Protein 3GKQ (pdb70)

Nearest PDB structures (foldseek):
  3gkq-assembly2_E  TM=1.002E+00  e=9.429E-84  Novosphingobium sp. KA1
  2de6-assembly1_B  TM=9.709E-01  e=6.110E-62  Janthinobacterium
  4nb8-assembly1_C  TM=9.708E-01  e=5.088E-61  Janthinobacterium sp. J3
  4nbe-assembly1_A  TM=9.672E-01  e=2.824E-61  Janthinobacterium sp. J3
  3gcf-assembly3_G  TM=9.706E-01  e=3.397E-53  Nocardioides aromaticivorans

Organism: Novosphingobium sp. (strain KA1) (NCBI:txid164608)

Foldseek 3Di:
DVVLCVVCVLQVLVLQQLLFFAQAKDWWDFLVVADAQDKDWAFFSRFIWIWHAAPNRIWIFGQFDPPPTDGQVVDWDDDDRQWTFRPPQGQIAGRHWQARQATVNCRPDPCHRVDGTDIWDWDAALRTIMTHGHDDDHDDNQQAFDPPPRPPQKRKDWDKDKAQFGLVLVLLLQQFQQNLLLQQPFLLCVVPQEAGFNGWAFDPLVQQKDWDDDPPHWTKMKGNRQVGTDGHQFDADPPHGDDGGGGGDFYWQNIWMFTPPTKIWTAAPPGNQKIKIWGFTRRYSGMTMTMIMIIGRHDDPVVSVVVVVCVVVPCVVRDVCRRCVSSSVSRVVCRVCSSVPVNSRPPDDDSSCSRVVVRSSRNSPDRPRRRDDD/DVVLCVVCVLQVLVLQQLLFFAQAKDWWDFLVVADAQDKDWAFFSNFIWIWHAQPNRIWIFGQFDPPPTDGQVVDWADDDRQWTFRPPFGQIAGRHWQARQATVNDRPDPCHRVDGTDIWDWDAALRTIMTHGHDDDHDDNQQAFDPPPRPPQKHKDWDKDKAQFGLVLVLCLQQQQWCLLLQQPFLLCVVVFEWTWNGWAFADLVQQKDWDADDPHWTKMKGCRVVGTDGHAWDADPPHTDHGGGGGDFYWQNIWMFTPVRKIWRPAPPGVQKIWMWGFTRRDSGMTMTMIMIIGRHDDPVVSVVVVCCVVPPCVVRPVCRRCVSSSVSRVVCRVCSSVPVVSSPPDDDRSCSRVVVRSSSNSVPRPRRRDDD/DPVLCVVCVLQVLVLQQLLFFAQAKDFWDFLVVADAPDKDWAFFSRFIWIWHAFPNRIWIFGQFDPPPTDGQVVDWDDDDRQWTFRPPFGQIAGRHWQARQATVNDRPDPCHRVDGTDIWDWDAALRTIMTHGHDDDHDDNQQAFDPPPRDPQKHKDWDKDKAQFGLVLVLCLQQQQWDLLLQQPFLLCVVVQEFGFNGWAFADLVQQKDWDDDPPHWTWMKGQRVVGTDGHQWDADPPHGDGGGRGGDHYWQNIWMFTPVTKIWGAAPPGNQKIWMWGFTRRYSRMTMTMIMIIGRHDDPVVSVVVVCCVVVPCVVRPVCRRCVSSSVSRVVCRVCSSVPVVSRPPDDDRSCSRVVVRSSRNSPPRPRRRDDD/DVVLCVVCVLQVLVLQQLLFFAQAKDFWDFLVVADAQDKDWAFFSRFIWIWHAAPNRIWIFGQFDPPPTDGQVVDWADDDRQWTFRPPFGQIAGRHWQARQATVNDRPDPCHRVDGTDIWDWDAALRTIMTHGHDDDHDDNQQAFDPPPRPPQKRKDWDKDKAQFGLVLVLCLQQQQWCLLLQQPFLLCVVPFEWTFNGWAFADLVVQKDWDDDPPHWTWMKGQRVVGTDGHAWDADPPHTDHGGGGGDDYWQNIWMFTPVTKIWRAAPPHVQKIWMWGFTRRYSRMTMTMIMIIGGHDDPVVSVVVVCCVVPPCVVRPVCRRCVSSSVSRVVCRVCSSVPNVSSPPDDDRSCSRVVVRSSRNSPPRPRRRDD/DVVLCVVCVLQVLVLQQLLFFAQAKDWWDFLVVADAPDKDWAFFSRFIWIWHAQPNRIWIFGQFDPPPTDGQVVDWDDDDRQWTFRPPFGQIAGRHWQARQATVNDRPDPCHRVDGTDIWDWDAALRTIMTHGHDDDHDDNQQAFDPPPRPPQKRKDWDKDKAQFGLVLVLLLQQQQFDLLLQQPFLLCVVVQEWTFNGWAFADLVQQKDWDDDPPHWTKMKGCRVVGTDGHAWDADPPHTDGGGGGGDFYWQNIWMFTPPTKIWGAAPPGVQKIWMWGFTRRDSRMTMTMIMIIGRHDDPVVSVVVVVCVVPPVVVRDVCRRCVSSSVSRVVCRVCSSVPNVSSPPDDDRSCSRVVVRSSRNSPPRPRRRDD/DVVLCVVCVLQVLVLLQLLFFAQAKDWWDFLVVADAPDKDWAFFSRFIWIWHAQPNRIWIFGQFDPPPTDGQVVDWDDDDRQWTFRPPQGQIAGRHWQARQATVNDRPDPCHRVDGTDIWDWDAALRTIMTHGHDDDHDDNQQAFDPPPRDPQKRKDWDKDKAQFGLVLVLCLQQQQWDLLLQQVFLLCVVVFEWTFNGWAFADLVPQKDWDDDPPHWTKMKGQSLVGTDGHAWDADPPHTDHGGGHGDFYWQNIWMFTPPTKIWRAAPPGNQKIWMWGFTRRDSGMTMTMIMIIGRHDDVVVSVVVVCCVVVPCVVRPVCRRCVSSSVSRVVCRVCSSVPVVSSPPDDDRSCSRVVVRSSRNSPPRPRRRDD

Radius of gyration: 42.8 Å; Cα contacts (8 Å, |Δi|>4): 5357; chains: 6; bounding box: 119×106×125 Å

InterPro domains:
  IPR017941 Rieske [2Fe-2S] iron-sulphur domain [PF00355] (31-114)
  IPR017941 Rieske [2Fe-2S] iron-sulphur domain [PS51296] (32-138)
  IPR021028 Homotrimeric ring hydroxylase, catalytic domain [PF11723] (139-378)
  IPR036922 Rieske [2Fe-2S] iron-sulphur domain superfamily [SSF50022] (22-144)
  IPR050584 Cholesterol 7-desaturase [PTHR21266] (28-372)

Structure (mmCIF, N/CA/C/O backbone):
data_3GKQ
#
_entry.id   3GKQ
#
_cell.length_a   117.147
_cell.length_b   159.019
_cell.length_c   167.774
_cell.angle_alpha   90.00
_cell.angle_beta   94.45
_cell.angle_gamma   90.00
#
_symmetry.space_group_name_H-M   'P 1 21 1'
#
loop_
_entity.id
_entity.type
_entity.pdbx_description
1 polymer 'Terminal oxygenase component of carbazole 1,9a-dioxygenase'
2 non-polymer 'FE (II) ION'
3 non-polymer 'FE2/S2 (INORGANIC) CLUSTER'
4 water water
#
loop_
_atom_site.group_PDB
_atom_site.id
_atom_site.type_symbol
_atom_site.label_atom_id
_atom_site.label_alt_id
_atom_site.label_comp_id
_atom_site.label_asym_id
_atom_site.label_entity_id
_atom_site.label_seq_id
_atom_site.pdbx_PDB_ins_code
_atom_site.Cartn_x
_atom_site.Cartn_y
_atom_site.Cartn_z
_atom_site.occupancy
_atom_site.B_iso_or_equiv
_atom_site.auth_seq_id
_atom_site.auth_comp_id
_atom_site.auth_asym_id
_atom_site.auth_atom_id
_atom_site.pdbx_PDB_model_num
ATOM 1 N N . ALA A 1 8 ? 8.623 -17.043 47.312 1.00 55.60 8 ALA A N 1
ATOM 2 C CA . ALA A 1 8 ? 9.741 -18.025 47.216 1.00 55.29 8 ALA A CA 1
ATOM 3 C C . ALA A 1 8 ? 9.497 -18.997 46.068 1.00 55.72 8 ALA A C 1
ATOM 4 O O . ALA A 1 8 ? 8.371 -19.459 45.859 1.00 55.98 8 ALA A O 1
ATOM 6 N N . GLY A 1 9 ? 10.558 -19.295 45.321 1.00 55.86 9 GLY A N 1
ATOM 7 C CA . GLY A 1 9 ? 10.443 -20.217 44.207 1.00 54.93 9 GLY A CA 1
ATOM 8 C C . GLY A 1 9 ? 10.154 -21.611 44.722 1.00 54.39 9 GLY A C 1
ATOM 9 O O . GLY A 1 9 ? 9.550 -22.432 44.032 1.00 54.79 9 GLY A O 1
ATOM 10 N N . ILE A 1 10 ? 10.588 -21.874 45.950 1.00 53.03 10 ILE A N 1
ATOM 11 C CA . ILE A 1 10 ? 10.373 -23.172 46.574 1.00 51.87 10 ILE A CA 1
ATOM 12 C C . ILE A 1 10 ? 8.879 -23.370 46.832 1.00 49.96 10 ILE A C 1
ATOM 13 O O . ILE A 1 10 ? 8.355 -24.477 46.694 1.00 49.64 10 ILE A O 1
ATOM 18 N N . ALA A 1 11 ? 8.199 -22.285 47.198 1.00 47.21 11 ALA A N 1
ATOM 19 C CA . ALA A 1 11 ? 6.768 -22.334 47.479 1.00 44.43 11 ALA A CA 1
ATOM 20 C C . ALA A 1 11 ? 5.971 -22.487 46.187 1.00 42.78 11 ALA A C 1
ATOM 21 O O . ALA A 1 11 ? 5.010 -23.260 46.127 1.00 42.03 11 ALA A O 1
ATOM 23 N N . GLU A 1 12 ? 6.363 -21.744 45.157 1.00 39.99 12 GLU A N 1
ATOM 24 C CA . GLU A 1 12 ? 5.676 -21.825 43.874 1.00 39.02 12 GLU A CA 1
ATOM 25 C C . GLU A 1 12 ? 5.738 -23.258 43.360 1.00 36.98 12 GLU A C 1
ATOM 26 O O . GLU A 1 12 ? 4.721 -23.827 42.971 1.00 36.19 12 GLU A O 1
ATOM 32 N N . ARG A 1 13 ? 6.933 -23.841 43.367 1.00 36.29 13 ARG A N 1
ATOM 33 C CA . ARG A 1 13 ? 7.109 -25.211 42.895 1.00 37.90 13 ARG A CA 1
ATOM 34 C C . ARG A 1 13 ? 6.315 -26.206 43.720 1.00 36.28 13 ARG A C 1
ATOM 35 O O . ARG A 1 13 ? 5.769 -27.169 43.187 1.00 35.22 13 ARG A O 1
ATOM 43 N N . ARG A 1 14 ? 6.260 -25.974 45.025 1.00 36.37 14 ARG A N 1
ATOM 44 C CA . ARG A 1 14 ? 5.537 -26.870 45.913 1.00 37.01 14 ARG A CA 1
ATOM 45 C C . ARG A 1 14 ? 4.016 -26.820 45.754 1.00 35.76 14 ARG A C 1
ATOM 46 O O . ARG A 1 14 ? 3.354 -27.853 45.798 1.00 36.94 14 ARG A O 1
ATOM 54 N N . THR A 1 15 ? 3.463 -25.629 45.560 1.00 34.92 15 THR A N 1
ATOM 55 C CA . THR A 1 15 ? 2.013 -25.479 45.438 1.00 35.06 15 THR A CA 1
ATOM 56 C C . THR A 1 15 ? 1.486 -25.492 44.003 1.00 35.72 15 THR A C 1
ATOM 57 O O . THR A 1 15 ? 0.275 -25.466 43.778 1.00 34.71 15 THR A O 1
ATOM 61 N N . ARG A 1 16 ? 2.404 -25.544 43.044 1.00 35.18 16 ARG A N 1
ATOM 62 C CA . ARG A 1 16 ? 2.073 -25.537 41.623 1.00 34.33 16 ARG A CA 1
ATOM 63 C C . ARG A 1 16 ? 0.899 -26.430 41.217 1.00 33.20 16 ARG A C 1
ATOM 64 O O . ARG A 1 16 ? -0.050 -25.965 40.590 1.00 32.45 16 ARG A O 1
ATOM 72 N N . ALA A 1 17 ? 0.971 -27.709 41.570 1.00 32.08 17 ALA A N 1
ATOM 73 C CA . ALA A 1 17 ? -0.070 -28.668 41.216 1.00 32.14 17 ALA A CA 1
ATOM 74 C C . ALA A 1 17 ? -1.462 -28.375 41.779 1.00 32.61 17 ALA A C 1
ATOM 75 O O . ALA A 1 17 ? -2.442 -28.964 41.325 1.00 33.01 17 ALA A O 1
ATOM 77 N N . TRP A 1 18 ? -1.567 -27.494 42.771 1.00 32.51 18 TRP A N 1
ATOM 78 C CA . TRP A 1 18 ? -2.888 -27.168 43.300 1.00 32.24 18 TRP A CA 1
ATOM 79 C C . TRP A 1 18 ? -3.175 -25.678 43.416 1.00 30.97 18 TRP A C 1
ATOM 80 O O . TRP A 1 18 ? -3.933 -25.244 44.282 1.00 31.00 18 TRP A O 1
ATOM 91 N N . ALA A 1 19 ? -2.590 -24.898 42.513 1.00 30.72 19 ALA A N 1
ATOM 92 C CA . ALA A 1 19 ? -2.800 -23.455 42.501 1.00 29.98 19 ALA A CA 1
ATOM 93 C C . ALA A 1 19 ? -4.281 -23.095 42.325 1.00 29.75 19 ALA A C 1
ATOM 94 O O . ALA A 1 19 ? -4.776 -22.172 42.963 1.00 30.09 19 ALA A O 1
ATOM 96 N N . PRO A 1 20 ? -5.008 -23.815 41.450 1.00 29.60 20 PRO A N 1
ATOM 97 C CA . PRO A 1 20 ? -6.429 -23.496 41.262 1.00 28.91 20 PRO A CA 1
ATOM 98 C C . PRO A 1 20 ? -7.225 -23.645 42.564 1.00 28.67 20 PRO A C 1
ATOM 99 O O . PRO A 1 20 ? -8.116 -22.851 42.856 1.00 28.05 20 PRO A O 1
ATOM 103 N N . TYR A 1 21 ? -6.893 -24.676 43.333 1.00 27.67 21 TYR A N 1
ATOM 104 C CA . TYR A 1 21 ? -7.552 -24.941 44.607 1.00 26.79 21 TYR A CA 1
ATOM 105 C C . TYR A 1 21 ? -7.311 -23.755 45.532 1.00 26.33 21 TYR A C 1
ATOM 106 O O . TYR A 1 21 ? -8.207 -23.325 46.260 1.00 26.04 21 TYR A O 1
ATOM 115 N N . ILE A 1 22 ? -6.093 -23.226 45.499 1.00 26.76 22 ILE A N 1
ATOM 116 C CA . ILE A 1 22 ? -5.746 -22.073 46.320 1.00 26.74 22 ILE A CA 1
ATOM 117 C C . ILE A 1 22 ? -6.616 -20.865 45.964 1.00 27.54 22 ILE A C 1
ATOM 118 O O . ILE A 1 22 ? -6.975 -20.073 46.838 1.00 26.72 22 ILE A O 1
ATOM 123 N N . ASP A 1 23 ? -6.961 -20.729 44.686 1.00 29.44 23 ASP A N 1
ATOM 124 C CA . ASP A 1 23 ? -7.794 -19.610 44.239 1.00 31.79 23 ASP A CA 1
ATOM 125 C C . ASP A 1 23 ? -9.294 -19.832 44.434 1.00 30.36 23 ASP A C 1
ATOM 126 O O . ASP A 1 23 ? -10.070 -18.876 44.374 1.00 30.14 23 ASP A O 1
ATOM 131 N N . ALA A 1 24 ? -9.694 -21.080 44.669 1.00 27.36 24 ALA A N 1
ATOM 132 C CA . ALA A 1 24 ? -11.110 -21.428 44.821 1.00 25.58 24 ALA A CA 1
ATOM 133 C C . ALA A 1 24 ? -11.731 -21.098 46.175 1.00 26.42 24 ALA A C 1
ATOM 134 O O . ALA A 1 24 ? -12.375 -21.944 46.797 1.00 24.99 24 ALA A O 1
ATOM 136 N N . LYS A 1 25 ? -11.567 -19.859 46.617 1.00 26.85 25 LYS A N 1
ATOM 137 C CA . LYS A 1 25 ? -12.106 -19.443 47.898 1.00 29.01 25 LYS A CA 1
ATOM 138 C C . LYS A 1 25 ? -13.637 -19.499 47.942 1.00 29.98 25 LYS A C 1
ATOM 139 O O . LYS A 1 25 ? -14.232 -19.699 49.004 1.00 28.29 25 LYS A O 1
ATOM 145 N N . LEU A 1 26 ? -14.273 -19.344 46.787 1.00 29.06 26 LEU A N 1
ATOM 146 C CA . LEU A 1 26 ? -15.729 -19.365 46.728 1.00 30.63 26 LEU A CA 1
ATOM 147 C C . LEU A 1 26 ? -16.276 -20.686 46.189 1.00 30.48 26 LEU A C 1
ATOM 148 O O . LEU A 1 26 ? -17.468 -20.811 45.915 1.00 32.49 26 LEU A O 1
ATOM 153 N N . GLY A 1 27 ? -15.401 -21.675 46.038 1.00 28.31 27 GLY A N 1
ATOM 154 C CA . GLY A 1 27 ? -15.839 -22.970 45.560 1.00 26.49 27 GLY A CA 1
ATOM 155 C C . GLY A 1 27 ? -15.702 -23.189 44.067 1.00 27.08 27 GLY A C 1
ATOM 156 O O . GLY A 1 27 ? -15.144 -22.357 43.344 1.00 25.80 27 GLY A O 1
ATOM 157 N N . PHE A 1 28 ? -16.231 -24.315 43.604 1.00 26.33 28 PHE A N 1
ATOM 158 C CA . PHE A 1 28 ? -16.158 -24.666 42.196 1.00 26.78 28 PHE A CA 1
ATOM 159 C C . PHE A 1 28 ? -17.479 -24.463 41.464 1.00 27.65 28 PHE A C 1
ATOM 160 O O . PHE A 1 28 ? -18.531 -24.950 41.900 1.00 27.23 28 PHE A O 1
ATOM 168 N N . ARG A 1 29 ? -17.409 -23.738 40.351 1.00 27.47 29 ARG A N 1
ATOM 169 C CA . ARG A 1 29 ? -18.579 -23.447 39.536 1.00 28.42 29 ARG A CA 1
ATOM 170 C C . ARG A 1 29 ? -18.863 -24.626 38.605 1.00 28.73 29 ARG A C 1
ATOM 171 O O . ARG A 1 29 ? -17.963 -25.412 38.282 1.00 27.49 29 ARG A O 1
ATOM 179 N N . ASN A 1 30 ? -20.121 -24.746 38.187 1.00 29.02 30 ASN A N 1
ATOM 180 C CA . ASN A 1 30 ? -20.565 -25.818 37.296 1.00 28.85 30 ASN A CA 1
ATOM 181 C C . ASN A 1 30 ? -20.646 -27.192 37.973 1.00 29.05 30 ASN A C 1
ATOM 182 O O . ASN A 1 30 ? -20.261 -28.210 37.398 1.00 29.26 30 ASN A O 1
ATOM 187 N N . HIS A 1 31 ? -21.167 -27.206 39.198 1.00 27.67 31 HIS A N 1
ATOM 188 C CA . HIS A 1 31 ? -21.338 -28.431 39.973 1.00 26.33 31 HIS A CA 1
ATOM 189 C C . HIS A 1 31 ? -22.644 -28.332 40.761 1.00 26.75 31 HIS A C 1
ATOM 190 O O . HIS A 1 31 ? -23.164 -27.230 40.973 1.00 25.75 31 HIS A O 1
ATOM 197 N N . TRP A 1 32 ? -23.162 -29.483 41.192 1.00 26.44 32 TRP A N 1
ATOM 198 C CA . TRP A 1 32 ? -24.387 -29.536 41.985 1.00 26.85 32 TRP A CA 1
ATOM 199 C C . TRP A 1 32 ? -24.020 -29.401 43.456 1.00 26.60 32 TRP A C 1
ATOM 200 O O . TRP A 1 32 ? -23.010 -29.942 43.903 1.00 26.57 32 TRP A O 1
ATOM 211 N N . TYR A 1 33 ? -24.856 -28.692 44.202 1.00 25.69 33 TYR A N 1
ATOM 212 C CA . TYR A 1 33 ? -24.645 -28.480 45.625 1.00 25.64 33 TYR A CA 1
ATOM 213 C C . TYR A 1 33 ? -25.974 -28.566 46.364 1.00 25.71 33 TYR A C 1
ATOM 214 O O . TYR A 1 33 ? -26.972 -28.007 45.918 1.00 26.18 33 TYR A O 1
ATOM 223 N N . PRO A 1 34 ? -26.007 -29.281 47.497 1.00 26.03 34 PRO A N 1
ATOM 224 C CA . PRO A 1 34 ? -27.247 -29.392 48.270 1.00 26.81 34 PRO A CA 1
ATOM 225 C C . PRO A 1 34 ? -27.332 -28.110 49.101 1.00 27.26 34 PRO A C 1
ATOM 226 O O . PRO A 1 34 ? -26.316 -27.643 49.614 1.00 28.42 34 PRO A O 1
ATOM 230 N N . VAL A 1 35 ? -28.521 -27.533 49.239 1.00 28.00 35 VAL A N 1
ATOM 231 C CA . VAL A 1 35 ? -28.642 -26.292 49.996 1.00 29.58 35 VAL A CA 1
ATOM 232 C C . VAL A 1 35 ? -29.624 -26.325 51.156 1.00 31.40 35 VAL A C 1
ATOM 233 O O . VAL A 1 35 ? -29.517 -25.522 52.086 1.00 29.39 35 VAL A O 1
ATOM 237 N N . ARG A 1 36 ? -30.573 -27.254 51.114 1.00 30.65 36 ARG A N 1
ATOM 238 C CA . ARG A 1 36 ? -31.572 -27.328 52.170 1.00 33.06 36 ARG A CA 1
ATOM 239 C C . ARG A 1 36 ? -32.218 -28.717 52.201 1.00 33.54 36 ARG A C 1
ATOM 240 O O . ARG A 1 36 ? -32.141 -29.474 51.228 1.00 31.68 36 ARG A O 1
ATOM 248 N N . LEU A 1 37 ? -32.835 -29.057 53.328 1.00 32.73 37 LEU A N 1
ATOM 249 C CA . LEU A 1 37 ? -33.523 -30.336 53.455 1.00 34.74 37 LEU A CA 1
ATOM 250 C C . LEU A 1 37 ? -34.888 -30.150 52.796 1.00 34.39 37 LEU A C 1
ATOM 251 O O . LEU A 1 37 ? -35.475 -29.073 52.890 1.00 32.65 37 LEU A O 1
ATOM 256 N N . SER A 1 38 ? -35.388 -31.186 52.128 1.00 35.27 38 SER A N 1
ATOM 257 C CA . SER A 1 38 ? -36.684 -31.105 51.456 1.00 36.70 38 SER A CA 1
ATOM 258 C C . SER A 1 38 ? -37.782 -30.517 52.338 1.00 37.41 38 SER A C 1
ATOM 259 O O . SER A 1 38 ? -38.575 -29.690 51.887 1.00 37.46 38 SER A O 1
ATOM 262 N N . ALA A 1 39 ? -37.820 -30.945 53.595 1.00 37.78 39 ALA A N 1
ATOM 263 C CA . ALA A 1 39 ? -38.828 -30.479 54.540 1.00 38.54 39 ALA A CA 1
ATOM 264 C C . ALA A 1 39 ? -38.788 -28.972 54.786 1.00 38.98 39 ALA A C 1
ATOM 265 O O . ALA A 1 39 ? -39.791 -28.383 55.189 1.00 39.79 39 ALA A O 1
ATOM 267 N N . GLU A 1 40 ? -37.636 -28.349 54.549 1.00 37.58 40 GLU A N 1
ATOM 268 C CA . GLU A 1 40 ? -37.492 -26.913 54.769 1.00 36.45 40 GLU A CA 1
ATOM 269 C C . GLU A 1 40 ? -38.013 -26.094 53.595 1.00 35.55 40 GLU A C 1
ATOM 270 O O . GLU A 1 40 ? -38.158 -24.877 53.694 1.00 36.48 40 GLU A O 1
ATOM 276 N N . VAL A 1 41 ? -38.277 -26.765 52.481 1.00 34.84 41 VAL A N 1
ATOM 277 C CA . VAL A 1 41 ? -38.786 -26.102 51.288 1.00 34.74 41 VAL A CA 1
ATOM 278 C C . VAL A 1 41 ? -40.215 -26.597 51.071 1.00 35.23 41 VAL A C 1
ATOM 279 O O . VAL A 1 41 ? -40.452 -27.529 50.305 1.00 34.28 41 VAL A O 1
ATOM 283 N N . ALA A 1 42 ? -41.160 -25.964 51.758 1.00 36.21 42 ALA A N 1
ATOM 284 C CA . ALA A 1 42 ? -42.563 -26.355 51.681 1.00 37.53 42 ALA A CA 1
ATOM 285 C C . ALA A 1 42 ? -43.349 -25.699 50.551 1.00 37.40 42 ALA A C 1
ATOM 286 O O . ALA A 1 42 ? -42.930 -24.693 49.977 1.00 36.32 42 ALA A O 1
ATOM 288 N N . GLU A 1 43 ? -44.500 -26.288 50.245 1.00 37.97 43 GLU A N 1
ATOM 289 C CA . GLU A 1 43 ? -45.388 -25.790 49.198 1.00 37.26 43 GLU A CA 1
ATOM 290 C C . GLU A 1 43 ? -45.748 -24.330 49.457 1.00 36.23 43 GLU A C 1
ATOM 291 O O . GLU A 1 43 ? -46.087 -23.952 50.580 1.00 35.29 43 GLU A O 1
ATOM 297 N N . ALA A 1 44 ? -45.653 -23.511 48.414 1.00 36.48 44 ALA A N 1
ATOM 298 C CA . ALA A 1 44 ? -45.981 -22.091 48.505 1.00 36.15 44 ALA A CA 1
ATOM 299 C C . ALA A 1 44 ? -45.383 -21.381 49.715 1.00 36.34 44 ALA A C 1
ATOM 300 O O . ALA A 1 44 ? -46.030 -20.521 50.317 1.00 37.61 44 ALA A O 1
ATOM 302 N N . SER A 1 45 ? -44.152 -21.729 50.072 1.00 35.50 45 SER A N 1
ATOM 303 C CA . SER A 1 45 ? -43.490 -21.088 51.208 1.00 35.88 45 SER A CA 1
ATOM 304 C C . SER A 1 45 ? -42.034 -20.774 50.835 1.00 35.94 45 SER A C 1
ATOM 305 O O . SER A 1 45 ? -41.114 -21.487 51.236 1.00 36.33 45 SER A O 1
ATOM 308 N N . PRO A 1 46 ? -41.815 -19.698 50.051 1.00 35.50 46 PRO A N 1
ATOM 309 C CA . PRO A 1 46 ? -40.489 -19.256 49.594 1.00 34.90 46 PRO A CA 1
ATOM 310 C C . PRO A 1 46 ? -39.418 -19.187 50.682 1.00 33.54 46 PRO A C 1
ATOM 311 O O . PRO A 1 46 ? -39.652 -18.656 51.767 1.00 32.45 46 PRO A O 1
ATOM 315 N N . VAL A 1 47 ? -38.241 -19.726 50.371 1.00 32.60 47 VAL A N 1
ATOM 316 C CA . VAL A 1 47 ? -37.119 -19.751 51.305 1.00 32.63 47 VAL A CA 1
ATOM 317 C C . VAL A 1 47 ? -35.828 -19.244 50.652 1.00 30.74 47 VAL A C 1
ATOM 318 O O . VAL A 1 47 ? -35.380 -19.787 49.646 1.00 30.34 47 VAL A O 1
ATOM 322 N N . PRO A 1 48 ? -35.218 -18.192 51.214 1.00 30.04 48 PRO A N 1
ATOM 323 C CA . PRO A 1 48 ? -33.976 -17.687 50.618 1.00 29.90 48 PRO A CA 1
ATOM 324 C C . PRO A 1 48 ? -32.752 -18.471 51.096 1.00 28.88 48 PRO A C 1
ATOM 325 O O . PRO A 1 48 ? -32.710 -18.941 52.230 1.00 27.40 48 PRO A O 1
ATOM 329 N N . VAL A 1 49 ? -31.771 -18.627 50.216 1.00 28.35 49 VAL A N 1
ATOM 330 C CA . VAL A 1 49 ? -30.531 -19.314 50.559 1.00 27.20 49 VAL A CA 1
ATOM 331 C C . VAL A 1 49 ? -29.395 -18.614 49.823 1.00 28.45 49 VAL A C 1
ATOM 332 O O . VAL A 1 49 ? -29.628 -17.826 48.900 1.00 27.05 49 VAL A O 1
ATOM 336 N N . GLN A 1 50 ? -28.167 -18.898 50.236 1.00 27.52 50 GLN A N 1
ATOM 337 C CA . GLN A 1 50 ? -27.005 -18.320 49.578 1.00 28.27 50 GLN A CA 1
ATOM 338 C C . GLN A 1 50 ? -25.936 -19.393 49.472 1.00 27.36 50 GLN A C 1
ATOM 339 O O . GLN A 1 50 ? -25.610 -20.047 50.460 1.00 27.10 50 GLN A O 1
ATOM 345 N N . LEU A 1 51 ? -25.418 -19.599 48.267 1.00 26.18 51 LEU A N 1
ATOM 346 C CA . LEU A 1 51 ? -24.360 -20.578 48.068 1.00 26.81 51 LEU A CA 1
ATOM 347 C C . LEU A 1 51 ? -23.398 -20.017 47.034 1.00 26.58 51 LEU A C 1
ATOM 348 O O . LEU A 1 51 ? -23.817 -19.398 46.050 1.00 25.73 51 LEU A O 1
ATOM 353 N N . LEU A 1 52 ? -22.107 -20.226 47.267 1.00 26.27 52 LEU A N 1
ATOM 354 C CA . LEU A 1 52 ? -21.076 -19.726 46.365 1.00 25.78 52 LEU A CA 1
ATOM 355 C C . LEU A 1 52 ? -21.204 -18.225 46.118 1.00 25.24 52 LEU A C 1
ATOM 356 O O . LEU A 1 52 ? -20.903 -17.734 45.029 1.00 25.00 52 LEU A O 1
ATOM 361 N N . GLY A 1 53 ? -21.654 -17.504 47.143 1.00 25.43 53 GLY A N 1
ATOM 362 C CA . GLY A 1 53 ? -21.805 -16.062 47.046 1.00 26.48 53 GLY A CA 1
ATOM 363 C C . GLY A 1 53 ? -23.037 -15.570 46.301 1.00 27.66 53 GLY A C 1
ATOM 364 O O . GLY A 1 53 ? -23.251 -14.365 46.192 1.00 29.20 53 GLY A O 1
ATOM 365 N N . GLU A 1 54 ? -23.849 -16.489 45.790 1.00 27.85 54 GLU A N 1
ATOM 366 C CA . GLU A 1 54 ? -25.047 -16.115 45.046 1.00 27.37 54 GLU A CA 1
ATOM 367 C C . GLU A 1 54 ? -26.318 -16.263 45.884 1.00 28.00 54 GLU A C 1
ATOM 368 O O . GLU A 1 54 ? -26.522 -17.278 46.548 1.00 28.31 54 GLU A O 1
ATOM 374 N N . LYS A 1 55 ? -27.164 -15.238 45.858 1.00 26.94 55 LYS A N 1
ATOM 375 C CA . LYS A 1 55 ? -28.413 -15.260 46.615 1.00 26.91 55 LYS A CA 1
ATOM 376 C C . LYS A 1 55 ? -29.534 -15.845 45.764 1.00 27.18 55 LYS A C 1
ATOM 377 O O . LYS A 1 55 ? -29.855 -15.333 44.691 1.00 25.95 55 LYS A O 1
ATOM 383 N N . VAL A 1 56 ? -30.126 -16.925 46.258 1.00 27.07 56 VAL A N 1
ATOM 384 C CA . VAL A 1 56 ? -31.183 -17.628 45.542 1.00 27.84 56 VAL A CA 1
ATOM 385 C C . VAL A 1 56 ? -32.471 -17.727 46.359 1.00 28.17 56 VAL A C 1
ATOM 386 O O . VAL A 1 56 ? -32.432 -17.766 47.587 1.00 27.64 56 VAL A O 1
ATOM 390 N N . LEU A 1 57 ? -33.610 -17.751 45.672 1.00 28.96 57 LEU A N 1
ATOM 391 C CA . LEU A 1 57 ? -34.901 -17.865 46.344 1.00 29.61 57 LEU A CA 1
ATOM 392 C C . LEU A 1 57 ? -35.560 -19.164 45.888 1.00 29.11 57 LEU A C 1
ATOM 393 O O . LEU A 1 57 ? -35.747 -19.390 44.689 1.00 28.39 57 LEU A O 1
ATOM 398 N N . LEU A 1 58 ? -35.908 -20.012 46.846 1.00 29.12 58 LEU A N 1
ATOM 399 C CA . LEU A 1 58 ? -36.536 -21.293 46.540 1.00 30.22 58 LEU A CA 1
ATOM 400 C C . LEU A 1 58 ? -38.028 -21.286 46.866 1.00 31.35 58 LEU A C 1
ATOM 401 O O . LEU A 1 58 ? -38.484 -20.542 47.728 1.00 31.42 58 LEU A O 1
ATOM 406 N N . ASN A 1 59 ? -38.782 -22.125 46.167 1.00 33.67 59 ASN A N 1
ATOM 407 C CA . ASN A 1 59 ? -40.209 -22.256 46.419 1.00 34.79 59 ASN A CA 1
ATOM 408 C C . ASN A 1 59 ? -40.692 -23.564 45.824 1.00 35.54 59 ASN A C 1
ATOM 409 O O . ASN A 1 59 ? -40.131 -24.060 44.843 1.00 36.33 59 ASN A O 1
ATOM 414 N N . ARG A 1 60 ? -41.720 -24.130 46.441 1.00 35.38 60 ARG A N 1
ATOM 415 C CA . ARG A 1 60 ? -42.296 -25.378 45.974 1.00 36.30 60 ARG A CA 1
ATOM 416 C C . ARG A 1 60 ? -43.698 -25.084 45.452 1.00 36.84 60 ARG A C 1
ATOM 417 O O . ARG A 1 60 ? -44.567 -24.623 46.195 1.00 35.79 60 ARG A O 1
ATOM 425 N N . VAL A 1 61 ? -43.895 -25.324 44.160 1.00 38.75 61 VAL A N 1
ATOM 426 C CA . VAL A 1 61 ? -45.179 -25.081 43.511 1.00 38.92 61 VAL A CA 1
ATOM 427 C C . VAL A 1 61 ? -45.681 -26.392 42.922 1.00 39.85 61 VAL A C 1
ATOM 428 O O . VAL A 1 61 ? -45.037 -26.980 42.048 1.00 39.27 61 VAL A O 1
ATOM 432 N N . ASP A 1 62 ? -46.839 -26.838 43.400 1.00 41.36 62 ASP A N 1
ATOM 433 C CA . ASP A 1 62 ? -47.417 -28.097 42.953 1.00 42.10 62 ASP A CA 1
ATOM 434 C C . ASP A 1 62 ? -46.396 -29.208 43.163 1.00 40.49 62 ASP A C 1
ATOM 435 O O . ASP A 1 62 ? -46.139 -30.013 42.269 1.00 40.21 62 ASP A O 1
ATOM 440 N N . GLY A 1 63 ? -45.802 -29.222 44.353 1.00 39.87 63 GLY A N 1
ATOM 441 C CA . GLY A 1 63 ? -44.825 -30.240 44.693 1.00 39.19 63 GLY A CA 1
ATOM 442 C C . GLY A 1 63 ? -43.456 -30.130 44.043 1.00 39.36 63 GLY A C 1
ATOM 443 O O . GLY A 1 63 ? -42.548 -30.872 44.411 1.00 38.38 63 GLY A O 1
ATOM 444 N N . VAL A 1 64 ? -43.292 -29.214 43.091 1.00 38.30 64 VAL A N 1
ATOM 445 C CA . VAL A 1 64 ? -42.010 -29.061 42.404 1.00 38.22 64 VAL A CA 1
ATOM 446 C C . VAL A 1 64 ? -41.198 -27.861 42.898 1.00 37.06 64 VAL A C 1
ATOM 447 O O . VAL A 1 64 ? -41.704 -26.739 42.957 1.00 35.86 64 VAL A O 1
ATOM 451 N N . VAL A 1 65 ? -39.934 -28.107 43.242 1.00 35.54 65 VAL A N 1
ATOM 452 C CA . VAL A 1 65 ? -39.054 -27.049 43.736 1.00 33.99 65 VAL A CA 1
ATOM 453 C C . VAL A 1 65 ? -38.460 -26.223 42.604 1.00 32.00 65 VAL A C 1
ATOM 454 O O . VAL A 1 65 ? -37.930 -26.765 41.637 1.00 32.46 65 VAL A O 1
ATOM 458 N N . HIS A 1 66 ? -38.566 -24.905 42.730 1.00 31.16 66 HIS A N 1
ATOM 459 C CA . HIS A 1 66 ? -38.013 -23.994 41.736 1.00 31.59 66 HIS A CA 1
ATOM 460 C C . HIS A 1 66 ? -37.025 -23.069 42.438 1.00 31.31 66 HIS A C 1
ATOM 461 O O . HIS A 1 66 ? -37.142 -22.822 43.640 1.00 30.43 66 HIS A O 1
ATOM 468 N N . ALA A 1 67 ? -36.052 -22.568 41.683 1.00 30.86 67 ALA A N 1
ATOM 469 C CA . ALA A 1 67 ? -35.033 -21.683 42.234 1.00 29.00 67 ALA A CA 1
ATOM 470 C C . ALA A 1 67 ? -34.729 -20.536 41.271 1.00 27.04 67 ALA A C 1
ATOM 471 O O . ALA A 1 67 ? -34.435 -20.761 40.100 1.00 25.89 67 ALA A O 1
ATOM 473 N N . ILE A 1 68 ? -34.802 -19.310 41.780 1.00 26.23 68 ILE A N 1
ATOM 474 C CA . ILE A 1 68 ? -34.542 -18.118 40.986 1.00 26.73 68 ILE A CA 1
ATOM 475 C C . ILE A 1 68 ? -33.586 -17.190 41.736 1.00 26.13 68 ILE A C 1
ATOM 476 O O . ILE A 1 68 ? -33.447 -17.281 42.959 1.00 25.47 68 ILE A O 1
ATOM 481 N N . ALA A 1 69 ? -32.931 -16.299 40.997 1.00 25.84 69 ALA A N 1
ATOM 482 C CA . ALA A 1 69 ? -32.028 -15.329 41.603 1.00 26.85 69 ALA A CA 1
ATOM 483 C C . ALA A 1 69 ? -32.871 -14.476 42.550 1.00 28.07 69 ALA A C 1
ATOM 484 O O . ALA A 1 69 ? -33.950 -14.007 42.176 1.00 29.17 69 ALA A O 1
ATOM 486 N N . ASP A 1 70 ? -32.376 -14.268 43.768 1.00 27.76 70 ASP A N 1
ATOM 487 C CA . ASP A 1 70 ? -33.102 -13.495 44.773 1.00 27.14 70 ASP A CA 1
ATOM 488 C C . ASP A 1 70 ? -32.812 -11.995 44.678 1.00 27.77 70 ASP A C 1
ATOM 489 O O . ASP A 1 70 ? -32.374 -11.367 45.642 1.00 27.99 70 ASP A O 1
ATOM 494 N N . ARG A 1 71 ? -33.069 -11.423 43.506 1.00 27.86 71 ARG A N 1
ATOM 495 C CA . ARG A 1 71 ? -32.846 -10.000 43.282 1.00 28.23 71 ARG A CA 1
ATOM 496 C C . ARG A 1 71 ? -33.679 -9.502 42.109 1.00 27.24 71 ARG A C 1
ATOM 497 O O . ARG A 1 71 ? -33.633 -10.074 41.019 1.00 28.74 71 ARG A O 1
ATOM 505 N N . CYS A 1 72 ? -34.424 -8.428 42.332 1.00 26.27 72 CYS A N 1
ATOM 506 C CA . CYS A 1 72 ? -35.267 -7.854 41.291 1.00 26.66 72 CYS A CA 1
ATOM 507 C C . CYS A 1 72 ? -34.406 -7.167 40.227 1.00 26.50 72 CYS A C 1
ATOM 508 O O . CYS A 1 72 ? -33.415 -6.507 40.540 1.00 26.06 72 CYS A O 1
ATOM 511 N N . LEU A 1 73 ? -34.796 -7.330 38.971 1.00 25.94 73 LEU A N 1
ATOM 512 C CA . LEU A 1 73 ? -34.076 -6.737 37.852 1.00 27.63 73 LEU A CA 1
ATOM 513 C C . LEU A 1 73 ? -34.230 -5.226 37.772 1.00 26.88 73 LEU A C 1
ATOM 514 O O . LEU A 1 73 ? -33.415 -4.549 37.144 1.00 27.40 73 LEU A O 1
ATOM 519 N N . HIS A 1 74 ? -35.275 -4.705 38.407 1.00 26.46 74 HIS A N 1
ATOM 520 C CA . HIS A 1 74 ? -35.566 -3.275 38.377 1.00 26.42 74 HIS A CA 1
ATOM 521 C C . HIS A 1 74 ? -34.569 -2.398 39.138 1.00 26.54 74 HIS A C 1
ATOM 522 O O . HIS A 1 74 ? -33.737 -1.726 38.530 1.00 26.89 74 HIS A O 1
ATOM 529 N N . ARG A 1 75 ? -34.663 -2.389 40.464 1.00 24.49 75 ARG A N 1
ATOM 530 C CA . ARG A 1 75 ? -33.765 -1.574 41.277 1.00 24.65 75 ARG A CA 1
ATOM 531 C C . ARG A 1 75 ? -32.837 -2.426 42.139 1.00 25.02 75 ARG A C 1
ATOM 532 O O . ARG A 1 75 ? -32.212 -1.936 43.081 1.00 24.24 75 ARG A O 1
ATOM 540 N N . GLY A 1 76 ? -32.774 -3.711 41.814 1.00 25.93 76 GLY A N 1
ATOM 541 C CA . GLY A 1 76 ? -31.893 -4.624 42.518 1.00 25.11 76 GLY A CA 1
ATOM 542 C C . GLY A 1 76 ? -32.193 -4.982 43.959 1.00 25.82 76 GLY A C 1
ATOM 543 O O . GLY A 1 76 ? -31.293 -5.437 44.661 1.00 25.68 76 GLY A O 1
ATOM 544 N N . VAL A 1 77 ? -33.430 -4.796 44.417 1.00 24.98 77 VAL A N 1
ATOM 545 C CA . VAL A 1 77 ? -33.746 -5.152 45.794 1.00 22.68 77 VAL A CA 1
ATOM 546 C C . VAL A 1 77 ? -33.789 -6.667 45.935 1.00 22.98 77 VAL A C 1
ATOM 547 O O . VAL A 1 77 ? -33.881 -7.396 44.941 1.00 22.34 77 VAL A O 1
ATOM 551 N N . THR A 1 78 ? -33.711 -7.134 47.175 1.00 22.62 78 THR A N 1
ATOM 552 C CA . THR A 1 78 ? -33.768 -8.559 47.454 1.00 23.71 78 THR A CA 1
ATOM 553 C C . THR A 1 78 ? -35.250 -8.932 47.563 1.00 23.24 78 THR A C 1
ATOM 554 O O . THR A 1 78 ? -35.954 -8.441 48.441 1.00 22.92 78 THR A O 1
ATOM 558 N N . LEU A 1 79 ? -35.720 -9.791 46.665 1.00 24.38 79 LEU A N 1
ATOM 559 C CA . LEU A 1 79 ? -37.128 -10.193 46.659 1.00 26.27 79 LEU A CA 1
ATOM 560 C C . LEU A 1 79 ? -37.590 -10.762 47.994 1.00 27.12 79 LEU A C 1
ATOM 561 O O . LEU A 1 79 ? -38.650 -10.387 48.498 1.00 29.03 79 LEU A O 1
ATOM 566 N N . SER A 1 80 ? -36.783 -11.650 48.571 1.00 27.55 80 SER A N 1
ATOM 567 C CA . SER A 1 80 ? -37.117 -12.291 49.841 1.00 26.78 80 SER A CA 1
ATOM 568 C C . SER A 1 80 ? -37.204 -11.355 51.046 1.00 27.40 80 SER A C 1
ATOM 569 O O . SER A 1 80 ? -37.573 -11.795 52.135 1.00 27.50 80 SER A O 1
ATOM 572 N N . ASP A 1 81 ? -36.860 -10.079 50.875 1.00 27.05 81 ASP A N 1
ATOM 573 C CA . ASP A 1 81 ? -36.972 -9.140 51.992 1.00 27.26 81 ASP A CA 1
ATOM 574 C C . ASP A 1 81 ? -38.455 -8.970 52.366 1.00 28.12 81 ASP A C 1
ATOM 575 O O . ASP A 1 81 ? -38.781 -8.567 53.482 1.00 27.48 81 ASP A O 1
ATOM 580 N N . LYS A 1 82 ? -39.342 -9.259 51.417 1.00 28.00 82 LYS A N 1
ATOM 581 C CA . LYS A 1 82 ? -40.787 -9.181 51.650 1.00 29.03 82 LYS A CA 1
ATOM 582 C C . LYS A 1 82 ? -41.507 -9.951 50.550 1.00 28.65 82 LYS A C 1
ATOM 583 O O . LYS A 1 82 ? -41.952 -9.372 49.554 1.00 28.83 82 LYS A O 1
ATOM 589 N N . VAL A 1 83 ? -41.611 -11.261 50.739 1.00 28.13 83 VAL A N 1
ATOM 590 C CA . VAL A 1 83 ? -42.242 -12.136 49.763 1.00 30.10 83 VAL A CA 1
ATOM 591 C C . VAL A 1 83 ? -43.721 -11.824 49.555 1.00 31.20 83 VAL A C 1
ATOM 592 O O . VAL A 1 83 ? -44.496 -11.765 50.510 1.00 30.42 83 VAL A O 1
ATOM 596 N N . GLU A 1 84 ? -44.093 -11.622 48.296 1.00 31.53 84 GLU A N 1
ATOM 597 C CA . GLU A 1 84 ? -45.471 -11.330 47.913 1.00 33.20 84 GLU A CA 1
ATOM 598 C C . GLU A 1 84 ? -45.782 -12.119 46.644 1.00 33.19 84 GLU A C 1
ATOM 599 O O . GLU A 1 84 ? -45.143 -11.918 45.613 1.00 33.45 84 GLU A O 1
ATOM 605 N N . CYS A 1 85 ? -46.742 -13.035 46.734 1.00 33.55 85 CYS A N 1
ATOM 606 C CA . CYS A 1 85 ? -47.141 -13.858 45.594 1.00 34.16 85 CYS A CA 1
ATOM 607 C C . CYS A 1 85 ? -48.650 -13.668 45.373 1.00 35.94 85 CYS A C 1
ATOM 608 O O . CYS A 1 85 ? -49.450 -13.899 46.283 1.00 34.24 85 CYS A O 1
ATOM 611 N N . TYR A 1 86 ? -49.033 -13.249 44.170 1.00 35.33 86 TYR A N 1
ATOM 612 C CA . TYR A 1 86 ? -50.442 -13.007 43.870 1.00 36.43 86 TYR A CA 1
ATOM 613 C C . TYR A 1 86 ? -51.056 -13.971 42.859 1.00 36.75 86 TYR A C 1
ATOM 614 O O . TYR A 1 86 ? -52.196 -13.801 42.432 1.00 37.14 86 TYR A O 1
ATOM 623 N N . SER A 1 87 ? -50.279 -14.977 42.479 1.00 36.49 87 SER A N 1
ATOM 624 C CA . SER A 1 87 ? -50.724 -16.020 41.569 1.00 36.76 87 SER A CA 1
ATOM 625 C C . SER A 1 87 ? -49.842 -17.205 41.938 1.00 37.84 87 SER A C 1
ATOM 626 O O . SER A 1 87 ? -48.695 -17.023 42.352 1.00 36.26 87 SER A O 1
ATOM 629 N N . LYS A 1 88 ? -50.384 -18.410 41.809 1.00 36.94 88 LYS A N 1
ATOM 630 C CA . LYS A 1 88 ? -49.665 -19.629 42.152 1.00 36.89 88 LYS A CA 1
ATOM 631 C C . LYS A 1 88 ? -48.287 -19.777 41.507 1.00 35.34 88 LYS A C 1
ATOM 632 O O . LYS A 1 88 ? -47.336 -20.217 42.150 1.00 35.36 88 LYS A O 1
ATOM 638 N N . ALA A 1 89 ? -48.186 -19.413 40.236 1.00 33.12 89 ALA A N 1
ATOM 639 C CA . ALA A 1 89 ? -46.943 -19.567 39.493 1.00 33.43 89 ALA A CA 1
ATOM 640 C C . ALA A 1 89 ? -45.953 -18.410 39.543 1.00 32.98 89 ALA A C 1
ATOM 641 O O . ALA A 1 89 ? -44.887 -18.495 38.938 1.00 32.88 89 ALA A O 1
ATOM 643 N N . THR A 1 90 ? -46.277 -17.342 40.262 1.00 31.25 90 THR A N 1
ATOM 644 C CA . THR A 1 90 ? -45.378 -16.197 40.285 1.00 30.60 90 THR A CA 1
ATOM 645 C C . THR A 1 90 ? -45.116 -15.548 41.634 1.00 29.27 90 THR A C 1
ATOM 646 O O . THR A 1 90 ? -45.747 -15.862 42.642 1.00 28.78 90 THR A O 1
ATOM 650 N N . ILE A 1 91 ? -44.158 -14.629 41.618 1.00 29.04 91 ILE A N 1
ATOM 651 C CA . ILE A 1 91 ? -43.803 -13.839 42.780 1.00 26.93 91 ILE A CA 1
ATOM 652 C C . ILE A 1 91 ? -43.734 -12.415 42.248 1.00 26.21 91 ILE A C 1
ATOM 653 O O . ILE A 1 91 ? -43.251 -12.187 41.136 1.00 27.31 91 ILE A O 1
ATOM 658 N N . SER A 1 92 ? -44.239 -11.464 43.022 1.00 26.10 92 SER A N 1
ATOM 659 C CA . SER A 1 92 ? -44.221 -10.068 42.613 1.00 26.96 92 SER A CA 1
ATOM 660 C C . SER A 1 92 ? -43.321 -9.288 43.566 1.00 27.65 92 SER A C 1
ATOM 661 O O . SER A 1 92 ? -43.462 -9.395 44.788 1.00 27.91 92 SER A O 1
ATOM 664 N N . CYS A 1 93 ? -42.395 -8.512 43.008 1.00 27.33 93 CYS A N 1
ATOM 665 C CA . CYS A 1 93 ? -41.499 -7.711 43.832 1.00 26.37 93 CYS A CA 1
ATOM 666 C C . CYS A 1 93 ? -42.330 -6.767 44.678 1.00 26.57 93 CYS A C 1
ATOM 667 O O . CYS A 1 93 ? -43.276 -6.134 44.191 1.00 27.39 93 CYS A O 1
ATOM 670 N N . TRP A 1 94 ? -41.958 -6.675 45.947 1.00 24.83 94 TRP A N 1
ATOM 671 C CA . TRP A 1 94 ? -42.644 -5.832 46.908 1.00 24.54 94 TRP A CA 1
ATOM 672 C C . TRP A 1 94 ? -42.489 -4.332 46.682 1.00 26.10 94 TRP A C 1
ATOM 673 O O . TRP A 1 94 ? -43.193 -3.538 47.307 1.00 26.04 94 TRP A O 1
ATOM 684 N N . TYR A 1 95 ? -41.578 -3.933 45.798 1.00 26.90 95 TYR A N 1
ATOM 685 C CA . TYR A 1 95 ? -41.355 -2.510 45.569 1.00 26.75 95 TYR A CA 1
ATOM 686 C C . TYR A 1 95 ? -42.245 -1.913 44.470 1.00 25.91 95 TYR A C 1
ATOM 687 O O . TYR A 1 95 ? -43.045 -1.019 44.743 1.00 25.62 95 TYR A O 1
ATOM 696 N N . HIS A 1 96 ? -42.105 -2.395 43.237 1.00 26.02 96 HIS A N 1
ATOM 697 C CA . HIS A 1 96 ? -42.914 -1.881 42.129 1.00 26.60 96 HIS A CA 1
ATOM 698 C C . HIS A 1 96 ? -43.706 -2.977 41.417 1.00 26.52 96 HIS A C 1
ATOM 699 O O . HIS A 1 96 ? -44.125 -2.807 40.271 1.00 26.55 96 HIS A O 1
ATOM 706 N N . GLY A 1 97 ? -43.880 -4.108 42.093 1.00 26.24 97 GLY A N 1
ATOM 707 C CA . GLY A 1 97 ? -44.657 -5.200 41.542 1.00 27.62 97 GLY A CA 1
ATOM 708 C C . GLY A 1 97 ? -44.216 -5.912 40.277 1.00 29.45 97 GLY A C 1
ATOM 709 O O . GLY A 1 97 ? -45.061 -6.505 39.600 1.00 27.93 97 GLY A O 1
ATOM 710 N N . TRP A 1 98 ? -42.934 -5.856 39.920 1.00 27.62 98 TRP A N 1
ATOM 711 C CA . TRP A 1 98 ? -42.502 -6.595 38.734 1.00 26.94 98 TRP A CA 1
ATOM 712 C C . TRP A 1 98 ? -42.781 -8.044 39.115 1.00 27.64 98 TRP A C 1
ATOM 713 O O . TRP A 1 98 ? -42.409 -8.489 40.203 1.00 26.98 98 TRP A O 1
ATOM 724 N N . THR A 1 99 ? -43.447 -8.771 38.225 1.00 27.14 99 THR A N 1
ATOM 725 C CA . THR A 1 99 ? -43.854 -10.146 38.504 1.00 27.63 99 THR A CA 1
ATOM 726 C C . THR A 1 99 ? -43.170 -11.199 37.643 1.00 27.71 99 THR A C 1
ATOM 727 O O . THR A 1 99 ? -43.196 -11.124 36.416 1.00 28.22 99 THR A O 1
ATOM 731 N N . TYR A 1 100 ? -42.569 -12.185 38.308 1.00 28.60 100 TYR A N 1
ATOM 732 C CA . TYR A 1 100 ? -41.831 -13.251 37.636 1.00 27.24 100 TYR A CA 1
ATOM 733 C C . TYR A 1 100 ? -42.374 -14.648 37.923 1.00 27.09 100 TYR A C 1
ATOM 734 O O . TYR A 1 100 ? -42.862 -14.917 39.017 1.00 27.39 100 TYR A O 1
ATOM 743 N N . ARG A 1 101 ? -42.257 -15.541 36.944 1.00 27.37 101 ARG A N 1
ATOM 744 C CA . ARG A 1 101 ? -42.694 -16.923 37.121 1.00 28.89 101 ARG A CA 1
ATOM 745 C C . ARG A 1 101 ? -41.567 -17.715 37.778 1.00 30.93 101 ARG A C 1
ATOM 746 O O . ARG A 1 101 ? -40.390 -17.534 37.437 1.00 29.06 101 ARG A O 1
ATOM 754 N N . TRP A 1 102 ? -41.928 -18.600 38.704 1.00 30.61 102 TRP A N 1
ATOM 755 C CA . TRP A 1 102 ? -40.945 -19.424 39.392 1.00 31.33 102 TRP A CA 1
ATOM 756 C C . TRP A 1 102 ? -40.255 -20.420 38.469 1.00 33.33 102 TRP A C 1
ATOM 757 O O . TRP A 1 102 ? -39.047 -20.644 38.584 1.00 32.66 102 TRP A O 1
ATOM 768 N N . ASP A 1 103 ? -41.011 -21.019 37.550 1.00 33.28 103 ASP A N 1
ATOM 769 C CA . ASP A 1 103 ? -40.428 -22.023 36.670 1.00 34.33 103 ASP A CA 1
ATOM 770 C C . ASP A 1 103 ? -39.415 -21.537 35.640 1.00 33.95 103 ASP A C 1
ATOM 771 O O . ASP A 1 103 ? -38.488 -22.272 35.308 1.00 34.41 103 ASP A O 1
ATOM 776 N N . ASN A 1 104 ? -39.561 -20.313 35.145 1.00 32.92 104 ASN A N 1
ATOM 777 C CA . ASN A 1 104 ? -38.612 -19.813 34.155 1.00 32.50 104 ASN A CA 1
ATOM 778 C C . ASN A 1 104 ? -38.082 -18.406 34.430 1.00 30.73 104 ASN A C 1
ATOM 779 O O . ASN A 1 104 ? -37.360 -17.846 33.609 1.00 29.89 104 ASN A O 1
ATOM 784 N N . GLY A 1 105 ? -38.442 -17.843 35.580 1.00 29.68 105 GLY A N 1
ATOM 785 C CA . GLY A 1 105 ? -37.983 -16.510 35.940 1.00 30.08 105 GLY A CA 1
ATOM 786 C C . GLY A 1 105 ? -38.431 -15.360 35.048 1.00 30.21 105 GLY A C 1
ATOM 787 O O . GLY A 1 105 ? -38.045 -14.211 35.276 1.00 28.63 105 GLY A O 1
ATOM 788 N N . LYS A 1 106 ? -39.259 -15.648 34.049 1.00 30.09 106 LYS A N 1
ATOM 789 C CA . LYS A 1 106 ? -39.717 -14.611 33.122 1.00 31.25 106 LYS A CA 1
ATOM 790 C C . LYS A 1 106 ? -40.567 -13.489 33.725 1.00 29.53 106 LYS A C 1
ATOM 791 O O . LYS A 1 106 ? -41.460 -13.734 34.540 1.00 28.66 106 LYS A O 1
ATOM 797 N N . LEU A 1 107 ? -40.271 -12.256 33.317 1.00 28.33 107 LEU A N 1
ATOM 798 C CA . LEU A 1 107 ? -41.017 -11.087 33.767 1.00 30.82 107 LEU A CA 1
ATOM 799 C C . LEU A 1 107 ? -42.287 -11.108 32.918 1.00 32.32 107 LEU A C 1
ATOM 800 O O . LEU A 1 107 ? -42.288 -10.634 31.782 1.00 32.33 107 LEU A O 1
ATOM 805 N N . VAL A 1 108 ? -43.357 -11.664 33.477 1.00 34.16 108 VAL A N 1
ATOM 806 C CA . VAL A 1 108 ? -44.630 -11.805 32.770 1.00 36.36 108 VAL A CA 1
ATOM 807 C C . VAL A 1 108 ? -45.629 -10.662 32.971 1.00 36.58 108 VAL A C 1
ATOM 808 O O . VAL A 1 108 ? -46.565 -10.503 32.187 1.00 36.78 108 VAL A O 1
ATOM 812 N N . ASP A 1 109 ? -45.437 -9.871 34.019 1.00 35.20 109 ASP A N 1
ATOM 813 C CA . ASP A 1 109 ? -46.340 -8.761 34.301 1.00 34.60 109 ASP A CA 1
ATOM 814 C C . ASP A 1 109 ? -45.665 -7.726 35.191 1.00 34.24 109 ASP A C 1
ATOM 815 O O . ASP A 1 109 ? -44.658 -8.010 35.836 1.00 32.51 109 ASP A O 1
ATOM 820 N N . ILE A 1 110 ? -46.224 -6.521 35.202 1.00 33.76 110 ILE A N 1
ATOM 821 C CA . ILE A 1 110 ? -45.748 -5.445 36.060 1.00 33.86 110 ILE A CA 1
ATOM 822 C C . ILE A 1 110 ? -47.019 -4.794 36.596 1.00 34.90 110 ILE A C 1
ATOM 823 O O . ILE A 1 110 ? -47.642 -3.959 35.935 1.00 35.43 110 ILE A O 1
ATOM 828 N N . LEU A 1 111 ? -47.404 -5.218 37.793 1.00 35.47 111 LEU A N 1
ATOM 829 C CA . LEU A 1 111 ? -48.607 -4.742 38.464 1.00 35.13 111 LEU A CA 1
ATOM 830 C C . LEU A 1 111 ? -48.797 -3.229 38.500 1.00 36.18 111 LEU A C 1
ATOM 831 O O . LEU A 1 111 ? -49.928 -2.742 38.411 1.00 36.56 111 LEU A O 1
ATOM 836 N N . THR A 1 112 ? -47.700 -2.486 38.629 1.00 33.72 112 THR A N 1
ATOM 837 C CA . THR A 1 112 ? -47.770 -1.031 38.709 1.00 31.62 112 THR A CA 1
ATOM 838 C C . THR A 1 112 ? -47.805 -0.310 37.361 1.00 31.55 112 THR A C 1
ATOM 839 O O . THR A 1 112 ? -47.886 0.915 37.314 1.00 31.10 112 THR A O 1
ATOM 843 N N . ASN A 1 113 ? -47.722 -1.066 36.273 1.00 32.12 113 ASN A N 1
ATOM 844 C CA . ASN A 1 113 ? -47.773 -0.495 34.928 1.00 32.48 113 ASN A CA 1
ATOM 845 C C . ASN A 1 113 ? -47.915 -1.600 33.895 1.00 33.32 113 ASN A C 1
ATOM 846 O O . ASN A 1 113 ? -46.938 -2.006 33.256 1.00 32.41 113 ASN A O 1
ATOM 851 N N . PRO A 1 114 ? -49.147 -2.103 33.717 1.00 34.61 114 PRO A N 1
ATOM 852 C CA . PRO A 1 114 ? -49.485 -3.172 32.773 1.00 34.38 114 PRO A CA 1
ATOM 853 C C . PRO A 1 114 ? -49.141 -2.860 31.315 1.00 34.52 114 PRO A C 1
ATOM 854 O O . PRO A 1 114 ? -49.134 -3.757 30.475 1.00 34.84 114 PRO A O 1
ATOM 858 N N . THR A 1 115 ? -48.852 -1.598 31.015 1.00 35.22 115 THR A N 1
ATOM 859 C CA . THR A 1 115 ? -48.518 -1.213 29.645 1.00 36.50 115 THR A CA 1
ATOM 860 C C . THR A 1 115 ? -47.019 -1.056 29.401 1.00 36.33 115 THR A C 1
ATOM 861 O O . THR A 1 115 ? -46.604 -0.711 28.294 1.00 35.12 115 THR A O 1
ATOM 865 N N . SER A 1 116 ? -46.207 -1.300 30.427 1.00 35.04 116 SER A N 1
ATOM 866 C CA . SER A 1 116 ? -44.761 -1.161 30.281 1.00 33.95 116 SER A CA 1
ATOM 867 C C . SER A 1 116 ? -44.171 -2.028 29.177 1.00 33.45 116 SER A C 1
ATOM 868 O O . SER A 1 116 ? -44.513 -3.201 29.035 1.00 33.61 116 SER A O 1
ATOM 871 N N . VAL A 1 117 ? -43.269 -1.432 28.409 1.00 34.22 117 VAL A N 1
ATOM 872 C CA . VAL A 1 117 ? -42.589 -2.111 27.317 1.00 36.81 117 VAL A CA 1
ATOM 873 C C . VAL A 1 117 ? -41.583 -3.146 27.841 1.00 37.07 117 VAL A C 1
ATOM 874 O O . VAL A 1 117 ? -41.123 -4.009 27.090 1.00 36.75 117 VAL A O 1
ATOM 878 N N . GLN A 1 118 ? -41.244 -3.057 29.125 1.00 36.05 118 GLN A N 1
ATOM 879 C CA . GLN A 1 118 ? -40.284 -3.986 29.722 1.00 35.34 118 GLN A CA 1
ATOM 880 C C . GLN A 1 118 ? -40.878 -5.372 29.934 1.00 34.98 118 GLN A C 1
ATOM 881 O O . GLN A 1 118 ? -40.152 -6.361 30.025 1.00 35.22 118 GLN A O 1
ATOM 887 N N . ILE A 1 119 ? -42.202 -5.444 30.016 1.00 34.77 119 ILE A N 1
ATOM 888 C CA . ILE A 1 119 ? -42.878 -6.716 30.228 1.00 34.41 119 ILE A CA 1
ATOM 889 C C . ILE A 1 119 ? -42.530 -7.720 29.129 1.00 34.67 119 ILE A C 1
ATOM 890 O O . ILE A 1 119 ? -42.551 -7.394 27.941 1.00 33.13 119 ILE A O 1
ATOM 895 N N . GLY A 1 120 ? -42.190 -8.938 29.539 1.00 34.45 120 GLY A N 1
ATOM 896 C CA . GLY A 1 120 ? -41.846 -9.975 28.584 1.00 34.72 120 GLY A CA 1
ATOM 897 C C . GLY A 1 120 ? -40.470 -9.859 27.948 1.00 35.27 120 GLY A C 1
ATOM 898 O O . GLY A 1 120 ? -40.103 -10.698 27.127 1.00 36.67 120 GLY A O 1
ATOM 899 N N . ARG A 1 121 ? -39.700 -8.838 28.315 1.00 35.27 121 ARG A N 1
ATOM 900 C CA . ARG A 1 121 ? -38.371 -8.662 27.729 1.00 36.35 121 ARG A CA 1
ATOM 901 C C . ARG A 1 121 ? -37.225 -9.062 28.651 1.00 35.56 121 ARG A C 1
ATOM 902 O O . ARG A 1 121 ? -36.056 -8.900 28.300 1.00 36.02 121 ARG A O 1
ATOM 910 N N . HIS A 1 122 ? -37.549 -9.587 29.826 1.00 34.46 122 HIS A N 1
ATOM 911 C CA . HIS A 1 122 ? -36.506 -9.962 30.771 1.00 33.06 122 HIS A CA 1
ATOM 912 C C . HIS A 1 122 ? -36.865 -11.220 31.537 1.00 32.22 122 HIS A C 1
ATOM 913 O O . HIS A 1 122 ? -38.021 -11.645 31.561 1.00 31.58 122 HIS A O 1
ATOM 920 N N . ALA A 1 123 ? -35.860 -11.803 32.180 1.00 31.09 123 ALA A N 1
ATOM 921 C CA . ALA A 1 123 ? -36.059 -12.998 32.974 1.00 30.36 123 ALA A CA 1
ATOM 922 C C . ALA A 1 123 ? -34.970 -13.105 34.029 1.00 31.25 123 ALA A C 1
ATOM 923 O O . ALA A 1 123 ? -33.795 -12.838 33.763 1.00 29.33 123 ALA A O 1
ATOM 925 N N . LEU A 1 124 ? -35.385 -13.474 35.233 1.00 31.28 124 LEU A N 1
ATOM 926 C CA . LEU A 1 124 ? -34.476 -13.672 36.350 1.00 31.67 124 LEU A CA 1
ATOM 927 C C . LEU A 1 124 ? -33.706 -14.935 36.004 1.00 31.71 124 LEU A C 1
ATOM 928 O O . LEU A 1 124 ? -34.200 -15.773 35.249 1.00 30.51 124 LEU A O 1
ATOM 933 N N . LYS A 1 125 ? -32.499 -15.079 36.536 1.00 32.07 125 LYS A N 1
ATOM 934 C CA . LYS A 1 125 ? -31.749 -16.298 36.274 1.00 32.25 125 LYS A CA 1
ATOM 935 C C . LYS A 1 125 ? -32.397 -17.409 37.089 1.00 32.02 125 LYS A C 1
ATOM 936 O O . LYS A 1 125 ? -32.828 -17.183 38.224 1.00 31.30 125 LYS A O 1
ATOM 942 N N . THR A 1 126 ? -32.476 -18.602 36.510 1.00 31.14 126 THR A N 1
ATOM 943 C CA . THR A 1 126 ? -33.047 -19.743 37.210 1.00 32.44 126 THR A CA 1
ATOM 944 C C . THR A 1 126 ? -31.925 -20.754 37.433 1.00 31.42 126 THR A C 1
ATOM 945 O O . THR A 1 126 ? -30.952 -20.775 36.691 1.00 30.83 126 THR A O 1
ATOM 949 N N . TYR A 1 127 ? -32.057 -21.575 38.467 1.00 31.20 127 TYR A N 1
ATOM 950 C CA . TYR A 1 127 ? -31.052 -22.585 38.772 1.00 30.70 127 TYR A CA 1
ATOM 951 C C . TYR A 1 127 ? -31.638 -23.979 38.635 1.00 31.05 127 TYR A C 1
ATOM 952 O O . TYR A 1 127 ? -32.706 -24.266 39.181 1.00 31.46 127 TYR A O 1
ATOM 961 N N . PRO A 1 128 ? -30.958 -24.864 37.888 1.00 30.57 128 PRO A N 1
ATOM 962 C CA . PRO A 1 128 ? -31.497 -26.217 37.753 1.00 31.51 128 PRO A CA 1
ATOM 963 C C . PRO A 1 128 ? -31.625 -26.818 39.150 1.00 33.19 128 PRO A C 1
ATOM 964 O O . PRO A 1 128 ? -30.799 -26.550 40.029 1.00 31.85 128 PRO A O 1
ATOM 968 N N . VAL A 1 129 ? -32.665 -27.619 39.353 1.00 33.39 129 VAL A N 1
ATOM 969 C CA . VAL A 1 129 ? -32.904 -28.237 40.647 1.00 34.01 129 VAL A CA 1
ATOM 970 C C . VAL A 1 129 ? -33.054 -29.750 40.549 1.00 34.85 129 VAL A C 1
ATOM 971 O O . VAL A 1 129 ? -33.575 -30.270 39.564 1.00 35.26 129 VAL A O 1
ATOM 975 N N . ARG A 1 130 ? -32.576 -30.441 41.579 1.00 35.40 130 ARG A N 1
ATOM 976 C CA . ARG A 1 130 ? -32.680 -31.891 41.686 1.00 36.81 130 ARG A CA 1
ATOM 977 C C . ARG A 1 130 ? -32.994 -32.137 43.151 1.00 37.55 130 ARG A C 1
ATOM 978 O O . ARG A 1 130 ? -32.384 -31.532 44.031 1.00 38.47 130 ARG A O 1
ATOM 986 N N . GLU A 1 131 ? -33.953 -33.009 43.420 1.00 36.70 131 GLU A N 1
ATOM 987 C CA . GLU A 1 131 ? -34.317 -33.305 44.793 1.00 37.43 131 GLU A CA 1
ATOM 988 C C . GLU A 1 131 ? -34.203 -34.805 45.006 1.00 37.80 131 GLU A C 1
ATOM 989 O O . GLU A 1 131 ? -34.964 -35.585 44.436 1.00 37.76 131 GLU A O 1
ATOM 995 N N . GLU A 1 132 ? -33.228 -35.204 45.814 1.00 38.57 132 GLU A N 1
ATOM 996 C CA . GLU A 1 132 ? -32.990 -36.614 46.090 1.00 38.16 132 GLU A CA 1
ATOM 997 C C . GLU A 1 132 ? -32.559 -36.806 47.533 1.00 37.93 132 GLU A C 1
ATOM 998 O O . GLU A 1 132 ? -31.946 -35.920 48.136 1.00 37.15 132 GLU A O 1
ATOM 1004 N N . LYS A 1 133 ? -32.877 -37.976 48.077 1.00 36.69 133 LYS A N 1
ATOM 1005 C CA . LYS A 1 133 ? -32.501 -38.327 49.438 1.00 35.34 133 LYS A CA 1
ATOM 1006 C C . LYS A 1 133 ? -32.820 -37.262 50.476 1.00 34.84 133 LYS A C 1
ATOM 1007 O O . LYS A 1 133 ? -32.047 -37.052 51.409 1.00 35.34 133 LYS A O 1
ATOM 1013 N N . GLY A 1 134 ? -33.956 -36.594 50.309 1.00 34.26 134 GLY A N 1
ATOM 1014 C CA . GLY A 1 134 ? -34.362 -35.573 51.257 1.00 34.16 134 GLY A CA 1
ATOM 1015 C C . GLY A 1 134 ? -33.592 -34.268 51.163 1.00 34.50 134 GLY A C 1
ATOM 1016 O O . GLY A 1 134 ? -33.653 -33.445 52.074 1.00 35.12 134 GLY A O 1
ATOM 1017 N N . LEU A 1 135 ? -32.878 -34.069 50.062 1.00 33.79 135 LEU A N 1
ATOM 1018 C CA . LEU A 1 135 ? -32.101 -32.846 49.877 1.00 34.17 135 LEU A CA 1
ATOM 1019 C C . LEU A 1 135 ? -32.430 -32.144 48.569 1.00 33.27 135 LEU A C 1
ATOM 1020 O O . LEU A 1 135 ? -32.735 -32.786 47.565 1.00 32.53 135 LEU A O 1
ATOM 1025 N N . VAL A 1 136 ? -32.368 -30.819 48.590 1.00 33.72 136 VAL A N 1
ATOM 1026 C CA . VAL A 1 136 ? -32.611 -30.037 47.387 1.00 33.66 136 VAL A CA 1
ATOM 1027 C C . VAL A 1 136 ? -31.253 -29.574 46.867 1.00 32.32 136 VAL A C 1
ATOM 1028 O O . VAL A 1 136 ? -30.555 -28.807 47.534 1.00 33.98 136 VAL A O 1
ATOM 1032 N N . PHE A 1 137 ? -30.872 -30.062 45.690 1.00 30.64 137 PHE A N 1
ATOM 1033 C CA . PHE A 1 137 ? -29.603 -29.692 45.069 1.00 30.83 137 PHE A CA 1
ATOM 1034 C C . PHE A 1 137 ? -29.815 -28.627 43.998 1.00 31.41 137 PHE A C 1
ATOM 1035 O O . PHE A 1 137 ? -30.798 -28.670 43.252 1.00 30.22 137 PHE A O 1
ATOM 1043 N N . LEU A 1 138 ? -28.888 -27.678 43.922 1.00 29.67 138 LEU A N 1
ATOM 1044 C CA . LEU A 1 138 ? -28.952 -26.632 42.912 1.00 29.53 138 LEU A CA 1
ATOM 1045 C C . LEU A 1 138 ? -27.696 -26.725 42.057 1.00 30.18 138 LEU A C 1
ATOM 1046 O O . LEU A 1 138 ? -26.619 -27.045 42.565 1.00 30.69 138 LEU A O 1
ATOM 1051 N N . PHE A 1 139 ? -27.829 -26.465 40.762 1.00 30.51 139 PHE A N 1
ATOM 1052 C CA . PHE A 1 139 ? -26.663 -26.474 39.890 1.00 31.06 139 PHE A CA 1
ATOM 1053 C C . PHE A 1 139 ? -26.244 -25.015 39.724 1.00 31.56 139 PHE A C 1
ATOM 1054 O O . PHE A 1 139 ? -27.042 -24.179 39.300 1.00 31.72 139 PHE A O 1
ATOM 1062 N N . VAL A 1 140 ? -25.002 -24.708 40.080 1.00 31.43 140 VAL A N 1
ATOM 1063 C CA . VAL A 1 140 ? -24.494 -23.350 39.961 1.00 32.08 140 VAL A CA 1
ATOM 1064 C C . VAL A 1 140 ? -23.472 -23.334 38.838 1.00 33.93 140 VAL A C 1
ATOM 1065 O O . VAL A 1 140 ? -22.375 -23.872 38.980 1.00 33.17 140 VAL A O 1
ATOM 1069 N N . GLY A 1 141 ? -23.840 -22.724 37.717 1.00 34.42 141 GLY A N 1
ATOM 1070 C CA . GLY A 1 141 ? -22.936 -22.672 36.584 1.00 36.48 141 GLY A CA 1
ATOM 1071 C C . GLY A 1 141 ? -23.615 -22.121 35.347 1.00 38.71 141 GLY A C 1
ATOM 1072 O O . GLY A 1 141 ? -24.780 -21.722 35.398 1.00 38.07 141 GLY A O 1
ATOM 1073 N N . ASP A 1 142 ? -22.886 -22.111 34.234 1.00 40.68 142 ASP A N 1
ATOM 1074 C CA . ASP A 1 142 ? -23.399 -21.583 32.976 1.00 42.79 142 ASP A CA 1
ATOM 1075 C C . ASP A 1 142 ? -23.579 -22.653 31.908 1.00 43.82 142 ASP A C 1
ATOM 1076 O O . ASP A 1 142 ? -24.194 -22.407 30.875 1.00 45.61 142 ASP A O 1
ATOM 1081 N N . GLN A 1 143 ? -23.038 -23.838 32.148 1.00 43.89 143 GLN A N 1
ATOM 1082 C CA . GLN A 1 143 ? -23.162 -24.910 31.174 1.00 44.60 143 GLN A CA 1
ATOM 1083 C C . GLN A 1 143 ? -24.277 -25.873 31.545 1.00 44.84 143 GLN A C 1
ATOM 1084 O O . GLN A 1 143 ? -24.790 -25.846 32.667 1.00 44.27 143 GLN A O 1
ATOM 1090 N N . GLU A 1 144 ? -24.659 -26.712 30.587 1.00 44.67 144 GLU A N 1
ATOM 1091 C CA . GLU A 1 144 ? -25.703 -27.701 30.809 1.00 44.51 144 GLU A CA 1
ATOM 1092 C C . GLU A 1 144 ? -25.273 -28.627 31.931 1.00 42.31 144 GLU A C 1
ATOM 1093 O O . GLU A 1 144 ? -24.130 -29.072 31.977 1.00 41.69 144 GLU A O 1
ATOM 1099 N N . PRO A 1 145 ? -26.189 -28.920 32.862 1.00 40.98 145 PRO A N 1
ATOM 1100 C CA . PRO A 1 145 ? -25.896 -29.801 33.994 1.00 40.64 145 PRO A CA 1
ATOM 1101 C C . PRO A 1 145 ? -25.602 -31.244 33.602 1.00 41.16 145 PRO A C 1
ATOM 1102 O O . PRO A 1 145 ? -26.262 -31.808 32.730 1.00 41.85 145 PRO A O 1
ATOM 1106 N N . HIS A 1 146 ? -24.599 -31.829 34.246 1.00 40.33 146 HIS A N 1
ATOM 1107 C CA . HIS A 1 146 ? -24.254 -33.224 34.022 1.00 39.34 146 HIS A CA 1
ATOM 1108 C C . HIS A 1 146 ? -25.110 -33.956 35.051 1.00 39.26 146 HIS A C 1
ATOM 1109 O O . HIS A 1 146 ? -25.860 -33.314 35.789 1.00 39.05 146 HIS A O 1
ATOM 1116 N N . ASP A 1 147 ? -25.006 -35.280 35.108 1.00 40.17 147 ASP A N 1
ATOM 1117 C CA . ASP A 1 147 ? -25.789 -36.061 36.066 1.00 40.73 147 ASP A CA 1
ATOM 1118 C C . ASP A 1 147 ? -25.409 -35.720 37.501 1.00 38.88 147 ASP A C 1
ATOM 1119 O O . ASP A 1 147 ? -24.230 -35.537 37.808 1.00 37.39 147 ASP A O 1
ATOM 1124 N N . LEU A 1 148 ? -26.411 -35.656 38.374 1.00 35.71 148 LEU A N 1
ATOM 1125 C CA . LEU A 1 148 ? -26.185 -35.362 39.784 1.00 35.03 148 LEU A CA 1
ATOM 1126 C C . LEU A 1 148 ? -25.247 -36.400 40.391 1.00 34.00 148 LEU A C 1
ATOM 1127 O O . LEU A 1 148 ? -24.465 -36.093 41.296 1.00 32.07 148 LEU A O 1
ATOM 1132 N N . ALA A 1 149 ? -25.340 -37.628 39.887 1.00 33.19 149 ALA A N 1
ATOM 1133 C CA . ALA A 1 149 ? -24.526 -38.737 40.368 1.00 33.02 149 ALA A CA 1
ATOM 1134 C C . ALA A 1 149 ? -23.028 -38.464 40.276 1.00 32.60 149 ALA A C 1
ATOM 1135 O O . ALA A 1 149 ? -22.241 -39.046 41.024 1.00 33.60 149 ALA A O 1
ATOM 1137 N N . GLU A 1 150 ? -22.632 -37.586 39.361 1.00 32.45 150 GLU A N 1
ATOM 1138 C CA . GLU A 1 150 ? -21.222 -37.252 39.202 1.00 32.71 150 GLU A CA 1
ATOM 1139 C C . GLU A 1 150 ? -20.709 -36.330 40.308 1.00 32.54 150 GLU A C 1
ATOM 1140 O O . GLU A 1 150 ? -19.501 -36.216 40.503 1.00 30.86 150 GLU A O 1
ATOM 1146 N N . ASP A 1 151 ? -21.624 -35.678 41.025 1.00 31.77 151 ASP A N 1
ATOM 1147 C CA . ASP A 1 151 ? -21.243 -34.753 42.093 1.00 30.83 151 ASP A CA 1
ATOM 1148 C C . ASP A 1 151 ? -21.539 -35.202 43.521 1.00 31.16 151 ASP A C 1
ATOM 1149 O O . ASP A 1 151 ? -21.529 -34.382 44.439 1.00 30.83 151 ASP A O 1
ATOM 1154 N N . VAL A 1 152 ? -21.817 -36.490 43.714 1.00 31.02 152 VAL A N 1
ATOM 1155 C CA . VAL A 1 152 ? -22.076 -37.017 45.052 1.00 30.28 152 VAL A CA 1
ATOM 1156 C C . VAL A 1 152 ? -21.260 -38.301 45.212 1.00 30.89 152 VAL A C 1
ATOM 1157 O O . VAL A 1 152 ? -20.892 -38.932 44.223 1.00 31.33 152 VAL A O 1
ATOM 1161 N N . PRO A 1 153 ? -20.958 -38.700 46.457 1.00 30.31 153 PRO A N 1
ATOM 1162 C CA . PRO A 1 153 ? -20.171 -39.921 46.664 1.00 31.72 153 PRO A CA 1
ATOM 1163 C C . PRO A 1 153 ? -20.825 -41.179 46.088 1.00 32.99 153 PRO A C 1
ATOM 1164 O O . PRO A 1 153 ? -22.045 -41.245 45.935 1.00 33.79 153 PRO A O 1
ATOM 1168 N N . PRO A 1 154 ? -20.012 -42.188 45.748 1.00 34.86 154 PRO A N 1
ATOM 1169 C CA . PRO A 1 154 ? -20.540 -43.438 45.198 1.00 35.94 154 PRO A CA 1
ATOM 1170 C C . PRO A 1 154 ? -21.544 -44.054 46.169 1.00 36.04 154 PRO A C 1
ATOM 1171 O O . PRO A 1 154 ? -21.292 -44.114 47.376 1.00 36.83 154 PRO A O 1
ATOM 1175 N N . GLY A 1 155 ? -22.689 -44.479 45.642 1.00 36.84 155 GLY A N 1
ATOM 1176 C CA . GLY A 1 155 ? -23.703 -45.112 46.468 1.00 37.01 155 GLY A CA 1
ATOM 1177 C C . GLY A 1 155 ? -24.671 -44.207 47.208 1.00 37.80 155 GLY A C 1
ATOM 1178 O O . GLY A 1 155 ? -25.629 -44.692 47.816 1.00 36.96 155 GLY A O 1
ATOM 1179 N N . PHE A 1 156 ? -24.443 -42.898 47.173 1.00 36.24 156 PHE A N 1
ATOM 1180 C CA . PHE A 1 156 ? -25.343 -41.993 47.875 1.00 35.24 156 PHE A CA 1
ATOM 1181 C C . PHE A 1 156 ? -26.758 -42.038 47.305 1.00 35.01 156 PHE A C 1
ATOM 1182 O O . PHE A 1 156 ? -27.735 -41.885 48.038 1.00 35.50 156 PHE A O 1
ATOM 1190 N N . LEU A 1 157 ? -26.867 -42.248 45.999 1.00 36.52 157 LEU A N 1
ATOM 1191 C CA . LEU A 1 157 ? -28.171 -42.287 45.351 1.00 38.63 157 LEU A CA 1
ATOM 1192 C C . LEU A 1 157 ? -28.759 -43.689 45.193 1.00 39.72 157 LEU A C 1
ATOM 1193 O O . LEU A 1 157 ? -29.732 -43.870 44.464 1.00 41.43 157 LEU A O 1
ATOM 1198 N N . ASP A 1 158 ? -28.183 -44.681 45.869 1.00 41.04 158 ASP A N 1
ATOM 1199 C CA . ASP A 1 158 ? -28.716 -46.040 45.770 1.00 41.74 158 ASP A CA 1
ATOM 1200 C C . ASP A 1 158 ? -30.180 -46.053 46.202 1.00 41.46 158 ASP A C 1
ATOM 1201 O O . ASP A 1 158 ? -30.554 -45.425 47.192 1.00 40.77 158 ASP A O 1
ATOM 1206 N N . ALA A 1 159 ? -31.001 -46.776 45.449 1.00 42.08 159 ALA A N 1
ATOM 1207 C CA . ALA A 1 159 ? -32.432 -46.864 45.722 1.00 42.47 159 ALA A CA 1
ATOM 1208 C C . ALA A 1 159 ? -32.788 -47.293 47.142 1.00 42.17 159 ALA A C 1
ATOM 1209 O O . ALA A 1 159 ? -33.711 -46.745 47.745 1.00 43.44 159 ALA A O 1
ATOM 1211 N N . ASP A 1 160 ? -32.052 -48.260 47.680 1.00 42.62 160 ASP A N 1
ATOM 1212 C CA . ASP A 1 160 ? -32.331 -48.779 49.016 1.00 43.89 160 ASP A CA 1
ATOM 1213 C C . ASP A 1 160 ? -31.650 -48.045 50.168 1.00 43.68 160 ASP A C 1
ATOM 1214 O O . ASP A 1 160 ? -31.688 -48.511 51.313 1.00 42.66 160 ASP A O 1
ATOM 1219 N N . LEU A 1 161 ? -31.043 -46.897 49.881 1.00 41.86 161 LEU A N 1
ATOM 1220 C CA . LEU A 1 161 ? -30.350 -46.141 50.917 1.00 40.49 161 LEU A CA 1
ATOM 1221 C C . LEU A 1 161 ? -31.261 -45.101 51.568 1.00 39.58 161 LEU A C 1
ATOM 1222 O O . LEU A 1 161 ? -31.656 -44.121 50.934 1.00 40.33 161 LEU A O 1
ATOM 1227 N N . ALA A 1 162 ? -31.605 -45.325 52.831 1.00 38.21 162 ALA A N 1
ATOM 1228 C CA . ALA A 1 162 ? -32.444 -44.386 53.569 1.00 37.62 162 ALA A CA 1
ATOM 1229 C C . ALA A 1 162 ? -31.491 -43.315 54.088 1.00 37.98 162 ALA A C 1
ATOM 1230 O O . ALA A 1 162 ? -30.461 -43.640 54.677 1.00 37.48 162 ALA A O 1
ATOM 1232 N N . VAL A 1 163 ? -31.835 -42.048 53.874 1.00 37.84 163 VAL A N 1
ATOM 1233 C CA . VAL A 1 163 ? -30.974 -40.949 54.291 1.00 35.92 163 VAL A CA 1
ATOM 1234 C C . VAL A 1 163 ? -31.657 -39.873 55.126 1.00 35.54 163 VAL A C 1
ATOM 1235 O O . VAL A 1 163 ? -32.791 -39.482 54.851 1.00 35.83 163 VAL A O 1
ATOM 1239 N N . HIS A 1 164 ? -30.945 -39.406 56.148 1.00 34.31 164 HIS A N 1
ATOM 1240 C CA . HIS A 1 164 ? -31.417 -38.347 57.036 1.00 34.69 164 HIS A CA 1
ATOM 1241 C C . HIS A 1 164 ? -30.202 -37.493 57.379 1.00 33.64 164 HIS A C 1
ATOM 1242 O O . HIS A 1 164 ? -29.071 -37.973 57.319 1.00 32.88 164 HIS A O 1
ATOM 1249 N N . GLY A 1 165 ? -30.425 -36.234 57.732 1.00 33.52 165 GLY A N 1
ATOM 1250 C CA . GLY A 1 165 ? -29.301 -35.381 58.062 1.00 33.42 165 GLY A CA 1
ATOM 1251 C C . GLY A 1 165 ? -29.668 -34.046 58.668 1.00 33.54 165 GLY A C 1
ATOM 1252 O O . GLY A 1 165 ? -30.835 -33.775 58.950 1.00 34.46 165 GLY A O 1
ATOM 1253 N N . GLN A 1 166 ? -28.651 -33.216 58.875 1.00 32.01 166 GLN A N 1
ATOM 1254 C CA . GLN A 1 166 ? -28.820 -31.886 59.443 1.00 31.18 166 GLN A CA 1
ATOM 1255 C C . GLN A 1 166 ? -27.703 -30.994 58.910 1.00 30.35 166 GLN A C 1
ATOM 1256 O O . GLN A 1 166 ? -26.688 -31.486 58.410 1.00 30.33 166 GLN A O 1
ATOM 1262 N N . HIS A 1 167 ? -27.889 -29.684 59.012 1.00 29.97 167 HIS A N 1
ATOM 1263 C CA . HIS A 1 167 ? -26.866 -28.753 58.559 1.00 30.98 167 HIS A CA 1
ATOM 1264 C C . HIS A 1 167 ? -26.725 -27.582 59.520 1.00 31.81 167 HIS A C 1
ATOM 1265 O O . HIS A 1 167 ? -27.628 -27.299 60.309 1.00 31.47 167 HIS A O 1
ATOM 1272 N N . ARG A 1 168 ? -25.571 -26.925 59.464 1.00 31.48 168 ARG A N 1
ATOM 1273 C CA . ARG A 1 168 ? -25.286 -25.778 60.317 1.00 31.48 168 ARG A CA 1
ATOM 1274 C C . ARG A 1 168 ? -24.304 -24.893 59.565 1.00 30.45 168 ARG A C 1
ATOM 1275 O O . ARG A 1 168 ? -23.540 -25.378 58.728 1.00 27.88 168 ARG A O 1
ATOM 1283 N N . VAL A 1 169 ? -24.322 -23.599 59.852 1.00 30.66 169 VAL A N 1
ATOM 1284 C CA . VAL A 1 169 ? -23.395 -22.699 59.194 1.00 30.69 169 VAL A CA 1
ATOM 1285 C C . VAL A 1 169 ? -22.133 -22.675 60.043 1.00 29.21 169 VAL A C 1
ATOM 1286 O O . VAL A 1 169 ? -22.202 -22.569 61.265 1.00 28.23 169 VAL A O 1
ATOM 1290 N N . VAL A 1 170 ? -20.981 -22.809 59.397 1.00 28.14 170 VAL A N 1
ATOM 1291 C CA . VAL A 1 170 ? -19.708 -22.797 60.104 1.00 28.44 170 VAL A CA 1
ATOM 1292 C C . VAL A 1 170 ? -18.926 -21.538 59.725 1.00 29.54 170 VAL A C 1
ATOM 1293 O O . VAL A 1 170 ? -18.870 -21.168 58.548 1.00 28.71 170 VAL A O 1
ATOM 1297 N N . ASP A 1 171 ? -18.327 -20.889 60.722 1.00 28.28 171 ASP A N 1
ATOM 1298 C CA . ASP A 1 171 ? -17.561 -19.668 60.490 1.00 30.54 171 ASP A CA 1
ATOM 1299 C C . ASP A 1 171 ? -16.166 -19.922 59.937 1.00 27.99 171 ASP A C 1
ATOM 1300 O O . ASP A 1 171 ? -15.166 -19.567 60.557 1.00 28.40 171 ASP A O 1
ATOM 1305 N N . ALA A 1 172 ? -16.099 -20.541 58.769 1.00 25.17 172 ALA A N 1
ATOM 1306 C CA . ALA A 1 172 ? -14.819 -20.805 58.136 1.00 23.19 172 ALA A CA 1
ATOM 1307 C C . ALA A 1 172 ? -15.047 -21.059 56.660 1.00 22.82 172 ALA A C 1
ATOM 1308 O O . ALA A 1 172 ? -16.159 -21.393 56.239 1.00 22.47 172 ALA A O 1
ATOM 1310 N N . ASN A 1 173 ? -13.989 -20.881 55.879 1.00 22.52 173 ASN A N 1
ATOM 1311 C CA . ASN A 1 173 ? -14.044 -21.126 54.450 1.00 22.23 173 ASN A CA 1
ATOM 1312 C C . ASN A 1 173 ? -14.353 -22.607 54.255 1.00 23.52 173 ASN A C 1
ATOM 1313 O O . ASN A 1 173 ? -13.944 -23.444 55.070 1.00 23.03 173 ASN A O 1
ATOM 1318 N N . TRP A 1 174 ? -15.064 -22.931 53.179 1.00 22.62 174 TRP A N 1
ATOM 1319 C CA . TRP A 1 174 ? -15.443 -24.310 52.904 1.00 22.60 174 TRP A CA 1
ATOM 1320 C C . TRP A 1 174 ? -14.260 -25.275 52.840 1.00 23.58 174 TRP A C 1
ATOM 1321 O O . TRP A 1 174 ? -14.385 -26.437 53.221 1.00 23.38 174 TRP A O 1
ATOM 1332 N N . ARG A 1 175 ? -13.112 -24.800 52.369 1.00 23.34 175 ARG A N 1
ATOM 1333 C CA . ARG A 1 175 ? -11.940 -25.665 52.265 1.00 23.95 175 ARG A CA 1
ATOM 1334 C C . ARG A 1 175 ? -11.451 -26.163 53.623 1.00 24.18 175 ARG A C 1
ATOM 1335 O O . ARG A 1 175 ? -10.894 -27.254 53.717 1.00 25.28 175 ARG A O 1
ATOM 1343 N N . MET A 1 176 ? -11.661 -25.377 54.675 1.00 23.54 176 MET A N 1
ATOM 1344 C CA . MET A 1 176 ? -11.248 -25.807 56.004 1.00 23.35 176 MET A CA 1
ATOM 1345 C C . MET A 1 176 ? -12.069 -27.036 56.384 1.00 24.34 176 MET A C 1
ATOM 1346 O O . MET A 1 176 ? -11.589 -27.921 57.095 1.00 24.08 176 MET A O 1
ATOM 1351 N N . GLY A 1 177 ? -13.308 -27.078 55.899 1.00 25.26 177 GLY A N 1
ATOM 1352 C CA . GLY A 1 177 ? -14.184 -28.201 56.174 1.00 26.87 177 GLY A CA 1
ATOM 1353 C C . GLY A 1 177 ? -13.707 -29.449 55.456 1.00 28.97 177 GLY A C 1
ATOM 1354 O O . GLY A 1 177 ? -13.613 -30.520 56.057 1.00 28.58 177 GLY A O 1
ATOM 1355 N N . VAL A 1 178 ? -13.390 -29.314 54.170 1.00 30.49 178 VAL A N 1
ATOM 1356 C CA . VAL A 1 178 ? -12.921 -30.453 53.384 1.00 32.04 178 VAL A CA 1
ATOM 1357 C C . VAL A 1 178 ? -11.556 -30.917 53.876 1.00 31.01 178 VAL A C 1
ATOM 1358 O O . VAL A 1 178 ? -11.315 -32.116 54.008 1.00 33.02 178 VAL A O 1
ATOM 1362 N N . GLU A 1 179 ? -10.662 -29.967 54.141 1.00 30.91 179 GLU A N 1
ATOM 1363 C CA . GLU A 1 179 ? -9.329 -30.293 54.634 1.00 30.20 179 GLU A CA 1
ATOM 1364 C C . GLU A 1 179 ? -9.482 -31.117 55.921 1.00 32.17 179 GLU A C 1
ATOM 1365 O O . GLU A 1 179 ? -8.911 -32.201 56.046 1.00 34.20 179 GLU A O 1
ATOM 1371 N N . ASN A 1 180 ? -10.262 -30.599 56.867 1.00 30.01 180 ASN A N 1
ATOM 1372 C CA . ASN A 1 180 ? -10.498 -31.282 58.143 1.00 31.22 180 ASN A CA 1
ATOM 1373 C C . ASN A 1 180 ? -11.186 -32.640 57.949 1.00 32.42 180 ASN A C 1
ATOM 1374 O O . ASN A 1 180 ? -10.813 -33.630 58.576 1.00 33.79 180 ASN A O 1
ATOM 1379 N N . GLY A 1 181 ? -12.183 -32.684 57.071 1.00 34.26 181 GLY A N 1
ATOM 1380 C CA . GLY A 1 181 ? -12.894 -33.929 56.830 1.00 35.58 181 GLY A CA 1
ATOM 1381 C C . GLY A 1 181 ? -12.050 -35.073 56.281 1.00 36.22 181 GLY A C 1
ATOM 1382 O O . GLY A 1 181 ? -12.144 -36.202 56.760 1.00 36.05 181 GLY A O 1
ATOM 1383 N N . PHE A 1 182 ? -11.220 -34.781 55.283 1.00 36.21 182 PHE A N 1
ATOM 1384 C CA . PHE A 1 182 ? -10.376 -35.794 54.654 1.00 37.88 182 PHE A CA 1
ATOM 1385 C C . PHE A 1 182 ? -8.961 -35.883 55.242 1.00 38.96 182 PHE A C 1
ATOM 1386 O O . PHE A 1 182 ? -8.008 -36.217 54.544 1.00 41.88 182 PHE A O 1
ATOM 1394 N N . ASP A 1 183 ? -8.838 -35.602 56.533 1.00 40.84 183 ASP A N 1
ATOM 1395 C CA . ASP A 1 183 ? -7.554 -35.646 57.237 1.00 40.72 183 ASP A CA 1
ATOM 1396 C C . ASP A 1 183 ? -7.517 -36.901 58.131 1.00 41.77 183 ASP A C 1
ATOM 1397 O O . ASP A 1 183 ? -8.378 -37.068 58.991 1.00 43.36 183 ASP A O 1
ATOM 1402 N N . ALA A 1 184 ? -6.517 -37.766 57.951 1.00 44.46 184 ALA A N 1
ATOM 1403 C CA . ALA A 1 184 ? -6.417 -39.010 58.738 1.00 44.60 184 ALA A CA 1
ATOM 1404 C C . ALA A 1 184 ? -5.829 -38.897 60.150 1.00 45.97 184 ALA A C 1
ATOM 1405 O O . ALA A 1 184 ? -6.148 -39.703 61.034 1.00 47.35 184 ALA A O 1
ATOM 1407 N N . GLY A 1 185 ? -4.963 -37.918 60.368 1.00 43.62 185 GLY A N 1
ATOM 1408 C CA . GLY A 1 185 ? -4.377 -37.771 61.685 1.00 40.63 185 GLY A CA 1
ATOM 1409 C C . GLY A 1 185 ? -5.233 -36.930 62.605 1.00 41.74 185 GLY A C 1
ATOM 1410 O O . GLY A 1 185 ? -4.883 -36.723 63.772 1.00 43.55 185 GLY A O 1
ATOM 1411 N N . HIS A 1 186 ? -6.371 -36.457 62.110 1.00 37.86 186 HIS A N 1
ATOM 1412 C CA . HIS A 1 186 ? -7.198 -35.611 62.951 1.00 36.35 186 HIS A CA 1
ATOM 1413 C C . HIS A 1 186 ? -8.012 -36.331 64.016 1.00 36.04 186 HIS A C 1
ATOM 1414 O O . HIS A 1 186 ? -8.542 -35.681 64.907 1.00 37.55 186 HIS A O 1
ATOM 1421 N N . VAL A 1 187 ? -8.095 -37.660 63.954 1.00 37.74 187 VAL A N 1
ATOM 1422 C CA . VAL A 1 187 ? -8.874 -38.397 64.953 1.00 37.56 187 VAL A CA 1
ATOM 1423 C C . VAL A 1 187 ? -8.434 -38.074 66.387 1.00 36.29 187 VAL A C 1
ATOM 1424 O O . VAL A 1 187 ? -9.173 -38.318 67.339 1.00 35.59 187 VAL A O 1
ATOM 1428 N N . PHE A 1 188 ? -7.235 -37.516 66.527 1.00 34.74 188 PHE A N 1
ATOM 1429 C CA . PHE A 1 188 ? -6.692 -37.129 67.828 1.00 32.45 188 PHE A CA 1
ATOM 1430 C C . PHE A 1 188 ? -7.658 -36.173 68.538 1.00 32.74 188 PHE A C 1
ATOM 1431 O O . PHE A 1 188 ? -7.831 -36.244 69.760 1.00 31.00 188 PHE A O 1
ATOM 1439 N N . ILE A 1 189 ? -8.293 -35.284 67.773 1.00 30.86 189 ILE A N 1
ATOM 1440 C CA . ILE A 1 189 ? -9.230 -34.320 68.355 1.00 32.55 189 ILE A CA 1
ATOM 1441 C C . ILE A 1 189 ? -10.503 -34.979 68.863 1.00 30.72 189 ILE A C 1
ATOM 1442 O O . ILE A 1 189 ? -11.246 -34.380 69.638 1.00 29.53 189 ILE A O 1
ATOM 1447 N N . HIS A 1 190 ? -10.760 -36.201 68.410 1.00 31.04 190 HIS A N 1
ATOM 1448 C CA . HIS A 1 190 ? -11.962 -36.921 68.816 1.00 33.20 190 HIS A CA 1
ATOM 1449 C C . HIS A 1 190 ? -11.731 -37.913 69.970 1.00 33.49 190 HIS A C 1
ATOM 1450 O O . HIS A 1 190 ? -12.651 -38.633 70.357 1.00 33.60 190 HIS A O 1
ATOM 1457 N N . LYS A 1 191 ? -10.523 -37.940 70.527 1.00 33.23 191 LYS A N 1
ATOM 1458 C CA . LYS A 1 191 ? -10.206 -38.888 71.601 1.00 32.52 191 LYS A CA 1
ATOM 1459 C C . LYS A 1 191 ? -11.067 -38.830 72.861 1.00 33.64 191 LYS A C 1
ATOM 1460 O O . LYS A 1 191 ? -11.074 -39.781 73.641 1.00 34.48 191 LYS A O 1
ATOM 1466 N N . SER A 1 192 ? -11.792 -37.734 73.064 1.00 34.54 192 SER A N 1
ATOM 1467 C CA . SER A 1 192 ? -12.652 -37.590 74.241 1.00 36.26 192 SER A CA 1
ATOM 1468 C C . SER A 1 192 ? -14.144 -37.626 73.905 1.00 35.33 192 SER A C 1
ATOM 1469 O O . SER A 1 192 ? -14.983 -37.343 74.759 1.00 35.25 192 SER A O 1
ATOM 1472 N N . SER A 1 193 ? -14.474 -37.986 72.671 1.00 35.91 193 SER A N 1
ATOM 1473 C CA . SER A 1 193 ? -15.867 -38.028 72.231 1.00 37.08 193 SER A CA 1
ATOM 1474 C C . SER A 1 193 ? -16.731 -39.030 72.994 1.00 37.52 193 SER A C 1
ATOM 1475 O O . SER A 1 193 ? -16.301 -40.147 73.273 1.00 36.65 193 SER A O 1
ATOM 1478 N N . ILE A 1 194 ? -17.955 -38.622 73.317 1.00 39.08 194 ILE A N 1
ATOM 1479 C CA . ILE A 1 194 ? -18.893 -39.483 74.031 1.00 39.92 194 ILE A CA 1
ATOM 1480 C C . ILE A 1 194 ? -19.299 -40.673 73.167 1.00 40.64 194 ILE A C 1
ATOM 1481 O O . ILE A 1 194 ? -19.814 -41.670 73.672 1.00 41.40 194 ILE A O 1
ATOM 1486 N N . LEU A 1 195 ? -19.066 -40.568 71.863 1.00 38.96 195 LEU A N 1
ATOM 1487 C CA . LEU A 1 195 ? -19.414 -41.649 70.950 1.00 38.75 195 LEU A CA 1
ATOM 1488 C C . LEU A 1 195 ? -18.568 -42.900 71.175 1.00 39.35 195 LEU A C 1
ATOM 1489 O O . LEU A 1 195 ? -19.024 -44.016 70.916 1.00 38.82 195 LEU A O 1
ATOM 1494 N N . LEU A 1 196 ? -17.337 -42.708 71.644 1.00 38.38 196 LEU A N 1
ATOM 1495 C CA . LEU A 1 196 ? -16.412 -43.814 71.867 1.00 38.34 196 LEU A CA 1
ATOM 1496 C C . LEU A 1 196 ? -16.951 -44.858 72.846 1.00 38.16 196 LEU A C 1
ATOM 1497 O O . LEU A 1 196 ? -17.153 -46.012 72.469 1.00 37.03 196 LEU A O 1
ATOM 1502 N N . ASP A 1 197 ? -17.176 -44.464 74.094 1.00 38.42 197 ASP A N 1
ATOM 1503 C CA . ASP A 1 197 ? -17.722 -45.396 75.075 1.00 40.23 197 ASP A CA 1
ATOM 1504 C C . ASP A 1 197 ? -19.181 -45.644 74.710 1.00 41.76 197 ASP A C 1
ATOM 1505 O O . ASP A 1 197 ? -19.682 -46.762 74.831 1.00 42.52 197 ASP A O 1
ATOM 1510 N N . GLY A 1 198 ? -19.844 -44.588 74.246 1.00 41.09 198 GLY A N 1
ATOM 1511 C CA . GLY A 1 198 ? -21.244 -44.674 73.872 1.00 40.53 198 GLY A CA 1
ATOM 1512 C C . GLY A 1 198 ? -21.593 -45.713 72.823 1.00 40.88 198 GLY A C 1
ATOM 1513 O O . GLY A 1 198 ? -22.744 -46.135 72.737 1.00 42.51 198 GLY A O 1
ATOM 1514 N N . ASN A 1 199 ? -20.626 -46.136 72.018 1.00 41.00 199 ASN A N 1
ATOM 1515 C CA . ASN A 1 199 ? -20.923 -47.131 70.998 1.00 40.79 199 ASN A CA 1
ATOM 1516 C C . ASN A 1 199 ? -19.790 -48.131 70.799 1.00 39.85 199 ASN A C 1
ATOM 1517 O O . ASN A 1 199 ? -19.660 -48.731 69.733 1.00 39.23 199 ASN A O 1
ATOM 1522 N N . ASP A 1 200 ? -18.973 -48.306 71.835 1.00 40.65 200 ASP A N 1
ATOM 1523 C CA . ASP A 1 200 ? -17.857 -49.251 71.804 1.00 40.74 200 ASP A CA 1
ATOM 1524 C C . ASP A 1 200 ? -17.052 -49.156 70.508 1.00 40.32 200 ASP A C 1
ATOM 1525 O O . ASP A 1 200 ? -16.744 -50.170 69.871 1.00 39.60 200 ASP A O 1
ATOM 1530 N N . ILE A 1 201 ? -16.707 -47.928 70.126 1.00 39.09 201 ILE A N 1
ATOM 1531 C CA . ILE A 1 201 ? -15.939 -47.689 68.908 1.00 37.13 201 ILE A CA 1
ATOM 1532 C C . ILE A 1 201 ? -14.441 -47.770 69.144 1.00 35.68 201 ILE A C 1
ATOM 1533 O O . ILE A 1 201 ? -13.935 -47.281 70.152 1.00 37.59 201 ILE A O 1
ATOM 1538 N N . ALA A 1 202 ? -13.734 -48.395 68.212 1.00 33.13 202 ALA A N 1
ATOM 1539 C CA . ALA A 1 202 ? -12.287 -48.485 68.309 1.00 34.34 202 ALA A CA 1
ATOM 1540 C C . ALA A 1 202 ? -11.733 -47.256 67.579 1.00 34.75 202 ALA A C 1
ATOM 1541 O O . ALA A 1 202 ? -11.862 -47.144 66.360 1.00 35.34 202 ALA A O 1
ATOM 1543 N N . LEU A 1 203 ? -11.142 -46.330 68.327 1.00 33.75 203 LEU A N 1
ATOM 1544 C CA . LEU A 1 203 ? -10.574 -45.125 67.731 1.00 32.53 203 LEU A CA 1
ATOM 1545 C C . LEU A 1 203 ? -9.145 -44.908 68.209 1.00 32.47 203 LEU A C 1
ATOM 1546 O O . LEU A 1 203 ? -8.903 -44.606 69.379 1.00 33.35 203 LEU A O 1
ATOM 1551 N N . PRO A 1 204 ? -8.176 -45.064 67.303 1.00 31.83 204 PRO A N 1
ATOM 1552 C CA . PRO A 1 204 ? -6.770 -44.878 67.656 1.00 32.67 204 PRO A CA 1
ATOM 1553 C C . PRO A 1 204 ? -6.426 -43.398 67.804 1.00 33.68 204 PRO A C 1
ATOM 1554 O O . PRO A 1 204 ? -7.273 -42.527 67.579 1.00 32.22 204 PRO A O 1
ATOM 1558 N N . LEU A 1 205 ? -5.185 -43.128 68.201 1.00 34.25 205 LEU A N 1
ATOM 1559 C CA . LEU A 1 205 ? -4.706 -41.760 68.353 1.00 37.27 205 LEU A CA 1
ATOM 1560 C C . LEU A 1 205 ? -4.287 -41.263 66.972 1.00 40.37 205 LEU A C 1
ATOM 1561 O O . LEU A 1 205 ? -4.562 -40.122 66.604 1.00 41.02 205 LEU A O 1
ATOM 1566 N N . GLY A 1 206 ? -3.627 -42.143 66.218 1.00 42.84 206 GLY A N 1
ATOM 1567 C CA . GLY A 1 206 ? -3.155 -41.807 64.884 1.00 45.79 206 GLY A CA 1
ATOM 1568 C C . GLY A 1 206 ? -2.743 -43.024 64.068 1.00 46.53 206 GLY A C 1
ATOM 1569 O O . GLY A 1 206 ? -3.302 -44.106 64.251 1.00 47.71 206 GLY A O 1
ATOM 1570 N N . PHE A 1 207 ? -1.756 -42.852 63.184 1.00 46.03 207 PHE A N 1
ATOM 1571 C CA . PHE A 1 207 ? -1.286 -43.932 62.310 1.00 44.96 207 PHE A CA 1
ATOM 1572 C C . PHE A 1 207 ? 0.190 -43.809 61.914 1.00 44.93 207 PHE A C 1
ATOM 1573 O O . PHE A 1 207 ? 0.724 -42.710 61.822 1.00 45.67 207 PHE A O 1
ATOM 1581 N N . ALA A 1 208 ? 0.841 -44.948 61.679 1.00 45.66 208 ALA A N 1
ATOM 1582 C CA . ALA A 1 208 ? 2.243 -44.978 61.245 1.00 46.08 208 ALA A CA 1
ATOM 1583 C C . ALA A 1 208 ? 2.211 -45.526 59.811 1.00 46.62 208 ALA A C 1
ATOM 1584 O O . ALA A 1 208 ? 2.430 -46.717 59.587 1.00 47.60 208 ALA A O 1
ATOM 1586 N N . PRO A 1 209 ? 1.932 -44.651 58.825 1.00 46.83 209 PRO A N 1
ATOM 1587 C CA . PRO A 1 209 ? 1.834 -44.950 57.390 1.00 46.51 209 PRO A CA 1
ATOM 1588 C C . PRO A 1 209 ? 2.954 -45.754 56.731 1.00 48.50 209 PRO A C 1
ATOM 1589 O O . PRO A 1 209 ? 4.112 -45.733 57.166 1.00 47.78 209 PRO A O 1
ATOM 1593 N N . GLY A 1 210 ? 2.588 -46.457 55.661 1.00 50.43 210 GLY A N 1
ATOM 1594 C CA . GLY A 1 210 ? 3.557 -47.240 54.921 1.00 51.43 210 GLY A CA 1
ATOM 1595 C C . GLY A 1 210 ? 4.043 -46.424 53.737 1.00 52.88 210 GLY A C 1
ATOM 1596 O O . GLY A 1 210 ? 4.220 -45.205 53.845 1.00 52.47 210 GLY A O 1
ATOM 1597 N N . ASP A 1 211 ? 4.254 -47.088 52.606 1.00 52.51 211 ASP A N 1
ATOM 1598 C CA . ASP A 1 211 ? 4.715 -46.415 51.397 1.00 52.98 211 ASP A CA 1
ATOM 1599 C C . ASP A 1 211 ? 3.757 -45.287 51.020 1.00 51.25 211 ASP A C 1
ATOM 1600 O O . ASP A 1 211 ? 2.557 -45.509 50.848 1.00 51.01 211 ASP A O 1
ATOM 1605 N N . PRO A 1 212 ? 4.279 -44.059 50.875 1.00 49.96 212 PRO A N 1
ATOM 1606 C CA . PRO A 1 212 ? 3.433 -42.917 50.512 1.00 48.91 212 PRO A CA 1
ATOM 1607 C C . PRO A 1 212 ? 2.643 -43.144 49.222 1.00 49.09 212 PRO A C 1
ATOM 1608 O O . PRO A 1 212 ? 1.609 -42.509 48.995 1.00 46.89 212 PRO A O 1
ATOM 1612 N N . GLU A 1 213 ? 3.116 -44.075 48.398 1.00 49.78 213 GLU A N 1
ATOM 1613 C CA . GLU A 1 213 ? 2.470 -44.368 47.124 1.00 50.45 213 GLU A CA 1
ATOM 1614 C C . GLU A 1 213 ? 1.215 -45.246 47.172 1.00 50.07 213 GLU A C 1
ATOM 1615 O O . GLU A 1 213 ? 0.444 -45.252 46.209 1.00 50.84 213 GLU A O 1
ATOM 1621 N N . GLN A 1 214 ? 0.997 -45.990 48.257 1.00 48.54 214 GLN A N 1
ATOM 1622 C CA . GLN A 1 214 ? -0.214 -46.815 48.332 1.00 47.56 214 GLN A CA 1
ATOM 1623 C C . GLN A 1 214 ? -1.138 -46.323 49.436 1.00 46.89 214 GLN A C 1
ATOM 1624 O O . GLN A 1 214 ? -2.037 -47.048 49.878 1.00 46.85 214 GLN A O 1
ATOM 1630 N N . LEU A 1 215 ? -0.913 -45.086 49.875 1.00 45.68 215 LEU A N 1
ATOM 1631 C CA . LEU A 1 215 ? -1.726 -44.484 50.929 1.00 45.13 215 LEU A CA 1
ATOM 1632 C C . LEU A 1 215 ? -3.025 -43.938 50.350 1.00 45.06 215 LEU A C 1
ATOM 1633 O O . LEU A 1 215 ? -3.982 -43.684 51.077 1.00 47.53 215 LEU A O 1
ATOM 1638 N N . THR A 1 216 ? -3.057 -43.756 49.037 1.00 43.93 216 THR A N 1
ATOM 1639 C CA . THR A 1 216 ? -4.248 -43.235 48.391 1.00 43.04 216 THR A CA 1
ATOM 1640 C C . THR A 1 216 ? -4.472 -43.863 47.028 1.00 42.32 216 THR A C 1
ATOM 1641 O O . THR A 1 216 ? -3.576 -44.489 46.458 1.00 39.50 216 THR A O 1
ATOM 1645 N N . ARG A 1 217 ? -5.686 -43.684 46.522 1.00 41.41 217 ARG A N 1
ATOM 1646 C CA . ARG A 1 217 ? -6.075 -44.167 45.209 1.00 42.90 217 ARG A CA 1
ATOM 1647 C C . ARG A 1 217 ? -7.009 -43.105 44.643 1.00 42.18 217 ARG A C 1
ATOM 1648 O O . ARG A 1 217 ? -7.947 -42.683 45.313 1.00 43.16 217 ARG A O 1
ATOM 1656 N N . SER A 1 218 ? -6.738 -42.658 43.423 1.00 43.14 218 SER A N 1
ATOM 1657 C CA . SER A 1 218 ? -7.569 -41.647 42.786 1.00 44.21 218 SER A CA 1
ATOM 1658 C C . SER A 1 218 ? -8.471 -42.256 41.723 1.00 46.17 218 SER A C 1
ATOM 1659 O O . SER A 1 218 ? -8.119 -43.256 41.090 1.00 47.35 218 SER A O 1
ATOM 1662 N N . VAL A 1 219 ? -9.635 -41.641 41.540 1.00 46.25 219 VAL A N 1
ATOM 1663 C CA . VAL A 1 219 ? -10.620 -42.069 40.552 1.00 45.70 219 VAL A CA 1
ATOM 1664 C C . VAL A 1 219 ? -10.883 -40.836 39.696 1.00 46.04 219 VAL A C 1
ATO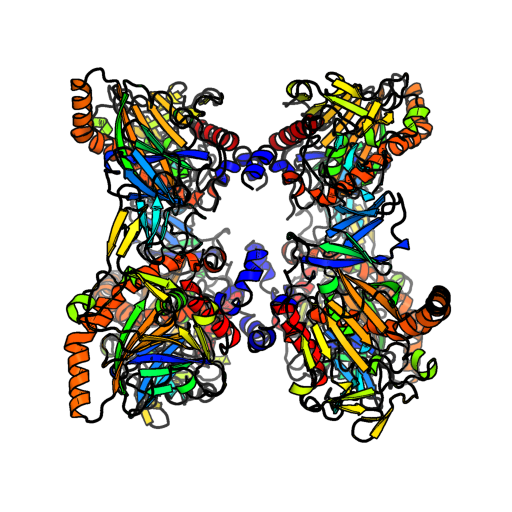M 1665 O O . VAL A 1 219 ? -11.399 -39.832 40.188 1.00 45.79 219 VAL A O 1
ATOM 1669 N N . THR A 1 220 ? -10.528 -40.902 38.418 1.00 46.04 220 THR A N 1
ATOM 1670 C CA . THR A 1 220 ? -10.706 -39.749 37.553 1.00 47.64 220 THR A CA 1
ATOM 1671 C C . THR A 1 220 ? -11.386 -40.021 36.211 1.00 47.94 220 THR A C 1
ATOM 1672 O O . THR A 1 220 ? -11.306 -39.203 35.294 1.00 47.35 220 THR A O 1
ATOM 1676 N N . GLY A 1 221 ? -12.061 -41.161 36.098 1.00 48.85 221 GLY A N 1
ATOM 1677 C CA . GLY A 1 221 ? -12.739 -41.486 34.857 1.00 49.54 221 GLY A CA 1
ATOM 1678 C C . GLY A 1 221 ? -13.917 -40.566 34.589 1.00 50.38 221 GLY A C 1
ATOM 1679 O O . GLY A 1 221 ? -14.437 -39.925 35.506 1.00 50.71 221 GLY A O 1
ATOM 1680 N N . GLU A 1 222 ? -14.342 -40.491 33.332 1.00 50.32 222 GLU A N 1
ATOM 1681 C CA . GLU A 1 222 ? -15.476 -39.646 32.968 1.00 51.19 222 GLU A CA 1
ATOM 1682 C C . GLU A 1 222 ? -16.783 -40.417 33.138 1.00 49.78 222 GLU A C 1
ATOM 1683 O O . GLU A 1 222 ? -16.801 -41.647 33.040 1.00 50.58 222 GLU A O 1
ATOM 1689 N N . GLY A 1 223 ? -17.869 -39.695 33.408 1.00 48.55 223 GLY A N 1
ATOM 1690 C CA . GLY A 1 223 ? -19.162 -40.338 33.578 1.00 46.69 223 GLY A CA 1
ATOM 1691 C C . GLY A 1 223 ? -19.537 -40.680 35.010 1.00 46.23 223 GLY A C 1
ATOM 1692 O O . GLY A 1 223 ? -20.707 -40.940 35.296 1.00 47.68 223 GLY A O 1
ATOM 1693 N N . ALA A 1 224 ? -18.553 -40.687 35.908 1.00 43.29 224 ALA A N 1
ATOM 1694 C CA . ALA A 1 224 ? -18.789 -41.004 37.317 1.00 40.51 224 ALA A CA 1
ATOM 1695 C C . ALA A 1 224 ? -18.093 -39.973 38.208 1.00 38.06 224 ALA A C 1
ATOM 1696 O O . ALA A 1 224 ? -17.264 -39.199 37.733 1.00 37.61 224 ALA A O 1
ATOM 1698 N N . PRO A 1 225 ? -18.415 -39.951 39.513 1.00 36.85 225 PRO A N 1
ATOM 1699 C CA . PRO A 1 225 ? -17.776 -38.981 40.413 1.00 36.19 225 PRO A CA 1
ATOM 1700 C C . PRO A 1 225 ? -16.260 -39.154 40.487 1.00 35.20 225 PRO A C 1
ATOM 1701 O O . PRO A 1 225 ? -15.748 -40.263 40.351 1.00 33.09 225 PRO A O 1
ATOM 1705 N N . LYS A 1 226 ? -15.549 -38.047 40.689 1.00 35.47 226 LYS A N 1
ATOM 1706 C CA . LYS A 1 226 ? -14.096 -38.082 40.781 1.00 33.66 226 LYS A CA 1
ATOM 1707 C C . LYS A 1 226 ? -13.680 -37.753 42.210 1.00 33.26 226 LYS A C 1
ATOM 1708 O O . LYS A 1 226 ? -14.172 -36.790 42.808 1.00 31.97 226 LYS A O 1
ATOM 1714 N N . GLY A 1 227 ? -12.775 -38.553 42.759 1.00 32.21 227 GLY A N 1
ATOM 1715 C CA . GLY A 1 227 ? -12.350 -38.319 44.124 1.00 31.86 227 GLY A CA 1
ATOM 1716 C C . GLY A 1 227 ? -11.124 -39.104 44.525 1.00 32.24 227 GLY A C 1
ATOM 1717 O O . GLY A 1 227 ? -10.454 -39.710 43.683 1.00 29.81 227 GLY A O 1
ATOM 1718 N N . VAL A 1 228 ? -10.841 -39.098 45.824 1.00 31.61 228 VAL A N 1
ATOM 1719 C CA . VAL A 1 228 ? -9.679 -39.788 46.366 1.00 30.93 228 VAL A CA 1
ATOM 1720 C C . VAL A 1 228 ? -10.069 -40.703 47.518 1.00 31.23 228 VAL A C 1
ATOM 1721 O O . VAL A 1 228 ? -10.886 -40.337 48.363 1.00 31.06 228 VAL A O 1
ATOM 1725 N N . PHE A 1 229 ? -9.486 -41.897 47.536 1.00 31.54 229 PHE A N 1
ATOM 1726 C CA . PHE A 1 229 ? -9.739 -42.865 48.595 1.00 32.56 229 PHE A CA 1
ATOM 1727 C C . PHE A 1 229 ? -8.563 -42.811 49.553 1.00 33.07 229 PHE A C 1
ATOM 1728 O O . PHE A 1 229 ? -7.405 -42.839 49.134 1.00 32.05 229 PHE A O 1
ATOM 1736 N N . ASP A 1 230 ? -8.858 -42.722 50.841 1.00 34.49 230 ASP A N 1
ATOM 1737 C CA . ASP A 1 230 ? -7.808 -42.687 51.839 1.00 37.77 230 ASP A CA 1
ATOM 1738 C C . ASP A 1 230 ? -7.472 -44.125 52.209 1.00 39.66 230 ASP A C 1
ATOM 1739 O O . ASP A 1 230 ? -8.277 -44.829 52.823 1.00 37.91 230 ASP A O 1
ATOM 1744 N N . LEU A 1 231 ? -6.277 -44.551 51.807 1.00 42.70 231 LEU A N 1
ATOM 1745 C CA . LEU A 1 231 ? -5.802 -45.908 52.046 1.00 44.76 231 LEU A CA 1
ATOM 1746 C C . LEU A 1 231 ? -4.724 -46.008 53.134 1.00 45.54 231 LEU A C 1
ATOM 1747 O O . LEU A 1 231 ? -3.886 -46.910 53.095 1.00 46.54 231 LEU A O 1
ATOM 1752 N N . LEU A 1 232 ? -4.738 -45.088 54.094 1.00 45.86 232 LEU A N 1
ATOM 1753 C CA . LEU A 1 232 ? -3.751 -45.109 55.171 1.00 46.45 232 LEU A CA 1
ATOM 1754 C C . LEU A 1 232 ? -4.109 -46.260 56.116 1.00 49.18 232 LEU A C 1
ATOM 1755 O O . LEU A 1 232 ? -3.231 -46.946 56.647 1.00 49.36 232 LEU A O 1
ATOM 1760 N N . GLY A 1 233 ? -5.410 -46.462 56.316 1.00 50.58 233 GLY A N 1
ATOM 1761 C CA . GLY A 1 233 ? -5.881 -47.525 57.187 1.00 53.08 233 GLY A CA 1
ATOM 1762 C C . GLY A 1 233 ? -5.291 -48.870 56.813 1.00 53.44 233 GLY A C 1
ATOM 1763 O O . GLY A 1 233 ? -4.413 -49.395 57.500 1.00 54.66 233 GLY A O 1
ATOM 1764 N N . GLU A 1 234 ? -5.769 -49.414 55.700 1.00 53.98 234 GLU A N 1
ATOM 1765 C CA . GLU A 1 234 ? -5.325 -50.705 55.197 1.00 53.69 234 GLU A CA 1
ATOM 1766 C C . GLU A 1 234 ? -3.837 -50.709 54.844 1.00 53.26 234 GLU A C 1
ATOM 1767 O O . GLU A 1 234 ? -3.337 -51.679 54.275 1.00 55.56 234 GLU A O 1
ATOM 1773 N N . HIS A 1 235 ? -3.124 -49.637 55.177 1.00 51.77 235 HIS A N 1
ATOM 1774 C CA . HIS A 1 235 ? -1.699 -49.565 54.862 1.00 51.28 235 HIS A CA 1
ATOM 1775 C C . HIS A 1 235 ? -0.869 -48.851 55.926 1.00 50.23 235 HIS A C 1
ATOM 1776 O O . HIS A 1 235 ? -0.083 -47.946 55.619 1.00 51.02 235 HIS A O 1
ATOM 1783 N N . SER A 1 236 ? -1.033 -49.271 57.176 1.00 49.39 236 SER A N 1
ATOM 1784 C CA . SER A 1 236 ? -0.295 -48.671 58.284 1.00 49.25 236 SER A CA 1
ATOM 1785 C C . SER A 1 236 ? -0.442 -49.484 59.565 1.00 49.53 236 SER A C 1
ATOM 1786 O O . SER A 1 236 ? -0.998 -50.584 59.566 1.00 49.94 236 SER A O 1
ATOM 1789 N N . VAL A 1 237 ? 0.065 -48.914 60.654 1.00 48.93 237 VAL A N 1
ATOM 1790 C CA . VAL A 1 237 ? -0.022 -49.514 61.975 1.00 48.90 237 VAL A CA 1
ATOM 1791 C C . VAL A 1 237 ? -0.711 -48.452 62.828 1.00 48.15 237 VAL A C 1
ATOM 1792 O O . VAL A 1 237 ? -0.112 -47.425 63.139 1.00 48.79 237 VAL A O 1
ATOM 1796 N N . PRO A 1 238 ? -1.986 -48.679 63.204 1.00 47.94 238 PRO A N 1
ATOM 1797 C CA . PRO A 1 238 ? -2.752 -47.727 64.021 1.00 46.22 238 PRO A CA 1
ATOM 1798 C C . PRO A 1 238 ? -2.130 -47.493 65.400 1.00 44.60 238 PRO A C 1
ATOM 1799 O O . PRO A 1 238 ? -1.686 -48.434 66.055 1.00 45.69 238 PRO A O 1
ATOM 1803 N N . ILE A 1 239 ? -2.110 -46.233 65.829 1.00 42.75 239 ILE A N 1
ATOM 1804 C CA . ILE A 1 239 ? -1.519 -45.844 67.111 1.00 39.62 239 ILE A CA 1
ATOM 1805 C C . ILE A 1 239 ? -2.545 -45.789 68.244 1.00 39.27 239 ILE A C 1
ATOM 1806 O O . ILE A 1 239 ? -3.359 -44.859 68.310 1.00 37.31 239 ILE A O 1
ATOM 1811 N N . PHE A 1 240 ? -2.495 -46.777 69.138 1.00 38.03 240 PHE A N 1
ATOM 1812 C CA . PHE A 1 240 ? -3.424 -46.839 70.265 1.00 36.29 240 PHE A CA 1
ATOM 1813 C C . PHE A 1 240 ? -2.797 -46.382 71.577 1.00 36.68 240 PHE A C 1
ATOM 1814 O O . PHE A 1 240 ? -3.468 -46.296 72.604 1.00 36.75 240 PHE A O 1
ATOM 1822 N N . GLU A 1 241 ? -1.502 -46.096 71.539 1.00 36.87 241 GLU A N 1
ATOM 1823 C CA . GLU A 1 241 ? -0.794 -45.598 72.707 1.00 38.13 241 GLU A CA 1
ATOM 1824 C C . GLU A 1 241 ? 0.468 -44.912 72.202 1.00 35.79 241 GLU A C 1
ATOM 1825 O O . GLU A 1 241 ? 1.086 -45.364 71.233 1.00 35.82 241 GLU A O 1
ATOM 1831 N N . ALA A 1 242 ? 0.839 -43.806 72.836 1.00 32.73 242 ALA A N 1
ATOM 1832 C CA . ALA A 1 242 ? 2.024 -43.077 72.409 1.00 32.75 242 ALA A CA 1
ATOM 1833 C C . ALA A 1 242 ? 2.801 -42.510 73.585 1.00 31.99 242 ALA A C 1
ATOM 1834 O O . ALA A 1 242 ? 2.234 -42.199 74.628 1.00 32.73 242 ALA A O 1
ATOM 1836 N N . THR A 1 243 ? 4.106 -42.364 73.389 1.00 31.82 243 THR A N 1
ATOM 1837 C CA . THR A 1 243 ? 4.990 -41.844 74.416 1.00 32.55 243 THR A CA 1
ATOM 1838 C C . THR A 1 243 ? 5.550 -40.469 74.067 1.00 32.30 243 THR A C 1
ATOM 1839 O O . THR A 1 243 ? 5.486 -40.021 72.918 1.00 29.95 243 THR A O 1
ATOM 1843 N N . ILE A 1 244 ? 6.105 -39.814 75.079 1.00 31.24 244 ILE A N 1
ATOM 1844 C CA . ILE A 1 244 ? 6.737 -38.517 74.909 1.00 31.57 244 ILE A CA 1
ATOM 1845 C C . ILE A 1 244 ? 8.129 -38.646 75.508 1.00 31.87 244 ILE A C 1
ATOM 1846 O O . ILE A 1 244 ? 8.283 -38.898 76.707 1.00 31.99 244 ILE A O 1
ATOM 1851 N N . GLU A 1 245 ? 9.137 -38.484 74.661 1.00 32.18 245 GLU A N 1
ATOM 1852 C CA . GLU A 1 245 ? 10.522 -38.596 75.083 1.00 34.52 245 GLU A CA 1
ATOM 1853 C C . GLU A 1 245 ? 10.745 -39.905 75.852 1.00 36.07 245 GLU A C 1
ATOM 1854 O O . GLU A 1 245 ? 11.312 -39.923 76.945 1.00 35.47 245 GLU A O 1
ATOM 1860 N N . GLY A 1 246 ? 10.270 -40.996 75.256 1.00 37.45 246 GLY A N 1
ATOM 1861 C CA . GLY A 1 246 ? 10.424 -42.320 75.836 1.00 39.04 246 GLY A CA 1
ATOM 1862 C C . GLY A 1 246 ? 9.514 -42.709 76.987 1.00 39.46 246 GLY A C 1
ATOM 1863 O O . GLY A 1 246 ? 9.482 -43.874 77.366 1.00 40.59 246 GLY A O 1
ATOM 1864 N N . GLN A 1 247 ? 8.766 -41.757 77.536 1.00 39.85 247 GLN A N 1
ATOM 1865 C CA . GLN A 1 247 ? 7.885 -42.035 78.668 1.00 39.27 247 GLN A CA 1
ATOM 1866 C C . GLN A 1 247 ? 6.397 -42.138 78.327 1.00 40.75 247 GLN A C 1
ATOM 1867 O O . GLN A 1 247 ? 5.923 -41.532 77.367 1.00 40.20 247 GLN A O 1
ATOM 1873 N N . PRO A 1 248 ? 5.639 -42.907 79.131 1.00 41.10 248 PRO A N 1
ATOM 1874 C CA . PRO A 1 248 ? 4.196 -43.092 78.927 1.00 40.17 248 PRO A CA 1
ATOM 1875 C C . PRO A 1 248 ? 3.503 -41.735 78.908 1.00 39.20 248 PRO A C 1
ATOM 1876 O O . PRO A 1 248 ? 3.710 -40.919 79.808 1.00 39.65 248 PRO A O 1
ATOM 1880 N N . ALA A 1 249 ? 2.677 -41.489 77.899 1.00 36.94 249 ALA A N 1
ATOM 1881 C CA . ALA A 1 249 ? 1.999 -40.206 77.823 1.00 34.26 249 ALA A CA 1
ATOM 1882 C C . ALA A 1 249 ? 0.497 -40.294 77.616 1.00 31.67 249 ALA A C 1
ATOM 1883 O O . ALA A 1 249 ? -0.273 -39.739 78.400 1.00 31.52 249 ALA A O 1
ATOM 1885 N N . ILE A 1 250 ? 0.074 -41.004 76.576 1.00 30.07 250 ILE A N 1
ATOM 1886 C CA . ILE A 1 250 ? -1.349 -41.092 76.293 1.00 29.72 250 ILE A CA 1
ATOM 1887 C C . ILE A 1 250 ? -1.749 -42.395 75.594 1.00 29.41 250 ILE A C 1
ATOM 1888 O O . ILE A 1 250 ? -0.919 -43.067 74.983 1.00 29.30 250 ILE A O 1
ATOM 1893 N N . GLN A 1 251 ? -3.029 -42.737 75.692 1.00 30.28 251 GLN A N 1
ATOM 1894 C CA . GLN A 1 251 ? -3.559 -43.951 75.084 1.00 32.00 251 GLN A CA 1
ATOM 1895 C C . GLN A 1 251 ? -4.799 -43.640 74.258 1.00 31.97 251 GLN A C 1
ATOM 1896 O O . GLN A 1 251 ? -5.529 -42.696 74.552 1.00 30.99 251 GLN A O 1
ATOM 1902 N N . GLY A 1 252 ? -5.042 -44.459 73.242 1.00 33.63 252 GLY A N 1
ATOM 1903 C CA . GLY A 1 252 ? -6.214 -44.283 72.408 1.00 34.05 252 GLY A CA 1
ATOM 1904 C C . GLY A 1 252 ? -7.434 -44.918 73.059 1.00 35.35 252 GLY A C 1
ATOM 1905 O O . GLY A 1 252 ? -7.516 -45.018 74.291 1.00 33.21 252 GLY A O 1
ATOM 1906 N N . HIS A 1 253 ? -8.382 -45.356 72.235 1.00 34.18 253 HIS A N 1
ATOM 1907 C CA . HIS A 1 253 ? -9.609 -45.963 72.738 1.00 34.16 253 HIS A CA 1
ATOM 1908 C C . HIS A 1 253 ? -9.982 -47.228 71.970 1.00 34.49 253 HIS A C 1
ATOM 1909 O O . HIS A 1 253 ? -10.638 -47.167 70.927 1.00 34.39 253 HIS A O 1
ATOM 1916 N N . MET A 1 254 ? -9.554 -48.378 72.481 1.00 33.68 254 MET A N 1
ATOM 1917 C CA . MET A 1 254 ? -9.874 -49.646 71.839 1.00 34.19 254 MET A CA 1
ATOM 1918 C C . MET A 1 254 ? -11.370 -49.908 71.952 1.00 33.85 254 MET A C 1
ATOM 1919 O O . MET A 1 254 ? -12.042 -49.384 72.842 1.00 33.25 254 MET A O 1
ATOM 1924 N N . GLY A 1 255 ? -11.886 -50.720 71.038 1.00 33.93 255 GLY A N 1
ATOM 1925 C CA . GLY A 1 255 ? -13.296 -51.057 71.048 1.00 35.99 255 GLY A CA 1
ATOM 1926 C C . GLY A 1 255 ? -13.509 -52.237 70.124 1.00 36.17 255 GLY A C 1
ATOM 1927 O O . GLY A 1 255 ? -12.556 -52.709 69.507 1.00 36.57 255 GLY A O 1
ATOM 1928 N N . SER A 1 256 ? -14.742 -52.720 70.017 1.00 37.08 256 SER A N 1
ATOM 1929 C CA . SER A 1 256 ? -15.009 -53.851 69.137 1.00 40.08 256 SER A CA 1
ATOM 1930 C C . SER A 1 256 ? -15.693 -53.453 67.829 1.00 41.06 256 SER A C 1
ATOM 1931 O O . SER A 1 256 ? -15.654 -54.206 66.855 1.00 41.83 256 SER A O 1
ATOM 1934 N N . LYS A 1 257 ? -16.312 -52.275 67.798 1.00 40.95 257 LYS A N 1
ATOM 1935 C CA . LYS A 1 257 ? -16.963 -51.810 66.572 1.00 40.49 257 LYS A CA 1
ATOM 1936 C C . LYS A 1 257 ? -15.961 -51.049 65.713 1.00 40.14 257 LYS A C 1
ATOM 1937 O O . LYS A 1 257 ? -15.449 -50.003 66.116 1.00 39.61 257 LYS A O 1
ATOM 1943 N N . MET A 1 258 ? -15.680 -51.591 64.531 1.00 39.61 258 MET A N 1
ATOM 1944 C CA . MET A 1 258 ? -14.735 -50.991 63.602 1.00 40.45 258 MET A CA 1
ATOM 1945 C C . MET A 1 258 ? -15.438 -50.068 62.607 1.00 41.00 258 MET A C 1
ATOM 1946 O O . MET A 1 258 ? -16.284 -50.508 61.825 1.00 41.07 258 MET A O 1
ATOM 1951 N N . VAL A 1 259 ? -15.079 -48.789 62.641 1.00 40.48 259 VAL A N 1
ATOM 1952 C CA . VAL A 1 259 ? -15.671 -47.802 61.742 1.00 39.65 259 VAL A CA 1
ATOM 1953 C C . VAL A 1 259 ? -14.590 -47.047 60.980 1.00 40.07 259 VAL A C 1
ATOM 1954 O O . VAL A 1 259 ? -13.397 -47.250 61.215 1.00 38.82 259 VAL A O 1
ATOM 1958 N N . ALA A 1 260 ? -15.012 -46.174 60.070 1.00 40.34 260 ALA A N 1
ATOM 1959 C CA . ALA A 1 260 ? -14.073 -45.390 59.272 1.00 41.12 260 ALA A CA 1
ATOM 1960 C C . ALA A 1 260 ? -13.038 -46.319 58.647 1.00 41.35 260 ALA A C 1
ATOM 1961 O O . ALA A 1 260 ? -11.826 -46.117 58.788 1.00 42.11 260 ALA A O 1
ATOM 1963 N N . ILE A 1 261 ? -13.531 -47.347 57.968 1.00 41.20 261 ILE A N 1
ATOM 1964 C CA . ILE A 1 261 ? -12.679 -48.320 57.301 1.00 40.98 261 ILE A CA 1
ATOM 1965 C C . ILE A 1 261 ? -12.308 -47.776 55.927 1.00 41.63 261 ILE A C 1
ATOM 1966 O O . ILE A 1 261 ? -11.195 -47.978 55.443 1.00 42.76 261 ILE A O 1
ATOM 1971 N N . SER A 1 262 ? -13.252 -47.077 55.309 1.00 41.35 262 SER A N 1
ATOM 1972 C CA . SER A 1 262 ? -13.039 -46.492 53.995 1.00 41.36 262 SER A CA 1
ATOM 1973 C C . SER A 1 262 ? -13.488 -45.039 53.963 1.00 40.84 262 SER A C 1
ATOM 1974 O O . SER A 1 262 ? -14.687 -44.747 54.041 1.00 40.71 262 SER A O 1
ATOM 1977 N N . ILE A 1 263 ? -12.522 -44.132 53.852 1.00 38.97 263 ILE A N 1
ATOM 1978 C CA . ILE A 1 263 ? -12.813 -42.706 53.790 1.00 36.61 263 ILE A CA 1
ATOM 1979 C C . ILE A 1 263 ? -12.441 -42.200 52.401 1.00 35.19 263 ILE A C 1
ATOM 1980 O O . ILE A 1 263 ? -11.430 -42.613 51.830 1.00 33.01 263 ILE A O 1
ATOM 1985 N N . SER A 1 264 ? -13.264 -41.312 51.855 1.00 33.24 264 SER A N 1
ATOM 1986 C CA . SER A 1 264 ? -13.003 -40.764 50.531 1.00 32.58 264 SER A CA 1
ATOM 1987 C C . SER A 1 264 ? -13.633 -39.384 50.371 1.00 30.81 264 SER A C 1
ATOM 1988 O O . SER A 1 264 ? -14.631 -39.071 51.015 1.00 30.37 264 SER A O 1
ATOM 1991 N N . VAL A 1 265 ? -13.039 -38.559 49.514 1.00 30.06 265 VAL A N 1
ATOM 1992 C CA . VAL A 1 265 ? -13.552 -37.217 49.267 1.00 29.22 265 VAL A CA 1
ATOM 1993 C C . VAL A 1 265 ? -13.796 -37.081 47.771 1.00 29.01 265 VAL A C 1
ATOM 1994 O O . VAL A 1 265 ? -13.017 -37.584 46.963 1.00 29.41 265 VAL A O 1
ATOM 1998 N N . TRP A 1 266 ? -14.878 -36.402 47.402 1.00 29.06 266 TRP A N 1
ATOM 1999 C CA . TRP A 1 266 ? -15.236 -36.251 45.994 1.00 28.29 266 TRP A CA 1
ATOM 2000 C C . TRP A 1 266 ? -15.596 -34.824 45.592 1.00 28.17 266 TRP A C 1
ATOM 2001 O O . TRP A 1 266 ? -16.116 -34.056 46.403 1.00 28.47 266 TRP A O 1
ATOM 2012 N N . LEU A 1 267 ? -15.313 -34.474 44.339 1.00 26.68 267 LEU A N 1
ATOM 2013 C CA . LEU A 1 267 ? -15.664 -33.153 43.833 1.00 28.64 267 LEU A CA 1
ATOM 2014 C C . LEU A 1 267 ? -17.190 -33.103 43.873 1.00 28.94 267 LEU A C 1
ATOM 2015 O O . LEU A 1 267 ? -17.848 -34.124 43.658 1.00 29.16 267 LEU A O 1
ATOM 2020 N N . PRO A 1 268 ? -17.777 -31.922 44.128 1.00 28.98 268 PRO A N 1
ATOM 2021 C CA . PRO A 1 268 ? -17.150 -30.615 44.362 1.00 28.27 268 PRO A CA 1
ATOM 2022 C C . PRO A 1 268 ? -16.549 -30.409 45.757 1.00 28.13 268 PRO A C 1
ATOM 2023 O O . PRO A 1 268 ? -16.014 -29.339 46.053 1.00 26.29 268 PRO A O 1
ATOM 2027 N N . GLY A 1 269 ? -16.644 -31.427 46.607 1.00 27.87 269 GLY A N 1
ATOM 2028 C CA . GLY A 1 269 ? -16.100 -31.329 47.952 1.00 28.45 269 GLY A CA 1
ATOM 2029 C C . GLY A 1 269 ? -17.018 -31.997 48.960 1.00 30.34 269 GLY A C 1
ATOM 2030 O O . GLY A 1 269 ? -17.568 -31.342 49.848 1.00 29.25 269 GLY A O 1
ATOM 2031 N N . VAL A 1 270 ? -17.192 -33.308 48.816 1.00 30.12 270 VAL A N 1
ATOM 2032 C CA . VAL A 1 270 ? -18.067 -34.063 49.707 1.00 31.46 270 VAL A CA 1
ATOM 2033 C C . VAL A 1 270 ? -17.366 -35.311 50.235 1.00 32.27 270 VAL A C 1
ATOM 2034 O O . VAL A 1 270 ? -16.736 -36.056 49.481 1.00 31.73 270 VAL A O 1
ATOM 2038 N N . LEU A 1 271 ? -17.480 -35.523 51.541 1.00 31.81 271 LEU A N 1
ATOM 2039 C CA . LEU A 1 271 ? -16.839 -36.650 52.203 1.00 33.80 271 LEU A CA 1
ATOM 2040 C C . LEU A 1 271 ? -17.746 -37.861 52.393 1.00 34.99 271 LEU A C 1
ATOM 2041 O O . LEU A 1 271 ? -18.966 -37.730 52.532 1.00 35.50 271 LEU A O 1
ATOM 2046 N N . LYS A 1 272 ? -17.131 -39.040 52.386 1.00 35.56 272 LYS A N 1
ATOM 2047 C CA . LYS A 1 272 ? -17.841 -40.294 52.612 1.00 35.24 272 LYS A CA 1
ATOM 2048 C C . LYS A 1 272 ? -17.018 -41.135 53.581 1.00 35.69 272 LYS A C 1
ATOM 2049 O O . LYS A 1 272 ? -15.889 -41.524 53.272 1.00 35.51 272 LYS A O 1
ATOM 2055 N N . VAL A 1 273 ? -17.578 -41.390 54.760 1.00 36.05 273 VAL A N 1
ATOM 2056 C CA . VAL A 1 273 ? -16.907 -42.198 55.777 1.00 36.94 273 VAL A CA 1
ATOM 2057 C C . VAL A 1 273 ? -17.726 -43.478 55.917 1.00 38.28 273 VAL A C 1
ATOM 2058 O O . VAL A 1 273 ? -18.897 -43.444 56.307 1.00 36.56 273 VAL A O 1
ATOM 2062 N N . ASP A 1 274 ? -17.109 -44.609 55.591 1.00 39.26 274 ASP A N 1
ATOM 2063 C CA . ASP A 1 274 ? -17.813 -45.880 55.631 1.00 40.66 274 ASP A CA 1
ATOM 2064 C C . ASP A 1 274 ? -17.057 -47.010 56.332 1.00 40.19 274 ASP A C 1
ATOM 2065 O O . ASP A 1 274 ? -15.936 -47.350 55.950 1.00 40.08 274 ASP A O 1
ATOM 2070 N N . PRO A 1 275 ? -17.656 -47.590 57.388 1.00 39.41 275 PRO A N 1
ATOM 2071 C CA . PRO A 1 275 ? -18.961 -47.230 57.956 1.00 37.29 275 PRO A CA 1
ATOM 2072 C C . PRO A 1 275 ? -18.760 -46.246 59.105 1.00 36.06 275 PRO A C 1
ATOM 2073 O O . PRO A 1 275 ? -17.680 -46.186 59.688 1.00 36.39 275 PRO A O 1
ATOM 2077 N N . PHE A 1 276 ? -19.794 -45.481 59.436 1.00 34.11 276 PHE A N 1
ATOM 2078 C CA . PHE A 1 276 ? -19.688 -44.505 60.516 1.00 33.15 276 PHE A CA 1
ATOM 2079 C C . PHE A 1 276 ? -21.029 -43.805 60.685 1.00 32.37 276 PHE A C 1
ATOM 2080 O O . PHE A 1 276 ? -21.734 -43.564 59.703 1.00 32.03 276 PHE A O 1
ATOM 2088 N N . PRO A 1 277 ? -21.408 -43.467 61.929 1.00 32.68 277 PRO A N 1
ATOM 2089 C CA . PRO A 1 277 ? -20.707 -43.674 63.204 1.00 34.41 277 PRO A CA 1
ATOM 2090 C C . PRO A 1 277 ? -20.938 -45.070 63.793 1.00 35.95 277 PRO A C 1
ATOM 2091 O O . PRO A 1 277 ? -20.690 -45.308 64.976 1.00 36.70 277 PRO A O 1
ATOM 2095 N N . ASP A 1 278 ? -21.421 -45.982 62.959 1.00 37.13 278 ASP A N 1
ATOM 2096 C CA . ASP A 1 278 ? -21.693 -47.348 63.384 1.00 38.49 278 ASP A CA 1
ATOM 2097 C C . ASP A 1 278 ? -21.524 -48.254 62.178 1.00 38.21 278 ASP A C 1
ATOM 2098 O O . ASP A 1 278 ? -21.695 -47.818 61.038 1.00 39.48 278 ASP A O 1
ATOM 2103 N N . PRO A 1 279 ? -21.163 -49.526 62.407 1.00 37.48 279 PRO A N 1
ATOM 2104 C CA . PRO A 1 279 ? -20.978 -50.469 61.302 1.00 36.27 279 PRO A CA 1
ATOM 2105 C C . PRO A 1 279 ? -22.202 -50.584 60.391 1.00 35.83 279 PRO A C 1
ATOM 2106 O O . PRO A 1 279 ? -22.094 -51.040 59.254 1.00 37.31 279 PRO A O 1
ATOM 2110 N N . THR A 1 280 ? -23.363 -50.169 60.888 1.00 36.21 280 THR A N 1
ATOM 2111 C CA . THR A 1 280 ? -24.592 -50.247 60.099 1.00 38.13 280 THR A CA 1
ATOM 2112 C C . THR A 1 280 ? -24.944 -48.924 59.425 1.00 38.84 280 THR A C 1
ATOM 2113 O O . THR A 1 280 ? -26.017 -48.794 58.834 1.00 40.22 280 THR A O 1
ATOM 2117 N N . LEU A 1 281 ? -24.046 -47.947 59.510 1.00 37.54 281 LEU A N 1
ATOM 2118 C CA . LEU A 1 281 ? -24.304 -46.637 58.921 1.00 36.70 281 LEU A CA 1
ATOM 2119 C C . LEU A 1 281 ? -23.156 -46.112 58.070 1.00 35.85 281 LEU A C 1
ATOM 2120 O O . LEU A 1 281 ? -22.020 -46.566 58.185 1.00 35.37 281 LEU A O 1
ATOM 2125 N N . THR A 1 282 ? -23.476 -45.153 57.207 1.00 35.89 282 THR A N 1
ATOM 2126 C CA . THR A 1 282 ? -22.487 -44.518 56.346 1.00 35.01 282 THR A CA 1
ATOM 2127 C C . THR A 1 282 ? -22.716 -43.017 56.452 1.00 33.51 282 THR A C 1
ATOM 2128 O O . THR A 1 282 ? -23.847 -42.545 56.327 1.00 32.96 282 THR A O 1
ATOM 2132 N N . GLN A 1 283 ? -21.650 -42.266 56.692 1.00 31.88 283 GLN A N 1
ATOM 2133 C CA . GLN A 1 283 ? -21.782 -40.825 56.816 1.00 31.52 283 GLN A CA 1
ATOM 2134 C C . GLN A 1 283 ? -21.277 -40.078 55.585 1.00 31.21 283 GLN A C 1
ATOM 2135 O O . GLN A 1 283 ? -20.214 -40.390 55.043 1.00 30.09 283 GLN A O 1
ATOM 2141 N N . PHE A 1 284 ? -22.060 -39.093 55.157 1.00 30.77 284 PHE A N 1
ATOM 2142 C CA . PHE A 1 284 ? -21.740 -38.261 53.999 1.00 30.41 284 PHE A CA 1
ATOM 2143 C C . PHE A 1 284 ? -21.737 -36.808 54.476 1.00 30.43 284 PHE A C 1
ATOM 2144 O O . PHE A 1 284 ? -22.665 -36.383 55.168 1.00 31.30 284 PHE A O 1
ATOM 2152 N N . GLU A 1 285 ? -20.707 -36.047 54.113 1.00 29.84 285 GLU A N 1
ATOM 2153 C CA . GLU A 1 285 ? -20.627 -34.647 54.530 1.00 29.96 285 GLU A CA 1
ATOM 2154 C C . GLU A 1 285 ? -20.340 -33.690 53.379 1.00 28.70 285 GLU A C 1
ATOM 2155 O O . GLU A 1 285 ? -19.497 -33.967 52.528 1.00 28.68 285 GLU A O 1
ATOM 2161 N N . TRP A 1 286 ? -21.045 -32.561 53.374 1.00 27.85 286 TRP A N 1
ATOM 2162 C CA . TRP A 1 286 ? -20.859 -31.509 52.374 1.00 26.13 286 TRP A CA 1
ATOM 2163 C C . TRP A 1 286 ? -20.373 -30.268 53.118 1.00 26.13 286 TRP A C 1
ATOM 2164 O O . TRP A 1 286 ? -20.709 -30.061 54.285 1.00 24.77 286 TRP A O 1
ATOM 2175 N N . TYR A 1 287 ? -19.577 -29.454 52.435 1.00 25.07 287 TYR A N 1
ATOM 2176 C CA . TYR A 1 287 ? -19.047 -28.214 52.987 1.00 24.79 287 TYR A CA 1
ATOM 2177 C C . TYR A 1 287 ? -19.333 -27.208 51.880 1.00 25.42 287 TYR A C 1
ATOM 2178 O O . TYR A 1 287 ? -18.445 -26.839 51.118 1.00 25.65 287 TYR A O 1
ATOM 2187 N N . VAL A 1 288 ? -20.589 -26.787 51.799 1.00 25.49 288 VAL A N 1
ATOM 2188 C CA . VAL A 1 288 ? -21.037 -25.872 50.766 1.00 24.71 288 VAL A CA 1
ATOM 2189 C C . VAL A 1 288 ? -20.683 -24.425 51.037 1.00 24.65 288 VAL A C 1
ATOM 2190 O O . VAL A 1 288 ? -21.100 -23.842 52.040 1.00 23.97 288 VAL A O 1
ATOM 2194 N N . PRO A 1 289 ? -19.908 -23.819 50.132 1.00 23.28 289 PRO A N 1
ATOM 2195 C CA . PRO A 1 289 ? -19.510 -22.420 50.301 1.00 24.02 289 PRO A CA 1
ATOM 2196 C C . PRO A 1 289 ? -20.745 -21.525 50.386 1.00 23.32 289 PRO A C 1
ATOM 2197 O O . PRO A 1 289 ? -21.668 -21.682 49.597 1.00 23.86 289 PRO A O 1
ATOM 2201 N N . ILE A 1 290 ? -20.767 -20.612 51.352 1.00 23.20 290 ILE A N 1
ATOM 2202 C CA . ILE A 1 290 ? -21.864 -19.659 51.478 1.00 24.57 290 ILE A CA 1
ATOM 2203 C C . ILE A 1 290 ? -21.262 -18.362 50.929 1.00 25.74 290 ILE A C 1
ATOM 2204 O O . ILE A 1 290 ? -21.800 -17.752 50.006 1.00 26.23 290 ILE A O 1
ATOM 2209 N N . ASP A 1 291 ? -20.143 -17.949 51.516 1.00 24.82 291 ASP A N 1
ATOM 2210 C CA . ASP A 1 291 ? -19.395 -16.794 51.040 1.00 25.30 291 ASP A CA 1
ATOM 2211 C C . ASP A 1 291 ? -17.960 -17.132 51.415 1.00 25.07 291 ASP A C 1
ATOM 2212 O O . ASP A 1 291 ? -17.689 -18.257 51.839 1.00 24.00 291 ASP A O 1
ATOM 2217 N N . GLU A 1 292 ? -17.038 -16.194 51.270 1.00 23.49 292 GLU A N 1
ATOM 2218 C CA . GLU A 1 292 ? -15.641 -16.496 51.561 1.00 26.06 292 GLU A CA 1
ATOM 2219 C C . GLU A 1 292 ? -15.317 -16.947 52.984 1.00 24.99 292 GLU A C 1
ATOM 2220 O O . GLU A 1 292 ? -14.363 -17.688 53.189 1.00 24.82 292 GLU A O 1
ATOM 2226 N N . GLY A 1 293 ? -16.106 -16.512 53.961 1.00 24.92 293 GLY A N 1
ATOM 2227 C CA . GLY A 1 293 ? -15.814 -16.881 55.336 1.00 26.58 293 GLY A CA 1
ATOM 2228 C C . GLY A 1 293 ? -16.745 -17.871 56.008 1.00 26.77 293 GLY A C 1
ATOM 2229 O O . GLY A 1 293 ? -16.585 -18.147 57.198 1.00 26.27 293 GLY A O 1
ATOM 2230 N N . HIS A 1 294 ? -17.712 -18.408 55.269 1.00 26.36 294 HIS A N 1
ATOM 2231 C CA . HIS A 1 294 ? -18.656 -19.357 55.855 1.00 26.03 294 HIS A CA 1
ATOM 2232 C C . HIS A 1 294 ? -19.024 -20.487 54.911 1.00 25.97 294 HIS A C 1
ATOM 2233 O O . HIS A 1 294 ? -18.973 -20.338 53.683 1.00 26.47 294 HIS A O 1
ATOM 2240 N N . HIS A 1 295 ? -19.391 -21.623 55.489 1.00 24.66 295 HIS A N 1
ATOM 2241 C CA . HIS A 1 295 ? -19.851 -22.742 54.689 1.00 25.69 295 HIS A CA 1
ATOM 2242 C C . HIS A 1 295 ? -20.977 -23.451 55.414 1.00 25.97 295 HIS A C 1
ATOM 2243 O O . HIS A 1 295 ? -21.121 -23.344 56.638 1.00 26.12 295 HIS A O 1
ATOM 2250 N N . LEU A 1 296 ? -21.800 -24.142 54.641 1.00 25.95 296 LEU A N 1
ATOM 2251 C CA . LEU A 1 296 ? -22.916 -24.892 55.186 1.00 27.23 296 LEU A CA 1
ATOM 2252 C C . LEU A 1 296 ? -22.394 -26.314 55.388 1.00 27.25 296 LEU A C 1
ATOM 2253 O O . LEU A 1 296 ? -22.061 -27.003 54.427 1.00 26.33 296 LEU A O 1
ATOM 2258 N N . TYR A 1 297 ? -22.294 -26.729 56.644 1.00 26.59 297 TYR A N 1
ATOM 2259 C CA . TYR A 1 297 ? -21.821 -28.068 56.974 1.00 27.80 297 TYR A CA 1
ATOM 2260 C C . TYR A 1 297 ? -23.044 -28.983 57.025 1.00 28.04 297 TYR A C 1
ATOM 2261 O O . TYR A 1 297 ? -23.851 -28.908 57.949 1.00 28.66 297 TYR A O 1
ATOM 2270 N N . LEU A 1 298 ? -23.177 -29.824 56.003 1.00 28.96 298 LEU A N 1
ATOM 2271 C CA . LEU A 1 298 ? -24.300 -30.751 55.866 1.00 30.29 298 LEU A CA 1
ATOM 2272 C C . LEU A 1 298 ? -23.846 -32.159 56.255 1.00 31.18 298 LEU A C 1
ATOM 2273 O O . LEU A 1 298 ? -22.922 -32.702 55.651 1.00 30.41 298 LEU A O 1
ATOM 2278 N N . GLN A 1 299 ? -24.502 -32.744 57.252 1.00 31.95 299 GLN A N 1
ATOM 2279 C CA . GLN A 1 299 ? -24.161 -34.086 57.726 1.00 32.07 299 GLN A CA 1
ATOM 2280 C C . GLN A 1 299 ? -25.287 -35.061 57.420 1.00 32.08 299 GLN A C 1
ATOM 2281 O O . GLN A 1 299 ? -26.376 -34.930 57.970 1.00 33.08 299 GLN A O 1
ATOM 2287 N N . MET A 1 300 ? -25.024 -36.037 56.556 1.00 31.23 300 MET A N 1
ATOM 2288 C CA . MET A 1 300 ? -26.039 -37.023 56.202 1.00 32.01 300 MET A CA 1
ATOM 2289 C C . MET A 1 300 ? -25.628 -38.415 56.667 1.00 32.97 300 MET A C 1
ATOM 2290 O O . MET A 1 300 ? -24.460 -38.798 56.563 1.00 32.90 300 MET A O 1
ATOM 2295 N N . LEU A 1 301 ? -26.592 -39.166 57.189 1.00 33.88 301 LEU A N 1
ATOM 2296 C CA . LEU A 1 301 ? -26.347 -40.535 57.626 1.00 33.84 301 LEU A CA 1
ATOM 2297 C C . LEU A 1 301 ? -27.236 -41.437 56.783 1.00 34.94 301 LEU A C 1
ATOM 2298 O O . LEU A 1 301 ? -28.436 -41.190 56.640 1.00 35.18 301 LEU A O 1
ATOM 2303 N N . GLY A 1 302 ? -26.642 -42.471 56.206 1.00 34.32 302 GLY A N 1
ATOM 2304 C CA . GLY A 1 302 ? -27.416 -43.374 55.382 1.00 35.82 302 GLY A CA 1
ATOM 2305 C C . GLY A 1 302 ? -27.369 -44.804 55.877 1.00 36.46 302 GLY A C 1
ATOM 2306 O O . GLY A 1 302 ? -26.384 -45.232 56.484 1.00 35.80 302 GLY A O 1
ATOM 2307 N N . ARG A 1 303 ? -28.448 -45.537 55.626 1.00 38.45 303 ARG A N 1
ATOM 2308 C CA . ARG A 1 303 ? -28.537 -46.939 56.017 1.00 41.08 303 ARG A CA 1
ATOM 2309 C C . ARG A 1 303 ? -29.325 -47.707 54.973 1.00 41.77 303 ARG A C 1
ATOM 2310 O O . ARG A 1 303 ? -30.423 -47.301 54.587 1.00 41.96 303 ARG A O 1
ATOM 2318 N N . ARG A 1 304 ? -28.751 -48.811 54.511 1.00 43.47 304 ARG A N 1
ATOM 2319 C CA . ARG A 1 304 ? -29.404 -49.657 53.522 1.00 46.05 304 ARG A CA 1
ATOM 2320 C C . ARG A 1 304 ? -30.657 -50.244 54.176 1.00 46.19 304 ARG A C 1
ATOM 2321 O O . ARG A 1 304 ? -30.575 -50.862 55.237 1.00 46.14 304 ARG A O 1
ATOM 2329 N N . VAL A 1 305 ? -31.812 -50.035 53.552 1.00 47.41 305 VAL A N 1
ATOM 2330 C CA . VAL A 1 305 ? -33.076 -50.530 54.095 1.00 48.47 305 VAL A CA 1
ATOM 2331 C C . VAL A 1 305 ? -33.851 -51.392 53.093 1.00 49.41 305 VAL A C 1
ATOM 2332 O O . VAL A 1 305 ? -33.816 -51.144 51.887 1.00 49.34 305 VAL A O 1
ATOM 2336 N N . GLY A 1 306 ? -34.551 -52.403 53.606 1.00 50.85 306 GLY A N 1
ATOM 2337 C CA . GLY A 1 306 ? -35.319 -53.291 52.748 1.00 52.20 306 GLY A CA 1
ATOM 2338 C C . GLY A 1 306 ? -36.822 -53.274 52.979 1.00 53.01 306 GLY A C 1
ATOM 2339 O O . GLY A 1 306 ? -37.566 -53.975 52.291 1.00 54.01 306 GLY A O 1
ATOM 2340 N N . SER A 1 307 ? -37.280 -52.483 53.943 1.00 53.17 307 SER A N 1
ATOM 2341 C CA . SER A 1 307 ? -38.706 -52.401 54.232 1.00 53.72 307 SER A CA 1
ATOM 2342 C C . SER A 1 307 ? -39.058 -51.055 54.848 1.00 54.42 307 SER A C 1
ATOM 2343 O O . SER A 1 307 ? -38.222 -50.415 55.488 1.00 55.11 307 SER A O 1
ATOM 2346 N N . GLU A 1 308 ? -40.303 -50.632 54.658 1.00 54.49 308 GLU A N 1
ATOM 2347 C CA . GLU A 1 308 ? -40.763 -49.361 55.194 1.00 54.63 308 GLU A CA 1
ATOM 2348 C C . GLU A 1 308 ? -40.747 -49.386 56.721 1.00 53.89 308 GLU A C 1
ATOM 2349 O O . GLU A 1 308 ? -40.888 -48.346 57.369 1.00 54.44 308 GLU A O 1
ATOM 2355 N N . GLU A 1 309 ? -40.566 -50.571 57.298 1.00 52.69 309 GLU A N 1
ATOM 2356 C CA . GLU A 1 309 ? -40.534 -50.694 58.749 1.00 51.88 309 GLU A CA 1
ATOM 2357 C C . GLU A 1 309 ? -39.157 -50.340 59.299 1.00 50.06 309 GLU A C 1
ATOM 2358 O O . GLU A 1 309 ? -39.048 -49.584 60.264 1.00 49.25 309 GLU A O 1
ATOM 2364 N N . GLU A 1 310 ? -38.103 -50.898 58.708 1.00 48.78 310 GLU A N 1
ATOM 2365 C CA . GLU A 1 310 ? -36.766 -50.579 59.186 1.00 48.94 310 GLU A CA 1
ATOM 2366 C C . GLU A 1 310 ? -36.380 -49.176 58.735 1.00 47.69 310 GLU A C 1
ATOM 2367 O O . GLU A 1 310 ? -35.424 -48.594 59.242 1.00 47.31 310 GLU A O 1
ATOM 2373 N N . ALA A 1 311 ? -37.142 -48.635 57.788 1.00 47.61 311 ALA A N 1
ATOM 2374 C CA . ALA A 1 311 ? -36.906 -47.283 57.305 1.00 47.26 311 ALA A CA 1
ATOM 2375 C C . ALA A 1 311 ? -37.388 -46.349 58.411 1.00 47.69 311 ALA A C 1
ATOM 2376 O O . ALA A 1 311 ? -36.690 -45.408 58.791 1.00 47.79 311 ALA A O 1
ATOM 2378 N N . ARG A 1 312 ? -38.583 -46.622 58.932 1.00 47.78 312 ARG A N 1
ATOM 2379 C CA . ARG A 1 312 ? -39.140 -45.812 60.012 1.00 48.01 312 ARG A CA 1
ATOM 2380 C C . ARG A 1 312 ? -38.325 -46.039 61.278 1.00 47.42 312 ARG A C 1
ATOM 2381 O O . ARG A 1 312 ? -38.265 -45.179 62.158 1.00 47.14 312 ARG A O 1
ATOM 2389 N N . SER A 1 313 ? -37.699 -47.209 61.358 1.00 46.80 313 SER A N 1
ATOM 2390 C CA . SER A 1 313 ? -36.876 -47.562 62.506 1.00 46.60 313 SER A CA 1
ATOM 2391 C C . SER A 1 313 ? -35.595 -46.727 62.498 1.00 45.87 313 SER A C 1
ATOM 2392 O O . SER A 1 313 ? -35.195 -46.176 63.524 1.00 45.84 313 SER A O 1
ATOM 2395 N N . PHE A 1 314 ? -34.955 -46.639 61.336 1.00 44.70 314 PHE A N 1
ATOM 2396 C CA . PHE A 1 314 ? -33.728 -45.859 61.213 1.00 43.86 314 PHE A CA 1
ATOM 2397 C C . PHE A 1 314 ? -34.021 -44.387 61.487 1.00 43.10 314 PHE A C 1
ATOM 2398 O O . PHE A 1 314 ? -33.302 -43.726 62.235 1.00 43.10 314 PHE A O 1
ATOM 2406 N N . GLU A 1 315 ? -35.087 -43.884 60.878 1.00 43.38 315 GLU A N 1
ATOM 2407 C CA . GLU A 1 315 ? -35.488 -42.496 61.051 1.00 44.29 315 GLU A CA 1
ATOM 2408 C C . GLU A 1 315 ? -35.592 -42.180 62.542 1.00 44.40 315 GLU A C 1
ATOM 2409 O O . GLU A 1 315 ? -35.141 -41.127 62.997 1.00 43.53 315 GLU A O 1
ATOM 2415 N N . ALA A 1 316 ? -36.177 -43.104 63.302 1.00 44.13 316 ALA A N 1
ATOM 2416 C CA . ALA A 1 316 ? -36.341 -42.922 64.741 1.00 43.63 316 ALA A CA 1
ATOM 2417 C C . ALA A 1 316 ? -34.998 -42.964 65.465 1.00 43.17 316 ALA A C 1
ATOM 2418 O O . ALA A 1 316 ? -34.740 -42.162 66.363 1.00 43.55 316 ALA A O 1
ATOM 2420 N N . GLU A 1 317 ? -34.147 -43.906 65.073 1.00 42.86 317 GLU A N 1
ATOM 2421 C CA . GLU A 1 317 ? -32.834 -44.045 65.688 1.00 43.89 317 GLU A CA 1
ATOM 2422 C C . GLU A 1 317 ? -31.973 -42.818 65.382 1.00 42.52 317 GLU A C 1
ATOM 2423 O O . GLU A 1 317 ? -31.194 -42.367 66.226 1.00 41.57 317 GLU A O 1
ATOM 2429 N N . PHE A 1 318 ? -32.121 -42.285 64.170 1.00 41.57 318 PHE A N 1
ATOM 2430 C CA . PHE A 1 318 ? -31.374 -41.103 63.742 1.00 39.85 318 PHE A CA 1
ATOM 2431 C C . PHE A 1 318 ? -31.660 -39.950 64.699 1.00 39.18 318 PHE A C 1
ATOM 2432 O O . PHE A 1 318 ? -30.745 -39.350 65.265 1.00 37.90 318 PHE A O 1
ATOM 2440 N N . ARG A 1 319 ? -32.945 -39.658 64.877 1.00 39.25 319 ARG A N 1
ATOM 2441 C CA . ARG A 1 319 ? -33.390 -38.579 65.750 1.00 40.52 319 ARG A CA 1
ATOM 2442 C C . ARG A 1 319 ? -33.081 -38.802 67.223 1.00 40.91 319 ARG A C 1
ATOM 2443 O O . ARG A 1 319 ? -32.537 -37.929 67.899 1.00 39.93 319 ARG A O 1
ATOM 2451 N N . GLU A 1 320 ? -33.431 -39.983 67.716 1.00 41.85 320 GLU A N 1
ATOM 2452 C CA . GLU A 1 320 ? -33.252 -40.313 69.120 1.00 42.87 320 GLU A CA 1
ATOM 2453 C C . GLU A 1 320 ? -31.850 -40.663 69.603 1.00 42.79 320 GLU A C 1
ATOM 2454 O O . GLU A 1 320 ? -31.556 -40.512 70.787 1.00 43.81 320 GLU A O 1
ATOM 2460 N N . LYS A 1 321 ? -30.977 -41.109 68.708 1.00 41.56 321 LYS A N 1
ATOM 2461 C CA . LYS A 1 321 ? -29.640 -41.499 69.142 1.00 41.08 321 LYS A CA 1
ATOM 2462 C C . LYS A 1 321 ? -28.450 -40.844 68.439 1.00 40.32 321 LYS A C 1
ATOM 2463 O O . LYS A 1 321 ? -27.681 -40.108 69.054 1.00 40.03 321 LYS A O 1
ATOM 2469 N N . TRP A 1 322 ? -28.310 -41.124 67.151 1.00 38.92 322 TRP A N 1
ATOM 2470 C CA . TRP A 1 322 ? -27.190 -40.635 66.363 1.00 38.75 322 TRP A CA 1
ATOM 2471 C C . TRP A 1 322 ? -26.958 -39.130 66.250 1.00 38.49 322 TRP A C 1
ATOM 2472 O O . TRP A 1 322 ? -25.809 -38.693 66.171 1.00 38.66 322 TRP A O 1
ATOM 2483 N N . VAL A 1 323 ? -28.021 -38.334 66.247 1.00 38.79 323 VAL A N 1
ATOM 2484 C CA . VAL A 1 323 ? -27.847 -36.891 66.148 1.00 39.24 323 VAL A CA 1
ATOM 2485 C C . VAL A 1 323 ? -27.005 -36.336 67.298 1.00 40.14 323 VAL A C 1
ATOM 2486 O O . VAL A 1 323 ? -26.019 -35.636 67.066 1.00 39.69 323 VAL A O 1
ATOM 2490 N N . GLU A 1 324 ? -27.374 -36.664 68.534 1.00 40.36 324 GLU A N 1
ATOM 2491 C CA . GLU A 1 324 ? -26.638 -36.161 69.690 1.00 40.89 324 GLU A CA 1
ATOM 2492 C C . GLU A 1 324 ? -25.363 -36.930 70.031 1.00 40.68 324 GLU A C 1
ATOM 2493 O O . GLU A 1 324 ? -24.400 -36.347 70.533 1.00 40.66 324 GLU A O 1
ATOM 2499 N N . LEU A 1 325 ? -25.352 -38.231 69.764 1.00 39.09 325 LEU A N 1
ATOM 2500 C CA . LEU A 1 325 ? -24.192 -39.059 70.082 1.00 38.69 325 LEU A CA 1
ATOM 2501 C C . LEU A 1 325 ? -23.036 -38.918 69.090 1.00 38.08 325 LEU A C 1
ATOM 2502 O O . LEU A 1 325 ? -21.866 -38.934 69.482 1.00 36.25 325 LEU A O 1
ATOM 2507 N N . ALA A 1 326 ? -23.361 -38.791 67.807 1.00 37.05 326 ALA A N 1
ATOM 2508 C CA . ALA A 1 326 ? -22.328 -38.698 66.784 1.00 36.78 326 ALA A CA 1
ATOM 2509 C C . ALA A 1 326 ? -22.257 -37.363 66.044 1.00 37.52 326 ALA A C 1
ATOM 2510 O O . ALA A 1 326 ? -21.253 -36.657 66.132 1.00 37.46 326 ALA A O 1
ATOM 2512 N N . LEU A 1 327 ? -23.314 -37.024 65.310 1.00 37.00 327 LEU A N 1
ATOM 2513 C CA . LEU A 1 327 ? -23.331 -35.783 64.543 1.00 37.06 327 LEU A CA 1
ATOM 2514 C C . LEU A 1 327 ? -22.876 -34.582 65.365 1.00 37.89 327 LEU A C 1
ATOM 2515 O O . LEU A 1 327 ? -22.171 -33.711 64.852 1.00 38.76 327 LEU A O 1
ATOM 2520 N N . ASN A 1 328 ? -23.274 -34.533 66.633 1.00 37.97 328 ASN A N 1
ATOM 2521 C CA . ASN A 1 328 ? -22.856 -33.445 67.510 1.00 38.17 328 ASN A CA 1
ATOM 2522 C C . ASN A 1 328 ? -21.779 -33.956 68.469 1.00 38.79 328 ASN A C 1
ATOM 2523 O O . ASN A 1 328 ? -20.716 -33.350 68.609 1.00 38.90 328 ASN A O 1
ATOM 2528 N N . GLY A 1 329 ? -22.060 -35.088 69.111 1.00 38.81 329 GLY A N 1
ATOM 2529 C CA . GLY A 1 329 ? -21.135 -35.670 70.068 1.00 38.07 329 GLY A CA 1
ATOM 2530 C C . GLY A 1 329 ? -19.747 -35.978 69.546 1.00 38.22 329 GLY A C 1
ATOM 2531 O O . GLY A 1 329 ? -18.774 -35.946 70.303 1.00 38.56 329 GLY A O 1
ATOM 2532 N N . PHE A 1 330 ? -19.650 -36.282 68.257 1.00 36.78 330 PHE A N 1
ATOM 2533 C CA . PHE A 1 330 ? -18.370 -36.599 67.643 1.00 36.47 330 PHE A CA 1
ATOM 2534 C C . PHE A 1 330 ? -17.837 -35.462 66.761 1.00 37.03 330 PHE A C 1
ATOM 2535 O O . PHE A 1 330 ? -16.674 -35.076 66.877 1.00 37.82 330 PHE A O 1
ATOM 2543 N N . ASN A 1 331 ? -18.681 -34.925 65.884 1.00 35.45 331 ASN A N 1
ATOM 2544 C CA . ASN A 1 331 ? -18.237 -33.866 64.979 1.00 36.13 331 ASN A CA 1
ATOM 2545 C C . ASN A 1 331 ? -18.141 -32.443 65.518 1.00 35.29 331 ASN A C 1
ATOM 2546 O O . ASN A 1 331 ? -17.491 -31.602 64.896 1.00 36.64 331 ASN A O 1
ATOM 2551 N N . ASP A 1 332 ? -18.769 -32.150 66.652 1.00 34.73 332 ASP A N 1
ATOM 2552 C CA . ASP A 1 332 ? -18.677 -30.796 67.188 1.00 36.56 332 ASP A CA 1
ATOM 2553 C C . ASP A 1 332 ? -17.214 -30.383 67.354 1.00 36.85 332 ASP A C 1
ATOM 2554 O O . ASP A 1 332 ? -16.875 -29.210 67.202 1.00 36.34 332 ASP A O 1
ATOM 2559 N N . ASP A 1 333 ? -16.349 -31.352 67.647 1.00 36.13 333 ASP A N 1
ATOM 2560 C CA . ASP A 1 333 ? -14.922 -31.077 67.824 1.00 36.58 333 ASP A CA 1
ATOM 2561 C C . ASP A 1 333 ? -14.220 -30.688 66.521 1.00 35.04 333 ASP A C 1
ATOM 2562 O O . ASP A 1 333 ? -13.174 -30.039 66.550 1.00 34.43 333 ASP A O 1
ATOM 2567 N N . ASP A 1 334 ? -14.782 -31.092 65.385 1.00 33.41 334 ASP A N 1
ATOM 2568 C CA . ASP A 1 334 ? -14.184 -30.763 64.094 1.00 33.20 334 ASP A CA 1
ATOM 2569 C C . ASP A 1 334 ? -14.339 -29.261 63.796 1.00 34.57 334 ASP A C 1
ATOM 2570 O O . ASP A 1 334 ? -13.533 -28.671 63.074 1.00 34.10 334 ASP A O 1
ATOM 2575 N N . ILE A 1 335 ? -15.363 -28.643 64.376 1.00 35.19 335 ILE A N 1
ATOM 2576 C CA . ILE A 1 335 ? -15.624 -27.221 64.166 1.00 36.34 335 ILE A CA 1
ATOM 2577 C C . ILE A 1 335 ? -14.489 -26.320 64.652 1.00 37.77 335 ILE A C 1
ATOM 2578 O O . ILE A 1 335 ? -14.080 -25.401 63.932 1.00 36.99 335 ILE A O 1
ATOM 2583 N N . LEU A 1 336 ? -13.983 -26.576 65.860 1.00 35.96 336 LEU A N 1
ATOM 2584 C CA . LEU A 1 336 ? -12.885 -25.781 66.414 1.00 35.16 336 LEU A CA 1
ATOM 2585 C C . LEU A 1 336 ? -11.712 -25.860 65.453 1.00 33.64 336 LEU A C 1
ATOM 2586 O O . LEU A 1 336 ? -11.049 -24.860 65.172 1.00 33.88 336 LEU A O 1
ATOM 2591 N N . ALA A 1 337 ? -11.446 -27.065 64.961 1.00 30.72 337 ALA A N 1
ATOM 2592 C CA . ALA A 1 337 ? -10.341 -27.271 64.040 1.00 29.22 337 ALA A CA 1
ATOM 2593 C C . ALA A 1 337 ? -10.465 -26.366 62.812 1.00 27.26 337 ALA A C 1
ATOM 2594 O O . ALA A 1 337 ? -9.495 -25.731 62.400 1.00 26.94 337 ALA A O 1
ATOM 2596 N N . ARG A 1 338 ? -11.660 -26.309 62.232 1.00 26.86 338 ARG A N 1
ATOM 2597 C CA . ARG A 1 338 ? -11.886 -25.480 61.049 1.00 26.28 338 ARG A CA 1
ATOM 2598 C C . ARG A 1 338 ? -11.721 -23.997 61.362 1.00 25.34 338 ARG A C 1
ATOM 2599 O O . ARG A 1 338 ? -11.122 -23.260 60.588 1.00 23.96 338 ARG A O 1
ATOM 2607 N N . ARG A 1 339 ? -12.250 -23.564 62.500 1.00 25.12 339 ARG A N 1
ATOM 2608 C CA . ARG A 1 339 ? -12.143 -22.166 62.889 1.00 26.65 339 ARG A CA 1
ATOM 2609 C C . ARG A 1 339 ? -10.718 -21.757 63.238 1.00 26.96 339 ARG A C 1
ATOM 2610 O O . ARG A 1 339 ? -10.305 -20.632 62.947 1.00 25.58 339 ARG A O 1
ATOM 2618 N N . SER A 1 340 ? -9.956 -22.664 63.846 1.00 26.43 340 SER A N 1
ATOM 2619 C CA . SER A 1 340 ? -8.589 -22.330 64.222 1.00 25.67 340 SER A CA 1
ATOM 2620 C C . SER A 1 340 ? -7.655 -22.300 63.025 1.00 25.21 340 SER A C 1
ATOM 2621 O O . SER A 1 340 ? -6.684 -21.542 63.018 1.00 26.86 340 SER A O 1
ATOM 2624 N N . MET A 1 341 ? -7.930 -23.122 62.014 1.00 24.73 341 MET A N 1
ATOM 2625 C CA . MET A 1 341 ? -7.095 -23.119 60.812 1.00 24.37 341 MET A CA 1
ATOM 2626 C C . MET A 1 341 ? -7.447 -21.926 59.924 1.00 23.70 341 MET A C 1
ATOM 2627 O O . MET A 1 341 ? -6.590 -21.393 59.225 1.00 23.87 341 MET A O 1
ATOM 2632 N N . GLU A 1 342 ? -8.717 -21.532 59.956 1.00 23.85 342 GLU A N 1
ATOM 2633 C CA . GLU A 1 342 ? -9.243 -20.445 59.126 1.00 25.29 342 GLU A CA 1
ATOM 2634 C C . GLU A 1 342 ? -8.321 -19.243 58.904 1.00 24.76 342 GLU A C 1
ATOM 2635 O O . GLU A 1 342 ? -7.916 -18.980 57.772 1.00 25.53 342 GLU A O 1
ATOM 2641 N N . PRO A 1 343 ? -7.950 -18.515 59.973 1.00 26.63 343 PRO A N 1
ATOM 2642 C CA . PRO A 1 343 ? -7.073 -17.358 59.752 1.00 25.94 343 PRO A CA 1
ATOM 2643 C C . PRO A 1 343 ? -5.724 -17.651 59.096 1.00 27.71 343 PRO A C 1
ATOM 2644 O O . PRO A 1 343 ? -5.193 -16.815 58.366 1.00 26.39 343 PRO A O 1
ATOM 2648 N N . PHE A 1 344 ? -5.173 -18.833 59.345 1.00 27.66 344 PHE A N 1
ATOM 2649 C CA . PHE A 1 344 ? -3.886 -19.200 58.769 1.00 27.00 344 PHE A CA 1
ATOM 2650 C C . PHE A 1 344 ? -3.982 -19.324 57.251 1.00 26.36 344 PHE A C 1
ATOM 2651 O O . PHE A 1 344 ? -3.034 -19.005 56.536 1.00 26.81 344 PHE A O 1
ATOM 2659 N N . TYR A 1 345 ? -5.134 -19.775 56.762 1.00 25.38 345 TYR A N 1
ATOM 2660 C CA . TYR A 1 345 ? -5.334 -19.959 55.327 1.00 26.01 345 TYR A CA 1
ATOM 2661 C C . TYR A 1 345 ? -6.153 -18.864 54.635 1.00 26.40 345 TYR A C 1
ATOM 2662 O O . TYR A 1 345 ? -6.133 -18.764 53.413 1.00 27.53 345 TYR A O 1
ATOM 2671 N N . ALA A 1 346 ? -6.864 -18.049 55.406 1.00 26.48 346 ALA A N 1
ATOM 2672 C CA . ALA A 1 346 ? -7.704 -17.002 54.825 1.00 29.43 346 ALA A CA 1
ATOM 2673 C C . ALA A 1 346 ? -6.974 -16.027 53.901 1.00 32.14 346 ALA A C 1
ATOM 2674 O O . ALA A 1 346 ? -7.550 -15.549 52.928 1.00 30.86 346 ALA A O 1
ATOM 2676 N N . ASP A 1 347 ? -5.710 -15.738 54.197 1.00 35.52 347 ASP A N 1
ATOM 2677 C CA . ASP A 1 347 ? -4.933 -14.813 53.374 1.00 38.94 347 ASP A CA 1
ATOM 2678 C C . ASP A 1 347 ? -3.960 -15.525 52.437 1.00 39.19 347 ASP A C 1
ATOM 2679 O O . ASP A 1 347 ? -3.032 -14.906 51.919 1.00 39.05 347 ASP A O 1
ATOM 2684 N N . ASP A 1 348 ? -4.171 -16.823 52.237 1.00 38.81 348 ASP A N 1
ATOM 2685 C CA . ASP A 1 348 ? -3.334 -17.636 51.352 1.00 39.92 348 ASP A CA 1
ATOM 2686 C C . ASP A 1 348 ? -1.941 -17.976 51.885 1.00 38.76 348 ASP A C 1
ATOM 2687 O O . ASP A 1 348 ? -1.241 -18.800 51.300 1.00 37.33 348 ASP A O 1
ATOM 2692 N N . ARG A 1 349 ? -1.532 -17.353 52.985 1.00 37.63 349 ARG A N 1
ATOM 2693 C CA . ARG A 1 349 ? -0.206 -17.626 53.539 1.00 36.88 349 ARG A CA 1
ATOM 2694 C C . ARG A 1 349 ? -0.061 -19.077 53.996 1.00 34.02 349 ARG A C 1
ATOM 2695 O O . ARG A 1 349 ? 1.008 -19.682 53.865 1.00 32.32 349 ARG A O 1
ATOM 2703 N N . GLY A 1 350 ? -1.143 -19.632 54.529 1.00 31.03 350 GLY A N 1
ATOM 2704 C CA . GLY A 1 350 ? -1.110 -21.000 55.014 1.00 29.21 350 GLY A CA 1
ATOM 2705 C C . GLY A 1 350 ? -0.666 -22.049 54.011 1.00 28.19 350 GLY A C 1
ATOM 2706 O O . GLY A 1 350 ? 0.080 -22.968 54.359 1.00 27.88 350 GLY A O 1
ATOM 2707 N N . TRP A 1 351 ? -1.112 -21.924 52.764 1.00 26.68 351 TRP A N 1
ATOM 2708 C CA . TRP A 1 351 ? -0.752 -22.904 51.742 1.00 27.53 351 TRP A CA 1
ATOM 2709 C C . TRP A 1 351 ? 0.754 -22.991 51.524 1.00 28.19 351 TRP A C 1
ATOM 2710 O O . TRP A 1 351 ? 1.270 -24.034 51.111 1.00 29.56 351 TRP A O 1
ATOM 2721 N N . ARG A 1 352 ? 1.458 -21.902 51.808 1.00 29.87 352 ARG A N 1
ATOM 2722 C CA . ARG A 1 352 ? 2.908 -21.869 51.626 1.00 32.44 352 ARG A CA 1
ATOM 2723 C C . ARG A 1 352 ? 3.679 -22.157 52.914 1.00 31.74 352 ARG A C 1
ATOM 2724 O O . ARG A 1 352 ? 4.757 -22.744 52.877 1.00 31.92 352 ARG A O 1
ATOM 2732 N N . GLU A 1 353 ? 3.128 -21.736 54.047 1.00 30.51 353 GLU A N 1
ATOM 2733 C CA . GLU A 1 353 ? 3.811 -21.900 55.329 1.00 31.65 353 GLU A CA 1
ATOM 2734 C C . GLU A 1 353 ? 3.533 -23.173 56.119 1.00 29.38 353 GLU A C 1
ATOM 2735 O O . GLU A 1 353 ? 4.269 -23.489 57.051 1.00 29.72 353 GLU A O 1
ATOM 2741 N N . GLU A 1 354 ? 2.471 -23.891 55.771 1.00 28.45 354 GLU A N 1
ATOM 2742 C CA . GLU A 1 354 ? 2.137 -25.128 56.473 1.00 27.52 354 GLU A CA 1
ATOM 2743 C C . GLU A 1 354 ? 3.321 -26.093 56.384 1.00 28.05 354 GLU A C 1
ATOM 2744 O O . GLU A 1 354 ? 4.090 -26.048 55.424 1.00 27.82 354 GLU A O 1
ATOM 2750 N N . VAL A 1 355 ? 3.477 -26.946 57.394 1.00 27.68 355 VAL A N 1
ATOM 2751 C CA . VAL A 1 355 ? 4.538 -27.953 57.400 1.00 27.61 355 VAL A CA 1
ATOM 2752 C C . VAL A 1 355 ? 3.812 -29.288 57.522 1.00 28.89 355 VAL A C 1
ATOM 2753 O O . VAL A 1 355 ? 3.419 -29.706 58.615 1.00 26.61 355 VAL A O 1
ATOM 2757 N N . LEU A 1 356 ? 3.634 -29.958 56.390 1.00 29.76 356 LEU A N 1
ATOM 2758 C CA . LEU A 1 356 ? 2.906 -31.220 56.355 1.00 32.69 356 LEU A CA 1
ATOM 2759 C C . LEU A 1 356 ? 3.727 -32.462 56.688 1.00 34.50 356 LEU A C 1
ATOM 2760 O O . LEU A 1 356 ? 4.953 -32.454 56.580 1.00 35.69 356 LEU A O 1
ATOM 2765 N N . PHE A 1 357 ? 3.050 -33.524 57.124 1.00 34.07 357 PHE A N 1
ATOM 2766 C CA . PHE A 1 357 ? 3.757 -34.767 57.397 1.00 34.88 357 PHE A CA 1
ATOM 2767 C C . PHE A 1 357 ? 3.095 -35.930 56.655 1.00 35.24 357 PHE A C 1
ATOM 2768 O O . PHE A 1 357 ? 2.110 -35.735 55.931 1.00 34.05 357 PHE A O 1
ATOM 2776 N N . GLU A 1 358 ? 3.658 -37.124 56.808 1.00 35.05 358 GLU A N 1
ATOM 2777 C CA . GLU A 1 358 ? 3.192 -38.319 56.109 1.00 33.74 358 GLU A CA 1
ATOM 2778 C C . GLU A 1 358 ? 1.692 -38.520 55.867 1.00 33.34 358 GLU A C 1
ATOM 2779 O O . GLU A 1 358 ? 1.284 -38.815 54.742 1.00 32.31 358 GLU A O 1
ATOM 2785 N N . SER A 1 359 ? 0.869 -38.372 56.897 1.00 32.21 359 SER A N 1
ATOM 2786 C CA . SER A 1 359 ? -0.563 -38.588 56.713 1.00 33.39 359 SER A CA 1
ATOM 2787 C C . SER A 1 359 ? -1.250 -37.523 55.863 1.00 33.01 359 SER A C 1
ATOM 2788 O O . SER A 1 359 ? -2.421 -37.666 55.509 1.00 32.47 359 SER A O 1
ATOM 2791 N N . ASP A 1 360 ? -0.525 -36.459 55.530 1.00 32.31 360 ASP A N 1
ATOM 2792 C CA . ASP A 1 360 ? -1.101 -35.396 54.718 1.00 31.26 360 ASP A CA 1
ATOM 2793 C C . ASP A 1 360 ? -1.034 -35.688 53.227 1.00 31.70 360 ASP A C 1
ATOM 2794 O O . ASP A 1 360 ? -1.503 -34.892 52.415 1.00 32.62 360 ASP A O 1
ATOM 2799 N N . ARG A 1 361 ? -0.460 -36.832 52.866 1.00 30.90 361 ARG A N 1
ATOM 2800 C CA . ARG A 1 361 ? -0.368 -37.215 51.460 1.00 31.09 361 ARG A CA 1
ATOM 2801 C C . ARG A 1 361 ? -1.772 -37.278 50.858 1.00 30.02 361 ARG A C 1
ATOM 2802 O O . ARG A 1 361 ? -1.976 -36.941 49.694 1.00 29.94 361 ARG A O 1
ATOM 2810 N N . ALA A 1 362 ? -2.740 -37.702 51.663 1.00 28.89 362 ALA A N 1
ATOM 2811 C CA . ALA A 1 362 ? -4.121 -37.811 51.202 1.00 28.34 362 ALA A CA 1
ATOM 2812 C C . ALA A 1 362 ? -4.730 -36.457 50.816 1.00 27.29 362 ALA A C 1
ATOM 2813 O O . ALA A 1 362 ? -5.314 -36.321 49.741 1.00 26.61 362 ALA A O 1
ATOM 2815 N N . ILE A 1 363 ? -4.598 -35.459 51.687 1.00 26.59 363 ILE A N 1
ATOM 2816 C CA . ILE A 1 363 ? -5.157 -34.142 51.399 1.00 27.21 363 ILE A CA 1
ATOM 2817 C C . ILE A 1 363 ? -4.475 -33.543 50.171 1.00 27.79 363 ILE A C 1
ATOM 2818 O O . ILE A 1 363 ? -5.112 -32.868 49.359 1.00 28.00 363 ILE A O 1
ATOM 2823 N N . ILE A 1 364 ? -3.180 -33.798 50.031 1.00 27.97 364 ILE A N 1
ATOM 2824 C CA . ILE A 1 364 ? -2.434 -33.296 48.889 1.00 29.43 364 ILE A CA 1
ATOM 2825 C C . ILE A 1 364 ? -2.996 -33.896 47.600 1.00 29.84 364 ILE A C 1
ATOM 2826 O O . ILE A 1 364 ? -3.112 -33.207 46.587 1.00 29.72 364 ILE A O 1
ATOM 2831 N N . GLU A 1 365 ? -3.354 -35.175 47.639 1.00 30.30 365 GLU A N 1
ATOM 2832 C CA . GLU A 1 365 ? -3.915 -35.827 46.461 1.00 30.76 365 GLU A CA 1
ATOM 2833 C C . GLU A 1 365 ? -5.265 -35.208 46.122 1.00 29.29 365 GLU A C 1
ATOM 2834 O O . GLU A 1 365 ? -5.626 -35.094 44.950 1.00 28.66 365 GLU A O 1
ATOM 2840 N N . TRP A 1 366 ? -6.011 -34.813 47.147 1.00 28.04 366 TRP A N 1
ATOM 2841 C CA . TRP A 1 366 ? -7.310 -34.183 46.933 1.00 28.39 366 TRP A CA 1
ATOM 2842 C C . TRP A 1 366 ? -7.132 -32.807 46.281 1.00 27.81 366 TRP A C 1
ATOM 2843 O O . TRP A 1 366 ? -7.826 -32.469 45.324 1.00 28.18 366 TRP A O 1
ATOM 2854 N N . ARG A 1 367 ? -6.191 -32.022 46.792 1.00 28.75 367 ARG A N 1
ATOM 2855 C CA . ARG A 1 367 ? -5.944 -30.692 46.248 1.00 29.35 367 ARG A CA 1
ATOM 2856 C C . ARG A 1 367 ? -5.531 -30.767 44.776 1.00 28.72 367 ARG A C 1
ATOM 2857 O O . ARG A 1 367 ? -5.935 -29.928 43.970 1.00 26.59 367 ARG A O 1
ATOM 2865 N N . ARG A 1 368 ? -4.741 -31.779 44.426 1.00 28.80 368 ARG A N 1
ATOM 2866 C CA . ARG A 1 368 ? -4.297 -31.958 43.044 1.00 30.68 368 ARG A CA 1
ATOM 2867 C C . ARG A 1 368 ? -5.473 -32.367 42.158 1.00 29.61 368 ARG A C 1
ATOM 2868 O O . ARG A 1 368 ? -5.678 -31.804 41.079 1.00 30.34 368 ARG A O 1
ATOM 2876 N N . LEU A 1 369 ? -6.243 -33.347 42.617 1.00 28.43 369 LEU A N 1
ATOM 2877 C CA . LEU A 1 369 ? -7.396 -33.823 41.860 1.00 28.64 369 LEU A CA 1
ATOM 2878 C C . LEU A 1 369 ? -8.433 -32.713 41.707 1.00 27.96 369 LEU A C 1
ATOM 2879 O O . LEU A 1 369 ? -8.937 -32.472 40.608 1.00 29.42 369 LEU A O 1
ATOM 2884 N N . ALA A 1 370 ? -8.738 -32.027 42.803 1.00 26.07 370 ALA A N 1
ATOM 2885 C CA . ALA A 1 370 ? -9.713 -30.946 42.759 1.00 25.07 370 ALA A CA 1
ATOM 2886 C C . ALA A 1 370 ? -9.261 -29.844 41.799 1.00 25.56 370 ALA A C 1
ATOM 2887 O O . ALA A 1 370 ? -10.074 -29.287 41.059 1.00 24.71 370 ALA A O 1
ATOM 2889 N N . SER A 1 371 ? -7.967 -29.530 41.826 1.00 26.05 371 SER A N 1
ATOM 2890 C CA . SER A 1 371 ? -7.403 -28.489 40.967 1.00 27.62 371 SER A CA 1
ATOM 2891 C C . SER A 1 371 ? -7.515 -28.853 39.493 1.00 28.46 371 SER A C 1
ATOM 2892 O O . SER A 1 371 ? -7.864 -28.022 38.653 1.00 29.95 371 SER A O 1
ATOM 2895 N N . GLN A 1 372 ? -7.212 -30.103 39.185 1.00 30.01 372 GLN A N 1
ATOM 2896 C CA . GLN A 1 372 ? -7.254 -30.563 37.813 1.00 33.89 372 GLN A CA 1
ATOM 2897 C C . GLN A 1 372 ? -8.640 -30.844 37.239 1.00 33.01 372 GLN A C 1
ATOM 2898 O O . GLN A 1 372 ? -8.883 -30.544 36.076 1.00 33.05 372 GLN A O 1
ATOM 2904 N N . TYR A 1 373 ? -9.550 -31.387 38.046 1.00 31.86 373 TYR A N 1
ATOM 2905 C CA . TYR A 1 373 ? -10.870 -31.743 37.533 1.00 31.23 373 TYR A CA 1
ATOM 2906 C C . TYR A 1 373 ? -12.099 -30.901 37.849 1.00 31.15 373 TYR A C 1
ATOM 2907 O O . TYR A 1 373 ? -13.177 -31.194 37.334 1.00 32.74 373 TYR A O 1
ATOM 2916 N N . ASN A 1 374 ? -11.971 -29.869 38.679 1.00 28.62 374 ASN A N 1
ATOM 2917 C CA . ASN A 1 374 ? -13.135 -29.037 38.968 1.00 28.36 374 ASN A CA 1
ATOM 2918 C C . ASN A 1 374 ? -13.573 -28.412 37.640 1.00 30.23 374 ASN A C 1
ATOM 2919 O O . ASN A 1 374 ? -12.745 -28.190 36.754 1.00 29.65 374 ASN A O 1
ATOM 2924 N N . ARG A 1 375 ? -14.865 -28.130 37.507 1.00 29.43 375 ARG A N 1
ATOM 2925 C CA . ARG A 1 375 ? -15.402 -27.570 36.273 1.00 30.32 375 ARG A CA 1
ATOM 2926 C C . ARG A 1 375 ? -15.432 -26.045 36.225 1.00 30.16 375 ARG A C 1
ATOM 2927 O O . ARG A 1 375 ? -16.197 -25.458 35.455 1.00 30.61 375 ARG A O 1
ATOM 2935 N N . GLY A 1 376 ? -14.604 -25.404 37.044 1.00 30.02 376 GLY A N 1
ATOM 2936 C CA . GLY A 1 376 ? -14.561 -23.952 37.040 1.00 28.52 376 GLY A CA 1
ATOM 2937 C C . GLY A 1 376 ? -14.380 -23.339 38.413 1.00 29.60 376 GLY A C 1
ATOM 2938 O O . GLY A 1 376 ? -14.864 -23.874 39.411 1.00 29.00 376 GLY A O 1
ATOM 2939 N N . ILE A 1 377 ? -13.682 -22.209 38.459 1.00 29.29 377 ILE A N 1
ATOM 2940 C CA . ILE A 1 377 ? -13.438 -21.501 39.707 1.00 29.57 377 ILE A CA 1
ATOM 2941 C C . ILE A 1 377 ? -14.484 -20.401 39.872 1.00 29.33 377 ILE A C 1
ATOM 2942 O O . ILE A 1 377 ? -14.545 -19.472 39.068 1.00 28.52 377 ILE A O 1
ATOM 2947 N N . GLN A 1 378 ? -15.310 -20.507 40.906 1.00 29.31 378 GLN A N 1
ATOM 2948 C CA . GLN A 1 378 ? -16.325 -19.492 41.155 1.00 30.59 378 GLN A CA 1
ATOM 2949 C C . GLN A 1 378 ? -15.613 -18.192 41.525 1.00 32.82 378 GLN A C 1
ATOM 2950 O O . GLN A 1 378 ? -14.702 -18.199 42.346 1.00 31.37 378 GLN A O 1
ATOM 2956 N N . THR A 1 379 ? -16.025 -17.082 40.922 1.00 34.82 379 THR A N 1
ATOM 2957 C CA . THR A 1 379 ? -15.412 -15.788 41.216 1.00 41.11 379 THR A CA 1
ATOM 2958 C C . THR A 1 379 ? -16.485 -14.725 41.383 1.00 44.43 379 THR A C 1
ATOM 2959 O O . THR A 1 379 ? -17.560 -14.828 40.794 1.00 46.96 379 THR A O 1
ATOM 2963 N N . ARG A 1 380 ? -16.197 -13.705 42.187 1.00 48.17 380 ARG A N 1
ATOM 2964 C CA . ARG A 1 380 ? -17.152 -12.620 42.381 1.00 52.48 380 ARG A CA 1
ATOM 2965 C C . ARG A 1 380 ? -16.464 -11.304 42.036 1.00 55.34 380 ARG A C 1
ATOM 2966 O O . ARG A 1 380 ? -15.439 -10.951 42.626 1.00 56.72 380 ARG A O 1
ATOM 2974 N N . ASP A 1 381 ? -17.028 -10.596 41.058 1.00 58.00 381 ASP A N 1
ATOM 2975 C CA . ASP A 1 381 ? -16.488 -9.320 40.589 1.00 59.48 381 ASP A CA 1
ATOM 2976 C C . ASP A 1 381 ? -16.253 -8.311 41.708 1.00 60.48 381 ASP A C 1
ATOM 2977 O O . ASP A 1 381 ? -15.102 -7.836 41.832 1.00 61.28 381 ASP A O 1
ATOM 2982 N N . ALA B 1 8 ? 3.174 20.771 52.650 1.00 54.60 8 ALA B N 1
ATOM 2983 C CA . ALA B 1 8 ? 3.680 19.368 52.687 1.00 54.54 8 ALA B CA 1
ATOM 2984 C C . ALA B 1 8 ? 5.180 19.350 52.968 1.00 54.92 8 ALA B C 1
ATOM 2985 O O . ALA B 1 8 ? 5.660 18.565 53.793 1.00 55.13 8 ALA B O 1
ATOM 2987 N N . GLY B 1 9 ? 5.913 20.218 52.275 1.00 54.56 9 GLY B N 1
ATOM 2988 C CA . GLY B 1 9 ? 7.351 20.291 52.462 1.00 52.98 9 GLY B CA 1
ATOM 2989 C C . GLY B 1 9 ? 7.685 20.803 53.847 1.00 51.90 9 GLY B C 1
ATOM 2990 O O . GLY B 1 9 ? 8.701 20.428 54.434 1.00 51.96 9 GLY B O 1
ATOM 2991 N N . ILE B 1 10 ? 6.825 21.671 54.370 1.00 50.94 10 ILE B N 1
ATOM 2992 C CA . ILE B 1 10 ? 7.020 22.232 55.700 1.00 50.14 10 ILE B CA 1
ATOM 2993 C C . ILE B 1 10 ? 6.741 21.152 56.745 1.00 49.20 10 ILE B C 1
ATOM 2994 O O . ILE B 1 10 ? 7.344 21.142 57.823 1.00 49.28 10 ILE B O 1
ATOM 2999 N N . ALA B 1 11 ? 5.830 20.239 56.412 1.00 46.46 11 ALA B N 1
ATOM 3000 C CA . ALA B 1 11 ? 5.474 19.145 57.311 1.00 45.02 11 ALA B CA 1
ATOM 3001 C C . ALA B 1 11 ? 6.636 18.157 57.403 1.00 43.83 11 ALA B C 1
ATOM 3002 O O . ALA B 1 11 ? 7.009 17.716 58.493 1.00 42.71 11 ALA B O 1
ATOM 3004 N N . GLU B 1 12 ? 7.201 17.815 56.247 1.00 42.29 12 GLU B N 1
ATOM 3005 C CA . GLU B 1 12 ? 8.324 16.885 56.173 1.00 41.60 12 GLU B CA 1
ATOM 3006 C C . GLU B 1 12 ? 9.487 17.395 57.022 1.00 40.25 12 GLU B C 1
ATOM 3007 O O . GLU B 1 12 ? 10.078 16.643 57.795 1.00 38.89 12 GLU B O 1
ATOM 3013 N N . ARG B 1 13 ? 9.808 18.678 56.879 1.00 39.43 13 ARG B N 1
ATOM 3014 C CA . ARG B 1 13 ? 10.907 19.267 57.633 1.00 39.84 13 ARG B CA 1
ATOM 3015 C C . ARG B 1 13 ? 10.646 19.259 59.131 1.00 38.93 13 ARG B C 1
ATOM 3016 O O . ARG B 1 13 ? 11.570 19.090 59.929 1.00 36.80 13 ARG B O 1
ATOM 3024 N N . ARG B 1 14 ? 9.385 19.443 59.509 1.00 38.71 14 ARG B N 1
ATOM 3025 C CA . ARG B 1 14 ? 9.016 19.461 60.916 1.00 39.52 14 ARG B CA 1
ATOM 3026 C C . ARG B 1 14 ? 9.008 18.070 61.558 1.00 39.08 14 ARG B C 1
ATOM 3027 O O . ARG B 1 14 ? 9.395 17.909 62.716 1.00 40.37 14 ARG B O 1
ATOM 3035 N N . THR B 1 15 ? 8.572 17.067 60.808 1.00 38.26 15 THR B N 1
ATOM 3036 C CA . THR B 1 15 ? 8.495 15.711 61.338 1.00 38.18 15 THR B CA 1
ATOM 3037 C C . THR B 1 15 ? 9.727 14.862 61.038 1.00 38.89 15 THR B C 1
ATOM 3038 O O . THR B 1 15 ? 9.844 13.734 61.520 1.00 38.20 15 THR B O 1
ATOM 3042 N N . ARG B 1 16 ? 10.647 15.414 60.256 1.00 38.37 16 ARG B N 1
ATOM 3043 C CA . ARG B 1 16 ? 11.858 14.705 59.861 1.00 37.21 16 ARG B CA 1
ATOM 3044 C C . ARG B 1 16 ? 12.590 13.959 60.975 1.00 34.63 16 ARG B C 1
ATOM 3045 O O . ARG B 1 16 ? 12.847 12.764 60.852 1.00 34.42 16 ARG B O 1
ATOM 3053 N N . ALA B 1 17 ? 12.923 14.657 62.055 1.00 33.23 17 ALA B N 1
ATOM 3054 C CA . ALA B 1 17 ? 13.646 14.045 63.164 1.00 33.57 17 ALA B CA 1
ATOM 3055 C C . ALA B 1 17 ? 12.906 12.910 63.880 1.00 34.61 17 ALA B C 1
ATOM 3056 O O . ALA B 1 17 ? 13.506 12.199 64.684 1.00 35.49 17 ALA B O 1
ATOM 3058 N N . TRP B 1 18 ? 11.613 12.735 63.620 1.00 34.59 18 TRP B N 1
ATOM 3059 C CA . TRP B 1 18 ? 10.909 11.628 64.257 1.00 35.22 18 TRP B CA 1
ATOM 3060 C C . TRP B 1 18 ? 10.078 10.742 63.330 1.00 33.97 18 TRP B C 1
ATOM 3061 O O . TRP B 1 18 ? 9.094 10.136 63.753 1.00 33.17 18 TRP B O 1
ATOM 3072 N N . ALA B 1 19 ? 10.504 10.635 62.073 1.00 32.71 19 ALA B N 1
ATOM 3073 C CA . ALA B 1 19 ? 9.815 9.797 61.095 1.00 31.83 19 ALA B CA 1
ATOM 3074 C C . ALA B 1 19 ? 9.732 8.327 61.535 1.00 32.29 19 ALA B C 1
ATOM 3075 O O . ALA B 1 19 ? 8.726 7.658 61.298 1.00 33.45 19 ALA B O 1
ATOM 3077 N N . PRO B 1 20 ? 10.797 7.795 62.162 1.00 31.72 20 PRO B N 1
ATOM 3078 C CA . PRO B 1 20 ? 10.751 6.392 62.599 1.00 29.92 20 PRO B CA 1
ATOM 3079 C C . PRO B 1 20 ? 9.632 6.157 63.622 1.00 28.94 20 PRO B C 1
ATOM 3080 O O . PRO B 1 20 ? 8.950 5.135 63.587 1.00 28.76 20 PRO B O 1
ATOM 3084 N N . TYR B 1 21 ? 9.460 7.112 64.531 1.00 28.02 21 TYR B N 1
ATOM 3085 C CA . TYR B 1 21 ? 8.423 7.044 65.564 1.00 26.18 21 TYR B CA 1
ATOM 3086 C C . TYR B 1 21 ? 7.043 7.006 64.907 1.00 25.18 21 TYR B C 1
ATOM 3087 O O . TYR B 1 21 ? 6.160 6.257 65.330 1.00 24.74 21 TYR B O 1
ATOM 3096 N N . ILE B 1 22 ? 6.866 7.819 63.868 1.00 25.23 22 ILE B N 1
ATOM 3097 C CA . ILE B 1 22 ? 5.605 7.872 63.133 1.00 24.75 22 ILE B CA 1
ATOM 3098 C C . ILE B 1 22 ? 5.302 6.512 62.506 1.00 25.62 22 ILE B C 1
ATOM 3099 O O . ILE B 1 22 ? 4.143 6.122 62.396 1.00 24.53 22 ILE B O 1
ATOM 3104 N N . ASP B 1 23 ? 6.344 5.785 62.110 1.00 27.00 23 ASP B N 1
ATOM 3105 C CA . ASP B 1 23 ? 6.143 4.466 61.510 1.00 30.01 23 ASP B CA 1
ATOM 3106 C C . ASP B 1 23 ? 5.996 3.337 62.534 1.00 28.23 23 ASP B C 1
ATOM 3107 O O . ASP B 1 23 ? 5.495 2.267 62.197 1.00 28.46 23 ASP B O 1
ATOM 3112 N N . ALA B 1 24 ? 6.423 3.574 63.772 1.00 26.10 24 ALA B N 1
ATOM 3113 C CA . ALA B 1 24 ? 6.379 2.544 64.816 1.00 25.99 24 ALA B CA 1
ATOM 3114 C C . ALA B 1 24 ? 5.002 2.246 65.405 1.00 26.32 24 ALA B C 1
ATOM 3115 O O . ALA B 1 24 ? 4.828 2.212 66.625 1.00 26.92 24 ALA B O 1
ATOM 3117 N N . LYS B 1 25 ? 4.027 2.000 64.542 1.00 27.65 25 LYS B N 1
ATOM 3118 C CA . LYS B 1 25 ? 2.679 1.710 65.007 1.00 29.26 25 LYS B CA 1
ATOM 3119 C C . LYS B 1 25 ? 2.617 0.448 65.867 1.00 30.01 25 LYS B C 1
ATOM 3120 O O . LYS B 1 25 ? 1.789 0.345 66.768 1.00 29.23 25 LYS B O 1
ATOM 3126 N N . LEU B 1 26 ? 3.507 -0.504 65.606 1.00 30.39 26 LEU B N 1
ATOM 3127 C CA . LEU B 1 26 ? 3.512 -1.753 66.361 1.00 31.62 26 LEU B CA 1
ATOM 3128 C C . LEU B 1 26 ? 4.568 -1.793 67.467 1.00 31.30 26 LEU B C 1
ATOM 3129 O O . LEU B 1 26 ? 4.786 -2.829 68.096 1.00 33.41 26 LEU B O 1
ATOM 3134 N N . GLY B 1 27 ? 5.225 -0.664 67.707 1.00 28.97 27 GLY B N 1
ATOM 3135 C CA . GLY B 1 27 ? 6.230 -0.620 68.752 1.00 26.47 27 GLY B CA 1
ATOM 3136 C C . GLY B 1 27 ? 7.646 -0.840 68.258 1.00 25.95 27 GLY B C 1
ATOM 3137 O O . GLY B 1 27 ? 7.888 -0.962 67.052 1.00 24.03 27 GLY B O 1
ATOM 3138 N N . PHE B 1 28 ? 8.580 -0.899 69.201 1.00 26.19 28 PHE B N 1
ATOM 3139 C CA . PHE B 1 28 ? 9.989 -1.090 68.882 1.00 26.15 28 PHE B CA 1
ATOM 3140 C C . PHE B 1 28 ? 10.470 -2.522 69.115 1.00 27.46 28 PHE B C 1
ATOM 3141 O O . PHE B 1 28 ? 10.286 -3.092 70.195 1.00 25.51 28 PHE B O 1
ATOM 3149 N N . ARG B 1 29 ? 11.094 -3.092 68.088 1.00 27.80 29 ARG B N 1
ATOM 3150 C CA . ARG B 1 29 ? 11.612 -4.451 68.152 1.00 28.56 29 ARG B CA 1
ATOM 3151 C C . ARG B 1 29 ? 12.984 -4.452 68.825 1.00 27.16 29 ARG B C 1
ATOM 3152 O O . ARG B 1 29 ? 13.682 -3.434 68.832 1.00 26.55 29 ARG B O 1
ATOM 3160 N N . ASN B 1 30 ? 13.349 -5.599 69.391 1.00 25.58 30 ASN B N 1
ATOM 3161 C CA . ASN B 1 30 ? 14.620 -5.787 70.088 1.00 25.34 30 ASN B CA 1
ATOM 3162 C C . ASN B 1 30 ? 14.679 -5.087 71.447 1.00 25.61 30 ASN B C 1
ATOM 3163 O O . ASN B 1 30 ? 15.698 -4.507 71.827 1.00 26.81 30 ASN B O 1
ATOM 3168 N N . HIS B 1 31 ? 13.571 -5.164 72.179 1.00 25.49 31 HIS B N 1
ATOM 3169 C CA . HIS B 1 31 ? 13.459 -4.575 73.509 1.00 25.09 31 HIS B CA 1
ATOM 3170 C C . HIS B 1 31 ? 12.677 -5.517 74.421 1.00 25.69 31 HIS B C 1
ATOM 3171 O O . HIS B 1 31 ? 11.950 -6.396 73.946 1.00 25.35 31 HIS B O 1
ATOM 3178 N N . TRP B 1 32 ? 12.825 -5.315 75.729 1.00 26.97 32 TRP B N 1
ATOM 3179 C CA . TRP B 1 32 ? 12.116 -6.104 76.731 1.00 27.16 32 TRP B CA 1
ATOM 3180 C C . TRP B 1 32 ? 10.767 -5.443 77.020 1.00 26.89 32 TRP B C 1
ATOM 3181 O O . TRP B 1 32 ? 10.670 -4.216 77.108 1.00 27.03 32 TRP B O 1
ATOM 3192 N N . TYR B 1 33 ? 9.735 -6.262 77.182 1.00 26.58 33 TYR B N 1
ATOM 3193 C CA . TYR B 1 33 ? 8.393 -5.767 77.466 1.00 26.31 33 TYR B CA 1
ATOM 3194 C C . TYR B 1 33 ? 7.701 -6.642 78.499 1.00 26.55 33 TYR B C 1
ATOM 3195 O O . TYR B 1 33 ? 7.754 -7.868 78.417 1.00 28.34 33 TYR B O 1
ATOM 3204 N N . PRO B 1 34 ? 7.049 -6.023 79.492 1.00 26.50 34 PRO B N 1
ATOM 3205 C CA . PRO B 1 34 ? 6.342 -6.803 80.512 1.00 26.16 34 PRO B CA 1
ATOM 3206 C C . PRO B 1 34 ? 4.996 -7.197 79.899 1.00 26.70 34 PRO B C 1
ATOM 3207 O O . PRO B 1 34 ? 4.381 -6.394 79.204 1.00 27.53 34 PRO B O 1
ATOM 3211 N N . VAL B 1 35 ? 4.535 -8.422 80.141 1.00 25.92 35 VAL B N 1
ATOM 3212 C CA . VAL B 1 35 ? 3.274 -8.858 79.554 1.00 27.13 35 VAL B CA 1
ATOM 3213 C C . VAL B 1 35 ? 2.226 -9.339 80.544 1.00 28.44 35 VAL B C 1
ATOM 3214 O O . VAL B 1 35 ? 1.033 -9.320 80.244 1.00 29.25 35 VAL B O 1
ATOM 3218 N N . ARG B 1 36 ? 2.663 -9.754 81.727 1.00 28.90 36 ARG B N 1
ATOM 3219 C CA . ARG B 1 36 ? 1.730 -10.268 82.715 1.00 30.06 36 ARG B CA 1
ATOM 3220 C C . ARG B 1 36 ? 2.329 -10.154 84.118 1.00 30.51 36 ARG B C 1
ATOM 3221 O O . ARG B 1 36 ? 3.547 -10.037 84.276 1.00 27.98 36 ARG B O 1
ATOM 3229 N N . LEU B 1 37 ? 1.470 -10.178 85.133 1.00 31.46 37 LEU B N 1
ATOM 3230 C CA . LEU B 1 37 ? 1.931 -10.135 86.520 1.00 32.97 37 LEU B CA 1
ATOM 3231 C C . LEU B 1 37 ? 2.371 -11.566 86.839 1.00 33.44 37 LEU B C 1
ATOM 3232 O O . LEU B 1 37 ? 1.790 -12.520 86.321 1.00 32.29 37 LEU B O 1
ATOM 3237 N N . SER B 1 38 ? 3.392 -11.724 87.674 1.00 34.65 38 SER B N 1
ATOM 3238 C CA . SER B 1 38 ? 3.876 -13.060 88.017 1.00 35.88 38 SER B CA 1
ATOM 3239 C C . SER B 1 38 ? 2.772 -14.029 88.444 1.00 35.97 38 SER B C 1
ATOM 3240 O O . SER B 1 38 ? 2.748 -15.181 88.011 1.00 34.77 38 SER B O 1
ATOM 3243 N N . ALA B 1 39 ? 1.854 -13.560 89.282 1.00 36.35 39 ALA B N 1
ATOM 3244 C CA . ALA B 1 39 ? 0.769 -14.408 89.774 1.00 37.01 39 ALA B CA 1
ATOM 3245 C C . ALA B 1 39 ? -0.167 -14.924 88.686 1.00 37.17 39 ALA B C 1
ATOM 3246 O O . ALA B 1 39 ? -0.864 -15.917 88.885 1.00 36.27 39 ALA B O 1
ATOM 3248 N N . GLU B 1 40 ? -0.189 -14.256 87.536 1.00 35.39 40 GLU B N 1
ATOM 3249 C CA . GLU B 1 40 ? -1.065 -14.677 86.450 1.00 34.27 40 GLU B CA 1
ATOM 3250 C C . GLU B 1 40 ? -0.465 -15.825 85.651 1.00 33.22 40 GLU B C 1
ATOM 3251 O O . GLU B 1 40 ? -1.137 -16.426 84.817 1.00 33.81 40 GLU B O 1
ATOM 3257 N N . VAL B 1 41 ? 0.807 -16.113 85.899 1.00 32.56 41 VAL B N 1
ATOM 3258 C CA . VAL B 1 41 ? 1.500 -17.191 85.211 1.00 33.48 41 VAL B CA 1
ATOM 3259 C C . VAL B 1 41 ? 1.858 -18.251 86.255 1.00 33.26 41 VAL B C 1
ATOM 3260 O O . VAL B 1 41 ? 2.990 -18.307 86.747 1.00 33.09 41 VAL B O 1
ATOM 3264 N N . ALA B 1 42 ? 0.875 -19.087 86.579 1.00 33.62 42 ALA B N 1
ATOM 3265 C CA . ALA B 1 42 ? 1.033 -20.144 87.577 1.00 33.35 42 ALA B CA 1
ATOM 3266 C C . ALA B 1 42 ? 1.620 -21.441 87.027 1.00 33.86 42 ALA B C 1
ATOM 3267 O O . ALA B 1 42 ? 1.549 -21.715 85.827 1.00 32.54 42 ALA B O 1
ATOM 3269 N N . GLU B 1 43 ? 2.190 -22.238 87.930 1.00 35.03 43 GLU B N 1
ATOM 3270 C CA . GLU B 1 43 ? 2.802 -23.522 87.593 1.00 34.48 43 GLU B CA 1
ATOM 3271 C C . GLU B 1 43 ? 1.839 -24.381 86.780 1.00 33.82 43 GLU B C 1
ATOM 3272 O O . GLU B 1 43 ? 0.674 -24.534 87.143 1.00 33.63 43 GLU B O 1
ATOM 3278 N N . ALA B 1 44 ? 2.332 -24.922 85.669 1.00 33.87 44 ALA B N 1
ATOM 3279 C CA . ALA B 1 44 ? 1.534 -25.789 84.803 1.00 33.49 44 ALA B CA 1
ATOM 3280 C C . ALA B 1 44 ? 0.154 -25.235 84.468 1.00 33.97 44 ALA B C 1
ATOM 3281 O O . ALA B 1 44 ? -0.839 -25.967 84.480 1.00 34.50 44 ALA B O 1
ATOM 3283 N N . SER B 1 45 ? 0.090 -23.944 84.162 1.00 33.52 45 SER B N 1
ATOM 3284 C CA . SER B 1 45 ? -1.172 -23.309 83.804 1.00 32.77 45 SER B CA 1
ATOM 3285 C C . SER B 1 45 ? -0.890 -22.317 82.673 1.00 32.43 45 SER B C 1
ATOM 3286 O O . SER B 1 45 ? -0.870 -21.104 82.882 1.00 32.45 45 SER B O 1
ATOM 3289 N N . PRO B 1 46 ? -0.661 -22.832 81.455 1.00 32.21 46 PRO B N 1
ATOM 3290 C CA . PRO B 1 46 ? -0.370 -22.011 80.273 1.00 30.63 46 PRO B CA 1
ATOM 3291 C C . PRO B 1 46 ? -1.309 -20.821 80.094 1.00 31.15 46 PRO B C 1
ATOM 3292 O O . PRO B 1 46 ? -2.529 -20.947 80.262 1.00 28.52 46 PRO B O 1
ATOM 3296 N N . VAL B 1 47 ? -0.730 -19.671 79.753 1.00 29.85 47 VAL B N 1
ATOM 3297 C CA . VAL B 1 47 ? -1.501 -18.450 79.538 1.00 30.37 47 VAL B CA 1
ATOM 3298 C C . VAL B 1 47 ? -1.071 -17.769 78.233 1.00 27.92 47 VAL B C 1
ATOM 3299 O O . VAL B 1 47 ? 0.104 -17.477 78.030 1.00 27.19 47 VAL B O 1
ATOM 3303 N N . PRO B 1 48 ? -2.023 -17.511 77.331 1.00 26.48 48 PRO B N 1
ATOM 3304 C CA . PRO B 1 48 ? -1.656 -16.861 76.071 1.00 26.79 48 PRO B CA 1
ATOM 3305 C C . PRO B 1 48 ? -1.656 -15.336 76.184 1.00 27.08 48 PRO B C 1
ATOM 3306 O O . PRO B 1 48 ? -2.478 -14.760 76.895 1.00 27.02 48 PRO B O 1
ATOM 3310 N N . VAL B 1 49 ? -0.718 -14.691 75.497 1.00 27.67 49 VAL B N 1
ATOM 3311 C CA . VAL B 1 49 ? -0.639 -13.231 75.485 1.00 26.60 49 VAL B CA 1
ATOM 3312 C C . VAL B 1 49 ? -0.313 -12.780 74.061 1.00 27.35 49 VAL B C 1
ATOM 3313 O O . VAL B 1 49 ? 0.075 -13.587 73.213 1.00 25.80 49 VAL B O 1
ATOM 3317 N N . GLN B 1 50 ? -0.484 -11.488 73.803 1.00 26.01 50 GLN B N 1
ATOM 3318 C CA . GLN B 1 50 ? -0.166 -10.921 72.502 1.00 25.35 50 GLN B CA 1
ATOM 3319 C C . GLN B 1 50 ? 0.535 -9.594 72.727 1.00 24.81 50 GLN B C 1
ATOM 3320 O O . GLN B 1 50 ? 0.032 -8.734 73.451 1.00 25.23 50 GLN B O 1
ATOM 3326 N N . LEU B 1 51 ? 1.709 -9.432 72.135 1.00 25.12 51 LEU B N 1
ATOM 3327 C CA . LEU B 1 51 ? 2.431 -8.180 72.263 1.00 26.26 51 LEU B CA 1
ATOM 3328 C C . LEU B 1 51 ? 3.102 -7.900 70.934 1.00 26.70 51 LEU B C 1
ATOM 3329 O O . LEU B 1 51 ? 3.613 -8.818 70.280 1.00 26.39 51 LEU B O 1
ATOM 3334 N N . LEU B 1 52 ? 3.075 -6.633 70.530 1.00 25.39 52 LEU B N 1
ATOM 3335 C CA . LEU B 1 52 ? 3.668 -6.215 69.267 1.00 26.19 52 LEU B CA 1
ATOM 3336 C C . LEU B 1 52 ? 3.151 -7.051 68.099 1.00 24.96 52 LEU B C 1
ATOM 3337 O O . LEU B 1 52 ? 3.888 -7.355 67.168 1.00 25.18 52 LEU B O 1
ATOM 3342 N N . GLY B 1 53 ? 1.875 -7.419 68.165 1.00 25.33 53 GLY B N 1
ATOM 3343 C CA . GLY B 1 53 ? 1.263 -8.201 67.107 1.00 25.11 53 GLY B CA 1
ATOM 3344 C C . GLY B 1 53 ? 1.627 -9.677 67.088 1.00 26.63 53 GLY B C 1
ATOM 3345 O O . GLY B 1 53 ? 1.152 -10.413 66.227 1.00 26.71 53 GLY B O 1
ATOM 3346 N N . GLU B 1 54 ? 2.460 -10.121 68.024 1.00 25.46 54 GLU B N 1
ATOM 3347 C CA . GLU B 1 54 ? 2.864 -11.525 68.064 1.00 25.07 54 GLU B CA 1
ATOM 3348 C C . GLU B 1 54 ? 2.134 -12.289 69.167 1.00 25.54 54 GLU B C 1
ATOM 3349 O O . GLU B 1 54 ? 2.067 -11.833 70.310 1.00 24.72 54 GLU B O 1
ATOM 3355 N N . LYS B 1 55 ? 1.581 -13.448 68.814 1.00 24.79 55 LYS B N 1
ATOM 3356 C CA . LYS B 1 55 ? 0.850 -14.277 69.770 1.00 25.40 55 LYS B CA 1
ATOM 3357 C C . LYS B 1 55 ? 1.793 -15.250 70.470 1.00 25.75 55 LYS B C 1
ATOM 3358 O O . LYS B 1 55 ? 2.434 -16.086 69.829 1.00 25.26 55 LYS B O 1
ATOM 3364 N N . VAL B 1 56 ? 1.869 -15.132 71.791 1.00 25.29 56 VAL B N 1
ATOM 3365 C CA . VAL B 1 56 ? 2.760 -15.963 72.591 1.00 25.13 56 VAL B CA 1
ATOM 3366 C C . VAL B 1 56 ? 2.001 -16.777 73.641 1.00 26.66 56 VAL B C 1
ATOM 3367 O O . VAL B 1 56 ? 0.922 -16.383 74.083 1.00 27.24 56 VAL B O 1
ATOM 3371 N N . LEU B 1 57 ? 2.566 -17.922 74.021 1.00 27.56 57 LEU B N 1
ATOM 3372 C CA . LEU B 1 57 ? 1.962 -18.793 75.026 1.00 27.71 57 LEU B CA 1
ATOM 3373 C C . LEU B 1 57 ? 2.968 -18.958 76.163 1.00 26.92 57 LEU B C 1
ATOM 3374 O O . LEU B 1 57 ? 4.104 -19.399 75.946 1.00 25.03 57 LEU B O 1
ATOM 3379 N N . LEU B 1 58 ? 2.548 -18.601 77.372 1.00 26.85 58 LEU B N 1
ATOM 3380 C CA . LEU B 1 58 ? 3.413 -18.684 78.545 1.00 27.43 58 LEU B CA 1
ATOM 3381 C C . LEU B 1 58 ? 3.036 -19.864 79.440 1.00 28.42 58 LEU B C 1
ATOM 3382 O O . LEU B 1 58 ? 1.904 -20.333 79.420 1.00 28.79 58 LEU B O 1
ATOM 3387 N N . ASN B 1 59 ? 3.997 -20.326 80.231 1.00 30.13 59 ASN B N 1
ATOM 3388 C CA . ASN B 1 59 ? 3.764 -21.412 81.173 1.00 31.28 59 ASN B CA 1
ATOM 3389 C C . ASN B 1 59 ? 4.930 -21.433 82.152 1.00 31.08 59 ASN B C 1
ATOM 3390 O O . ASN B 1 59 ? 6.042 -21.034 81.807 1.00 31.11 59 ASN B O 1
ATOM 3395 N N . ARG B 1 60 ? 4.667 -21.865 83.381 1.00 31.82 60 ARG B N 1
ATOM 3396 C CA . ARG B 1 60 ? 5.714 -21.948 84.395 1.00 32.23 60 ARG B CA 1
ATOM 3397 C C . ARG B 1 60 ? 5.952 -23.430 84.661 1.00 31.91 60 ARG B C 1
ATOM 3398 O O . ARG B 1 60 ? 5.031 -24.153 85.040 1.00 31.11 60 ARG B O 1
ATOM 3406 N N . VAL B 1 61 ? 7.185 -23.877 84.442 1.00 33.49 61 VAL B N 1
ATOM 3407 C CA . VAL B 1 61 ? 7.551 -25.277 84.640 1.00 35.61 61 VAL B CA 1
ATOM 3408 C C . VAL B 1 61 ? 8.642 -25.350 85.697 1.00 35.90 61 VAL B C 1
ATOM 3409 O O . VAL B 1 61 ? 9.756 -24.877 85.486 1.00 37.01 61 VAL B O 1
ATOM 3413 N N . ASP B 1 62 ? 8.309 -25.952 86.835 1.00 37.96 62 ASP B N 1
ATOM 3414 C CA . ASP B 1 62 ? 9.236 -26.057 87.954 1.00 38.98 62 ASP B CA 1
ATOM 3415 C C . ASP B 1 62 ? 9.713 -24.667 88.368 1.00 38.03 62 ASP B C 1
ATOM 3416 O O . ASP B 1 62 ? 10.905 -24.436 88.562 1.00 38.41 62 ASP B O 1
ATOM 3421 N N . GLY B 1 63 ? 8.766 -23.742 88.484 1.00 37.47 63 GLY B N 1
ATOM 3422 C CA . GLY B 1 63 ? 9.094 -22.388 88.894 1.00 37.22 63 GLY B CA 1
ATOM 3423 C C . GLY B 1 63 ? 9.609 -21.456 87.810 1.00 36.63 63 GLY B C 1
ATOM 3424 O O . GLY B 1 63 ? 9.604 -20.239 88.000 1.00 36.08 63 GLY B O 1
ATOM 3425 N N . VAL B 1 64 ? 10.039 -22.011 86.679 1.00 35.56 64 VAL B N 1
ATOM 3426 C CA . VAL B 1 64 ? 10.574 -21.206 85.582 1.00 34.99 64 VAL B CA 1
ATOM 3427 C C . VAL B 1 64 ? 9.548 -20.898 84.487 1.00 33.93 64 VAL B C 1
ATOM 3428 O O . VAL B 1 64 ? 8.893 -21.798 83.958 1.00 32.10 64 VAL B O 1
ATOM 3432 N N . VAL B 1 65 ? 9.420 -19.618 84.149 1.00 32.29 65 VAL B N 1
ATOM 3433 C CA . VAL B 1 65 ? 8.483 -19.191 83.114 1.00 31.13 65 VAL B CA 1
ATOM 3434 C C . VAL B 1 65 ? 9.116 -19.339 81.737 1.00 29.89 65 VAL B C 1
ATOM 3435 O O . VAL B 1 65 ? 10.249 -18.918 81.516 1.00 30.63 65 VAL B O 1
ATOM 3439 N N . HIS B 1 66 ? 8.374 -19.951 80.823 1.00 29.81 66 HIS B N 1
ATOM 3440 C CA . HIS B 1 66 ? 8.836 -20.159 79.454 1.00 29.89 66 HIS B CA 1
ATOM 3441 C C . HIS B 1 66 ? 7.826 -19.528 78.499 1.00 29.65 66 HIS B C 1
ATOM 3442 O O . HIS B 1 66 ? 6.640 -19.429 78.815 1.00 28.70 66 HIS B O 1
ATOM 3449 N N . ALA B 1 67 ? 8.300 -19.105 77.333 1.00 29.38 67 ALA B N 1
ATOM 3450 C CA . ALA B 1 67 ? 7.435 -18.473 76.346 1.00 27.19 67 ALA B CA 1
ATOM 3451 C C . ALA B 1 67 ? 7.710 -19.014 74.953 1.00 25.04 67 ALA B C 1
ATOM 3452 O O . ALA B 1 67 ? 8.853 -19.009 74.498 1.00 24.86 67 ALA B O 1
ATOM 3454 N N . ILE B 1 68 ? 6.657 -19.475 74.283 1.00 24.98 68 ILE B N 1
ATOM 3455 C CA . ILE B 1 68 ? 6.778 -20.009 72.935 1.00 25.86 68 ILE B CA 1
ATOM 3456 C C . ILE B 1 68 ? 5.742 -19.374 72.013 1.00 25.05 68 ILE B C 1
ATOM 3457 O O . ILE B 1 68 ? 4.733 -18.837 72.472 1.00 24.10 68 ILE B O 1
ATOM 3462 N N . ALA B 1 69 ? 5.992 -19.439 70.708 1.00 25.80 69 ALA B N 1
ATOM 3463 C CA . ALA B 1 69 ? 5.045 -18.891 69.746 1.00 25.80 69 ALA B CA 1
ATOM 3464 C C . ALA B 1 69 ? 3.747 -19.672 69.934 1.00 26.22 69 ALA B C 1
ATOM 3465 O O . ALA B 1 69 ? 3.765 -20.904 70.030 1.00 25.64 69 ALA B O 1
ATOM 3467 N N . ASP B 1 70 ? 2.623 -18.965 69.993 1.00 26.03 70 ASP B N 1
ATOM 3468 C CA . ASP B 1 70 ? 1.335 -19.620 70.193 1.00 26.39 70 ASP B CA 1
ATOM 3469 C C . ASP B 1 70 ? 0.710 -20.061 68.869 1.00 27.44 70 ASP B C 1
ATOM 3470 O O . ASP B 1 70 ? -0.412 -19.670 68.534 1.00 28.08 70 ASP B O 1
ATOM 3475 N N . ARG B 1 71 ? 1.445 -20.879 68.121 1.00 27.32 71 ARG B N 1
ATOM 3476 C CA . ARG B 1 71 ? 0.966 -21.377 66.835 1.00 26.96 71 ARG B CA 1
ATOM 3477 C C . ARG B 1 71 ? 1.696 -22.651 66.418 1.00 25.60 71 ARG B C 1
ATOM 3478 O O . ARG B 1 71 ? 2.923 -22.689 66.381 1.00 25.49 71 ARG B O 1
ATOM 3486 N N . CYS B 1 72 ? 0.932 -23.687 66.091 1.00 25.18 72 CYS B N 1
ATOM 3487 C CA . CYS B 1 72 ? 1.507 -24.960 65.675 1.00 25.69 72 CYS B CA 1
ATOM 3488 C C . CYS B 1 72 ? 2.121 -24.844 64.278 1.00 25.73 72 CYS B C 1
ATOM 3489 O O . CYS B 1 72 ? 1.566 -24.189 63.399 1.00 25.94 72 CYS B O 1
ATOM 3492 N N . LEU B 1 73 ? 3.266 -25.486 64.086 1.00 24.90 73 LEU B N 1
ATOM 3493 C CA . LEU B 1 73 ? 3.961 -25.470 62.804 1.00 26.78 73 LEU B CA 1
ATOM 3494 C C . LEU B 1 73 ? 3.256 -26.304 61.734 1.00 26.60 73 LEU B C 1
ATOM 3495 O O . LEU B 1 73 ? 3.492 -26.108 60.542 1.00 27.03 73 LEU B O 1
ATOM 3500 N N . HIS B 1 74 ? 2.399 -27.230 62.158 1.00 25.88 74 HIS B N 1
ATOM 3501 C CA . HIS B 1 74 ? 1.705 -28.119 61.226 1.00 26.52 74 HIS B CA 1
ATOM 3502 C C . HIS B 1 74 ? 0.660 -27.424 60.356 1.00 25.75 74 HIS B C 1
ATOM 3503 O O . HIS B 1 74 ? 0.922 -27.146 59.187 1.00 25.68 74 HIS B O 1
ATOM 3510 N N . ARG B 1 75 ? -0.521 -27.158 60.914 1.00 25.78 75 ARG B N 1
ATOM 3511 C CA . ARG B 1 75 ? -1.587 -26.502 60.159 1.00 25.44 75 ARG B CA 1
ATOM 3512 C C . ARG B 1 75 ? -1.861 -25.064 60.633 1.00 26.06 75 ARG B C 1
ATOM 3513 O O . ARG B 1 75 ? -2.909 -24.486 60.333 1.00 24.91 75 ARG B O 1
ATOM 3521 N N . GLY B 1 76 ? -0.917 -24.506 61.384 1.00 26.31 76 GLY B N 1
ATOM 3522 C CA . GLY B 1 76 ? -1.034 -23.136 61.857 1.00 26.17 76 GLY B CA 1
ATOM 3523 C C . GLY B 1 76 ? -2.115 -22.792 62.869 1.00 26.34 76 GLY B C 1
ATOM 3524 O O . GLY B 1 76 ? -2.455 -21.621 63.013 1.00 24.94 76 GLY B O 1
ATOM 3525 N N . VAL B 1 77 ? -2.656 -23.781 63.577 1.00 26.18 77 VAL B N 1
ATOM 3526 C CA . VAL B 1 77 ? -3.689 -23.492 64.568 1.00 24.64 77 VAL B CA 1
ATOM 3527 C C . VAL B 1 77 ? -3.075 -22.845 65.803 1.00 24.76 77 VAL B C 1
ATOM 3528 O O . VAL B 1 77 ? -1.866 -22.931 66.027 1.00 24.18 77 VAL B O 1
ATOM 3532 N N . THR B 1 78 ? -3.914 -22.186 66.593 1.00 24.75 78 THR B N 1
ATOM 3533 C CA . THR B 1 78 ? -3.465 -21.535 67.815 1.00 25.17 78 THR B CA 1
ATOM 3534 C C . THR B 1 78 ? -3.460 -22.607 68.906 1.00 25.25 78 THR B C 1
ATOM 3535 O O . THR B 1 78 ? -4.510 -23.138 69.265 1.00 22.78 78 THR B O 1
ATOM 3539 N N . LEU B 1 79 ? -2.273 -22.933 69.410 1.00 24.69 79 LEU B N 1
ATOM 3540 C CA . LEU B 1 79 ? -2.129 -23.950 70.450 1.00 25.31 79 LEU B CA 1
ATOM 3541 C C . LEU B 1 79 ? -3.052 -23.708 71.636 1.00 25.35 79 LEU B C 1
ATOM 3542 O O . LEU B 1 79 ? -3.706 -24.635 72.123 1.00 25.65 79 LEU B O 1
ATOM 3547 N N . SER B 1 80 ? -3.110 -22.459 72.092 1.00 25.13 80 SER B N 1
ATOM 3548 C CA . SER B 1 80 ? -3.927 -22.107 73.247 1.00 25.12 80 SER B CA 1
ATOM 3549 C C . SER B 1 80 ? -5.439 -22.222 73.059 1.00 25.47 80 SER B C 1
ATOM 3550 O O . SER B 1 80 ? -6.188 -21.979 74.002 1.00 25.35 80 SER B O 1
ATOM 3553 N N . ASP B 1 81 ? -5.903 -22.584 71.862 1.00 24.62 81 ASP B N 1
ATOM 3554 C CA . ASP B 1 81 ? -7.346 -22.748 71.671 1.00 25.31 81 ASP B CA 1
ATOM 3555 C C . ASP B 1 81 ? -7.811 -23.952 72.499 1.00 25.30 81 ASP B C 1
ATOM 3556 O O . ASP B 1 81 ? -8.982 -24.057 72.866 1.00 25.94 81 ASP B O 1
ATOM 3561 N N . LYS B 1 82 ? -6.888 -24.869 72.769 1.00 25.58 82 LYS B N 1
ATOM 3562 C CA . LYS B 1 82 ? -7.181 -26.044 73.591 1.00 26.35 82 LYS B CA 1
ATOM 3563 C C . LYS B 1 82 ? -5.855 -26.597 74.099 1.00 25.19 82 LYS B C 1
ATOM 3564 O O . LYS B 1 82 ? -5.229 -27.445 73.466 1.00 24.75 82 LYS B O 1
ATOM 3570 N N . VAL B 1 83 ? -5.428 -26.090 75.246 1.00 25.08 83 VAL B N 1
ATOM 3571 C CA . VAL B 1 83 ? -4.165 -26.492 75.846 1.00 26.72 83 VAL B CA 1
ATOM 3572 C C . VAL B 1 83 ? -4.178 -27.944 76.320 1.00 27.29 83 VAL B C 1
ATOM 3573 O O . VAL B 1 83 ? -5.055 -28.344 77.076 1.00 27.20 83 VAL B O 1
ATOM 3577 N N . GLU B 1 84 ? -3.203 -28.723 75.861 1.00 27.79 84 GLU B N 1
ATOM 3578 C CA . GLU B 1 84 ? -3.077 -30.128 76.247 1.00 28.88 84 GLU B CA 1
ATOM 3579 C C . GLU B 1 84 ? -1.605 -30.440 76.516 1.00 29.56 84 GLU B C 1
ATOM 3580 O O . GLU B 1 84 ? -0.762 -30.313 75.632 1.00 30.21 84 GLU B O 1
ATOM 3586 N N . CYS B 1 85 ? -1.304 -30.834 77.748 1.00 30.42 85 CYS B N 1
ATOM 3587 C CA . CYS B 1 85 ? 0.061 -31.165 78.143 1.00 31.25 85 CYS B CA 1
ATOM 3588 C C . CYS B 1 85 ? 0.075 -32.592 78.702 1.00 31.42 85 CYS B C 1
ATOM 3589 O O . CYS B 1 85 ? -0.654 -32.900 79.643 1.00 31.37 85 CYS B O 1
ATOM 3592 N N . TYR B 1 86 ? 0.902 -33.455 78.116 1.00 30.65 86 TYR B N 1
ATOM 3593 C CA . TYR B 1 86 ? 0.975 -34.853 78.538 1.00 31.13 86 TYR B CA 1
ATOM 3594 C C . TYR B 1 86 ? 2.295 -35.268 79.194 1.00 32.01 86 TYR B C 1
ATOM 3595 O O . TYR B 1 86 ? 2.518 -36.447 79.481 1.00 31.12 86 TYR B O 1
ATOM 3604 N N . SER B 1 87 ? 3.167 -34.291 79.412 1.00 31.81 87 SER B N 1
ATOM 3605 C CA . SER B 1 87 ? 4.443 -34.507 80.086 1.00 31.87 87 SER B CA 1
ATOM 3606 C C . SER B 1 87 ? 4.751 -33.142 80.677 1.00 32.64 87 SER B C 1
ATOM 3607 O O . SER B 1 87 ? 4.341 -32.116 80.123 1.00 31.50 87 SER B O 1
ATOM 3610 N N . LYS B 1 88 ? 5.450 -33.126 81.805 1.00 33.05 88 LYS B N 1
ATOM 3611 C CA . LYS B 1 88 ? 5.766 -31.877 82.487 1.00 33.61 88 LYS B CA 1
ATOM 3612 C C . LYS B 1 88 ? 6.448 -30.824 81.615 1.00 32.44 88 LYS B C 1
ATOM 3613 O O . LYS B 1 88 ? 6.117 -29.639 81.689 1.00 31.31 88 LYS B O 1
ATOM 3619 N N . ALA B 1 89 ? 7.382 -31.259 80.778 1.00 29.48 89 ALA B N 1
ATOM 3620 C CA . ALA B 1 89 ? 8.140 -30.336 79.942 1.00 30.46 89 ALA B CA 1
ATOM 3621 C C . ALA B 1 89 ? 7.588 -30.018 78.553 1.00 28.10 89 ALA B C 1
ATOM 3622 O O . ALA B 1 89 ? 8.184 -29.227 77.829 1.00 30.15 89 ALA B O 1
ATOM 3624 N N . THR B 1 90 ? 6.457 -30.600 78.181 1.00 27.61 90 THR B N 1
ATOM 3625 C CA . THR B 1 90 ? 5.935 -30.369 76.838 1.00 25.56 90 THR B CA 1
ATOM 3626 C C . THR B 1 90 ? 4.471 -29.972 76.755 1.00 25.48 90 THR B C 1
ATOM 3627 O O . THR B 1 90 ? 3.718 -30.090 77.720 1.00 24.94 90 THR B O 1
ATOM 3631 N N . ILE B 1 91 ? 4.085 -29.489 75.576 1.00 24.61 91 ILE B N 1
ATOM 3632 C CA . ILE B 1 91 ? 2.701 -29.147 75.293 1.00 23.54 91 ILE B CA 1
ATOM 3633 C C . ILE B 1 91 ? 2.434 -29.887 73.992 1.00 23.63 91 ILE B C 1
ATOM 3634 O O . ILE B 1 91 ? 3.311 -29.967 73.135 1.00 24.31 91 ILE B O 1
ATOM 3639 N N . SER B 1 92 ? 1.248 -30.463 73.855 1.00 23.83 92 SER B N 1
ATOM 3640 C CA . SER B 1 92 ? 0.911 -31.187 72.636 1.00 24.15 92 SER B CA 1
ATOM 3641 C C . SER B 1 92 ? -0.235 -30.482 71.922 1.00 24.42 92 SER B C 1
ATOM 3642 O O . SER B 1 92 ? -1.274 -30.218 72.526 1.00 24.74 92 SER B O 1
ATOM 3645 N N . CYS B 1 93 ? -0.044 -30.165 70.643 1.00 24.11 93 CYS B N 1
ATOM 3646 C CA . CYS B 1 93 ? -1.098 -29.504 69.883 1.00 23.77 93 CYS B CA 1
ATOM 3647 C C . CYS B 1 93 ? -2.337 -30.387 69.923 1.00 24.04 93 CYS B C 1
ATOM 3648 O O . CYS B 1 93 ? -2.256 -31.607 69.759 1.00 25.07 93 CYS B O 1
ATOM 3651 N N . TRP B 1 94 ? -3.481 -29.752 70.127 1.00 23.36 94 TRP B N 1
ATOM 3652 C CA . TRP B 1 94 ? -4.760 -30.437 70.221 1.00 23.68 94 TRP B CA 1
ATOM 3653 C C . TRP B 1 94 ? -5.296 -31.050 68.932 1.00 25.17 94 TRP B C 1
ATOM 3654 O O . TRP B 1 94 ? -6.253 -31.828 68.970 1.00 25.73 94 TRP B O 1
ATOM 3665 N N . TYR B 1 95 ? -4.690 -30.713 67.798 1.00 25.64 95 TYR B N 1
ATOM 3666 C CA . TYR B 1 95 ? -5.171 -31.213 66.513 1.00 25.75 95 TYR B CA 1
ATOM 3667 C C . TYR B 1 95 ? -4.569 -32.553 66.097 1.00 25.47 95 TYR B C 1
ATOM 3668 O O . TYR B 1 95 ? -5.297 -33.537 65.946 1.00 25.59 95 TYR B O 1
ATOM 3677 N N . HIS B 1 96 ? -3.252 -32.600 65.909 1.00 24.90 96 HIS B N 1
ATOM 3678 C CA . HIS B 1 96 ? -2.594 -33.843 65.512 1.00 25.57 96 HIS B CA 1
ATOM 3679 C C . HIS B 1 96 ? -1.484 -34.274 66.478 1.00 25.77 96 HIS B C 1
ATOM 3680 O O . HIS B 1 96 ? -0.625 -35.082 66.129 1.00 25.17 96 HIS B O 1
ATOM 3687 N N . GLY B 1 97 ? -1.485 -33.704 67.676 1.00 26.35 97 GLY B N 1
ATOM 3688 C CA . GLY B 1 97 ? -0.499 -34.081 68.671 1.00 27.58 97 GLY B CA 1
ATOM 3689 C C . GLY B 1 97 ? 0.972 -33.750 68.477 1.00 27.65 97 GLY B C 1
ATOM 3690 O O . GLY B 1 97 ? 1.815 -34.404 69.092 1.00 26.48 97 GLY B O 1
ATOM 3691 N N . TRP B 1 98 ? 1.313 -32.776 67.633 1.00 26.08 98 TRP B N 1
ATOM 3692 C CA . TRP B 1 98 ? 2.725 -32.420 67.493 1.00 25.10 98 TRP B CA 1
ATOM 3693 C C . TRP B 1 98 ? 3.103 -31.924 68.891 1.00 25.09 98 TRP B C 1
ATOM 3694 O O . TRP B 1 98 ? 2.419 -31.076 69.463 1.00 24.13 98 TRP B O 1
ATOM 3705 N N . THR B 1 99 ? 4.187 -32.461 69.438 1.00 25.21 99 THR B N 1
ATOM 3706 C CA . THR B 1 99 ? 4.594 -32.142 70.804 1.00 24.24 99 THR B CA 1
ATOM 3707 C C . THR B 1 99 ? 5.898 -31.372 70.904 1.00 23.93 99 THR B C 1
ATOM 3708 O O . THR B 1 99 ? 6.937 -31.814 70.411 1.00 24.64 99 THR B O 1
ATOM 3712 N N . TYR B 1 100 ? 5.834 -30.220 71.567 1.00 24.71 100 TYR B N 1
ATOM 3713 C CA . TYR B 1 100 ? 6.990 -29.346 71.707 1.00 23.20 100 TYR B CA 1
ATOM 3714 C C . TYR B 1 100 ? 7.394 -29.125 73.156 1.00 23.26 100 TYR B C 1
ATOM 3715 O O . TYR B 1 100 ? 6.549 -29.124 74.050 1.00 23.17 100 TYR B O 1
ATOM 3724 N N . ARG B 1 101 ? 8.690 -28.917 73.379 1.00 23.60 101 ARG B N 1
ATOM 3725 C CA . ARG B 1 101 ? 9.196 -28.642 74.719 1.00 25.89 101 ARG B CA 1
ATOM 3726 C C . ARG B 1 101 ? 9.040 -27.146 74.992 1.00 26.24 101 ARG B C 1
ATOM 3727 O O . ARG B 1 101 ? 9.248 -26.321 74.099 1.00 25.35 101 ARG B O 1
ATOM 3735 N N . TRP B 1 102 ? 8.680 -26.800 76.222 1.00 26.45 102 TRP B N 1
ATOM 3736 C CA . TRP B 1 102 ? 8.522 -25.405 76.596 1.00 27.37 102 TRP B CA 1
ATOM 3737 C C . TRP B 1 102 ? 9.856 -24.679 76.632 1.00 28.98 102 TRP B C 1
ATOM 3738 O O . TRP B 1 102 ? 9.945 -23.520 76.226 1.00 28.04 102 TRP B O 1
ATOM 3749 N N . ASP B 1 103 ? 10.901 -25.353 77.103 1.00 29.82 103 ASP B N 1
ATOM 3750 C CA . ASP B 1 103 ? 12.188 -24.685 77.230 1.00 31.19 103 ASP B CA 1
ATOM 3751 C C . ASP B 1 103 ? 12.925 -24.329 75.942 1.00 31.24 103 ASP B C 1
ATOM 3752 O O . ASP B 1 103 ? 13.613 -23.310 75.901 1.00 31.91 103 ASP B O 1
ATOM 3757 N N . ASN B 1 104 ? 12.794 -25.134 74.890 1.00 30.07 104 ASN B N 1
ATOM 3758 C CA . ASN B 1 104 ? 13.478 -24.796 73.647 1.00 29.36 104 ASN B CA 1
ATOM 3759 C C . ASN B 1 104 ? 12.589 -24.848 72.405 1.00 28.61 104 ASN B C 1
ATOM 3760 O O . ASN B 1 104 ? 13.080 -24.686 71.292 1.00 28.46 104 ASN B O 1
ATOM 3765 N N . GLY B 1 105 ? 11.291 -25.075 72.603 1.00 28.72 105 GLY B N 1
ATOM 3766 C CA . GLY B 1 105 ? 10.342 -25.119 71.496 1.00 28.08 105 GLY B CA 1
ATOM 3767 C C . GLY B 1 105 ? 10.479 -26.278 70.522 1.00 28.62 105 GLY B C 1
ATOM 3768 O O . GLY B 1 105 ? 9.760 -26.357 69.521 1.00 26.32 105 GLY B O 1
ATOM 3769 N N . LYS B 1 106 ? 11.391 -27.189 70.826 1.00 28.39 106 LYS B N 1
ATOM 3770 C CA . LYS B 1 106 ? 11.663 -28.342 69.974 1.00 29.72 106 LYS B CA 1
ATOM 3771 C C . LYS B 1 106 ? 10.515 -29.332 69.787 1.00 27.89 106 LYS B C 1
ATOM 3772 O O . LYS B 1 106 ? 9.838 -29.707 70.747 1.00 26.10 106 LYS B O 1
ATOM 3778 N N . LEU B 1 107 ? 10.308 -29.744 68.536 1.00 26.73 107 LEU B N 1
ATOM 3779 C CA . LEU B 1 107 ? 9.297 -30.737 68.192 1.00 27.70 107 LEU B CA 1
ATOM 3780 C C . LEU B 1 107 ? 10.006 -32.045 68.532 1.00 29.64 107 LEU B C 1
ATOM 3781 O O . LEU B 1 107 ? 10.843 -32.524 67.764 1.00 29.47 107 LEU B O 1
ATOM 3786 N N . VAL B 1 108 ? 9.674 -32.610 69.686 1.00 30.60 108 VAL B N 1
ATOM 3787 C CA . VAL B 1 108 ? 10.318 -33.830 70.157 1.00 32.10 108 VAL B CA 1
ATOM 3788 C C . VAL B 1 108 ? 9.500 -35.106 69.964 1.00 32.02 108 VAL B C 1
ATOM 3789 O O . VAL B 1 108 ? 10.023 -36.210 70.108 1.00 33.28 108 VAL B O 1
ATOM 3793 N N . ASP B 1 109 ? 8.221 -34.957 69.637 1.00 30.51 109 ASP B N 1
ATOM 3794 C CA . ASP B 1 109 ? 7.354 -36.108 69.423 1.00 30.06 109 ASP B CA 1
ATOM 3795 C C . ASP B 1 109 ? 6.108 -35.731 68.630 1.00 29.41 109 ASP B C 1
ATOM 3796 O O . ASP B 1 109 ? 5.704 -34.569 68.594 1.00 27.37 109 ASP B O 1
ATOM 3801 N N . ILE B 1 110 ? 5.515 -36.726 67.985 1.00 28.19 110 ILE B N 1
ATOM 3802 C CA . ILE B 1 110 ? 4.273 -36.531 67.257 1.00 29.56 110 ILE B CA 1
ATOM 3803 C C . ILE B 1 110 ? 3.411 -37.726 67.644 1.00 29.52 110 ILE B C 1
ATOM 3804 O O . ILE B 1 110 ? 3.587 -38.833 67.133 1.00 30.87 110 ILE B O 1
ATOM 3809 N N . LEU B 1 111 ? 2.499 -37.487 68.580 1.00 29.67 111 LEU B N 1
ATOM 3810 C CA . LEU B 1 111 ? 1.604 -38.513 69.109 1.00 31.17 111 LEU B CA 1
ATOM 3811 C C . LEU B 1 111 ? 0.788 -39.305 68.085 1.00 32.42 111 LEU B C 1
ATOM 3812 O O . LEU B 1 111 ? 0.458 -40.471 68.328 1.00 32.91 111 LEU B O 1
ATOM 3817 N N . THR B 1 112 ? 0.456 -38.680 66.957 1.00 31.17 112 THR B N 1
ATOM 3818 C CA . THR B 1 112 ? -0.336 -39.333 65.919 1.00 30.41 112 THR B CA 1
ATOM 3819 C C . THR B 1 112 ? 0.493 -40.119 64.901 1.00 30.05 112 THR B C 1
ATOM 3820 O O . THR B 1 112 ? -0.059 -40.811 64.052 1.00 31.64 112 THR B O 1
ATOM 3824 N N . ASN B 1 113 ? 1.812 -39.993 64.974 1.00 29.81 113 ASN B N 1
ATOM 3825 C CA . ASN B 1 113 ? 2.714 -40.721 64.084 1.00 30.29 113 ASN B CA 1
ATOM 3826 C C . ASN B 1 113 ? 4.122 -40.680 64.661 1.00 30.72 113 ASN B C 1
ATOM 3827 O O . ASN B 1 113 ? 4.960 -39.882 64.239 1.00 28.93 113 ASN B O 1
ATOM 3832 N N . PRO B 1 114 ? 4.398 -41.552 65.643 1.00 32.51 114 PRO B N 1
ATOM 3833 C CA . PRO B 1 114 ? 5.702 -41.637 66.308 1.00 33.59 114 PRO B CA 1
ATOM 3834 C C . PRO B 1 114 ? 6.900 -41.853 65.387 1.00 34.57 114 PRO B C 1
ATOM 3835 O O . PRO B 1 114 ? 8.037 -41.620 65.789 1.00 37.46 114 PRO B O 1
ATOM 3839 N N . THR B 1 115 ? 6.658 -42.297 64.158 1.00 35.70 115 THR B N 1
ATOM 3840 C CA . THR B 1 115 ? 7.762 -42.539 63.231 1.00 37.51 115 THR B CA 1
ATOM 3841 C C . THR B 1 115 ? 7.972 -41.411 62.225 1.00 37.37 115 THR B C 1
ATOM 3842 O O . THR B 1 115 ? 8.828 -41.518 61.347 1.00 37.93 115 THR B O 1
ATOM 3846 N N . SER B 1 116 ? 7.203 -40.334 62.344 1.00 36.66 116 SER B N 1
ATOM 3847 C CA . SER B 1 116 ? 7.332 -39.231 61.396 1.00 36.00 116 SER B CA 1
ATOM 3848 C C . SER B 1 116 ? 8.747 -38.685 61.281 1.00 36.46 116 SER B C 1
ATOM 3849 O O . SER B 1 116 ? 9.437 -38.487 62.281 1.00 35.94 116 SER B O 1
ATOM 3852 N N . VAL B 1 117 ? 9.166 -38.436 60.046 1.00 36.80 117 VAL B N 1
ATOM 3853 C CA . VAL B 1 117 ? 10.490 -37.896 59.771 1.00 38.18 117 VAL B CA 1
ATOM 3854 C C . VAL B 1 117 ? 10.588 -36.427 60.206 1.00 37.29 117 VAL B C 1
ATOM 3855 O O . VAL B 1 117 ? 11.682 -35.872 60.292 1.00 37.14 117 VAL B O 1
ATOM 3859 N N . GLN B 1 118 ? 9.450 -35.798 60.488 1.00 36.09 118 GLN B N 1
ATOM 3860 C CA . GLN B 1 118 ? 9.459 -34.397 60.909 1.00 35.54 118 GLN B CA 1
ATOM 3861 C C . GLN B 1 118 ? 9.978 -34.232 62.337 1.00 34.67 118 GLN B C 1
ATOM 3862 O O . GLN B 1 118 ? 10.522 -33.184 62.692 1.00 32.29 118 GLN B O 1
ATOM 3868 N N . ILE B 1 119 ? 9.808 -35.269 63.152 1.00 33.38 119 ILE B N 1
ATOM 3869 C CA . ILE B 1 119 ? 10.251 -35.233 64.543 1.00 33.95 119 ILE B CA 1
ATOM 3870 C C . ILE B 1 119 ? 11.716 -34.816 64.674 1.00 34.12 119 ILE B C 1
ATOM 3871 O O . ILE B 1 119 ? 12.586 -35.359 63.996 1.00 33.60 119 ILE B O 1
ATOM 3876 N N . GLY B 1 120 ? 11.969 -33.835 65.538 1.00 34.26 120 GLY B N 1
ATOM 3877 C CA . GLY B 1 120 ? 13.322 -33.351 65.759 1.00 33.69 120 GLY B CA 1
ATOM 3878 C C . GLY B 1 120 ? 13.868 -32.426 64.683 1.00 34.71 120 GLY B C 1
ATOM 3879 O O . GLY B 1 120 ? 14.993 -31.935 64.797 1.00 34.54 120 GLY B O 1
ATOM 3880 N N . ARG B 1 121 ? 13.075 -32.172 63.647 1.00 35.64 121 ARG B N 1
ATOM 3881 C CA . ARG B 1 121 ? 13.509 -31.315 62.542 1.00 36.73 121 ARG B CA 1
ATOM 3882 C C . ARG B 1 121 ? 13.005 -29.875 62.628 1.00 36.07 121 ARG B C 1
ATOM 3883 O O . ARG B 1 121 ? 13.357 -29.041 61.790 1.00 35.44 121 ARG B O 1
ATOM 3891 N N . HIS B 1 122 ? 12.180 -29.577 63.625 1.00 34.26 122 HIS B N 1
ATOM 3892 C CA . HIS B 1 122 ? 11.621 -28.234 63.748 1.00 32.67 122 HIS B CA 1
ATOM 3893 C C . HIS B 1 122 ? 11.553 -27.767 65.191 1.00 31.26 122 HIS B C 1
ATOM 3894 O O . HIS B 1 122 ? 11.706 -28.552 66.126 1.00 30.44 122 HIS B O 1
ATOM 3901 N N . ALA B 1 123 ? 11.302 -26.476 65.361 1.00 29.31 123 ALA B N 1
ATOM 3902 C CA . ALA B 1 123 ? 11.193 -25.894 66.684 1.00 27.97 123 ALA B CA 1
ATOM 3903 C C . ALA B 1 123 ? 10.357 -24.630 66.624 1.00 28.61 123 ALA B C 1
ATOM 3904 O O . ALA B 1 123 ? 10.458 -23.852 65.672 1.00 28.21 123 ALA B O 1
ATOM 3906 N N . LEU B 1 124 ? 9.517 -24.447 67.636 1.00 28.63 124 LEU B N 1
ATOM 3907 C CA . LEU B 1 124 ? 8.685 -23.261 67.748 1.00 28.96 124 LEU B CA 1
ATOM 3908 C C . LEU B 1 124 ? 9.635 -22.143 68.154 1.00 29.40 124 LEU B C 1
ATOM 3909 O O . LEU B 1 124 ? 10.666 -22.400 68.784 1.00 27.15 124 LEU B O 1
ATOM 3914 N N . LYS B 1 125 ? 9.314 -20.909 67.788 1.00 30.00 125 LYS B N 1
ATOM 3915 C CA . LYS B 1 125 ? 10.162 -19.806 68.203 1.00 30.07 125 LYS B CA 1
ATOM 3916 C C . LYS B 1 125 ? 9.968 -19.655 69.709 1.00 29.46 125 LYS B C 1
ATOM 3917 O O . LYS B 1 125 ? 8.856 -19.815 70.213 1.00 27.51 125 LYS B O 1
ATOM 3923 N N . THR B 1 126 ? 11.050 -19.373 70.427 1.00 29.35 126 THR B N 1
ATOM 3924 C CA . THR B 1 126 ? 10.967 -19.177 71.866 1.00 30.09 126 THR B CA 1
ATOM 3925 C C . THR B 1 126 ? 11.332 -17.722 72.155 1.00 29.33 126 THR B C 1
ATOM 3926 O O . THR B 1 126 ? 12.042 -17.093 71.373 1.00 29.32 126 THR B O 1
ATOM 3930 N N . TYR B 1 127 ? 10.837 -17.186 73.265 1.00 29.44 127 TYR B N 1
ATOM 3931 C CA . TYR B 1 127 ? 11.130 -15.800 73.625 1.00 29.40 127 TYR B CA 1
ATOM 3932 C C . TYR B 1 127 ? 11.913 -15.714 74.923 1.00 29.34 127 TYR B C 1
ATOM 3933 O O . TYR B 1 127 ? 11.551 -16.343 75.915 1.00 29.57 127 TYR B O 1
ATOM 3942 N N . PRO B 1 128 ? 13.007 -14.940 74.932 1.00 29.69 128 PRO B N 1
ATOM 3943 C CA . PRO B 1 128 ? 13.775 -14.828 76.172 1.00 29.37 128 PRO B CA 1
ATOM 3944 C C . PRO B 1 128 ? 12.844 -14.278 77.249 1.00 30.49 128 PRO B C 1
ATOM 3945 O O . PRO B 1 128 ? 12.003 -13.411 76.980 1.00 28.50 128 PRO B O 1
ATOM 3949 N N . VAL B 1 129 ? 12.991 -14.786 78.464 1.00 30.57 129 VAL B N 1
ATOM 3950 C CA . VAL B 1 129 ? 12.145 -14.364 79.566 1.00 31.01 129 VAL B CA 1
ATOM 3951 C C . VAL B 1 129 ? 12.937 -13.886 80.771 1.00 32.45 129 VAL B C 1
ATOM 3952 O O . VAL B 1 129 ? 14.025 -14.383 81.059 1.00 32.84 129 VAL B O 1
ATOM 3956 N N . ARG B 1 130 ? 12.380 -12.900 81.462 1.00 32.83 130 ARG B N 1
ATOM 3957 C CA . ARG B 1 130 ? 12.973 -12.383 82.681 1.00 34.04 130 ARG B CA 1
ATOM 3958 C C . ARG B 1 130 ? 11.814 -12.043 83.596 1.00 34.05 130 ARG B C 1
ATOM 3959 O O . ARG B 1 130 ? 10.831 -11.443 83.175 1.00 33.99 130 ARG B O 1
ATOM 3967 N N . GLU B 1 131 ? 11.913 -12.472 84.844 1.00 33.68 131 GLU B N 1
ATOM 3968 C CA . GLU B 1 131 ? 10.862 -12.212 85.807 1.00 34.83 131 GLU B CA 1
ATOM 3969 C C . GLU B 1 131 ? 11.452 -11.379 86.938 1.00 35.17 131 GLU B C 1
ATOM 3970 O O . GLU B 1 131 ? 12.327 -11.840 87.670 1.00 35.96 131 GLU B O 1
ATOM 3976 N N . GLU B 1 132 ? 10.991 -10.137 87.051 1.00 34.83 132 GLU B N 1
ATOM 3977 C CA . GLU B 1 132 ? 11.479 -9.232 88.082 1.00 34.35 132 GLU B CA 1
ATOM 3978 C C . GLU B 1 132 ? 10.350 -8.347 88.584 1.00 34.38 132 GLU B C 1
ATOM 3979 O O . GLU B 1 132 ? 9.424 -8.014 87.834 1.00 32.72 132 GLU B O 1
ATOM 3985 N N . LYS B 1 133 ? 10.442 -7.970 89.856 1.00 32.54 133 LYS B N 1
ATOM 3986 C CA . LYS B 1 133 ? 9.460 -7.109 90.494 1.00 32.26 133 LYS B CA 1
ATOM 3987 C C . LYS B 1 133 ? 8.013 -7.504 90.240 1.00 32.14 133 LYS B C 1
ATOM 3988 O O . LYS B 1 133 ? 7.155 -6.648 90.012 1.00 32.05 133 LYS B O 1
ATOM 3994 N N . GLY B 1 134 ? 7.746 -8.803 90.285 1.00 31.56 134 GLY B N 1
ATOM 3995 C CA . GLY B 1 134 ? 6.394 -9.287 90.081 1.00 31.22 134 GLY B CA 1
ATOM 3996 C C . GLY B 1 134 ? 5.888 -9.182 88.653 1.00 31.12 134 GLY B C 1
ATOM 3997 O O . GLY B 1 134 ? 4.686 -9.230 88.416 1.00 31.37 134 GLY B O 1
ATOM 3998 N N . LEU B 1 135 ? 6.800 -9.046 87.700 1.00 31.46 135 LEU B N 1
ATOM 3999 C CA . LEU B 1 135 ? 6.415 -8.943 86.294 1.00 31.28 135 LEU B CA 1
ATOM 4000 C C . LEU B 1 135 ? 7.168 -9.938 85.430 1.00 30.19 135 LEU B C 1
ATOM 4001 O O . LEU B 1 135 ? 8.329 -10.257 85.698 1.00 30.17 135 LEU B O 1
ATOM 4006 N N . VAL B 1 136 ? 6.499 -10.435 84.396 1.00 30.89 136 VAL B N 1
ATOM 4007 C CA . VAL B 1 136 ? 7.145 -11.345 83.462 1.00 30.29 136 VAL B CA 1
ATOM 4008 C C . VAL B 1 136 ? 7.474 -10.536 82.201 1.00 29.18 136 VAL B C 1
ATOM 4009 O O . VAL B 1 136 ? 6.579 -10.026 81.527 1.00 30.88 136 VAL B O 1
ATOM 4013 N N . PHE B 1 137 ? 8.764 -10.394 81.911 1.00 27.94 137 PHE B N 1
ATOM 4014 C CA . PHE B 1 137 ? 9.221 -9.648 80.741 1.00 27.73 137 PHE B CA 1
ATOM 4015 C C . PHE B 1 137 ? 9.610 -10.585 79.602 1.00 28.20 137 PHE B C 1
ATOM 4016 O O . PHE B 1 137 ? 10.219 -11.627 79.833 1.00 28.09 137 PHE B O 1
ATOM 4024 N N . LEU B 1 138 ? 9.269 -10.194 78.379 1.00 26.69 138 LEU B N 1
ATOM 4025 C CA . LEU B 1 138 ? 9.611 -10.971 77.194 1.00 26.69 138 LEU B CA 1
ATOM 4026 C C . LEU B 1 138 ? 10.458 -10.111 76.271 1.00 27.52 138 LEU B C 1
ATOM 4027 O O . LEU B 1 138 ? 10.202 -8.910 76.117 1.00 27.27 138 LEU B O 1
ATOM 4032 N N . PHE B 1 139 ? 11.477 -10.711 75.668 1.00 27.25 139 PHE B N 1
ATOM 4033 C CA . PHE B 1 139 ? 12.304 -9.969 74.733 1.00 27.96 139 PHE B CA 1
ATOM 4034 C C . PHE B 1 139 ? 11.748 -10.275 73.349 1.00 28.43 139 PHE B C 1
ATOM 4035 O O . PHE B 1 139 ? 11.660 -11.438 72.951 1.00 28.28 139 PHE B O 1
ATOM 4043 N N . VAL B 1 140 ? 11.353 -9.234 72.626 1.00 28.42 140 VAL B N 1
ATOM 4044 C CA . VAL B 1 140 ? 10.816 -9.413 71.289 1.00 27.90 140 VAL B CA 1
ATOM 4045 C C . VAL B 1 140 ? 11.874 -8.911 70.321 1.00 30.47 140 VAL B C 1
ATOM 4046 O O . VAL B 1 140 ? 12.149 -7.711 70.260 1.00 29.83 140 VAL B O 1
ATOM 4050 N N . GLY B 1 141 ? 12.482 -9.826 69.575 1.00 29.92 141 GLY B N 1
ATOM 4051 C CA . GLY B 1 141 ? 13.515 -9.415 68.642 1.00 33.97 141 GLY B CA 1
ATOM 4052 C C . GLY B 1 141 ? 14.315 -10.578 68.094 1.00 35.47 141 GLY B C 1
ATOM 4053 O O . GLY B 1 141 ? 14.030 -11.735 68.403 1.00 35.18 141 GLY B O 1
ATOM 4054 N N . ASP B 1 142 ? 15.326 -10.269 67.289 1.00 37.32 142 ASP B N 1
ATOM 4055 C CA . ASP B 1 142 ? 16.152 -11.295 66.670 1.00 40.17 142 ASP B CA 1
ATOM 4056 C C . ASP B 1 142 ? 17.593 -11.307 67.157 1.00 40.80 142 ASP B C 1
ATOM 4057 O O . ASP B 1 142 ? 18.335 -12.242 66.873 1.00 42.28 142 ASP B O 1
ATOM 4062 N N . GLN B 1 143 ? 18.001 -10.271 67.877 1.00 41.61 143 GLN B N 1
ATOM 4063 C CA . GLN B 1 143 ? 19.375 -10.216 68.366 1.00 42.14 143 GLN B CA 1
ATOM 4064 C C . GLN B 1 143 ? 19.471 -10.656 69.820 1.00 42.05 143 GLN B C 1
ATOM 4065 O O . GLN B 1 143 ? 18.458 -10.785 70.509 1.00 41.42 143 GLN B O 1
ATOM 4071 N N . GLU B 1 144 ? 20.694 -10.901 70.278 1.00 42.13 144 GLU B N 1
ATOM 4072 C CA . GLU B 1 144 ? 20.915 -11.310 71.658 1.00 42.71 144 GLU B CA 1
ATOM 4073 C C . GLU B 1 144 ? 20.400 -10.214 72.575 1.00 40.11 144 GLU B C 1
ATOM 4074 O O . GLU B 1 144 ? 20.685 -9.035 72.371 1.00 39.21 144 GLU B O 1
ATOM 4080 N N . PRO B 1 145 ? 19.632 -10.592 73.601 1.00 38.46 145 PRO B N 1
ATOM 4081 C CA . PRO B 1 145 ? 19.083 -9.613 74.542 1.00 37.44 145 PRO B CA 1
ATOM 4082 C C . PRO B 1 145 ? 20.151 -8.866 75.329 1.00 37.30 145 PRO B C 1
ATOM 4083 O O . PRO B 1 145 ? 21.141 -9.451 75.764 1.00 36.79 145 PRO B O 1
ATOM 4087 N N . HIS B 1 146 ? 19.949 -7.564 75.488 1.00 35.87 146 HIS B N 1
ATOM 4088 C CA . HIS B 1 146 ? 20.855 -6.748 76.277 1.00 35.39 146 HIS B CA 1
ATOM 4089 C C . HIS B 1 146 ? 20.258 -6.883 77.674 1.00 34.64 146 HIS B C 1
ATOM 4090 O O . HIS B 1 146 ? 19.242 -7.554 77.843 1.00 33.16 146 HIS B O 1
ATOM 4097 N N . ASP B 1 147 ? 20.871 -6.253 78.667 1.00 35.86 147 ASP B N 1
ATOM 4098 C CA . ASP B 1 147 ? 20.371 -6.342 80.037 1.00 38.09 147 ASP B CA 1
ATOM 4099 C C . ASP B 1 147 ? 18.988 -5.695 80.178 1.00 36.63 147 ASP B C 1
ATOM 4100 O O . ASP B 1 147 ? 18.706 -4.668 79.559 1.00 35.78 147 ASP B O 1
ATOM 4105 N N . LEU B 1 148 ? 18.133 -6.302 80.997 1.00 34.40 148 LEU B N 1
ATOM 4106 C CA . LEU B 1 148 ? 16.792 -5.781 81.234 1.00 33.87 148 LEU B CA 1
ATOM 4107 C C . LEU B 1 148 ? 16.844 -4.347 81.765 1.00 34.37 148 LEU B C 1
ATOM 4108 O O . LEU B 1 148 ? 15.975 -3.526 81.463 1.00 32.31 148 LEU B O 1
ATOM 4113 N N . ALA B 1 149 ? 17.868 -4.062 82.564 1.00 33.55 149 ALA B N 1
ATOM 4114 C CA . ALA B 1 149 ? 18.042 -2.747 83.166 1.00 33.83 149 ALA B CA 1
ATOM 4115 C C . ALA B 1 149 ? 18.011 -1.618 82.143 1.00 32.98 149 ALA B C 1
ATOM 4116 O O . ALA B 1 149 ? 17.613 -0.500 82.464 1.00 33.06 149 ALA B O 1
ATOM 4118 N N . GLU B 1 150 ? 18.430 -1.904 80.916 1.00 31.30 150 GLU B N 1
ATOM 4119 C CA . GLU B 1 150 ? 18.433 -0.880 79.882 1.00 31.65 150 GLU B CA 1
ATOM 4120 C C . GLU B 1 150 ? 17.044 -0.536 79.347 1.00 30.84 150 GLU B C 1
ATOM 4121 O O . GLU B 1 150 ? 16.870 0.500 78.713 1.00 29.13 150 GLU B O 1
ATOM 4127 N N . ASP B 1 151 ? 16.057 -1.391 79.607 1.00 29.28 151 ASP B N 1
ATOM 4128 C CA . ASP B 1 151 ? 14.700 -1.144 79.124 1.00 29.13 151 ASP B CA 1
ATOM 4129 C C . ASP B 1 151 ? 13.671 -0.815 80.201 1.00 29.27 151 ASP B C 1
ATOM 4130 O O . ASP B 1 151 ? 12.469 -0.888 79.949 1.00 29.09 151 ASP B O 1
ATOM 4135 N N . VAL B 1 152 ? 14.134 -0.471 81.401 1.00 29.76 152 VAL B N 1
ATOM 4136 C CA . VAL B 1 152 ? 13.230 -0.090 82.484 1.00 29.61 152 VAL B CA 1
ATOM 4137 C C . VAL B 1 152 ? 13.775 1.205 83.085 1.00 30.05 152 VAL B C 1
ATOM 4138 O O . VAL B 1 152 ? 14.967 1.483 82.983 1.00 30.35 152 VAL B O 1
ATOM 4142 N N . PRO B 1 153 ? 12.911 2.018 83.713 1.00 31.07 153 PRO B N 1
ATOM 4143 C CA . PRO B 1 153 ? 13.379 3.283 84.300 1.00 32.29 153 PRO B CA 1
ATOM 4144 C C . PRO B 1 153 ? 14.422 3.091 85.399 1.00 33.41 153 PRO B C 1
ATOM 4145 O O . PRO B 1 153 ? 14.452 2.055 86.064 1.00 34.58 153 PRO B O 1
ATOM 4149 N N . PRO B 1 154 ? 15.289 4.095 85.607 1.00 34.56 154 PRO B N 1
ATOM 4150 C CA . PRO B 1 154 ? 16.317 3.993 86.647 1.00 34.49 154 PRO B CA 1
ATOM 4151 C C . PRO B 1 154 ? 15.670 3.682 87.990 1.00 33.22 154 PRO B C 1
ATOM 4152 O O . PRO B 1 154 ? 14.618 4.237 88.323 1.00 33.26 154 PRO B O 1
ATOM 4156 N N . GLY B 1 155 ? 16.286 2.781 88.747 1.00 33.21 155 GLY B N 1
ATOM 4157 C CA . GLY B 1 155 ? 15.764 2.439 90.057 1.00 32.93 155 GLY B CA 1
ATOM 4158 C C . GLY B 1 155 ? 14.660 1.402 90.128 1.00 33.42 155 GLY B C 1
ATOM 4159 O O . GLY B 1 155 ? 14.376 0.887 91.211 1.00 33.09 155 GLY B O 1
ATOM 4160 N N . PHE B 1 156 ? 14.034 1.074 89.000 1.00 32.65 156 PHE B N 1
ATOM 4161 C CA . PHE B 1 156 ? 12.958 0.087 89.030 1.00 32.34 156 PHE B CA 1
ATOM 4162 C C . PHE B 1 156 ? 13.422 -1.269 89.560 1.00 31.94 156 PHE B C 1
ATOM 4163 O O . PHE B 1 156 ? 12.658 -1.982 90.207 1.00 31.37 156 PHE B O 1
ATOM 4171 N N . LEU B 1 157 ? 14.671 -1.622 89.281 1.00 33.32 157 LEU B N 1
ATOM 4172 C CA . LEU B 1 157 ? 15.210 -2.903 89.722 1.00 35.31 157 LEU B CA 1
ATOM 4173 C C . LEU B 1 157 ? 15.998 -2.844 91.038 1.00 37.17 157 LEU B C 1
ATOM 4174 O O . LEU B 1 157 ? 16.702 -3.797 91.377 1.00 37.79 157 LEU B O 1
ATOM 4179 N N . ASP B 1 158 ? 15.891 -1.739 91.776 1.00 38.32 158 ASP B N 1
ATOM 4180 C CA . ASP B 1 158 ? 16.599 -1.627 93.055 1.00 39.15 158 ASP B CA 1
ATOM 4181 C C . ASP B 1 158 ? 16.146 -2.760 93.973 1.00 38.84 158 ASP B C 1
ATOM 4182 O O . ASP B 1 158 ? 14.948 -3.020 94.113 1.00 37.98 158 ASP B O 1
ATOM 4187 N N . ALA B 1 159 ? 17.107 -3.427 94.605 1.00 39.83 159 ALA B N 1
ATOM 4188 C CA . ALA B 1 159 ? 16.807 -4.548 95.491 1.00 40.58 159 ALA B CA 1
ATOM 4189 C C . ALA B 1 159 ? 15.794 -4.249 96.597 1.00 41.01 159 ALA B C 1
ATOM 4190 O O . ALA B 1 159 ? 15.005 -5.117 96.967 1.00 41.46 159 ALA B O 1
ATOM 4192 N N . ASP B 1 160 ? 15.799 -3.025 97.115 1.00 41.52 160 ASP B N 1
ATOM 4193 C CA . ASP B 1 160 ? 14.887 -2.673 98.199 1.00 42.98 160 ASP B CA 1
ATOM 4194 C C . ASP B 1 160 ? 13.504 -2.182 97.773 1.00 42.58 160 ASP B C 1
ATOM 4195 O O . ASP B 1 160 ? 12.654 -1.911 98.626 1.00 41.58 160 ASP B O 1
ATOM 4200 N N . LEU B 1 161 ? 13.269 -2.076 96.467 1.00 41.31 161 LEU B N 1
ATOM 4201 C CA . LEU B 1 161 ? 11.980 -1.596 95.964 1.00 39.38 161 LEU B CA 1
ATOM 4202 C C . LEU B 1 161 ? 10.907 -2.681 95.925 1.00 38.53 161 LEU B C 1
ATOM 4203 O O . LEU B 1 161 ? 11.035 -3.665 95.191 1.00 38.13 161 LEU B O 1
ATOM 4208 N N . ALA B 1 162 ? 9.851 -2.497 96.713 1.00 36.74 162 ALA B N 1
ATOM 4209 C CA . ALA B 1 162 ? 8.730 -3.433 96.736 1.00 36.22 162 ALA B CA 1
ATOM 4210 C C . ALA B 1 162 ? 7.784 -2.933 95.643 1.00 36.27 162 ALA B C 1
ATOM 4211 O O . ALA B 1 162 ? 7.459 -1.746 95.600 1.00 35.11 162 ALA B O 1
ATOM 4213 N N . VAL B 1 163 ? 7.339 -3.833 94.769 1.00 35.88 163 VAL B N 1
ATOM 4214 C CA . VAL B 1 163 ? 6.478 -3.439 93.658 1.00 33.66 163 VAL B CA 1
ATOM 4215 C C . VAL B 1 163 ? 5.190 -4.235 93.491 1.00 34.03 163 VAL B C 1
ATOM 4216 O O . VAL B 1 163 ? 5.159 -5.450 93.670 1.00 34.73 163 VAL B O 1
ATOM 4220 N N . HIS B 1 164 ? 4.127 -3.523 93.139 1.00 33.23 164 HIS B N 1
ATOM 4221 C CA . HIS B 1 164 ? 2.818 -4.113 92.904 1.00 34.04 164 HIS B CA 1
ATOM 4222 C C . HIS B 1 164 ? 2.184 -3.326 91.763 1.00 33.25 164 HIS B C 1
ATOM 4223 O O . HIS B 1 164 ? 2.561 -2.185 91.508 1.00 33.05 164 HIS B O 1
ATOM 4230 N N . GLY B 1 165 ? 1.229 -3.928 91.067 1.00 32.36 165 GLY B N 1
ATOM 4231 C CA . GLY B 1 165 ? 0.607 -3.214 89.971 1.00 30.41 165 GLY B CA 1
ATOM 4232 C C . GLY B 1 165 ? -0.601 -3.905 89.390 1.00 30.07 165 GLY B C 1
ATOM 4233 O O . GLY B 1 165 ? -1.039 -4.947 89.880 1.00 30.75 165 GLY B O 1
ATOM 4234 N N . GLN B 1 166 ? -1.144 -3.299 88.340 1.00 27.66 166 GLN B N 1
ATOM 4235 C CA . GLN B 1 166 ? -2.302 -3.817 87.636 1.00 27.51 166 GLN B CA 1
ATOM 4236 C C . GLN B 1 166 ? -2.196 -3.384 86.173 1.00 27.73 166 GLN B C 1
ATOM 4237 O O . GLN B 1 166 ? -1.411 -2.496 85.829 1.00 26.15 166 GLN B O 1
ATOM 4243 N N . HIS B 1 167 ? -2.980 -4.018 85.313 1.00 27.26 167 HIS B N 1
ATOM 4244 C CA . HIS B 1 167 ? -2.972 -3.654 83.907 1.00 28.19 167 HIS B CA 1
ATOM 4245 C C . HIS B 1 167 ? -4.373 -3.725 83.337 1.00 28.19 167 HIS B C 1
ATOM 4246 O O . HIS B 1 167 ? -5.275 -4.312 83.938 1.00 27.53 167 HIS B O 1
ATOM 4253 N N . ARG B 1 168 ? -4.552 -3.099 82.181 1.00 27.07 168 ARG B N 1
ATOM 4254 C CA . ARG B 1 168 ? -5.835 -3.077 81.504 1.00 26.55 168 ARG B CA 1
ATOM 4255 C C . ARG B 1 168 ? -5.546 -2.863 80.023 1.00 26.89 168 ARG B C 1
ATOM 4256 O O . ARG B 1 168 ? -4.477 -2.364 79.652 1.00 25.87 168 ARG B O 1
ATOM 4264 N N . VAL B 1 169 ? -6.493 -3.245 79.179 1.00 26.74 169 VAL B N 1
ATOM 4265 C CA . VAL B 1 169 ? -6.327 -3.058 77.748 1.00 27.66 169 VAL B CA 1
ATOM 4266 C C . VAL B 1 169 ? -7.004 -1.746 77.394 1.00 26.62 169 VAL B C 1
ATOM 4267 O O . VAL B 1 169 ? -8.152 -1.512 77.761 1.00 26.19 169 VAL B O 1
ATOM 4271 N N . VAL B 1 170 ? -6.277 -0.881 76.699 1.00 25.53 170 VAL B N 1
ATOM 4272 C CA . VAL B 1 170 ? -6.802 0.415 76.287 1.00 23.33 170 VAL B CA 1
ATOM 4273 C C . VAL B 1 170 ? -7.025 0.414 74.770 1.00 24.58 170 VAL B C 1
ATOM 4274 O O . VAL B 1 170 ? -6.154 -0.025 74.011 1.00 23.45 170 VAL B O 1
ATOM 4278 N N . ASP B 1 171 ? -8.188 0.902 74.339 1.00 24.46 171 ASP B N 1
ATOM 4279 C CA . ASP B 1 171 ? -8.525 0.950 72.920 1.00 25.04 171 ASP B CA 1
ATOM 4280 C C . ASP B 1 171 ? -7.850 2.080 72.150 1.00 24.21 171 ASP B C 1
ATOM 4281 O O . ASP B 1 171 ? -8.513 2.959 71.604 1.00 23.16 171 ASP B O 1
ATOM 4286 N N . ALA B 1 172 ? -6.525 2.048 72.104 1.00 22.77 172 ALA B N 1
ATOM 4287 C CA . ALA B 1 172 ? -5.774 3.054 71.378 1.00 21.78 172 ALA B CA 1
ATOM 4288 C C . ALA B 1 172 ? -4.368 2.536 71.141 1.00 21.21 172 ALA B C 1
ATOM 4289 O O . ALA B 1 172 ? -3.895 1.640 71.848 1.00 20.49 172 ALA B O 1
ATOM 4291 N N . ASN B 1 173 ? -3.711 3.096 70.135 1.00 21.22 173 ASN B N 1
ATOM 4292 C CA . ASN B 1 173 ? -2.343 2.724 69.822 1.00 20.78 173 ASN B CA 1
ATOM 4293 C C . ASN B 1 173 ? -1.478 3.023 71.047 1.00 20.90 173 ASN B C 1
ATOM 4294 O O . ASN B 1 173 ? -1.768 3.951 71.807 1.00 20.80 173 ASN B O 1
ATOM 4299 N N . TRP B 1 174 ? -0.411 2.251 71.221 1.00 21.19 174 TRP B N 1
ATOM 4300 C CA . TRP B 1 174 ? 0.485 2.426 72.357 1.00 22.92 174 TRP B CA 1
ATOM 4301 C C . TRP B 1 174 ? 1.078 3.832 72.422 1.00 23.96 174 TRP B C 1
ATOM 4302 O O . TRP B 1 174 ? 1.360 4.341 73.507 1.00 22.35 174 TRP B O 1
ATOM 4313 N N . ARG B 1 175 ? 1.281 4.461 71.268 1.00 22.48 175 ARG B N 1
ATOM 4314 C CA . ARG B 1 175 ? 1.847 5.807 71.269 1.00 21.75 175 ARG B CA 1
ATOM 4315 C C . ARG B 1 175 ? 0.894 6.803 71.924 1.00 21.03 175 ARG B C 1
ATOM 4316 O O . ARG B 1 175 ? 1.334 7.799 72.496 1.00 21.61 175 ARG B O 1
ATOM 4324 N N . MET B 1 176 ? -0.410 6.550 71.846 1.00 20.32 176 MET B N 1
ATOM 4325 C CA . MET B 1 176 ? -1.356 7.460 72.485 1.00 20.79 176 MET B CA 1
ATOM 4326 C C . MET B 1 176 ? -1.150 7.369 74.001 1.00 21.11 176 MET B C 1
ATOM 4327 O O . MET B 1 176 ? -1.330 8.348 74.723 1.00 22.70 176 MET B O 1
ATOM 4332 N N . GLY B 1 177 ? -0.760 6.187 74.471 1.00 22.07 177 GLY B N 1
ATOM 4333 C CA . GLY B 1 177 ? -0.518 5.998 75.890 1.00 22.04 177 GLY B CA 1
ATOM 4334 C C . GLY B 1 177 ? 0.730 6.741 76.333 1.00 23.69 177 GLY B C 1
ATOM 4335 O O . GLY B 1 177 ? 0.717 7.447 77.340 1.00 23.73 177 GLY B O 1
ATOM 4336 N N . VAL B 1 178 ? 1.814 6.593 75.575 1.00 24.35 178 VAL B N 1
ATOM 4337 C CA . VAL B 1 178 ? 3.067 7.265 75.907 1.00 26.08 178 VAL B CA 1
ATOM 4338 C C . VAL B 1 178 ? 2.964 8.779 75.758 1.00 24.71 178 VAL B C 1
ATOM 4339 O O . VAL B 1 178 ? 3.507 9.520 76.575 1.00 26.11 178 VAL B O 1
ATOM 4343 N N . GLU B 1 179 ? 2.281 9.242 74.713 1.00 24.87 179 GLU B N 1
ATOM 4344 C CA . GLU B 1 179 ? 2.115 10.681 74.494 1.00 25.26 179 GLU B CA 1
ATOM 4345 C C . GLU B 1 179 ? 1.334 11.278 75.673 1.00 25.60 179 GLU B C 1
ATOM 4346 O O . GLU B 1 179 ? 1.656 12.358 76.172 1.00 27.21 179 GLU B O 1
ATOM 4352 N N . ASN B 1 180 ? 0.303 10.563 76.106 1.00 24.23 180 ASN B N 1
ATOM 4353 C CA . ASN B 1 180 ? -0.529 10.990 77.226 1.00 25.83 180 ASN B CA 1
ATOM 4354 C C . ASN B 1 180 ? 0.272 10.941 78.540 1.00 25.80 180 ASN B C 1
ATOM 4355 O O . ASN B 1 180 ? 0.252 11.881 79.329 1.00 26.58 180 ASN B O 1
ATOM 4360 N N . GLY B 1 181 ? 1.001 9.853 78.750 1.00 26.53 181 GLY B N 1
ATOM 4361 C CA . GLY B 1 181 ? 1.785 9.708 79.967 1.00 26.04 181 GLY B CA 1
ATOM 4362 C C . GLY B 1 181 ? 2.887 10.743 80.170 1.00 27.64 181 GLY B C 1
ATOM 4363 O O . GLY B 1 181 ? 3.061 11.254 81.281 1.00 25.22 181 GLY B O 1
ATOM 4364 N N . PHE B 1 182 ? 3.626 11.067 79.110 1.00 26.07 182 PHE B N 1
ATOM 4365 C CA . PHE B 1 182 ? 4.720 12.029 79.221 1.00 27.88 182 PHE B CA 1
ATOM 4366 C C . PHE B 1 182 ? 4.346 13.467 78.830 1.00 29.08 182 PHE B C 1
ATOM 4367 O O . PHE B 1 182 ? 5.212 14.335 78.740 1.00 32.57 182 PHE B O 1
ATOM 4375 N N . ASP B 1 183 ? 3.060 13.715 78.609 1.00 29.54 183 ASP B N 1
ATOM 4376 C CA . ASP B 1 183 ? 2.572 15.041 78.242 1.00 27.83 183 ASP B CA 1
ATOM 4377 C C . ASP B 1 183 ? 2.820 15.985 79.432 1.00 28.93 183 ASP B C 1
ATOM 4378 O O . ASP B 1 183 ? 2.076 15.973 80.409 1.00 27.68 183 ASP B O 1
ATOM 4383 N N . ALA B 1 184 ? 3.865 16.801 79.334 1.00 29.53 184 ALA B N 1
ATOM 4384 C CA . ALA B 1 184 ? 4.260 17.716 80.409 1.00 31.84 184 ALA B CA 1
ATOM 4385 C C . ALA B 1 184 ? 3.214 18.681 80.985 1.00 32.62 184 ALA B C 1
ATOM 4386 O O . ALA B 1 184 ? 3.264 19.002 82.176 1.00 34.48 184 ALA B O 1
ATOM 4388 N N . GLY B 1 185 ? 2.272 19.150 80.176 1.00 31.94 185 GLY B N 1
ATOM 4389 C CA . GLY B 1 185 ? 1.292 20.082 80.715 1.00 34.18 185 GLY B CA 1
ATOM 4390 C C . GLY B 1 185 ? -0.169 19.682 80.648 1.00 34.54 185 GLY B C 1
ATOM 4391 O O . GLY B 1 185 ? -1.000 20.478 80.191 1.00 32.92 185 GLY B O 1
ATOM 4392 N N . HIS B 1 186 ? -0.502 18.480 81.128 1.00 33.11 186 HIS B N 1
ATOM 4393 C CA . HIS B 1 186 ? -1.885 18.031 81.066 1.00 30.65 186 HIS B CA 1
ATOM 4394 C C . HIS B 1 186 ? -2.655 17.884 82.383 1.00 29.01 186 HIS B C 1
ATOM 4395 O O . HIS B 1 186 ? -3.769 17.357 82.374 1.00 27.47 186 HIS B O 1
ATOM 4402 N N . VAL B 1 187 ? -2.096 18.362 83.498 1.00 27.87 187 VAL B N 1
ATOM 4403 C CA . VAL B 1 187 ? -2.772 18.245 84.799 1.00 27.07 187 VAL B CA 1
ATOM 4404 C C . VAL B 1 187 ? -4.218 18.744 84.803 1.00 25.89 187 VAL B C 1
ATOM 4405 O O . VAL B 1 187 ? -5.008 18.368 85.673 1.00 25.06 187 VAL B O 1
ATOM 4409 N N . PHE B 1 188 ? -4.563 19.589 83.838 1.00 24.65 188 PHE B N 1
ATOM 4410 C CA . PHE B 1 188 ? -5.921 20.125 83.740 1.00 24.91 188 PHE B CA 1
ATOM 4411 C C . PHE B 1 188 ? -6.972 19.011 83.674 1.00 26.16 188 PHE B C 1
ATOM 4412 O O . PHE B 1 188 ? -8.075 19.142 84.207 1.00 26.30 188 PHE B O 1
ATOM 4420 N N . ILE B 1 189 ? -6.627 17.907 83.023 1.00 25.97 189 ILE B N 1
ATOM 4421 C CA . ILE B 1 189 ? -7.565 16.801 82.878 1.00 25.53 189 ILE B CA 1
ATOM 4422 C C . ILE B 1 189 ? -7.812 16.058 84.200 1.00 25.65 189 ILE B C 1
ATOM 4423 O O . ILE B 1 189 ? -8.795 15.328 84.338 1.00 27.08 189 ILE B O 1
ATOM 4428 N N . HIS B 1 190 ? -6.931 16.267 85.174 1.00 26.33 190 HIS B N 1
ATOM 4429 C CA . HIS B 1 190 ? -7.041 15.610 86.478 1.00 27.37 190 HIS B CA 1
ATOM 4430 C C . HIS B 1 190 ? -7.611 16.498 87.611 1.00 29.31 190 HIS B C 1
ATOM 4431 O O . HIS B 1 190 ? -7.588 16.099 88.782 1.00 27.88 190 HIS B O 1
ATOM 4438 N N . LYS B 1 191 ? -8.139 17.673 87.266 1.00 29.36 191 LYS B N 1
ATOM 4439 C CA . LYS B 1 191 ? -8.662 18.615 88.263 1.00 30.51 191 LYS B CA 1
ATOM 4440 C C . LYS B 1 191 ? -9.817 18.159 89.161 1.00 32.01 191 LYS B C 1
ATOM 4441 O O . LYS B 1 191 ? -10.078 18.791 90.187 1.00 31.29 191 LYS B O 1
ATOM 4447 N N . SER B 1 192 ? -10.496 17.074 88.793 1.00 31.79 192 SER B N 1
ATOM 4448 C CA . SER B 1 192 ? -11.614 16.556 89.587 1.00 32.92 192 SER B CA 1
ATOM 4449 C C . SER B 1 192 ? -11.305 15.205 90.232 1.00 32.19 192 SER B C 1
ATOM 4450 O O . SER B 1 192 ? -12.199 14.550 90.761 1.00 30.59 192 SER B O 1
ATOM 4453 N N . SER B 1 193 ? -10.046 14.786 90.181 1.00 31.00 193 SER B N 1
ATOM 4454 C CA . SER B 1 193 ? -9.661 13.499 90.744 1.00 31.66 193 SER B CA 1
ATOM 4455 C C . SER B 1 193 ? -9.895 13.389 92.245 1.00 33.13 193 SER B C 1
ATOM 4456 O O . SER B 1 193 ? -9.575 14.304 92.999 1.00 32.35 193 SER B O 1
ATOM 4459 N N . ILE B 1 194 ? -10.439 12.252 92.671 1.00 33.54 194 ILE B N 1
ATOM 4460 C CA . ILE B 1 194 ? -10.687 12.011 94.087 1.00 34.85 194 ILE B CA 1
ATOM 4461 C C . ILE B 1 194 ? -9.363 11.952 94.842 1.00 34.86 194 ILE B C 1
ATOM 4462 O O . ILE B 1 194 ? -9.335 12.031 96.067 1.00 35.83 194 ILE B O 1
ATOM 4467 N N . LEU B 1 195 ? -8.262 11.821 94.109 1.00 33.39 195 LEU B N 1
ATOM 4468 C CA . LEU B 1 195 ? -6.946 11.759 94.740 1.00 33.70 195 LEU B CA 1
ATOM 4469 C C . LEU B 1 195 ? -6.536 13.091 95.361 1.00 33.84 195 LEU B C 1
ATOM 4470 O O . LEU B 1 195 ? -5.799 13.121 96.348 1.00 32.72 195 LEU B O 1
ATOM 4475 N N . LEU B 1 196 ? -7.006 14.188 94.773 1.00 33.44 196 LEU B N 1
ATOM 4476 C CA . LEU B 1 196 ? -6.660 15.518 95.261 1.00 35.25 196 LEU B CA 1
ATOM 4477 C C . LEU B 1 196 ? -7.040 15.686 96.727 1.00 35.55 196 LEU B C 1
ATOM 4478 O O . LEU B 1 196 ? -6.176 15.951 97.558 1.00 35.62 196 LEU B O 1
ATOM 4483 N N . ASP B 1 197 ? -8.323 15.532 97.045 1.00 37.16 197 ASP B N 1
ATOM 4484 C CA . ASP B 1 197 ? -8.770 15.644 98.431 1.00 38.98 197 ASP B CA 1
ATOM 4485 C C . ASP B 1 197 ? -8.366 14.379 99.177 1.00 39.31 197 ASP B C 1
ATOM 4486 O O . ASP B 1 197 ? -7.976 14.430 100.344 1.00 39.91 197 ASP B O 1
ATOM 4491 N N . GLY B 1 198 ? -8.470 13.246 98.488 1.00 37.45 198 GLY B N 1
ATOM 4492 C CA . GLY B 1 198 ? -8.137 11.967 99.083 1.00 36.97 198 GLY B CA 1
ATOM 4493 C C . GLY B 1 198 ? -6.750 11.851 99.679 1.00 37.46 198 GLY B C 1
ATOM 4494 O O . GLY B 1 198 ? -6.569 11.160 100.679 1.00 39.07 198 GLY B O 1
ATOM 4495 N N . ASN B 1 199 ? -5.761 12.504 99.080 1.00 37.00 199 ASN B N 1
ATOM 4496 C CA . ASN B 1 199 ? -4.412 12.414 99.617 1.00 37.13 199 ASN B CA 1
ATOM 4497 C C . ASN B 1 199 ? -3.764 13.775 99.838 1.00 37.17 199 ASN B C 1
ATOM 4498 O O . ASN B 1 199 ? -2.544 13.878 99.979 1.00 36.23 199 ASN B O 1
ATOM 4503 N N . ASP B 1 200 ? -4.590 14.818 99.863 1.00 38.30 200 ASP B N 1
ATOM 4504 C CA . ASP B 1 200 ? -4.111 16.176 100.102 1.00 38.88 200 ASP B CA 1
ATOM 4505 C C . ASP B 1 200 ? -2.931 16.561 99.211 1.00 38.59 200 ASP B C 1
ATOM 4506 O O . ASP B 1 200 ? -1.899 17.032 99.688 1.00 36.82 200 ASP B O 1
ATOM 4511 N N . ILE B 1 201 ? -3.104 16.359 97.908 1.00 38.40 201 ILE B N 1
ATOM 4512 C CA . ILE B 1 201 ? -2.080 16.683 96.921 1.00 37.92 201 ILE B CA 1
ATOM 4513 C C . ILE B 1 201 ? -2.381 18.027 96.268 1.00 35.36 201 ILE B C 1
ATOM 4514 O O . ILE B 1 201 ? -3.531 18.347 95.999 1.00 36.41 201 ILE B O 1
ATOM 4519 N N . ALA B 1 202 ? -1.344 18.813 96.016 1.00 34.24 202 ALA B N 1
ATOM 4520 C CA . ALA B 1 202 ? -1.529 20.100 95.357 1.00 34.44 202 ALA B CA 1
ATOM 4521 C C . ALA B 1 202 ? -1.574 19.819 93.855 1.00 34.06 202 ALA B C 1
ATOM 4522 O O . ALA B 1 202 ? -0.841 18.961 93.360 1.00 34.26 202 ALA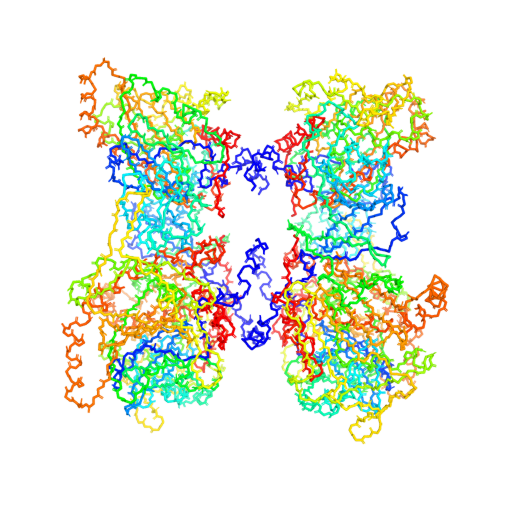 B O 1
ATOM 4524 N N . LEU B 1 203 ? -2.437 20.523 93.131 1.00 33.09 203 LEU B N 1
ATOM 4525 C CA . LEU B 1 203 ? -2.527 20.320 91.687 1.00 33.19 203 LEU B CA 1
ATOM 4526 C C . LEU B 1 203 ? -2.944 21.581 90.944 1.00 30.54 203 LEU B C 1
ATOM 4527 O O . LEU B 1 203 ? -4.110 21.971 90.971 1.00 30.25 203 LEU B O 1
ATOM 4532 N N . PRO B 1 204 ? -1.993 22.243 90.276 1.00 30.91 204 PRO B N 1
ATOM 4533 C CA . PRO B 1 204 ? -2.365 23.454 89.544 1.00 31.43 204 PRO B CA 1
ATOM 4534 C C . PRO B 1 204 ? -3.154 23.078 88.291 1.00 32.54 204 PRO B C 1
ATOM 4535 O O . PRO B 1 204 ? -3.388 21.893 88.032 1.00 31.23 204 PRO B O 1
ATOM 4539 N N . LEU B 1 205 ? -3.569 24.088 87.532 1.00 33.03 205 LEU B N 1
ATOM 4540 C CA . LEU B 1 205 ? -4.321 23.871 86.302 1.00 33.47 205 LEU B CA 1
ATOM 4541 C C . LEU B 1 205 ? -3.352 23.735 85.146 1.00 33.46 205 LEU B C 1
ATOM 4542 O O . LEU B 1 205 ? -3.664 23.114 84.130 1.00 33.28 205 LEU B O 1
ATOM 4547 N N . GLY B 1 206 ? -2.174 24.326 85.307 1.00 33.44 206 GLY B N 1
ATOM 4548 C CA . GLY B 1 206 ? -1.178 24.276 84.256 1.00 32.75 206 GLY B CA 1
ATOM 4549 C C . GLY B 1 206 ? 0.121 24.951 84.641 1.00 34.02 206 GLY B C 1
ATOM 4550 O O . GLY B 1 206 ? 0.390 25.168 85.822 1.00 33.44 206 GLY B O 1
ATOM 4551 N N . PHE B 1 207 ? 0.917 25.306 83.637 1.00 33.46 207 PHE B N 1
ATOM 4552 C CA . PHE B 1 207 ? 2.212 25.927 83.873 1.00 34.62 207 PHE B CA 1
ATOM 4553 C C . PHE B 1 207 ? 2.582 26.979 82.835 1.00 35.42 207 PHE B C 1
ATOM 4554 O O . PHE B 1 207 ? 2.258 26.846 81.652 1.00 35.31 207 PHE B O 1
ATOM 4562 N N . ALA B 1 208 ? 3.263 28.027 83.291 1.00 35.52 208 ALA B N 1
ATOM 4563 C CA . ALA B 1 208 ? 3.752 29.073 82.404 1.00 36.10 208 ALA B CA 1
ATOM 4564 C C . ALA B 1 208 ? 5.227 28.692 82.274 1.00 36.82 208 ALA B C 1
ATOM 4565 O O . ALA B 1 208 ? 6.035 29.011 83.144 1.00 36.68 208 ALA B O 1
ATOM 4567 N N . PRO B 1 209 ? 5.587 27.986 81.187 1.00 37.46 209 PRO B N 1
ATOM 4568 C CA . PRO B 1 209 ? 6.950 27.520 80.900 1.00 37.42 209 PRO B CA 1
ATOM 4569 C C . PRO B 1 209 ? 8.027 28.588 80.773 1.00 37.72 209 PRO B C 1
ATOM 4570 O O . PRO B 1 209 ? 7.772 29.698 80.308 1.00 37.40 209 PRO B O 1
ATOM 4574 N N . GLY B 1 210 ? 9.239 28.229 81.182 1.00 38.32 210 GLY B N 1
ATOM 4575 C CA . GLY B 1 210 ? 10.355 29.143 81.069 1.00 39.23 210 GLY B CA 1
ATOM 4576 C C . GLY B 1 210 ? 11.013 28.902 79.725 1.00 41.46 210 GLY B C 1
ATOM 4577 O O . GLY B 1 210 ? 10.339 28.576 78.743 1.00 39.67 210 GLY B O 1
ATOM 4578 N N . ASP B 1 211 ? 12.332 29.056 79.685 1.00 42.36 211 ASP B N 1
ATOM 4579 C CA . ASP B 1 211 ? 13.112 28.856 78.467 1.00 44.16 211 ASP B CA 1
ATOM 4580 C C . ASP B 1 211 ? 12.934 27.429 77.935 1.00 42.29 211 ASP B C 1
ATOM 4581 O O . ASP B 1 211 ? 13.098 26.463 78.677 1.00 40.95 211 ASP B O 1
ATOM 4586 N N . PRO B 1 212 ? 12.605 27.283 76.639 1.00 41.09 212 PRO B N 1
ATOM 4587 C CA . PRO B 1 212 ? 12.414 25.961 76.033 1.00 40.19 212 PRO B CA 1
ATOM 4588 C C . PRO B 1 212 ? 13.594 25.017 76.261 1.00 39.52 212 PRO B C 1
ATOM 4589 O O . PRO B 1 212 ? 13.410 23.833 76.532 1.00 37.58 212 PRO B O 1
ATOM 4593 N N . GLU B 1 213 ? 14.805 25.554 76.160 1.00 39.51 213 GLU B N 1
ATOM 4594 C CA . GLU B 1 213 ? 16.011 24.757 76.334 1.00 40.53 213 GLU B CA 1
ATOM 4595 C C . GLU B 1 213 ? 16.223 24.271 77.764 1.00 39.44 213 GLU B C 1
ATOM 4596 O O . GLU B 1 213 ? 17.096 23.444 78.016 1.00 39.94 213 GLU B O 1
ATOM 4602 N N . GLN B 1 214 ? 15.428 24.779 78.700 1.00 37.83 214 GLN B N 1
ATOM 4603 C CA . GLN B 1 214 ? 15.560 24.373 80.093 1.00 37.97 214 GLN B CA 1
ATOM 4604 C C . GLN B 1 214 ? 14.460 23.415 80.524 1.00 35.97 214 GLN B C 1
ATOM 4605 O O . GLN B 1 214 ? 14.488 22.893 81.639 1.00 34.50 214 GLN B O 1
ATOM 4611 N N . LEU B 1 215 ? 13.498 23.183 79.637 1.00 33.90 215 LEU B N 1
ATOM 4612 C CA . LEU B 1 215 ? 12.362 22.320 79.940 1.00 33.13 215 LEU B CA 1
ATOM 4613 C C . LEU B 1 215 ? 12.640 20.817 79.971 1.00 32.21 215 LEU B C 1
ATOM 4614 O O . LEU B 1 215 ? 11.849 20.054 80.529 1.00 32.00 215 LEU B O 1
ATOM 4619 N N . THR B 1 216 ? 13.751 20.384 79.385 1.00 31.14 216 THR B N 1
ATOM 4620 C CA . THR B 1 216 ? 14.067 18.962 79.369 1.00 32.13 216 THR B CA 1
ATOM 4621 C C . THR B 1 216 ? 15.554 18.665 79.409 1.00 31.96 216 THR B C 1
ATOM 4622 O O . THR B 1 216 ? 16.393 19.531 79.162 1.00 30.84 216 THR B O 1
ATOM 4626 N N . ARG B 1 217 ? 15.850 17.406 79.701 1.00 32.23 217 ARG B N 1
ATOM 4627 C CA . ARG B 1 217 ? 17.205 16.883 79.753 1.00 34.52 217 ARG B CA 1
ATOM 4628 C C . ARG B 1 217 ? 17.115 15.457 79.195 1.00 33.36 217 ARG B C 1
ATOM 4629 O O . ARG B 1 217 ? 16.277 14.671 79.637 1.00 31.98 217 ARG B O 1
ATOM 4637 N N . SER B 1 218 ? 17.959 15.132 78.220 1.00 33.67 218 SER B N 1
ATOM 4638 C CA . SER B 1 218 ? 17.954 13.800 77.626 1.00 35.42 218 SER B CA 1
ATOM 4639 C C . SER B 1 218 ? 19.179 12.983 78.034 1.00 37.35 218 SER B C 1
ATOM 4640 O O . SER B 1 218 ? 20.280 13.517 78.148 1.00 37.93 218 SER B O 1
ATOM 4643 N N . VAL B 1 219 ? 18.975 11.686 78.253 1.00 37.05 219 VAL B N 1
ATOM 4644 C CA . VAL B 1 219 ? 20.053 10.770 78.628 1.00 36.92 219 VAL B CA 1
ATOM 4645 C C . VAL B 1 219 ? 20.135 9.750 77.498 1.00 36.73 219 VAL B C 1
ATOM 4646 O O . VAL B 1 219 ? 19.165 9.039 77.232 1.00 34.96 219 VAL B O 1
ATOM 4650 N N . THR B 1 220 ? 21.285 9.665 76.836 1.00 36.52 220 THR B N 1
ATOM 4651 C CA . THR B 1 220 ? 21.400 8.758 75.707 1.00 39.49 220 THR B CA 1
ATOM 4652 C C . THR B 1 220 ? 22.457 7.647 75.713 1.00 41.81 220 THR B C 1
ATOM 4653 O O . THR B 1 220 ? 23.396 7.673 74.926 1.00 41.11 220 THR B O 1
ATOM 4657 N N . GLY B 1 221 ? 22.261 6.653 76.583 1.00 47.41 221 GLY B N 1
ATOM 4658 C CA . GLY B 1 221 ? 23.166 5.509 76.676 1.00 46.39 221 GLY B CA 1
ATOM 4659 C C . GLY B 1 221 ? 24.615 5.924 76.782 1.00 47.42 221 GLY B C 1
ATOM 4660 O O . GLY B 1 221 ? 24.885 7.108 76.984 1.00 48.18 221 GLY B O 1
ATOM 4661 N N . GLU B 1 222 ? 25.550 4.981 76.653 1.00 46.36 222 GLU B N 1
ATOM 4662 C CA . GLU B 1 222 ? 25.265 3.563 76.417 1.00 45.17 222 GLU B CA 1
ATOM 4663 C C . GLU B 1 222 ? 25.331 2.770 77.720 1.00 42.41 222 GLU B C 1
ATOM 4664 O O . GLU B 1 222 ? 25.903 3.232 78.705 1.00 41.21 222 GLU B O 1
ATOM 4670 N N . GLY B 1 223 ? 24.749 1.573 77.715 1.00 41.02 223 GLY B N 1
ATOM 4671 C CA . GLY B 1 223 ? 24.781 0.722 78.895 1.00 38.33 223 GLY B CA 1
ATOM 4672 C C . GLY B 1 223 ? 23.766 1.046 79.972 1.00 38.10 223 GLY B C 1
ATOM 4673 O O . GLY B 1 223 ? 23.742 0.405 81.023 1.00 37.84 223 GLY B O 1
ATOM 4674 N N . ALA B 1 224 ? 22.926 2.043 79.724 1.00 35.98 224 ALA B N 1
ATOM 4675 C CA . ALA B 1 224 ? 21.913 2.425 80.698 1.00 33.42 224 ALA B CA 1
ATOM 4676 C C . ALA B 1 224 ? 20.659 2.853 79.953 1.00 31.62 224 ALA B C 1
ATOM 4677 O O . ALA B 1 224 ? 20.721 3.191 78.773 1.00 30.99 224 ALA B O 1
ATOM 4679 N N . PRO B 1 225 ? 19.501 2.844 80.629 1.00 31.94 225 PRO B N 1
ATOM 4680 C CA . PRO B 1 225 ? 18.279 3.256 79.930 1.00 31.37 225 PRO B CA 1
ATOM 4681 C C . PRO B 1 225 ? 18.412 4.645 79.304 1.00 31.92 225 PRO B C 1
ATOM 4682 O O . PRO B 1 225 ? 19.080 5.527 79.848 1.00 32.06 225 PRO B O 1
ATOM 4686 N N . LYS B 1 226 ? 17.803 4.821 78.138 1.00 31.17 226 LYS B N 1
ATOM 4687 C CA . LYS B 1 226 ? 17.840 6.099 77.443 1.00 30.57 226 LYS B CA 1
ATOM 4688 C C . LYS B 1 226 ? 16.446 6.713 77.550 1.00 31.22 226 LYS B C 1
ATOM 4689 O O . LYS B 1 226 ? 15.434 6.040 77.311 1.00 30.21 226 LYS B O 1
ATOM 4695 N N . GLY B 1 227 ? 16.390 7.986 77.922 1.00 30.75 227 GLY B N 1
ATOM 4696 C CA . GLY B 1 227 ? 15.102 8.634 78.065 1.00 30.76 227 GLY B CA 1
ATOM 4697 C C . GLY B 1 227 ? 15.187 10.138 78.223 1.00 30.51 227 GLY B C 1
ATOM 4698 O O . GLY B 1 227 ? 16.253 10.730 78.067 1.00 30.98 227 GLY B O 1
ATOM 4699 N N . VAL B 1 228 ? 14.053 10.747 78.551 1.00 29.76 228 VAL B N 1
ATOM 4700 C CA . VAL B 1 228 ? 13.964 12.188 78.712 1.00 28.90 228 VAL B CA 1
ATOM 4701 C C . VAL B 1 228 ? 13.360 12.569 80.057 1.00 28.91 228 VAL B C 1
ATOM 4702 O O . VAL B 1 228 ? 12.404 11.944 80.521 1.00 28.29 228 VAL B O 1
ATOM 4706 N N . PHE B 1 229 ? 13.934 13.595 80.678 1.00 28.74 229 PHE B N 1
ATOM 4707 C CA . PHE B 1 229 ? 13.448 14.112 81.953 1.00 28.42 229 PHE B CA 1
ATOM 4708 C C . PHE B 1 229 ? 12.620 15.359 81.664 1.00 29.22 229 PHE B C 1
ATOM 4709 O O . PHE B 1 229 ? 13.052 16.239 80.918 1.00 29.01 229 PHE B O 1
ATOM 4717 N N . ASP B 1 230 ? 11.428 15.417 82.245 1.00 29.43 230 ASP B N 1
ATOM 4718 C CA . ASP B 1 230 ? 10.532 16.555 82.086 1.00 31.41 230 ASP B CA 1
ATOM 4719 C C . ASP B 1 230 ? 10.848 17.512 83.236 1.00 32.17 230 ASP B C 1
ATOM 4720 O O . ASP B 1 230 ? 10.594 17.203 84.401 1.00 31.65 230 ASP B O 1
ATOM 4725 N N . LEU B 1 231 ? 11.411 18.668 82.899 1.00 32.60 231 LEU B N 1
ATOM 4726 C CA . LEU B 1 231 ? 11.798 19.656 83.904 1.00 33.54 231 LEU B CA 1
ATOM 4727 C C . LEU B 1 231 ? 10.885 20.881 83.951 1.00 34.38 231 LEU B C 1
ATOM 4728 O O . LEU B 1 231 ? 11.282 21.935 84.451 1.00 34.10 231 LEU B O 1
ATOM 4733 N N . LEU B 1 232 ? 9.664 20.740 83.441 1.00 33.76 232 LEU B N 1
ATOM 4734 C CA . LEU B 1 232 ? 8.713 21.849 83.417 1.00 35.68 232 LEU B CA 1
ATOM 4735 C C . LEU B 1 232 ? 8.480 22.428 84.813 1.00 36.05 232 LEU B C 1
ATOM 4736 O O . LEU B 1 232 ? 8.492 23.645 84.999 1.00 35.70 232 LEU B O 1
ATOM 4741 N N . GLY B 1 233 ? 8.254 21.552 85.785 1.00 37.00 233 GLY B N 1
ATOM 4742 C CA . GLY B 1 233 ? 8.007 22.004 87.144 1.00 39.30 233 GLY B CA 1
ATOM 4743 C C . GLY B 1 233 ? 9.067 22.956 87.668 1.00 40.73 233 GLY B C 1
ATOM 4744 O O . GLY B 1 233 ? 8.750 24.002 88.232 1.00 42.07 233 GLY B O 1
ATOM 4745 N N . GLU B 1 234 ? 10.329 22.593 87.467 1.00 41.00 234 GLU B N 1
ATOM 4746 C CA . GLU B 1 234 ? 11.461 23.393 87.918 1.00 42.37 234 GLU B CA 1
ATOM 4747 C C . GLU B 1 234 ? 11.616 24.710 87.166 1.00 41.48 234 GLU B C 1
ATOM 4748 O O . GLU B 1 234 ? 12.171 25.667 87.699 1.00 42.79 234 GLU B O 1
ATOM 4754 N N . HIS B 1 235 ? 11.130 24.761 85.932 1.00 39.29 235 HIS B N 1
ATOM 4755 C CA . HIS B 1 235 ? 11.271 25.965 85.124 1.00 38.20 235 HIS B CA 1
ATOM 4756 C C . HIS B 1 235 ? 9.942 26.527 84.632 1.00 37.22 235 HIS B C 1
ATOM 4757 O O . HIS B 1 235 ? 9.685 26.573 83.427 1.00 37.44 235 HIS B O 1
ATOM 4764 N N . SER B 1 236 ? 9.101 26.958 85.566 1.00 35.92 236 SER B N 1
ATOM 4765 C CA . SER B 1 236 ? 7.808 27.523 85.210 1.00 36.22 236 SER B CA 1
ATOM 4766 C C . SER B 1 236 ? 7.105 28.122 86.415 1.00 36.02 236 SER B C 1
ATOM 4767 O O . SER B 1 236 ? 7.521 27.932 87.556 1.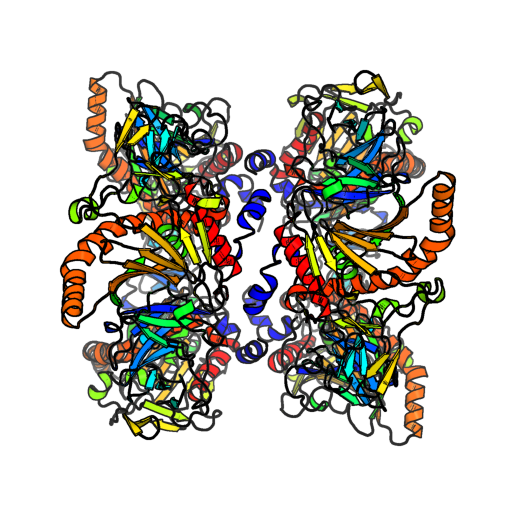00 35.24 236 SER B O 1
ATOM 4770 N N . VAL B 1 237 ? 6.029 28.847 86.144 1.00 36.01 237 VAL B N 1
ATOM 4771 C CA . VAL B 1 237 ? 5.220 29.441 87.196 1.00 36.01 237 VAL B CA 1
ATOM 4772 C C . VAL B 1 237 ? 3.926 28.639 87.197 1.00 34.86 237 VAL B C 1
ATOM 4773 O O . VAL B 1 237 ? 3.223 28.593 86.190 1.00 35.53 237 VAL B O 1
ATOM 4777 N N . PRO B 1 238 ? 3.600 27.985 88.319 1.00 34.07 238 PRO B N 1
ATOM 4778 C CA . PRO B 1 238 ? 2.366 27.200 88.369 1.00 33.49 238 PRO B CA 1
ATOM 4779 C C . PRO B 1 238 ? 1.133 28.067 88.132 1.00 34.61 238 PRO B C 1
ATOM 4780 O O . PRO B 1 238 ? 1.051 29.190 88.632 1.00 35.34 238 PRO B O 1
ATOM 4784 N N . ILE B 1 239 ? 0.180 27.548 87.363 1.00 34.21 239 ILE B N 1
ATOM 4785 C CA . ILE B 1 239 ? -1.049 28.278 87.070 1.00 33.47 239 ILE B CA 1
ATOM 4786 C C . ILE B 1 239 ? -2.207 27.721 87.901 1.00 33.82 239 ILE B C 1
ATOM 4787 O O . ILE B 1 239 ? -2.708 26.623 87.635 1.00 32.76 239 ILE B O 1
ATOM 4792 N N . PHE B 1 240 ? -2.621 28.483 88.913 1.00 32.87 240 PHE B N 1
ATOM 4793 C CA . PHE B 1 240 ? -3.716 28.083 89.795 1.00 32.61 240 PHE B CA 1
ATOM 4794 C C . PHE B 1 240 ? -4.998 28.853 89.482 1.00 32.81 240 PHE B C 1
ATOM 4795 O O . PHE B 1 240 ? -6.098 28.393 89.783 1.00 33.35 240 PHE B O 1
ATOM 4803 N N . GLU B 1 241 ? -4.848 30.031 88.887 1.00 32.90 241 GLU B N 1
ATOM 4804 C CA . GLU B 1 241 ? -5.988 30.867 88.522 1.00 33.02 241 GLU B CA 1
ATOM 4805 C C . GLU B 1 241 ? -6.057 31.004 87.010 1.00 33.05 241 GLU B C 1
ATOM 4806 O O . GLU B 1 241 ? -5.085 31.408 86.377 1.00 34.38 241 GLU B O 1
ATOM 4812 N N . ALA B 1 242 ? -7.204 30.675 86.430 1.00 33.50 242 ALA B N 1
ATOM 4813 C CA . ALA B 1 242 ? -7.364 30.786 84.986 1.00 34.03 242 ALA B CA 1
ATOM 4814 C C . ALA B 1 242 ? -8.480 31.761 84.658 1.00 33.04 242 ALA B C 1
ATOM 4815 O O . ALA B 1 242 ? -9.489 31.821 85.357 1.00 32.21 242 ALA B O 1
ATOM 4817 N N . THR B 1 243 ? -8.295 32.517 83.584 1.00 33.38 243 THR B N 1
ATOM 4818 C CA . THR B 1 243 ? -9.294 33.485 83.155 1.00 33.77 243 THR B CA 1
ATOM 4819 C C . THR B 1 243 ? -9.631 33.327 81.674 1.00 32.66 243 THR B C 1
ATOM 4820 O O . THR B 1 243 ? -8.851 32.766 80.899 1.00 32.51 243 THR B O 1
ATOM 4824 N N . ILE B 1 244 ? -10.802 33.824 81.294 1.00 31.07 244 ILE B N 1
ATOM 4825 C CA . ILE B 1 244 ? -11.244 33.795 79.907 1.00 32.50 244 ILE B CA 1
ATOM 4826 C C . ILE B 1 244 ? -11.649 35.223 79.558 1.00 33.75 244 ILE B C 1
ATOM 4827 O O . ILE B 1 244 ? -12.566 35.787 80.164 1.00 32.21 244 ILE B O 1
ATOM 4832 N N . GLU B 1 245 ? -10.948 35.802 78.589 1.00 34.18 245 GLU B N 1
ATOM 4833 C CA . GLU B 1 245 ? -11.206 37.166 78.152 1.00 35.72 245 GLU B CA 1
ATOM 4834 C C . GLU B 1 245 ? -11.252 38.108 79.360 1.00 36.23 245 GLU B C 1
ATOM 4835 O O . GLU B 1 245 ? -12.159 38.923 79.503 1.00 35.44 245 GLU B O 1
ATOM 4841 N N . GLY B 1 246 ? -10.263 37.961 80.238 1.00 37.44 246 GLY B N 1
ATOM 4842 C CA . GLY B 1 246 ? -10.161 38.805 81.417 1.00 38.78 246 GLY B CA 1
ATOM 4843 C C . GLY B 1 246 ? -10.974 38.442 82.648 1.00 38.93 246 GLY B C 1
ATOM 4844 O O . GLY B 1 246 ? -10.700 38.952 83.730 1.00 41.01 246 GLY B O 1
ATOM 4845 N N . GLN B 1 247 ? -11.959 37.565 82.508 1.00 38.06 247 GLN B N 1
ATOM 4846 C CA . GLN B 1 247 ? -12.795 37.192 83.643 1.00 37.71 247 GLN B CA 1
ATOM 4847 C C . GLN B 1 247 ? -12.407 35.863 84.291 1.00 38.46 247 GLN B C 1
ATOM 4848 O O . GLN B 1 247 ? -11.929 34.949 83.619 1.00 38.29 247 GLN B O 1
ATOM 4854 N N . PRO B 1 248 ? -12.606 35.746 85.617 1.00 37.81 248 PRO B N 1
ATOM 4855 C CA . PRO B 1 248 ? -12.274 34.512 86.338 1.00 36.28 248 PRO B CA 1
ATOM 4856 C C . PRO B 1 248 ? -13.010 33.337 85.696 1.00 35.05 248 PRO B C 1
ATOM 4857 O O . PRO B 1 248 ? -14.218 33.410 85.453 1.00 33.59 248 PRO B O 1
ATOM 4861 N N . ALA B 1 249 ? -12.283 32.257 85.432 1.00 33.29 249 ALA B N 1
ATOM 4862 C CA . ALA B 1 249 ? -12.872 31.080 84.797 1.00 31.34 249 ALA B CA 1
ATOM 4863 C C . ALA B 1 249 ? -12.866 29.853 85.702 1.00 28.91 249 ALA B C 1
ATOM 4864 O O . ALA B 1 249 ? -13.902 29.233 85.928 1.00 29.32 249 ALA B O 1
ATOM 4866 N N . ILE B 1 250 ? -11.696 29.507 86.223 1.00 29.43 250 ILE B N 1
ATOM 4867 C CA . ILE B 1 250 ? -11.578 28.336 87.083 1.00 30.46 250 ILE B CA 1
ATOM 4868 C C . ILE B 1 250 ? -10.290 28.412 87.893 1.00 30.04 250 ILE B C 1
ATOM 4869 O O . ILE B 1 250 ? -9.381 29.167 87.551 1.00 30.68 250 ILE B O 1
ATOM 4874 N N . GLN B 1 251 ? -10.214 27.634 88.968 1.00 32.29 251 GLN B N 1
ATOM 4875 C CA . GLN B 1 251 ? -9.027 27.620 89.820 1.00 33.49 251 GLN B CA 1
ATOM 4876 C C . GLN B 1 251 ? -8.514 26.218 90.102 1.00 32.38 251 GLN B C 1
ATOM 4877 O O . GLN B 1 251 ? -9.269 25.252 90.062 1.00 31.91 251 GLN B O 1
ATOM 4883 N N . GLY B 1 252 ? -7.221 26.130 90.406 1.00 32.58 252 GLY B N 1
ATOM 4884 C CA . GLY B 1 252 ? -6.598 24.856 90.706 1.00 33.72 252 GLY B CA 1
ATOM 4885 C C . GLY B 1 252 ? -6.935 24.325 92.089 1.00 34.76 252 GLY B C 1
ATOM 4886 O O . GLY B 1 252 ? -7.968 24.674 92.670 1.00 35.62 252 GLY B O 1
ATOM 4887 N N . HIS B 1 253 ? -6.053 23.488 92.627 1.00 33.88 253 HIS B N 1
ATOM 4888 C CA . HIS B 1 253 ? -6.280 22.881 93.932 1.00 33.92 253 HIS B CA 1
ATOM 4889 C C . HIS B 1 253 ? -5.026 22.919 94.797 1.00 34.05 253 HIS B C 1
ATOM 4890 O O . HIS B 1 253 ? -3.922 22.642 94.331 1.00 33.70 253 HIS B O 1
ATOM 4897 N N . MET B 1 254 ? -5.200 23.286 96.061 1.00 34.78 254 MET B N 1
ATOM 4898 C CA . MET B 1 254 ? -4.078 23.357 96.989 1.00 35.20 254 MET B CA 1
ATOM 4899 C C . MET B 1 254 ? -3.994 22.111 97.858 1.00 33.37 254 MET B C 1
ATOM 4900 O O . MET B 1 254 ? -5.008 21.490 98.170 1.00 33.37 254 MET B O 1
ATOM 4905 N N . GLY B 1 255 ? -2.773 21.755 98.238 1.00 32.94 255 GLY B N 1
ATOM 4906 C CA . GLY B 1 255 ? -2.549 20.591 99.074 1.00 35.20 255 GLY B CA 1
ATOM 4907 C C . GLY B 1 255 ? -1.158 20.669 99.671 1.00 37.24 255 GLY B C 1
ATOM 4908 O O . GLY B 1 255 ? -0.304 21.383 99.147 1.00 37.80 255 GLY B O 1
ATOM 4909 N N . SER B 1 256 ? -0.913 19.935 100.754 1.00 39.27 256 SER B N 1
ATOM 4910 C CA . SER B 1 256 ? 0.397 19.974 101.398 1.00 40.55 256 SER B CA 1
ATOM 4911 C C . SER B 1 256 ? 1.398 18.955 100.853 1.00 41.30 256 SER B C 1
ATOM 4912 O O . SER B 1 256 ? 2.611 19.135 101.000 1.00 41.10 256 SER B O 1
ATOM 4915 N N . LYS B 1 257 ? 0.904 17.889 100.228 1.00 41.24 257 LYS B N 1
ATOM 4916 C CA . LYS B 1 257 ? 1.804 16.877 99.681 1.00 41.67 257 LYS B CA 1
ATOM 4917 C C . LYS B 1 257 ? 2.229 17.209 98.254 1.00 42.12 257 LYS B C 1
ATOM 4918 O O . LYS B 1 257 ? 1.388 17.417 97.374 1.00 42.11 257 LYS B O 1
ATOM 4924 N N . MET B 1 258 ? 3.539 17.270 98.037 1.00 41.58 258 MET B N 1
ATOM 4925 C CA . MET B 1 258 ? 4.090 17.571 96.721 1.00 42.97 258 MET B CA 1
ATOM 4926 C C . MET B 1 258 ? 4.484 16.269 96.019 1.00 41.96 258 MET B C 1
ATOM 4927 O O . MET B 1 258 ? 5.341 15.527 96.503 1.00 41.28 258 MET B O 1
ATOM 4932 N N . VAL B 1 259 ? 3.853 15.992 94.882 1.00 40.55 259 VAL B N 1
ATOM 4933 C CA . VAL B 1 259 ? 4.146 14.777 94.127 1.00 38.75 259 VAL B CA 1
ATOM 4934 C C . VAL B 1 259 ? 4.507 15.099 92.678 1.00 39.19 259 VAL B C 1
ATOM 4935 O O . VAL B 1 259 ? 4.367 16.237 92.234 1.00 37.84 259 VAL B O 1
ATOM 4939 N N . ALA B 1 260 ? 4.979 14.092 91.946 1.00 38.85 260 ALA B N 1
ATOM 4940 C CA . ALA B 1 260 ? 5.359 14.265 90.548 1.00 38.98 260 ALA B CA 1
ATOM 4941 C C . ALA B 1 260 ? 6.462 15.308 90.416 1.00 40.03 260 ALA B C 1
ATOM 4942 O O . ALA B 1 260 ? 6.455 16.129 89.498 1.00 41.34 260 ALA B O 1
ATOM 4944 N N . ILE B 1 261 ? 7.409 15.273 91.343 1.00 40.42 261 ILE B N 1
ATOM 4945 C CA . ILE B 1 261 ? 8.523 16.206 91.331 1.00 40.99 261 ILE B CA 1
ATOM 4946 C C . ILE B 1 261 ? 9.435 15.905 90.146 1.00 41.64 261 ILE B C 1
ATOM 4947 O O . ILE B 1 261 ? 10.005 16.812 89.533 1.00 42.13 261 ILE B O 1
ATOM 4952 N N . SER B 1 262 ? 9.563 14.623 89.825 1.00 40.00 262 SER B N 1
ATOM 4953 C CA . SER B 1 262 ? 10.398 14.200 88.714 1.00 38.64 262 SER B CA 1
ATOM 4954 C C . SER B 1 262 ? 9.644 13.237 87.806 1.00 36.86 262 SER B C 1
ATOM 4955 O O . SER B 1 262 ? 9.200 12.175 88.244 1.00 36.07 262 SER B O 1
ATOM 4958 N N . ILE B 1 263 ? 9.493 13.622 86.543 1.00 34.07 263 ILE B N 1
ATOM 4959 C CA . ILE B 1 263 ? 8.811 12.784 85.566 1.00 32.32 263 ILE B CA 1
ATOM 4960 C C . ILE B 1 263 ? 9.765 12.521 84.411 1.00 30.69 263 ILE B C 1
ATOM 4961 O O . ILE B 1 263 ? 10.448 13.431 83.935 1.00 28.22 263 ILE B O 1
ATOM 4966 N N . SER B 1 264 ? 9.822 11.269 83.971 1.00 29.27 264 SER B N 1
ATOM 4967 C CA . SER B 1 264 ? 10.699 10.899 82.872 1.00 28.21 264 SER B CA 1
ATOM 4968 C C . SER B 1 264 ? 10.133 9.725 82.079 1.00 26.99 264 SER B C 1
ATOM 4969 O O . SER B 1 264 ? 9.326 8.951 82.586 1.00 27.45 264 SER B O 1
ATOM 4972 N N . VAL B 1 265 ? 10.552 9.605 80.826 1.00 27.78 265 VAL B N 1
ATOM 4973 C CA . VAL B 1 265 ? 10.088 8.514 79.978 1.00 26.73 265 VAL B CA 1
ATOM 4974 C C . VAL B 1 265 ? 11.316 7.862 79.372 1.00 26.88 265 VAL B C 1
ATOM 4975 O O . VAL B 1 265 ? 12.287 8.543 79.036 1.00 27.70 265 VAL B O 1
ATOM 4979 N N . TRP B 1 266 ? 11.265 6.543 79.227 1.00 26.97 266 TRP B N 1
ATOM 4980 C CA . TRP B 1 266 ? 12.396 5.786 78.707 1.00 25.97 266 TRP B CA 1
ATOM 4981 C C . TRP B 1 266 ? 12.010 4.769 77.641 1.00 25.75 266 TRP B C 1
ATOM 4982 O O . TRP B 1 266 ? 10.904 4.228 77.661 1.00 25.62 266 TRP B O 1
ATOM 4993 N N . LEU B 1 267 ? 12.925 4.518 76.709 1.00 25.16 267 LEU B N 1
ATOM 4994 C CA . LEU B 1 267 ? 12.689 3.515 75.677 1.00 26.58 267 LEU B CA 1
ATOM 4995 C C . LEU B 1 267 ? 12.584 2.209 76.458 1.00 27.13 267 LEU B C 1
ATOM 4996 O O . LEU B 1 267 ? 13.252 2.046 77.483 1.00 26.76 267 LEU B O 1
ATOM 5001 N N . PRO B 1 268 ? 11.763 1.257 75.985 1.00 27.22 268 PRO B N 1
ATOM 5002 C CA . PRO B 1 268 ? 10.935 1.284 74.771 1.00 27.17 268 PRO B CA 1
ATOM 5003 C C . PRO B 1 268 ? 9.661 2.129 74.869 1.00 28.84 268 PRO B C 1
ATOM 5004 O O . PRO B 1 268 ? 8.930 2.271 73.892 1.00 28.26 268 PRO B O 1
ATOM 5008 N N . GLY B 1 269 ? 9.397 2.683 76.047 1.00 28.96 269 GLY B N 1
ATOM 5009 C CA . GLY B 1 269 ? 8.214 3.509 76.232 1.00 28.98 269 GLY B CA 1
ATOM 5010 C C . GLY B 1 269 ? 7.622 3.301 77.611 1.00 28.79 269 GLY B C 1
ATOM 5011 O O . GLY B 1 269 ? 6.498 2.820 77.749 1.00 29.29 269 GLY B O 1
ATOM 5012 N N . VAL B 1 270 ? 8.386 3.661 78.637 1.00 27.76 270 VAL B N 1
ATOM 5013 C CA . VAL B 1 270 ? 7.939 3.490 80.014 1.00 27.94 270 VAL B CA 1
ATOM 5014 C C . VAL B 1 270 ? 8.139 4.771 80.834 1.00 27.86 270 VAL B C 1
ATOM 5015 O O . VAL B 1 270 ? 9.197 5.402 80.800 1.00 27.66 270 VAL B O 1
ATOM 5019 N N . LEU B 1 271 ? 7.091 5.146 81.556 1.00 27.16 271 LEU B N 1
ATOM 5020 C CA . LEU B 1 271 ? 7.081 6.353 82.363 1.00 27.94 271 LEU B CA 1
ATOM 5021 C C . LEU B 1 271 ? 7.470 6.119 83.815 1.00 28.59 271 LEU B C 1
ATOM 5022 O O . LEU B 1 271 ? 7.211 5.056 84.379 1.00 28.68 271 LEU B O 1
ATOM 5027 N N . LYS B 1 272 ? 8.089 7.133 84.409 1.00 30.21 272 LYS B N 1
ATOM 5028 C CA . LYS B 1 272 ? 8.479 7.104 85.815 1.00 30.48 272 LYS B CA 1
ATOM 5029 C C . LYS B 1 272 ? 8.064 8.443 86.427 1.00 30.88 272 LYS B C 1
ATOM 5030 O O . LYS B 1 272 ? 8.556 9.499 86.021 1.00 30.66 272 LYS B O 1
ATOM 5036 N N . VAL B 1 273 ? 7.145 8.393 87.384 1.00 31.55 273 VAL B N 1
ATOM 5037 C CA . VAL B 1 273 ? 6.661 9.593 88.061 1.00 32.18 273 VAL B CA 1
ATOM 5038 C C . VAL B 1 273 ? 7.095 9.454 89.515 1.00 34.08 273 VAL B C 1
ATOM 5039 O O . VAL B 1 273 ? 6.640 8.552 90.228 1.00 32.40 273 VAL B O 1
ATOM 5043 N N . ASP B 1 274 ? 7.969 10.352 89.956 1.00 34.90 274 ASP B N 1
ATOM 5044 C CA . ASP B 1 274 ? 8.496 10.269 91.309 1.00 36.60 274 ASP B CA 1
ATOM 5045 C C . ASP B 1 274 ? 8.526 11.606 92.056 1.00 36.13 274 ASP B C 1
ATOM 5046 O O . ASP B 1 274 ? 9.090 12.584 91.568 1.00 36.26 274 ASP B O 1
ATOM 5051 N N . PRO B 1 275 ? 7.893 11.670 93.241 1.00 36.25 275 PRO B N 1
ATOM 5052 C CA . PRO B 1 275 ? 7.145 10.586 93.888 1.00 34.61 275 PRO B CA 1
ATOM 5053 C C . PRO B 1 275 ? 5.676 10.701 93.507 1.00 33.20 275 PRO B C 1
ATOM 5054 O O . PRO B 1 275 ? 5.184 11.803 93.271 1.00 33.83 275 PRO B O 1
ATOM 5058 N N . PHE B 1 276 ? 4.973 9.575 93.446 1.00 31.36 276 PHE B N 1
ATOM 5059 C CA . PHE B 1 276 ? 3.559 9.592 93.081 1.00 30.82 276 PHE B CA 1
ATOM 5060 C C . PHE B 1 276 ? 2.964 8.210 93.317 1.00 31.00 276 PHE B C 1
ATOM 5061 O O . PHE B 1 276 ? 3.631 7.200 93.091 1.00 32.02 276 PHE B O 1
ATOM 5069 N N . PRO B 1 277 ? 1.698 8.140 93.770 1.00 31.26 277 PRO B N 1
ATOM 5070 C CA . PRO B 1 277 ? 0.769 9.236 94.076 1.00 32.07 277 PRO B CA 1
ATOM 5071 C C . PRO B 1 277 ? 0.919 9.773 95.505 1.00 34.16 277 PRO B C 1
ATOM 5072 O O . PRO B 1 277 ? 0.027 10.445 96.024 1.00 32.93 277 PRO B O 1
ATOM 5076 N N . ASP B 1 278 ? 2.045 9.459 96.130 1.00 35.36 278 ASP B N 1
ATOM 5077 C CA . ASP B 1 278 ? 2.317 9.888 97.493 1.00 36.97 278 ASP B CA 1
ATOM 5078 C C . ASP B 1 278 ? 3.818 10.069 97.630 1.00 36.53 278 ASP B C 1
ATOM 5079 O O . ASP B 1 278 ? 4.589 9.442 96.905 1.00 37.11 278 ASP B O 1
ATOM 5084 N N . PRO B 1 279 ? 4.255 10.945 98.549 1.00 36.91 279 PRO B N 1
ATOM 5085 C CA . PRO B 1 279 ? 5.690 11.174 98.743 1.00 36.40 279 PRO B CA 1
ATOM 5086 C C . PRO B 1 279 ? 6.462 9.889 99.046 1.00 36.00 279 PRO B C 1
ATOM 5087 O O . PRO B 1 279 ? 7.676 9.823 98.845 1.00 37.12 279 PRO B O 1
ATOM 5091 N N . THR B 1 280 ? 5.759 8.868 99.527 1.00 36.47 280 THR B N 1
ATOM 5092 C CA . THR B 1 280 ? 6.400 7.596 99.857 1.00 38.29 280 THR B CA 1
ATOM 5093 C C . THR B 1 280 ? 6.326 6.576 98.716 1.00 39.77 280 THR B C 1
ATOM 5094 O O . THR B 1 280 ? 6.651 5.401 98.914 1.00 40.72 280 THR B O 1
ATOM 5098 N N . LEU B 1 281 ? 5.904 7.013 97.530 1.00 38.10 281 LEU B N 1
ATOM 5099 C CA . LEU B 1 281 ? 5.778 6.091 96.403 1.00 36.90 281 LEU B CA 1
ATOM 5100 C C . LEU B 1 281 ? 6.331 6.599 95.079 1.00 36.05 281 LEU B C 1
ATOM 5101 O O . LEU B 1 281 ? 6.608 7.788 94.911 1.00 35.14 281 LEU B O 1
ATOM 5106 N N . THR B 1 282 ? 6.483 5.670 94.141 1.00 36.26 282 THR B N 1
ATOM 5107 C CA . THR B 1 282 ? 6.954 5.975 92.798 1.00 35.16 282 THR B CA 1
ATOM 5108 C C . THR B 1 282 ? 6.062 5.184 91.844 1.00 35.00 282 THR B C 1
ATOM 5109 O O . THR B 1 282 ? 5.778 4.008 92.080 1.00 33.95 282 THR B O 1
ATOM 5113 N N . GLN B 1 283 ? 5.602 5.832 90.780 1.00 33.45 283 GLN B N 1
ATOM 5114 C CA . GLN B 1 283 ? 4.743 5.162 89.816 1.00 31.81 283 GLN B CA 1
ATOM 5115 C C . GLN B 1 283 ? 5.492 4.913 88.514 1.00 30.94 283 GLN B C 1
ATOM 5116 O O . GLN B 1 283 ? 6.221 5.780 88.028 1.00 30.74 283 GLN B O 1
ATOM 5122 N N . PHE B 1 284 ? 5.315 3.714 87.970 1.00 30.30 284 PHE B N 1
ATOM 5123 C CA . PHE B 1 284 ? 5.952 3.312 86.717 1.00 29.49 284 PHE B CA 1
ATOM 5124 C C . PHE B 1 284 ? 4.834 2.855 85.786 1.00 29.40 284 PHE B C 1
ATOM 5125 O O . PHE B 1 284 ? 3.979 2.063 86.188 1.00 29.42 284 PHE B O 1
ATOM 5133 N N . GLU B 1 285 ? 4.837 3.346 84.549 1.00 28.32 285 GLU B N 1
ATOM 5134 C CA . GLU B 1 285 ? 3.798 2.973 83.586 1.00 28.53 285 GLU B CA 1
ATOM 5135 C C . GLU B 1 285 ? 4.360 2.448 82.271 1.00 27.09 285 GLU B C 1
ATOM 5136 O O . GLU B 1 285 ? 5.302 3.021 81.719 1.00 26.94 285 GLU B O 1
ATOM 5142 N N . TRP B 1 286 ? 3.763 1.368 81.769 1.00 25.71 286 TRP B N 1
ATOM 5143 C CA . TRP B 1 286 ? 4.149 0.787 80.483 1.00 24.22 286 TRP B CA 1
ATOM 5144 C C . TRP B 1 286 ? 2.935 0.897 79.565 1.00 23.33 286 TRP B C 1
ATOM 5145 O O . TRP B 1 286 ? 1.794 0.883 80.027 1.00 22.50 286 TRP B O 1
ATOM 5156 N N . TYR B 1 287 ? 3.191 1.016 78.268 1.00 23.14 287 TYR B N 1
ATOM 5157 C CA . TYR B 1 287 ? 2.134 1.101 77.265 1.00 23.45 287 TYR B CA 1
ATOM 5158 C C . TYR B 1 287 ? 2.576 0.074 76.225 1.00 24.09 287 TYR B C 1
ATOM 5159 O O . TYR B 1 287 ? 3.117 0.416 75.173 1.00 23.55 287 TYR B O 1
ATOM 5168 N N . VAL B 1 288 ? 2.359 -1.193 76.547 1.00 24.91 288 VAL B N 1
ATOM 5169 C CA . VAL B 1 288 ? 2.779 -2.281 75.683 1.00 24.27 288 VAL B CA 1
ATOM 5170 C C . VAL B 1 288 ? 1.846 -2.495 74.507 1.00 23.65 288 VAL B C 1
ATOM 5171 O O . VAL B 1 288 ? 0.654 -2.747 74.675 1.00 23.13 288 VAL B O 1
ATOM 5175 N N . PRO B 1 289 ? 2.387 -2.392 73.289 1.00 22.93 289 PRO B N 1
ATOM 5176 C CA . PRO B 1 289 ? 1.572 -2.585 72.086 1.00 23.45 289 PRO B CA 1
ATOM 5177 C C . PRO B 1 289 ? 1.024 -4.011 72.052 1.00 22.60 289 PRO B C 1
ATOM 5178 O O . PRO B 1 289 ? 1.769 -4.959 72.279 1.00 23.65 289 PRO B O 1
ATOM 5182 N N . ILE B 1 290 ? -0.273 -4.155 71.798 1.00 23.37 290 ILE B N 1
ATOM 5183 C CA . ILE B 1 290 ? -0.892 -5.471 71.663 1.00 24.61 290 ILE B CA 1
ATOM 5184 C C . ILE B 1 290 ? -0.995 -5.648 70.139 1.00 25.00 290 ILE B C 1
ATOM 5185 O O . ILE B 1 290 ? -0.472 -6.613 69.577 1.00 26.21 290 ILE B O 1
ATOM 5190 N N . ASP B 1 291 ? -1.676 -4.710 69.486 1.00 26.09 291 ASP B N 1
ATOM 5191 C CA . ASP B 1 291 ? -1.776 -4.677 68.027 1.00 26.33 291 ASP B CA 1
ATOM 5192 C C . ASP B 1 291 ? -1.845 -3.192 67.676 1.00 26.46 291 ASP B C 1
ATOM 5193 O O . ASP B 1 291 ? -1.686 -2.349 68.564 1.00 24.58 291 ASP B O 1
ATOM 5198 N N . GLU B 1 292 ? -2.085 -2.844 66.416 1.00 24.72 292 GLU B N 1
ATOM 5199 C CA . GLU B 1 292 ? -2.102 -1.422 66.075 1.00 26.73 292 GLU B CA 1
ATOM 5200 C C . GLU B 1 292 ? -3.149 -0.559 66.775 1.00 25.84 292 GLU B C 1
ATOM 5201 O O . GLU B 1 292 ? -2.946 0.643 66.933 1.00 26.76 292 GLU B O 1
ATOM 5207 N N . GLY B 1 293 ? -4.254 -1.158 67.203 1.00 24.73 293 GLY B N 1
ATOM 5208 C CA . GLY B 1 293 ? -5.290 -0.374 67.851 1.00 25.26 293 GLY B CA 1
ATOM 5209 C C . GLY B 1 293 ? -5.436 -0.526 69.356 1.00 24.65 293 GLY B C 1
ATOM 5210 O O . GLY B 1 293 ? -6.330 0.084 69.951 1.00 25.00 293 GLY B O 1
ATOM 5211 N N . HIS B 1 294 ? -4.566 -1.315 69.980 1.00 23.79 294 HIS B N 1
ATOM 5212 C CA . HIS B 1 294 ? -4.654 -1.535 71.421 1.00 24.43 294 HIS B CA 1
ATOM 5213 C C . HIS B 1 294 ? -3.308 -1.654 72.110 1.00 23.88 294 HIS B C 1
ATOM 5214 O O . HIS B 1 294 ? -2.324 -2.097 71.507 1.00 24.16 294 HIS B O 1
ATOM 5221 N N . HIS B 1 295 ? -3.269 -1.253 73.378 1.00 22.90 295 HIS B N 1
ATOM 5222 C CA . HIS B 1 295 ? -2.054 -1.401 74.160 1.00 23.33 295 HIS B CA 1
ATOM 5223 C C . HIS B 1 295 ? -2.411 -1.844 75.566 1.00 23.95 295 HIS B C 1
ATOM 5224 O O . HIS B 1 295 ? -3.542 -1.663 76.028 1.00 22.18 295 HIS B O 1
ATOM 5231 N N . LEU B 1 296 ? -1.442 -2.459 76.226 1.00 23.79 296 LEU B N 1
ATOM 5232 C CA . LEU B 1 296 ? -1.623 -2.928 77.585 1.00 25.46 296 LEU B CA 1
ATOM 5233 C C . LEU B 1 296 ? -1.093 -1.813 78.487 1.00 24.94 296 LEU B C 1
ATOM 5234 O O . LEU B 1 296 ? 0.104 -1.527 78.493 1.00 24.81 296 LEU B O 1
ATOM 5239 N N . TYR B 1 297 ? -1.991 -1.170 79.224 1.00 24.59 297 TYR B N 1
ATOM 5240 C CA . TYR B 1 297 ? -1.596 -0.101 80.134 1.00 24.83 297 TYR B CA 1
ATOM 5241 C C . TYR B 1 297 ? -1.275 -0.730 81.491 1.00 24.87 297 TYR B C 1
ATOM 5242 O O . TYR B 1 297 ? -2.175 -1.144 82.226 1.00 25.24 297 TYR B O 1
ATOM 5251 N N . LEU B 1 298 ? 0.020 -0.808 81.790 1.00 25.15 298 LEU B N 1
ATOM 5252 C CA . LEU B 1 298 ? 0.539 -1.408 83.018 1.00 27.33 298 LEU B CA 1
ATOM 5253 C C . LEU B 1 298 ? 0.929 -0.331 84.034 1.00 27.23 298 LEU B C 1
ATOM 5254 O O . LEU B 1 298 ? 1.807 0.490 83.765 1.00 27.30 298 LEU B O 1
ATOM 5259 N N . GLN B 1 299 ? 0.290 -0.349 85.199 1.00 27.46 299 GLN B N 1
ATOM 5260 C CA . GLN B 1 299 ? 0.569 0.630 86.253 1.00 27.17 299 GLN B CA 1
ATOM 5261 C C . GLN B 1 299 ? 1.213 -0.041 87.460 1.00 26.52 299 GLN B C 1
ATOM 5262 O O . GLN B 1 299 ? 0.577 -0.853 88.128 1.00 26.70 299 GLN B O 1
ATOM 5268 N N . MET B 1 300 ? 2.468 0.297 87.735 1.00 26.24 300 MET B N 1
ATOM 5269 C CA . MET B 1 300 ? 3.183 -0.275 88.873 1.00 27.96 300 MET B CA 1
ATOM 5270 C C . MET B 1 300 ? 3.471 0.814 89.909 1.00 29.41 300 MET B C 1
ATOM 5271 O O . MET B 1 300 ? 3.766 1.956 89.555 1.00 29.39 300 MET B O 1
ATOM 5276 N N . LEU B 1 301 ? 3.376 0.451 91.185 1.00 30.20 301 LEU B N 1
ATOM 5277 C CA . LEU B 1 301 ? 3.671 1.368 92.284 1.00 30.81 301 LEU B CA 1
ATOM 5278 C C . LEU B 1 301 ? 4.772 0.729 93.118 1.00 31.95 301 LEU B C 1
ATOM 5279 O O . LEU B 1 301 ? 4.678 -0.445 93.488 1.00 32.94 301 LEU B O 1
ATOM 5284 N N . GLY B 1 302 ? 5.821 1.492 93.400 1.00 32.90 302 GLY B N 1
ATOM 5285 C CA . GLY B 1 302 ? 6.920 0.955 94.179 1.00 34.31 302 GLY B CA 1
ATOM 5286 C C . GLY B 1 302 ? 7.222 1.746 95.439 1.00 36.22 302 GLY B C 1
ATOM 5287 O O . GLY B 1 302 ? 7.044 2.963 95.474 1.00 34.03 302 GLY B O 1
ATOM 5288 N N . ARG B 1 303 ? 7.671 1.045 96.476 1.00 37.38 303 ARG B N 1
ATOM 5289 C CA . ARG B 1 303 ? 8.033 1.671 97.748 1.00 39.64 303 ARG B CA 1
ATOM 5290 C C . ARG B 1 303 ? 9.268 0.990 98.327 1.00 40.53 303 ARG B C 1
ATOM 5291 O O . ARG B 1 303 ? 9.308 -0.236 98.453 1.00 40.03 303 ARG B O 1
ATOM 5299 N N . ARG B 1 304 ? 10.284 1.779 98.658 1.00 41.84 304 ARG B N 1
ATOM 5300 C CA . ARG B 1 304 ? 11.492 1.216 99.249 1.00 44.81 304 ARG B CA 1
ATOM 5301 C C . ARG B 1 304 ? 11.079 0.600 100.580 1.00 45.14 304 ARG B C 1
ATOM 5302 O O . ARG B 1 304 ? 10.438 1.255 101.399 1.00 45.86 304 ARG B O 1
ATOM 5310 N N . VAL B 1 305 ? 11.425 -0.667 100.776 1.00 46.05 305 VAL B N 1
ATOM 5311 C CA . VAL B 1 305 ? 11.086 -1.376 102.003 1.00 46.60 305 VAL B CA 1
ATOM 5312 C C . VAL B 1 305 ? 12.355 -1.905 102.665 1.00 47.78 305 VAL B C 1
ATOM 5313 O O . VAL B 1 305 ? 13.319 -2.254 101.982 1.00 47.00 305 VAL B O 1
ATOM 5317 N N . GLY B 1 306 ? 12.352 -1.960 103.995 1.00 49.46 306 GLY B N 1
ATOM 5318 C CA . GLY B 1 306 ? 13.518 -2.437 104.718 1.00 51.01 306 GLY B CA 1
ATOM 5319 C C . GLY B 1 306 ? 13.297 -3.725 105.489 1.00 52.43 306 GLY B C 1
ATOM 5320 O O . GLY B 1 306 ? 14.250 -4.315 106.003 1.00 53.96 306 GLY B O 1
ATOM 5321 N N . SER B 1 307 ? 12.046 -4.167 105.579 1.00 52.08 307 SER B N 1
ATOM 5322 C CA . SER B 1 307 ? 11.730 -5.393 106.302 1.00 52.26 307 SER B CA 1
ATOM 5323 C C . SER B 1 307 ? 10.529 -6.090 105.681 1.00 53.00 307 SER B C 1
ATOM 5324 O O . SER B 1 307 ? 9.739 -5.470 104.969 1.00 53.99 307 SER B O 1
ATOM 5327 N N . GLU B 1 308 ? 10.393 -7.382 105.960 1.00 53.32 308 GLU B N 1
ATOM 5328 C CA . GLU B 1 308 ? 9.283 -8.160 105.432 1.00 54.11 308 GLU B CA 1
ATOM 5329 C C . GLU B 1 308 ? 7.978 -7.639 106.028 1.00 53.70 308 GLU B C 1
ATOM 5330 O O . GLU B 1 308 ? 6.890 -7.909 105.514 1.00 54.21 308 GLU B O 1
ATOM 5336 N N . GLU B 1 309 ? 8.096 -6.880 107.113 1.00 52.87 309 GLU B N 1
ATOM 5337 C CA . GLU B 1 309 ? 6.927 -6.321 107.779 1.00 52.29 309 GLU B CA 1
ATOM 5338 C C . GLU B 1 309 ? 6.346 -5.161 106.974 1.00 50.62 309 GLU B C 1
ATOM 5339 O O . GLU B 1 309 ? 5.154 -5.146 106.663 1.00 49.80 309 GLU B O 1
ATOM 5345 N N . GLU B 1 310 ? 7.183 -4.184 106.642 1.00 49.09 310 GLU B N 1
ATOM 5346 C CA . GLU B 1 310 ? 6.704 -3.044 105.878 1.00 49.65 310 GLU B CA 1
ATOM 5347 C C . GLU B 1 310 ? 6.414 -3.421 104.429 1.00 49.29 310 GLU B C 1
ATOM 5348 O O . GLU B 1 310 ? 5.838 -2.635 103.677 1.00 49.33 310 GLU B O 1
ATOM 5354 N N . ALA B 1 311 ? 6.803 -4.633 104.046 1.00 48.55 311 ALA B N 1
ATOM 5355 C CA . ALA B 1 311 ? 6.543 -5.119 102.698 1.00 47.67 311 ALA B CA 1
ATOM 5356 C C . ALA B 1 311 ? 5.083 -5.555 102.685 1.00 47.27 311 ALA B C 1
ATOM 5357 O O . ALA B 1 311 ? 4.322 -5.191 101.787 1.00 46.97 311 ALA B O 1
ATOM 5359 N N . ARG B 1 312 ? 4.690 -6.327 103.695 1.00 46.70 312 ARG B N 1
ATOM 5360 C CA . ARG B 1 312 ? 3.310 -6.786 103.794 1.00 46.95 312 ARG B CA 1
ATOM 5361 C C . ARG B 1 312 ? 2.398 -5.584 104.001 1.00 45.80 312 ARG B C 1
ATOM 5362 O O . ARG B 1 312 ? 1.232 -5.595 103.604 1.00 45.70 312 ARG B O 1
ATOM 5370 N N . SER B 1 313 ? 2.939 -4.545 104.624 1.00 44.79 313 SER B N 1
ATOM 5371 C CA . SER B 1 313 ? 2.174 -3.331 104.870 1.00 44.93 313 SER B CA 1
ATOM 5372 C C . SER B 1 313 ? 1.883 -2.616 103.554 1.00 43.39 313 SER B C 1
ATOM 5373 O O . SER B 1 313 ? 0.747 -2.225 103.291 1.00 44.39 313 SER B O 1
ATOM 5376 N N . PHE B 1 314 ? 2.913 -2.445 102.731 1.00 43.41 314 PHE B N 1
ATOM 5377 C CA . PHE B 1 314 ? 2.746 -1.781 101.443 1.00 42.49 314 PHE B CA 1
ATOM 5378 C C . PHE B 1 314 ? 1.760 -2.561 100.580 1.00 42.51 314 PHE B C 1
ATOM 5379 O O . PHE B 1 314 ? 0.880 -1.979 99.947 1.00 43.22 314 PHE B O 1
ATOM 5387 N N . GLU B 1 315 ? 1.901 -3.883 100.577 1.00 42.46 315 GLU B N 1
ATOM 5388 C CA . GLU B 1 315 ? 1.028 -4.750 99.796 1.00 43.25 315 GLU B CA 1
ATOM 5389 C C . GLU B 1 315 ? -0.440 -4.531 100.159 1.00 42.57 315 GLU B C 1
ATOM 5390 O O . GLU B 1 315 ? -1.301 -4.476 99.281 1.00 41.67 315 GLU B O 1
ATOM 5396 N N . ALA B 1 316 ? -0.727 -4.401 101.451 1.00 42.18 316 ALA B N 1
ATOM 5397 C CA . ALA B 1 316 ? -2.102 -4.193 101.903 1.00 42.09 316 ALA B CA 1
ATOM 5398 C C . ALA B 1 316 ? -2.592 -2.793 101.552 1.00 41.46 316 ALA B C 1
ATOM 5399 O O . ALA B 1 316 ? -3.742 -2.609 101.146 1.00 41.59 316 ALA B O 1
ATOM 5401 N N . GLU B 1 317 ? -1.718 -1.807 101.715 1.00 41.22 317 GLU B N 1
ATOM 5402 C CA . GLU B 1 317 ? -2.064 -0.427 101.406 1.00 42.36 317 GLU B CA 1
ATOM 5403 C C . GLU B 1 317 ? -2.352 -0.311 99.905 1.00 41.28 317 GLU B C 1
ATOM 5404 O O . GLU B 1 317 ? -3.340 0.309 99.497 1.00 40.45 317 GLU B O 1
ATOM 5410 N N . PHE B 1 318 ? -1.491 -0.921 99.094 1.00 39.78 318 PHE B N 1
ATOM 5411 C CA . PHE B 1 318 ? -1.652 -0.914 97.639 1.00 38.82 318 PHE B CA 1
ATOM 5412 C C . PHE B 1 318 ? -3.065 -1.344 97.254 1.00 38.55 318 PHE B C 1
ATOM 5413 O O . PHE B 1 318 ? -3.784 -0.621 96.563 1.00 38.90 318 PHE B O 1
ATOM 5421 N N . ARG B 1 319 ? -3.458 -2.528 97.713 1.00 39.47 319 ARG B N 1
ATOM 5422 C CA . ARG B 1 319 ? -4.774 -3.084 97.408 1.00 41.08 319 ARG B CA 1
ATOM 5423 C C . ARG B 1 319 ? -5.952 -2.341 98.021 1.00 41.04 319 ARG B C 1
ATOM 5424 O O . ARG B 1 319 ? -6.956 -2.086 97.355 1.00 41.43 319 ARG B O 1
ATOM 5432 N N . GLU B 1 320 ? -5.830 -2.003 99.297 1.00 41.49 320 GLU B N 1
ATOM 5433 C CA . GLU B 1 320 ? -6.914 -1.347 100.008 1.00 42.57 320 GLU B CA 1
ATOM 5434 C C . GLU B 1 320 ? -7.079 0.150 99.781 1.00 41.31 320 GLU B C 1
ATOM 5435 O O . GLU B 1 320 ? -8.165 0.687 99.987 1.00 41.44 320 GLU B O 1
ATOM 5441 N N . LYS B 1 321 ? -6.027 0.829 99.339 1.00 40.23 321 LYS B N 1
ATOM 5442 C CA . LYS B 1 321 ? -6.127 2.271 99.149 1.00 39.72 321 LYS B CA 1
ATOM 5443 C C . LYS B 1 321 ? -5.734 2.836 97.786 1.00 38.52 321 LYS B C 1
ATOM 5444 O O . LYS B 1 321 ? -6.556 3.428 97.093 1.00 38.29 321 LYS B O 1
ATOM 5450 N N . TRP B 1 322 ? -4.472 2.651 97.418 1.00 37.63 322 TRP B N 1
ATOM 5451 C CA . TRP B 1 322 ? -3.927 3.193 96.179 1.00 37.04 322 TRP B CA 1
ATOM 5452 C C . TRP B 1 322 ? -4.535 2.748 94.850 1.00 36.04 322 TRP B C 1
ATOM 5453 O O . TRP B 1 322 ? -4.613 3.544 93.916 1.00 35.54 322 TRP B O 1
ATOM 5464 N N . VAL B 1 323 ? -4.968 1.498 94.749 1.00 34.94 323 VAL B N 1
ATOM 5465 C CA . VAL B 1 323 ? -5.563 1.034 93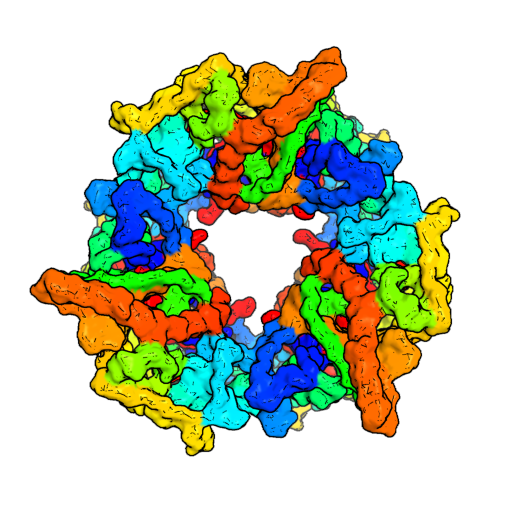.502 1.00 34.52 323 VAL B CA 1
ATOM 5466 C C . VAL B 1 323 ? -6.788 1.864 93.117 1.00 35.80 323 VAL B C 1
ATOM 5467 O O . VAL B 1 323 ? -6.859 2.395 92.004 1.00 34.67 323 VAL B O 1
ATOM 5471 N N . GLU B 1 324 ? -7.744 1.990 94.032 1.00 35.48 324 GLU B N 1
ATOM 5472 C CA . GLU B 1 324 ? -8.955 2.755 93.748 1.00 36.35 324 GLU B CA 1
ATOM 5473 C C . GLU B 1 324 ? -8.779 4.269 93.825 1.00 34.76 324 GLU B C 1
ATOM 5474 O O . GLU B 1 324 ? -9.390 5.007 93.051 1.00 34.84 324 GLU B O 1
ATOM 5480 N N . LEU B 1 325 ? -7.948 4.730 94.752 1.00 33.81 325 LEU B N 1
ATOM 5481 C CA . LEU B 1 325 ? -7.739 6.164 94.933 1.00 33.54 325 LEU B CA 1
ATOM 5482 C C . LEU B 1 325 ? -6.910 6.823 93.832 1.00 32.72 325 LEU B C 1
ATOM 5483 O O . LEU B 1 325 ? -7.235 7.923 93.380 1.00 31.67 325 LEU B O 1
ATOM 5488 N N . ALA B 1 326 ? -5.838 6.155 93.412 1.00 32.04 326 ALA B N 1
ATOM 5489 C CA . ALA B 1 326 ? -4.946 6.707 92.402 1.00 30.95 326 ALA B CA 1
ATOM 5490 C C . ALA B 1 326 ? -4.922 5.986 91.050 1.00 31.69 326 ALA B C 1
ATOM 5491 O O . ALA B 1 326 ? -5.259 6.580 90.025 1.00 30.96 326 ALA B O 1
ATOM 5493 N N . LEU B 1 327 ? -4.515 4.720 91.042 1.00 31.29 327 LEU B N 1
ATOM 5494 C CA . LEU B 1 327 ? -4.434 3.971 89.789 1.00 31.43 327 LEU B CA 1
ATOM 5495 C C . LEU B 1 327 ? -5.718 4.084 88.981 1.00 31.70 327 LEU B C 1
ATOM 5496 O O . LEU B 1 327 ? -5.674 4.169 87.751 1.00 31.72 327 LEU B O 1
ATOM 5501 N N . ASN B 1 328 ? -6.858 4.094 89.666 1.00 31.80 328 ASN B N 1
ATOM 5502 C CA . ASN B 1 328 ? -8.137 4.254 88.990 1.00 32.19 328 ASN B CA 1
ATOM 5503 C C . ASN B 1 328 ? -8.647 5.686 89.199 1.00 32.27 328 ASN B C 1
ATOM 5504 O O . ASN B 1 328 ? -8.985 6.379 88.240 1.00 32.29 328 ASN B O 1
ATOM 5509 N N . GLY B 1 329 ? -8.680 6.123 90.457 1.00 33.25 329 GLY B N 1
ATOM 5510 C CA . GLY B 1 329 ? -9.163 7.456 90.791 1.00 31.15 329 GLY B CA 1
ATOM 5511 C C . GLY B 1 329 ? -8.492 8.627 90.094 1.00 31.36 329 GLY B C 1
ATOM 5512 O O . GLY B 1 329 ? -9.130 9.652 89.839 1.00 32.66 329 GLY B O 1
ATOM 5513 N N . PHE B 1 330 ? -7.206 8.495 89.794 1.00 30.04 330 PHE B N 1
ATOM 5514 C CA . PHE B 1 330 ? -6.477 9.563 89.120 1.00 30.21 330 PHE B CA 1
ATOM 5515 C C . PHE B 1 330 ? -6.326 9.276 87.615 1.00 29.86 330 PHE B C 1
ATOM 5516 O O . PHE B 1 330 ? -6.735 10.084 86.781 1.00 29.29 330 PHE B O 1
ATOM 5524 N N . ASN B 1 331 ? -5.765 8.115 87.277 1.00 28.75 331 ASN B N 1
ATOM 5525 C CA . ASN B 1 331 ? -5.530 7.751 85.877 1.00 27.56 331 ASN B CA 1
ATOM 5526 C C . ASN B 1 331 ? -6.715 7.381 84.993 1.00 27.89 331 ASN B C 1
ATOM 5527 O O . ASN B 1 331 ? -6.574 7.364 83.768 1.00 28.68 331 ASN B O 1
ATOM 5532 N N . ASP B 1 332 ? -7.872 7.081 85.575 1.00 28.19 332 ASP B N 1
ATOM 5533 C CA . ASP B 1 332 ? -9.029 6.739 84.752 1.00 29.28 332 ASP B CA 1
ATOM 5534 C C . ASP B 1 332 ? -9.356 7.850 83.751 1.00 30.41 332 ASP B C 1
ATOM 5535 O O . ASP B 1 332 ? -9.774 7.571 82.625 1.00 29.55 332 ASP B O 1
ATOM 5540 N N . ASP B 1 333 ? -9.155 9.104 84.152 1.00 30.10 333 ASP B N 1
ATOM 5541 C CA . ASP B 1 333 ? -9.429 10.226 83.261 1.00 30.29 333 ASP B CA 1
ATOM 5542 C C . ASP B 1 333 ? -8.457 10.281 82.083 1.00 28.26 333 ASP B C 1
ATOM 5543 O O . ASP B 1 333 ? -8.726 10.942 81.082 1.00 28.02 333 ASP B O 1
ATOM 5548 N N . ASP B 1 334 ? -7.322 9.603 82.205 1.00 27.58 334 ASP B N 1
ATOM 5549 C CA . ASP B 1 334 ? -6.346 9.590 81.123 1.00 27.98 334 ASP B CA 1
ATOM 5550 C C . ASP B 1 334 ? -6.830 8.770 79.924 1.00 27.21 334 ASP B C 1
ATOM 5551 O O . ASP B 1 334 ? -6.472 9.061 78.782 1.00 27.46 334 ASP B O 1
ATOM 5556 N N . ILE B 1 335 ? -7.649 7.754 80.177 1.00 26.72 335 ILE B N 1
ATOM 5557 C CA . ILE B 1 335 ? -8.129 6.893 79.097 1.00 26.69 335 ILE B CA 1
ATOM 5558 C C . ILE B 1 335 ? -8.891 7.639 78.006 1.00 25.91 335 ILE B C 1
ATOM 5559 O O . ILE B 1 335 ? -8.712 7.353 76.824 1.00 25.77 335 ILE B O 1
ATOM 5564 N N . LEU B 1 336 ? -9.719 8.605 78.392 1.00 26.23 336 LEU B N 1
ATOM 5565 C CA . LEU B 1 336 ? -10.485 9.380 77.417 1.00 26.48 336 LEU B CA 1
ATOM 5566 C C . LEU B 1 336 ? -9.525 10.115 76.482 1.00 25.19 336 LEU B C 1
ATOM 5567 O O . LEU B 1 336 ? -9.735 10.159 75.271 1.00 25.20 336 LEU B O 1
ATOM 5572 N N . ALA B 1 337 ? -8.476 10.700 77.052 1.00 24.19 337 ALA B N 1
ATOM 5573 C CA . ALA B 1 337 ? -7.489 11.430 76.263 1.00 24.31 337 ALA B CA 1
ATOM 5574 C C . ALA B 1 337 ? -6.891 10.543 75.165 1.00 23.51 337 ALA B C 1
ATOM 5575 O O . ALA B 1 337 ? -6.812 10.945 74.003 1.00 23.66 337 ALA B O 1
ATOM 5577 N N . ARG B 1 338 ? -6.474 9.339 75.540 1.00 23.25 338 ARG B N 1
ATOM 5578 C CA . ARG B 1 338 ? -5.876 8.408 74.586 1.00 24.02 338 ARG B CA 1
ATOM 5579 C C . ARG B 1 338 ? -6.875 7.995 73.512 1.00 23.89 338 ARG B C 1
ATOM 5580 O O . ARG B 1 338 ? -6.543 7.949 72.326 1.00 23.83 338 ARG B O 1
ATOM 5588 N N . ARG B 1 339 ? -8.104 7.714 73.926 1.00 24.93 339 ARG B N 1
ATOM 5589 C CA . ARG B 1 339 ? -9.140 7.314 72.988 1.00 25.98 339 ARG B CA 1
ATOM 5590 C C . ARG B 1 339 ? -9.541 8.438 72.041 1.00 25.90 339 ARG B C 1
ATOM 5591 O O . ARG B 1 339 ? -9.812 8.195 70.862 1.00 25.43 339 ARG B O 1
ATOM 5599 N N . SER B 1 340 ? -9.581 9.668 72.548 1.00 23.98 340 SER B N 1
ATOM 5600 C CA . SER B 1 340 ? -9.994 10.790 71.714 1.00 23.41 340 SER B CA 1
ATOM 5601 C C . SER B 1 340 ? -8.910 11.217 70.727 1.00 22.67 340 SER B C 1
ATOM 5602 O O . SER B 1 340 ? -9.222 11.690 69.634 1.00 23.27 340 SER B O 1
ATOM 5605 N N . MET B 1 341 ? -7.642 11.056 71.101 1.00 22.76 341 MET B N 1
ATOM 5606 C CA . MET B 1 341 ? -6.551 11.410 70.192 1.00 22.47 341 MET B CA 1
ATOM 5607 C C . MET B 1 341 ? -6.360 10.310 69.141 1.00 22.57 341 MET B C 1
ATOM 5608 O O . MET B 1 341 ? -5.963 10.587 68.012 1.00 22.62 341 MET B O 1
ATOM 5613 N N . GLU B 1 342 ? -6.639 9.067 69.529 1.00 22.40 342 GLU B N 1
ATOM 5614 C CA . GLU B 1 342 ? -6.458 7.914 68.650 1.00 22.99 342 GLU B CA 1
ATOM 5615 C C . GLU B 1 342 ? -6.784 8.123 67.165 1.00 22.87 342 GLU B C 1
ATOM 5616 O O . GLU B 1 342 ? -5.897 8.013 66.318 1.00 23.57 342 GLU B O 1
ATOM 5622 N N . PRO B 1 343 ? -8.049 8.433 66.827 1.00 24.56 343 PRO B N 1
ATOM 5623 C CA . PRO B 1 343 ? -8.372 8.624 65.407 1.00 24.75 343 PRO B CA 1
ATOM 5624 C C . PRO B 1 343 ? -7.577 9.706 64.685 1.00 25.16 343 PRO B C 1
ATOM 5625 O O . PRO B 1 343 ? -7.272 9.564 63.500 1.00 23.36 343 PRO B O 1
ATOM 5629 N N . PHE B 1 344 ? -7.236 10.778 65.397 1.00 23.86 344 PHE B N 1
ATOM 5630 C CA . PHE B 1 344 ? -6.477 11.875 64.802 1.00 23.83 344 PHE B CA 1
ATOM 5631 C C . PHE B 1 344 ? -5.089 11.404 64.356 1.00 23.83 344 PHE B C 1
ATOM 5632 O O . PHE B 1 344 ? -4.574 11.836 63.318 1.00 23.57 344 PHE B O 1
ATOM 5640 N N . TYR B 1 345 ? -4.492 10.509 65.139 1.00 22.54 345 TYR B N 1
ATOM 5641 C CA . TYR B 1 345 ? -3.158 10.008 64.834 1.00 23.10 345 TYR B CA 1
ATOM 5642 C C . TYR B 1 345 ? -3.105 8.646 64.135 1.00 23.79 345 TYR B C 1
ATOM 5643 O O . TYR B 1 345 ? -2.076 8.290 63.573 1.00 24.69 345 TYR B O 1
ATOM 5652 N N . ALA B 1 346 ? -4.204 7.896 64.161 1.00 24.86 346 ALA B N 1
ATOM 5653 C CA . ALA B 1 346 ? -4.232 6.561 63.558 1.00 26.93 346 ALA B CA 1
ATOM 5654 C C . ALA B 1 346 ? -3.874 6.514 62.070 1.00 29.25 346 ALA B C 1
ATOM 5655 O O . ALA B 1 346 ? -3.323 5.525 61.598 1.00 29.63 346 ALA B O 1
ATOM 5657 N N . ASP B 1 347 ? -4.188 7.570 61.330 1.00 33.21 347 ASP B N 1
ATOM 5658 C CA . ASP B 1 347 ? -3.875 7.600 59.902 1.00 37.12 347 ASP B CA 1
ATOM 5659 C C . ASP B 1 347 ? -2.646 8.452 59.611 1.00 37.68 347 ASP B C 1
ATOM 5660 O O . ASP B 1 347 ? -2.405 8.828 58.465 1.00 38.60 347 ASP B O 1
ATOM 5665 N N . ASP B 1 348 ? -1.886 8.769 60.655 1.00 37.54 348 ASP B N 1
ATOM 5666 C CA . ASP B 1 348 ? -0.663 9.557 60.524 1.00 38.67 348 ASP B CA 1
ATOM 5667 C C . ASP B 1 348 ? -0.848 11.048 60.255 1.00 37.47 348 ASP B C 1
ATOM 5668 O O . ASP B 1 348 ? 0.106 11.811 60.358 1.00 38.44 348 ASP B O 1
ATOM 5673 N N . ARG B 1 349 ? -2.057 11.481 59.919 1.00 36.73 349 ARG B N 1
ATOM 5674 C CA . ARG B 1 349 ? -2.261 12.900 59.639 1.00 36.15 349 ARG B CA 1
ATOM 5675 C C . ARG B 1 349 ? -2.034 13.766 60.881 1.00 33.20 349 ARG B C 1
ATOM 5676 O O . ARG B 1 349 ? -1.552 14.894 60.783 1.00 31.62 349 ARG B O 1
ATOM 5684 N N . GLY B 1 350 ? -2.375 13.231 62.049 1.00 32.09 350 GLY B N 1
ATOM 5685 C CA . GLY B 1 350 ? -2.202 13.977 63.283 1.00 29.74 350 GLY B CA 1
ATOM 5686 C C . GLY B 1 350 ? -0.796 14.509 63.513 1.00 28.74 350 GLY B C 1
ATOM 5687 O O . GLY B 1 350 ? -0.625 15.630 63.989 1.00 28.09 350 GLY B O 1
ATOM 5688 N N . TRP B 1 351 ? 0.215 13.709 63.179 1.00 27.50 351 TRP B N 1
ATOM 5689 C CA . TRP B 1 351 ? 1.601 14.120 63.377 1.00 28.45 351 TRP B CA 1
ATOM 5690 C C . TRP B 1 351 ? 1.924 15.400 62.611 1.00 29.30 351 TRP B C 1
ATOM 5691 O O . TRP B 1 351 ? 2.770 16.185 63.035 1.00 29.96 351 TRP B O 1
ATOM 5702 N N . ARG B 1 352 ? 1.246 15.606 61.487 1.00 30.01 352 ARG B N 1
ATOM 5703 C CA . ARG B 1 352 ? 1.481 16.790 60.670 1.00 31.69 352 ARG B CA 1
ATOM 5704 C C . ARG B 1 352 ? 0.510 17.926 60.974 1.00 29.94 352 ARG B C 1
ATOM 5705 O O . ARG B 1 352 ? 0.871 19.094 60.855 1.00 30.48 352 ARG B O 1
ATOM 5713 N N . GLU B 1 353 ? -0.717 17.587 61.360 1.00 27.99 353 GLU B N 1
ATOM 5714 C CA . GLU B 1 353 ? -1.739 18.603 61.611 1.00 28.74 353 GLU B CA 1
ATOM 5715 C C . GLU B 1 353 ? -1.883 19.134 63.034 1.00 27.89 353 GLU B C 1
ATOM 5716 O O . GLU B 1 353 ? -2.537 20.162 63.247 1.00 26.24 353 GLU B O 1
ATOM 5722 N N . GLU B 1 354 ? -1.288 18.443 64.004 1.00 25.48 354 GLU B N 1
ATOM 5723 C CA . GLU B 1 354 ? -1.352 18.889 65.395 1.00 24.93 354 GLU B CA 1
ATOM 5724 C C . GLU B 1 354 ? -0.760 20.301 65.483 1.00 25.39 354 GLU B C 1
ATOM 5725 O O . GLU B 1 354 ? 0.095 20.668 64.685 1.00 24.16 354 GLU B O 1
ATOM 5731 N N . VAL B 1 355 ? -1.236 21.096 66.436 1.00 25.76 355 VAL B N 1
ATOM 5732 C CA . VAL B 1 355 ? -0.699 22.435 66.647 1.00 25.54 355 VAL B CA 1
ATOM 5733 C C . VAL B 1 355 ? -0.196 22.418 68.086 1.00 25.20 355 VAL B C 1
ATOM 5734 O O . VAL B 1 355 ? -0.967 22.578 69.027 1.00 23.81 355 VAL B O 1
ATOM 5738 N N . LEU B 1 356 ? 1.105 22.201 68.245 1.00 24.34 356 LEU B N 1
ATOM 5739 C CA . LEU B 1 356 ? 1.712 22.113 69.567 1.00 25.82 356 LEU B CA 1
ATOM 5740 C C . LEU B 1 356 ? 2.008 23.463 70.219 1.00 26.47 356 LEU B C 1
ATOM 5741 O O . LEU B 1 356 ? 2.109 24.484 69.536 1.00 26.33 356 LEU B O 1
ATOM 5746 N N . PHE B 1 357 ? 2.111 23.479 71.545 1.00 25.35 357 PHE B N 1
ATOM 5747 C CA . PHE B 1 357 ? 2.475 24.719 72.214 1.00 26.26 357 PHE B CA 1
ATOM 5748 C C . PHE B 1 357 ? 3.642 24.491 73.172 1.00 25.42 357 PHE B C 1
ATOM 5749 O O . PHE B 1 357 ? 4.236 23.404 73.183 1.00 24.73 357 PHE B O 1
ATOM 5757 N N . GLU B 1 358 ? 3.996 25.508 73.947 1.00 26.08 358 GLU B N 1
ATOM 5758 C CA . GLU B 1 358 ? 5.161 25.435 74.824 1.00 26.06 358 GLU B CA 1
ATOM 5759 C C . GLU B 1 358 ? 5.421 24.186 75.672 1.00 25.52 358 GLU B C 1
ATOM 5760 O O . GLU B 1 358 ? 6.543 23.672 75.675 1.00 24.45 358 GLU B O 1
ATOM 5766 N N . SER B 1 359 ? 4.415 23.686 76.382 1.00 24.66 359 SER B N 1
ATOM 5767 C CA . SER B 1 359 ? 4.635 22.511 77.219 1.00 25.20 359 SER B CA 1
ATOM 5768 C C . SER B 1 359 ? 4.864 21.206 76.446 1.00 26.24 359 SER B C 1
ATOM 5769 O O . SER B 1 359 ? 5.182 20.177 77.048 1.00 24.95 359 SER B O 1
ATOM 5772 N N . ASP B 1 360 ? 4.718 21.246 75.123 1.00 25.58 360 ASP B N 1
ATOM 5773 C CA . ASP B 1 360 ? 4.927 20.043 74.317 1.00 26.13 360 ASP B CA 1
ATOM 5774 C C . ASP B 1 360 ? 6.395 19.802 73.976 1.00 26.19 360 ASP B C 1
ATOM 5775 O O . ASP B 1 360 ? 6.722 18.857 73.254 1.00 26.75 360 ASP B O 1
ATOM 5780 N N . ARG B 1 361 ? 7.284 20.644 74.491 1.00 25.96 361 ARG B N 1
ATOM 5781 C CA . ARG B 1 361 ? 8.708 20.463 74.212 1.00 27.45 361 ARG B CA 1
ATOM 5782 C C . ARG B 1 361 ? 9.179 19.081 74.667 1.00 27.08 361 ARG B C 1
ATOM 5783 O O . ARG B 1 361 ? 9.959 18.423 73.978 1.00 26.37 361 ARG B O 1
ATOM 5791 N N . ALA B 1 362 ? 8.699 18.643 75.826 1.00 25.34 362 ALA B N 1
ATOM 5792 C CA . ALA B 1 362 ? 9.100 17.348 76.359 1.00 26.24 362 ALA B CA 1
ATOM 5793 C C . ALA B 1 362 ? 8.725 16.176 75.445 1.00 25.33 362 ALA B C 1
ATOM 5794 O O . ALA B 1 362 ? 9.547 15.298 75.202 1.00 26.07 362 ALA B O 1
ATOM 5796 N N . ILE B 1 363 ? 7.499 16.150 74.934 1.00 25.68 363 ILE B N 1
ATOM 5797 C CA . ILE B 1 363 ? 7.120 15.035 74.072 1.00 25.68 363 ILE B CA 1
ATOM 5798 C C . ILE B 1 363 ? 7.918 15.073 72.767 1.00 25.72 363 ILE B C 1
ATOM 5799 O O . ILE B 1 363 ? 8.235 14.031 72.200 1.00 26.00 363 ILE B O 1
ATOM 5804 N N . ILE B 1 364 ? 8.253 16.267 72.291 1.00 26.03 364 ILE B N 1
ATOM 5805 C CA . ILE B 1 364 ? 9.036 16.370 71.063 1.00 26.45 364 ILE B CA 1
ATOM 5806 C C . ILE B 1 364 ? 10.428 15.776 71.295 1.00 26.36 364 ILE B C 1
ATOM 5807 O O . ILE B 1 364 ? 10.976 15.101 70.424 1.00 25.81 364 ILE B O 1
ATOM 5812 N N . GLU B 1 365 ? 10.994 16.011 72.476 1.00 26.00 365 GLU B N 1
ATOM 5813 C CA . GLU B 1 365 ? 12.308 15.463 72.787 1.00 28.23 365 GLU B CA 1
ATOM 5814 C C . GLU B 1 365 ? 12.217 13.938 72.856 1.00 26.65 365 GLU B C 1
ATOM 5815 O O . GLU B 1 365 ? 13.146 13.238 72.462 1.00 25.77 365 GLU B O 1
ATOM 5821 N N . TRP B 1 366 ? 11.096 13.429 73.360 1.00 26.28 366 TRP B N 1
ATOM 5822 C CA . TRP B 1 366 ? 10.894 11.984 73.438 1.00 25.68 366 TRP B CA 1
ATOM 5823 C C . TRP B 1 366 ? 10.800 11.383 72.035 1.00 25.59 366 TRP B C 1
ATOM 5824 O O . TRP B 1 366 ? 11.428 10.361 71.747 1.00 26.20 366 TRP B O 1
ATOM 5835 N N . ARG B 1 367 ? 10.017 12.011 71.161 1.00 24.42 367 ARG B N 1
ATOM 5836 C CA . ARG B 1 367 ? 9.865 11.494 69.804 1.00 26.02 367 ARG B CA 1
ATOM 5837 C C . ARG B 1 367 ? 11.211 11.475 69.068 1.00 26.47 367 ARG B C 1
ATOM 5838 O O . ARG B 1 367 ? 11.495 10.547 68.302 1.00 25.16 367 ARG B O 1
ATOM 5846 N N . ARG B 1 368 ? 12.046 12.483 69.315 1.00 27.19 368 ARG B N 1
ATOM 5847 C CA . ARG B 1 368 ? 13.364 12.547 68.681 1.00 28.94 368 ARG B CA 1
ATOM 5848 C C . ARG B 1 368 ? 14.260 11.435 69.235 1.00 27.36 368 ARG B C 1
ATOM 5849 O O . ARG B 1 368 ? 14.905 10.707 68.477 1.00 27.28 368 ARG B O 1
ATOM 5857 N N . LEU B 1 369 ? 14.287 11.301 70.557 1.00 26.45 369 LEU B N 1
ATOM 5858 C CA . LEU B 1 369 ? 15.105 10.274 71.192 1.00 27.06 369 LEU B CA 1
ATOM 5859 C C . LEU B 1 369 ? 14.652 8.871 70.793 1.00 27.75 369 LEU B C 1
ATOM 5860 O O . LEU B 1 369 ? 15.470 8.036 70.400 1.00 28.46 369 LEU B O 1
ATOM 5865 N N . ALA B 1 370 ? 13.348 8.616 70.878 1.00 27.16 370 ALA B N 1
ATOM 5866 C CA . ALA B 1 370 ? 12.815 7.308 70.524 1.00 26.28 370 ALA B CA 1
ATOM 5867 C C . ALA B 1 370 ? 13.146 6.949 69.076 1.00 24.74 370 ALA B C 1
ATOM 5868 O O . ALA B 1 370 ? 13.496 5.810 68.779 1.00 24.66 370 ALA B O 1
ATOM 5870 N N . SER B 1 371 ? 13.033 7.926 68.181 1.00 25.20 371 SER B N 1
ATOM 5871 C CA . SER B 1 371 ? 13.322 7.711 66.766 1.00 24.66 371 SER B CA 1
ATOM 5872 C C . SER B 1 371 ? 14.778 7.345 66.512 1.00 25.61 371 SER B C 1
ATOM 5873 O O . SER B 1 371 ? 15.077 6.442 65.732 1.00 25.38 371 SER B O 1
ATOM 5876 N N . GLN B 1 372 ? 15.688 8.042 67.176 1.00 26.73 372 GLN B N 1
ATOM 5877 C CA . GLN B 1 372 ? 17.101 7.781 66.966 1.00 29.40 372 GLN B CA 1
ATOM 5878 C C . GLN B 1 372 ? 17.663 6.548 67.669 1.00 30.48 372 GLN B C 1
ATOM 5879 O O . GLN B 1 372 ? 18.470 5.822 67.091 1.00 30.59 372 GLN B O 1
ATOM 5885 N N . TYR B 1 373 ? 17.224 6.300 68.899 1.00 30.73 373 TYR B N 1
ATOM 5886 C CA . TYR B 1 373 ? 17.770 5.191 69.672 1.00 29.95 373 TYR B CA 1
ATOM 5887 C C . TYR B 1 373 ? 16.994 3.881 69.807 1.00 29.92 373 TYR B C 1
ATOM 5888 O O . TYR B 1 373 ? 17.472 2.967 70.478 1.00 29.24 373 TYR B O 1
ATOM 5897 N N . ASN B 1 374 ? 15.815 3.764 69.202 1.00 27.95 374 ASN B N 1
ATOM 5898 C CA . ASN B 1 374 ? 15.093 2.499 69.322 1.00 28.54 374 ASN B CA 1
ATOM 5899 C C . ASN B 1 374 ? 15.910 1.433 68.586 1.00 29.18 374 ASN B C 1
ATOM 5900 O O . ASN B 1 374 ? 16.635 1.744 67.636 1.00 28.59 374 ASN B O 1
ATOM 5905 N N . ARG B 1 375 ? 15.804 0.185 69.029 1.00 28.59 375 ARG B N 1
ATOM 5906 C CA . ARG B 1 375 ? 16.571 -0.902 68.425 1.00 28.90 375 ARG B CA 1
ATOM 5907 C C . ARG B 1 375 ? 15.899 -1.584 67.240 1.00 27.94 375 ARG B C 1
ATOM 5908 O O . ARG B 1 375 ? 16.282 -2.685 66.844 1.00 27.43 375 ARG B O 1
ATOM 5916 N N . GLY B 1 376 ? 14.902 -0.923 66.664 1.00 28.17 376 GLY B N 1
ATOM 5917 C CA . GLY B 1 376 ? 14.221 -1.490 65.514 1.00 27.15 376 GLY B CA 1
ATOM 5918 C C . GLY B 1 376 ? 12.737 -1.210 65.487 1.00 26.14 376 GLY B C 1
ATOM 5919 O O . GLY B 1 376 ? 12.105 -1.073 66.537 1.00 27.25 376 GLY B O 1
ATOM 5920 N N . ILE B 1 377 ? 12.184 -1.121 64.282 1.00 25.77 377 ILE B N 1
ATOM 5921 C CA . ILE B 1 377 ? 10.763 -0.859 64.099 1.00 26.42 377 ILE B CA 1
ATOM 5922 C C . ILE B 1 377 ? 10.046 -2.180 63.855 1.00 26.81 377 ILE B C 1
ATOM 5923 O O . ILE B 1 377 ? 10.345 -2.885 62.894 1.00 27.36 377 ILE B O 1
ATOM 5928 N N . GLN B 1 378 ? 9.099 -2.515 64.724 1.00 28.31 378 GLN B N 1
ATOM 5929 C CA . GLN B 1 378 ? 8.351 -3.757 64.579 1.00 30.11 378 GLN B CA 1
ATOM 5930 C C . GLN B 1 378 ? 7.412 -3.644 63.386 1.00 32.42 378 GLN B C 1
ATOM 5931 O O . GLN B 1 378 ? 6.714 -2.643 63.243 1.00 32.06 378 GLN B O 1
ATOM 5937 N N . THR B 1 379 ? 7.399 -4.665 62.533 1.00 35.30 379 THR B N 1
ATOM 5938 C CA . THR B 1 379 ? 6.527 -4.682 61.359 1.00 41.00 379 THR B CA 1
ATOM 5939 C C . THR B 1 379 ? 5.846 -6.041 61.231 1.00 44.03 379 THR B C 1
ATOM 5940 O O . THR B 1 379 ? 6.183 -6.982 61.951 1.00 45.87 379 THR B O 1
ATOM 5944 N N . ARG B 1 380 ? 4.883 -6.135 60.317 1.00 47.84 380 ARG B N 1
ATOM 5945 C CA . ARG B 1 380 ? 4.164 -7.386 60.072 1.00 51.79 380 ARG B CA 1
ATOM 5946 C C . ARG B 1 380 ? 4.702 -8.069 58.809 1.00 54.22 380 ARG B C 1
ATOM 5947 O O . ARG B 1 380 ? 5.724 -7.649 58.262 1.00 55.64 380 ARG B O 1
ATOM 5955 N N . ASP B 1 381 ? 4.011 -9.115 58.354 1.00 56.80 381 ASP B N 1
ATOM 5956 C CA . ASP B 1 381 ? 4.400 -9.868 57.153 1.00 59.03 381 ASP B CA 1
ATOM 5957 C C . ASP B 1 381 ? 5.556 -10.839 57.395 1.00 60.51 381 ASP B C 1
ATOM 5958 O O . ASP B 1 381 ? 5.994 -10.974 58.560 1.00 61.63 381 ASP B O 1
ATOM 5963 N N . ALA C 1 8 ? -17.517 -1.483 28.302 1.00 53.32 8 ALA C N 1
ATOM 5964 C CA . ALA C 1 8 ? -18.502 -0.946 29.330 1.00 53.34 8 ALA C CA 1
ATOM 5965 C C . ALA C 1 8 ? -19.487 -0.023 28.666 1.00 54.34 8 ALA C C 1
ATOM 5966 O O . ALA C 1 8 ? -20.537 -0.289 28.429 1.00 51.19 8 ALA C O 1
ATOM 5968 N N . GLY C 1 9 ? -18.907 0.922 28.103 1.00 54.14 9 GLY C N 1
ATOM 5969 C CA . GLY C 1 9 ? -19.783 1.934 27.614 1.00 53.39 9 GLY C CA 1
ATOM 5970 C C . GLY C 1 9 ? -20.487 2.289 26.307 1.00 53.19 9 GLY C C 1
ATOM 5971 O O . GLY C 1 9 ? -20.136 3.281 25.906 1.00 55.07 9 GLY C O 1
ATOM 5972 N N . ILE C 1 10 ? -21.646 2.016 25.750 1.00 52.07 10 ILE C N 1
ATOM 5973 C CA . ILE C 1 10 ? -22.989 1.582 26.382 1.00 51.78 10 ILE C CA 1
ATOM 5974 C C . ILE C 1 10 ? -23.332 2.109 27.792 1.00 50.55 10 ILE C C 1
ATOM 5975 O O . ILE C 1 10 ? -24.224 2.988 27.862 1.00 49.89 10 ILE C O 1
ATOM 5980 N N . ALA C 1 11 ? -22.634 1.759 28.880 1.00 48.71 11 ALA C N 1
ATOM 5981 C CA . ALA C 1 11 ? -23.004 2.200 30.215 1.00 46.01 11 ALA C CA 1
ATOM 5982 C C . ALA C 1 11 ? -22.537 3.635 30.432 1.00 44.54 11 ALA C C 1
ATOM 5983 O O . ALA C 1 11 ? -23.244 4.420 31.066 1.00 42.72 11 ALA C O 1
ATOM 5985 N N . GLU C 1 12 ? -21.342 3.978 29.941 1.00 42.26 12 GLU C N 1
ATOM 5986 C CA . GLU C 1 12 ? -20.797 5.325 30.128 1.00 40.86 12 GLU C CA 1
ATOM 5987 C C . GLU C 1 12 ? -21.690 6.330 29.427 1.00 38.84 12 GLU C C 1
ATOM 5988 O O . GLU C 1 12 ? -21.936 7.413 29.947 1.00 38.15 12 GLU C O 1
ATOM 5994 N N . ARG C 1 13 ? -22.184 5.962 28.248 1.00 38.49 13 ARG C N 1
ATOM 5995 C CA . ARG C 1 13 ? -23.051 6.855 27.488 1.00 39.59 13 ARG C CA 1
ATOM 5996 C C . ARG C 1 13 ? -24.376 7.065 28.201 1.00 38.89 13 ARG C C 1
ATOM 5997 O O . ARG C 1 13 ? -24.903 8.175 28.230 1.00 38.49 13 ARG C O 1
ATOM 6005 N N . ARG C 1 14 ? -24.915 5.992 28.772 1.00 39.15 14 ARG C N 1
ATOM 6006 C CA . ARG C 1 14 ? -26.185 6.075 29.480 1.00 39.53 14 ARG C CA 1
ATOM 6007 C C . ARG C 1 14 ? -26.086 6.865 30.791 1.00 38.30 14 ARG C C 1
ATOM 6008 O O . ARG C 1 14 ? -27.001 7.604 31.145 1.00 39.92 14 ARG C O 1
ATOM 6016 N N . THR C 1 15 ? -24.970 6.717 31.497 1.00 36.73 15 THR C N 1
ATOM 6017 C CA . THR C 1 15 ? -24.775 7.393 32.779 1.00 36.67 15 THR C CA 1
ATOM 6018 C C . THR C 1 15 ? -24.000 8.712 32.707 1.00 37.30 15 THR C C 1
ATOM 6019 O O . THR C 1 15 ? -23.893 9.428 33.707 1.00 35.71 15 THR C O 1
ATOM 6023 N N . ARG C 1 16 ? -23.465 9.025 31.531 1.00 36.57 16 ARG C N 1
ATOM 6024 C CA . ARG C 1 16 ? -22.681 10.242 31.329 1.00 35.08 16 ARG C CA 1
ATOM 6025 C C . ARG C 1 16 ? -23.295 11.492 31.947 1.00 33.00 16 ARG C C 1
ATOM 6026 O O . ARG C 1 16 ? -22.628 12.211 32.686 1.00 32.51 16 ARG C O 1
ATOM 6034 N N . ALA C 1 17 ? -24.564 11.746 31.647 1.00 32.38 17 ALA C N 1
ATOM 6035 C CA . ALA C 1 17 ? -25.244 12.928 32.161 1.00 33.06 17 ALA C CA 1
ATOM 6036 C C . ALA C 1 17 ? -25.395 13.000 33.687 1.00 33.63 17 ALA C C 1
ATOM 6037 O O . ALA C 1 17 ? -25.726 14.061 34.217 1.00 33.78 17 ALA C O 1
ATOM 6039 N N . TRP C 1 18 ? -25.168 11.895 34.398 1.00 33.68 18 TRP C N 1
ATOM 6040 C CA . TRP C 1 18 ? -25.273 11.940 35.858 1.00 34.34 18 TRP C CA 1
ATOM 6041 C C . TRP C 1 18 ? -24.032 11.452 36.596 1.00 33.26 18 TRP C C 1
ATOM 6042 O O . TRP C 1 18 ? -24.112 11.092 37.772 1.00 32.84 18 TRP C O 1
ATOM 6053 N N . ALA C 1 19 ? -22.886 11.450 35.920 1.00 31.91 19 ALA C N 1
ATOM 6054 C CA . ALA C 1 19 ? -21.638 11.017 36.544 1.00 30.17 19 ALA C CA 1
ATOM 6055 C C . ALA C 1 19 ? -21.342 11.742 37.870 1.00 29.86 19 ALA C C 1
ATOM 6056 O O . ALA C 1 19 ? -20.879 11.128 38.831 1.00 31.38 19 ALA C O 1
ATOM 6058 N N . PRO C 1 20 ? -21.590 13.060 37.939 1.00 27.85 20 PRO C N 1
ATOM 6059 C CA . PRO C 1 20 ? -21.321 13.782 39.192 1.00 27.40 20 PRO C CA 1
ATOM 6060 C C . PRO C 1 20 ? -22.154 13.239 40.370 1.00 27.48 20 PRO C C 1
ATOM 6061 O O . PRO C 1 20 ? -21.664 13.120 41.496 1.00 26.62 20 PRO C O 1
ATOM 6065 N N . TYR C 1 21 ? -23.417 12.927 40.091 1.00 26.04 21 TYR C N 1
ATOM 6066 C CA . TYR C 1 21 ? -24.338 12.384 41.085 1.00 24.71 21 TYR C CA 1
ATOM 6067 C C . TYR C 1 21 ? -23.845 11.021 41.572 1.00 24.58 21 TYR C C 1
ATOM 6068 O O . TYR C 1 21 ? -23.912 10.706 42.766 1.00 24.67 21 TYR C O 1
ATOM 6077 N N . ILE C 1 22 ? -23.356 10.209 40.641 1.00 24.47 22 ILE C N 1
ATOM 6078 C CA . ILE C 1 22 ? -22.829 8.890 40.974 1.00 25.77 22 ILE C CA 1
ATOM 6079 C C . ILE C 1 22 ? -21.630 9.008 41.918 1.00 27.41 22 ILE C C 1
ATOM 6080 O O . ILE C 1 22 ? -21.379 8.119 42.738 1.00 25.71 22 ILE C O 1
ATOM 6085 N N . ASP C 1 23 ? -20.898 10.113 41.796 1.00 28.48 23 ASP C N 1
ATOM 6086 C CA . ASP C 1 23 ? -19.726 10.375 42.630 1.00 31.65 23 ASP C CA 1
ATOM 6087 C C . ASP C 1 23 ? -20.063 11.018 43.979 1.00 30.09 23 ASP C C 1
ATOM 6088 O O . ASP C 1 23 ? -19.262 10.961 44.915 1.00 30.15 23 ASP C O 1
ATOM 6093 N N . ALA C 1 24 ? -21.245 11.621 44.075 1.00 27.09 24 ALA C N 1
ATOM 6094 C CA . ALA C 1 24 ? -21.659 12.332 45.287 1.00 24.89 24 ALA C CA 1
ATOM 6095 C C . ALA C 1 24 ? -22.149 11.456 46.438 1.00 25.87 24 ALA C C 1
ATOM 6096 O O . ALA C 1 24 ? -23.219 11.690 47.009 1.00 24.10 24 ALA C O 1
ATOM 6098 N N . LYS C 1 25 ? -21.349 10.459 46.788 1.00 26.78 25 LYS C N 1
ATOM 6099 C CA . LYS C 1 25 ? -21.685 9.542 47.859 1.00 29.03 25 LYS C CA 1
ATOM 6100 C C . LYS C 1 25 ? -21.829 10.258 49.206 1.00 30.23 25 LYS C C 1
ATOM 6101 O O . LYS C 1 25 ? -22.558 9.800 50.092 1.00 28.57 25 LYS C O 1
ATOM 6107 N N . LEU C 1 26 ? -21.151 11.392 49.353 1.00 29.17 26 LEU C N 1
ATOM 6108 C CA . LEU C 1 26 ? -21.203 12.145 50.600 1.00 30.03 26 LEU C CA 1
ATOM 6109 C C . LEU C 1 26 ? -22.056 13.412 50.507 1.00 29.30 26 LEU C C 1
ATOM 6110 O O . LEU C 1 26 ? -22.057 14.238 51.418 1.00 29.20 26 LEU C O 1
ATOM 6115 N N . GLY C 1 27 ? -22.781 13.569 49.405 1.00 27.45 27 GLY C N 1
ATOM 6116 C CA . GLY C 1 27 ? -23.627 14.739 49.259 1.00 27.49 27 GLY C CA 1
ATOM 6117 C C . GLY C 1 27 ? -23.004 15.902 48.509 1.00 26.91 27 GLY C C 1
ATOM 6118 O O . GLY C 1 27 ? -21.881 15.819 48.004 1.00 25.24 27 GLY C O 1
ATOM 6119 N N . PHE C 1 28 ? -23.739 17.005 48.449 1.00 26.81 28 PHE C N 1
ATOM 6120 C CA . PHE C 1 28 ? -23.263 18.183 47.741 1.00 25.57 28 PHE C CA 1
ATOM 6121 C C . PHE C 1 28 ? -22.759 19.274 48.678 1.00 27.05 28 PHE C C 1
ATOM 6122 O O . PHE C 1 28 ? -23.445 19.665 49.622 1.00 26.71 28 PHE C O 1
ATOM 6130 N N . ARG C 1 29 ? -21.549 19.755 48.401 1.00 26.00 29 ARG C N 1
ATOM 6131 C CA . ARG C 1 29 ? -20.925 20.802 49.194 1.00 26.91 29 ARG C CA 1
ATOM 6132 C C . ARG C 1 29 ? -21.422 22.170 48.728 1.00 26.21 29 ARG C C 1
ATOM 6133 O O . ARG C 1 29 ? -21.842 22.330 47.578 1.00 25.43 29 ARG C O 1
ATOM 6141 N N . ASN C 1 30 ? -21.369 23.145 49.632 1.00 26.25 30 ASN C N 1
ATOM 6142 C CA . ASN C 1 30 ? -21.807 24.511 49.368 1.00 27.16 30 ASN C CA 1
ATOM 6143 C C . ASN C 1 30 ? -23.328 24.657 49.290 1.00 27.46 30 ASN C C 1
ATOM 6144 O O . ASN C 1 30 ? -23.856 25.383 48.448 1.00 27.20 30 ASN C O 1
ATOM 6149 N N . HIS C 1 31 ? -24.020 23.959 50.185 1.00 26.90 31 HIS C N 1
ATOM 6150 C CA . HIS C 1 31 ? -25.479 24.007 50.275 1.00 26.89 31 HIS C CA 1
ATOM 6151 C C . HIS C 1 31 ? -25.874 24.030 51.754 1.00 27.41 31 HIS C C 1
ATOM 6152 O O . HIS C 1 31 ? -25.061 23.698 52.626 1.00 24.87 31 HIS C O 1
ATOM 6159 N N . TRP C 1 32 ? -27.117 24.425 52.025 1.00 26.87 32 TRP C N 1
ATOM 6160 C CA . TRP C 1 32 ? -27.640 24.459 53.386 1.00 26.54 32 TRP C CA 1
ATOM 6161 C C . TRP C 1 32 ? -28.286 23.113 53.693 1.00 26.32 32 TRP C C 1
ATOM 6162 O O . TRP C 1 32 ? -28.916 22.508 52.824 1.00 26.42 32 TRP C O 1
ATOM 6173 N N . TYR C 1 33 ? -28.141 22.654 54.931 1.00 26.22 33 TYR C N 1
ATOM 6174 C CA . TYR C 1 33 ? -28.725 21.384 55.355 1.00 26.20 33 TYR C CA 1
ATOM 6175 C C . TYR C 1 33 ? -29.254 21.476 56.780 1.00 25.86 33 TYR C C 1
ATOM 6176 O O . TYR C 1 33 ? -28.592 22.020 57.657 1.00 26.30 33 TYR C O 1
ATOM 6185 N N . PRO C 1 34 ? -30.462 20.952 57.023 1.00 25.34 34 PRO C N 1
ATOM 6186 C CA . PRO C 1 34 ? -31.030 20.987 58.372 1.00 25.79 34 PRO C CA 1
ATOM 6187 C C . PRO C 1 34 ? -30.394 19.814 59.118 1.00 26.08 34 PRO C C 1
ATOM 6188 O O . PRO C 1 34 ? -30.227 18.734 58.546 1.00 26.98 34 PRO C O 1
ATOM 6192 N N . VAL C 1 35 ? -30.033 20.012 60.379 1.00 25.42 35 VAL C N 1
ATOM 6193 C CA . VAL C 1 35 ? -29.397 18.937 61.128 1.00 26.70 35 VAL C CA 1
ATOM 6194 C C . VAL C 1 35 ? -30.103 18.565 62.422 1.00 27.64 35 VAL C C 1
ATOM 6195 O O . VAL C 1 35 ? -29.956 17.444 62.909 1.00 27.77 35 VAL C O 1
ATOM 6199 N N . ARG C 1 36 ? -30.875 19.497 62.972 1.00 28.30 36 ARG C N 1
ATOM 6200 C CA . ARG C 1 36 ? -31.553 19.243 64.234 1.00 29.60 36 ARG C CA 1
ATOM 6201 C C . ARG C 1 36 ? -32.812 20.100 64.366 1.00 30.11 36 ARG C C 1
ATOM 6202 O O . ARG C 1 36 ? -32.953 21.124 63.685 1.00 27.04 36 ARG C O 1
ATOM 6210 N N . LEU C 1 37 ? -33.724 19.670 65.234 1.00 30.19 37 LEU C N 1
ATOM 6211 C CA . LEU C 1 37 ? -34.944 20.422 65.500 1.00 31.74 37 LEU C CA 1
ATOM 6212 C C . LEU C 1 37 ? -34.518 21.500 66.496 1.00 32.06 37 LEU C C 1
ATOM 6213 O O . LEU C 1 37 ? -33.631 21.270 67.312 1.00 30.66 37 LEU C O 1
ATOM 6218 N N . SER C 1 38 ? -35.138 22.673 66.426 1.00 33.31 38 SER C N 1
ATOM 6219 C CA . SER C 1 38 ? -34.794 23.774 67.323 1.00 34.87 38 SER C CA 1
ATOM 6220 C C . SER C 1 38 ? -34.760 23.400 68.805 1.00 35.12 38 SER C C 1
ATOM 6221 O O . SER C 1 38 ? -33.841 23.793 69.528 1.00 34.33 38 SER C O 1
ATOM 6224 N N . ALA C 1 39 ? -35.756 22.641 69.252 1.00 34.90 39 ALA C N 1
ATOM 6225 C CA . ALA C 1 39 ? -35.841 22.246 70.651 1.00 35.91 39 ALA C CA 1
ATOM 6226 C C . ALA C 1 39 ? -34.702 21.332 71.091 1.00 36.63 39 ALA C C 1
ATOM 6227 O O . ALA C 1 39 ? -34.439 21.191 72.286 1.00 35.46 39 ALA C O 1
ATOM 6229 N N . GLU C 1 40 ? -34.027 20.707 70.131 1.00 35.57 40 GLU C N 1
ATOM 6230 C CA . GLU C 1 40 ? -32.925 19.811 70.459 1.00 35.06 40 GLU C CA 1
ATOM 6231 C C . GLU C 1 40 ? -31.642 20.583 70.745 1.00 33.06 40 GLU C C 1
ATOM 6232 O O . GLU C 1 40 ? -30.680 20.031 71.275 1.00 34.62 40 GLU C O 1
ATOM 6238 N N . VAL C 1 41 ? -31.635 21.861 70.387 1.00 31.82 41 VAL C N 1
ATOM 6239 C CA . VAL C 1 41 ? -30.478 22.717 70.602 1.00 32.18 41 VAL C CA 1
ATOM 6240 C C . VAL C 1 41 ? -30.880 23.789 71.613 1.00 32.97 41 VAL C C 1
ATOM 6241 O O . VAL C 1 41 ? -31.257 24.903 71.244 1.00 34.07 41 VAL C O 1
ATOM 6245 N N . ALA C 1 42 ? -30.797 23.438 72.891 1.00 34.23 42 ALA C N 1
ATOM 6246 C CA . ALA C 1 42 ? -31.181 24.345 73.966 1.00 34.69 42 ALA C CA 1
ATOM 6247 C C . ALA C 1 42 ? -30.066 25.270 74.445 1.00 35.12 42 ALA C C 1
ATOM 6248 O O . ALA C 1 42 ? -28.874 25.009 74.239 1.00 32.87 42 ALA C O 1
ATOM 6250 N N . GLU C 1 43 ? -30.477 26.355 75.094 1.00 34.57 43 GLU C N 1
ATOM 6251 C CA . GLU C 1 43 ? -29.555 27.347 75.633 1.00 34.33 43 GLU C CA 1
ATOM 6252 C C . GLU C 1 43 ? -28.489 26.673 76.491 1.00 34.35 43 GLU C C 1
ATOM 6253 O O . GLU C 1 43 ? -28.799 25.824 77.323 1.00 33.66 43 GLU C O 1
ATOM 6259 N N . ALA C 1 44 ? -27.232 27.044 76.265 1.00 34.82 44 ALA C N 1
ATOM 6260 C CA . ALA C 1 44 ? -26.101 26.514 77.023 1.00 34.82 44 ALA C CA 1
ATOM 6261 C C . ALA C 1 44 ? -26.043 24.994 77.167 1.00 35.24 44 ALA C C 1
ATOM 6262 O O . ALA C 1 44 ? -25.613 24.488 78.202 1.00 36.31 44 ALA C O 1
ATOM 6264 N N . SER C 1 45 ? -26.458 24.264 76.136 1.00 35.18 45 SER C N 1
ATOM 6265 C CA . SER C 1 45 ? -26.436 22.804 76.185 1.00 34.02 45 SER C CA 1
ATOM 6266 C C . SER C 1 45 ? -25.920 22.243 74.853 1.00 33.09 45 SER C C 1
ATOM 6267 O O . SER C 1 45 ? -26.699 21.782 74.019 1.00 32.88 45 SER C O 1
ATOM 6270 N N . PRO C 1 46 ? -24.590 22.266 74.648 1.00 32.22 46 PRO C N 1
ATOM 6271 C CA . PRO C 1 46 ? -23.941 21.776 73.426 1.00 30.71 46 PRO C CA 1
ATOM 6272 C C . PRO C 1 46 ? -24.411 20.411 72.931 1.00 30.98 46 PRO C C 1
ATOM 6273 O O . PRO C 1 46 ? -24.569 19.475 73.713 1.00 30.22 46 PRO C O 1
ATOM 6277 N N . VAL C 1 47 ? -24.621 20.313 71.618 1.00 30.43 47 VAL C N 1
ATOM 6278 C CA . VAL C 1 47 ? -25.070 19.077 70.976 1.00 31.39 47 VAL C CA 1
ATOM 6279 C C . VAL C 1 47 ? -24.179 18.754 69.773 1.00 29.71 47 VAL C C 1
ATOM 6280 O O . VAL C 1 47 ? -24.067 19.554 68.848 1.00 29.08 47 VAL C O 1
ATOM 6284 N N . PRO C 1 48 ? -23.533 17.584 69.772 1.00 28.54 48 PRO C N 1
ATOM 6285 C CA . PRO C 1 48 ? -22.683 17.258 68.624 1.00 28.33 48 PRO C CA 1
ATOM 6286 C C . PRO C 1 48 ? -23.515 16.611 67.519 1.00 28.37 48 PRO C C 1
ATOM 6287 O O . PRO C 1 48 ? -24.451 15.861 67.799 1.00 28.28 48 PRO C O 1
ATOM 6291 N N . VAL C 1 49 ? -23.186 16.914 66.268 1.00 28.46 49 VAL C N 1
ATOM 6292 C CA . VAL C 1 49 ? -23.888 16.331 65.125 1.00 26.63 49 VAL C CA 1
ATOM 6293 C C . VAL C 1 49 ? -22.865 16.027 64.032 1.00 26.78 49 VAL C C 1
ATOM 6294 O O . VAL C 1 49 ? -21.744 16.531 64.062 1.00 27.00 49 VAL C O 1
ATOM 6298 N N . GLN C 1 50 ? -23.250 15.198 63.071 1.00 25.84 50 GLN C N 1
ATOM 6299 C CA . GLN C 1 50 ? -22.369 14.885 61.957 1.00 26.14 50 GLN C CA 1
ATOM 6300 C C . GLN C 1 50 ? -23.165 14.973 60.668 1.00 25.14 50 GLN C C 1
ATOM 6301 O O . GLN C 1 50 ? -24.266 14.425 60.576 1.00 25.00 50 GLN C O 1
ATOM 6307 N N . LEU C 1 51 ? -22.624 15.678 59.681 1.00 24.99 51 LEU C N 1
ATOM 6308 C CA . LEU C 1 51 ? -23.291 15.787 58.388 1.00 25.59 51 LEU C CA 1
ATOM 6309 C C . LEU C 1 51 ? -22.237 15.874 57.297 1.00 25.04 51 LEU C C 1
ATOM 6310 O O . LEU C 1 51 ? -21.216 16.554 57.455 1.00 25.87 51 LEU C O 1
ATOM 6315 N N . LEU C 1 52 ? -22.486 15.173 56.196 1.00 23.27 52 LEU C N 1
ATOM 6316 C CA . LEU C 1 52 ? -21.552 15.143 55.082 1.00 23.93 52 LEU C CA 1
ATOM 6317 C C . LEU C 1 52 ? -20.158 14.740 55.566 1.00 23.60 52 LEU C C 1
ATOM 6318 O O . LEU C 1 52 ? -19.155 15.252 55.086 1.00 24.42 52 LEU C O 1
ATOM 6323 N N . GLY C 1 53 ? -20.115 13.825 56.532 1.00 23.83 53 GLY C N 1
ATOM 6324 C CA . GLY C 1 53 ? -18.849 13.345 57.060 1.00 24.62 53 GLY C CA 1
ATOM 6325 C C . GLY C 1 53 ? -18.105 14.295 57.984 1.00 24.81 53 GLY C C 1
ATOM 6326 O O . GLY C 1 53 ? -17.024 13.960 58.462 1.00 26.28 53 GLY C O 1
ATOM 6327 N N . GLU C 1 54 ? -18.676 15.467 58.246 1.00 24.05 54 GLU C N 1
ATOM 6328 C CA . GLU C 1 54 ? -18.036 16.455 59.112 1.00 23.64 54 GLU C CA 1
ATOM 6329 C C . GLU C 1 54 ? -18.651 16.514 60.519 1.00 24.39 54 GLU C C 1
ATOM 6330 O O . GLU C 1 54 ? -19.876 16.595 60.673 1.00 22.83 54 GLU C O 1
ATOM 6336 N N . LYS C 1 55 ? -17.794 16.467 61.540 1.00 24.15 55 LYS C N 1
ATOM 6337 C CA . LYS C 1 55 ? -18.243 16.506 62.932 1.00 25.35 55 LYS C CA 1
ATOM 6338 C C . LYS C 1 55 ? -18.367 17.941 63.440 1.00 25.03 55 LYS C C 1
ATOM 6339 O O . LYS C 1 55 ? -17.387 18.690 63.493 1.00 23.36 55 LYS C O 1
ATOM 6345 N N . VAL C 1 56 ? -19.586 18.320 63.809 1.00 24.49 56 VAL C N 1
ATOM 6346 C CA . VAL C 1 56 ? -19.854 19.679 64.269 1.00 25.40 56 VAL C CA 1
ATOM 6347 C C . VAL C 1 56 ? -20.431 19.713 65.680 1.00 25.31 56 VAL C C 1
ATOM 6348 O O . VAL C 1 56 ? -21.079 18.763 66.114 1.00 26.45 56 VAL C O 1
ATOM 6352 N N . LEU C 1 57 ? -20.183 20.808 66.393 1.00 27.61 57 LEU C N 1
ATOM 6353 C CA . LEU C 1 57 ? -20.686 20.971 67.755 1.00 27.46 57 LEU C CA 1
ATOM 6354 C C . LEU C 1 57 ? -21.574 22.204 67.768 1.00 27.42 57 LEU C C 1
ATOM 6355 O O . LEU C 1 57 ? -21.125 23.298 67.429 1.00 27.23 57 LEU C O 1
ATOM 6360 N N . LEU C 1 58 ? -22.828 22.024 68.168 1.00 27.18 58 LEU C N 1
ATOM 6361 C CA . LEU C 1 58 ? -23.792 23.123 68.210 1.00 28.06 58 LEU C CA 1
ATOM 6362 C C . LEU C 1 58 ? -24.056 23.597 69.639 1.00 29.37 58 LEU C C 1
ATOM 6363 O O . LEU C 1 58 ? -23.902 22.840 70.595 1.00 29.27 58 LEU C O 1
ATOM 6368 N N . ASN C 1 59 ? -24.462 24.854 69.770 1.00 30.72 59 ASN C N 1
ATOM 6369 C CA . ASN C 1 59 ? -24.803 25.418 71.069 1.00 31.90 59 ASN C CA 1
ATOM 6370 C C . ASN C 1 59 ? -25.596 26.703 70.867 1.00 33.07 59 ASN C C 1
ATOM 6371 O O . ASN C 1 59 ? -25.393 27.424 69.888 1.00 32.70 59 ASN C O 1
ATOM 6376 N N . ARG C 1 60 ? -26.519 26.972 71.785 1.00 33.72 60 ARG C N 1
ATOM 6377 C CA . ARG C 1 60 ? -27.326 28.179 71.712 1.00 33.55 60 ARG C CA 1
ATOM 6378 C C . ARG C 1 60 ? -26.863 29.105 72.829 1.00 33.93 60 ARG C C 1
ATOM 6379 O O . ARG C 1 60 ? -26.899 28.742 74.004 1.00 34.18 60 ARG C O 1
ATOM 6387 N N . VAL C 1 61 ? -26.406 30.291 72.450 1.00 34.14 61 VAL C N 1
ATOM 6388 C CA . VAL C 1 61 ? -25.924 31.281 73.403 1.00 36.38 61 VAL C CA 1
ATOM 6389 C C . VAL C 1 61 ? -26.757 32.546 73.229 1.00 36.91 61 VAL C C 1
ATOM 6390 O O . VAL C 1 61 ? -26.761 33.153 72.153 1.00 35.75 61 VAL C O 1
ATOM 6394 N N . ASP C 1 62 ? -27.454 32.937 74.292 1.00 38.24 62 ASP C N 1
ATOM 6395 C CA . ASP C 1 62 ? -28.319 34.111 74.261 1.00 39.09 62 ASP C CA 1
ATOM 6396 C C . ASP C 1 62 ? -29.353 33.952 73.150 1.00 37.64 62 ASP C C 1
ATOM 6397 O O . ASP C 1 62 ? -29.627 34.888 72.403 1.00 38.25 62 ASP C O 1
ATOM 6402 N N . GLY C 1 63 ? -29.906 32.748 73.044 1.00 37.36 63 GLY C N 1
ATOM 6403 C CA . GLY C 1 63 ? -30.912 32.470 72.035 1.00 36.71 63 GLY C CA 1
ATOM 6404 C C . GLY C 1 63 ? -30.399 32.219 70.626 1.00 36.13 63 GLY C C 1
ATOM 6405 O O . GLY C 1 63 ? -31.153 31.758 69.771 1.00 35.64 63 GLY C O 1
ATOM 6406 N N . VAL C 1 64 ? -29.122 32.503 70.382 1.00 35.22 64 VAL C N 1
ATOM 6407 C CA . VAL C 1 64 ? -28.543 32.320 69.052 1.00 35.01 64 VAL C CA 1
ATOM 6408 C C . VAL C 1 64 ? -27.735 31.026 68.905 1.00 34.72 64 VAL C C 1
ATOM 6409 O O . VAL C 1 64 ? -26.819 30.753 69.687 1.00 32.88 64 VAL C O 1
ATOM 6413 N N . VAL C 1 65 ? -28.074 30.233 67.893 1.00 33.21 65 VAL C N 1
ATOM 6414 C CA . VAL C 1 65 ? -27.371 28.977 67.657 1.00 31.92 65 VAL C CA 1
ATOM 6415 C C . VAL C 1 65 ? -26.066 29.210 66.906 1.00 30.51 65 VAL C C 1
ATOM 6416 O O . VAL C 1 65 ? -26.026 29.942 65.919 1.00 29.80 65 VAL C O 1
ATOM 6420 N N . HIS C 1 66 ? -24.998 28.590 67.396 1.00 30.65 66 HIS C N 1
ATOM 6421 C CA . HIS C 1 66 ? -23.682 28.697 66.778 1.00 29.67 66 HIS C CA 1
ATOM 6422 C C . HIS C 1 66 ? -23.177 27.288 66.476 1.00 28.59 66 HIS C C 1
ATOM 6423 O O . HIS C 1 66 ? -23.567 26.331 67.140 1.00 28.33 66 HIS C O 1
ATOM 6430 N N . ALA C 1 67 ? -22.309 27.165 65.478 1.00 27.53 67 ALA C N 1
ATOM 6431 C CA . ALA C 1 67 ? -21.773 25.863 65.089 1.00 26.12 67 ALA C CA 1
ATOM 6432 C C . ALA C 1 67 ? -20.268 25.932 64.827 1.00 25.34 67 ALA C C 1
ATOM 6433 O O . ALA C 1 67 ? -19.803 26.789 64.074 1.00 25.24 67 ALA C O 1
ATOM 6435 N N . ILE C 1 68 ? -19.516 25.032 65.460 1.00 25.24 68 ILE C N 1
ATOM 6436 C CA . ILE C 1 68 ? -18.064 24.979 65.297 1.00 25.07 68 ILE C CA 1
ATOM 6437 C C . ILE C 1 68 ? -17.601 23.547 65.020 1.00 24.39 68 ILE C C 1
ATOM 6438 O O . ILE C 1 68 ? -18.298 22.583 65.345 1.00 23.82 68 ILE C O 1
ATOM 6443 N N . ALA C 1 69 ? -16.425 23.410 64.417 1.00 24.15 69 ALA C N 1
ATOM 6444 C CA . ALA C 1 69 ? -15.877 22.082 64.151 1.00 24.61 69 ALA C CA 1
ATOM 6445 C C . ALA C 1 69 ? -15.691 21.429 65.524 1.00 24.13 69 ALA C C 1
ATOM 6446 O O . ALA C 1 69 ? -15.176 22.052 66.441 1.00 24.15 69 ALA C O 1
ATOM 6448 N N . ASP C 1 70 ? -16.120 20.180 65.659 1.00 25.00 70 ASP C N 1
ATOM 6449 C CA . ASP C 1 70 ? -16.031 19.463 66.928 1.00 24.79 70 ASP C CA 1
ATOM 6450 C C . ASP C 1 70 ? -14.670 18.771 67.108 1.00 25.93 70 ASP C C 1
ATOM 6451 O O . ASP C 1 70 ? -14.597 17.555 67.292 1.00 25.17 70 ASP C O 1
ATOM 6456 N N . ARG C 1 71 ? -13.594 19.554 67.055 1.00 27.49 71 ARG C N 1
ATOM 6457 C CA . ARG C 1 71 ? -12.245 19.013 67.202 1.00 28.51 71 ARG C CA 1
ATOM 6458 C C . ARG C 1 71 ? -11.252 20.084 67.637 1.00 28.07 71 ARG C C 1
ATOM 6459 O O . ARG C 1 71 ? -11.140 21.137 67.009 1.00 29.44 71 ARG C O 1
ATOM 6467 N N . CYS C 1 72 ? -10.521 19.807 68.709 1.00 27.03 72 CYS C N 1
ATOM 6468 C CA . CYS C 1 72 ? -9.536 20.753 69.221 1.00 25.65 72 CYS C CA 1
ATOM 6469 C C . CYS C 1 72 ? -8.362 20.856 68.248 1.00 25.59 72 CYS C C 1
ATOM 6470 O O . CYS C 1 72 ? -7.955 19.862 67.652 1.00 25.21 72 CYS C O 1
ATOM 6473 N N . LEU C 1 73 ? -7.821 22.058 68.093 1.00 24.66 73 LEU C N 1
ATOM 6474 C CA . LEU C 1 73 ? -6.698 22.278 67.188 1.00 25.33 73 LEU C CA 1
ATOM 6475 C C . LEU C 1 73 ? -5.381 21.780 67.774 1.00 25.50 73 LEU C C 1
ATOM 6476 O O . LEU C 1 73 ? -4.407 21.572 67.047 1.00 24.93 73 LEU C O 1
ATOM 6481 N N . HIS C 1 74 ? -5.351 21.595 69.089 1.00 23.91 74 HIS C N 1
ATOM 6482 C CA . HIS C 1 74 ? -4.138 21.158 69.768 1.00 23.86 74 HIS C CA 1
ATOM 6483 C C . HIS C 1 74 ? -3.731 19.720 69.435 1.00 23.36 74 HIS C C 1
ATOM 6484 O O . HIS C 1 74 ? -2.810 19.502 68.646 1.00 23.82 74 HIS C O 1
ATOM 6491 N N . ARG C 1 75 ? -4.402 18.746 70.046 1.00 22.76 75 ARG C N 1
ATOM 6492 C CA . ARG C 1 75 ? -4.083 17.340 69.808 1.00 23.20 75 ARG C CA 1
ATOM 6493 C C . ARG C 1 75 ? -5.215 16.603 69.083 1.00 23.47 75 ARG C C 1
ATOM 6494 O O . ARG C 1 75 ? -5.272 15.370 69.073 1.00 23.33 75 ARG C O 1
ATOM 6502 N N . GLY C 1 76 ? -6.118 17.372 68.486 1.00 24.36 76 GLY C N 1
ATOM 6503 C CA . GLY C 1 76 ? -7.208 16.798 67.717 1.00 24.03 76 GLY C CA 1
ATOM 6504 C C . GLY C 1 76 ? -8.273 15.982 68.419 1.00 26.03 76 GLY C C 1
ATOM 6505 O O . GLY C 1 76 ? -8.949 15.185 67.766 1.00 25.77 76 GLY C O 1
ATOM 6506 N N . VAL C 1 77 ? -8.449 16.165 69.727 1.00 25.18 77 VAL C N 1
ATOM 6507 C CA . VAL C 1 77 ? -9.479 15.411 70.429 1.00 24.13 77 VAL C CA 1
ATOM 6508 C C . VAL C 1 77 ? -10.856 15.959 70.077 1.00 24.54 77 VAL C C 1
ATOM 6509 O O . VAL C 1 77 ? -10.982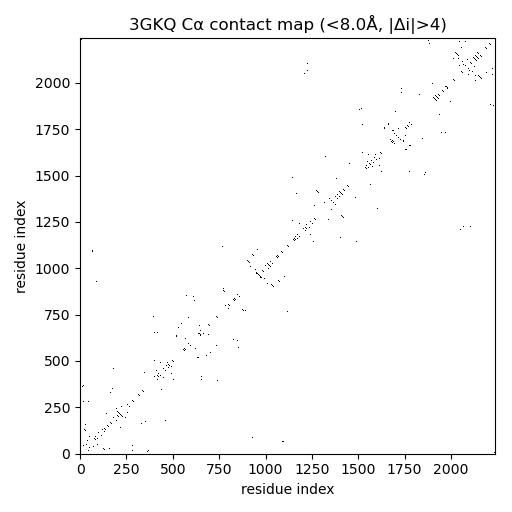 17.074 69.564 1.00 23.89 77 VAL C O 1
ATOM 6513 N N . THR C 1 78 ? -11.889 15.170 70.345 1.00 23.53 78 THR C N 1
ATOM 6514 C CA . THR C 1 78 ? -13.248 15.608 70.074 1.00 23.57 78 THR C CA 1
ATOM 6515 C C . THR C 1 78 ? -13.715 16.402 71.287 1.00 23.13 78 THR C C 1
ATOM 6516 O O . THR C 1 78 ? -13.818 15.865 72.387 1.00 22.18 78 THR C O 1
ATOM 6520 N N . LEU C 1 79 ? -13.976 17.688 71.082 1.00 23.37 79 LEU C N 1
ATOM 6521 C CA . LEU C 1 79 ? -14.410 18.565 72.164 1.00 23.86 79 LEU C CA 1
ATOM 6522 C C . LEU C 1 79 ? -15.633 18.044 72.906 1.00 25.22 79 LEU C C 1
ATOM 6523 O O . LEU C 1 79 ? -15.678 18.073 74.141 1.00 26.41 79 LEU C O 1
ATOM 6528 N N . SER C 1 80 ? -16.621 17.566 72.155 1.00 25.06 80 SER C N 1
ATOM 6529 C CA . SER C 1 80 ? -17.862 17.071 72.746 1.00 25.17 80 SER C CA 1
ATOM 6530 C C . SER C 1 80 ? -17.742 15.806 73.595 1.00 25.50 80 SER C C 1
ATOM 6531 O O . SER C 1 80 ? -18.714 15.418 74.236 1.00 26.16 80 SER C O 1
ATOM 6534 N N . ASP C 1 81 ? -16.574 15.160 73.607 1.00 24.54 81 ASP C N 1
ATOM 6535 C CA . ASP C 1 81 ? -16.406 13.955 74.425 1.00 24.38 81 ASP C CA 1
ATOM 6536 C C . ASP C 1 81 ? -16.533 14.320 75.909 1.00 25.09 81 ASP C C 1
ATOM 6537 O O . ASP C 1 81 ? -16.805 13.466 76.747 1.00 26.29 81 ASP C O 1
ATOM 6542 N N . LYS C 1 82 ? -16.316 15.593 76.223 1.00 25.76 82 LYS C N 1
ATOM 6543 C CA . LYS C 1 82 ? -16.440 16.090 77.593 1.00 26.85 82 LYS C CA 1
ATOM 6544 C C . LYS C 1 82 ? -16.558 17.607 77.521 1.00 25.41 82 LYS C C 1
ATOM 6545 O O . LYS C 1 82 ? -15.566 18.329 77.607 1.00 26.04 82 LYS C O 1
ATOM 6551 N N . VAL C 1 83 ? -17.787 18.078 77.349 1.00 25.99 83 VAL C N 1
ATOM 6552 C CA . VAL C 1 83 ? -18.066 19.502 77.238 1.00 27.85 83 VAL C CA 1
ATOM 6553 C C . VAL C 1 83 ? -17.789 20.270 78.531 1.00 28.51 83 VAL C C 1
ATOM 6554 O O . VAL C 1 83 ? -18.326 19.941 79.585 1.00 28.04 83 VAL C O 1
ATOM 6558 N N . GLU C 1 84 ? -16.934 21.283 78.436 1.00 28.75 84 GLU C N 1
ATOM 6559 C CA . GLU C 1 84 ? -16.599 22.129 79.578 1.00 30.17 84 GLU C CA 1
ATOM 6560 C C . GLU C 1 84 ? -16.640 23.583 79.121 1.00 30.53 84 GLU C C 1
ATOM 6561 O O . GLU C 1 84 ? -15.863 23.991 78.256 1.00 30.64 84 GLU C O 1
ATOM 6567 N N . CYS C 1 85 ? -17.562 24.353 79.693 1.00 30.96 85 CYS C N 1
ATOM 6568 C CA . CYS C 1 85 ? -17.716 25.769 79.360 1.00 31.16 85 CYS C CA 1
ATOM 6569 C C . CYS C 1 85 ? -17.530 26.599 80.638 1.00 31.56 85 CYS C C 1
ATOM 6570 O O . CYS C 1 85 ? -18.208 26.363 81.633 1.00 31.65 85 CYS C O 1
ATOM 6573 N N . TYR C 1 86 ? -16.607 27.559 80.615 1.00 31.79 86 TYR C N 1
ATOM 6574 C CA . TYR C 1 86 ? -16.344 28.382 81.796 1.00 33.06 86 TYR C CA 1
ATOM 6575 C C . TYR C 1 86 ? -16.666 29.866 81.622 1.00 33.64 86 TYR C C 1
ATOM 6576 O O . TYR C 1 86 ? -16.352 30.685 82.484 1.00 34.81 86 TYR C O 1
ATOM 6585 N N . SER C 1 87 ? -17.279 30.198 80.492 1.00 33.83 87 SER C N 1
ATOM 6586 C CA . SER C 1 87 ? -17.717 31.559 80.193 1.00 33.85 87 SER C CA 1
ATOM 6587 C C . SER C 1 87 ? -18.870 31.349 79.224 1.00 35.07 87 SER C C 1
ATOM 6588 O O . SER C 1 87 ? -18.887 30.368 78.478 1.00 34.92 87 SER C O 1
ATOM 6591 N N . LYS C 1 88 ? -19.841 32.253 79.250 1.00 34.90 88 LYS C N 1
ATOM 6592 C CA . LYS C 1 88 ? -21.016 32.145 78.391 1.00 35.16 88 LYS C CA 1
ATOM 6593 C C . LYS C 1 88 ? -20.704 31.992 76.904 1.00 33.49 88 LYS C C 1
ATOM 6594 O O . LYS C 1 88 ? -21.340 31.201 76.209 1.00 33.30 88 LYS C O 1
ATOM 6600 N N . ALA C 1 89 ? -19.729 32.754 76.427 1.00 30.55 89 ALA C N 1
ATOM 6601 C CA . ALA C 1 89 ? -19.374 32.754 75.015 1.00 32.25 89 ALA C CA 1
ATOM 6602 C C . ALA C 1 89 ? -18.335 31.738 74.542 1.00 30.72 89 ALA C C 1
ATOM 6603 O O . ALA C 1 89 ? -18.037 31.692 73.354 1.00 32.47 89 ALA C O 1
ATOM 6605 N N . THR C 1 90 ? -17.794 30.920 75.439 1.00 29.91 90 THR C N 1
ATOM 6606 C CA . THR C 1 90 ? -16.757 29.980 75.025 1.00 28.88 90 THR C CA 1
ATOM 6607 C C . THR C 1 90 ? -16.896 28.537 75.491 1.00 28.59 90 THR C C 1
ATOM 6608 O O . THR C 1 90 ? -17.735 28.202 76.325 1.00 29.05 90 THR C O 1
ATOM 6612 N N . ILE C 1 91 ? -16.050 27.686 74.917 1.00 27.53 91 ILE C N 1
ATOM 6613 C CA . ILE C 1 91 ? -15.976 26.287 75.288 1.00 25.02 91 ILE C CA 1
ATOM 6614 C C . ILE C 1 91 ? -14.483 26.036 75.457 1.00 24.93 91 ILE C C 1
ATOM 6615 O O . ILE C 1 91 ? -13.678 26.521 74.664 1.00 25.60 91 ILE C O 1
ATOM 6620 N N . SER C 1 92 ? -14.113 25.310 76.507 1.00 24.05 92 SER C N 1
ATOM 6621 C CA . SER C 1 92 ? -12.709 25.010 76.767 1.00 24.36 92 SER C CA 1
ATOM 6622 C C . SER C 1 92 ? -12.469 23.514 76.588 1.00 24.60 92 SER C C 1
ATOM 6623 O O . SER C 1 92 ? -13.204 22.695 77.142 1.00 24.40 92 SER C O 1
ATOM 6626 N N . CYS C 1 93 ? -11.442 23.162 75.817 1.00 24.62 93 CYS C N 1
ATOM 6627 C CA . CYS C 1 93 ? -11.122 21.757 75.598 1.00 24.04 93 CYS C CA 1
ATOM 6628 C C . CYS C 1 93 ? -10.828 21.113 76.945 1.00 24.11 93 CYS C C 1
ATOM 6629 O O . CYS C 1 93 ? -10.118 21.680 77.780 1.00 25.54 93 CYS C O 1
ATOM 6632 N N . TRP C 1 94 ? -11.368 19.920 77.142 1.00 22.67 94 TRP C N 1
ATOM 6633 C CA . TRP C 1 94 ? -11.193 19.185 78.386 1.00 23.28 94 TRP C CA 1
ATOM 6634 C C . TRP C 1 94 ? -9.791 18.624 78.632 1.00 23.47 94 TRP C C 1
ATOM 6635 O O . TRP C 1 94 ? -9.511 18.104 79.716 1.00 23.47 94 TRP C O 1
ATOM 6646 N N . TYR C 1 95 ? -8.908 18.717 77.644 1.00 23.34 95 TYR C N 1
ATOM 6647 C CA . TYR C 1 95 ? -7.568 18.167 77.818 1.00 23.84 95 TYR C CA 1
ATOM 6648 C C . TYR C 1 95 ? -6.584 19.195 78.374 1.00 23.79 95 TYR C C 1
ATOM 6649 O O . TYR C 1 95 ? -6.067 19.009 79.477 1.00 23.41 95 TYR C O 1
ATOM 6658 N N . HIS C 1 96 ? -6.335 20.272 77.626 1.00 24.48 96 HIS C N 1
ATOM 6659 C CA . HIS C 1 96 ? -5.404 21.312 78.070 1.00 24.10 96 HIS C CA 1
ATOM 6660 C C . HIS C 1 96 ? -6.031 22.711 78.118 1.00 24.16 96 HIS C C 1
ATOM 6661 O O . HIS C 1 96 ? -5.326 23.721 78.103 1.00 24.99 96 HIS C O 1
ATOM 6668 N N . GLY C 1 97 ? -7.355 22.768 78.150 1.00 25.16 97 GLY C N 1
ATOM 6669 C CA . GLY C 1 97 ? -8.032 24.048 78.251 1.00 26.19 97 GLY C CA 1
ATOM 6670 C C . GLY C 1 97 ? -7.922 25.070 77.135 1.00 28.02 97 GLY C C 1
ATOM 6671 O O . GLY C 1 97 ? -8.105 26.261 77.397 1.00 26.32 97 GLY C O 1
ATOM 6672 N N . TRP C 1 98 ? -7.613 24.656 75.905 1.00 25.68 98 TRP C N 1
ATOM 6673 C CA . TRP C 1 98 ? -7.583 25.638 74.822 1.00 24.83 98 TRP C CA 1
ATOM 6674 C C . TRP C 1 98 ? -9.038 26.111 74.761 1.00 24.88 98 TRP C C 1
ATOM 6675 O O . TRP C 1 98 ? -9.955 25.293 74.688 1.00 23.96 98 TRP C O 1
ATOM 6686 N N . THR C 1 99 ? -9.247 27.423 74.795 1.00 25.05 99 THR C N 1
ATOM 6687 C CA . THR C 1 99 ? -10.598 27.983 74.832 1.00 24.46 99 THR C CA 1
ATOM 6688 C C . THR C 1 99 ? -11.023 28.744 73.582 1.00 24.13 99 THR C C 1
ATOM 6689 O O . THR C 1 99 ? -10.346 29.668 73.143 1.00 24.93 99 THR C O 1
ATOM 6693 N N . TYR C 1 100 ? -12.166 28.352 73.025 1.00 24.58 100 TYR C N 1
ATOM 6694 C CA . TYR C 1 100 ? -12.669 28.957 71.799 1.00 24.02 100 TYR C CA 1
ATOM 6695 C C . TYR C 1 100 ? -14.036 29.611 71.951 1.00 23.83 100 TYR C C 1
ATOM 6696 O O . TYR C 1 100 ? -14.877 29.137 72.706 1.00 24.58 100 TYR C O 1
ATOM 6705 N N . ARG C 1 101 ? -14.255 30.693 71.209 1.00 24.81 101 ARG C N 1
ATOM 6706 C CA . ARG C 1 101 ? -15.538 31.385 71.220 1.00 26.06 101 ARG C CA 1
ATOM 6707 C C . ARG C 1 101 ? -16.496 30.668 70.276 1.00 27.20 101 ARG C C 1
ATOM 6708 O O . ARG C 1 101 ? -16.097 30.213 69.202 1.00 24.59 101 ARG C O 1
ATOM 6716 N N . TRP C 1 102 ? -17.758 30.570 70.680 1.00 28.08 102 TRP C N 1
ATOM 6717 C CA . TRP C 1 102 ? -18.765 29.914 69.859 1.00 29.12 102 TRP C CA 1
ATOM 6718 C C . TRP C 1 102 ? -19.106 30.692 68.594 1.00 30.26 102 TRP C C 1
ATOM 6719 O O . TRP C 1 102 ? -19.370 30.094 67.550 1.00 29.33 102 TRP C O 1
ATOM 6730 N N . ASP C 1 103 ? -19.096 32.019 68.679 1.00 30.30 103 ASP C N 1
ATOM 6731 C CA . ASP C 1 103 ? -19.466 32.827 67.528 1.00 31.93 103 ASP C CA 1
ATOM 6732 C C . ASP C 1 103 ? -18.461 32.918 66.390 1.00 31.84 103 ASP C C 1
ATOM 6733 O O . ASP C 1 103 ? -18.861 33.024 65.235 1.00 33.63 103 ASP C O 1
ATOM 6738 N N . ASN C 1 104 ? -17.167 32.870 66.687 1.00 30.57 104 ASN C N 1
ATOM 6739 C CA . ASN C 1 104 ? -16.180 32.952 65.612 1.00 30.13 104 ASN C CA 1
ATOM 6740 C C . ASN C 1 104 ? -15.109 31.866 65.663 1.00 28.65 104 ASN C C 1
ATOM 6741 O O . ASN C 1 104 ? -14.181 31.874 64.858 1.00 28.47 104 ASN C O 1
ATOM 6746 N N . GLY C 1 105 ? -15.243 30.940 66.610 1.00 28.56 105 GLY C N 1
ATOM 6747 C CA . GLY C 1 105 ? -14.294 29.846 66.743 1.00 27.28 105 GLY C CA 1
ATOM 6748 C C . GLY C 1 105 ? -12.877 30.230 67.131 1.00 27.25 105 GLY C C 1
ATOM 6749 O O . GLY C 1 105 ? -11.992 29.375 67.184 1.00 25.81 105 GLY C O 1
ATOM 6750 N N . LYS C 1 106 ? -12.653 31.505 67.422 1.00 27.15 106 LYS C N 1
ATOM 6751 C CA . LYS C 1 106 ? -11.314 31.967 67.770 1.00 29.31 106 LYS C CA 1
ATOM 6752 C C . LYS C 1 106 ? -10.754 31.439 69.089 1.00 27.06 106 LYS C C 1
ATOM 6753 O O . LYS C 1 106 ? -11.466 31.346 70.088 1.00 26.81 106 LYS C O 1
ATOM 6759 N N . LEU C 1 107 ? -9.473 31.080 69.069 1.00 25.11 107 LEU C N 1
ATOM 6760 C CA . LEU C 1 107 ? -8.783 30.598 70.258 1.00 26.35 107 LEU C CA 1
ATOM 6761 C C . LEU C 1 107 ? -8.425 31.869 71.034 1.00 27.15 107 LEU C C 1
ATOM 6762 O O . LEU C 1 107 ? -7.397 32.497 70.775 1.00 28.45 107 LEU C O 1
ATOM 6767 N N . VAL C 1 108 ? -9.286 32.250 71.970 1.00 27.62 108 VAL C N 1
ATOM 6768 C CA . VAL C 1 108 ? -9.082 33.470 72.747 1.00 30.21 108 VAL C CA 1
ATOM 6769 C C . VAL C 1 108 ? -8.274 33.290 74.033 1.00 30.59 108 VAL C C 1
ATOM 6770 O O . VAL C 1 108 ? -7.712 34.251 74.550 1.00 31.32 108 VAL C O 1
ATOM 6774 N N . ASP C 1 109 ? -8.211 32.067 74.547 1.00 29.77 109 ASP C N 1
ATOM 6775 C CA . ASP C 1 109 ? -7.465 31.806 75.775 1.00 30.23 109 ASP C CA 1
ATOM 6776 C C . ASP C 1 109 ? -7.009 30.357 75.874 1.00 30.14 109 ASP C C 1
ATOM 6777 O O . ASP C 1 109 ? -7.532 29.478 75.186 1.00 28.87 109 ASP C O 1
ATOM 6782 N N . ILE C 1 110 ? -6.016 30.127 76.725 1.00 28.72 110 ILE C N 1
ATOM 6783 C CA . ILE C 1 110 ? -5.533 28.783 77.003 1.00 28.94 110 ILE C CA 1
ATOM 6784 C C . ILE C 1 110 ? -5.385 28.746 78.521 1.00 28.54 110 ILE C C 1
ATOM 6785 O O . ILE C 1 110 ? -4.399 29.230 79.081 1.00 30.32 110 ILE C O 1
ATOM 6790 N N . LEU C 1 111 ? -6.400 28.194 79.171 1.00 27.95 111 LEU C N 1
ATOM 6791 C CA . LEU C 1 111 ? -6.456 28.095 80.623 1.00 28.66 111 LEU C CA 1
ATOM 6792 C C . LEU C 1 111 ? -5.190 27.572 81.289 1.00 29.21 111 LEU C C 1
ATOM 6793 O O . LEU C 1 111 ? -4.802 28.054 82.355 1.00 29.12 111 LEU C O 1
ATOM 6798 N N . THR C 1 112 ? -4.550 26.591 80.659 1.00 28.05 112 THR C N 1
ATOM 6799 C CA . THR C 1 112 ? -3.352 25.966 81.210 1.00 27.75 112 THR C CA 1
ATOM 6800 C C . THR C 1 112 ? -2.040 26.707 80.968 1.00 29.39 112 THR C C 1
ATOM 6801 O O . THR C 1 112 ? -0.994 26.300 81.474 1.00 30.89 112 THR C O 1
ATOM 6805 N N . ASN C 1 113 ? -2.084 27.774 80.179 1.00 28.37 113 ASN C N 1
ATOM 6806 C CA . ASN C 1 113 ? -0.892 28.574 79.913 1.00 28.51 113 ASN C CA 1
ATOM 6807 C C . ASN C 1 113 ? -1.274 29.879 79.239 1.00 29.08 113 ASN C C 1
ATOM 6808 O O . ASN C 1 113 ? -1.227 29.999 78.013 1.00 27.53 113 ASN C O 1
ATOM 6813 N N . PRO C 1 114 ? -1.653 30.886 80.044 1.00 30.70 114 PRO C N 1
ATOM 6814 C CA . PRO C 1 114 ? -2.056 32.204 79.547 1.00 30.53 114 PRO C CA 1
ATOM 6815 C C . PRO C 1 114 ? -0.957 32.993 78.848 1.00 31.01 114 PRO C C 1
ATOM 6816 O O . PRO C 1 114 ? -1.226 34.037 78.261 1.00 31.66 114 PRO C O 1
ATOM 6820 N N . THR C 1 115 ? 0.275 32.495 78.900 1.00 31.10 115 THR C N 1
ATOM 6821 C CA . THR C 1 115 ? 1.386 33.185 78.254 1.00 32.35 115 THR C CA 1
ATOM 6822 C C . THR C 1 115 ? 1.749 32.594 76.893 1.00 32.08 115 THR C C 1
ATOM 6823 O O . THR C 1 115 ? 2.635 33.107 76.209 1.00 30.66 115 THR C O 1
ATOM 6827 N N . SER C 1 116 ? 1.069 31.520 76.497 1.00 31.38 116 SER C N 1
ATOM 6828 C CA . SER C 1 116 ? 1.359 30.879 75.215 1.00 30.08 116 SER C CA 1
ATOM 6829 C C . SER C 1 116 ? 1.234 31.813 74.017 1.00 29.96 116 SER C C 1
ATOM 6830 O O . SER C 1 116 ? 0.271 32.570 73.901 1.00 30.30 116 SER C O 1
ATOM 6833 N N . VAL C 1 117 ? 2.208 31.731 73.117 1.00 30.54 117 VAL C N 1
ATOM 6834 C CA . VAL C 1 117 ? 2.212 32.547 71.912 1.00 32.56 117 VAL C CA 1
ATOM 6835 C C . VAL C 1 117 ? 1.154 32.067 70.910 1.00 32.29 117 VAL C C 1
ATOM 6836 O O . VAL C 1 117 ? 0.894 32.733 69.911 1.00 32.89 117 VAL C O 1
ATOM 6840 N N . GLN C 1 118 ? 0.541 30.915 71.177 1.00 30.87 118 GLN C N 1
ATOM 6841 C CA . GLN C 1 118 ? -0.482 30.376 70.280 1.00 29.41 118 GLN C CA 1
ATOM 6842 C C . GLN C 1 118 ? -1.828 31.081 70.436 1.00 28.92 118 GLN C C 1
ATOM 6843 O O . GLN C 1 118 ? -2.651 31.079 69.518 1.00 26.19 118 GLN C O 1
ATOM 6849 N N . ILE C 1 119 ? -2.049 31.677 71.603 1.00 29.12 119 ILE C N 1
ATOM 6850 C CA . ILE C 1 119 ? -3.293 32.390 71.883 1.00 29.94 119 ILE C CA 1
ATOM 6851 C C . ILE C 1 119 ? -3.575 33.479 70.841 1.00 31.29 119 ILE C C 1
ATOM 6852 O O . ILE C 1 119 ? -2.693 34.265 70.497 1.00 30.02 119 ILE C O 1
ATOM 6857 N N . GLY C 1 120 ? -4.806 33.502 70.333 1.00 33.52 120 GLY C N 1
ATOM 6858 C CA . GLY C 1 120 ? -5.194 34.496 69.342 1.00 32.95 120 GLY C CA 1
ATOM 6859 C C . GLY C 1 120 ? -4.631 34.277 67.946 1.00 34.06 120 GLY C C 1
ATOM 6860 O O . GLY C 1 120 ? -4.838 35.103 67.058 1.00 34.53 120 GLY C O 1
ATOM 6861 N N . ARG C 1 121 ? -3.926 33.172 67.730 1.00 33.73 121 ARG C N 1
ATOM 6862 C CA . ARG C 1 121 ? -3.345 32.911 66.417 1.00 34.55 121 ARG C CA 1
ATOM 6863 C C . ARG C 1 121 ? -4.089 31.839 65.622 1.00 33.12 121 ARG C C 1
ATOM 6864 O O . ARG C 1 121 ? -3.710 31.535 64.491 1.00 33.13 121 ARG C O 1
ATOM 6872 N N . HIS C 1 122 ? -5.143 31.270 66.200 1.00 32.03 122 HIS C N 1
ATOM 6873 C CA . HIS C 1 122 ? -5.895 30.214 65.518 1.00 30.44 122 HIS C CA 1
ATOM 6874 C C . HIS C 1 122 ? -7.396 30.333 65.762 1.00 29.73 122 HIS C C 1
ATOM 6875 O O . HIS C 1 122 ? -7.844 31.060 66.654 1.00 29.32 122 HIS C O 1
ATOM 6882 N N . ALA C 1 123 ? -8.168 29.598 64.970 1.00 28.20 123 ALA C N 1
ATOM 6883 C CA . ALA C 1 123 ? -9.615 29.593 65.109 1.00 28.65 123 ALA C CA 1
ATOM 6884 C C . ALA C 1 123 ? -10.209 28.324 64.522 1.00 29.02 123 ALA C C 1
ATOM 6885 O O . ALA C 1 123 ? -9.803 27.869 63.453 1.00 29.21 123 ALA C O 1
ATOM 6887 N N . LEU C 1 124 ? -11.160 27.746 65.244 1.00 28.81 124 LEU C N 1
ATOM 6888 C CA . LEU C 1 124 ? -11.858 26.557 64.792 1.00 28.39 124 LEU C CA 1
ATOM 6889 C C . LEU C 1 124 ? -12.670 26.984 63.577 1.00 28.70 124 LEU C C 1
ATOM 6890 O O . LEU C 1 124 ? -12.993 28.162 63.425 1.00 27.86 124 LEU C O 1
ATOM 6895 N N . LYS C 1 125 ? -12.998 26.039 62.707 1.00 28.02 125 LYS C N 1
ATOM 6896 C CA . LYS C 1 125 ? -13.821 26.373 61.563 1.00 28.94 125 LYS C CA 1
ATOM 6897 C C . LYS C 1 125 ? -15.233 26.573 62.111 1.00 28.47 125 LYS C C 1
ATOM 6898 O O . LYS C 1 125 ? -15.655 25.859 63.027 1.00 26.33 125 LYS C O 1
ATOM 6904 N N . THR C 1 126 ? -15.953 27.549 61.574 1.00 28.01 126 THR C N 1
ATOM 6905 C CA . THR C 1 126 ? -17.323 27.790 62.014 1.00 29.73 126 THR C CA 1
ATOM 6906 C C . THR C 1 126 ? -18.270 27.537 60.845 1.00 29.38 126 THR C C 1
ATOM 6907 O O . THR C 1 126 ? -17.883 27.680 59.690 1.00 28.96 126 THR C O 1
ATOM 6911 N N . TYR C 1 127 ? -19.505 27.152 61.147 1.00 29.08 127 TYR C N 1
ATOM 6912 C CA . TYR C 1 127 ? -20.488 26.892 60.105 1.00 29.86 127 TYR C CA 1
ATOM 6913 C C . TYR C 1 127 ? -21.617 27.902 60.170 1.00 30.22 127 TYR C C 1
ATOM 6914 O O . TYR C 1 127 ? -22.213 28.106 61.227 1.00 32.00 127 TYR C O 1
ATOM 6923 N N . PRO C 1 128 ? -21.915 28.570 59.043 1.00 30.47 128 PRO C N 1
ATOM 6924 C CA . PRO C 1 128 ? -23.005 29.547 59.051 1.00 30.17 128 PRO C CA 1
ATOM 6925 C C . PRO C 1 128 ? -24.272 28.826 59.488 1.00 30.92 128 PRO C C 1
ATOM 6926 O O . PRO C 1 128 ? -24.491 27.667 59.119 1.00 29.78 128 PRO C O 1
ATOM 6930 N N . VAL C 1 129 ? -25.094 29.505 60.282 1.00 30.60 129 VAL C N 1
ATOM 6931 C CA . VAL C 1 129 ? -26.332 28.918 60.778 1.00 31.81 129 VAL C CA 1
ATOM 6932 C C . VAL C 1 129 ? -27.566 29.748 60.439 1.00 32.73 129 VAL C C 1
ATOM 6933 O O . VAL C 1 129 ? -27.526 30.976 60.429 1.00 33.75 129 VAL C O 1
ATOM 6937 N N . ARG C 1 130 ? -28.657 29.052 60.149 1.00 33.03 130 ARG C N 1
ATOM 6938 C CA . ARG C 1 130 ? -29.941 29.678 59.870 1.00 34.91 130 ARG C CA 1
ATOM 6939 C C . ARG C 1 130 ? -30.947 28.809 60.606 1.00 34.80 130 ARG C C 1
ATOM 6940 O O . ARG C 1 130 ? -30.924 27.582 60.482 1.00 34.95 130 ARG C O 1
ATOM 6948 N N . GLU C 1 131 ? -31.804 29.437 61.400 1.00 33.15 131 GLU C N 1
ATOM 6949 C CA . GLU C 1 131 ? -32.814 28.696 62.136 1.00 33.06 131 GLU C CA 1
ATOM 6950 C C . GLU C 1 131 ? -34.181 29.191 61.684 1.00 34.42 131 GLU C C 1
ATOM 6951 O O . GLU C 1 131 ? -34.561 30.332 61.944 1.00 34.61 131 GLU C O 1
ATOM 6957 N N . GLU C 1 132 ? -34.905 28.332 60.978 1.00 34.37 132 GLU C N 1
ATOM 6958 C CA . GLU C 1 132 ? -36.219 28.683 60.467 1.00 36.04 132 GLU C CA 1
ATOM 6959 C C . GLU C 1 132 ? -37.126 27.471 60.563 1.00 35.14 132 GLU C C 1
ATOM 6960 O O . GLU C 1 132 ? -36.662 26.329 60.509 1.00 34.39 132 GLU C O 1
ATOM 6966 N N . LYS C 1 133 ? -38.420 27.728 60.707 1.00 34.16 133 LYS C N 1
ATOM 6967 C CA . LYS C 1 133 ? -39.418 26.671 60.772 1.00 32.72 133 LYS C CA 1
ATOM 6968 C C . LYS C 1 133 ? -39.083 25.530 61.726 1.00 33.02 133 LYS C C 1
ATOM 6969 O O . LYS C 1 133 ? -39.348 24.361 61.431 1.00 32.47 133 LYS C O 1
ATOM 6975 N N . GLY C 1 134 ? -38.500 25.877 62.870 1.00 32.73 134 GLY C N 1
ATOM 6976 C CA . GLY C 1 134 ? -38.163 24.874 63.865 1.00 32.59 134 GLY C CA 1
ATOM 6977 C C . GLY C 1 134 ? -37.005 23.966 63.497 1.00 32.06 134 GLY C C 1
ATOM 6978 O O . GLY C 1 134 ? -36.886 22.861 64.026 1.00 32.26 134 GLY C O 1
ATOM 6979 N N . LEU C 1 135 ? -36.149 24.429 62.595 1.00 31.25 135 LEU C N 1
ATOM 6980 C CA . LEU C 1 135 ? -34.995 23.642 62.172 1.00 31.29 135 LEU C CA 1
ATOM 6981 C C . LEU C 1 135 ? -33.711 24.453 62.210 1.00 30.92 135 LEU C C 1
ATOM 6982 O O . LEU C 1 135 ? -33.717 25.652 61.922 1.00 30.80 135 LEU C O 1
ATOM 6987 N N . VAL C 1 136 ? -32.608 23.804 62.569 1.00 31.63 136 VAL C N 1
ATOM 6988 C CA . VAL C 1 136 ? -31.324 24.488 62.561 1.00 31.18 136 VAL C CA 1
ATOM 6989 C C . VAL C 1 136 ? -30.620 24.028 61.282 1.00 29.79 136 VAL C C 1
ATOM 6990 O O . VAL C 1 136 ? -30.331 22.839 61.107 1.00 27.76 136 VAL C O 1
ATOM 6994 N N . PHE C 1 137 ? -30.385 24.974 60.378 1.00 29.17 137 PHE C N 1
ATOM 6995 C CA . PHE C 1 137 ? -29.721 24.692 59.108 1.00 28.53 137 PHE C CA 1
ATOM 6996 C C . PHE C 1 137 ? -28.259 25.113 59.180 1.00 29.16 137 PHE C C 1
ATOM 6997 O O . PHE C 1 137 ? -27.931 26.162 59.737 1.00 28.53 137 PHE C O 1
ATOM 7005 N N . LEU C 1 138 ? -27.385 24.297 58.606 1.00 28.03 138 LEU C N 1
ATOM 7006 C CA . LEU C 1 138 ? -25.961 24.606 58.576 1.00 27.91 138 LEU C CA 1
ATOM 7007 C C . LEU C 1 138 ? -25.524 24.691 57.124 1.00 27.65 138 LEU C C 1
ATOM 7008 O O . LEU C 1 138 ? -25.996 23.922 56.285 1.00 27.90 138 LEU C O 1
ATOM 7013 N N . PHE C 1 139 ? -24.630 25.625 56.824 1.00 28.80 139 PHE C N 1
ATOM 7014 C CA . PHE C 1 139 ? -24.115 25.743 55.470 1.00 28.65 139 PHE C CA 1
ATOM 7015 C C . PHE C 1 139 ? -22.776 25.014 55.468 1.00 28.76 139 PHE C C 1
ATOM 7016 O O . PHE C 1 139 ? -21.884 25.359 56.237 1.00 28.83 139 PHE C O 1
ATOM 7024 N N . VAL C 1 140 ? -22.647 24.003 54.616 1.00 28.52 140 VAL C N 1
ATOM 7025 C CA . VAL C 1 140 ? -21.415 23.234 54.523 1.00 29.31 140 VAL C CA 1
ATOM 7026 C C . VAL C 1 140 ? -20.722 23.588 53.215 1.00 30.74 140 VAL C C 1
ATOM 7027 O O . VAL C 1 140 ? -21.158 23.172 52.146 1.00 31.13 140 VAL C O 1
ATOM 7031 N N . GLY C 1 141 ? -19.648 24.363 53.303 1.00 31.87 141 GLY C N 1
ATOM 7032 C CA . GLY C 1 141 ? -18.939 24.758 52.101 1.00 34.07 141 GLY C CA 1
ATOM 7033 C C . GLY C 1 141 ? -17.811 25.734 52.368 1.00 35.56 141 GLY C C 1
ATOM 7034 O O . GLY C 1 141 ? -17.494 26.029 53.522 1.00 34.37 141 GLY C O 1
ATOM 7035 N N . ASP C 1 142 ? -17.217 26.249 51.295 1.00 36.09 142 ASP C N 1
ATOM 7036 C CA . ASP C 1 142 ? -16.099 27.176 51.409 1.00 39.47 142 ASP C CA 1
ATOM 7037 C C . ASP C 1 142 ? -16.412 28.551 50.850 1.00 40.46 142 ASP C C 1
ATOM 7038 O O . ASP C 1 142 ? -15.620 29.477 50.999 1.00 42.08 142 ASP C O 1
ATOM 7043 N N . GLN C 1 143 ? -17.556 28.686 50.197 1.00 41.32 143 GLN C N 1
ATOM 7044 C CA . GLN C 1 143 ? -17.926 29.968 49.620 1.00 42.26 143 GLN C CA 1
ATOM 7045 C C . GLN C 1 143 ? -19.002 30.672 50.437 1.00 42.42 143 GLN C C 1
ATOM 7046 O O . GLN C 1 143 ? -19.661 30.058 51.276 1.00 42.15 143 GLN C O 1
ATOM 7052 N N . GLU C 1 144 ? -19.160 31.969 50.186 1.00 42.93 144 GLU C N 1
ATOM 7053 C CA . GLU C 1 144 ? -20.157 32.781 50.869 1.00 42.78 144 GLU C CA 1
ATOM 7054 C C . GLU C 1 144 ? -21.515 32.123 50.647 1.00 40.50 144 GLU C C 1
ATOM 7055 O O . GLU C 1 144 ? -21.858 31.750 49.526 1.00 38.89 144 GLU C O 1
ATOM 7061 N N . PRO C 1 145 ? -22.304 31.964 51.717 1.00 38.80 145 PRO C N 1
ATOM 7062 C CA . PRO C 1 145 ? -23.620 31.336 51.566 1.00 38.47 145 PRO C CA 1
ATOM 7063 C C . PRO C 1 145 ? -24.607 32.156 50.743 1.00 38.01 145 PRO C C 1
ATOM 7064 O O . PRO C 1 145 ? -24.612 33.387 50.798 1.00 37.84 145 PRO C O 1
ATOM 7068 N N . HIS C 1 146 ? -25.426 31.456 49.966 1.00 36.31 146 HIS C N 1
ATOM 7069 C CA . HIS C 1 146 ? -26.474 32.083 49.178 1.00 35.23 146 HIS C CA 1
ATOM 7070 C C . HIS C 1 146 ? -27.681 32.022 50.116 1.00 35.87 146 HIS C C 1
ATOM 7071 O O . HIS C 1 146 ? -27.585 31.450 51.208 1.00 35.37 146 HIS C O 1
ATOM 7078 N N . ASP C 1 147 ? -28.810 32.591 49.713 1.00 36.32 147 ASP C N 1
ATOM 7079 C CA . ASP C 1 147 ? -29.992 32.567 50.573 1.00 37.34 147 ASP C CA 1
ATOM 7080 C C . ASP C 1 147 ? -30.482 31.149 50.833 1.00 34.88 147 ASP C C 1
ATOM 7081 O O . ASP C 1 147 ? -30.461 30.299 49.941 1.00 33.29 147 ASP C O 1
ATOM 7086 N N . LEU C 1 148 ? -30.933 30.908 52.059 1.00 32.46 148 LEU C N 1
ATOM 7087 C CA . LEU C 1 148 ? -31.457 29.605 52.451 1.00 31.76 148 LEU C CA 1
ATOM 7088 C C . LEU C 1 148 ? -32.604 29.190 51.528 1.00 31.72 148 LEU C C 1
ATOM 7089 O O . LEU C 1 148 ? -32.791 28.008 51.236 1.00 30.89 148 LEU C O 1
ATOM 7094 N N . ALA C 1 149 ? -33.363 30.178 51.065 1.00 32.02 149 ALA C N 1
ATOM 7095 C CA . ALA C 1 149 ? -34.511 29.936 50.198 1.00 31.21 149 ALA C CA 1
ATOM 7096 C C . ALA C 1 149 ? -34.167 29.128 48.958 1.00 31.53 149 ALA C C 1
ATOM 7097 O O . ALA C 1 149 ? -35.013 28.401 48.439 1.00 30.90 149 ALA C O 1
ATOM 7099 N N . GLU C 1 150 ? -32.930 29.252 48.482 1.00 31.49 150 GLU C N 1
ATOM 7100 C CA . GLU C 1 150 ? -32.509 28.514 47.297 1.00 32.59 150 GLU C CA 1
ATOM 7101 C C . GLU C 1 150 ? -32.287 27.028 47.559 1.00 32.49 150 GLU C C 1
ATOM 7102 O O . GLU C 1 150 ? -32.215 26.244 46.612 1.00 31.78 150 GLU C O 1
ATOM 7108 N N . ASP C 1 151 ? -32.184 26.638 48.830 1.00 32.11 151 ASP C N 1
ATOM 7109 C CA . ASP C 1 151 ? -31.955 25.232 49.170 1.00 30.34 151 ASP C CA 1
ATOM 7110 C C . ASP C 1 151 ? -33.120 24.508 49.844 1.00 30.67 151 ASP C C 1
ATOM 7111 O O . ASP C 1 151 ? -32.934 23.437 50.424 1.00 29.72 151 ASP C O 1
ATOM 7116 N N . VAL C 1 152 ? -34.315 25.091 49.784 1.00 30.98 152 VAL C N 1
ATOM 7117 C CA . VAL C 1 152 ? -35.501 24.453 50.356 1.00 31.18 152 VAL C CA 1
ATOM 7118 C C . VAL C 1 152 ? -36.626 24.556 49.325 1.00 32.20 152 VAL C C 1
ATOM 7119 O O . VAL C 1 152 ? -36.609 25.443 48.472 1.00 33.44 152 VAL C O 1
ATOM 7123 N N . PRO C 1 153 ? -37.613 23.648 49.382 1.00 31.42 153 PRO C N 1
ATOM 7124 C CA . PRO C 1 153 ? -38.719 23.682 48.419 1.00 32.94 153 PRO C CA 1
ATOM 7125 C C . PRO C 1 153 ? -39.481 25.007 48.396 1.00 33.72 153 PRO C C 1
ATOM 7126 O O . PRO C 1 153 ? -39.499 25.743 49.380 1.00 33.71 153 PRO C O 1
ATOM 7130 N N . PRO C 1 154 ? -40.102 25.336 47.253 1.00 34.85 154 PRO C N 1
ATOM 7131 C CA . PRO C 1 154 ? -40.858 26.590 47.171 1.00 35.09 154 PRO C CA 1
ATOM 7132 C C . PRO C 1 154 ? -41.944 26.566 48.240 1.00 34.00 154 PRO C C 1
ATOM 7133 O O . PRO C 1 154 ? -42.570 25.532 48.463 1.00 33.67 154 PRO C O 1
ATOM 7137 N N . GLY C 1 155 ? -42.141 27.692 48.915 1.00 35.44 155 GLY C N 1
ATOM 7138 C CA . GLY C 1 155 ? -43.171 27.772 49.936 1.00 35.73 155 GLY C CA 1
ATOM 7139 C C . GLY C 1 155 ? -42.828 27.304 51.340 1.00 36.91 155 GLY C C 1
ATOM 7140 O O . GLY C 1 155 ? -43.608 27.537 52.268 1.00 36.44 155 GLY C O 1
ATOM 7141 N N . PHE C 1 156 ? -41.678 26.656 51.520 1.00 36.04 156 PHE C N 1
ATOM 7142 C CA . PHE C 1 156 ? -41.309 26.173 52.850 1.00 34.02 156 PHE C CA 1
ATOM 7143 C C . PHE C 1 156 ? -41.101 27.306 53.842 1.00 33.11 156 PHE C C 1
ATOM 7144 O O . PHE C 1 156 ? -41.387 27.159 55.027 1.00 34.27 156 PHE C O 1
ATOM 7152 N N . LEU C 1 157 ? -40.601 28.437 53.359 1.00 34.30 157 LEU C N 1
ATOM 7153 C CA . LEU C 1 157 ? -40.342 29.576 54.231 1.00 35.70 157 LEU C CA 1
ATOM 7154 C C . LEU C 1 157 ? -41.487 30.596 54.303 1.00 37.62 157 LEU C C 1
ATOM 7155 O O . LEU C 1 157 ? -41.312 31.687 54.850 1.00 37.01 157 LEU C O 1
ATOM 7160 N N . ASP C 1 158 ? -42.653 30.248 53.761 1.00 39.06 158 ASP C N 1
ATOM 7161 C CA . ASP C 1 158 ? -43.800 31.156 53.806 1.00 39.93 158 ASP C CA 1
ATOM 7162 C C . ASP C 1 158 ? -44.127 31.516 55.251 1.00 39.74 158 ASP C C 1
ATOM 7163 O O . ASP C 1 158 ? -44.235 30.641 56.112 1.00 38.99 158 ASP C O 1
ATOM 7168 N N . ALA C 1 159 ? -44.294 32.808 55.505 1.00 40.43 159 ALA C N 1
ATOM 7169 C CA . ALA C 1 159 ? -44.587 33.307 56.844 1.00 41.88 159 ALA C CA 1
ATOM 7170 C C . ALA C 1 159 ? -45.760 32.639 57.560 1.00 42.17 159 ALA C C 1
ATOM 7171 O O . ALA C 1 159 ? -45.706 32.423 58.769 1.00 43.06 159 ALA C O 1
ATOM 7173 N N . ASP C 1 160 ? -46.811 32.303 56.823 1.00 43.71 160 ASP C N 1
ATOM 7174 C CA . ASP C 1 160 ? -47.997 31.699 57.430 1.00 45.49 160 ASP C CA 1
ATOM 7175 C C . ASP C 1 160 ? -47.970 30.179 57.524 1.00 44.74 160 ASP C C 1
ATOM 7176 O O . ASP C 1 160 ? -48.970 29.559 57.898 1.00 44.37 160 ASP C O 1
ATOM 7181 N N . LEU C 1 161 ? -46.831 29.575 57.209 1.00 42.52 161 LEU C N 1
ATOM 7182 C CA . LEU C 1 161 ? -46.730 28.123 57.237 1.00 41.04 161 LEU C CA 1
ATOM 7183 C C . LEU C 1 161 ? -46.181 27.598 58.564 1.00 40.50 161 LEU C C 1
ATOM 7184 O O . LEU C 1 161 ? -45.023 27.844 58.912 1.00 40.61 161 LEU C O 1
ATOM 7189 N N . ALA C 1 162 ? -47.029 26.890 59.310 1.00 39.19 162 ALA C N 1
ATOM 7190 C CA . ALA C 1 162 ? -46.642 26.309 60.594 1.00 38.80 162 ALA C CA 1
ATOM 7191 C C . ALA C 1 162 ? -46.035 24.938 60.311 1.00 37.92 162 ALA C C 1
ATOM 7192 O O . ALA C 1 162 ? -46.646 24.116 59.625 1.00 37.51 162 ALA C O 1
ATOM 7194 N N . VAL C 1 163 ? -44.846 24.695 60.858 1.00 36.03 163 VAL C N 1
ATOM 7195 C CA . VAL C 1 163 ? -44.130 23.445 60.619 1.00 34.86 163 VAL C CA 1
ATOM 7196 C C . VAL C 1 163 ? -43.707 22.666 61.861 1.00 34.35 163 VAL C C 1
ATOM 7197 O O . VAL C 1 163 ? -43.311 23.238 62.875 1.00 34.87 163 VAL C O 1
ATOM 7201 N N . HIS C 1 164 ? -43.789 21.347 61.756 1.00 34.41 164 HIS C N 1
ATOM 7202 C CA . HIS C 1 164 ? -43.386 20.445 62.823 1.00 35.26 164 HIS C CA 1
ATOM 7203 C C . HIS C 1 164 ? -42.811 19.230 62.118 1.00 34.22 164 HIS C C 1
ATOM 7204 O O . HIS C 1 164 ? -43.149 18.966 60.964 1.00 33.87 164 HIS C O 1
ATOM 7211 N N . GLY C 1 165 ? -41.935 18.496 62.793 1.00 34.31 165 GLY C N 1
ATOM 7212 C CA . GLY C 1 165 ? -41.364 17.325 62.161 1.00 33.10 165 GLY C CA 1
ATOM 7213 C C . GLY C 1 165 ? -40.605 16.417 63.098 1.00 34.10 165 GLY C C 1
ATOM 7214 O O . GLY C 1 165 ? -40.582 16.626 64.311 1.00 35.15 165 GLY C O 1
ATOM 7215 N N . GLN C 1 166 ? -39.989 15.393 62.519 1.00 32.80 166 GLN C N 1
ATOM 7216 C CA . GLN C 1 166 ? -39.205 14.427 63.266 1.00 31.64 166 GLN C CA 1
ATOM 7217 C C . GLN C 1 166 ? -38.119 13.881 62.346 1.00 31.01 166 GLN C C 1
ATOM 7218 O O . GLN C 1 166 ? -38.188 14.039 61.121 1.00 30.91 166 GLN C O 1
ATOM 7224 N N . HIS C 1 167 ? -37.115 13.245 62.931 1.00 29.67 167 HIS C N 1
ATOM 7225 C CA . HIS C 1 167 ? -36.045 12.674 62.126 1.00 30.84 167 HIS C CA 1
ATOM 7226 C C . HIS C 1 167 ? -35.561 11.356 62.697 1.00 31.49 167 HIS C C 1
ATOM 7227 O O . HIS C 1 167 ? -35.782 11.059 63.868 1.00 32.45 167 HIS C O 1
ATOM 7234 N N . ARG C 1 168 ? -34.924 10.558 61.847 1.00 30.46 168 ARG C N 1
ATOM 7235 C CA . ARG C 1 168 ? -34.391 9.264 62.240 1.00 29.85 168 ARG C CA 1
ATOM 7236 C C . ARG C 1 168 ? -33.157 8.999 61.377 1.00 29.99 168 ARG C C 1
ATOM 7237 O O . ARG C 1 168 ? -33.000 9.595 60.305 1.00 27.68 168 ARG C O 1
ATOM 7245 N N . VAL C 1 169 ? -32.282 8.114 61.842 1.00 29.40 169 VAL C N 1
ATOM 7246 C CA . VAL C 1 169 ? -31.099 7.778 61.069 1.00 29.40 169 VAL C CA 1
ATOM 7247 C C . VAL C 1 169 ? -31.434 6.521 60.276 1.00 27.80 169 VAL C C 1
ATOM 7248 O O . VAL C 1 169 ? -31.956 5.550 60.821 1.00 27.90 169 VAL C O 1
ATOM 7252 N N . VAL C 1 170 ? -31.161 6.554 58.979 1.00 25.64 170 VAL C N 1
ATOM 7253 C CA . VAL C 1 170 ? -31.431 5.410 58.116 1.00 25.59 170 VAL C CA 1
ATOM 7254 C C . VAL C 1 170 ? -30.107 4.790 57.663 1.00 25.43 170 VAL C C 1
ATOM 7255 O O . VAL C 1 170 ? -29.202 5.512 57.233 1.00 25.91 170 VAL C O 1
ATOM 7259 N N . ASP C 1 171 ? -30.001 3.464 57.759 1.00 25.94 171 ASP C N 1
ATOM 7260 C CA . ASP C 1 171 ? -28.783 2.758 57.360 1.00 26.41 171 ASP C CA 1
ATOM 7261 C C . ASP C 1 171 ? -28.674 2.611 55.846 1.00 24.78 171 ASP C C 1
ATOM 7262 O O . ASP C 1 171 ? -28.709 1.502 55.310 1.00 24.28 171 ASP C O 1
ATOM 7267 N N . ALA C 1 172 ? -28.557 3.734 55.156 1.00 22.81 172 ALA C N 1
ATOM 7268 C CA . ALA C 1 172 ? -28.419 3.700 53.714 1.00 21.69 172 ALA C CA 1
ATOM 7269 C C . ALA C 1 172 ? -27.854 5.033 53.292 1.00 20.15 172 ALA C C 1
ATOM 7270 O O . ALA C 1 172 ? -27.991 6.028 54.004 1.00 20.57 172 ALA C O 1
ATOM 7272 N N . ASN C 1 173 ? -27.204 5.047 52.136 1.00 20.70 173 ASN C N 1
ATOM 7273 C CA . ASN C 1 173 ? -26.639 6.278 51.609 1.00 20.92 173 ASN C CA 1
ATOM 7274 C C . ASN C 1 173 ? -27.786 7.253 51.365 1.00 21.37 173 ASN C C 1
ATOM 7275 O O . ASN C 1 173 ? -28.899 6.839 51.030 1.00 22.00 173 ASN C O 1
ATOM 7280 N N . TRP C 1 174 ? -27.516 8.543 51.534 1.00 22.39 174 TRP C N 1
ATOM 7281 C CA . TRP C 1 174 ? -28.538 9.567 51.345 1.00 23.10 174 TRP C CA 1
ATOM 7282 C C . TRP C 1 174 ? -29.246 9.465 49.993 1.00 24.37 174 TRP C C 1
ATOM 7283 O O . TRP C 1 174 ? -30.434 9.772 49.886 1.00 23.06 174 TRP C O 1
ATOM 7294 N N . ARG C 1 175 ? -28.525 9.038 48.961 1.00 23.60 175 ARG C N 1
ATOM 7295 C CA . ARG C 1 175 ? -29.131 8.928 47.637 1.00 23.66 175 ARG C CA 1
ATOM 7296 C C . ARG C 1 175 ? -30.243 7.885 47.582 1.00 24.46 175 ARG C C 1
ATOM 7297 O O . ARG C 1 175 ? -31.154 7.997 46.763 1.00 25.41 175 ARG C O 1
ATOM 7305 N N . MET C 1 176 ? -30.174 6.867 48.438 1.00 23.74 176 MET C N 1
ATOM 7306 C CA . MET C 1 176 ? -31.226 5.857 48.454 1.00 23.31 176 MET C CA 1
ATOM 7307 C C . MET C 1 176 ? -32.488 6.525 48.990 1.00 22.73 176 MET C C 1
ATOM 7308 O O . MET C 1 176 ? -33.602 6.160 48.622 1.00 23.30 176 MET C O 1
ATOM 7313 N N . GLY C 1 177 ? -32.304 7.516 49.856 1.00 24.06 177 GLY C N 1
ATOM 7314 C CA . GLY C 1 177 ? -33.443 8.232 50.397 1.00 25.23 177 GLY C CA 1
ATOM 7315 C C . GLY C 1 177 ? -34.113 9.088 49.331 1.00 26.41 177 GLY C C 1
ATOM 7316 O O . GLY C 1 177 ? -35.335 9.052 49.177 1.00 25.92 177 GLY C O 1
ATOM 7317 N N . VAL C 1 178 ? -33.319 9.855 48.585 1.00 26.90 178 VAL C N 1
ATOM 7318 C CA . VAL C 1 178 ? -33.867 10.720 47.536 1.00 28.34 178 VAL C CA 1
ATOM 7319 C C . VAL C 1 178 ? -34.466 9.916 46.388 1.00 26.19 178 VAL C C 1
ATOM 7320 O O . VAL C 1 178 ? -35.505 10.286 45.845 1.00 28.60 178 VAL C O 1
ATOM 7324 N N . GLU C 1 179 ? -33.807 8.822 46.014 1.00 25.07 179 GLU C N 1
ATOM 7325 C CA . GLU C 1 179 ? -34.298 7.974 44.931 1.00 25.35 179 GLU C CA 1
ATOM 7326 C C . GLU C 1 179 ? -35.664 7.399 45.327 1.00 26.21 179 GLU C C 1
ATOM 7327 O O . GLU C 1 179 ? -36.587 7.332 44.511 1.00 26.03 179 GLU C O 1
ATOM 7333 N N . ASN C 1 180 ? -35.775 6.976 46.585 1.00 25.11 180 ASN C N 1
ATOM 7334 C CA . ASN C 1 180 ? -37.012 6.408 47.110 1.00 26.63 180 ASN C CA 1
ATOM 7335 C C . ASN C 1 180 ? -38.086 7.490 47.210 1.00 26.61 180 ASN C C 1
ATOM 7336 O O . ASN C 1 180 ? -39.216 7.295 46.783 1.00 29.48 180 ASN C O 1
ATOM 7341 N N . GLY C 1 181 ? -37.711 8.644 47.747 1.00 27.34 181 GLY C N 1
ATOM 7342 C CA . GLY C 1 181 ? -38.650 9.737 47.907 1.00 28.10 181 GLY C CA 1
ATOM 7343 C C . GLY C 1 181 ? -39.236 10.309 46.624 1.00 29.57 181 GLY C C 1
ATOM 7344 O O . GLY C 1 181 ? -40.435 10.585 46.565 1.00 29.35 181 GLY C O 1
ATOM 7345 N N . PHE C 1 182 ? -38.410 10.482 45.594 1.00 28.28 182 PHE C N 1
ATOM 7346 C CA . PHE C 1 182 ? -38.884 11.052 44.336 1.00 29.58 182 PHE C CA 1
ATOM 7347 C C . PHE C 1 182 ? -39.244 10.013 43.277 1.00 30.95 182 PHE C C 1
ATOM 7348 O O . PHE C 1 182 ? -39.462 10.353 42.116 1.00 35.45 182 PHE C O 1
ATOM 7356 N N . ASP C 1 183 ? -39.302 8.749 43.677 1.00 31.66 183 ASP C N 1
ATOM 7357 C CA . ASP C 1 183 ? -39.644 7.665 42.765 1.00 31.35 183 ASP C CA 1
ATOM 7358 C C . ASP C 1 183 ? -41.112 7.828 42.344 1.00 32.75 183 ASP C C 1
ATOM 7359 O O . ASP C 1 183 ? -42.026 7.496 43.101 1.00 31.84 183 ASP C O 1
ATOM 7364 N N . ALA C 1 184 ? -41.318 8.326 41.128 1.00 33.66 184 ALA C N 1
ATOM 7365 C CA . ALA C 1 184 ? -42.650 8.592 40.585 1.00 35.69 184 ALA C CA 1
ATOM 7366 C C . ALA C 1 184 ? -43.686 7.468 40.643 1.00 36.54 184 ALA C C 1
ATOM 7367 O O . ALA C 1 184 ? -44.872 7.740 40.830 1.00 39.24 184 ALA C O 1
ATOM 7369 N N . GLY C 1 185 ? -43.266 6.218 40.481 1.00 36.22 185 GLY C N 1
ATOM 7370 C CA . GLY C 1 185 ? -44.241 5.139 40.519 1.00 37.97 185 GLY C CA 1
ATOM 7371 C C . GLY C 1 185 ? -44.025 4.033 41.535 1.00 36.47 185 GLY C C 1
ATOM 7372 O O . GLY C 1 185 ? -44.001 2.853 41.159 1.00 36.90 185 GLY C O 1
ATOM 7373 N N . HIS C 1 186 ? -43.903 4.388 42.816 1.00 35.03 186 HIS C N 1
ATOM 7374 C CA . HIS C 1 186 ? -43.673 3.383 43.850 1.00 33.38 186 HIS C CA 1
ATOM 7375 C C . HIS C 1 186 ? -44.789 3.212 44.887 1.00 34.01 186 HIS C C 1
ATOM 7376 O O . HIS C 1 186 ? -44.579 2.557 45.911 1.00 33.76 186 HIS C O 1
ATOM 7383 N N . VAL C 1 187 ? -45.968 3.775 44.629 1.00 34.39 187 VAL C N 1
ATOM 7384 C CA . VAL C 1 187 ? -47.086 3.667 45.577 1.00 35.02 187 VAL C CA 1
ATOM 7385 C C . VAL C 1 187 ? -47.414 2.231 46.004 1.00 33.02 187 VAL C C 1
ATOM 7386 O O . VAL C 1 187 ? -47.956 2.004 47.086 1.00 33.31 187 VAL C O 1
ATOM 7390 N N . PHE C 1 188 ? -47.078 1.270 45.153 1.00 31.91 188 PHE C N 1
ATOM 7391 C CA . PHE C 1 188 ? -47.329 -0.146 45.419 1.00 30.77 188 PHE C CA 1
ATOM 7392 C C . PHE C 1 188 ? -46.843 -0.595 46.797 1.00 31.62 188 PHE C C 1
ATOM 7393 O O . PHE C 1 188 ? -47.462 -1.442 47.447 1.00 31.97 188 PHE C O 1
ATOM 7401 N N . ILE C 1 189 ? -45.731 -0.023 47.243 1.00 30.39 189 ILE C N 1
ATOM 7402 C CA . ILE C 1 189 ? -45.150 -0.395 48.527 1.00 29.66 189 ILE C CA 1
ATOM 7403 C C . ILE C 1 189 ? -45.981 0.085 49.720 1.00 30.71 189 ILE C C 1
ATOM 7404 O O . ILE C 1 189 ? -45.852 -0.438 50.827 1.00 29.63 189 ILE C O 1
ATOM 7409 N N . HIS C 1 190 ? -46.844 1.068 49.483 1.00 31.68 190 HIS C N 1
ATOM 7410 C CA . HIS C 1 190 ? -47.688 1.633 50.533 1.00 33.41 190 HIS C CA 1
ATOM 7411 C C . HIS C 1 190 ? -49.142 1.113 50.541 1.00 34.09 190 HIS C C 1
ATOM 7412 O O . HIS C 1 190 ? -49.979 1.634 51.282 1.00 33.89 190 HIS C O 1
ATOM 7419 N N . LYS C 1 191 ? -49.435 0.090 49.741 1.00 33.98 191 LYS C N 1
ATOM 7420 C CA . LYS C 1 191 ? -50.794 -0.451 49.640 1.00 34.74 191 LYS C CA 1
ATOM 7421 C C . LYS C 1 191 ? -51.433 -0.990 50.919 1.00 36.20 191 LYS C C 1
ATOM 7422 O O . LYS C 1 191 ? -52.644 -1.200 50.956 1.00 38.14 191 LYS C O 1
ATOM 7428 N N . SER C 1 192 ? -50.638 -1.210 51.962 1.00 35.92 192 SER C N 1
ATOM 7429 C CA . SER C 1 192 ? -51.163 -1.720 53.225 1.00 35.70 192 SER C CA 1
ATOM 7430 C C . SER C 1 192 ? -51.073 -0.697 54.355 1.00 35.79 192 SER C C 1
ATOM 7431 O O . SER C 1 192 ? -51.369 -1.014 55.506 1.00 36.43 192 SER C O 1
ATOM 7434 N N . SER C 1 193 ? -50.664 0.525 54.033 1.00 35.73 193 SER C N 1
ATOM 7435 C CA . SER C 1 193 ? -50.532 1.557 55.053 1.00 37.12 193 SER C CA 1
ATOM 7436 C C . SER C 1 193 ? -51.839 1.835 55.788 1.00 39.53 193 SER C C 1
ATOM 7437 O O . SER C 1 193 ? -52.900 1.923 55.173 1.00 39.72 193 SER C O 1
ATOM 7440 N N . ILE C 1 194 ? -51.746 1.993 57.105 1.00 40.70 194 ILE C N 1
ATOM 7441 C CA . ILE C 1 194 ? -52.910 2.277 57.933 1.00 41.63 194 ILE C CA 1
ATOM 7442 C C . ILE C 1 194 ? -53.507 3.640 57.596 1.00 42.33 194 ILE C C 1
ATOM 7443 O O . ILE C 1 194 ? -54.648 3.932 57.951 1.00 43.27 194 ILE C O 1
ATOM 7448 N N . LEU C 1 195 ? -52.736 4.476 56.909 1.00 41.22 195 LEU C N 1
ATOM 7449 C CA . LEU C 1 195 ? -53.213 5.802 56.536 1.00 41.12 195 LEU C CA 1
ATOM 7450 C C . LEU C 1 195 ? -54.316 5.750 55.478 1.00 40.77 195 LEU C C 1
ATOM 7451 O O . LEU C 1 195 ? -55.103 6.685 55.350 1.00 41.17 195 LEU C O 1
ATOM 7456 N N . LEU C 1 196 ? -54.368 4.660 54.722 1.00 40.93 196 LEU C N 1
ATOM 7457 C CA . LEU C 1 196 ? -55.349 4.526 53.652 1.00 42.64 196 LEU C CA 1
ATOM 7458 C C . LEU C 1 196 ? -56.794 4.697 54.108 1.00 44.25 196 LEU C C 1
ATOM 7459 O O . LEU C 1 196 ? -57.454 5.665 53.722 1.00 45.23 196 LEU C O 1
ATOM 7464 N N . ASP C 1 197 ? -57.295 3.767 54.915 1.00 44.71 197 ASP C N 1
ATOM 7465 C CA . ASP C 1 197 ? -58.664 3.889 55.394 1.00 46.63 197 ASP C CA 1
ATOM 7466 C C . ASP C 1 197 ? -58.666 4.755 56.653 1.00 47.37 197 ASP C C 1
ATOM 7467 O O . ASP C 1 197 ? -59.720 5.170 57.132 1.00 47.90 197 ASP C O 1
ATOM 7472 N N . GLY C 1 198 ? -57.474 5.041 57.171 1.00 47.19 198 GLY C N 1
ATOM 7473 C CA . GLY C 1 198 ? -57.366 5.868 58.361 1.00 45.58 198 GLY C CA 1
ATOM 7474 C C . GLY C 1 198 ? -57.633 7.332 58.064 1.00 45.19 198 GLY C C 1
ATOM 7475 O O . GLY C 1 198 ? -57.869 8.129 58.973 1.00 45.43 198 GLY C O 1
ATOM 7476 N N . ASN C 1 199 ? -57.595 7.694 56.786 1.00 44.50 199 ASN C N 1
ATOM 7477 C CA . ASN C 1 199 ? -57.839 9.073 56.388 1.00 44.53 199 ASN C CA 1
ATOM 7478 C C . ASN C 1 199 ? -58.579 9.103 55.058 1.00 44.13 199 ASN C C 1
ATOM 7479 O O . ASN C 1 199 ? -58.584 10.114 54.360 1.00 45.08 199 ASN C O 1
ATOM 7484 N N . ASP C 1 200 ? -59.207 7.981 54.721 1.00 44.72 200 ASP C N 1
ATOM 7485 C CA . ASP C 1 200 ? -59.969 7.850 53.483 1.00 45.03 200 ASP C CA 1
ATOM 7486 C C . ASP C 1 200 ? -59.234 8.492 52.313 1.00 44.59 200 ASP C C 1
ATOM 7487 O O . ASP C 1 200 ? -59.767 9.355 51.606 1.00 43.31 200 ASP C O 1
ATOM 7492 N N . ILE C 1 201 ? -57.995 8.052 52.127 1.00 43.80 201 ILE C N 1
ATOM 7493 C CA . ILE C 1 201 ? -57.146 8.549 51.059 1.00 41.68 201 ILE C CA 1
ATOM 7494 C C . ILE C 1 201 ? -57.173 7.571 49.892 1.00 39.74 201 ILE C C 1
ATOM 7495 O O . ILE C 1 201 ? -57.229 6.360 50.087 1.00 40.34 201 ILE C O 1
ATOM 7500 N N . ALA C 1 202 ? -57.139 8.097 48.677 1.00 38.13 202 ALA C N 1
ATOM 7501 C CA . ALA C 1 202 ? -57.126 7.243 47.503 1.00 38.15 202 ALA C CA 1
ATOM 7502 C C . ALA C 1 202 ? -55.663 6.946 47.143 1.00 37.34 202 ALA C C 1
ATOM 7503 O O . ALA C 1 202 ? -54.834 7.857 47.093 1.00 36.99 202 ALA C O 1
ATOM 7505 N N . LEU C 1 203 ? -55.353 5.674 46.907 1.00 36.28 203 LEU C N 1
ATOM 7506 C CA . LEU C 1 203 ? -53.994 5.267 46.553 1.00 35.73 203 LEU C CA 1
ATOM 7507 C C . LEU C 1 203 ? -54.019 4.153 45.513 1.00 33.86 203 LEU C C 1
ATOM 7508 O O . LEU C 1 203 ? -54.309 2.998 45.826 1.00 35.22 203 LEU C O 1
ATOM 7513 N N . PRO C 1 204 ? -53.713 4.484 44.256 1.00 32.95 204 PRO C N 1
ATOM 7514 C CA . PRO C 1 204 ? -53.715 3.459 43.211 1.00 34.43 204 PRO C CA 1
ATOM 7515 C C . PRO C 1 204 ? -52.519 2.515 43.361 1.00 35.48 204 PRO C C 1
ATOM 7516 O O . PRO C 1 204 ? -51.651 2.736 44.206 1.00 34.24 204 PRO C O 1
ATOM 7520 N N . LEU C 1 205 ? -52.491 1.463 42.548 1.00 35.55 205 LEU C N 1
ATOM 7521 C CA . LEU C 1 205 ? -51.398 0.498 42.573 1.00 37.05 205 LEU C CA 1
ATOM 7522 C C . LEU C 1 205 ? -50.215 1.072 41.805 1.00 38.24 205 LEU C C 1
ATOM 7523 O O . LEU C 1 205 ? -49.057 0.834 42.151 1.00 40.00 205 LEU C O 1
ATOM 7528 N N . GLY C 1 206 ? -50.525 1.825 40.757 1.00 37.85 206 GLY C N 1
ATOM 7529 C CA . GLY C 1 206 ? -49.495 2.424 39.935 1.00 37.81 206 GLY C CA 1
ATOM 7530 C C . GLY C 1 206 ? -50.094 3.325 38.876 1.00 38.43 206 GLY C C 1
ATOM 7531 O O . GLY C 1 206 ? -51.220 3.802 39.025 1.00 38.54 206 GLY C O 1
ATOM 7532 N N . PHE C 1 207 ? -49.347 3.542 37.799 1.00 38.30 207 PHE C N 1
ATOM 7533 C CA . PHE C 1 207 ? -49.786 4.413 36.716 1.00 38.46 207 PHE C CA 1
ATOM 7534 C C . PHE C 1 207 ? -49.347 3.903 35.347 1.00 39.45 207 PHE C C 1
ATOM 7535 O O . PHE C 1 207 ? -48.290 3.283 35.214 1.00 38.72 207 PHE C O 1
ATOM 7543 N N . ALA C 1 208 ? -50.171 4.162 34.335 1.00 40.38 208 ALA C N 1
ATOM 7544 C CA . ALA C 1 208 ? -49.845 3.802 32.958 1.00 40.75 208 ALA C CA 1
ATOM 7545 C C . ALA C 1 208 ? -49.465 5.172 32.399 1.00 41.22 208 ALA C C 1
ATOM 7546 O O . ALA C 1 208 ? -50.324 5.936 31.968 1.00 42.47 208 ALA C O 1
ATOM 7548 N N . PRO C 1 209 ? -48.164 5.507 32.427 1.00 41.67 209 PRO C N 1
ATOM 7549 C CA . PRO C 1 209 ? -47.629 6.784 31.948 1.00 40.94 209 PRO C CA 1
ATOM 7550 C C . PRO C 1 209 ? -47.942 7.149 30.508 1.00 41.91 209 PRO C C 1
ATOM 7551 O O . PRO C 1 209 ? -48.058 6.282 29.643 1.00 42.05 209 PRO C O 1
ATOM 7555 N N . GLY C 1 210 ? -48.070 8.450 30.268 1.00 42.53 210 GLY C N 1
ATOM 7556 C CA . GLY C 1 210 ? -48.326 8.939 28.931 1.00 43.91 210 GLY C CA 1
ATOM 7557 C C . GLY C 1 210 ? -46.982 9.194 28.278 1.00 45.03 210 GLY C C 1
ATOM 7558 O O . GLY C 1 210 ? -46.021 8.467 28.533 1.00 45.37 210 GLY C O 1
ATOM 7559 N N . ASP C 1 211 ? -46.901 10.230 27.453 1.00 45.49 211 ASP C N 1
ATOM 7560 C CA . ASP C 1 211 ? -45.660 10.568 26.764 1.00 46.83 211 ASP C CA 1
ATOM 7561 C C . ASP C 1 211 ? -44.525 10.926 27.733 1.00 44.97 211 ASP C C 1
ATOM 7562 O O . ASP C 1 211 ? -44.712 11.724 28.654 1.00 43.56 211 ASP C O 1
ATOM 7567 N N . PRO C 1 212 ? -43.330 10.342 27.527 1.00 44.10 212 PRO C N 1
ATOM 7568 C CA . PRO C 1 212 ? -42.160 10.594 28.376 1.00 43.50 212 PRO C CA 1
ATOM 7569 C C . PRO C 1 212 ? -41.861 12.079 28.574 1.00 43.91 212 PRO C C 1
ATOM 7570 O O . PRO C 1 212 ? -41.579 12.521 29.689 1.00 42.78 212 PRO C O 1
ATOM 7574 N N . GLU C 1 213 ? -41.932 12.841 27.486 1.00 44.01 213 GLU C N 1
ATOM 7575 C CA . GLU C 1 213 ? -41.653 14.272 27.523 1.00 44.21 213 GLU C CA 1
ATOM 7576 C C . GLU C 1 213 ? -42.680 15.085 28.312 1.00 43.11 213 GLU C C 1
ATOM 7577 O O . GLU C 1 213 ? -42.475 16.273 28.559 1.00 43.16 213 GLU C O 1
ATOM 7583 N N . GLN C 1 214 ? -43.777 14.447 28.707 1.00 42.32 214 GLN C N 1
ATOM 7584 C CA . GLN C 1 214 ? -44.838 15.119 29.461 1.00 43.06 214 GLN C CA 1
ATOM 7585 C C . GLN C 1 214 ? -44.814 14.784 30.953 1.00 41.67 214 GLN C C 1
ATOM 7586 O O . GLN C 1 214 ? -45.490 15.436 31.757 1.00 40.51 214 GLN C O 1
ATOM 7592 N N . LEU C 1 215 ? -44.035 13.772 31.318 1.00 39.76 215 LEU C N 1
ATOM 7593 C CA . LEU C 1 215 ? -43.971 13.310 32.702 1.00 38.78 215 LEU C CA 1
ATOM 7594 C C . LEU C 1 215 ? -43.271 14.207 33.717 1.00 37.49 215 LEU C C 1
ATOM 7595 O O . LEU C 1 215 ? -43.477 14.055 34.919 1.00 37.85 215 LEU C O 1
ATOM 7600 N N . THR C 1 216 ? -42.446 15.135 33.255 1.00 36.94 216 THR C N 1
ATOM 7601 C CA . THR C 1 216 ? -41.744 16.006 34.188 1.00 37.11 216 THR C CA 1
ATOM 7602 C C . THR C 1 216 ? -41.540 17.418 33.661 1.00 37.18 216 THR C C 1
ATOM 7603 O O . THR C 1 216 ? -41.737 17.694 32.478 1.00 35.38 216 THR C O 1
ATOM 7607 N N . ARG C 1 217 ? -41.142 18.300 34.570 1.00 36.77 217 ARG C N 1
ATOM 7608 C CA . ARG C 1 217 ? -40.849 19.694 34.270 1.00 39.21 217 ARG C CA 1
ATOM 7609 C C . ARG C 1 217 ? -39.709 20.095 35.204 1.00 38.63 217 ARG C C 1
ATOM 7610 O O . ARG C 1 217 ? -39.774 19.849 36.411 1.00 38.47 217 ARG C O 1
ATOM 7618 N N . SER C 1 218 ? -38.661 20.695 34.651 1.00 38.76 218 SER C N 1
ATOM 7619 C CA . SER C 1 218 ? -37.518 21.109 35.455 1.00 40.29 218 SER C CA 1
ATOM 7620 C C . SER C 1 218 ? -37.438 22.621 35.619 1.00 41.50 218 SER C C 1
ATOM 7621 O O . SER C 1 218 ? -37.773 23.372 34.702 1.00 42.79 218 SER C O 1
ATOM 7624 N N . VAL C 1 219 ? -36.995 23.055 36.797 1.00 40.63 219 VAL C N 1
ATOM 7625 C CA . VAL C 1 219 ? -36.833 24.470 37.109 1.00 40.62 219 VAL C CA 1
ATOM 7626 C C . VAL C 1 219 ? -35.333 24.665 37.307 1.00 41.24 219 VAL C C 1
ATOM 7627 O O . VAL C 1 219 ? -34.735 24.076 38.210 1.00 39.59 219 VAL C O 1
ATOM 7631 N N . THR C 1 220 ? -34.740 25.509 36.468 1.00 41.28 220 THR C N 1
ATOM 7632 C CA . THR C 1 220 ? -33.302 25.731 36.476 1.00 42.21 220 THR C CA 1
ATOM 7633 C C . THR C 1 220 ? -32.818 27.186 36.616 1.00 41.88 220 THR C C 1
ATOM 7634 O O . THR C 1 220 ? -31.615 27.453 36.579 1.00 42.55 220 THR C O 1
ATOM 7638 N N . GLY C 1 221 ? -33.741 28.121 36.803 1.00 42.62 221 GLY C N 1
ATOM 7639 C CA . GLY C 1 221 ? -33.352 29.519 36.928 1.00 43.65 221 GLY C CA 1
ATOM 7640 C C . GLY C 1 221 ? -32.478 29.865 38.127 1.00 45.50 221 GLY C C 1
ATOM 7641 O O . GLY C 1 221 ? -32.391 29.103 39.096 1.00 45.37 221 GLY C O 1
ATOM 7642 N N . GLU C 1 222 ? -31.827 31.024 38.059 1.00 45.10 222 GLU C N 1
ATOM 7643 C CA . GLU C 1 222 ? -30.966 31.496 39.142 1.00 45.85 222 GLU C CA 1
ATOM 7644 C C . GLU C 1 222 ? -31.784 32.267 40.175 1.00 44.18 222 GLU C C 1
ATOM 7645 O O . GLU C 1 222 ? -32.857 32.783 39.866 1.00 44.51 222 GLU C O 1
ATOM 7651 N N . GLY C 1 223 ? -31.274 32.332 41.402 1.00 42.79 223 GLY C N 1
ATOM 7652 C CA . GLY C 1 223 ? -31.955 33.062 42.458 1.00 40.96 223 GLY C CA 1
ATOM 7653 C C . GLY C 1 223 ? -33.138 32.369 43.109 1.00 40.42 223 GLY C C 1
ATOM 7654 O O . GLY C 1 223 ? -33.791 32.943 43.979 1.00 40.29 223 GLY C O 1
ATOM 7655 N N . ALA C 1 224 ? -33.419 31.139 42.693 1.00 38.94 224 ALA C N 1
ATOM 7656 C CA . ALA C 1 224 ? -34.534 30.378 43.249 1.00 37.39 224 ALA C CA 1
ATOM 7657 C C . ALA C 1 224 ? -34.160 28.901 43.281 1.00 35.90 224 ALA C C 1
ATOM 7658 O O . ALA C 1 224 ? -33.271 28.467 42.553 1.00 35.51 224 ALA C O 1
ATOM 7660 N N . PRO C 1 225 ? -34.837 28.106 44.122 1.00 36.05 225 PRO C N 1
ATOM 7661 C CA . PRO C 1 225 ? -34.507 26.677 44.183 1.00 35.30 225 PRO C CA 1
ATOM 7662 C C . PRO C 1 225 ? -34.623 25.989 42.824 1.00 34.89 225 PRO C C 1
ATOM 7663 O O . PRO C 1 225 ? -35.498 26.322 42.022 1.00 33.94 225 PRO C O 1
ATOM 7667 N N . LYS C 1 226 ? -33.723 25.042 42.573 1.00 32.69 226 LYS C N 1
ATOM 7668 C CA . LYS C 1 226 ? -33.709 24.292 41.326 1.00 30.93 226 LYS C CA 1
ATOM 7669 C C . LYS C 1 226 ? -34.172 22.874 41.630 1.00 30.50 226 LYS C C 1
ATOM 7670 O O . LYS C 1 226 ? -33.701 22.248 42.580 1.00 30.06 226 LYS C O 1
ATOM 7676 N N . GLY C 1 227 ? -35.097 22.370 40.823 1.00 30.04 227 GLY C N 1
ATOM 7677 C CA . GLY C 1 227 ? -35.617 21.039 41.056 1.00 30.43 227 GLY C CA 1
ATOM 7678 C C . GLY C 1 227 ? -36.464 20.502 39.922 1.00 29.97 227 GLY C C 1
ATOM 7679 O O . GLY C 1 227 ? -36.562 21.110 38.852 1.00 29.00 227 GLY C O 1
ATOM 7680 N N . VAL C 1 228 ? -37.084 19.355 40.169 1.00 29.30 228 VAL C N 1
ATOM 7681 C CA . VAL C 1 228 ? -37.908 18.691 39.175 1.00 29.29 228 VAL C CA 1
ATOM 7682 C C . VAL C 1 228 ? -39.308 18.399 39.700 1.00 30.67 228 VAL C C 1
ATOM 7683 O O . VAL C 1 228 ? -39.478 17.969 40.842 1.00 31.14 228 VAL C O 1
ATOM 7687 N N . PHE C 1 229 ? -40.307 18.649 38.859 1.00 31.03 229 PHE C N 1
ATOM 7688 C CA . PHE C 1 229 ? -41.696 18.377 39.204 1.00 31.01 229 PHE C CA 1
ATOM 7689 C C . PHE C 1 229 ? -42.080 17.048 38.574 1.00 30.77 229 PHE C C 1
ATOM 7690 O O . PHE C 1 229 ? -41.809 16.810 37.397 1.00 30.54 229 PHE C O 1
ATOM 7698 N N . ASP C 1 230 ? -42.691 16.177 39.368 1.00 31.81 230 ASP C N 1
ATOM 7699 C CA . ASP C 1 230 ? -43.149 14.882 38.891 1.00 34.22 230 ASP C CA 1
ATOM 7700 C C . ASP C 1 230 ? -44.584 15.096 38.421 1.00 36.51 230 ASP C C 1
ATOM 7701 O O . ASP C 1 230 ? -45.477 15.370 39.227 1.00 36.33 230 ASP C O 1
ATOM 7706 N N . LEU C 1 231 ? -44.793 14.984 37.113 1.00 37.68 231 LEU C N 1
ATOM 7707 C CA . LEU C 1 231 ? -46.110 15.197 36.525 1.00 39.50 231 LEU C CA 1
ATOM 7708 C C . LEU C 1 231 ? -46.773 13.906 36.056 1.00 40.90 231 LEU C C 1
ATOM 7709 O O . LEU C 1 231 ? -47.647 13.938 35.185 1.00 41.34 231 LEU C O 1
ATOM 7714 N N . LEU C 1 232 ? -46.366 12.776 36.630 1.00 40.45 232 LEU C N 1
ATOM 7715 C CA . LEU C 1 232 ? -46.926 11.485 36.248 1.00 41.75 232 LEU C CA 1
ATOM 7716 C C . LEU C 1 232 ? -48.432 11.439 36.520 1.00 43.43 232 LEU C C 1
ATOM 7717 O O . LEU C 1 232 ? -49.203 10.879 35.736 1.00 43.12 232 LEU C O 1
ATOM 7722 N N . GLY C 1 233 ? -48.838 12.029 37.640 1.00 45.47 233 GLY C N 1
ATOM 7723 C CA . GLY C 1 233 ? -50.240 12.042 38.018 1.00 47.67 233 GLY C CA 1
ATOM 7724 C C . GLY C 1 233 ? -51.203 12.558 36.963 1.00 48.66 233 GLY C C 1
ATOM 7725 O O . GLY C 1 233 ? -52.184 11.887 36.639 1.00 49.73 233 GLY C O 1
ATOM 7726 N N . GLU C 1 234 ? -50.933 13.739 36.414 1.00 48.86 234 GLU C N 1
ATOM 7727 C CA . GLU C 1 234 ? -51.820 14.315 35.414 1.00 49.21 234 GLU C CA 1
ATOM 7728 C C . GLU C 1 234 ? -51.587 13.804 33.996 1.00 48.67 234 GLU C C 1
ATOM 7729 O O . GLU C 1 234 ? -52.325 14.165 33.079 1.00 49.65 234 GLU C O 1
ATOM 7735 N N . HIS C 1 235 ? -50.574 12.964 33.807 1.00 46.91 235 HIS C N 1
ATOM 7736 C CA . HIS C 1 235 ? -50.288 12.435 32.478 1.00 45.18 235 HIS C CA 1
ATOM 7737 C C . HIS C 1 235 ? -50.206 10.915 32.481 1.00 44.75 235 HIS C C 1
ATOM 7738 O O . HIS C 1 235 ? -49.196 10.335 32.073 1.00 45.43 235 HIS C O 1
ATOM 7745 N N . SER C 1 236 ? -51.279 10.271 32.929 1.00 42.79 236 SER C N 1
ATOM 7746 C CA . SER C 1 236 ? -51.315 8.817 32.985 1.00 42.51 236 SER C CA 1
ATOM 7747 C C . SER C 1 236 ? -52.692 8.323 33.405 1.00 42.03 236 SER C C 1
ATOM 7748 O O . SER C 1 236 ? -53.570 9.111 33.755 1.00 42.60 236 SER C O 1
ATOM 7751 N N . VAL C 1 237 ? -52.864 7.007 33.368 1.00 41.50 237 VAL C N 1
ATOM 7752 C CA . VAL C 1 237 ? -54.107 6.374 33.777 1.00 42.05 237 VAL C CA 1
ATOM 7753 C C . VAL C 1 237 ? -53.792 5.639 35.076 1.00 42.52 237 VAL C C 1
ATOM 7754 O O . VAL C 1 237 ? -53.021 4.679 35.079 1.00 43.67 237 VAL C O 1
ATOM 7758 N N . PRO C 1 238 ? -54.369 6.089 36.201 1.00 43.29 238 PRO C N 1
ATOM 7759 C CA . PRO C 1 238 ? -54.097 5.417 37.474 1.00 42.74 238 PRO C CA 1
ATOM 7760 C C . PRO C 1 238 ? -54.556 3.967 37.439 1.00 42.75 238 PRO C C 1
ATOM 7761 O O . PRO C 1 238 ? -55.613 3.658 36.890 1.00 43.89 238 PRO C O 1
ATOM 7765 N N . ILE C 1 239 ? -53.751 3.081 38.018 1.00 41.57 239 ILE C N 1
ATOM 7766 C CA . ILE C 1 239 ? -54.067 1.657 38.047 1.00 39.85 239 ILE C CA 1
ATOM 7767 C C . ILE C 1 239 ? -54.684 1.270 39.389 1.00 39.80 239 ILE C C 1
ATOM 7768 O O . ILE C 1 239 ? -54.035 1.373 40.428 1.00 40.15 239 ILE C O 1
ATOM 7773 N N . PHE C 1 240 ? -55.938 0.824 39.359 1.00 38.95 240 PHE C N 1
ATOM 7774 C CA . PHE C 1 240 ? -56.631 0.422 40.577 1.00 37.35 240 PHE C CA 1
ATOM 7775 C C . PHE C 1 240 ? -56.930 -1.068 40.604 1.00 37.12 240 PHE C C 1
ATOM 7776 O O . PHE C 1 240 ? -57.498 -1.585 41.562 1.00 37.53 240 PHE C O 1
ATOM 7784 N N . GLU C 1 241 ? -56.529 -1.757 39.545 1.00 37.44 241 GLU C N 1
ATOM 7785 C CA . GLU C 1 241 ? -56.704 -3.197 39.451 1.00 38.67 241 GLU C CA 1
ATOM 7786 C C . GLU C 1 241 ? -55.661 -3.709 38.467 1.00 36.93 241 GLU C C 1
ATOM 7787 O O . GLU C 1 241 ? -55.382 -3.062 37.461 1.00 37.40 241 GLU C O 1
ATOM 7793 N N . ALA C 1 242 ? -55.065 -4.856 38.771 1.00 36.50 242 ALA C N 1
ATOM 7794 C CA . ALA C 1 242 ? -54.047 -5.425 37.895 1.00 35.78 242 ALA C CA 1
ATOM 7795 C C . ALA C 1 242 ? -54.172 -6.932 37.864 1.00 34.61 242 ALA C C 1
ATOM 7796 O O . ALA C 1 242 ? -54.584 -7.551 38.841 1.00 34.60 242 ALA C O 1
ATOM 7798 N N . THR C 1 243 ? -53.807 -7.520 36.733 1.00 34.95 243 THR C N 1
ATOM 7799 C CA . THR C 1 243 ? -53.883 -8.962 36.572 1.00 35.57 243 THR C CA 1
ATOM 7800 C C . THR C 1 243 ? -52.505 -9.584 36.382 1.00 35.17 243 THR C C 1
ATOM 7801 O O . THR C 1 243 ? -51.517 -8.892 36.133 1.00 35.29 243 THR C O 1
ATOM 7805 N N . ILE C 1 244 ? -52.461 -10.904 36.504 1.00 34.32 244 ILE C N 1
ATOM 7806 C CA . ILE C 1 244 ? -51.244 -11.664 36.295 1.00 34.48 244 ILE C CA 1
ATOM 7807 C C . ILE C 1 244 ? -51.612 -12.742 35.291 1.00 35.41 244 ILE C C 1
ATOM 7808 O O . ILE C 1 244 ? -52.450 -13.604 35.563 1.00 36.33 244 ILE C O 1
ATOM 7813 N N . GLU C 1 245 ? -50.996 -12.670 34.121 1.00 35.89 245 GLU C N 1
ATOM 7814 C CA . GLU C 1 245 ? -51.255 -13.625 33.060 1.00 39.08 245 GLU C CA 1
ATOM 7815 C C . GLU C 1 245 ? -52.762 -13.728 32.790 1.00 40.73 245 GLU C C 1
ATOM 7816 O O . GLU C 1 245 ? -53.318 -14.818 32.654 1.00 40.81 245 GLU C O 1
ATOM 7822 N N . GLY C 1 246 ? -53.411 -12.566 32.737 1.00 42.17 246 GLY C N 1
ATOM 7823 C CA . GLY C 1 246 ? -54.834 -12.498 32.449 1.00 43.63 246 GLY C CA 1
ATOM 7824 C C . GLY C 1 246 ? -55.819 -12.686 33.587 1.00 44.33 246 GLY C C 1
ATOM 7825 O O . GLY C 1 246 ? -57.004 -12.407 33.418 1.00 45.46 246 GLY C O 1
ATOM 7826 N N . GLN C 1 247 ? -55.350 -13.149 34.740 1.00 43.50 247 GLN C N 1
ATOM 7827 C CA . GLN C 1 247 ? -56.236 -13.376 35.878 1.00 42.35 247 GLN C CA 1
ATOM 7828 C C . GLN C 1 247 ? -56.192 -12.261 36.914 1.00 43.09 247 GLN C C 1
ATOM 7829 O O . GLN C 1 247 ? -55.179 -11.579 37.068 1.00 43.79 247 GLN C O 1
ATOM 7835 N N . PRO C 1 248 ? -57.302 -12.061 37.642 1.00 42.38 248 PRO C N 1
ATOM 7836 C CA . PRO C 1 248 ? -57.344 -11.017 38.667 1.00 41.19 248 PRO C CA 1
ATOM 7837 C C . PRO C 1 248 ? -56.260 -11.329 39.692 1.00 39.57 248 PRO C C 1
ATOM 7838 O O . PRO C 1 248 ? -56.044 -12.490 40.029 1.00 38.52 248 PRO C O 1
ATOM 7842 N N . ALA C 1 249 ? -55.581 -10.302 40.188 1.00 38.49 249 ALA C N 1
ATOM 7843 C CA . ALA C 1 249 ? -54.518 -10.529 41.158 1.00 36.91 249 ALA C CA 1
ATOM 7844 C C . ALA C 1 249 ? -54.594 -9.609 42.364 1.00 34.81 249 ALA C C 1
ATOM 7845 O O . ALA C 1 249 ? -54.518 -10.066 43.500 1.00 36.81 249 ALA C O 1
ATOM 7847 N N . ILE C 1 250 ? -54.756 -8.315 42.121 1.00 34.06 250 ILE C N 1
ATOM 7848 C CA . ILE C 1 250 ? -54.812 -7.360 43.215 1.00 34.58 250 ILE C CA 1
ATOM 7849 C C . ILE C 1 250 ? -55.476 -6.057 42.786 1.00 34.83 250 ILE C C 1
ATOM 7850 O O . ILE C 1 250 ? -55.539 -5.747 41.595 1.00 35.47 250 ILE C O 1
ATOM 7855 N N . GLN C 1 251 ? -55.967 -5.299 43.764 1.00 36.55 251 GLN C N 1
ATOM 7856 C CA . GLN C 1 251 ? -56.609 -4.018 43.495 1.00 39.22 251 GLN C CA 1
ATOM 7857 C C . GLN C 1 251 ? -55.984 -2.913 44.331 1.00 39.27 251 GLN C C 1
ATOM 7858 O O . GLN C 1 251 ? -55.425 -3.163 45.400 1.00 39.45 251 GLN C O 1
ATOM 7864 N N . GLY C 1 252 ? -56.099 -1.684 43.842 1.00 40.20 252 GLY C N 1
ATOM 7865 C CA . GLY C 1 252 ? -55.569 -0.548 44.569 1.00 41.32 252 GLY C CA 1
ATOM 7866 C C . GLY C 1 252 ? -56.516 -0.186 45.696 1.00 42.11 252 GLY C C 1
ATOM 7867 O O . GLY C 1 252 ? -57.341 -1.001 46.108 1.00 43.14 252 GLY C O 1
ATOM 7868 N N . HIS C 1 253 ? -56.403 1.036 46.201 1.00 42.48 253 HIS C N 1
ATOM 7869 C CA . HIS C 1 253 ? -57.264 1.483 47.282 1.00 42.83 253 HIS C CA 1
ATOM 7870 C C . HIS C 1 253 ? -57.925 2.810 46.939 1.00 43.39 253 HIS C C 1
ATOM 7871 O O . HIS C 1 253 ? -57.319 3.871 47.093 1.00 44.15 253 HIS C O 1
ATOM 7878 N N . MET C 1 254 ? -59.171 2.755 46.486 1.00 43.67 254 MET C N 1
ATOM 7879 C CA . MET C 1 254 ? -59.874 3.976 46.137 1.00 43.05 254 MET C CA 1
ATOM 7880 C C . MET C 1 254 ? -60.435 4.622 47.398 1.00 42.06 254 MET C C 1
ATOM 7881 O O . MET C 1 254 ? -60.872 3.931 48.318 1.00 41.58 254 MET C O 1
ATOM 7886 N N . GLY C 1 255 ? -60.395 5.949 47.437 1.00 41.83 255 GLY C N 1
ATOM 7887 C CA . GLY C 1 255 ? -60.895 6.686 48.584 1.00 42.63 255 GLY C CA 1
ATOM 7888 C C . GLY C 1 255 ? -61.329 8.072 48.151 1.00 42.94 255 GLY C C 1
ATOM 7889 O O . GLY C 1 255 ? -61.105 8.464 47.003 1.00 44.48 255 GLY C O 1
ATOM 7890 N N . SER C 1 256 ? -61.935 8.827 49.061 1.00 42.63 256 SER C N 1
ATOM 7891 C CA . SER C 1 256 ? -62.414 10.167 48.731 1.00 43.79 256 SER C CA 1
ATOM 7892 C C . SER C 1 256 ? -61.326 11.208 48.500 1.00 43.98 256 SER C C 1
ATOM 7893 O O . SER C 1 256 ? -61.387 11.977 47.535 1.00 43.32 256 SER C O 1
ATOM 7896 N N . LYS C 1 257 ? -60.331 11.231 49.383 1.00 44.19 257 LYS C N 1
ATOM 7897 C CA . LYS C 1 257 ? -59.256 12.217 49.297 1.00 44.05 257 LYS C CA 1
ATOM 7898 C C . LYS C 1 257 ? -58.105 11.895 48.353 1.00 43.59 257 LYS C C 1
ATOM 7899 O O . LYS C 1 257 ? -57.495 10.828 48.437 1.00 42.94 257 LYS C O 1
ATOM 7905 N N . MET C 1 258 ? -57.815 12.833 47.457 1.00 43.70 258 MET C N 1
ATOM 7906 C CA . MET C 1 258 ? -56.706 12.693 46.523 1.00 44.94 258 MET C CA 1
ATOM 7907 C C . MET C 1 258 ? -55.543 13.509 47.076 1.00 44.45 258 MET C C 1
ATOM 7908 O O . MET C 1 258 ? -55.651 14.725 47.237 1.00 45.59 258 MET C O 1
ATOM 7913 N N . VAL C 1 259 ? -54.436 12.839 47.374 1.00 43.38 259 VAL C N 1
ATOM 7914 C CA . VAL C 1 259 ? -53.262 13.519 47.909 1.00 41.60 259 VAL C CA 1
ATOM 7915 C C . VAL C 1 259 ? -52.050 13.316 47.002 1.00 41.40 259 VAL C C 1
ATOM 7916 O O . VAL C 1 259 ? -52.126 12.600 46.002 1.00 40.01 259 VAL C O 1
ATOM 7920 N N . ALA C 1 260 ? -50.937 13.958 47.345 1.00 41.33 260 ALA C N 1
ATOM 7921 C CA . ALA C 1 260 ? -49.717 13.840 46.549 1.00 40.99 260 ALA C CA 1
ATOM 7922 C C . ALA C 1 260 ? -50.011 14.251 45.113 1.00 41.35 260 ALA C C 1
ATOM 7923 O O . ALA C 1 260 ? -49.616 13.570 44.167 1.00 41.98 260 ALA C O 1
ATOM 7925 N N . ILE C 1 261 ? -50.713 15.366 44.957 1.00 41.76 261 ILE C N 1
ATOM 7926 C CA . ILE C 1 261 ? -51.064 15.870 43.638 1.00 42.44 261 ILE C CA 1
ATOM 7927 C C . ILE C 1 261 ? -49.845 16.504 42.978 1.00 42.68 261 ILE C C 1
ATOM 7928 O O . ILE C 1 261 ? -49.640 16.376 41.771 1.00 43.52 261 ILE C O 1
ATOM 7933 N N . SER C 1 262 ? -49.035 17.185 43.780 1.00 41.83 262 SER C N 1
ATOM 7934 C CA . SER C 1 262 ? -47.833 17.830 43.282 1.00 41.26 262 SER C CA 1
ATOM 7935 C C . SER C 1 262 ? -46.604 17.312 44.029 1.00 40.19 262 SER C C 1
ATOM 7936 O O . SER C 1 262 ? -46.426 17.584 45.220 1.00 39.63 262 SER C O 1
ATOM 7939 N N . ILE C 1 263 ? -45.769 16.550 43.330 1.00 37.82 263 ILE C N 1
ATOM 7940 C CA . ILE C 1 263 ? -44.554 16.012 43.929 1.00 35.43 263 ILE C CA 1
ATOM 7941 C C . ILE C 1 263 ? -43.356 16.616 43.207 1.00 33.94 263 ILE C C 1
ATOM 7942 O O . ILE C 1 263 ? -43.305 16.637 41.975 1.00 32.55 263 ILE C O 1
ATOM 7947 N N . SER C 1 264 ? -42.401 17.121 43.978 1.00 31.68 264 SER C N 1
ATOM 7948 C CA . SER C 1 264 ? -41.214 17.731 43.405 1.00 30.66 264 SER C CA 1
ATOM 7949 C C . SER C 1 264 ? -40.001 17.510 44.304 1.00 30.09 264 SER C C 1
ATOM 7950 O O . SER C 1 264 ? -40.140 17.342 45.515 1.00 28.77 264 SER C O 1
ATOM 7953 N N . VAL C 1 265 ? -38.814 17.496 43.705 1.00 29.90 265 VAL C N 1
ATOM 7954 C CA . VAL C 1 265 ? -37.580 17.311 44.465 1.00 28.95 265 VAL C CA 1
ATOM 7955 C C . VAL C 1 265 ? -36.647 18.462 44.120 1.00 29.70 265 VAL C C 1
ATOM 7956 O O . VAL C 1 265 ? -36.593 18.898 42.967 1.00 30.55 265 VAL C O 1
ATOM 7960 N N . TRP C 1 266 ? -35.923 18.956 45.122 1.00 28.46 266 TRP C N 1
ATOM 7961 C CA . TRP C 1 266 ? -35.028 20.091 44.938 1.00 28.59 266 TRP C CA 1
ATOM 7962 C C . TRP C 1 266 ? -33.630 19.893 45.513 1.00 28.25 266 TRP C C 1
ATOM 7963 O O . TRP C 1 266 ? -33.453 19.172 46.494 1.00 27.54 266 TRP C O 1
ATOM 7974 N N . LEU C 1 267 ? -32.644 20.543 44.896 1.00 27.93 267 LEU C N 1
ATOM 7975 C CA . LEU C 1 267 ? -31.265 20.485 45.377 1.00 28.20 267 LEU C CA 1
ATOM 7976 C C . LEU C 1 267 ? -31.294 21.199 46.724 1.00 28.30 267 LEU C C 1
ATOM 7977 O O . LEU C 1 267 ? -32.029 22.176 46.886 1.00 27.42 267 LEU C O 1
ATOM 7982 N N . PRO C 1 268 ? -30.476 20.752 47.696 1.00 27.99 268 PRO C N 1
ATOM 7983 C CA . PRO C 1 268 ? -29.500 19.655 47.648 1.00 27.50 268 PRO C CA 1
ATOM 7984 C C . PRO C 1 268 ? -30.072 18.240 47.681 1.00 28.06 268 PRO C C 1
ATOM 7985 O O . PRO C 1 268 ? -29.319 17.272 47.612 1.00 27.77 268 PRO C O 1
ATOM 7989 N N . GLY C 1 269 ? -31.393 18.125 47.792 1.00 27.58 269 GLY C N 1
ATOM 7990 C CA . GLY C 1 269 ? -32.031 16.820 47.830 1.00 27.10 269 GLY C CA 1
ATOM 7991 C C . GLY C 1 269 ? -33.176 16.812 48.830 1.00 29.73 269 GLY C C 1
ATOM 7992 O O . GLY C 1 269 ? -33.155 16.063 49.811 1.00 28.82 269 GLY C O 1
ATOM 7993 N N . VAL C 1 270 ? -34.174 17.657 48.587 1.00 28.64 270 VAL C N 1
ATOM 7994 C CA . VAL C 1 270 ? -35.320 17.756 49.481 1.00 29.91 270 VAL C CA 1
ATOM 7995 C C . VAL C 1 270 ? -36.628 17.568 48.715 1.00 29.63 270 VAL C C 1
ATOM 7996 O O . VAL C 1 270 ? -36.831 18.139 47.643 1.00 28.89 270 VAL C O 1
ATOM 8000 N N . LEU C 1 271 ? -37.504 16.743 49.273 1.00 30.17 271 LEU C N 1
ATOM 8001 C CA . LEU C 1 271 ? -38.786 16.433 48.652 1.00 31.43 271 LEU C CA 1
ATOM 8002 C C . LEU C 1 271 ? -39.938 17.296 49.166 1.00 33.12 271 LEU C C 1
ATOM 8003 O O . LEU C 1 271 ? -39.942 17.720 50.323 1.00 32.75 271 LEU C O 1
ATOM 8008 N N . LYS C 1 272 ? -40.904 17.557 48.286 1.00 34.24 272 LYS C N 1
ATOM 8009 C CA . LYS C 1 272 ? -42.104 18.316 48.633 1.00 34.03 272 LYS C CA 1
ATOM 8010 C C . LYS C 1 272 ? -43.301 17.570 48.050 1.00 34.35 272 LYS C C 1
ATOM 8011 O O . LYS C 1 272 ? -43.418 17.423 46.831 1.00 33.61 272 LYS C O 1
ATOM 8017 N N . VAL C 1 273 ? -44.176 17.088 48.926 1.00 34.66 273 VAL C N 1
ATOM 8018 C CA . VAL C 1 273 ? -45.362 16.351 48.509 1.00 34.24 273 VAL C CA 1
ATOM 8019 C C . VAL C 1 273 ? -46.573 17.184 48.920 1.00 36.17 273 VAL C C 1
ATOM 8020 O O . VAL C 1 273 ? -46.830 17.382 50.110 1.00 33.47 273 VAL C O 1
ATOM 8024 N N . ASP C 1 274 ? -47.316 17.676 47.933 1.00 37.54 274 ASP C N 1
ATOM 8025 C CA . ASP C 1 274 ? -48.469 18.518 48.225 1.00 39.50 274 ASP C CA 1
ATOM 8026 C C . ASP C 1 274 ? -49.730 18.136 47.444 1.00 39.68 274 ASP C C 1
ATOM 8027 O O . ASP C 1 274 ? -49.706 18.028 46.218 1.00 39.05 274 ASP C O 1
ATOM 8032 N N . PRO C 1 275 ? -50.846 17.892 48.154 1.00 40.10 275 PRO C N 1
ATOM 8033 C CA . PRO C 1 275 ? -50.970 17.930 49.615 1.00 38.82 275 PRO C CA 1
ATOM 8034 C C . PRO C 1 275 ? -50.739 16.525 50.160 1.00 35.66 275 PRO C C 1
ATOM 8035 O O . PRO C 1 275 ? -50.979 15.545 49.461 1.00 37.36 275 PRO C O 1
ATOM 8039 N N . PHE C 1 276 ? -50.283 16.424 51.403 1.00 32.67 276 PHE C N 1
ATOM 8040 C CA . PHE C 1 276 ? -50.021 15.119 51.998 1.00 31.19 276 PHE C CA 1
ATOM 8041 C C . PHE C 1 276 ? -49.582 15.293 53.448 1.00 30.58 276 PHE C C 1
ATOM 8042 O O . PHE C 1 276 ? -48.868 16.243 53.775 1.00 30.76 276 PHE C O 1
ATOM 8050 N N . PRO C 1 277 ? -49.995 14.376 54.339 1.00 30.87 277 PRO C N 1
ATOM 8051 C CA . PRO C 1 277 ? -50.830 13.190 54.114 1.00 32.73 277 PRO C CA 1
ATOM 8052 C C . PRO C 1 277 ? -52.337 13.485 54.117 1.00 35.19 277 PRO C C 1
ATOM 8053 O O . PRO C 1 277 ? -53.159 12.573 54.213 1.00 35.37 277 PRO C O 1
ATOM 8057 N N . ASP C 1 278 ? -52.686 14.762 54.013 1.00 37.33 278 ASP C N 1
ATOM 8058 C CA . ASP C 1 278 ? -54.080 15.186 54.000 1.00 38.94 278 ASP C CA 1
ATOM 8059 C C . ASP C 1 278 ? -54.183 16.426 53.126 1.00 39.26 278 ASP C C 1
ATOM 8060 O O . ASP C 1 278 ? -53.198 17.144 52.938 1.00 40.25 278 ASP C O 1
ATOM 8065 N N . PRO C 1 279 ? -55.370 16.683 52.553 1.00 39.09 279 PRO C N 1
ATOM 8066 C CA . PRO C 1 279 ? -55.555 17.858 51.700 1.00 37.95 279 PRO C CA 1
ATOM 8067 C C . PRO C 1 279 ? -55.173 19.165 52.387 1.00 37.09 279 PRO C C 1
ATOM 8068 O O . PRO C 1 279 ? -54.927 20.174 51.726 1.00 38.51 279 PRO C O 1
ATOM 8072 N N . THR C 1 280 ? -55.119 19.146 53.714 1.00 37.91 280 THR C N 1
ATOM 8073 C CA . THR C 1 280 ? -54.779 20.345 54.473 1.00 40.01 280 THR C CA 1
ATOM 8074 C C . THR C 1 280 ? -53.299 20.417 54.853 1.00 41.19 280 THR C C 1
ATOM 8075 O O . THR C 1 280 ? -52.862 21.384 55.480 1.00 42.02 280 THR C O 1
ATOM 8079 N N . LEU C 1 281 ? -52.530 19.404 54.466 1.00 39.92 281 LEU C N 1
ATOM 8080 C CA . LEU C 1 281 ? -51.112 19.357 54.813 1.00 39.64 281 LEU C CA 1
ATOM 8081 C C . LEU C 1 281 ? -50.154 19.244 53.635 1.00 39.01 281 LEU C C 1
ATOM 8082 O O . LEU C 1 281 ? -50.530 18.814 52.546 1.00 39.97 281 LEU C O 1
ATOM 8087 N N . THR C 1 282 ? -48.905 19.634 53.877 1.00 39.10 282 THR C N 1
ATOM 8088 C CA . THR C 1 282 ? -47.843 19.548 52.878 1.00 37.59 282 THR C CA 1
ATOM 8089 C C . THR C 1 282 ? -46.656 18.866 53.559 1.00 36.14 282 THR C C 1
ATOM 8090 O O . THR C 1 282 ? -46.256 19.263 54.654 1.00 34.54 282 THR C O 1
ATOM 8094 N N . GLN C 1 283 ? -46.107 17.833 52.926 1.00 34.52 283 GLN C N 1
ATOM 8095 C CA . GLN C 1 283 ? -44.972 17.125 53.504 1.00 34.14 283 GLN C CA 1
ATOM 8096 C C . GLN C 1 283 ? -43.663 17.496 52.810 1.00 33.75 283 GLN C C 1
ATOM 8097 O O . GLN C 1 283 ? -43.605 17.597 51.583 1.00 33.09 283 GLN C O 1
ATOM 8103 N N . PHE C 1 284 ? -42.626 17.714 53.616 1.00 33.62 284 PHE C N 1
ATOM 8104 C CA . PHE C 1 284 ? -41.292 18.070 53.131 1.00 32.15 284 PHE C CA 1
ATOM 8105 C C . PHE C 1 284 ? -40.313 17.045 53.720 1.00 32.70 284 PHE C C 1
ATOM 8106 O O . PHE C 1 284 ? -40.354 16.776 54.923 1.00 31.34 284 PHE C O 1
ATOM 8114 N N . GLU C 1 285 ? -39.446 16.472 52.887 1.00 30.44 285 GLU C N 1
ATOM 8115 C CA . GLU C 1 285 ? -38.479 15.490 53.378 1.00 30.17 285 GLU C CA 1
ATOM 8116 C C . GLU C 1 285 ? -37.047 15.809 52.966 1.00 28.40 285 GLU C C 1
ATOM 8117 O O . GLU C 1 285 ? -36.796 16.203 51.826 1.00 28.70 285 GLU C O 1
ATOM 8123 N N . TRP C 1 286 ? -36.118 15.631 53.901 1.00 27.77 286 TRP C N 1
ATOM 8124 C CA . TRP C 1 286 ? -34.689 15.822 53.645 1.00 25.81 286 TRP C CA 1
ATOM 8125 C C . TRP C 1 286 ? -34.031 14.468 53.888 1.00 26.00 286 TRP C C 1
ATOM 8126 O O . TRP C 1 286 ? -34.523 13.667 54.689 1.00 23.91 286 TRP C O 1
ATOM 8137 N N . TYR C 1 287 ? -32.924 14.221 53.194 1.00 24.89 287 TYR C N 1
ATOM 8138 C CA . TYR C 1 287 ? -32.165 12.983 53.333 1.00 25.25 287 TYR C CA 1
ATOM 8139 C C . TYR C 1 287 ? -30.729 13.472 53.479 1.00 26.12 287 TYR C C 1
ATOM 8140 O O . TYR C 1 287 ? -29.926 13.388 52.547 1.00 26.15 287 TYR C O 1
ATOM 8149 N N . VAL C 1 288 ? -30.429 14.004 54.657 1.00 25.81 288 VAL C N 1
ATOM 8150 C CA . VAL C 1 288 ? -29.121 14.571 54.939 1.00 24.63 288 VAL C CA 1
ATOM 8151 C C . VAL C 1 288 ? -28.028 13.538 55.156 1.00 23.67 288 VAL C C 1
ATOM 8152 O O . VAL C 1 288 ? -28.118 12.679 56.034 1.00 22.30 288 VAL C O 1
ATOM 8156 N N . PRO C 1 289 ? -26.967 13.615 54.348 1.00 22.84 289 PRO C N 1
ATOM 8157 C CA . PRO C 1 289 ? -25.852 12.673 54.469 1.00 23.22 289 PRO C CA 1
ATOM 8158 C C . PRO C 1 289 ? -25.183 12.794 55.843 1.00 21.92 289 PRO C C 1
ATOM 8159 O O . PRO C 1 289 ? -24.913 13.898 56.300 1.00 23.21 289 PRO C O 1
ATOM 8163 N N . ILE C 1 290 ? -24.943 11.664 56.500 1.00 21.89 290 ILE C N 1
ATOM 8164 C CA . ILE C 1 290 ? -24.241 11.649 57.783 1.00 23.08 290 ILE C CA 1
ATOM 8165 C C . ILE C 1 290 ? -22.825 11.192 57.386 1.00 23.29 290 ILE C C 1
ATOM 8166 O O . ILE C 1 290 ? -21.842 11.874 57.656 1.00 23.37 290 ILE C O 1
ATOM 8171 N N . ASP C 1 291 ? -22.747 10.030 56.743 1.00 24.20 291 ASP C N 1
ATOM 8172 C CA . ASP C 1 291 ? -21.493 9.504 56.204 1.00 25.77 291 ASP C CA 1
ATOM 8173 C C . ASP C 1 291 ? -21.932 8.683 54.994 1.00 25.39 291 ASP C C 1
ATOM 8174 O O . ASP C 1 291 ? -23.114 8.684 54.657 1.00 23.66 291 ASP C O 1
ATOM 8179 N N . GLU C 1 292 ? -21.021 7.980 54.334 1.00 25.86 292 GLU C N 1
ATOM 8180 C CA . GLU C 1 292 ? -21.428 7.244 53.141 1.00 27.65 292 GLU C CA 1
ATOM 8181 C C . GLU C 1 292 ? -22.477 6.152 53.319 1.00 27.38 292 GLU C C 1
ATOM 8182 O O . GLU C 1 292 ? -23.151 5.787 52.352 1.00 25.23 292 GLU C O 1
ATOM 8188 N N . GLY C 1 293 ? -22.635 5.637 54.535 1.00 25.89 293 GLY C N 1
ATOM 8189 C CA . GLY C 1 293 ? -23.605 4.574 54.739 1.00 26.07 293 GLY C CA 1
ATOM 8190 C C . GLY C 1 293 ? -24.871 4.954 55.488 1.00 25.73 293 GLY C C 1
ATOM 8191 O O . GLY C 1 293 ? -25.745 4.102 55.698 1.00 24.66 293 GLY C O 1
ATOM 8192 N N . HIS C 1 294 ? -24.985 6.215 55.898 1.00 25.71 294 HIS C N 1
ATOM 8193 C CA . HIS C 1 294 ? -26.165 6.644 56.648 1.00 26.55 294 HIS C CA 1
ATOM 8194 C C . HIS C 1 294 ? -26.631 8.049 56.298 1.00 25.67 294 HIS C C 1
ATOM 8195 O O . HIS C 1 294 ? -25.843 8.892 55.861 1.00 26.28 294 HIS C O 1
ATOM 8202 N N . HIS C 1 295 ? -27.923 8.293 56.492 1.00 24.21 295 HIS C N 1
ATOM 8203 C CA . HIS C 1 295 ? -28.479 9.614 56.272 1.00 24.05 295 HIS C CA 1
ATOM 8204 C C . HIS C 1 295 ? -29.540 9.923 57.318 1.00 24.32 295 HIS C C 1
ATOM 8205 O O . HIS C 1 295 ? -30.124 9.020 57.920 1.00 23.99 295 HIS C O 1
ATOM 8212 N N . LEU C 1 296 ? -29.751 11.211 57.550 1.00 24.27 296 LEU C N 1
ATOM 8213 C CA . LEU C 1 296 ? -30.748 11.676 58.498 1.00 27.35 296 LEU C CA 1
ATOM 8214 C C . LEU C 1 296 ? -32.019 11.912 57.681 1.00 27.34 296 LEU C C 1
ATOM 8215 O O . LEU C 1 296 ? -32.058 12.793 56.819 1.00 27.19 296 LEU C O 1
ATOM 8220 N N . TYR C 1 297 ? -33.040 11.095 57.917 1.00 27.29 297 TYR C N 1
ATOM 8221 C CA . TYR C 1 297 ? -34.309 11.240 57.201 1.00 26.67 297 TYR C CA 1
ATOM 8222 C C . TYR C 1 297 ? -35.172 12.184 58.026 1.00 26.45 297 TYR C C 1
ATOM 8223 O O . TYR C 1 297 ? -35.656 11.817 59.095 1.00 27.81 297 TYR C O 1
ATOM 8232 N N . LEU C 1 298 ? -35.325 13.408 57.527 1.00 25.93 298 LEU C N 1
ATOM 8233 C CA . LEU C 1 298 ? -36.088 14.460 58.195 1.00 28.01 298 LEU C CA 1
ATOM 8234 C C . LEU C 1 298 ? -37.458 14.590 57.536 1.00 28.71 298 LEU C C 1
ATOM 8235 O O . LEU C 1 298 ? -37.544 14.858 56.336 1.00 28.35 298 LEU C O 1
ATOM 8240 N N . GLN C 1 299 ? -38.516 14.409 58.325 1.00 28.66 299 GLN C N 1
ATOM 8241 C CA . GLN C 1 299 ? -39.889 14.500 57.829 1.00 29.33 299 GLN C CA 1
ATOM 8242 C C . GLN C 1 299 ? -40.598 15.698 58.444 1.00 29.68 299 GLN C C 1
ATOM 8243 O O . GLN C 1 299 ? -40.831 15.725 59.655 1.00 29.80 299 GLN C O 1
ATOM 8249 N N . MET C 1 300 ? -40.949 16.676 57.618 1.00 29.65 300 MET C N 1
ATOM 8250 C CA . MET C 1 300 ? -41.636 17.867 58.108 1.00 30.53 300 MET C CA 1
ATOM 8251 C C . MET C 1 300 ? -43.054 17.970 57.544 1.00 31.46 300 MET C C 1
ATOM 8252 O O . MET C 1 300 ? -43.295 17.659 56.378 1.00 31.59 300 MET C O 1
ATOM 8257 N N . LEU C 1 301 ? -43.988 18.403 58.385 1.00 32.92 301 LEU C N 1
ATOM 8258 C CA . LEU C 1 301 ? -45.376 18.591 57.973 1.00 33.20 301 LEU C CA 1
ATOM 8259 C C . LEU C 1 301 ? -45.728 20.057 58.181 1.00 33.86 301 LEU C C 1
ATOM 8260 O O . LEU C 1 301 ? -45.495 20.612 59.254 1.00 33.80 301 LEU C O 1
ATOM 8265 N N . GLY C 1 302 ? -46.275 20.690 57.150 1.00 34.44 302 GLY C N 1
ATOM 8266 C CA . GLY C 1 302 ? -46.628 22.089 57.274 1.00 36.28 302 GLY C CA 1
ATOM 8267 C C . GLY C 1 302 ? -48.092 22.359 56.985 1.00 37.40 302 GLY C C 1
ATOM 8268 O O . GLY C 1 302 ? -48.717 21.658 56.190 1.00 35.22 302 GLY C O 1
ATOM 8269 N N . ARG C 1 303 ? -48.641 23.372 57.647 1.00 39.63 303 ARG C N 1
ATOM 8270 C CA . ARG C 1 303 ? -50.033 23.762 57.449 1.00 41.88 303 ARG C CA 1
ATOM 8271 C C . ARG C 1 303 ? -50.165 25.270 57.546 1.00 41.85 303 ARG C C 1
ATOM 8272 O O . ARG C 1 303 ? -49.676 25.882 58.495 1.00 41.76 303 ARG C O 1
ATOM 8280 N N . ARG C 1 304 ? -50.818 25.873 56.559 1.00 43.67 304 ARG C N 1
ATOM 8281 C CA . ARG C 1 304 ? -51.017 27.315 56.576 1.00 45.89 304 ARG C CA 1
ATOM 8282 C C . ARG C 1 304 ? -51.869 27.663 57.790 1.00 46.07 304 ARG C C 1
ATOM 8283 O O . ARG C 1 304 ? -52.908 27.049 58.027 1.00 47.10 304 ARG C O 1
ATOM 8291 N N . VAL C 1 305 ? -51.414 28.639 58.565 1.00 46.72 305 VAL C N 1
ATOM 8292 C CA . VAL C 1 305 ? -52.127 29.063 59.761 1.00 47.78 305 VAL C CA 1
ATOM 8293 C C . VAL C 1 305 ? -52.382 30.564 59.735 1.00 49.18 305 VAL C C 1
ATOM 8294 O O . VAL C 1 305 ? -51.573 31.332 59.212 1.00 49.49 305 VAL C O 1
ATOM 8298 N N . GLY C 1 306 ? -53.513 30.975 60.302 1.00 50.85 306 GLY C N 1
ATOM 8299 C CA . GLY C 1 306 ? -53.858 32.385 60.326 1.00 51.97 306 GLY C CA 1
ATOM 8300 C C . GLY C 1 306 ? -54.010 32.953 61.724 1.00 52.86 306 GLY C C 1
ATOM 8301 O O . GLY C 1 306 ? -54.377 34.116 61.885 1.00 54.53 306 GLY C O 1
ATOM 8302 N N . SER C 1 307 ? -53.725 32.141 62.737 1.00 53.09 307 SER C N 1
ATOM 8303 C CA . SER C 1 307 ? -53.841 32.593 64.116 1.00 53.24 307 SER C CA 1
ATOM 8304 C C . SER C 1 307 ? -53.113 31.672 65.086 1.00 54.01 307 SER C C 1
ATOM 8305 O O . SER C 1 307 ? -52.902 30.490 64.804 1.00 54.22 307 SER C O 1
ATOM 8308 N N . GLU C 1 308 ? -52.741 32.226 66.234 1.00 54.60 308 GLU C N 1
ATOM 8309 C CA . GLU C 1 308 ? -52.044 31.478 67.274 1.00 55.07 308 GLU C CA 1
ATOM 8310 C C . GLU C 1 308 ? -52.855 30.261 67.705 1.00 54.34 308 GLU C C 1
ATOM 8311 O O . GLU C 1 308 ? -52.299 29.251 68.135 1.00 54.20 308 GLU C O 1
ATOM 8317 N N . GLU C 1 309 ? -54.174 30.362 67.577 1.00 53.43 309 GLU C N 1
ATOM 8318 C CA . GLU C 1 309 ? -55.064 29.281 67.977 1.00 53.15 309 GLU C CA 1
ATOM 8319 C C . GLU C 1 309 ? -55.028 28.081 67.035 1.00 51.90 309 GLU C C 1
ATOM 8320 O O . GLU C 1 309 ? -54.937 26.936 67.485 1.00 52.13 309 GLU C O 1
ATOM 8326 N N . GLU C 1 310 ? -55.112 28.329 65.732 1.00 50.32 310 GLU C N 1
ATOM 8327 C CA . GLU C 1 310 ? -55.084 27.225 64.783 1.00 50.14 310 GLU C CA 1
ATOM 8328 C C . GLU C 1 310 ? -53.672 26.663 64.639 1.00 49.11 310 GLU C C 1
ATOM 8329 O O . GLU C 1 310 ? -53.467 25.622 64.016 1.00 48.89 310 GLU C O 1
ATOM 8335 N N . ALA C 1 311 ? -52.705 27.355 65.235 1.00 48.33 311 ALA C N 1
ATOM 8336 C CA . ALA C 1 311 ? -51.319 26.909 65.209 1.00 47.58 311 ALA C CA 1
ATOM 8337 C C . ALA C 1 311 ? -51.170 25.873 66.318 1.00 47.57 311 ALA C C 1
ATOM 8338 O O . ALA C 1 311 ? -50.662 24.772 66.094 1.00 47.41 311 ALA C O 1
ATOM 8340 N N . ARG C 1 312 ? -51.630 26.226 67.516 1.00 47.72 312 ARG C N 1
ATOM 8341 C CA . ARG C 1 312 ? -51.558 25.311 68.649 1.00 48.79 312 ARG C CA 1
ATOM 8342 C C . ARG C 1 312 ? -52.382 24.074 68.305 1.00 48.15 312 ARG C C 1
ATOM 8343 O O . ARG C 1 312 ? -52.094 22.967 68.764 1.00 49.40 312 ARG C O 1
ATOM 8351 N N . SER C 1 313 ? -53.405 24.277 67.481 1.00 47.09 313 SER C N 1
ATOM 8352 C CA . SER C 1 313 ? -54.286 23.195 67.056 1.00 46.43 313 SER C CA 1
ATOM 8353 C C . SER C 1 313 ? -53.538 22.214 66.150 1.00 45.82 313 SER C C 1
ATOM 8354 O O . SER C 1 313 ? -53.626 20.996 66.328 1.00 44.77 313 SER C O 1
ATOM 8357 N N . PHE C 1 314 ? -52.809 22.747 65.173 1.00 44.97 314 PHE C N 1
ATOM 8358 C CA . PHE C 1 314 ? -52.039 21.905 64.259 1.00 44.23 314 PHE C CA 1
ATOM 8359 C C . PHE C 1 314 ? -50.975 21.140 65.046 1.00 43.80 314 PHE C C 1
ATOM 8360 O O . PHE C 1 314 ? -50.759 19.946 64.826 1.00 44.22 314 PHE C O 1
ATOM 8368 N N . GLU C 1 315 ? -50.329 21.835 65.976 1.00 44.13 315 GLU C N 1
ATOM 8369 C CA . GLU C 1 315 ? -49.286 21.241 66.807 1.00 45.27 315 GLU C CA 1
ATOM 8370 C C . GLU C 1 315 ? -49.815 20.001 67.523 1.00 45.96 315 GLU C C 1
ATOM 8371 O O . GLU C 1 315 ? -49.137 18.971 67.595 1.00 45.35 315 GLU C O 1
ATOM 8377 N N . ALA C 1 316 ? -51.035 20.100 68.044 1.00 45.44 316 ALA C N 1
ATOM 8378 C CA . ALA C 1 316 ? -51.655 18.986 68.751 1.00 44.85 316 ALA C CA 1
ATOM 8379 C C . ALA C 1 316 ? -52.016 17.857 67.795 1.00 44.14 316 ALA C C 1
ATOM 8380 O O . ALA C 1 316 ? -51.823 16.682 68.111 1.00 44.72 316 ALA C O 1
ATOM 8382 N N . GLU C 1 317 ? -52.548 18.211 66.629 1.00 43.59 317 GLU C N 1
ATOM 8383 C CA . GLU C 1 317 ? -52.932 17.210 65.640 1.00 43.68 317 GLU C CA 1
ATOM 8384 C C . GLU C 1 317 ? -51.682 16.491 65.124 1.00 42.33 317 GLU C C 1
ATOM 8385 O O . GLU C 1 317 ? -51.709 15.295 64.840 1.00 41.72 317 GLU C O 1
ATOM 8391 N N . PHE C 1 318 ? -50.584 17.231 65.019 1.00 41.97 318 PHE C N 1
ATOM 8392 C CA . PHE C 1 318 ? -49.321 16.670 64.551 1.00 40.90 318 PHE C CA 1
ATOM 8393 C C . PHE C 1 318 ? -48.854 15.527 65.446 1.00 40.08 318 PHE C C 1
ATOM 8394 O O . PHE C 1 318 ? -48.645 14.404 64.981 1.00 39.29 318 PHE C O 1
ATOM 8402 N N . ARG C 1 319 ? -48.701 15.812 66.735 1.00 40.67 319 ARG C N 1
ATOM 8403 C CA . ARG C 1 319 ? -48.232 14.808 67.685 1.00 42.41 319 ARG C CA 1
ATOM 8404 C C . ARG C 1 319 ? -49.218 13.681 67.960 1.00 42.86 319 ARG C C 1
ATOM 8405 O O . ARG C 1 319 ? -48.842 12.507 67.996 1.00 43.17 319 ARG C O 1
ATOM 8413 N N . GLU C 1 320 ? -50.480 14.043 68.156 1.00 43.00 320 GLU C N 1
ATOM 8414 C CA . GLU C 1 320 ? -51.514 13.071 68.487 1.00 43.80 320 GLU C CA 1
ATOM 8415 C C . GLU C 1 320 ? -52.036 12.209 67.344 1.00 43.50 320 GLU C C 1
ATOM 8416 O O . GLU C 1 320 ? -52.531 11.108 67.579 1.00 43.33 320 GLU C O 1
ATOM 8422 N N . LYS C 1 321 ? -51.920 12.686 66.110 1.00 43.32 321 LYS C N 1
ATOM 8423 C CA . LYS C 1 321 ? -52.441 11.920 64.987 1.00 42.95 321 LYS C CA 1
ATOM 8424 C C . LYS C 1 321 ? -51.484 11.605 63.835 1.00 42.59 321 LYS C C 1
ATOM 8425 O O . LYS C 1 321 ? -51.206 10.443 63.543 1.00 43.40 321 LYS C O 1
ATOM 8431 N N . TRP C 1 322 ? -50.998 12.650 63.177 1.00 41.27 322 TRP C N 1
ATOM 8432 C CA . TRP C 1 322 ? -50.129 12.506 62.018 1.00 40.22 322 TRP C CA 1
ATOM 8433 C C . TRP C 1 322 ? -48.804 11.771 62.183 1.00 39.80 322 TRP C C 1
ATOM 8434 O O . TRP C 1 322 ? -48.423 10.997 61.307 1.00 40.85 322 TRP C O 1
ATOM 8445 N N . VAL C 1 323 ? -48.099 11.992 63.287 1.00 38.94 323 VAL C N 1
ATOM 8446 C CA . VAL C 1 323 ? -46.827 11.307 63.483 1.00 38.79 323 VAL C CA 1
ATOM 8447 C C . VAL C 1 323 ? -46.972 9.794 63.346 1.00 40.02 323 VAL C C 1
ATOM 8448 O O . VAL C 1 323 ? -46.280 9.170 62.540 1.00 39.75 323 VAL C O 1
ATOM 8452 N N . GLU C 1 324 ? -47.882 9.204 64.117 1.00 40.16 324 GLU C N 1
ATOM 8453 C CA . GLU C 1 324 ? -48.080 7.758 64.074 1.00 40.76 324 GLU C CA 1
ATOM 8454 C C . GLU C 1 324 ? -48.884 7.248 62.879 1.00 39.54 324 GLU C C 1
ATOM 8455 O O . GLU C 1 324 ? -48.648 6.141 62.396 1.00 39.93 324 GLU C O 1
ATOM 8461 N N . LEU C 1 325 ? -49.832 8.046 62.404 1.00 38.85 325 LEU C N 1
ATOM 8462 C CA . LEU C 1 325 ? -50.676 7.635 61.286 1.00 38.60 325 LEU C CA 1
ATOM 8463 C C . LEU C 1 325 ? -49.974 7.715 59.933 1.00 38.46 325 LEU C C 1
ATOM 8464 O O . LEU C 1 325 ? -50.119 6.819 59.100 1.00 38.01 325 LEU C O 1
ATOM 8469 N N . ALA C 1 326 ? -49.220 8.791 59.718 1.00 37.34 326 ALA C N 1
ATOM 8470 C CA . ALA C 1 326 ? -48.538 9.007 58.443 1.00 36.53 326 ALA C CA 1
ATOM 8471 C C . ALA C 1 326 ? -47.009 8.904 58.467 1.00 36.32 326 ALA C C 1
ATOM 8472 O O . ALA C 1 326 ? -46.434 8.016 57.838 1.00 35.97 326 ALA C O 1
ATOM 8474 N N . LEU C 1 327 ? -46.355 9.817 59.179 1.00 36.15 327 LEU C N 1
ATOM 8475 C CA . LEU C 1 327 ? -44.897 9.821 59.234 1.00 35.94 327 LEU C CA 1
ATOM 8476 C C . LEU C 1 327 ? -44.330 8.439 59.532 1.00 36.51 327 LEU C C 1
ATOM 8477 O O . LEU C 1 327 ? -43.263 8.079 59.032 1.00 36.83 327 LEU C O 1
ATOM 8482 N N . ASN C 1 328 ? -45.043 7.660 60.338 1.00 36.99 328 ASN C N 1
ATOM 8483 C CA . ASN C 1 328 ? -44.599 6.307 60.644 1.00 36.62 328 ASN C CA 1
ATOM 8484 C C . ASN C 1 328 ? -45.482 5.310 59.900 1.00 37.34 328 ASN C C 1
ATOM 8485 O O . ASN C 1 328 ? -44.986 4.431 59.196 1.00 36.22 328 ASN C O 1
ATOM 8490 N N . GLY C 1 329 ? -46.796 5.472 60.049 1.00 37.51 329 GLY C N 1
ATOM 8491 C CA . GLY C 1 329 ? -47.748 4.576 59.416 1.00 36.43 329 GLY C CA 1
ATOM 8492 C C . GLY C 1 329 ? -47.661 4.447 57.907 1.00 36.62 329 GLY C C 1
ATOM 8493 O O . GLY C 1 329 ? -47.985 3.394 57.352 1.00 36.94 329 GLY C O 1
ATOM 8494 N N . PHE C 1 330 ? -47.238 5.512 57.237 1.00 36.02 330 PHE C N 1
ATOM 8495 C CA . PHE C 1 330 ? -47.116 5.485 55.786 1.00 35.29 330 PHE C CA 1
ATOM 8496 C C . PHE C 1 330 ? -45.648 5.329 55.365 1.00 34.09 330 PHE C C 1
ATOM 8497 O O . PHE C 1 330 ? -45.302 4.420 54.617 1.00 32.77 330 PHE C O 1
ATOM 8505 N N . ASN C 1 331 ? -44.785 6.201 55.876 1.00 33.07 331 ASN C N 1
ATOM 8506 C CA . ASN C 1 331 ? -43.371 6.173 55.505 1.00 33.40 331 ASN C CA 1
ATOM 8507 C C . ASN C 1 331 ? -42.471 5.058 56.044 1.00 32.91 331 ASN C C 1
ATOM 8508 O O . ASN C 1 331 ? -41.408 4.814 55.482 1.00 34.01 331 ASN C O 1
ATOM 8513 N N . ASP C 1 332 ? -42.871 4.376 57.112 1.00 33.43 332 ASP C N 1
ATOM 8514 C CA . ASP C 1 332 ? -42.031 3.302 57.646 1.00 33.78 332 ASP C CA 1
ATOM 8515 C C . ASP C 1 332 ? -41.702 2.246 56.593 1.00 32.54 332 ASP C C 1
ATOM 8516 O O . ASP C 1 332 ? -40.625 1.652 56.625 1.00 32.22 332 ASP C O 1
ATOM 8521 N N . ASP C 1 333 ? -42.624 2.006 55.666 1.00 32.28 333 ASP C N 1
ATOM 8522 C CA . ASP C 1 333 ? -42.390 1.014 54.617 1.00 31.94 333 ASP C CA 1
ATOM 8523 C C . ASP C 1 333 ? -41.318 1.447 53.619 1.00 30.16 333 ASP C C 1
ATOM 8524 O O . ASP C 1 333 ? -40.787 0.620 52.880 1.00 30.78 333 ASP C O 1
ATOM 8529 N N . ASP C 1 334 ? -41.007 2.740 53.597 1.00 29.09 334 ASP C N 1
ATOM 8530 C CA . ASP C 1 334 ? -39.994 3.265 52.682 1.00 29.37 334 ASP C CA 1
ATOM 8531 C C . ASP C 1 334 ? -38.578 2.876 53.102 1.00 29.69 334 ASP C C 1
ATOM 8532 O O . ASP C 1 334 ? -37.683 2.761 52.265 1.00 29.63 334 ASP C O 1
ATOM 8537 N N . ILE C 1 335 ? -38.380 2.674 54.401 1.00 30.13 335 ILE C N 1
ATOM 8538 C CA . ILE C 1 335 ? -37.061 2.321 54.921 1.00 30.76 335 ILE C CA 1
ATOM 8539 C C . ILE C 1 335 ? -36.525 1.035 54.303 1.00 30.44 335 ILE C C 1
ATOM 8540 O O . ILE C 1 335 ? -35.363 0.974 53.913 1.00 31.07 335 ILE C O 1
ATOM 8545 N N . LEU C 1 336 ? -37.372 0.015 54.200 1.00 28.96 336 LEU C N 1
ATOM 8546 C CA . LEU C 1 336 ? -36.957 -1.258 53.616 1.00 29.09 336 LEU C CA 1
ATOM 8547 C C . LEU C 1 336 ? -36.453 -1.044 52.189 1.00 28.59 336 LEU C C 1
ATOM 8548 O O . LEU C 1 336 ? -35.453 -1.633 51.778 1.00 28.14 336 LEU C O 1
ATOM 8553 N N . ALA C 1 337 ? -37.158 -0.210 51.431 1.00 26.20 337 ALA C N 1
ATOM 8554 C CA . ALA C 1 337 ? -36.766 0.063 50.055 1.00 26.68 337 ALA C CA 1
ATOM 8555 C C . ALA C 1 337 ? -35.338 0.612 50.004 1.00 24.46 337 ALA C C 1
ATOM 8556 O O . ALA C 1 337 ? -34.511 0.150 49.217 1.00 25.38 337 ALA C O 1
ATOM 8558 N N . ARG C 1 338 ? -35.059 1.592 50.854 1.00 24.31 338 ARG C N 1
ATOM 8559 C CA . ARG C 1 338 ? -33.739 2.206 50.908 1.00 25.66 338 ARG C CA 1
ATOM 8560 C C . ARG C 1 338 ? -32.664 1.212 51.339 1.00 25.57 338 ARG C C 1
ATOM 8561 O O . ARG C 1 338 ? -31.593 1.150 50.734 1.00 24.04 338 ARG C O 1
ATOM 8569 N N . ARG C 1 339 ? -32.958 0.425 52.371 1.00 24.97 339 ARG C N 1
ATOM 8570 C CA . ARG C 1 339 ? -32.003 -0.561 52.867 1.00 25.33 339 ARG C CA 1
ATOM 8571 C C . ARG C 1 339 ? -31.749 -1.667 51.857 1.00 25.34 339 ARG C C 1
ATOM 8572 O O . ARG C 1 339 ? -30.626 -2.149 51.737 1.00 23.18 339 ARG C O 1
ATOM 8580 N N . SER C 1 340 ? -32.784 -2.071 51.125 1.00 23.51 340 SER C N 1
ATOM 8581 C CA . SER C 1 340 ? -32.622 -3.148 50.159 1.00 22.34 340 SER C CA 1
ATOM 8582 C C . SER C 1 340 ? -31.929 -2.708 48.869 1.00 22.69 340 SER C C 1
ATOM 8583 O O . SER C 1 340 ? -31.261 -3.515 48.226 1.00 23.59 340 SER C O 1
ATOM 8586 N N . MET C 1 341 ? -32.089 -1.445 48.476 1.00 23.19 341 MET C N 1
ATOM 8587 C CA . MET C 1 341 ? -31.410 -0.961 47.274 1.00 22.30 341 MET C CA 1
ATOM 8588 C C . MET C 1 341 ? -29.941 -0.648 47.601 1.00 21.62 341 MET C C 1
ATOM 8589 O O . MET C 1 341 ? -29.066 -0.802 46.759 1.00 20.86 341 MET C O 1
ATOM 8594 N N . GLU C 1 342 ? -29.694 -0.207 48.830 1.00 22.08 342 GLU C N 1
ATOM 8595 C CA . GLU C 1 342 ? -28.351 0.173 49.285 1.00 23.79 342 GLU C CA 1
ATOM 8596 C C . GLU C 1 342 ? -27.170 -0.649 48.753 1.00 24.21 342 GLU C C 1
ATOM 8597 O O . GLU C 1 342 ? -26.296 -0.098 48.092 1.00 27.35 342 GLU C O 1
ATOM 8603 N N . PRO C 1 343 ? -27.128 -1.968 49.016 1.00 25.22 343 PRO C N 1
ATOM 8604 C CA . PRO C 1 343 ? -25.988 -2.747 48.511 1.00 25.73 343 PRO C CA 1
ATOM 8605 C C . PRO C 1 343 ? -25.824 -2.773 46.997 1.00 26.50 343 PRO C C 1
ATOM 8606 O O . PRO C 1 343 ? -24.708 -2.877 46.497 1.00 24.32 343 PRO C O 1
ATOM 8610 N N . PHE C 1 344 ? -26.936 -2.683 46.273 1.00 25.39 344 PHE C N 1
ATOM 8611 C CA . PHE C 1 344 ? -26.896 -2.699 44.814 1.00 25.21 344 PHE C CA 1
ATOM 8612 C C . PHE C 1 344 ? -26.208 -1.438 44.289 1.00 23.70 344 PHE C C 1
ATOM 8613 O O . PHE C 1 344 ? -25.514 -1.483 43.276 1.00 23.51 344 PHE C O 1
ATOM 8621 N N . TYR C 1 345 ? -26.390 -0.319 44.987 1.00 22.37 345 TYR C N 1
ATOM 8622 C CA . TYR C 1 345 ? -25.796 0.948 44.560 1.00 23.49 345 TYR C CA 1
ATOM 8623 C C . TYR C 1 345 ? -24.542 1.393 45.318 1.00 24.20 345 TYR C C 1
ATOM 8624 O O . TYR C 1 345 ? -23.842 2.293 44.861 1.00 25.62 345 TYR C O 1
ATOM 8633 N N . ALA C 1 346 ? -24.263 0.773 46.462 1.00 24.44 346 ALA C N 1
ATOM 8634 C CA . ALA C 1 346 ? -23.115 1.152 47.289 1.00 27.67 346 ALA C CA 1
ATOM 8635 C C . ALA C 1 346 ? -21.768 1.031 46.580 1.00 29.97 346 ALA C C 1
ATOM 8636 O O . ALA C 1 346 ? -20.841 1.777 46.877 1.00 31.75 346 ALA C O 1
ATOM 8638 N N . ASP C 1 347 ? -21.657 0.090 45.651 1.00 33.38 347 ASP C N 1
ATOM 8639 C CA . ASP C 1 347 ? -20.407 -0.090 44.928 1.00 37.64 347 ASP C CA 1
ATOM 8640 C C . ASP C 1 347 ? -20.500 0.477 43.517 1.00 38.69 347 ASP C C 1
ATOM 8641 O O . ASP C 1 347 ? -19.700 0.133 42.651 1.00 40.26 347 ASP C O 1
ATOM 8646 N N . ASP C 1 348 ? -21.488 1.340 43.290 1.00 38.31 348 ASP C N 1
ATOM 8647 C CA . ASP C 1 348 ? -21.668 1.984 41.993 1.00 39.76 348 ASP C CA 1
ATOM 8648 C C . ASP C 1 348 ? -22.153 1.077 40.860 1.00 38.49 348 ASP C C 1
ATOM 8649 O O . ASP C 1 348 ? -22.418 1.554 39.758 1.00 37.90 348 ASP C O 1
ATOM 8654 N N . ARG C 1 349 ? -22.277 -0.220 41.120 1.00 37.33 349 ARG C N 1
ATOM 8655 C CA . ARG C 1 349 ? -22.723 -1.151 40.082 1.00 36.78 349 ARG C CA 1
ATOM 8656 C C . ARG C 1 349 ? -24.189 -0.929 39.696 1.00 33.74 349 ARG C C 1
ATOM 8657 O O . ARG C 1 349 ? -24.564 -1.073 38.531 1.00 30.46 349 ARG C O 1
ATOM 8665 N N . GLY C 1 350 ? -25.011 -0.584 40.682 1.00 32.02 350 GLY C N 1
ATOM 8666 C CA . GLY C 1 350 ? -26.425 -0.369 40.428 1.00 29.97 350 GLY C CA 1
ATOM 8667 C C . GLY C 1 350 ? -26.743 0.661 39.360 1.00 29.35 350 GLY C C 1
ATOM 8668 O O . GLY C 1 350 ? -27.645 0.459 38.551 1.00 28.08 350 GLY C O 1
ATOM 8669 N N . TRP C 1 351 ? -26.008 1.769 39.353 1.00 28.96 351 TRP C N 1
ATOM 8670 C CA . TRP C 1 351 ? -26.246 2.822 38.373 1.00 29.68 351 TRP C CA 1
ATOM 8671 C C . TRP C 1 351 ? -26.149 2.315 36.937 1.00 30.21 351 TRP C C 1
ATOM 8672 O O . TRP C 1 351 ? -26.775 2.872 36.035 1.00 31.21 351 TRP C O 1
ATOM 8683 N N . ARG C 1 352 ? -25.379 1.253 36.722 1.00 30.35 352 ARG C N 1
ATOM 8684 C CA . ARG C 1 352 ? -25.224 0.701 35.378 1.00 32.67 352 ARG C CA 1
ATOM 8685 C C . ARG C 1 352 ? -26.106 -0.519 35.133 1.00 31.91 352 ARG C C 1
ATOM 8686 O O . ARG C 1 352 ? -26.572 -0.735 34.017 1.00 32.33 352 ARG C O 1
ATOM 8694 N N . GLU C 1 353 ? -26.339 -1.313 36.174 1.00 30.89 353 GLU C N 1
ATOM 8695 C CA . GLU C 1 353 ? -27.111 -2.544 36.032 1.00 31.16 353 GLU C CA 1
ATOM 8696 C C . GLU C 1 353 ? -28.621 -2.473 36.231 1.00 27.53 353 GLU C C 1
ATOM 8697 O O . GLU C 1 353 ? -29.335 -3.399 35.856 1.00 28.63 353 GLU C O 1
ATOM 8703 N N . GLU C 1 354 ? -29.103 -1.393 36.828 1.00 26.19 354 GLU C N 1
ATOM 8704 C CA . GLU C 1 354 ? -30.535 -1.223 37.043 1.00 25.66 354 GLU C CA 1
ATOM 8705 C C . GLU C 1 354 ? -31.250 -1.297 35.685 1.00 27.40 354 GLU C C 1
ATOM 8706 O O . GLU C 1 354 ? -30.670 -0.950 34.651 1.00 27.77 354 GLU C O 1
ATOM 8712 N N . VAL C 1 355 ? -32.492 -1.771 35.687 1.00 26.94 355 VAL C N 1
ATOM 8713 C CA . VAL C 1 355 ? -33.291 -1.834 34.465 1.00 27.16 355 VAL C CA 1
ATOM 8714 C C . VAL C 1 355 ? -34.509 -0.966 34.764 1.00 26.71 355 VAL C C 1
ATOM 8715 O O . VAL C 1 355 ? -35.462 -1.403 35.404 1.00 25.41 355 VAL C O 1
ATOM 8719 N N . LEU C 1 356 ? -34.464 0.277 34.311 1.00 27.07 356 LEU C N 1
ATOM 8720 C CA . LEU C 1 356 ? -35.546 1.208 34.579 1.00 29.51 356 LEU C CA 1
ATOM 8721 C C . LEU C 1 356 ? -36.728 1.038 33.640 1.00 29.76 356 LEU C C 1
ATOM 8722 O O . LEU C 1 356 ? -36.613 0.403 32.594 1.00 30.37 356 LEU C O 1
ATOM 8727 N N . PHE C 1 357 ? -37.878 1.571 34.038 1.00 30.19 357 PHE C N 1
ATOM 8728 C CA . PHE C 1 357 ? -39.036 1.533 33.161 1.00 30.62 357 PHE C CA 1
ATOM 8729 C C . PHE C 1 357 ? -39.670 2.922 33.106 1.00 30.17 357 PHE C C 1
ATOM 8730 O O . PHE C 1 357 ? -39.112 3.883 33.652 1.00 29.15 357 PHE C O 1
ATOM 8738 N N . GLU C 1 358 ? -40.807 3.040 32.431 1.00 30.63 358 GLU C N 1
ATOM 8739 C CA . GLU C 1 358 ? -41.456 4.333 32.222 1.00 29.33 358 GLU C CA 1
ATOM 8740 C C . GLU C 1 358 ? -41.554 5.358 33.353 1.00 28.04 358 GLU C C 1
ATOM 8741 O O . GLU C 1 358 ? -41.217 6.527 33.151 1.00 27.40 358 GLU C O 1
ATOM 8747 N N . SER C 1 359 ? -42.006 4.951 34.534 1.00 27.32 359 SER C N 1
ATOM 8748 C CA . SER C 1 359 ? -42.138 5.907 35.632 1.00 26.42 359 SER C CA 1
ATOM 8749 C C . SER C 1 359 ? -40.813 6.396 36.230 1.00 27.48 359 SER C C 1
ATOM 8750 O O . SER C 1 359 ? -40.809 7.247 37.128 1.00 27.04 359 SER C O 1
ATOM 8753 N N . ASP C 1 360 ? -39.694 5.879 35.728 1.00 26.64 360 ASP C N 1
ATOM 8754 C CA . ASP C 1 360 ? -38.379 6.291 36.227 1.00 26.82 360 ASP C CA 1
ATOM 8755 C C . ASP C 1 360 ? -37.839 7.534 35.531 1.00 28.02 360 ASP C C 1
ATOM 8756 O O . ASP C 1 360 ? -36.741 8.005 35.833 1.00 28.18 360 ASP C O 1
ATOM 8761 N N . ARG C 1 361 ? -38.617 8.073 34.600 1.00 28.71 361 ARG C N 1
ATOM 8762 C CA . ARG C 1 361 ? -38.200 9.269 33.885 1.00 29.07 361 ARG C CA 1
ATOM 8763 C C . ARG C 1 361 ? -37.940 10.402 34.879 1.00 28.29 361 ARG C C 1
ATOM 8764 O O . ARG C 1 361 ? -36.959 11.137 34.758 1.00 28.19 361 ARG C O 1
ATOM 8772 N N . ALA C 1 362 ? -38.808 10.533 35.875 1.00 26.77 362 ALA C N 1
ATOM 8773 C CA . ALA C 1 362 ? -38.647 11.599 36.861 1.00 28.14 362 ALA C CA 1
ATOM 8774 C C . ALA C 1 362 ? -37.313 11.540 37.617 1.00 27.90 362 ALA C C 1
ATOM 8775 O O . ALA C 1 362 ? -36.643 12.561 37.793 1.00 28.68 362 ALA C O 1
ATOM 8777 N N . ILE C 1 363 ? -36.922 10.356 38.071 1.00 27.82 363 ILE C N 1
ATOM 8778 C CA . ILE C 1 363 ? -35.668 10.254 38.812 1.00 28.18 363 ILE C CA 1
ATOM 8779 C C . ILE C 1 363 ? -34.481 10.555 37.890 1.00 27.47 363 ILE C C 1
ATOM 8780 O O . ILE C 1 363 ? -33.504 11.179 38.308 1.00 28.60 363 ILE C O 1
ATOM 8785 N N . ILE C 1 364 ? -34.574 10.130 36.635 1.00 27.75 364 ILE C N 1
ATOM 8786 C CA . ILE C 1 364 ? -33.515 10.399 35.666 1.00 29.03 364 ILE C CA 1
ATOM 8787 C C . ILE C 1 364 ? -33.340 11.907 35.507 1.00 29.07 364 ILE C C 1
ATOM 8788 O O . ILE C 1 364 ? -32.213 12.402 35.450 1.00 29.37 364 ILE C O 1
ATOM 8793 N N . GLU C 1 365 ? -34.450 12.641 35.445 1.00 27.52 365 GLU C N 1
ATOM 8794 C CA . GLU C 1 365 ? -34.378 14.093 35.311 1.00 28.40 365 GLU C CA 1
ATOM 8795 C C . GLU C 1 365 ? -33.747 14.711 36.558 1.00 26.88 365 GLU C C 1
ATOM 8796 O O . GLU C 1 365 ? -33.011 15.696 36.463 1.00 26.65 365 GLU C O 1
ATOM 8802 N N . TRP C 1 366 ? -34.039 14.140 37.725 1.00 25.11 366 TRP C N 1
ATOM 8803 C CA . TRP C 1 366 ? -33.456 14.629 38.975 1.00 25.06 366 TRP C CA 1
ATOM 8804 C C . TRP C 1 366 ? -31.943 14.377 38.961 1.00 24.33 366 TRP C C 1
ATOM 8805 O O . TRP C 1 366 ? -31.156 15.237 39.353 1.00 24.92 366 TRP C O 1
ATOM 8816 N N . ARG C 1 367 ? -31.547 13.191 38.514 1.00 25.32 367 ARG C N 1
ATOM 8817 C CA . ARG C 1 367 ? -30.131 12.843 38.448 1.00 25.82 367 ARG C CA 1
ATOM 8818 C C . ARG C 1 367 ? -29.359 13.797 37.527 1.00 26.33 367 ARG C C 1
ATOM 8819 O O . ARG C 1 367 ? -28.250 14.226 37.858 1.00 26.15 367 ARG C O 1
ATOM 8827 N N . ARG C 1 368 ? -29.959 14.153 36.394 1.00 26.38 368 ARG C N 1
ATOM 8828 C CA . ARG C 1 368 ? -29.333 15.070 35.447 1.00 28.32 368 ARG C CA 1
ATOM 8829 C C . ARG C 1 368 ? -29.224 16.473 36.043 1.00 27.30 368 ARG C C 1
ATOM 8830 O O . ARG C 1 368 ? -28.162 17.096 35.999 1.00 27.67 368 ARG C O 1
ATOM 8838 N N . LEU C 1 369 ? -30.326 16.966 36.600 1.00 27.96 369 LEU C N 1
ATOM 8839 C CA . LEU C 1 369 ? -30.347 18.299 37.190 1.00 27.87 369 LEU C CA 1
ATOM 8840 C C . LEU C 1 369 ? -29.405 18.408 38.386 1.00 27.47 369 LEU C C 1
ATOM 8841 O O . LEU C 1 369 ? -28.669 19.387 38.518 1.00 26.76 369 LEU C O 1
ATOM 8846 N N . ALA C 1 370 ? -29.425 17.400 39.253 1.00 26.64 370 ALA C N 1
ATOM 8847 C CA . ALA C 1 370 ? -28.560 17.407 40.429 1.00 26.22 370 ALA C CA 1
ATOM 8848 C C . ALA C 1 370 ? -27.092 17.408 40.004 1.00 24.95 370 ALA C C 1
ATOM 8849 O O . ALA C 1 370 ? -26.270 18.105 40.592 1.00 24.71 370 ALA C O 1
ATOM 8851 N N . SER C 1 371 ? -26.773 16.619 38.981 1.00 26.12 371 SER C N 1
ATOM 8852 C CA . SER C 1 371 ? -25.402 16.527 38.480 1.00 26.50 371 SER C CA 1
ATOM 8853 C C . SER C 1 371 ? -24.920 17.848 37.915 1.00 27.05 371 SER C C 1
ATOM 8854 O O . SER C 1 371 ? -23.790 18.270 38.157 1.00 27.13 371 SER C O 1
ATOM 8857 N N . GLN C 1 372 ? -25.780 18.502 37.151 1.00 29.12 372 GLN C N 1
ATOM 8858 C CA . GLN C 1 372 ? -25.401 19.757 36.534 1.00 31.33 372 GLN C CA 1
ATOM 8859 C C . GLN C 1 372 ? -25.412 20.978 37.444 1.00 31.64 372 GLN C C 1
ATOM 8860 O O . GLN C 1 372 ? -24.516 21.815 37.355 1.00 31.93 372 GLN C O 1
ATOM 8866 N N . TYR C 1 373 ? -26.400 21.077 38.329 1.00 30.70 373 TYR C N 1
ATOM 8867 C CA . TYR C 1 373 ? -26.512 22.261 39.173 1.00 29.81 373 TYR C CA 1
ATOM 8868 C C . TYR C 1 373 ? -26.046 22.238 40.625 1.00 29.02 373 TYR C C 1
ATOM 8869 O O . TYR C 1 373 ? -26.142 23.260 41.311 1.00 28.49 373 TYR C O 1
ATOM 8878 N N . ASN C 1 374 ? -25.544 21.108 41.112 1.00 27.85 374 ASN C N 1
ATOM 8879 C CA . ASN C 1 374 ? -25.077 21.084 42.492 1.00 27.57 374 ASN C CA 1
ATOM 8880 C C . ASN C 1 374 ? -23.884 22.043 42.579 1.00 28.68 374 ASN C C 1
ATOM 8881 O O . ASN C 1 374 ? -23.185 22.269 41.587 1.00 28.28 374 ASN C O 1
ATOM 8886 N N . ARG C 1 375 ? -23.655 22.611 43.758 1.00 27.93 375 ARG C N 1
ATOM 8887 C CA . ARG C 1 375 ? -22.566 23.566 43.930 1.00 28.31 375 ARG C CA 1
ATOM 8888 C C . ARG C 1 375 ? -21.245 22.949 44.382 1.00 26.44 375 ARG C C 1
ATOM 8889 O O . ARG C 1 375 ? -20.370 23.648 44.886 1.00 28.68 375 ARG C O 1
ATOM 8897 N N . GLY C 1 376 ? -21.101 21.642 44.198 1.00 26.89 376 GLY C N 1
ATOM 8898 C CA . GLY C 1 376 ? -19.869 20.980 44.590 1.00 25.79 376 GLY C CA 1
ATOM 8899 C C . GLY C 1 376 ? -20.072 19.573 45.119 1.00 26.27 376 GLY C C 1
ATOM 8900 O O . GLY C 1 376 ? -21.079 19.274 45.760 1.00 27.44 376 GLY C O 1
ATOM 8901 N N . ILE C 1 377 ? -19.110 18.703 44.842 1.00 26.27 377 ILE C N 1
ATOM 8902 C CA . ILE C 1 377 ? -19.168 17.323 45.301 1.00 27.01 377 ILE C CA 1
ATOM 8903 C C . ILE C 1 377 ? -18.365 17.206 46.597 1.00 28.05 377 ILE C C 1
ATOM 8904 O O . ILE C 1 377 ? -17.156 17.446 46.605 1.00 26.56 377 ILE C O 1
ATOM 8909 N N . GLN C 1 378 ? -19.037 16.849 47.690 1.00 27.49 378 GLN C N 1
ATOM 8910 C CA . GLN C 1 378 ? -18.359 16.698 48.973 1.00 29.08 378 GLN C CA 1
ATOM 8911 C C . GLN C 1 378 ? -17.402 15.512 48.898 1.00 31.42 378 GLN C C 1
ATOM 8912 O O . GLN C 1 378 ? -17.772 14.438 48.419 1.00 30.52 378 GLN C O 1
ATOM 8918 N N . THR C 1 379 ? -16.168 15.704 49.357 1.00 34.54 379 THR C N 1
ATOM 8919 C CA . THR C 1 379 ? -15.181 14.624 49.338 1.00 40.27 379 THR C CA 1
ATOM 8920 C C . THR C 1 379 ? -14.514 14.466 50.697 1.00 43.18 379 THR C C 1
ATOM 8921 O O . THR C 1 379 ? -14.596 15.352 51.549 1.00 44.33 379 THR C O 1
ATOM 8925 N N . ARG C 1 380 ? -13.850 13.334 50.895 1.00 46.66 380 ARG C N 1
ATOM 8926 C CA . ARG C 1 380 ? -13.164 13.059 52.152 1.00 50.97 380 ARG C CA 1
ATOM 8927 C C . ARG C 1 380 ? -11.657 12.992 51.893 1.00 54.17 380 ARG C C 1
ATOM 8928 O O . ARG C 1 380 ? -11.178 13.492 50.870 1.00 54.14 380 ARG C O 1
ATOM 8936 N N . ASP C 1 381 ? -10.910 12.379 52.807 1.00 57.25 381 ASP C N 1
ATOM 8937 C CA . ASP C 1 381 ? -9.462 12.275 52.638 1.00 59.54 381 ASP C CA 1
ATOM 8938 C C . ASP C 1 381 ? -8.932 10.860 52.848 1.00 60.65 381 ASP C C 1
ATOM 8939 O O . ASP C 1 381 ? -9.729 9.977 53.235 1.00 61.73 381 ASP C O 1
ATOM 8944 N N . ALA D 1 8 ? -9.275 19.876 44.309 1.00 55.46 8 ALA D N 1
ATOM 8945 C CA . ALA D 1 8 ? -9.877 20.090 42.963 1.00 55.81 8 ALA D CA 1
ATOM 8946 C C . ALA D 1 8 ? -11.381 20.331 43.076 1.00 55.81 8 ALA D C 1
ATOM 8947 O O . ALA D 1 8 ? -12.156 19.882 42.227 1.00 56.68 8 ALA D O 1
ATOM 8949 N N . GLY D 1 9 ? -11.787 21.039 44.129 1.00 55.27 9 GLY D N 1
ATOM 8950 C CA . GLY D 1 9 ? -13.196 21.326 44.326 1.00 53.86 9 GLY D CA 1
ATOM 8951 C C . GLY D 1 9 ? -13.706 22.289 43.272 1.00 53.50 9 GLY D C 1
ATOM 8952 O O . GLY D 1 9 ? -14.721 22.037 42.620 1.00 54.08 9 GLY D O 1
ATOM 8953 N N . ILE D 1 10 ? -12.992 23.397 43.102 1.00 52.40 10 ILE D N 1
ATOM 8954 C CA . ILE D 1 10 ? -13.363 24.403 42.118 1.00 51.37 10 ILE D CA 1
ATOM 8955 C C . ILE D 1 10 ? -13.036 23.882 40.716 1.00 49.98 10 ILE D C 1
ATOM 8956 O O . ILE D 1 10 ? -13.711 24.221 39.739 1.00 49.23 10 ILE D O 1
ATOM 8961 N N . ALA D 1 11 ? -12.001 23.048 40.634 1.00 48.08 11 ALA D N 1
ATOM 8962 C CA . ALA D 1 11 ? -11.570 22.467 39.368 1.00 45.53 11 ALA D CA 1
ATOM 8963 C C . ALA D 1 11 ? -12.621 21.497 38.839 1.00 44.48 11 ALA D C 1
ATOM 8964 O O . ALA D 1 11 ? -12.924 21.493 37.646 1.00 43.21 11 ALA D O 1
ATOM 8966 N N . GLU D 1 12 ? -13.171 20.676 39.732 1.00 42.41 12 GLU D N 1
ATOM 8967 C CA . GLU D 1 12 ? -14.195 19.704 39.353 1.00 41.36 12 GLU D CA 1
ATOM 8968 C C . GLU D 1 12 ? -15.411 20.424 38.783 1.00 39.77 12 GLU D C 1
ATOM 8969 O O . GLU D 1 12 ? -15.963 20.014 37.762 1.00 38.45 12 GLU D O 1
ATOM 8975 N N . ARG D 1 13 ? -15.822 21.503 39.441 1.00 38.83 13 ARG D N 1
ATOM 8976 C CA . ARG D 1 13 ? -16.976 22.258 38.982 1.00 39.87 13 ARG D CA 1
ATOM 8977 C C . ARG D 1 13 ? -16.713 22.926 37.646 1.00 39.08 13 ARG D C 1
ATOM 8978 O O . ARG D 1 13 ? -17.591 22.963 36.785 1.00 38.31 13 ARG D O 1
ATOM 8986 N N . ARG D 1 14 ? -15.504 23.449 37.471 1.00 39.33 14 ARG D N 1
ATOM 8987 C CA . ARG D 1 14 ? -15.156 24.118 36.227 1.00 40.56 14 ARG D CA 1
ATOM 8988 C C . ARG D 1 14 ? -15.087 23.169 35.025 1.00 39.88 14 ARG D C 1
ATOM 8989 O O . ARG D 1 14 ? -15.521 23.519 33.931 1.00 40.95 14 ARG D O 1
ATOM 8997 N N . THR D 1 15 ? -14.556 21.969 35.231 1.00 38.50 15 THR D N 1
ATOM 8998 C CA . THR D 1 15 ? -14.410 21.007 34.142 1.00 38.06 15 THR D CA 1
ATOM 8999 C C . THR D 1 15 ? -15.517 19.959 34.053 1.00 38.42 15 THR D C 1
ATOM 9000 O O . THR D 1 15 ? -15.519 19.125 33.142 1.00 37.49 15 THR D O 1
ATOM 9004 N N . ARG D 1 16 ? -16.454 20.004 34.995 1.00 37.31 16 ARG D N 1
ATOM 9005 C CA . ARG D 1 16 ? -17.548 19.041 35.040 1.00 35.96 16 ARG D CA 1
ATOM 9006 C C . ARG D 1 16 ? -18.196 18.780 33.684 1.00 33.93 16 ARG D C 1
ATOM 9007 O O . ARG D 1 16 ? -18.341 17.632 33.270 1.00 33.05 16 ARG D O 1
ATOM 9015 N N . ALA D 1 17 ? -18.578 19.849 32.997 1.00 33.06 17 ALA D N 1
ATOM 9016 C CA . ALA D 1 17 ? -19.229 19.727 31.703 1.00 32.89 17 ALA D CA 1
ATOM 9017 C C . ALA D 1 17 ? -18.351 19.174 30.576 1.00 32.94 17 ALA D C 1
ATOM 9018 O O . ALA D 1 17 ? -18.872 18.875 29.502 1.00 33.08 17 ALA D O 1
ATOM 9020 N N . TRP D 1 18 ? -17.042 19.032 30.803 1.00 32.86 18 TRP D N 1
ATOM 9021 C CA . TRP D 1 18 ? -16.153 18.486 29.763 1.00 33.89 18 TRP D CA 1
ATOM 9022 C C . TRP D 1 18 ? -15.455 17.192 30.161 1.00 32.54 18 TRP D C 1
ATOM 9023 O O . TRP D 1 18 ? -14.546 16.746 29.458 1.00 33.78 18 TRP D O 1
ATOM 9034 N N . ALA D 1 19 ? -15.859 16.589 31.274 1.00 31.65 19 ALA D N 1
ATOM 9035 C CA . ALA D 1 19 ? -15.227 15.356 31.742 1.00 30.07 19 ALA D CA 1
ATOM 9036 C C . ALA D 1 19 ? -15.038 14.278 30.667 1.00 30.44 19 ALA D C 1
ATOM 9037 O O . ALA D 1 19 ? -13.957 13.703 30.547 1.00 32.20 19 ALA D O 1
ATOM 9039 N N . PRO D 1 20 ? -16.085 13.975 29.884 1.00 28.92 20 PRO D N 1
ATOM 9040 C CA . PRO D 1 20 ? -15.937 12.947 28.843 1.00 28.68 20 PRO D CA 1
ATOM 9041 C C . PRO D 1 20 ? -14.821 13.292 27.843 1.00 29.31 20 PRO D C 1
ATOM 9042 O O . PRO D 1 20 ? -14.063 12.418 27.415 1.00 28.54 20 PRO D O 1
ATOM 9046 N N . TYR D 1 21 ? -14.734 14.570 27.481 1.00 28.52 21 TYR D N 1
ATOM 9047 C CA . TYR D 1 21 ? -13.717 15.054 26.548 1.00 27.68 21 TYR D CA 1
ATOM 9048 C C . TYR D 1 21 ? -12.328 14.847 27.155 1.00 26.63 21 TYR D C 1
ATOM 9049 O O . TYR D 1 21 ? -11.386 14.442 26.471 1.00 26.55 21 TYR D O 1
ATOM 9058 N N . ILE D 1 22 ? -12.206 15.126 28.447 1.00 27.19 22 ILE D N 1
ATOM 9059 C CA . ILE D 1 22 ? -10.939 14.954 29.143 1.00 26.28 22 ILE D CA 1
ATOM 9060 C C . ILE D 1 22 ? -10.480 13.499 29.112 1.00 27.06 22 ILE D C 1
ATOM 9061 O O . ILE D 1 22 ? -9.282 13.217 29.064 1.00 25.63 22 ILE D O 1
ATOM 9066 N N . ASP D 1 23 ? -11.430 12.572 29.127 1.00 28.27 23 ASP D N 1
ATOM 9067 C CA . ASP D 1 23 ? -11.084 11.155 29.088 1.00 31.15 23 ASP D CA 1
ATOM 9068 C C . ASP D 1 23 ? -10.936 10.603 27.670 1.00 29.42 23 ASP D C 1
ATOM 9069 O O . ASP D 1 23 ? -10.446 9.496 27.494 1.00 26.86 23 ASP D O 1
ATOM 9074 N N . ALA D 1 24 ? -11.345 11.377 26.667 1.00 28.79 24 ALA D N 1
ATOM 9075 C CA . ALA D 1 24 ? -11.288 10.925 25.274 1.00 27.23 24 ALA D CA 1
ATOM 9076 C C . ALA D 1 24 ? -9.909 11.055 24.629 1.00 27.38 24 ALA D C 1
ATOM 9077 O O . ALA D 1 24 ? -9.758 11.652 23.564 1.00 25.22 24 ALA D O 1
ATOM 9079 N N . LYS D 1 25 ? -8.908 10.470 25.270 1.00 28.12 25 LYS D N 1
ATOM 9080 C CA . LYS D 1 25 ? -7.548 10.528 24.772 1.00 29.98 25 LYS D CA 1
ATOM 9081 C C . LYS D 1 25 ? -7.370 9.784 23.447 1.00 30.88 25 LYS D C 1
ATOM 9082 O O . LYS D 1 25 ? -6.478 10.112 22.663 1.00 28.78 25 LYS D O 1
ATOM 9088 N N . LEU D 1 26 ? -8.227 8.798 23.189 1.00 30.12 26 LEU D N 1
ATOM 9089 C CA . LEU D 1 26 ? -8.143 8.014 21.961 1.00 31.12 26 LEU D CA 1
ATOM 9090 C C . LEU D 1 26 ? -9.230 8.372 20.946 1.00 30.75 26 LEU D C 1
ATOM 9091 O O . LEU D 1 26 ? -9.402 7.686 19.937 1.00 31.38 26 LEU D O 1
ATOM 9096 N N . GLY D 1 27 ? -9.965 9.448 21.212 1.00 27.79 27 GLY D N 1
ATOM 9097 C CA . GLY D 1 27 ? -11.006 9.861 20.290 1.00 25.95 27 GLY D CA 1
ATOM 9098 C C . GLY D 1 27 ? -12.389 9.327 20.614 1.00 24.50 27 GLY D C 1
ATOM 9099 O O . GLY D 1 27 ? -12.603 8.670 21.639 1.00 25.39 27 GLY D O 1
ATOM 9100 N N . PHE D 1 28 ? -13.337 9.605 19.728 1.00 24.20 28 PHE D N 1
ATOM 9101 C CA . PHE D 1 28 ? -14.711 9.169 19.925 1.00 23.35 28 PHE D CA 1
ATOM 9102 C C . PHE D 1 28 ? -15.090 7.966 19.079 1.00 25.12 28 PHE D C 1
ATOM 9103 O O . PHE D 1 28 ? -14.895 7.958 17.864 1.00 25.46 28 PHE D O 1
ATOM 9111 N N . ARG D 1 29 ? -15.651 6.955 19.735 1.00 25.20 29 ARG D N 1
ATOM 9112 C CA . ARG D 1 29 ? -16.072 5.729 19.068 1.00 26.10 29 ARG D CA 1
ATOM 9113 C C . ARG D 1 29 ? -17.448 5.920 18.427 1.00 25.54 29 ARG D C 1
ATOM 9114 O O . ARG D 1 29 ? -18.228 6.776 18.848 1.00 24.17 29 ARG D O 1
ATOM 9122 N N . ASN D 1 30 ? -17.733 5.117 17.406 1.00 25.55 30 ASN D N 1
ATOM 9123 C CA . ASN D 1 30 ? -18.996 5.173 16.671 1.00 27.02 30 ASN D CA 1
ATOM 9124 C C . ASN D 1 30 ? -19.147 6.422 15.805 1.00 26.68 30 ASN D C 1
ATOM 9125 O O . ASN D 1 30 ? -20.202 7.058 15.779 1.00 26.27 30 ASN D O 1
ATOM 9130 N N . HIS D 1 31 ? -18.076 6.758 15.093 1.00 26.51 31 HIS D N 1
ATOM 9131 C CA . HIS D 1 31 ? -18.052 7.905 14.191 1.00 25.54 31 HIS D CA 1
ATOM 9132 C C . HIS D 1 31 ? -17.223 7.541 12.967 1.00 26.59 31 HIS D C 1
ATOM 9133 O O . HIS D 1 31 ? -16.414 6.607 13.010 1.00 25.60 31 HIS D O 1
ATOM 9140 N N . TRP D 1 32 ? -17.427 8.280 11.878 1.00 27.19 32 TRP D N 1
ATOM 9141 C CA . TRP D 1 32 ? -16.664 8.060 10.657 1.00 26.54 32 TRP D CA 1
ATOM 9142 C C . TRP D 1 32 ? -15.390 8.888 10.730 1.00 25.86 32 TRP D C 1
ATOM 9143 O O . TRP D 1 32 ? -15.401 10.013 11.230 1.00 26.31 32 TRP D O 1
ATOM 9154 N N . TYR D 1 33 ? -14.299 8.333 10.214 1.00 26.06 33 TYR D N 1
ATOM 9155 C CA . TYR D 1 33 ? -13.013 9.017 10.196 1.00 26.11 33 TYR D CA 1
ATOM 9156 C C . TYR D 1 33 ? -12.286 8.735 8.886 1.00 27.07 33 TYR D C 1
ATOM 9157 O O . TYR D 1 33 ? -12.263 7.600 8.421 1.00 25.98 33 TYR D O 1
ATOM 9166 N N . PRO D 1 34 ? -11.687 9.768 8.273 1.00 28.50 34 PRO D N 1
ATOM 9167 C CA . PRO D 1 34 ? -10.947 9.590 7.019 1.00 28.38 34 PRO D CA 1
ATOM 9168 C C . PRO D 1 34 ? -9.561 9.079 7.417 1.00 29.32 34 PRO D C 1
ATOM 9169 O O . PRO D 1 34 ? -8.966 9.599 8.366 1.00 29.02 34 PRO D O 1
ATOM 9173 N N . VAL D 1 35 ? -9.048 8.072 6.714 1.00 27.74 35 VAL D N 1
ATOM 9174 C CA . VAL D 1 35 ? -7.742 7.522 7.059 1.00 29.43 35 VAL D CA 1
ATOM 9175 C C . VAL D 1 35 ? -6.684 7.658 5.976 1.00 30.19 35 VAL D C 1
ATOM 9176 O O . VAL D 1 35 ? -5.486 7.685 6.272 1.00 29.23 35 VAL D O 1
ATOM 9180 N N . ARG D 1 36 ? -7.119 7.756 4.724 1.00 31.82 36 ARG D N 1
ATOM 9181 C CA . ARG D 1 36 ? -6.175 7.839 3.622 1.00 33.41 36 ARG D CA 1
ATOM 9182 C C . ARG D 1 36 ? -6.800 8.508 2.400 1.00 33.60 36 ARG D C 1
ATOM 9183 O O . ARG D 1 36 ? -8.026 8.592 2.281 1.00 32.06 36 ARG D O 1
ATOM 9191 N N . LEU D 1 37 ? -5.951 8.993 1.499 1.00 33.17 37 LEU D N 1
ATOM 9192 C CA . LEU D 1 37 ? -6.420 9.606 0.261 1.00 32.84 37 LEU D CA 1
ATOM 9193 C C . LEU D 1 37 ? -6.714 8.438 -0.680 1.00 32.42 37 LEU D C 1
ATOM 9194 O O . LEU D 1 37 ? -6.069 7.393 -0.591 1.00 30.65 37 LEU D O 1
ATOM 9199 N N . SER D 1 38 ? -7.689 8.602 -1.568 1.00 33.41 38 SER D N 1
ATOM 9200 C CA . SER D 1 38 ? -8.049 7.532 -2.497 1.00 34.04 38 SER D CA 1
ATOM 9201 C C . SER D 1 38 ? -6.869 6.945 -3.271 1.00 33.84 38 SER D C 1
ATOM 9202 O O . SER D 1 38 ? -6.754 5.727 -3.397 1.00 33.61 38 SER D O 1
ATOM 9205 N N . ALA D 1 39 ? -5.998 7.808 -3.783 1.00 34.94 39 ALA D N 1
ATOM 9206 C CA . ALA D 1 39 ? -4.839 7.370 -4.560 1.00 35.74 39 ALA D CA 1
ATOM 9207 C C . ALA D 1 39 ? -3.895 6.444 -3.800 1.00 36.24 39 ALA D C 1
ATOM 9208 O O . ALA D 1 39 ? -3.213 5.611 -4.402 1.00 36.34 39 ALA D O 1
ATOM 9210 N N . GLU D 1 40 ? -3.853 6.588 -2.479 1.00 34.99 40 GLU D N 1
ATOM 9211 C CA . GLU D 1 40 ? -2.976 5.761 -1.657 1.00 33.76 40 GLU D CA 1
ATOM 9212 C C . GLU D 1 40 ? -3.516 4.347 -1.485 1.00 32.51 40 GLU D C 1
ATOM 9213 O O . GLU D 1 40 ? -2.809 3.460 -1.018 1.00 32.87 40 GLU D O 1
ATOM 9219 N N . VAL D 1 41 ? -4.772 4.140 -1.861 1.00 32.73 41 VAL D N 1
ATOM 9220 C CA . VAL D 1 41 ? -5.393 2.826 -1.753 1.00 33.38 41 VAL D CA 1
ATOM 9221 C C . VAL D 1 41 ? -5.689 2.325 -3.166 1.00 34.40 41 VAL D C 1
ATOM 9222 O O . VAL D 1 41 ? -6.798 2.482 -3.677 1.00 34.80 41 VAL D O 1
ATOM 9226 N N . ALA D 1 42 ? -4.683 1.719 -3.787 1.00 35.41 42 ALA D N 1
ATOM 9227 C CA . ALA D 1 42 ? -4.804 1.217 -5.151 1.00 36.26 42 ALA D CA 1
ATOM 9228 C C . ALA D 1 42 ? -5.296 -0.223 -5.245 1.00 37.17 42 ALA D C 1
ATOM 9229 O O . ALA D 1 42 ? -5.254 -0.979 -4.274 1.00 34.95 42 ALA D O 1
ATOM 9231 N N . GLU D 1 43 ? -5.764 -0.589 -6.436 1.00 37.35 43 GLU D N 1
ATOM 9232 C CA . GLU D 1 43 ? -6.274 -1.927 -6.707 1.00 36.54 43 GLU D CA 1
ATOM 9233 C C . GLU D 1 43 ? -5.234 -2.989 -6.354 1.00 35.98 43 GLU D C 1
ATOM 9234 O O . GLU D 1 43 ? -4.078 -2.888 -6.753 1.00 35.04 43 GLU D O 1
ATOM 9240 N N . ALA D 1 44 ? -5.654 -3.998 -5.594 1.00 36.39 44 ALA D N 1
ATOM 9241 C CA . ALA D 1 44 ? -4.780 -5.100 -5.197 1.00 35.76 44 ALA D CA 1
ATOM 9242 C C . ALA D 1 44 ? -3.437 -4.669 -4.614 1.00 36.45 44 ALA D C 1
ATOM 9243 O O . ALA D 1 44 ? -2.407 -5.284 -4.892 1.00 36.99 44 ALA D O 1
ATOM 9245 N N . SER D 1 45 ? -3.446 -3.617 -3.804 1.00 35.44 45 SER D N 1
ATOM 9246 C CA . SER D 1 45 ? -2.220 -3.130 -3.186 1.00 34.87 45 SER D CA 1
ATOM 9247 C C . SER D 1 45 ? -2.536 -2.746 -1.738 1.00 34.98 45 SER D C 1
ATOM 9248 O O . SER D 1 45 ? -2.638 -1.567 -1.399 1.00 33.72 45 SER D O 1
ATOM 9251 N N . PRO D 1 46 ? -2.702 -3.753 -0.867 1.00 34.76 46 PRO D N 1
ATOM 9252 C CA . PRO D 1 46 ? -3.016 -3.569 0.553 1.00 34.22 46 PRO D CA 1
ATOM 9253 C C . PRO D 1 46 ? -2.139 -2.553 1.273 1.00 33.17 46 PRO D C 1
ATOM 9254 O O . PRO D 1 46 ? -0.923 -2.532 1.097 1.00 33.31 46 PRO D O 1
ATOM 9258 N N . VAL D 1 47 ? -2.770 -1.712 2.085 1.00 32.47 47 VAL D N 1
ATOM 9259 C CA . VAL D 1 47 ? -2.052 -0.709 2.862 1.00 32.47 47 VAL D CA 1
ATOM 9260 C C . VAL D 1 47 ? -2.551 -0.713 4.305 1.00 30.09 47 VAL D C 1
ATOM 9261 O O . VAL D 1 47 ? -3.751 -0.613 4.562 1.00 28.94 47 VAL D O 1
ATOM 9265 N N . PRO D 1 48 ? -1.633 -0.856 5.267 1.00 29.30 48 PRO D N 1
ATOM 9266 C CA . PRO D 1 48 ? -2.029 -0.867 6.675 1.00 29.16 48 PRO D CA 1
ATOM 9267 C C . PRO D 1 48 ? -2.119 0.556 7.215 1.00 29.13 48 PRO D C 1
ATOM 9268 O O . PRO D 1 48 ? -1.351 1.428 6.810 1.00 30.16 48 PRO D O 1
ATOM 9272 N N . VAL D 1 49 ? -3.066 0.788 8.117 1.00 28.16 49 VAL D N 1
ATOM 9273 C CA . VAL D 1 49 ? -3.230 2.099 8.739 1.00 26.27 49 VAL D CA 1
ATOM 9274 C C . VAL D 1 49 ? -3.608 1.875 10.202 1.00 26.59 49 VAL D C 1
ATOM 9275 O O . VAL D 1 49 ? -3.973 0.765 10.596 1.00 26.60 49 VAL D O 1
ATOM 9279 N N . GLN D 1 50 ? -3.517 2.926 11.004 1.00 25.57 50 GLN D N 1
ATOM 9280 C CA . GLN D 1 50 ? -3.913 2.825 12.400 1.00 27.38 50 GLN D CA 1
ATOM 9281 C C . GLN D 1 50 ? -4.684 4.076 12.782 1.00 26.64 50 GLN D C 1
ATOM 9282 O O . GLN D 1 50 ? -4.226 5.189 12.527 1.00 25.87 50 GLN D O 1
ATOM 9288 N N . LEU D 1 51 ? -5.864 3.887 13.365 1.00 26.06 51 LEU D N 1
ATOM 9289 C CA . LEU D 1 51 ? -6.679 5.008 13.823 1.00 26.25 51 LEU D CA 1
ATOM 9290 C C . LEU D 1 51 ? -7.344 4.605 15.137 1.00 25.53 51 LEU D C 1
ATOM 9291 O O . LEU D 1 51 ? -7.767 3.454 15.307 1.00 24.35 51 LEU D O 1
ATOM 9296 N N . LEU D 1 52 ? -7.420 5.558 16.061 1.00 24.74 52 LEU D N 1
ATOM 9297 C CA . LEU D 1 52 ? -8.021 5.326 17.368 1.00 25.01 52 LEU D CA 1
ATOM 9298 C C . LEU D 1 52 ? -7.434 4.089 18.035 1.00 25.64 52 LEU D C 1
ATOM 9299 O O . LEU D 1 52 ? -8.137 3.341 18.712 1.00 25.05 52 LEU D O 1
ATOM 9304 N N . GLY D 1 53 ? -6.137 3.877 17.821 1.00 25.82 53 GLY D N 1
ATOM 9305 C CA . GLY D 1 53 ? -5.457 2.743 18.416 1.00 27.14 53 GLY D CA 1
ATOM 9306 C C . GLY D 1 53 ? -5.721 1.391 17.777 1.00 27.62 53 GLY D C 1
ATOM 9307 O O . GLY D 1 53 ? -5.195 0.385 18.242 1.00 27.26 53 GLY D O 1
ATOM 9308 N N . GLU D 1 54 ? -6.524 1.355 16.720 1.00 27.18 54 GLU D N 1
ATOM 9309 C CA . GLU D 1 54 ? -6.839 0.095 16.052 1.00 26.70 54 GLU D CA 1
ATOM 9310 C C . GLU D 1 54 ? -6.066 -0.084 14.741 1.00 27.43 54 GLU D C 1
ATOM 9311 O O . GLU D 1 54 ? -5.981 0.838 13.928 1.00 25.92 54 GLU D O 1
ATOM 9317 N N . LYS D 1 55 ? -5.498 -1.272 14.544 1.00 27.97 55 LYS D N 1
ATOM 9318 C CA . LYS D 1 55 ? -4.735 -1.568 13.332 1.00 27.73 55 LYS D CA 1
ATOM 9319 C C . LYS D 1 55 ? -5.633 -2.174 12.256 1.00 27.60 55 LYS D C 1
ATOM 9320 O O . LYS D 1 55 ? -6.241 -3.231 12.443 1.00 25.58 55 LYS D O 1
ATOM 9326 N N . VAL D 1 56 ? -5.704 -1.485 11.124 1.00 27.45 56 VAL D N 1
ATOM 9327 C CA . VAL D 1 56 ? -6.554 -1.901 10.018 1.00 26.94 56 VAL D CA 1
ATOM 9328 C C . VAL D 1 56 ? -5.760 -2.091 8.727 1.00 27.55 56 VAL D C 1
ATOM 9329 O O . VAL D 1 56 ? -4.737 -1.438 8.512 1.00 27.29 56 VAL D O 1
ATOM 9333 N N . LEU D 1 57 ? -6.232 -2.999 7.878 1.00 29.17 57 LEU D N 1
ATOM 9334 C CA . LEU D 1 57 ? -5.586 -3.268 6.597 1.00 28.91 57 LEU D CA 1
ATOM 9335 C C . LEU D 1 57 ? -6.596 -2.948 5.502 1.00 28.13 57 LEU D C 1
ATOM 9336 O O . LEU D 1 57 ? -7.706 -3.479 5.490 1.00 28.67 57 LEU D O 1
ATOM 9341 N N . LEU D 1 58 ? -6.204 -2.077 4.585 1.00 29.06 58 LEU D N 1
ATOM 9342 C CA . LEU D 1 58 ? -7.077 -1.668 3.493 1.00 29.97 58 LEU D CA 1
ATOM 9343 C C . LEU D 1 58 ? -6.615 -2.269 2.172 1.00 31.27 58 LEU D C 1
ATOM 9344 O O . LEU D 1 58 ? -5.442 -2.585 1.998 1.00 32.34 58 LEU D O 1
ATOM 9349 N N . ASN D 1 59 ? -7.552 -2.422 1.245 1.00 32.63 59 ASN D N 1
ATOM 9350 C CA . ASN D 1 59 ? -7.245 -2.939 -0.082 1.00 33.93 59 ASN D CA 1
ATOM 9351 C C . ASN D 1 59 ? -8.401 -2.584 -1.007 1.00 33.95 59 ASN D C 1
ATOM 9352 O O . ASN D 1 59 ? -9.537 -2.408 -0.557 1.00 34.15 59 ASN D O 1
ATOM 9357 N N . ARG D 1 60 ? -8.105 -2.447 -2.294 1.00 33.41 60 ARG D N 1
ATOM 9358 C CA . ARG D 1 60 ? -9.136 -2.132 -3.274 1.00 33.34 60 ARG D CA 1
ATOM 9359 C C . ARG D 1 60 ? -9.255 -3.340 -4.195 1.00 34.11 60 ARG D C 1
ATOM 9360 O O . ARG D 1 60 ? -8.274 -3.761 -4.811 1.00 33.81 60 ARG D O 1
ATOM 9368 N N . VAL D 1 61 ? -10.453 -3.907 -4.266 1.00 36.01 61 VAL D N 1
ATOM 9369 C CA . VAL D 1 61 ? -10.702 -5.076 -5.100 1.00 37.54 61 VAL D CA 1
ATOM 9370 C C . VAL D 1 61 ? -11.844 -4.744 -6.049 1.00 38.79 61 VAL D C 1
ATOM 9371 O O . VAL D 1 61 ? -12.949 -4.408 -5.615 1.00 38.26 61 VAL D O 1
ATOM 9375 N N . ASP D 1 62 ? -11.567 -4.842 -7.347 1.00 40.16 62 ASP D N 1
ATOM 9376 C CA . ASP D 1 62 ? -12.551 -4.508 -8.370 1.00 41.27 62 ASP D CA 1
ATOM 9377 C C . ASP D 1 62 ? -13.064 -3.094 -8.111 1.00 40.34 62 ASP D C 1
ATOM 9378 O O . ASP D 1 62 ? -14.262 -2.827 -8.197 1.00 39.77 62 ASP D O 1
ATOM 9383 N N . GLY D 1 63 ? -12.137 -2.202 -7.769 1.00 40.09 63 GLY D N 1
ATOM 9384 C CA . GLY D 1 63 ? -12.474 -0.812 -7.515 1.00 38.99 63 GLY D CA 1
ATOM 9385 C C . GLY D 1 63 ? -13.118 -0.478 -6.182 1.00 38.35 63 GLY D C 1
ATOM 9386 O O . GLY D 1 63 ? -13.274 0.697 -5.858 1.00 37.63 63 GLY D O 1
ATOM 9387 N N . VAL D 1 64 ? -13.484 -1.492 -5.403 1.00 37.32 64 VAL D N 1
ATOM 9388 C CA . VAL D 1 64 ? -14.130 -1.267 -4.109 1.00 36.33 64 VAL D CA 1
ATOM 9389 C C . VAL D 1 64 ? -13.168 -1.419 -2.926 1.00 36.46 64 VAL D C 1
ATOM 9390 O O . VAL D 1 64 ? -12.511 -2.452 -2.779 1.00 35.18 64 VAL D O 1
ATOM 9394 N N . VAL D 1 65 ? -13.096 -0.389 -2.082 1.00 35.67 65 VAL D N 1
ATOM 9395 C CA . VAL D 1 65 ? -12.208 -0.414 -0.922 1.00 34.54 65 VAL D CA 1
ATOM 9396 C C . VAL D 1 65 ? -12.782 -1.234 0.226 1.00 32.92 65 VAL D C 1
ATOM 9397 O O . VAL D 1 65 ? -13.944 -1.079 0.593 1.00 33.18 65 VAL D O 1
ATOM 9401 N N . HIS D 1 66 ? -11.955 -2.114 0.780 1.00 32.68 66 HIS D N 1
ATOM 9402 C CA . HIS D 1 66 ? -12.357 -2.961 1.900 1.00 32.05 66 HIS D CA 1
ATOM 9403 C C . HIS D 1 66 ? -11.399 -2.756 3.071 1.00 30.89 66 HIS D C 1
ATOM 9404 O O . HIS D 1 66 ? -10.225 -2.454 2.872 1.00 30.94 66 HIS D O 1
ATOM 9411 N N . ALA D 1 67 ? -11.904 -2.931 4.288 1.00 30.50 67 ALA D N 1
ATOM 9412 C CA . ALA D 1 67 ? -11.099 -2.744 5.491 1.00 30.03 67 ALA D CA 1
ATOM 9413 C C . ALA D 1 67 ? -11.323 -3.863 6.503 1.00 28.44 67 ALA D C 1
ATOM 9414 O O . ALA D 1 67 ? -12.450 -4.108 6.925 1.00 27.90 67 ALA D O 1
ATOM 9416 N N . ILE D 1 68 ? -10.240 -4.529 6.891 1.00 28.69 68 ILE D N 1
ATOM 9417 C CA . ILE D 1 68 ? -10.300 -5.624 7.855 1.00 28.34 68 ILE D CA 1
ATOM 9418 C C . ILE D 1 68 ? -9.283 -5.396 8.972 1.00 27.64 68 ILE D C 1
ATOM 9419 O O . ILE D 1 68 ? -8.323 -4.646 8.797 1.00 27.54 68 ILE D O 1
ATOM 9424 N N . ALA D 1 69 ? -9.493 -6.037 10.119 1.00 27.31 69 ALA D N 1
ATOM 9425 C CA . ALA D 1 69 ? -8.553 -5.903 11.229 1.00 27.02 69 ALA D CA 1
ATOM 9426 C C . ALA D 1 69 ? -7.225 -6.480 10.748 1.00 27.90 69 ALA D C 1
ATOM 9427 O O . ALA D 1 69 ? -7.195 -7.551 10.137 1.00 27.83 69 ALA D O 1
ATOM 9429 N N . ASP D 1 70 ? -6.137 -5.767 11.021 1.00 27.01 70 ASP D N 1
ATOM 9430 C CA . ASP D 1 70 ? -4.808 -6.184 10.590 1.00 27.64 70 ASP D CA 1
ATOM 9431 C C . ASP D 1 70 ? -4.136 -7.122 11.589 1.00 28.49 70 ASP D C 1
ATOM 9432 O O . ASP D 1 70 ? -3.040 -6.847 12.076 1.00 29.14 70 ASP D O 1
ATOM 9437 N N . ARG D 1 71 ? -4.802 -8.235 11.885 1.00 28.81 71 ARG D N 1
ATOM 9438 C CA . ARG D 1 71 ? -4.280 -9.228 12.819 1.00 29.17 71 ARG D CA 1
ATOM 9439 C C . ARG D 1 71 ? -4.930 -10.589 12.583 1.00 28.94 71 ARG D C 1
ATOM 9440 O O . ARG D 1 71 ? -6.155 -10.708 12.560 1.00 29.37 71 ARG D O 1
ATOM 9448 N N . CYS D 1 72 ? -4.105 -11.614 12.419 1.00 27.25 72 CYS D N 1
ATOM 9449 C CA . CYS D 1 72 ? -4.614 -12.964 12.192 1.00 26.95 72 CYS D CA 1
ATOM 9450 C C . CYS D 1 72 ? -5.257 -13.495 13.478 1.00 27.22 72 CYS D C 1
ATOM 9451 O O . CYS D 1 72 ? -4.768 -13.234 14.576 1.00 26.75 72 CYS D O 1
ATOM 9454 N N . LEU D 1 73 ? -6.353 -14.234 13.332 1.00 26.29 73 LEU D N 1
ATOM 9455 C CA . LEU D 1 73 ? -7.070 -14.801 14.471 1.00 27.45 73 LEU D CA 1
ATOM 9456 C C . LEU D 1 73 ? -6.340 -15.985 15.110 1.00 26.89 73 LEU D C 1
ATOM 9457 O O . LEU D 1 73 ? -6.592 -16.327 16.267 1.00 26.76 73 LEU D O 1
ATOM 9462 N N . HIS D 1 74 ? -5.445 -16.608 14.349 1.00 24.80 74 HIS D N 1
ATOM 9463 C CA . HIS D 1 74 ? -4.703 -17.774 14.816 1.00 25.36 74 HIS D CA 1
ATOM 9464 C C . HIS D 1 74 ? -3.691 -17.471 15.929 1.00 25.35 74 HIS D C 1
ATOM 9465 O O . HIS D 1 74 ? -3.935 -17.781 17.096 1.00 25.12 74 HIS D O 1
ATOM 9472 N N . ARG D 1 75 ? -2.553 -16.885 15.566 1.00 25.34 75 ARG D N 1
ATOM 9473 C CA . ARG D 1 75 ? -1.521 -16.567 16.550 1.00 24.13 75 ARG D CA 1
ATOM 9474 C C . ARG D 1 75 ? -1.334 -15.057 16.742 1.00 24.29 75 ARG D C 1
ATOM 9475 O O . ARG D 1 75 ? -0.356 -14.609 17.347 1.00 24.36 75 ARG D O 1
ATOM 9483 N N . GLY D 1 76 ? -2.270 -14.279 16.209 1.00 25.05 76 GLY D N 1
ATOM 9484 C CA . GLY D 1 76 ? -2.224 -12.835 16.374 1.00 25.60 76 GLY D CA 1
ATOM 9485 C C . GLY D 1 76 ? -1.153 -12.027 15.660 1.00 27.29 76 GLY D C 1
ATOM 9486 O O . GLY D 1 76 ? -0.903 -10.877 16.042 1.00 26.55 76 GLY D O 1
ATOM 9487 N N . VAL D 1 77 ? -0.520 -12.594 14.635 1.00 26.29 77 VAL D N 1
ATOM 9488 C CA . VAL D 1 77 ? 0.505 -11.853 13.909 1.00 24.09 77 VAL D CA 1
ATOM 9489 C C . VAL D 1 77 ? -0.150 -10.744 13.096 1.00 24.46 77 VAL D C 1
ATOM 9490 O O . VAL D 1 77 ? -1.360 -10.770 12.847 1.00 24.32 77 VAL D O 1
ATOM 9494 N N . THR D 1 78 ? 0.649 -9.759 12.700 1.00 25.03 78 THR D N 1
ATOM 9495 C CA . THR D 1 78 ? 0.145 -8.656 11.894 1.00 24.72 78 THR D CA 1
ATOM 9496 C C . THR D 1 78 ? 0.191 -9.113 10.433 1.00 24.41 78 THR D C 1
ATOM 9497 O O . THR D 1 78 ? 1.266 -9.359 9.880 1.00 22.58 78 THR D O 1
ATOM 9501 N N . LEU D 1 79 ? -0.984 -9.244 9.824 1.00 24.83 79 LEU D N 1
ATOM 9502 C CA . LEU D 1 79 ? -1.096 -9.692 8.436 1.00 25.08 79 LEU D CA 1
ATOM 9503 C C . LEU D 1 79 ? -0.246 -8.862 7.475 1.00 26.31 79 LEU D C 1
ATOM 9504 O O . LEU D 1 79 ? 0.441 -9.407 6.604 1.00 26.55 79 LEU D O 1
ATOM 9509 N N . SER D 1 80 ? -0.288 -7.544 7.642 1.00 26.90 80 SER D N 1
ATOM 9510 C CA . SER D 1 80 ? 0.457 -6.645 6.771 1.00 26.01 80 SER D CA 1
ATOM 9511 C C . SER D 1 80 ? 1.982 -6.747 6.871 1.00 26.23 80 SER D C 1
ATOM 9512 O O . SER D 1 80 ? 2.682 -6.113 6.083 1.00 26.55 80 SER D O 1
ATOM 9515 N N . ASP D 1 81 ? 2.505 -7.519 7.826 1.00 25.26 81 ASP D N 1
ATOM 9516 C CA . ASP D 1 81 ? 3.961 -7.673 7.940 1.00 25.72 81 ASP D CA 1
ATOM 9517 C C . ASP D 1 81 ? 4.496 -8.397 6.698 1.00 26.31 81 ASP D C 1
ATOM 9518 O O . ASP D 1 81 ? 5.676 -8.301 6.371 1.00 27.52 81 ASP D O 1
ATOM 9523 N N . LYS D 1 82 ? 3.623 -9.144 6.032 1.00 26.19 82 LYS D N 1
ATOM 9524 C CA . LYS D 1 82 ? 3.983 -9.859 4.807 1.00 27.76 82 LYS D CA 1
ATOM 9525 C C . LYS D 1 82 ? 2.700 -10.233 4.065 1.00 27.36 82 LYS D C 1
ATOM 9526 O O . LYS D 1 82 ? 2.152 -11.322 4.242 1.00 27.15 82 LYS D O 1
ATOM 9532 N N . VAL D 1 83 ? 2.221 -9.307 3.244 1.00 27.05 83 VAL D N 1
ATOM 9533 C CA . VAL D 1 83 ? 0.998 -9.500 2.482 1.00 28.77 83 VAL D CA 1
ATOM 9534 C C . VAL D 1 83 ? 1.136 -10.614 1.445 1.00 30.30 83 VAL D C 1
ATOM 9535 O O . VAL D 1 83 ? 2.058 -10.610 0.632 1.00 30.31 83 VAL D O 1
ATOM 9539 N N . GLU D 1 84 ? 0.217 -11.571 1.497 1.00 29.89 84 GLU D N 1
ATOM 9540 C CA . GLU D 1 84 ? 0.194 -12.686 0.558 1.00 31.75 84 GLU D CA 1
ATOM 9541 C C . GLU D 1 84 ? -1.253 -12.924 0.133 1.00 32.34 84 GLU D C 1
ATOM 9542 O O . GLU D 1 84 ? -2.108 -13.269 0.949 1.00 33.56 84 GLU D O 1
ATOM 9548 N N . CYS D 1 85 ? -1.527 -12.694 -1.146 1.00 33.07 85 CYS D N 1
ATOM 9549 C CA . CYS D 1 85 ? -2.866 -12.873 -1.694 1.00 34.60 85 CYS D CA 1
ATOM 9550 C C . CYS D 1 85 ? -2.783 -13.891 -2.836 1.00 35.30 85 CYS D C 1
ATOM 9551 O O . CYS D 1 85 ? -2.016 -13.709 -3.783 1.00 35.59 85 CYS D O 1
ATOM 9554 N N . TYR D 1 86 ? -3.563 -14.963 -2.733 1.00 34.59 86 TYR D N 1
ATOM 9555 C CA . TYR D 1 86 ? -3.553 -16.020 -3.741 1.00 34.90 86 TYR D CA 1
ATOM 9556 C C . TYR D 1 86 ? -4.856 -16.147 -4.517 1.00 35.34 86 TYR D C 1
ATOM 9557 O O . TYR D 1 86 ? -5.002 -17.025 -5.366 1.00 36.71 86 TYR D O 1
ATOM 9566 N N . SER D 1 87 ? -5.805 -15.278 -4.201 1.00 35.89 87 SER D N 1
ATOM 9567 C CA . SER D 1 87 ? -7.081 -15.228 -4.901 1.00 36.00 87 SER D CA 1
ATOM 9568 C C . SER D 1 87 ? -7.454 -13.755 -4.844 1.00 37.58 87 SER D C 1
ATOM 9569 O O . SER D 1 87 ? -7.057 -13.044 -3.916 1.00 36.19 87 SER D O 1
ATOM 9572 N N . LYS D 1 88 ? -8.193 -13.288 -5.842 1.00 38.00 88 LYS D N 1
ATOM 9573 C CA . LYS D 1 88 ? -8.584 -11.889 -5.900 1.00 37.96 88 LYS D CA 1
ATOM 9574 C C . LYS D 1 88 ? -9.351 -11.401 -4.676 1.00 36.69 88 LYS D C 1
ATOM 9575 O O . LYS D 1 88 ? -9.108 -10.301 -4.186 1.00 37.63 88 LYS D O 1
ATOM 9581 N N . ALA D 1 89 ? -10.269 -12.220 -4.179 1.00 35.09 89 ALA D N 1
ATOM 9582 C CA . ALA D 1 89 ? -11.104 -11.838 -3.045 1.00 34.20 89 ALA D CA 1
ATOM 9583 C C . ALA D 1 89 ? -10.528 -12.095 -1.652 1.00 33.29 89 ALA D C 1
ATOM 9584 O O . ALA D 1 89 ? -11.155 -11.736 -0.652 1.00 34.11 89 ALA D O 1
ATOM 9586 N N . THR D 1 90 ? -9.342 -12.686 -1.575 1.00 30.94 90 THR D N 1
ATOM 9587 C CA . THR D 1 90 ? -8.779 -13.015 -0.273 1.00 29.81 90 THR D CA 1
ATOM 9588 C C . THR D 1 90 ? -7.332 -12.620 -0.010 1.00 29.23 90 THR D C 1
ATOM 9589 O O . THR D 1 90 ? -6.591 -12.214 -0.905 1.00 26.77 90 THR D O 1
ATOM 9593 N N . ILE D 1 91 ? -6.957 -12.752 1.258 1.00 29.95 91 ILE D N 1
ATOM 9594 C CA . ILE D 1 91 ? -5.600 -12.511 1.718 1.00 28.68 91 ILE D CA 1
ATOM 9595 C C . ILE D 1 91 ? -5.307 -13.714 2.611 1.00 28.37 91 ILE D C 1
ATOM 9596 O O . ILE D 1 91 ? -6.166 -14.148 3.380 1.00 27.61 91 ILE D O 1
ATOM 9601 N N . SER D 1 92 ? -4.110 -14.271 2.486 1.00 27.68 92 SER D N 1
ATOM 9602 C CA . SER D 1 92 ? -3.738 -15.425 3.288 1.00 26.86 92 SER D CA 1
ATOM 9603 C C . SER D 1 92 ? -2.629 -15.038 4.255 1.00 26.43 92 SER D C 1
ATOM 9604 O O . SER D 1 92 ? -1.645 -14.412 3.859 1.00 25.53 92 SER D O 1
ATOM 9607 N N . CYS D 1 93 ? -2.790 -15.405 5.523 1.00 26.20 93 CYS D N 1
ATOM 9608 C CA . CYS D 1 93 ? -1.772 -15.090 6.519 1.00 25.57 93 CYS D CA 1
ATOM 9609 C C . CYS D 1 93 ? -0.474 -15.761 6.104 1.00 24.91 93 CYS D C 1
ATOM 9610 O O . CYS D 1 93 ? -0.468 -16.916 5.662 1.00 25.74 93 CYS D O 1
ATOM 9613 N N . TRP D 1 94 ? 0.622 -15.028 6.260 1.00 24.77 94 TRP D N 1
ATOM 9614 C CA . TRP D 1 94 ? 1.945 -15.503 5.889 1.00 24.94 94 TRP D CA 1
ATOM 9615 C C . TRP D 1 94 ? 2.541 -16.573 6.793 1.00 24.77 94 TRP D C 1
ATOM 9616 O O . TRP D 1 94 ? 3.576 -17.150 6.466 1.00 25.49 94 TRP D O 1
ATOM 9627 N N . TYR D 1 95 ? 1.904 -16.847 7.923 1.00 25.51 95 TYR D N 1
ATOM 9628 C CA . TYR D 1 95 ? 2.444 -17.836 8.849 1.00 25.80 95 TYR D CA 1
ATOM 9629 C C . TYR D 1 95 ? 1.911 -19.245 8.591 1.00 26.89 95 TYR D C 1
ATOM 9630 O O . TYR D 1 95 ? 2.693 -20.148 8.284 1.00 26.07 95 TYR D O 1
ATOM 9639 N N . HIS D 1 96 ? 0.595 -19.432 8.719 1.00 27.02 96 HIS D N 1
ATOM 9640 C CA . HIS D 1 96 ? -0.022 -20.744 8.501 1.00 27.19 96 HIS D CA 1
ATOM 9641 C C . HIS D 1 96 ? -1.125 -20.733 7.441 1.00 27.63 96 HIS D C 1
ATOM 9642 O O . HIS D 1 96 ? -1.946 -21.648 7.382 1.00 27.41 96 HIS D O 1
ATOM 9649 N N . GLY D 1 97 ? -1.164 -19.681 6.631 1.00 26.58 97 GLY D N 1
ATOM 9650 C CA . GLY D 1 97 ? -2.138 -19.612 5.557 1.00 27.98 97 GLY D CA 1
ATOM 9651 C C . GLY D 1 97 ? -3.627 -19.481 5.820 1.00 29.36 97 GLY D C 1
ATOM 9652 O O . GLY D 1 97 ? -4.422 -19.835 4.938 1.00 27.16 97 GLY D O 1
ATOM 9653 N N . TRP D 1 98 ? -4.032 -19.001 6.996 1.00 27.32 98 TRP D N 1
ATOM 9654 C CA . TRP D 1 98 ? -5.460 -18.816 7.246 1.00 26.64 98 TRP D CA 1
ATOM 9655 C C . TRP D 1 98 ? -5.863 -17.762 6.216 1.00 26.52 98 TRP D C 1
ATOM 9656 O O . TRP D 1 98 ? -5.223 -16.721 6.099 1.00 25.32 98 TRP D O 1
ATOM 9667 N N . THR D 1 99 ? -6.915 -18.045 5.458 1.00 26.79 99 THR D N 1
ATOM 9668 C CA . THR D 1 99 ? -7.335 -17.159 4.380 1.00 26.18 99 THR D CA 1
ATOM 9669 C C . THR D 1 99 ? -8.682 -16.505 4.609 1.00 26.63 99 THR D C 1
ATOM 9670 O O . THR D 1 99 ? -9.679 -17.179 4.864 1.00 27.28 99 THR D O 1
ATOM 9674 N N . TYR D 1 100 ? -8.701 -15.179 4.496 1.00 26.75 100 TYR D N 1
ATOM 9675 C CA . TYR D 1 100 ? -9.906 -14.396 4.731 1.00 27.15 100 TYR D CA 1
ATOM 9676 C C . TYR D 1 100 ? -10.345 -13.583 3.517 1.00 27.93 100 TYR D C 1
ATOM 9677 O O . TYR D 1 100 ? -9.519 -13.127 2.732 1.00 28.48 100 TYR D O 1
ATOM 9686 N N . ARG D 1 101 ? -11.652 -13.392 3.378 1.00 29.70 101 ARG D N 1
ATOM 9687 C CA . ARG D 1 101 ? -12.190 -12.589 2.283 1.00 31.54 101 ARG D CA 1
ATOM 9688 C C . ARG D 1 101 ? -12.139 -11.126 2.713 1.00 31.96 101 ARG D C 1
ATOM 9689 O O . ARG D 1 101 ? -12.441 -10.801 3.866 1.00 30.57 101 ARG D O 1
ATOM 9697 N N . TRP D 1 102 ? -11.764 -10.247 1.791 1.00 31.42 102 TRP D N 1
ATOM 9698 C CA . TRP D 1 102 ? -11.703 -8.827 2.098 1.00 31.81 102 TRP D CA 1
ATOM 9699 C C . TRP D 1 102 ? -13.073 -8.233 2.406 1.00 32.60 102 TRP D C 1
ATOM 9700 O O . TRP D 1 102 ? -13.210 -7.426 3.328 1.00 32.21 102 TRP D O 1
ATOM 9711 N N . ASP D 1 103 ? -14.089 -8.636 1.648 1.00 32.48 103 ASP D N 1
ATOM 9712 C CA . ASP D 1 103 ? -15.420 -8.069 1.834 1.00 33.52 103 ASP D CA 1
ATOM 9713 C C . ASP D 1 103 ? -16.170 -8.384 3.121 1.00 33.27 103 ASP D C 1
ATOM 9714 O O . ASP D 1 103 ? -16.958 -7.562 3.584 1.00 33.47 103 ASP D O 1
ATOM 9719 N N . ASN D 1 104 ? -15.940 -9.549 3.713 1.00 31.91 104 ASN D N 1
ATOM 9720 C CA . ASN D 1 104 ? -16.649 -9.875 4.943 1.00 31.91 104 ASN D CA 1
ATOM 9721 C C . ASN D 1 104 ? -15.738 -10.445 6.024 1.00 31.37 104 ASN D C 1
ATOM 9722 O O . ASN D 1 104 ? -16.214 -10.864 7.076 1.00 30.74 104 ASN D O 1
ATOM 9727 N N . GLY D 1 105 ? -14.434 -10.460 5.753 1.00 31.11 105 GLY D N 1
ATOM 9728 C CA . GLY D 1 105 ? -13.465 -10.969 6.710 1.00 31.08 105 GLY D CA 1
ATOM 9729 C C . GLY D 1 105 ? -13.570 -12.438 7.084 1.00 31.50 105 GLY D C 1
ATOM 9730 O O . GLY D 1 105 ? -12.801 -12.924 7.919 1.00 31.11 105 GLY D O 1
ATOM 9731 N N . LYS D 1 106 ? -14.490 -13.165 6.464 1.00 30.89 106 LYS D N 1
ATOM 9732 C CA . LYS D 1 106 ? -14.664 -14.572 6.807 1.00 32.60 106 LYS D CA 1
ATOM 9733 C C . LYS D 1 106 ? -13.482 -15.494 6.514 1.00 31.13 106 LYS D C 1
ATOM 9734 O O . LYS D 1 106 ? -12.815 -15.369 5.486 1.00 29.99 106 LYS D O 1
ATOM 9740 N N . LEU D 1 107 ? -13.228 -16.414 7.443 1.00 30.24 107 LEU D N 1
ATOM 9741 C CA . LEU D 1 107 ? -12.164 -17.398 7.296 1.00 30.98 107 LEU D CA 1
ATOM 9742 C C . LEU D 1 107 ? -12.754 -18.465 6.375 1.00 32.31 107 LEU D C 1
ATOM 9743 O O . LEU D 1 107 ? -13.465 -19.363 6.830 1.00 31.43 107 LEU D O 1
ATOM 9748 N N . VAL D 1 108 ? -12.459 -18.357 5.083 1.00 33.51 108 VAL D N 1
ATOM 9749 C CA . VAL D 1 108 ? -12.996 -19.281 4.086 1.00 35.74 108 VAL D CA 1
ATOM 9750 C C . VAL D 1 108 ? -12.121 -20.488 3.766 1.00 34.93 108 VAL D C 1
ATOM 9751 O O . VAL D 1 108 ? -12.608 -21.497 3.255 1.00 35.14 108 VAL D O 1
ATOM 9755 N N . ASP D 1 109 ? -10.833 -20.388 4.061 1.00 33.53 109 ASP D N 1
ATOM 9756 C CA . ASP D 1 109 ? -9.911 -21.481 3.795 1.00 32.41 109 ASP D CA 1
ATOM 9757 C C . ASP D 1 109 ? -8.707 -21.396 4.713 1.00 32.17 109 ASP D C 1
ATOM 9758 O O . ASP D 1 109 ? -8.445 -20.365 5.325 1.00 31.84 109 ASP D O 1
ATOM 9763 N N . ILE D 1 110 ? -7.995 -22.508 4.814 1.00 32.09 110 ILE D N 1
ATOM 9764 C CA . ILE D 1 110 ? -6.766 -22.583 5.580 1.00 32.18 110 ILE D CA 1
ATOM 9765 C C . ILE D 1 110 ? -5.878 -23.432 4.683 1.00 32.77 110 ILE D C 1
ATOM 9766 O O . ILE D 1 110 ? -6.001 -24.661 4.631 1.00 32.33 110 ILE D O 1
ATOM 9771 N N . LEU D 1 111 ? -5.018 -22.744 3.940 1.00 32.33 111 LEU D N 1
ATOM 9772 C CA . LEU D 1 111 ? -4.103 -23.369 2.994 1.00 32.76 111 LEU D CA 1
ATOM 9773 C C . LEU D 1 111 ? -3.298 -24.537 3.538 1.00 32.58 111 LEU D C 1
ATOM 9774 O O . LEU D 1 111 ? -3.063 -25.512 2.823 1.00 31.55 111 LEU D O 1
ATOM 9779 N N . THR D 1 112 ? -2.878 -24.441 4.798 1.00 31.60 112 THR D N 1
ATOM 9780 C CA . THR D 1 112 ? -2.058 -25.480 5.414 1.00 29.33 112 THR D CA 1
ATOM 9781 C C . THR D 1 112 ? -2.826 -26.674 5.968 1.00 29.63 112 THR D C 1
ATOM 9782 O O . THR D 1 112 ? -2.222 -27.669 6.359 1.00 30.42 112 THR D O 1
ATOM 9786 N N . ASN D 1 113 ? -4.149 -26.570 6.022 1.00 29.44 113 ASN D N 1
ATOM 9787 C CA . ASN D 1 113 ? -4.981 -27.671 6.499 1.00 31.19 113 ASN D CA 1
ATOM 9788 C C . ASN D 1 113 ? -6.433 -27.469 6.080 1.00 31.48 113 ASN D C 1
ATOM 9789 O O . ASN D 1 113 ? -7.244 -26.947 6.840 1.00 30.64 113 ASN D O 1
ATOM 9794 N N . PRO D 1 114 ? -6.776 -27.894 4.855 1.00 32.61 114 PRO D N 1
ATOM 9795 C CA . PRO D 1 114 ? -8.134 -27.761 4.319 1.00 32.81 114 PRO D CA 1
ATOM 9796 C C . PRO D 1 114 ? -9.217 -28.535 5.067 1.00 32.65 114 PRO D C 1
ATOM 9797 O O . PRO D 1 114 ? -10.403 -28.309 4.843 1.00 33.95 114 PRO D O 1
ATOM 9801 N N . THR D 1 115 ? -8.821 -29.440 5.957 1.00 32.98 115 THR D N 1
ATOM 9802 C CA . THR D 1 115 ? -9.804 -30.216 6.708 1.00 33.65 115 THR D CA 1
ATOM 9803 C C . THR D 1 115 ? -10.076 -29.644 8.098 1.00 33.90 115 THR D C 1
ATOM 9804 O O . THR D 1 115 ? -10.886 -30.191 8.845 1.00 33.16 115 THR D O 1
ATOM 9808 N N . SER D 1 116 ? -9.415 -28.544 8.447 1.00 32.23 116 SER D N 1
ATOM 9809 C CA . SER D 1 116 ? -9.613 -27.956 9.767 1.00 31.57 116 SER D CA 1
ATOM 9810 C C . SER D 1 116 ? -11.060 -27.601 10.071 1.00 31.73 116 SER D C 1
ATOM 9811 O O . SER D 1 116 ? -11.760 -27.023 9.245 1.00 31.65 116 SER D O 1
ATOM 9814 N N . VAL D 1 117 ? -11.495 -27.935 11.279 1.00 32.09 117 VAL D N 1
ATOM 9815 C CA . VAL D 1 117 ? -12.856 -27.645 11.707 1.00 34.71 117 VAL D CA 1
ATOM 9816 C C . VAL D 1 117 ? -13.047 -26.144 11.969 1.00 34.37 117 VAL D C 1
ATOM 9817 O O . VAL D 1 117 ? -14.170 -25.675 12.136 1.00 33.90 117 VAL D O 1
ATOM 9821 N N . GLN D 1 118 ? -11.952 -25.389 11.995 1.00 33.77 118 GLN D N 1
ATOM 9822 C CA . GLN D 1 118 ? -12.041 -23.951 12.240 1.00 33.06 118 GLN D CA 1
ATOM 9823 C C . GLN D 1 118 ? -12.538 -23.184 11.023 1.00 32.95 118 GLN D C 1
ATOM 9824 O O . GLN D 1 118 ? -13.090 -22.092 11.151 1.00 31.27 118 GLN D O 1
ATOM 9830 N N . ILE D 1 119 ? -12.342 -23.758 9.842 1.00 32.62 119 ILE D N 1
ATOM 9831 C CA . ILE D 1 119 ? -12.763 -23.111 8.607 1.00 33.50 119 ILE D CA 1
ATOM 9832 C C . ILE D 1 119 ? -14.253 -22.788 8.605 1.00 33.91 119 ILE D C 1
ATOM 9833 O O . ILE D 1 119 ? -15.084 -23.634 8.932 1.00 33.32 119 ILE D O 1
ATOM 9838 N N . GLY D 1 120 ? -14.577 -21.548 8.247 1.00 34.26 120 GLY D N 1
ATOM 9839 C CA . GLY D 1 120 ? -15.961 -21.115 8.202 1.00 34.39 120 GLY D CA 1
ATOM 9840 C C . GLY D 1 120 ? -16.556 -20.787 9.560 1.00 35.24 120 GLY D C 1
ATOM 9841 O O . GLY D 1 120 ? -17.719 -20.399 9.650 1.00 35.50 120 GLY D O 1
ATOM 9842 N N . ARG D 1 121 ? -15.768 -20.926 10.620 1.00 35.13 121 ARG D N 1
ATOM 9843 C CA . ARG D 1 121 ? -16.266 -20.652 11.964 1.00 36.10 121 ARG D CA 1
ATOM 9844 C C . ARG D 1 121 ? -15.833 -19.315 12.548 1.00 35.73 121 ARG D C 1
ATOM 9845 O O . ARG D 1 121 ? -16.216 -18.973 13.663 1.00 37.09 121 ARG D O 1
ATOM 9853 N N . HIS D 1 122 ? -15.043 -18.553 11.802 1.00 34.76 122 HIS D N 1
ATOM 9854 C CA . HIS D 1 122 ? -14.561 -17.276 12.308 1.00 32.99 122 HIS D CA 1
ATOM 9855 C C . HIS D 1 122 ? -14.500 -16.237 11.212 1.00 32.48 122 HIS D C 1
ATOM 9856 O O . HIS D 1 122 ? -14.598 -16.554 10.029 1.00 32.66 122 HIS D O 1
ATOM 9863 N N . ALA D 1 123 ? -14.316 -14.989 11.620 1.00 31.87 123 ALA D N 1
ATOM 9864 C CA . ALA D 1 123 ? -14.218 -13.893 10.678 1.00 30.99 123 ALA D CA 1
ATOM 9865 C C . ALA D 1 123 ? -13.496 -12.718 11.316 1.00 31.76 123 ALA D C 1
ATOM 9866 O O . ALA D 1 123 ? -13.688 -12.415 12.498 1.00 30.42 123 ALA D O 1
ATOM 9868 N N . LEU D 1 124 ? -12.645 -12.072 10.529 1.00 30.88 124 LEU D N 1
ATOM 9869 C CA . LEU D 1 124 ? -11.922 -10.900 10.988 1.00 31.76 124 LEU D CA 1
ATOM 9870 C C . LEU D 1 124 ? -12.955 -9.793 11.137 1.00 31.52 124 LEU D C 1
ATOM 9871 O O . LEU D 1 124 ? -13.975 -9.796 10.447 1.00 30.06 124 LEU D O 1
ATOM 9876 N N . LYS D 1 125 ? -12.708 -8.853 12.040 1.00 31.27 125 LYS D N 1
ATOM 9877 C CA . LYS D 1 125 ? -13.630 -7.742 12.172 1.00 32.25 125 LYS D CA 1
ATOM 9878 C C . LYS D 1 125 ? -13.456 -6.930 10.891 1.00 31.74 125 LYS D C 1
ATOM 9879 O O . LYS D 1 125 ? -12.343 -6.795 10.390 1.00 29.76 125 LYS D O 1
ATOM 9885 N N . THR D 1 126 ? -14.553 -6.412 10.352 1.00 32.50 126 THR D N 1
ATOM 9886 C CA . THR D 1 126 ? -14.491 -5.598 9.143 1.00 33.63 126 THR D CA 1
ATOM 9887 C C . THR D 1 126 ? -14.954 -4.196 9.515 1.00 32.54 126 THR D C 1
ATOM 9888 O O . THR D 1 126 ? -15.729 -4.030 10.453 1.00 31.16 126 THR D O 1
ATOM 9892 N N . TYR D 1 127 ? -14.478 -3.193 8.788 1.00 31.85 127 TYR D N 1
ATOM 9893 C CA . TYR D 1 127 ? -14.859 -1.812 9.067 1.00 31.31 127 TYR D CA 1
ATOM 9894 C C . TYR D 1 127 ? -15.683 -1.224 7.931 1.00 31.39 127 TYR D C 1
ATOM 9895 O O . TYR D 1 127 ? -15.286 -1.293 6.773 1.00 30.78 127 TYR D O 1
ATOM 9904 N N . PRO D 1 128 ? -16.853 -0.648 8.246 1.00 31.36 128 PRO D N 1
ATOM 9905 C CA . PRO D 1 128 ? -17.657 -0.065 7.169 1.00 31.22 128 PRO D CA 1
ATOM 9906 C C . PRO D 1 128 ? -16.826 1.004 6.464 1.00 30.89 128 PRO D C 1
ATOM 9907 O O . PRO D 1 128 ? -16.100 1.768 7.114 1.00 28.84 128 PRO D O 1
ATOM 9911 N N . VAL D 1 129 ? -16.932 1.056 5.140 1.00 30.14 129 VAL D N 1
ATOM 9912 C CA . VAL D 1 129 ? -16.172 2.015 4.346 1.00 30.14 129 VAL D CA 1
ATOM 9913 C C . VAL D 1 129 ? -17.041 2.924 3.479 1.00 31.68 129 VAL D C 1
ATOM 9914 O O . VAL D 1 129 ? -18.089 2.516 2.976 1.00 33.85 129 VAL D O 1
ATOM 9918 N N . ARG D 1 130 ? -16.594 4.165 3.328 1.00 32.08 130 ARG D N 1
ATOM 9919 C CA . ARG D 1 130 ? -17.258 5.151 2.485 1.00 32.91 130 ARG D CA 1
ATOM 9920 C C . ARG D 1 130 ? -16.108 5.880 1.810 1.00 33.21 130 ARG D C 1
ATOM 9921 O O . ARG D 1 130 ? -15.141 6.263 2.469 1.00 32.73 130 ARG D O 1
ATOM 9929 N N . GLU D 1 131 ? -16.192 6.053 0.497 1.00 32.76 131 GLU D N 1
ATOM 9930 C CA . GLU D 1 131 ? -15.144 6.752 -0.223 1.00 33.97 131 GLU D CA 1
ATOM 9931 C C . GLU D 1 131 ? -15.770 7.952 -0.927 1.00 34.97 131 GLU D C 1
ATOM 9932 O O . GLU D 1 131 ? -16.523 7.804 -1.891 1.00 35.60 131 GLU D O 1
ATOM 9938 N N . GLU D 1 132 ? -15.471 9.144 -0.420 1.00 35.04 132 GLU D N 1
ATOM 9939 C CA . GLU D 1 132 ? -16.014 10.371 -0.981 1.00 34.53 132 GLU D CA 1
ATOM 9940 C C . GLU D 1 132 ? -14.963 11.468 -0.967 1.00 34.00 132 GLU D C 1
ATOM 9941 O O . GLU D 1 132 ? -14.081 11.487 -0.107 1.00 33.14 132 GLU D O 1
ATOM 9947 N N . LYS D 1 133 ? -15.072 12.381 -1.926 1.00 31.88 133 LYS D N 1
ATOM 9948 C CA . LYS D 1 133 ? -14.168 13.515 -2.036 1.00 31.08 133 LYS D CA 1
ATOM 9949 C C . LYS D 1 133 ? -12.689 13.159 -1.966 1.00 30.75 133 LYS D C 1
ATOM 9950 O O . LYS D 1 133 ? -11.900 13.882 -1.361 1.00 31.69 133 LYS D O 1
ATOM 9956 N N . GLY D 1 134 ? -12.321 12.050 -2.596 1.00 29.36 134 GLY D N 1
ATOM 9957 C CA . GLY D 1 134 ? -10.933 11.628 -2.615 1.00 30.24 134 GLY D CA 1
ATOM 9958 C C . GLY D 1 134 ? -10.410 11.088 -1.297 1.00 30.37 134 GLY D C 1
ATOM 9959 O O . GLY D 1 134 ? -9.198 11.006 -1.098 1.00 30.63 134 GLY D O 1
ATOM 9960 N N . LEU D 1 135 ? -11.319 10.708 -0.405 1.00 29.34 135 LEU D N 1
ATOM 9961 C CA . LEU D 1 135 ? -10.938 10.178 0.902 1.00 29.93 135 LEU D CA 1
ATOM 9962 C C . LEU D 1 135 ? -11.616 8.856 1.225 1.00 29.52 135 LEU D C 1
ATOM 9963 O O . LEU D 1 135 ? -12.767 8.624 0.854 1.00 31.04 135 LEU D O 1
ATOM 9968 N N . VAL D 1 136 ? -10.894 7.987 1.919 1.00 30.23 136 VAL D N 1
ATOM 9969 C CA . VAL D 1 136 ? -11.456 6.716 2.343 1.00 29.94 136 VAL D CA 1
ATOM 9970 C C . VAL D 1 136 ? -11.804 6.880 3.824 1.00 29.52 136 VAL D C 1
ATOM 9971 O O . VAL D 1 136 ? -10.921 7.091 4.661 1.00 29.72 136 VAL D O 1
ATOM 9975 N N . PHE D 1 137 ? -13.098 6.823 4.131 1.00 28.30 137 PHE D N 1
ATOM 9976 C CA . PHE D 1 137 ? -13.579 6.958 5.502 1.00 26.69 137 PHE D CA 1
ATOM 9977 C C . PHE D 1 137 ? -13.881 5.583 6.089 1.00 27.60 137 PHE D C 1
ATOM 9978 O O . PHE D 1 137 ? -14.410 4.703 5.403 1.00 25.80 137 PHE D O 1
ATOM 9986 N N . LEU D 1 138 ? -13.545 5.401 7.361 1.00 26.17 138 LEU D N 1
ATOM 9987 C CA . LEU D 1 138 ? -13.823 4.145 8.045 1.00 26.56 138 LEU D CA 1
ATOM 9988 C C . LEU D 1 138 ? -14.719 4.440 9.235 1.00 26.82 138 LEU D C 1
ATOM 9989 O O . LEU D 1 138 ? -14.565 5.471 9.895 1.00 26.52 138 LEU D O 1
ATOM 9994 N N . PHE D 1 139 ? -15.665 3.547 9.503 1.00 27.19 139 PHE D N 1
ATOM 9995 C CA . PHE D 1 139 ? -16.533 3.726 10.650 1.00 26.79 139 PHE D CA 1
ATOM 9996 C C . PHE D 1 139 ? -15.935 2.880 11.768 1.00 28.24 139 PHE D C 1
ATOM 9997 O O . PHE D 1 139 ? -15.763 1.671 11.616 1.00 26.82 139 PHE D O 1
ATOM 10005 N N . VAL D 1 140 ? -15.602 3.528 12.878 1.00 28.90 140 VAL D N 1
ATOM 10006 C CA . VAL D 1 140 ? -15.016 2.841 14.018 1.00 30.29 140 VAL D CA 1
ATOM 10007 C C . VAL D 1 140 ? -16.045 2.787 15.136 1.00 30.97 140 VAL D C 1
ATOM 10008 O O . VAL D 1 140 ? -16.304 3.790 15.798 1.00 29.58 140 VAL D O 1
ATOM 10012 N N . GLY D 1 141 ? -16.637 1.615 15.339 1.00 32.34 141 GLY D N 1
ATOM 10013 C CA . GLY D 1 141 ? -17.640 1.477 16.375 1.00 35.00 141 GLY D CA 1
ATOM 10014 C C . GLY D 1 141 ? -18.290 0.112 16.363 1.00 37.54 141 GLY D C 1
ATOM 10015 O O . GLY D 1 141 ? -17.909 -0.763 15.585 1.00 37.60 141 GLY D O 1
ATOM 10016 N N . ASP D 1 142 ? -19.287 -0.066 17.221 1.00 39.31 142 ASP D N 1
ATOM 10017 C CA . ASP D 1 142 ? -19.979 -1.341 17.322 1.00 41.93 142 ASP D CA 1
ATOM 10018 C C . ASP D 1 142 ? -21.425 -1.260 16.862 1.00 42.51 142 ASP D C 1
ATOM 10019 O O . ASP D 1 142 ? -22.097 -2.280 16.738 1.00 44.75 142 ASP D O 1
ATOM 10024 N N . GLN D 1 143 ? -21.913 -0.055 16.606 1.00 42.68 143 GLN D N 1
ATOM 10025 C CA . GLN D 1 143 ? -23.295 0.088 16.180 1.00 42.99 143 GLN D CA 1
ATOM 10026 C C . GLN D 1 143 ? -23.434 0.296 14.679 1.00 43.52 143 GLN D C 1
ATOM 10027 O O . GLN D 1 143 ? -22.450 0.540 13.976 1.00 42.14 143 GLN D O 1
ATOM 10033 N N . GLU D 1 144 ? -24.667 0.177 14.195 1.00 42.75 144 GLU D N 1
ATOM 10034 C CA . GLU D 1 144 ? -24.964 0.369 12.784 1.00 43.15 144 GLU D CA 1
ATOM 10035 C C . GLU D 1 144 ? -24.522 1.789 12.450 1.00 40.09 144 GLU D C 1
ATOM 10036 O O . GLU D 1 144 ? -24.820 2.728 13.185 1.00 39.85 144 GLU D O 1
ATOM 10042 N N . PRO D 1 145 ? -23.798 1.963 11.341 1.00 38.08 145 PRO D N 1
ATOM 10043 C CA . PRO D 1 145 ? -23.332 3.297 10.955 1.00 36.93 145 PRO D CA 1
ATOM 10044 C C . PRO D 1 145 ? -24.445 4.256 10.545 1.00 35.91 145 PRO D C 1
ATOM 10045 O O . PRO D 1 145 ? -25.387 3.867 9.856 1.00 35.55 145 PRO D O 1
ATOM 10049 N N . HIS D 1 146 ? -24.337 5.506 10.985 1.00 34.30 146 HIS D N 1
ATOM 10050 C CA . HIS D 1 146 ? -25.297 6.537 10.604 1.00 32.97 146 HIS D CA 1
ATOM 10051 C C . HIS D 1 146 ? -24.727 7.122 9.304 1.00 32.74 146 HIS D C 1
ATOM 10052 O O . HIS D 1 146 ? -23.658 6.699 8.856 1.00 30.64 146 HIS D O 1
ATOM 10059 N N . ASP D 1 147 ? -25.418 8.083 8.697 1.00 34.07 147 ASP D N 1
ATOM 10060 C CA . ASP D 1 147 ? -24.925 8.668 7.448 1.00 36.16 147 ASP D CA 1
ATOM 10061 C C . ASP D 1 147 ? -23.613 9.422 7.644 1.00 34.83 147 ASP D C 1
ATOM 10062 O O . ASP D 1 147 ? -23.430 10.122 8.640 1.00 34.33 147 ASP D O 1
ATOM 10067 N N . LEU D 1 148 ? -22.709 9.278 6.679 1.00 33.69 148 LEU D N 1
ATOM 10068 C CA . LEU D 1 148 ? -21.415 9.949 6.722 1.00 32.59 148 LEU D CA 1
ATOM 10069 C C . LEU D 1 148 ? -21.590 11.458 6.878 1.00 31.35 148 LEU D C 1
ATOM 10070 O O . LEU D 1 148 ? -20.800 12.117 7.554 1.00 30.81 148 LEU D O 1
ATOM 10075 N N . ALA D 1 149 ? -22.635 12.000 6.256 1.00 30.62 149 ALA D N 1
ATOM 10076 C CA . ALA D 1 149 ? -22.907 13.437 6.312 1.00 29.50 149 ALA D CA 1
ATOM 10077 C C . ALA D 1 149 ? -22.976 13.986 7.738 1.00 29.48 149 ALA D C 1
ATOM 10078 O O . ALA D 1 149 ? -22.694 15.162 7.973 1.00 28.66 149 ALA D O 1
ATOM 10080 N N . GLU D 1 150 ? -23.358 13.146 8.692 1.00 29.33 150 GLU D N 1
ATOM 10081 C CA . GLU D 1 150 ? -23.446 13.600 10.072 1.00 30.89 150 GLU D CA 1
ATOM 10082 C C . GLU D 1 150 ? -22.076 13.799 10.719 1.00 29.73 150 GLU D C 1
ATOM 10083 O O . GLU D 1 150 ? -21.967 14.490 11.729 1.00 30.35 150 GLU D O 1
ATOM 10089 N N . ASP D 1 151 ? -21.037 13.206 10.133 1.00 28.58 151 ASP D N 1
ATOM 10090 C CA . ASP D 1 151 ? -19.688 13.323 10.683 1.00 27.90 151 ASP D CA 1
ATOM 10091 C C . ASP D 1 151 ? -18.721 14.199 9.883 1.00 28.62 151 ASP D C 1
ATOM 10092 O O . ASP D 1 151 ? -17.507 14.146 10.099 1.00 29.47 151 ASP D O 1
ATOM 10097 N N . VAL D 1 152 ? -19.244 14.995 8.954 1.00 28.17 152 VAL D N 1
ATOM 10098 C CA . VAL D 1 152 ? -18.403 15.898 8.170 1.00 28.19 152 VAL D CA 1
ATOM 10099 C C . VAL D 1 152 ? -19.050 17.279 8.213 1.00 28.34 152 VAL D C 1
ATOM 10100 O O . VAL D 1 152 ? -20.256 17.396 8.413 1.00 30.31 152 VAL D O 1
ATOM 10104 N N . PRO D 1 153 ? -18.257 18.346 8.049 1.00 29.12 153 PRO D N 1
ATOM 10105 C CA . PRO D 1 153 ? -18.819 19.700 8.092 1.00 29.78 153 PRO D CA 1
ATOM 10106 C C . PRO D 1 153 ? -19.864 19.956 7.008 1.00 31.14 153 PRO D C 1
ATOM 10107 O O . PRO D 1 153 ? -19.825 19.349 5.941 1.00 30.72 153 PRO D O 1
ATOM 10111 N N . PRO D 1 154 ? -20.820 20.855 7.278 1.00 32.60 154 PRO D N 1
ATOM 10112 C CA . PRO D 1 154 ? -21.854 21.161 6.285 1.00 33.69 154 PRO D CA 1
ATOM 10113 C C . PRO D 1 154 ? -21.222 21.526 4.944 1.00 33.27 154 PRO D C 1
ATOM 10114 O O . PRO D 1 154 ? -20.244 22.272 4.898 1.00 33.17 154 PRO D O 1
ATOM 10118 N N . GLY D 1 155 ? -21.765 20.976 3.863 1.00 32.70 155 GLY D N 1
ATOM 10119 C CA . GLY D 1 155 ? -21.254 21.290 2.540 1.00 33.31 155 GLY D CA 1
ATOM 10120 C C . GLY D 1 155 ? -20.074 20.493 2.017 1.00 33.69 155 GLY D C 1
ATOM 10121 O O . GLY D 1 155 ? -19.776 20.561 0.825 1.00 34.89 155 GLY D O 1
ATOM 10122 N N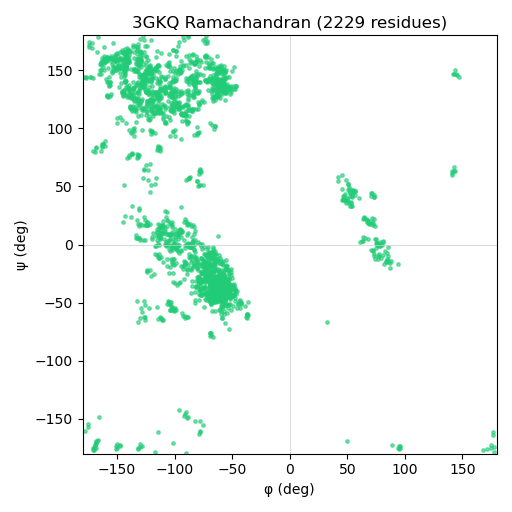 . PHE D 1 156 ? -19.398 19.739 2.880 1.00 31.94 156 PHE D N 1
ATOM 10123 C CA . PHE D 1 156 ? -18.245 18.962 2.432 1.00 30.94 156 PHE D CA 1
ATOM 10124 C C . PHE D 1 156 ? -18.594 17.949 1.350 1.00 30.45 156 PHE D C 1
ATOM 10125 O O . PHE D 1 156 ? -17.770 17.649 0.487 1.00 30.61 156 PHE D O 1
ATOM 10133 N N . LEU D 1 157 ? -19.808 17.412 1.401 1.00 30.81 157 LEU D N 1
ATOM 10134 C CA . LEU D 1 157 ? -20.226 16.419 0.421 1.00 33.69 157 LEU D CA 1
ATOM 10135 C C . LEU D 1 157 ? -21.027 16.995 -0.751 1.00 35.32 157 LEU D C 1
ATOM 10136 O O . LEU D 1 157 ? -21.589 16.239 -1.543 1.00 35.61 157 LEU D O 1
ATOM 10141 N N . ASP D 1 158 ? -21.083 18.321 -0.867 1.00 35.68 158 ASP D N 1
ATOM 10142 C CA . ASP D 1 158 ? -21.824 18.926 -1.972 1.00 36.70 158 ASP D CA 1
ATOM 10143 C C . ASP D 1 158 ? -21.320 18.350 -3.290 1.00 37.41 158 ASP D C 1
ATOM 10144 O O . ASP D 1 158 ? -20.113 18.239 -3.512 1.00 37.60 158 ASP D O 1
ATOM 10149 N N . ALA D 1 159 ? -22.256 17.982 -4.159 1.00 37.79 159 ALA D N 1
ATOM 10150 C CA . ALA D 1 159 ? -21.927 17.398 -5.454 1.00 38.19 159 ALA D CA 1
ATOM 10151 C C . ALA D 1 159 ? -20.931 18.204 -6.289 1.00 37.89 159 ALA D C 1
ATOM 10152 O O . ALA D 1 159 ? -20.084 17.625 -6.965 1.00 39.23 159 ALA D O 1
ATOM 10154 N N . ASP D 1 160 ? -21.012 19.530 -6.235 1.00 38.33 160 ASP D N 1
ATOM 10155 C CA . ASP D 1 160 ? -20.120 20.374 -7.031 1.00 39.03 160 ASP D CA 1
ATOM 10156 C C . ASP D 1 160 ? -18.769 20.722 -6.405 1.00 39.23 160 ASP D C 1
ATOM 10157 O O . ASP D 1 160 ? -17.951 21.397 -7.035 1.00 38.44 160 ASP D O 1
ATOM 10162 N N . LEU D 1 161 ? -18.528 20.271 -5.179 1.00 37.81 161 LEU D N 1
ATOM 10163 C CA . LEU D 1 161 ? -17.270 20.579 -4.498 1.00 36.27 161 LEU D CA 1
ATOM 10164 C C . LEU D 1 161 ? -16.121 19.690 -4.946 1.00 35.15 161 LEU D C 1
ATOM 10165 O O . LEU D 1 161 ? -16.160 18.475 -4.744 1.00 35.77 161 LEU D O 1
ATOM 10170 N N . ALA D 1 162 ? -15.101 20.294 -5.551 1.00 34.65 162 ALA D N 1
ATOM 10171 C CA . ALA D 1 162 ? -13.921 19.549 -5.978 1.00 33.80 162 ALA D CA 1
ATOM 10172 C C . ALA D 1 162 ? -12.987 19.594 -4.774 1.00 33.29 162 ALA D C 1
ATOM 10173 O O . ALA D 1 162 ? -12.728 20.668 -4.234 1.00 33.87 162 ALA D O 1
ATOM 10175 N N . VAL D 1 163 ? -12.476 18.439 -4.360 1.00 33.82 163 VAL D N 1
ATOM 10176 C CA . VAL D 1 163 ? -11.613 18.383 -3.187 1.00 32.65 163 VAL D CA 1
ATOM 10177 C C . VAL D 1 163 ? -10.282 17.667 -3.373 1.00 32.80 163 VAL D C 1
ATOM 10178 O O . VAL D 1 163 ? -10.198 16.629 -4.027 1.00 33.92 163 VAL D O 1
ATOM 10182 N N . HIS D 1 164 ? -9.245 18.246 -2.777 1.00 33.07 164 HIS D N 1
ATOM 10183 C CA . HIS D 1 164 ? -7.896 17.696 -2.804 1.00 33.46 164 HIS D CA 1
ATOM 10184 C C . HIS D 1 164 ? -7.299 17.949 -1.422 1.00 33.35 164 HIS D C 1
ATOM 10185 O O . HIS D 1 164 ? -7.754 18.839 -0.701 1.00 32.05 164 HIS D O 1
ATOM 10192 N N . GLY D 1 165 ? -6.290 17.172 -1.044 1.00 32.76 165 GLY D N 1
ATOM 10193 C CA . GLY D 1 165 ? -5.698 17.381 0.262 1.00 32.37 165 GLY D CA 1
ATOM 10194 C C . GLY D 1 165 ? -4.424 16.608 0.512 1.00 31.92 165 GLY D C 1
ATOM 10195 O O . GLY D 1 165 ? -3.894 15.944 -0.384 1.00 31.26 165 GLY D O 1
ATOM 10196 N N . GLN D 1 166 ? -3.930 16.713 1.743 1.00 30.22 166 GLN D N 1
ATOM 10197 C CA . GLN D 1 166 ? -2.717 16.031 2.167 1.00 29.89 166 GLN D CA 1
ATOM 10198 C C . GLN D 1 166 ? -2.798 15.769 3.669 1.00 30.02 166 GLN D C 1
ATOM 10199 O O . GLN D 1 166 ? -3.610 16.375 4.371 1.00 28.91 166 GLN D O 1
ATOM 10205 N N . HIS D 1 167 ? -1.962 14.861 4.158 1.00 28.95 167 HIS D N 1
ATOM 10206 C CA . HIS D 1 167 ? -1.945 14.557 5.581 1.00 29.10 167 HIS D CA 1
ATOM 10207 C C . HIS D 1 167 ? -0.525 14.329 6.070 1.00 29.66 167 HIS D C 1
ATOM 10208 O O . HIS D 1 167 ? 0.382 14.080 5.279 1.00 30.89 167 HIS D O 1
ATOM 10215 N N . ARG D 1 168 ? -0.338 14.449 7.378 1.00 27.71 168 ARG D N 1
ATOM 10216 C CA . ARG D 1 168 ? 0.963 14.248 7.998 1.00 28.25 168 ARG D CA 1
ATOM 10217 C C . ARG D 1 168 ? 0.684 13.769 9.427 1.00 27.70 168 ARG D C 1
ATOM 10218 O O . ARG D 1 168 ? -0.413 13.979 9.952 1.00 25.94 168 ARG D O 1
ATOM 10226 N N . VAL D 1 169 ? 1.661 13.121 10.051 1.00 28.04 169 VAL D N 1
ATOM 10227 C CA . VAL D 1 169 ? 1.470 12.665 11.421 1.00 28.33 169 VAL D CA 1
ATOM 10228 C C . VAL D 1 169 ? 2.029 13.741 12.345 1.00 27.11 169 VAL D C 1
ATOM 10229 O O . VAL D 1 169 ? 3.128 14.245 12.134 1.00 26.76 169 VAL D O 1
ATOM 10233 N N . VAL D 1 170 ? 1.257 14.115 13.355 1.00 25.34 170 VAL D N 1
ATOM 10234 C CA . VAL D 1 170 ? 1.705 15.127 14.302 1.00 24.72 170 VAL D CA 1
ATOM 10235 C C . VAL D 1 170 ? 1.983 14.462 15.649 1.00 25.51 170 VAL D C 1
ATOM 10236 O O . VAL D 1 170 ? 1.177 13.654 16.119 1.00 24.24 170 VAL D O 1
ATOM 10240 N N . ASP D 1 171 ? 3.118 14.801 16.261 1.00 25.78 171 ASP D N 1
ATOM 10241 C CA . ASP D 1 171 ? 3.484 14.227 17.554 1.00 26.42 171 ASP D CA 1
ATOM 10242 C C . ASP D 1 171 ? 2.739 14.876 18.718 1.00 24.81 171 ASP D C 1
ATOM 10243 O O . ASP D 1 171 ? 3.348 15.503 19.586 1.00 23.26 171 ASP D O 1
ATOM 10248 N N . ALA D 1 172 ? 1.419 14.736 18.722 1.00 23.87 172 ALA D N 1
ATOM 10249 C CA . ALA D 1 172 ? 0.603 15.276 19.798 1.00 22.87 172 ALA D CA 1
ATOM 10250 C C . ALA D 1 172 ? -0.731 14.566 19.776 1.00 22.67 172 ALA D C 1
ATOM 10251 O O . ALA D 1 172 ? -1.133 14.022 18.746 1.00 22.48 172 ALA D O 1
ATOM 10253 N N . ASN D 1 173 ? -1.411 14.568 20.918 1.00 22.28 173 ASN D N 1
ATOM 10254 C CA . ASN D 1 173 ? -2.722 13.947 21.016 1.00 22.12 173 ASN D CA 1
ATOM 10255 C C . ASN D 1 173 ? -3.653 14.675 20.047 1.00 21.94 173 ASN D C 1
ATOM 10256 O O . ASN D 1 173 ? -3.477 15.869 19.786 1.00 21.28 173 ASN D O 1
ATOM 10261 N N . TRP D 1 174 ? -4.645 13.965 19.522 1.00 22.14 174 TRP D N 1
ATOM 10262 C CA . TRP D 1 174 ? -5.566 14.566 18.567 1.00 24.10 174 TRP D CA 1
ATOM 10263 C C . TRP D 1 174 ? -6.253 15.822 19.110 1.00 24.80 174 TRP D C 1
ATOM 10264 O O . TRP D 1 174 ? -6.577 16.735 18.348 1.00 24.00 174 TRP D O 1
ATOM 10275 N N . ARG D 1 175 ? -6.480 15.875 20.420 1.00 22.83 175 ARG D N 1
ATOM 10276 C CA . ARG D 1 175 ? -7.146 17.037 21.002 1.00 22.54 175 ARG D CA 1
ATOM 10277 C C . ARG D 1 175 ? -6.318 18.314 20.869 1.00 22.38 175 ARG D C 1
ATOM 10278 O O . ARG D 1 175 ? -6.877 19.407 20.775 1.00 24.18 175 ARG D O 1
ATOM 10286 N N . MET D 1 176 ? -4.995 18.186 20.856 1.00 20.95 176 MET D N 1
ATOM 10287 C CA . MET D 1 176 ? -4.149 19.363 20.690 1.00 21.05 176 MET D CA 1
ATOM 10288 C C . MET D 1 176 ? -4.398 19.933 19.293 1.00 20.53 176 MET D C 1
ATOM 10289 O O . MET D 1 176 ? -4.313 21.142 19.081 1.00 22.09 176 MET D O 1
ATOM 10294 N N . GLY D 1 177 ? -4.720 19.049 18.352 1.00 21.84 177 GLY D N 1
ATOM 10295 C CA . GLY D 1 177 ? -5.005 19.471 16.992 1.00 23.13 177 GLY D CA 1
ATOM 10296 C C . GLY D 1 177 ? -6.317 20.238 16.928 1.00 24.10 177 GLY D C 1
ATOM 10297 O O . GLY D 1 177 ? -6.375 21.330 16.352 1.00 24.27 177 GLY D O 1
ATOM 10298 N N . VAL D 1 178 ? -7.372 19.680 17.525 1.00 23.95 178 VAL D N 1
ATOM 10299 C CA . VAL D 1 178 ? -8.680 20.338 17.518 1.00 24.81 178 VAL D CA 1
ATOM 10300 C C . VAL D 1 178 ? -8.658 21.639 18.319 1.00 24.71 178 VAL D C 1
ATOM 10301 O O . VAL D 1 178 ? -9.254 22.632 17.908 1.00 25.95 178 VAL D O 1
ATOM 10305 N N . GLU D 1 179 ? -7.984 21.633 19.466 1.00 23.34 179 GLU D N 1
ATOM 10306 C CA . GLU D 1 179 ? -7.900 22.832 20.295 1.00 24.26 179 GLU D CA 1
ATOM 10307 C C . GLU D 1 179 ? -7.190 23.944 19.512 1.00 24.71 179 GLU D C 1
ATOM 10308 O O . GLU D 1 179 ? -7.608 25.106 19.533 1.00 24.87 179 GLU D O 1
ATOM 10314 N N . ASN D 1 180 ? -6.113 23.575 18.825 1.00 23.42 180 ASN D N 1
ATOM 10315 C CA . ASN D 1 180 ? -5.338 24.526 18.030 1.00 24.65 180 ASN D CA 1
ATOM 10316 C C . ASN D 1 180 ? -6.152 25.001 16.830 1.00 24.55 180 ASN D C 1
ATOM 10317 O O . ASN D 1 180 ? -6.202 26.190 16.535 1.00 25.84 180 ASN D O 1
ATOM 10322 N N . GLY D 1 181 ? -6.812 24.065 16.162 1.00 26.18 181 GLY D N 1
ATOM 10323 C CA . GLY D 1 181 ? -7.603 24.402 14.996 1.00 26.73 181 GLY D CA 1
ATOM 10324 C C . GLY D 1 181 ? -8.799 25.309 15.239 1.00 28.26 181 GLY D C 1
ATOM 10325 O O . GLY D 1 181 ? -9.063 26.210 14.436 1.00 28.05 181 GLY D O 1
ATOM 10326 N N . PHE D 1 182 ? -9.524 25.088 16.332 1.00 26.10 182 PHE D N 1
ATOM 10327 C CA . PHE D 1 182 ? -10.702 25.900 16.627 1.00 27.15 182 PHE D CA 1
ATOM 10328 C C . PHE D 1 182 ? -10.426 27.048 17.609 1.00 29.18 182 PHE D C 1
ATOM 10329 O O . PHE D 1 182 ? -11.346 27.716 18.070 1.00 32.55 182 PHE D O 1
ATOM 10337 N N . ASP D 1 183 ? -9.155 27.277 17.918 1.00 29.70 183 ASP D N 1
ATOM 10338 C CA . ASP D 1 183 ? -8.762 28.344 18.835 1.00 29.71 183 ASP D CA 1
ATOM 10339 C C . ASP D 1 183 ? -9.134 29.683 18.184 1.00 31.63 183 ASP D C 1
ATOM 10340 O O . ASP D 1 183 ? -8.428 30.169 17.299 1.00 30.94 183 ASP D O 1
ATOM 10345 N N . ALA D 1 184 ? -10.234 30.275 18.637 1.00 31.41 184 ALA D N 1
ATOM 10346 C CA . ALA D 1 184 ? -10.744 31.528 18.075 1.00 33.51 184 ALA D CA 1
ATOM 10347 C C . ALA D 1 184 ? -9.795 32.729 17.999 1.00 33.70 184 ALA D C 1
ATOM 10348 O O . ALA D 1 184 ? -9.865 33.509 17.048 1.00 35.50 184 ALA D O 1
ATOM 10350 N N . GLY D 1 185 ? -8.910 32.890 18.974 1.00 33.82 185 GLY D N 1
ATOM 10351 C CA . GLY D 1 185 ? -8.017 34.039 18.931 1.00 35.29 185 GLY D CA 1
ATOM 10352 C C . GLY D 1 185 ? -6.523 33.781 18.816 1.00 34.49 185 GLY D C 1
ATOM 10353 O O . GLY D 1 185 ? -5.744 34.339 19.597 1.00 32.06 185 GLY D O 1
ATOM 10354 N N . HIS D 1 186 ? -6.109 32.984 17.829 1.00 32.45 186 HIS D N 1
ATOM 10355 C CA . HIS D 1 186 ? -4.693 32.667 17.689 1.00 30.65 186 HIS D CA 1
ATOM 10356 C C . HIS D 1 186 ? -3.943 33.146 16.437 1.00 30.28 186 HIS D C 1
ATOM 10357 O O . HIS D 1 186 ? -2.806 32.726 16.222 1.00 30.20 186 HIS D O 1
ATOM 10364 N N . VAL D 1 187 ? -4.543 34.020 15.630 1.00 29.78 187 VAL D N 1
ATOM 10365 C CA . VAL D 1 187 ? -3.872 34.507 14.417 1.00 29.70 187 VAL D CA 1
ATOM 10366 C C . VAL D 1 187 ? -2.455 35.047 14.645 1.00 28.41 187 VAL D C 1
ATOM 10367 O O . VAL D 1 187 ? -1.642 35.075 13.724 1.00 29.74 187 VAL D O 1
ATOM 10371 N N . PHE D 1 188 ? -2.159 35.467 15.871 1.00 27.53 188 PHE D N 1
ATOM 10372 C CA . PHE D 1 188 ? -0.840 35.995 16.222 1.00 26.82 188 PHE D CA 1
ATOM 10373 C C . PHE D 1 188 ? 0.292 35.052 15.806 1.00 28.81 188 PHE D C 1
ATOM 10374 O O . PHE D 1 188 ? 1.370 35.497 15.398 1.00 27.08 188 PHE D O 1
ATOM 10382 N N . ILE D 1 189 ? 0.048 33.748 15.905 1.00 28.16 189 ILE D N 1
ATOM 10383 C CA . ILE D 1 189 ? 1.067 32.765 15.561 1.00 27.81 189 ILE D CA 1
ATOM 10384 C C . ILE D 1 189 ? 1.352 32.692 14.052 1.00 27.65 189 ILE D C 1
ATOM 10385 O O . ILE D 1 189 ? 2.374 32.149 13.632 1.00 24.33 189 ILE D O 1
ATOM 10390 N N . HIS D 1 190 ? 0.450 33.257 13.253 1.00 28.62 190 HIS D N 1
ATOM 10391 C CA . HIS D 1 190 ? 0.583 33.255 11.795 1.00 30.30 190 HIS D CA 1
ATOM 10392 C C . HIS D 1 190 ? 1.026 34.599 11.207 1.00 30.09 190 HIS D C 1
ATOM 10393 O O . HIS D 1 190 ? 1.015 34.773 9.992 1.00 29.67 190 HIS D O 1
ATOM 10400 N N . LYS D 1 191 ? 1.423 35.538 12.059 1.00 31.53 191 LYS D N 1
ATOM 10401 C CA . LYS D 1 191 ? 1.818 36.867 11.598 1.00 32.37 191 LYS D CA 1
ATOM 10402 C C . LYS D 1 191 ? 2.982 36.933 10.607 1.00 34.60 191 LYS D C 1
ATOM 10403 O O . LYS D 1 191 ? 3.164 37.952 9.939 1.00 35.30 191 LYS D O 1
ATOM 10409 N N . SER D 1 192 ? 3.758 35.857 10.496 1.00 34.19 192 SER D N 1
ATOM 10410 C CA . SER D 1 192 ? 4.897 35.829 9.578 1.00 34.82 192 SER D CA 1
ATOM 10411 C C . SER D 1 192 ? 4.710 34.884 8.399 1.00 32.39 192 SER D C 1
ATOM 10412 O O . SER D 1 192 ? 5.651 34.642 7.650 1.00 32.68 192 SER D O 1
ATOM 10415 N N . SER D 1 193 ? 3.508 34.349 8.231 1.00 29.60 193 SER D N 1
ATOM 10416 C CA . SER D 1 193 ? 3.257 33.409 7.143 1.00 29.33 193 SER D CA 1
ATOM 10417 C C . SER D 1 193 ? 3.479 33.977 5.746 1.00 30.42 193 SER D C 1
ATOM 10418 O O . SER D 1 193 ? 3.073 35.101 5.454 1.00 29.37 193 SER D O 1
ATOM 10421 N N . ILE D 1 194 ? 4.110 33.183 4.884 1.00 31.96 194 ILE D N 1
ATOM 10422 C CA . ILE D 1 194 ? 4.363 33.597 3.508 1.00 33.74 194 ILE D CA 1
ATOM 10423 C C . ILE D 1 194 ? 3.038 33.746 2.765 1.00 34.89 194 ILE D C 1
ATOM 10424 O O . ILE D 1 194 ? 2.992 34.301 1.668 1.00 34.39 194 ILE D O 1
ATOM 10429 N N . LEU D 1 195 ? 1.956 33.249 3.360 1.00 32.87 195 LEU D N 1
ATOM 10430 C CA . LEU D 1 195 ? 0.649 33.346 2.717 1.00 32.71 195 LEU D CA 1
ATOM 10431 C C . LEU D 1 195 ? 0.109 34.778 2.692 1.00 33.41 195 LEU D C 1
ATOM 10432 O O . LEU D 1 195 ? -0.640 35.148 1.787 1.00 33.02 195 LEU D O 1
ATOM 10437 N N . LEU D 1 196 ? 0.487 35.580 3.683 1.00 33.86 196 LEU D N 1
ATOM 10438 C CA . LEU D 1 196 ? 0.000 36.952 3.783 1.00 35.17 196 LEU D CA 1
ATOM 10439 C C . LEU D 1 196 ? 0.375 37.820 2.580 1.00 37.03 196 LEU D C 1
ATOM 10440 O O . LEU D 1 196 ? -0.503 38.419 1.955 1.00 35.60 196 LEU D O 1
ATOM 10445 N N . ASP D 1 197 ? 1.664 37.901 2.259 1.00 37.46 197 ASP D N 1
ATOM 10446 C CA . ASP D 1 197 ? 2.082 38.677 1.091 1.00 40.28 197 ASP D CA 1
ATOM 10447 C C . ASP D 1 197 ? 1.827 37.825 -0.149 1.00 40.34 197 ASP D C 1
ATOM 10448 O O . ASP D 1 197 ? 1.563 38.344 -1.235 1.00 40.90 197 ASP D O 1
ATOM 10453 N N . GLY D 1 198 ? 1.886 36.508 0.031 1.00 38.55 198 GLY D N 1
ATOM 10454 C CA . GLY D 1 198 ? 1.673 35.596 -1.076 1.00 37.17 198 GLY D CA 1
ATOM 10455 C C . GLY D 1 198 ? 0.289 35.627 -1.693 1.00 37.73 198 GLY D C 1
ATOM 10456 O O . GLY D 1 198 ? 0.130 35.304 -2.873 1.00 37.16 198 GLY D O 1
ATOM 10457 N N . ASN D 1 199 ? -0.719 36.010 -0.916 1.00 37.44 199 ASN D N 1
ATOM 10458 C CA . ASN D 1 199 ? -2.074 36.050 -1.445 1.00 37.88 199 ASN D CA 1
ATOM 10459 C C . ASN D 1 199 ? -2.825 37.297 -1.001 1.00 38.13 199 ASN D C 1
ATOM 10460 O O . ASN D 1 199 ? -4.057 37.318 -0.973 1.00 39.48 199 ASN D O 1
ATOM 10465 N N . ASP D 1 200 ? -2.065 38.333 -0.655 1.00 37.90 200 ASP D N 1
ATOM 10466 C CA . ASP D 1 200 ? -2.623 39.616 -0.237 1.00 39.35 200 ASP D CA 1
ATOM 10467 C C . ASP D 1 200 ? -3.775 39.467 0.757 1.00 39.75 200 ASP D C 1
ATOM 10468 O O . ASP D 1 200 ? -4.899 39.910 0.508 1.00 38.34 200 ASP D O 1
ATOM 10473 N N . ILE D 1 201 ? -3.478 38.850 1.896 1.00 38.98 201 ILE D N 1
ATOM 10474 C CA . ILE D 1 201 ? -4.484 38.636 2.925 1.00 36.54 201 ILE D CA 1
ATOM 10475 C C . ILE D 1 201 ? -4.336 39.594 4.100 1.00 34.37 201 ILE D C 1
ATOM 10476 O O . ILE D 1 201 ? -3.230 39.853 4.571 1.00 34.17 201 ILE D O 1
ATOM 10481 N N . ALA D 1 202 ? -5.456 40.138 4.561 1.00 31.66 202 ALA D N 1
ATOM 10482 C CA . ALA D 1 202 ? -5.426 41.031 5.710 1.00 31.85 202 ALA D CA 1
ATOM 10483 C C . ALA D 1 202 ? -5.410 40.112 6.937 1.00 32.19 202 ALA D C 1
ATOM 10484 O O . ALA D 1 202 ? -6.159 39.137 6.990 1.00 32.90 202 ALA D O 1
ATOM 10486 N N . LEU D 1 203 ? -4.546 40.402 7.904 1.00 30.81 203 LEU D N 1
ATOM 10487 C CA . LEU D 1 203 ? -4.471 39.571 9.103 1.00 31.10 203 LEU D CA 1
ATOM 10488 C C . LEU D 1 203 ? -4.144 40.379 10.352 1.00 29.46 203 LEU D C 1
ATOM 10489 O O . LEU D 1 203 ? -3.014 40.833 10.537 1.00 29.26 203 LEU D O 1
ATOM 10494 N N . PRO D 1 204 ? -5.134 40.572 11.230 1.00 28.90 204 PRO D N 1
ATOM 10495 C CA . PRO D 1 204 ? -4.871 41.336 12.448 1.00 29.83 204 PRO D CA 1
ATOM 10496 C C . PRO D 1 204 ? -4.013 40.500 13.396 1.00 29.74 204 PRO D C 1
ATOM 10497 O O . PRO D 1 204 ? -3.726 39.336 13.113 1.00 28.36 204 PRO D O 1
ATOM 10501 N N . LEU D 1 205 ? -3.598 41.102 14.505 1.00 30.98 205 LEU D N 1
ATOM 10502 C CA . LEU D 1 205 ? -2.780 40.415 15.500 1.00 33.00 205 LEU D CA 1
ATOM 10503 C C . LEU D 1 205 ? -3.675 39.658 16.478 1.00 34.31 205 LEU D C 1
ATOM 10504 O O . LEU D 1 205 ? -3.236 38.712 17.139 1.00 32.54 205 LEU D O 1
ATOM 10509 N N . GLY D 1 206 ? -4.928 40.096 16.560 1.00 34.38 206 GLY D N 1
ATOM 10510 C CA . GLY D 1 206 ? -5.889 39.484 17.456 1.00 34.25 206 GLY D CA 1
ATOM 10511 C C . GLY D 1 206 ? -7.205 40.235 17.409 1.00 35.56 206 GLY D C 1
ATOM 10512 O O . GLY D 1 206 ? -7.459 40.997 16.471 1.00 34.28 206 GLY D O 1
ATOM 10513 N N . PHE D 1 207 ? -8.040 40.035 18.425 1.00 35.32 207 PHE D N 1
ATOM 10514 C CA . PHE D 1 207 ? -9.346 40.688 18.479 1.00 35.14 207 PHE D CA 1
ATOM 10515 C C . PHE D 1 207 ? -9.755 41.102 19.889 1.00 35.79 207 PHE D C 1
ATOM 10516 O O . PHE D 1 207 ? -9.410 40.438 20.870 1.00 35.88 207 PHE D O 1
ATOM 10524 N N . ALA D 1 208 ? -10.493 42.204 19.978 1.00 35.25 208 ALA D N 1
ATOM 10525 C CA . ALA D 1 208 ? -11.017 42.685 21.250 1.00 35.89 208 ALA D CA 1
ATOM 10526 C C . ALA D 1 208 ? -12.457 42.168 21.192 1.00 36.78 208 ALA D C 1
ATOM 10527 O O . ALA D 1 208 ? -13.318 42.779 20.556 1.00 36.56 208 ALA D O 1
ATOM 10529 N N . PRO D 1 209 ? -12.728 41.021 21.843 1.00 36.69 209 PRO D N 1
ATOM 10530 C CA . PRO D 1 209 ? -14.042 40.369 21.882 1.00 36.60 209 PRO D CA 1
ATOM 10531 C C . PRO D 1 209 ? -15.214 41.186 22.404 1.00 37.00 209 PRO D C 1
ATOM 10532 O O . PRO D 1 209 ? -15.070 42.014 23.304 1.00 36.40 209 PRO D O 1
ATOM 10536 N N . GLY D 1 210 ? -16.383 40.923 21.831 1.00 37.75 210 GLY D N 1
ATOM 10537 C CA . GLY D 1 210 ? -17.588 41.599 22.258 1.00 38.86 210 GLY D CA 1
ATOM 10538 C C . GLY D 1 210 ? -18.194 40.779 23.379 1.00 40.06 210 GLY D C 1
ATOM 10539 O O . GLY D 1 210 ? -17.472 40.111 24.123 1.00 38.65 210 GLY D O 1
ATOM 10540 N N . ASP D 1 211 ? -19.516 40.818 23.497 1.00 40.40 211 ASP D N 1
ATOM 10541 C CA . ASP D 1 211 ? -20.218 40.074 24.536 1.00 42.60 211 ASP D CA 1
ATOM 10542 C C . ASP D 1 211 ? -20.019 38.560 24.400 1.00 40.98 211 ASP D C 1
ATOM 10543 O O . ASP D 1 211 ? -20.229 37.987 23.331 1.00 39.47 211 ASP D O 1
ATOM 10548 N N . PRO D 1 212 ? -19.614 37.896 25.494 1.00 39.96 212 PRO D N 1
ATOM 10549 C CA . PRO D 1 212 ? -19.378 36.448 25.520 1.00 39.60 212 PRO D CA 1
ATOM 10550 C C . PRO D 1 212 ? -20.495 35.622 24.885 1.00 39.29 212 PRO D C 1
ATOM 10551 O O . PRO D 1 212 ? -20.237 34.715 24.097 1.00 38.87 212 PRO D O 1
ATOM 10555 N N . GLU D 1 213 ? -21.735 35.952 25.229 1.00 39.80 213 GLU D N 1
ATOM 10556 C CA . GLU D 1 213 ? -22.901 35.238 24.722 1.00 40.75 213 GLU D CA 1
ATOM 10557 C C . GLU D 1 213 ? -23.123 35.357 23.218 1.00 39.92 213 GLU D C 1
ATOM 10558 O O . GLU D 1 213 ? -23.938 34.636 22.654 1.00 40.49 213 GLU D O 1
ATOM 10564 N N . GLN D 1 214 ? -22.409 36.261 22.563 1.00 39.98 214 GLN D N 1
ATOM 10565 C CA . GLN D 1 214 ? -22.576 36.419 21.123 1.00 40.32 214 GLN D CA 1
ATOM 10566 C C . GLN D 1 214 ? -21.394 35.882 20.328 1.00 37.94 214 GLN D C 1
ATOM 10567 O O . GLN D 1 214 ? -21.404 35.908 19.100 1.00 37.07 214 GLN D O 1
ATOM 10573 N N . LEU D 1 215 ? -20.382 35.382 21.027 1.00 35.91 215 LEU D N 1
ATOM 10574 C CA . LEU D 1 215 ? -19.185 34.877 20.366 1.00 34.01 215 LEU D CA 1
ATOM 10575 C C . LEU D 1 215 ? -19.340 33.520 19.690 1.00 32.81 215 LEU D C 1
ATOM 10576 O O . LEU D 1 215 ? -18.519 33.152 18.852 1.00 32.78 215 LEU D O 1
ATOM 10581 N N . THR D 1 216 ? -20.385 32.778 20.041 1.00 30.27 216 THR D N 1
ATOM 10582 C CA . THR D 1 216 ? -20.581 31.464 19.449 1.00 31.28 216 THR D CA 1
ATOM 10583 C C . THR D 1 216 ? -22.041 31.082 19.245 1.00 31.78 216 THR D C 1
ATOM 10584 O O . THR D 1 216 ? -22.953 31.706 19.791 1.00 31.47 216 THR D O 1
ATOM 10588 N N . ARG D 1 217 ? -22.234 30.034 18.453 1.00 31.45 217 ARG D N 1
ATOM 10589 C CA . ARG D 1 217 ? -23.547 29.472 18.181 1.00 34.36 217 ARG D CA 1
ATOM 10590 C C . ARG D 1 217 ? -23.314 27.968 18.046 1.00 34.32 217 ARG D C 1
ATOM 10591 O O . ARG D 1 217 ? -22.393 27.545 17.349 1.00 33.92 217 ARG D O 1
ATOM 10599 N N . SER D 1 218 ? -24.130 27.167 18.722 1.00 34.34 218 SER D N 1
ATOM 10600 C CA . SER D 1 218 ? -23.994 25.715 18.661 1.00 35.47 218 SER D CA 1
ATOM 10601 C C . SER D 1 218 ? -25.158 25.067 17.914 1.00 36.33 218 SER D C 1
ATOM 10602 O O . SER D 1 218 ? -26.298 25.522 18.007 1.00 36.69 218 SER D O 1
ATOM 10605 N N . VAL D 1 219 ? -24.852 24.005 17.172 1.00 35.10 219 VAL D N 1
ATOM 10606 C CA . VAL D 1 219 ? -25.842 23.263 16.401 1.00 35.00 219 VAL D CA 1
ATOM 10607 C C . VAL D 1 219 ? -25.871 21.850 16.965 1.00 34.87 219 VAL D C 1
ATOM 10608 O O . VAL D 1 219 ? -24.875 21.134 16.906 1.00 34.34 219 VAL D O 1
ATOM 10612 N N . THR D 1 220 ? -27.014 21.443 17.500 1.00 35.95 220 THR D N 1
ATOM 10613 C CA . THR D 1 220 ? -27.116 20.127 18.106 1.00 38.70 220 THR D CA 1
ATOM 10614 C C . THR D 1 220 ? -28.303 19.270 17.670 1.00 39.07 220 THR D C 1
ATOM 10615 O O . THR D 1 220 ? -28.619 18.272 18.317 1.00 39.14 220 THR D O 1
ATOM 10619 N N . GLY D 1 221 ? -28.948 19.645 16.571 1.00 39.52 221 GLY D N 1
ATOM 10620 C CA . GLY D 1 221 ? -30.088 18.883 16.092 1.00 40.44 221 GLY D CA 1
ATOM 10621 C C . GLY D 1 221 ? -29.739 17.516 15.532 1.00 41.27 221 GLY D C 1
ATOM 10622 O O . GLY D 1 221 ? -28.610 17.277 15.097 1.00 41.74 221 GLY D O 1
ATOM 10623 N N . GLU D 1 222 ? -30.717 16.617 15.537 1.00 41.26 222 GLU D N 1
ATOM 10624 C CA . GLU D 1 222 ? -30.528 15.261 15.032 1.00 41.59 222 GLU D CA 1
ATOM 10625 C C . GLU D 1 222 ? -30.578 15.216 13.509 1.00 39.80 222 GLU D C 1
ATOM 10626 O O . GLU D 1 222 ? -31.205 16.064 12.876 1.00 39.84 222 GLU D O 1
ATOM 10632 N N . GLY D 1 223 ? -29.908 14.227 12.926 1.00 38.22 223 GLY D N 1
ATOM 10633 C CA . GLY D 1 223 ? -29.915 14.079 11.480 1.00 37.74 223 GLY D CA 1
ATOM 10634 C C . GLY D 1 223 ? -28.956 14.969 10.712 1.00 37.78 223 GLY D C 1
ATOM 10635 O O . GLY D 1 223 ? -28.938 14.948 9.481 1.00 37.83 223 GLY D O 1
ATOM 10636 N N . ALA D 1 224 ? -28.158 15.753 11.425 1.00 36.13 224 ALA D N 1
ATOM 10637 C CA . ALA D 1 224 ? -27.198 16.642 10.779 1.00 35.15 224 ALA D CA 1
ATOM 10638 C C . ALA D 1 224 ? -25.958 16.788 11.654 1.00 33.23 224 ALA D C 1
ATOM 10639 O O . ALA D 1 224 ? -26.005 16.535 12.857 1.00 32.35 224 ALA D O 1
ATOM 10641 N N . PRO D 1 225 ? -24.827 17.194 11.060 1.00 32.98 225 PRO D N 1
ATOM 10642 C CA . PRO D 1 225 ? -23.613 17.346 11.869 1.00 31.49 225 PRO D CA 1
ATOM 10643 C C . PRO D 1 225 ? -23.818 18.297 13.046 1.00 30.62 225 PRO D C 1
ATOM 10644 O O . PRO D 1 225 ? -24.532 19.295 12.933 1.00 30.54 225 PRO D O 1
ATOM 10648 N N . LYS D 1 226 ? -23.200 17.972 14.176 1.00 29.27 226 LYS D N 1
ATOM 10649 C CA . LYS D 1 226 ? -23.303 18.792 15.381 1.00 28.12 226 LYS D CA 1
ATOM 10650 C C . LYS D 1 226 ? -21.974 19.508 15.627 1.00 27.43 226 LYS D C 1
ATOM 10651 O O . LYS D 1 226 ? -20.914 18.884 15.619 1.00 27.55 226 LYS D O 1
ATOM 10657 N N . GLY D 1 227 ? -22.032 20.817 15.848 1.00 27.49 227 GLY D N 1
ATOM 10658 C CA . GLY D 1 227 ? -20.808 21.560 16.069 1.00 27.21 227 GLY D CA 1
ATOM 10659 C C . GLY D 1 227 ? -21.008 22.970 16.579 1.00 28.03 227 GLY D C 1
ATOM 10660 O O . GLY D 1 227 ? -22.112 23.366 16.953 1.00 29.06 227 GLY D O 1
ATOM 10661 N N . VAL D 1 228 ? -19.925 23.737 16.571 1.00 27.40 228 VAL D N 1
ATOM 10662 C CA . VAL D 1 228 ? -19.941 25.105 17.061 1.00 26.65 228 VAL D CA 1
ATOM 10663 C C . VAL D 1 228 ? -19.402 26.092 16.028 1.00 27.55 228 VAL D C 1
ATOM 10664 O O . VAL D 1 228 ? -18.403 25.822 15.357 1.00 26.89 228 VAL D O 1
ATOM 10668 N N . PHE D 1 229 ? -20.069 27.235 15.907 1.00 26.85 229 PHE D N 1
ATOM 10669 C CA . PHE D 1 229 ? -19.632 28.291 14.997 1.00 28.37 229 PHE D CA 1
ATOM 10670 C C . PHE D 1 229 ? -18.888 29.335 15.820 1.00 28.78 229 PHE D C 1
ATOM 10671 O O . PHE D 1 229 ? -19.377 29.779 16.864 1.00 28.22 229 PHE D O 1
ATOM 10679 N N . ASP D 1 230 ? -17.695 29.701 15.364 1.00 28.59 230 ASP D N 1
ATOM 10680 C CA . ASP D 1 230 ? -16.888 30.719 16.026 1.00 30.26 230 ASP D CA 1
ATOM 10681 C C . ASP D 1 230 ? -17.312 32.039 15.381 1.00 31.90 230 ASP D C 1
ATOM 10682 O O . ASP D 1 230 ? -17.108 32.241 14.184 1.00 31.00 230 ASP D O 1
ATOM 10687 N N . LEU D 1 231 ? -17.921 32.922 16.169 1.00 32.54 231 LEU D N 1
ATOM 10688 C CA . LEU D 1 231 ? -18.404 34.200 15.651 1.00 33.92 231 LEU D CA 1
ATOM 10689 C C . LEU D 1 231 ? -17.600 35.392 16.150 1.00 34.72 231 LEU D C 1
ATOM 10690 O O . LEU D 1 231 ? -18.080 36.525 16.119 1.00 36.00 231 LEU D O 1
ATOM 10695 N N . LEU D 1 232 ? -16.378 35.140 16.605 1.00 34.65 232 LEU D N 1
ATOM 10696 C CA . LEU D 1 232 ? -15.524 36.205 17.120 1.00 35.39 232 LEU D CA 1
ATOM 10697 C C . LEU D 1 232 ? -15.384 37.344 16.106 1.00 36.11 232 LEU D C 1
ATOM 10698 O O . LEU D 1 232 ? -15.587 38.507 16.439 1.00 35.04 232 LEU D O 1
ATOM 10703 N N . GLY D 1 233 ? -15.023 36.993 14.875 1.00 37.33 233 GLY D N 1
ATOM 10704 C CA . GLY D 1 233 ? -14.844 37.989 13.832 1.00 39.92 233 GLY D CA 1
ATOM 10705 C C . GLY D 1 233 ? -16.009 38.950 13.679 1.00 40.97 233 GLY D C 1
ATOM 10706 O O . GLY D 1 233 ? -15.812 40.155 13.539 1.00 41.68 233 GLY D O 1
ATOM 10707 N N . GLU D 1 234 ? -17.224 38.418 13.714 1.00 41.79 234 GLU D N 1
ATOM 10708 C CA . GLU D 1 234 ? -18.426 39.227 13.573 1.00 43.42 234 GLU D CA 1
ATOM 10709 C C . GLU D 1 234 ? -18.701 40.085 14.813 1.00 43.30 234 GLU D C 1
ATOM 10710 O O . GLU D 1 234 ? -19.395 41.096 14.730 1.00 43.20 234 GLU D O 1
ATOM 10716 N N . HIS D 1 235 ? -18.152 39.690 15.959 1.00 42.09 235 HIS D N 1
ATOM 10717 C CA . HIS D 1 235 ? -18.390 40.425 17.200 1.00 40.60 235 HIS D CA 1
ATOM 10718 C C . HIS D 1 235 ? -17.116 40.827 17.927 1.00 40.40 235 HIS D C 1
ATOM 10719 O O . HIS D 1 235 ? -16.858 40.375 19.045 1.00 42.21 235 HIS D O 1
ATOM 10726 N N . SER D 1 236 ? -16.323 41.687 17.304 1.00 38.67 236 SER D N 1
ATOM 10727 C CA . SER D 1 236 ? -15.084 42.136 17.917 1.00 38.73 236 SER D CA 1
ATOM 10728 C C . SER D 1 236 ? -14.459 43.257 17.105 1.00 38.04 236 SER D C 1
ATOM 10729 O O . SER D 1 236 ? -14.935 43.598 16.025 1.00 36.87 236 SER D O 1
ATOM 10732 N N . VAL D 1 237 ? -13.391 43.825 17.647 1.00 37.30 237 VAL D N 1
ATOM 10733 C CA . VAL D 1 237 ? -12.652 44.880 16.979 1.00 37.91 237 VAL D CA 1
ATOM 10734 C C . VAL D 1 237 ? -11.282 44.288 16.691 1.00 37.64 237 VAL D C 1
ATOM 10735 O O . VAL D 1 237 ? -10.566 43.889 17.611 1.00 37.40 237 VAL D O 1
ATOM 10739 N N . PRO D 1 238 ? -10.909 44.196 15.406 1.00 37.61 238 PRO D N 1
ATOM 10740 C CA . PRO D 1 238 ? -9.604 43.635 15.050 1.00 37.36 238 PRO D CA 1
ATOM 10741 C C . PRO D 1 238 ? -8.468 44.484 15.598 1.00 37.64 238 PRO D C 1
ATOM 10742 O O . PRO D 1 238 ? -8.568 45.711 15.648 1.00 38.38 238 PRO D O 1
ATOM 10746 N N . ILE D 1 239 ? -7.395 43.825 16.021 1.00 35.96 239 ILE D N 1
ATOM 10747 C CA . ILE D 1 239 ? -6.234 44.514 16.570 1.00 35.66 239 ILE D CA 1
ATOM 10748 C C . ILE D 1 239 ? -5.110 44.510 15.537 1.00 35.93 239 ILE D C 1
ATOM 10749 O O . ILE D 1 239 ? -4.530 43.467 15.251 1.00 37.59 239 ILE D O 1
ATOM 10754 N N . PHE D 1 240 ? -4.807 45.678 14.976 1.00 35.92 240 PHE D N 1
ATOM 10755 C CA . PHE D 1 240 ? -3.755 45.788 13.970 1.00 35.06 240 PHE D CA 1
ATOM 10756 C C . PHE D 1 240 ? -2.502 46.460 14.502 1.00 34.76 240 PHE D C 1
ATOM 10757 O O . PHE D 1 240 ? -1.446 46.417 13.867 1.00 35.62 240 PHE D O 1
ATOM 10765 N N . GLU D 1 241 ? -2.617 47.071 15.674 1.00 34.93 241 GLU D N 1
ATOM 10766 C CA . GLU D 1 241 ? -1.484 47.740 16.300 1.00 36.95 241 GLU D CA 1
ATOM 10767 C C . GLU D 1 241 ? -1.503 47.426 17.789 1.00 36.12 241 GLU D C 1
ATOM 10768 O O . GLU D 1 241 ? -2.457 47.763 18.486 1.00 35.20 241 GLU D O 1
ATOM 10774 N N . ALA D 1 242 ? -0.451 46.779 18.275 1.00 35.69 242 ALA D N 1
ATOM 10775 C CA . ALA D 1 242 ? -0.383 46.421 19.685 1.00 35.93 242 ALA D CA 1
ATOM 10776 C C . ALA D 1 242 ? 0.721 47.175 20.411 1.00 35.03 242 ALA D C 1
ATOM 10777 O O . ALA D 1 242 ? 1.759 47.500 19.833 1.00 35.94 242 ALA D O 1
ATOM 10779 N N . THR D 1 243 ? 0.491 47.448 21.687 1.00 34.77 243 THR D N 1
ATOM 10780 C CA . THR D 1 243 ? 1.465 48.165 22.490 1.00 36.15 243 THR D CA 1
ATOM 10781 C C . THR D 1 243 ? 1.836 47.387 23.743 1.00 35.25 243 THR D C 1
ATOM 10782 O O . THR D 1 243 ? 1.121 46.477 24.165 1.00 33.87 243 THR D O 1
ATOM 10786 N N . ILE D 1 244 ? 2.968 47.757 24.326 1.00 34.90 244 ILE D N 1
ATOM 10787 C CA . ILE D 1 244 ? 3.442 47.147 25.555 1.00 35.72 244 ILE D CA 1
ATOM 10788 C C . ILE D 1 244 ? 3.741 48.296 26.506 1.00 37.19 244 ILE D C 1
ATOM 10789 O O . ILE D 1 244 ? 4.621 49.123 26.247 1.00 37.70 244 ILE D O 1
ATOM 10794 N N . GLU D 1 245 ? 2.989 48.349 27.599 1.00 38.59 245 GLU D N 1
ATOM 10795 C CA . GLU D 1 245 ? 3.151 49.392 28.597 1.00 40.53 245 GLU D CA 1
ATOM 10796 C C . GLU D 1 245 ? 3.112 50.783 27.957 1.00 41.31 245 GLU D C 1
ATOM 10797 O O . GLU D 1 245 ? 3.942 51.643 28.250 1.00 40.43 245 GLU D O 1
ATOM 10803 N N . GLY D 1 246 ? 2.143 50.979 27.067 1.00 42.03 246 GLY D N 1
ATOM 10804 C CA . GLY D 1 246 ? 1.968 52.262 26.411 1.00 42.95 246 GLY D CA 1
ATOM 10805 C C . GLY D 1 246 ? 2.754 52.529 25.142 1.00 43.06 246 GLY D C 1
ATOM 10806 O O . GLY D 1 246 ? 2.378 53.408 24.363 1.00 45.30 246 GLY D O 1
ATOM 10807 N N . GLN D 1 247 ? 3.833 51.784 24.920 1.00 41.28 247 GLN D N 1
ATOM 10808 C CA . GLN D 1 247 ? 4.671 51.981 23.740 1.00 39.63 247 GLN D CA 1
ATOM 10809 C C . GLN D 1 247 ? 4.356 51.050 22.571 1.00 40.05 247 GLN D C 1
ATOM 10810 O O . GLN D 1 247 ? 3.898 49.920 22.764 1.00 39.62 247 GLN D O 1
ATOM 10816 N N . PRO D 1 248 ? 4.600 51.520 21.334 1.00 39.16 248 PRO D N 1
ATOM 10817 C CA . PRO D 1 248 ? 4.339 50.699 20.147 1.00 37.73 248 PRO D CA 1
ATOM 10818 C C . PRO D 1 248 ? 5.176 49.426 20.250 1.00 36.00 248 PRO D C 1
ATOM 10819 O O . PRO D 1 248 ? 6.340 49.480 20.644 1.00 35.37 248 PRO D O 1
ATOM 10823 N N . ALA D 1 249 ? 4.595 48.287 19.891 1.00 35.00 249 ALA D N 1
ATOM 10824 C CA . ALA D 1 249 ? 5.325 47.027 19.984 1.00 33.58 249 ALA D CA 1
ATOM 10825 C C . ALA D 1 249 ? 5.336 46.240 18.686 1.00 32.09 249 ALA D C 1
ATOM 10826 O O . ALA D 1 249 ? 6.384 45.776 18.240 1.00 33.40 249 ALA D O 1
ATOM 10828 N N . ILE D 1 250 ? 4.170 46.084 18.075 1.00 31.44 250 ILE D N 1
ATOM 10829 C CA . ILE D 1 250 ? 4.088 45.327 16.839 1.00 31.73 250 ILE D CA 1
ATOM 10830 C C . ILE D 1 250 ? 2.768 45.625 16.143 1.00 31.28 250 ILE D C 1
ATOM 10831 O O . ILE D 1 250 ? 1.811 46.056 16.785 1.00 31.56 250 ILE D O 1
ATOM 10836 N N . GLN D 1 251 ? 2.719 45.409 14.832 1.00 32.67 251 GLN D N 1
ATOM 10837 C CA . GLN D 1 251 ? 1.502 45.666 14.072 1.00 33.26 251 GLN D CA 1
ATOM 10838 C C . GLN D 1 251 ? 1.100 44.471 13.216 1.00 33.00 251 GLN D C 1
ATOM 10839 O O . GLN D 1 251 ? 1.918 43.598 12.929 1.00 32.35 251 GLN D O 1
ATOM 10845 N N . GLY D 1 252 ? -0.165 44.455 12.804 1.00 32.47 252 GLY D N 1
ATOM 10846 C CA . GLY D 1 252 ? -0.681 43.376 11.982 1.00 32.74 252 GLY D CA 1
ATOM 10847 C C . GLY D 1 252 ? -0.280 43.471 10.519 1.00 33.51 252 GLY D C 1
ATOM 10848 O O . GLY D 1 252 ? 0.670 44.176 10.171 1.00 33.70 252 GLY D O 1
ATOM 10849 N N . HIS D 1 253 ? -1.005 42.762 9.659 1.00 32.52 253 HIS D N 1
ATOM 10850 C CA . HIS D 1 253 ? -0.704 42.756 8.235 1.00 33.86 253 HIS D CA 1
ATOM 10851 C C . HIS D 1 253 ? -1.863 43.261 7.389 1.00 34.12 253 HIS D C 1
ATOM 10852 O O . HIS D 1 253 ? -2.930 42.652 7.345 1.00 32.75 253 HIS D O 1
ATOM 10859 N N . MET D 1 254 ? -1.646 44.381 6.709 1.00 35.05 254 MET D N 1
ATOM 10860 C CA . MET D 1 254 ? -2.682 44.951 5.862 1.00 35.44 254 MET D CA 1
ATOM 10861 C C . MET D 1 254 ? -2.760 44.192 4.549 1.00 34.31 254 MET D C 1
ATOM 10862 O O . MET D 1 254 ? -1.742 43.800 3.983 1.00 34.73 254 MET D O 1
ATOM 10867 N N . GLY D 1 255 ? -3.982 43.972 4.080 1.00 34.15 255 GLY D N 1
ATOM 10868 C CA . GLY D 1 255 ? -4.186 43.261 2.833 1.00 35.16 255 GLY D CA 1
ATOM 10869 C C . GLY D 1 255 ? -5.584 43.543 2.323 1.00 35.49 255 GLY D C 1
ATOM 10870 O O . GLY D 1 255 ? -6.400 44.114 3.048 1.00 36.15 255 GLY D O 1
ATOM 10871 N N . SER D 1 256 ? -5.870 43.140 1.088 1.00 35.94 256 SER D N 1
ATOM 10872 C CA . SER D 1 256 ? -7.186 43.369 0.500 1.00 36.80 256 SER D CA 1
ATOM 10873 C C . SER D 1 256 ? -8.196 42.284 0.843 1.00 37.62 256 SER D C 1
ATOM 10874 O O . SER D 1 256 ? -9.357 42.575 1.133 1.00 37.44 256 SER D O 1
ATOM 10877 N N . LYS D 1 257 ? -7.745 41.033 0.814 1.00 37.80 257 LYS D N 1
ATOM 10878 C CA . LYS D 1 257 ? -8.616 39.893 1.074 1.00 38.95 257 LYS D CA 1
ATOM 10879 C C . LYS D 1 257 ? -8.852 39.518 2.536 1.00 39.63 257 LYS D C 1
ATOM 10880 O O . LYS D 1 257 ? -7.912 39.353 3.315 1.00 39.02 257 LYS D O 1
ATOM 10886 N N . MET D 1 258 ? -10.123 39.382 2.895 1.00 40.24 258 MET D N 1
ATOM 10887 C CA . MET D 1 258 ? -10.496 38.974 4.242 1.00 41.73 258 MET D CA 1
ATOM 10888 C C . MET D 1 258 ? -10.998 37.536 4.125 1.00 40.15 258 MET D C 1
ATOM 10889 O O . MET D 1 258 ? -11.974 37.260 3.426 1.00 40.09 258 MET D O 1
ATOM 10894 N N . VAL D 1 259 ? -10.305 36.621 4.795 1.00 38.36 259 VAL D N 1
ATOM 10895 C CA . VAL D 1 259 ? -10.654 35.207 4.757 1.00 36.71 259 VAL D CA 1
ATOM 10896 C C . VAL D 1 259 ? -11.060 34.678 6.131 1.00 36.67 259 VAL D C 1
ATOM 10897 O O . VAL D 1 259 ? -11.097 35.428 7.106 1.00 34.75 259 VAL D O 1
ATOM 10901 N N . ALA D 1 260 ? -11.365 33.384 6.201 1.00 36.26 260 ALA D N 1
ATOM 10902 C CA . ALA D 1 260 ? -11.771 32.766 7.460 1.00 36.94 260 ALA D CA 1
ATOM 10903 C C . ALA D 1 260 ? -12.902 33.572 8.095 1.00 37.18 260 ALA D C 1
ATOM 10904 O O . ALA D 1 260 ? -12.857 33.903 9.277 1.00 37.11 260 ALA D O 1
ATOM 10906 N N . ILE D 1 261 ? -13.905 33.899 7.289 1.00 38.14 261 ILE D N 1
ATOM 10907 C CA . ILE D 1 261 ? -15.058 34.658 7.757 1.00 38.39 261 ILE D CA 1
ATOM 10908 C C . ILE D 1 261 ? -15.899 33.766 8.667 1.00 38.88 261 ILE D C 1
ATOM 10909 O O . ILE D 1 261 ? -16.407 34.204 9.700 1.00 37.65 261 ILE D O 1
ATOM 10914 N N . SER D 1 262 ? -16.039 32.508 8.265 1.00 38.42 262 SER D N 1
ATOM 10915 C CA . SER D 1 262 ? -16.805 31.536 9.027 1.00 38.84 262 SER D CA 1
ATOM 10916 C C . SER D 1 262 ? -15.934 30.348 9.416 1.00 37.69 262 SER D C 1
ATOM 10917 O O . SER D 1 262 ? -15.439 29.625 8.549 1.00 37.79 262 SER D O 1
ATOM 10920 N N . ILE D 1 263 ? -15.745 30.163 10.720 1.00 35.38 263 ILE D N 1
ATOM 10921 C CA . ILE D 1 263 ? -14.958 29.052 11.253 1.00 33.04 263 ILE D CA 1
ATOM 10922 C C . ILE D 1 263 ? -15.870 28.204 12.138 1.00 31.34 263 ILE D C 1
ATOM 10923 O O . ILE D 1 263 ? -16.598 28.734 12.977 1.00 29.93 263 ILE D O 1
ATOM 10928 N N . SER D 1 264 ? -15.837 26.891 11.947 1.00 29.65 264 SER D N 1
ATOM 10929 C CA . SER D 1 264 ? -16.669 26.001 12.742 1.00 29.14 264 SER D CA 1
ATOM 10930 C C . SER D 1 264 ? -16.013 24.641 12.949 1.00 28.30 264 SER D C 1
ATOM 10931 O O . SER D 1 264 ? -15.189 24.206 12.144 1.00 28.15 264 SER D O 1
ATOM 10934 N N . VAL D 1 265 ? -16.372 23.978 14.043 1.00 28.05 265 VAL D N 1
ATOM 10935 C CA . VAL D 1 265 ? -15.822 22.665 14.343 1.00 27.17 265 VAL D CA 1
ATOM 10936 C C . VAL D 1 265 ? -16.990 21.717 14.578 1.00 27.86 265 VAL D C 1
ATOM 10937 O O . VAL D 1 265 ? -18.004 22.101 15.169 1.00 28.86 265 VAL D O 1
ATOM 10941 N N . TRP D 1 266 ? -16.849 20.486 14.096 1.00 27.24 266 TRP D N 1
ATOM 10942 C CA . TRP D 1 266 ? -17.903 19.490 14.207 1.00 26.86 266 TRP D CA 1
ATOM 10943 C C . TRP D 1 266 ? -17.407 18.132 14.685 1.00 27.33 266 TRP D C 1
ATOM 10944 O O . TRP D 1 266 ? -16.269 17.744 14.418 1.00 27.45 266 TRP D O 1
ATOM 10955 N N . LEU D 1 267 ? -18.273 17.417 15.398 1.00 26.27 267 LEU D N 1
ATOM 10956 C CA . LEU D 1 267 ? -17.946 16.077 15.861 1.00 27.32 267 LEU D CA 1
ATOM 10957 C C . LEU D 1 267 ? -17.724 15.260 14.594 1.00 27.96 267 LEU D C 1
ATOM 10958 O O . LEU D 1 267 ? -18.382 15.501 13.583 1.00 28.00 267 LEU D O 1
ATOM 10963 N N . PRO D 1 268 ? -16.816 14.271 14.633 1.00 27.76 268 PRO D N 1
ATOM 10964 C CA . PRO D 1 268 ? -15.990 13.838 15.765 1.00 27.07 268 PRO D CA 1
ATOM 10965 C C . PRO D 1 268 ? -14.799 14.742 16.080 1.00 28.35 268 PRO D C 1
ATOM 10966 O O . PRO D 1 268 ? -14.041 14.467 17.008 1.00 28.14 268 PRO D O 1
ATOM 10970 N N . GLY D 1 269 ? -14.640 15.816 15.308 1.00 27.29 269 GLY D N 1
ATOM 10971 C CA . GLY D 1 269 ? -13.540 16.742 15.525 1.00 27.14 269 GLY D CA 1
ATOM 10972 C C . GLY D 1 269 ? -12.966 17.214 14.200 1.00 27.60 269 GLY D C 1
ATOM 10973 O O . GLY D 1 269 ? -11.789 17.003 13.913 1.00 28.90 269 GLY D O 1
ATOM 10974 N N . VAL D 1 270 ? -13.801 17.855 13.388 1.00 27.24 270 VAL D N 1
ATOM 10975 C CA . VAL D 1 270 ? -13.376 18.333 12.078 1.00 26.94 270 VAL D CA 1
ATOM 10976 C C . VAL D 1 270 ? -13.659 19.821 11.913 1.00 27.03 270 VAL D C 1
ATOM 10977 O O . VAL D 1 270 ? -14.749 20.311 12.228 1.00 26.93 270 VAL D O 1
ATOM 10981 N N . LEU D 1 271 ? -12.658 20.536 11.418 1.00 26.39 271 LEU D N 1
ATOM 10982 C CA . LEU D 1 271 ? -12.755 21.974 11.231 1.00 27.20 271 LEU D CA 1
ATOM 10983 C C . LEU D 1 271 ? -13.149 22.378 9.812 1.00 28.12 271 LEU D C 1
ATOM 10984 O O . LEU D 1 271 ? -12.844 21.677 8.848 1.00 27.67 271 LEU D O 1
ATOM 10989 N N . LYS D 1 272 ? -13.833 23.514 9.704 1.00 29.25 272 LYS D N 1
ATOM 10990 C CA . LYS D 1 272 ? -14.224 24.081 8.416 1.00 30.19 272 LYS D CA 1
ATOM 10991 C C . LYS D 1 272 ? -13.929 25.579 8.486 1.00 30.47 272 LYS D C 1
ATOM 10992 O O . LYS D 1 272 ? -14.471 26.283 9.340 1.00 30.71 272 LYS D O 1
ATOM 10998 N N . VAL D 1 273 ? -13.049 26.051 7.607 1.00 30.75 273 VAL D N 1
ATOM 10999 C CA . VAL D 1 273 ? -12.672 27.464 7.560 1.00 30.49 273 VAL D CA 1
ATOM 11000 C C . VAL D 1 273 ? -13.121 27.981 6.196 1.00 32.65 273 VAL D C 1
ATOM 11001 O O . VAL D 1 273 ? -12.597 27.571 5.152 1.00 30.33 273 VAL D O 1
ATOM 11005 N N . ASP D 1 274 ? -14.094 28.884 6.211 1.00 33.78 274 ASP D N 1
ATOM 11006 C CA . ASP D 1 274 ? -14.653 29.402 4.974 1.00 35.21 274 ASP D CA 1
ATOM 11007 C C . ASP D 1 274 ? -14.772 30.928 4.927 1.00 35.11 274 ASP D C 1
ATOM 11008 O O . ASP D 1 274 ? -15.363 31.544 5.815 1.00 34.04 274 ASP D O 1
ATOM 11013 N N . PRO D 1 275 ? -14.168 31.564 3.907 1.00 35.12 275 PRO D N 1
ATOM 11014 C CA . PRO D 1 275 ? -13.369 30.952 2.840 1.00 34.01 275 PRO D CA 1
ATOM 11015 C C . PRO D 1 275 ? -11.908 30.977 3.273 1.00 32.80 275 PRO D C 1
ATOM 11016 O O . PRO D 1 275 ? -11.516 31.826 4.069 1.00 32.38 275 PRO D O 1
ATOM 11020 N N . PHE D 1 276 ? -11.104 30.056 2.756 1.00 31.66 276 PHE D N 1
ATOM 11021 C CA . PHE D 1 276 ? -9.694 30.011 3.129 1.00 30.99 276 PHE D CA 1
ATOM 11022 C C . PHE D 1 276 ? -9.001 28.914 2.333 1.00 29.88 276 PHE D C 1
ATOM 11023 O O . PHE D 1 276 ? -9.596 27.872 2.070 1.00 31.24 276 PHE D O 1
ATOM 11031 N N . PRO D 1 277 ? -7.737 29.130 1.932 1.00 30.28 277 PRO D N 1
ATOM 11032 C CA . PRO D 1 277 ? -6.887 30.309 2.150 1.00 31.43 277 PRO D CA 1
ATOM 11033 C C . PRO D 1 277 ? -7.158 31.430 1.141 1.00 32.80 277 PRO D C 1
ATOM 11034 O O . PRO D 1 277 ? -6.398 32.393 1.044 1.00 31.83 277 PRO D O 1
ATOM 11038 N N . ASP D 1 278 ? -8.243 31.291 0.390 1.00 33.79 278 ASP D N 1
ATOM 11039 C CA . ASP D 1 278 ? -8.615 32.287 -0.605 1.00 35.26 278 ASP D CA 1
ATOM 11040 C C . ASP D 1 278 ? -10.136 32.348 -0.681 1.00 35.48 278 ASP D C 1
ATOM 11041 O O . ASP D 1 278 ? -10.816 31.365 -0.388 1.00 36.21 278 ASP D O 1
ATOM 11046 N N . PRO D 1 279 ? -10.693 33.512 -1.055 1.00 35.56 279 PRO D N 1
ATOM 11047 C CA . PRO D 1 279 ? -12.149 33.662 -1.160 1.00 34.47 279 PRO D CA 1
ATOM 11048 C C . PRO D 1 279 ? -12.789 32.590 -2.037 1.00 34.57 279 PRO D C 1
ATOM 11049 O O . PRO D 1 279 ? -13.979 32.296 -1.915 1.00 34.63 279 PRO D O 1
ATOM 11053 N N . THR D 1 280 ? -11.991 31.992 -2.913 1.00 35.08 280 THR D N 1
ATOM 11054 C CA . THR D 1 280 ? -12.496 30.963 -3.808 1.00 37.41 280 THR D CA 1
ATOM 11055 C C . THR D 1 280 ? -12.379 29.550 -3.236 1.00 38.12 280 THR D C 1
ATOM 11056 O O . THR D 1 280 ? -12.833 28.587 -3.860 1.00 39.81 280 THR D O 1
ATOM 11060 N N . LEU D 1 281 ? -11.797 29.426 -2.046 1.00 36.89 281 LEU D N 1
ATOM 11061 C CA . LEU D 1 281 ? -11.594 28.113 -1.435 1.00 34.71 281 LEU D CA 1
ATOM 11062 C C . LEU D 1 281 ? -12.166 27.941 -0.029 1.00 33.40 281 LEU D C 1
ATOM 11063 O O . LEU D 1 281 ? -12.455 28.918 0.665 1.00 32.09 281 LEU D O 1
ATOM 11068 N N . THR D 1 282 ? -12.320 26.680 0.378 1.00 33.00 282 THR D N 1
ATOM 11069 C CA . THR D 1 282 ? -12.801 26.333 1.716 1.00 32.38 282 THR D CA 1
ATOM 11070 C C . THR D 1 282 ? -11.856 25.265 2.271 1.00 32.79 282 THR D C 1
ATOM 11071 O O . THR D 1 282 ? -11.548 24.283 1.586 1.00 32.73 282 THR D O 1
ATOM 11075 N N . GLN D 1 283 ? -11.382 25.458 3.498 1.00 31.15 283 GLN D N 1
ATOM 11076 C CA . GLN D 1 283 ? -10.475 24.489 4.099 1.00 30.06 283 GLN D CA 1
ATOM 11077 C C . GLN D 1 283 ? -11.184 23.652 5.159 1.00 29.51 283 GLN D C 1
ATOM 11078 O O . GLN D 1 283 ? -11.945 24.172 5.978 1.00 29.04 283 GLN D O 1
ATOM 11084 N N . PHE D 1 284 ? -10.937 22.347 5.108 1.00 29.39 284 PHE D N 1
ATOM 11085 C CA . PHE D 1 284 ? -11.508 21.379 6.037 1.00 28.81 284 PHE D CA 1
ATOM 11086 C C . PHE D 1 284 ? -10.334 20.639 6.676 1.00 29.59 284 PHE D C 1
ATOM 11087 O O . PHE D 1 284 ? -9.432 20.193 5.969 1.00 29.11 284 PHE D O 1
ATOM 11095 N N . GLU D 1 285 ? -10.336 20.507 8.000 1.00 28.86 285 GLU D N 1
ATOM 11096 C CA . GLU D 1 285 ? -9.245 19.805 8.678 1.00 28.76 285 GLU D CA 1
ATOM 11097 C C . GLU D 1 285 ? -9.740 18.727 9.638 1.00 28.20 285 GLU D C 1
ATOM 11098 O O . GLU D 1 285 ? -10.708 18.932 10.369 1.00 27.89 285 GLU D O 1
ATOM 11104 N N . TRP D 1 286 ? -9.059 17.584 9.627 1.00 26.36 286 TRP D N 1
ATOM 11105 C CA . TRP D 1 286 ? -9.364 16.474 10.525 1.00 25.49 286 TRP D CA 1
ATOM 11106 C C . TRP D 1 286 ? -8.127 16.279 11.403 1.00 25.77 286 TRP D C 1
ATOM 11107 O O . TRP D 1 286 ? -7.007 16.582 10.989 1.00 25.16 286 TRP D O 1
ATOM 11118 N N . TYR D 1 287 ? -8.342 15.778 12.612 1.00 25.29 287 TYR D N 1
ATOM 11119 C CA . TYR D 1 287 ? -7.268 15.505 13.561 1.00 25.47 287 TYR D CA 1
ATOM 11120 C C . TYR D 1 287 ? -7.594 14.092 14.038 1.00 26.95 287 TYR D C 1
ATOM 11121 O O . TYR D 1 287 ? -8.110 13.896 15.142 1.00 27.34 287 TYR D O 1
ATOM 11130 N N . VAL D 1 288 ? -7.311 13.116 13.179 1.00 26.48 288 VAL D N 1
ATOM 11131 C CA . VAL D 1 288 ? -7.619 11.722 13.466 1.00 23.60 288 VAL D CA 1
ATOM 11132 C C . VAL D 1 288 ? -6.652 11.062 14.435 1.00 24.70 288 VAL D C 1
ATOM 11133 O O . VAL D 1 288 ? -5.442 11.019 14.207 1.00 24.27 288 VAL D O 1
ATOM 11137 N N . PRO D 1 289 ? -7.184 10.530 15.543 1.00 24.96 289 PRO D N 1
ATOM 11138 C CA . PRO D 1 289 ? -6.329 9.875 16.531 1.00 24.41 289 PRO D CA 1
ATOM 11139 C C . PRO D 1 289 ? -5.665 8.644 15.928 1.00 23.69 289 PRO D C 1
ATOM 11140 O O . PRO D 1 289 ? -6.326 7.850 15.264 1.00 24.45 289 PRO D O 1
ATOM 11144 N N . ILE D 1 290 ? -4.363 8.504 16.149 1.00 22.95 290 ILE D N 1
ATOM 11145 C CA . ILE D 1 290 ? -3.616 7.336 15.692 1.00 23.71 290 ILE D CA 1
ATOM 11146 C C . ILE D 1 290 ? -3.457 6.508 16.972 1.00 24.57 290 ILE D C 1
ATOM 11147 O O . ILE D 1 290 ? -3.828 5.338 17.021 1.00 26.03 290 ILE D O 1
ATOM 11152 N N . ASP D 1 291 ? -2.898 7.137 18.002 1.00 24.75 291 ASP D N 1
ATOM 11153 C CA . ASP D 1 291 ? -2.757 6.536 19.329 1.00 25.34 291 ASP D CA 1
ATOM 11154 C C . ASP D 1 291 ? -2.791 7.738 20.272 1.00 25.34 291 ASP D C 1
ATOM 11155 O O . ASP D 1 291 ? -2.992 8.868 19.813 1.00 23.70 291 ASP D O 1
ATOM 11160 N N . GLU D 1 292 ? -2.604 7.529 21.569 1.00 24.98 292 GLU D N 1
ATOM 11161 C CA . GLU D 1 292 ? -2.678 8.656 22.498 1.00 27.37 292 GLU D CA 1
ATOM 11162 C C . GLU D 1 292 ? -1.669 9.786 22.283 1.00 25.55 292 GLU D C 1
ATOM 11163 O O . GLU D 1 292 ? -1.921 10.922 22.683 1.00 25.73 292 GLU D O 1
ATOM 11169 N N . GLY D 1 293 ? -0.538 9.494 21.652 1.00 24.26 293 GLY D N 1
ATOM 11170 C CA . GLY D 1 293 ? 0.455 10.535 21.450 1.00 25.19 293 GLY D CA 1
ATOM 11171 C C . GLY D 1 293 ? 0.596 11.101 20.044 1.00 25.65 293 GLY D C 1
ATOM 11172 O O . GLY D 1 293 ? 1.425 11.984 19.821 1.00 25.33 293 GLY D O 1
ATOM 11173 N N . HIS D 1 294 ? -0.202 10.614 19.097 1.00 25.42 294 HIS D N 1
ATOM 11174 C CA . HIS D 1 294 ? -0.103 11.096 17.719 1.00 24.95 294 HIS D CA 1
ATOM 11175 C C . HIS D 1 294 ? -1.454 11.193 17.030 1.00 24.05 294 HIS D C 1
ATOM 11176 O O . HIS D 1 294 ? -2.391 10.473 17.377 1.00 23.84 294 HIS D O 1
ATOM 11183 N N . HIS D 1 295 ? -1.549 12.080 16.045 1.00 23.24 295 HIS D N 1
ATOM 11184 C CA . HIS D 1 295 ? -2.773 12.185 15.265 1.00 23.31 295 HIS D CA 1
ATOM 11185 C C . HIS D 1 295 ? -2.433 12.436 13.806 1.00 24.45 295 HIS D C 1
ATOM 11186 O O . HIS D 1 295 ? -1.331 12.889 13.482 1.00 23.79 295 HIS D O 1
ATOM 11193 N N . LEU D 1 296 ? -3.377 12.105 12.934 1.00 24.08 296 LEU D N 1
ATOM 11194 C CA . LEU D 1 296 ? -3.212 12.304 11.504 1.00 26.30 296 LEU D CA 1
ATOM 11195 C C . LEU D 1 296 ? -3.857 13.652 11.202 1.00 25.51 296 LEU D C 1
ATOM 11196 O O . LEU D 1 296 ? -5.066 13.814 11.336 1.00 24.44 296 LEU D O 1
ATOM 11201 N N . TYR D 1 297 ? -3.034 14.625 10.839 1.00 25.51 297 TYR D N 1
ATOM 11202 C CA . TYR D 1 297 ? -3.527 15.951 10.510 1.00 26.65 297 TYR D CA 1
ATOM 11203 C C . TYR D 1 297 ? -3.848 15.963 9.019 1.00 26.87 297 TYR D C 1
ATOM 11204 O O . TYR D 1 297 ? -2.945 16.019 8.181 1.00 26.76 297 TYR D O 1
ATOM 11213 N N . LEU D 1 298 ? -5.141 15.895 8.707 1.00 27.12 298 LEU D N 1
ATOM 11214 C CA . LEU D 1 298 ? -5.632 15.864 7.326 1.00 28.41 298 LEU D CA 1
ATOM 11215 C C . LEU D 1 298 ? -6.097 17.251 6.891 1.00 28.85 298 LEU D C 1
ATOM 11216 O O . LEU D 1 298 ? -7.003 17.827 7.499 1.00 27.66 298 LEU D O 1
ATOM 11221 N N . GLN D 1 299 ? -5.488 17.777 5.831 1.00 27.57 299 GLN D N 1
ATOM 11222 C CA . GLN D 1 299 ? -5.845 19.101 5.323 1.00 27.68 299 GLN D CA 1
ATOM 11223 C C . GLN D 1 299 ? -6.482 19.014 3.944 1.00 28.18 299 GLN D C 1
ATOM 11224 O O . GLN D 1 299 ? -5.827 18.616 2.985 1.00 27.17 299 GLN D O 1
ATOM 11230 N N . MET D 1 300 ? -7.747 19.402 3.841 1.00 28.36 300 MET D N 1
ATOM 11231 C CA . MET D 1 300 ? -8.442 19.357 2.561 1.00 29.77 300 MET D CA 1
ATOM 11232 C C . MET D 1 300 ? -8.848 20.751 2.091 1.00 30.62 300 MET D C 1
ATOM 11233 O O . MET D 1 300 ? -9.217 21.606 2.895 1.00 30.43 300 MET D O 1
ATOM 11238 N N . LEU D 1 301 ? -8.764 20.971 0.782 1.00 31.60 301 LEU D N 1
ATOM 11239 C CA . LEU D 1 301 ? -9.173 22.237 0.182 1.00 31.80 301 LEU D CA 1
ATOM 11240 C C . LEU D 1 301 ? -10.235 21.931 -0.868 1.00 32.77 301 LEU D C 1
ATOM 11241 O O . LEU D 1 301 ? -10.057 21.050 -1.716 1.00 32.85 301 LEU D O 1
ATOM 11246 N N . GLY D 1 302 ? -11.351 22.645 -0.799 1.00 32.66 302 GLY D N 1
ATOM 11247 C CA . GLY D 1 302 ? -12.412 22.412 -1.754 1.00 34.24 302 GLY D CA 1
ATOM 11248 C C . GLY D 1 302 ? -12.816 23.670 -2.492 1.00 34.99 302 GLY D C 1
ATOM 11249 O O . GLY D 1 302 ? -12.705 24.778 -1.961 1.00 34.12 302 GLY D O 1
ATOM 11250 N N . ARG D 1 303 ? -13.275 23.494 -3.728 1.00 37.18 303 ARG D N 1
ATOM 11251 C CA . ARG D 1 303 ? -13.728 24.607 -4.559 1.00 37.83 303 ARG D CA 1
ATOM 11252 C C . ARG D 1 303 ? -14.914 24.153 -5.399 1.00 38.69 303 ARG D C 1
ATOM 11253 O O . ARG D 1 303 ? -14.878 23.084 -6.006 1.00 38.94 303 ARG D O 1
ATOM 11261 N N . ARG D 1 304 ? -15.971 24.956 -5.425 1.00 40.37 304 ARG D N 1
ATOM 11262 C CA . ARG D 1 304 ? -17.142 24.612 -6.218 1.00 42.67 304 ARG D CA 1
ATOM 11263 C C . ARG D 1 304 ? -16.744 24.692 -7.682 1.00 42.62 304 ARG D C 1
ATOM 11264 O O . ARG D 1 304 ? -16.163 25.683 -8.122 1.00 42.60 304 ARG D O 1
ATOM 11272 N N . VAL D 1 305 ? -17.048 23.639 -8.429 1.00 43.77 305 VAL D N 1
ATOM 11273 C CA . VAL D 1 305 ? -16.704 23.579 -9.842 1.00 45.96 305 VAL D CA 1
ATOM 11274 C C . VAL D 1 305 ? -17.908 23.187 -10.697 1.00 47.05 305 VAL D C 1
ATOM 11275 O O . VAL D 1 305 ? -18.765 22.418 -10.262 1.00 47.64 305 VAL D O 1
ATOM 11279 N N . GLY D 1 306 ? -17.964 23.719 -11.916 1.00 48.96 306 GLY D N 1
ATOM 11280 C CA . GLY D 1 306 ? -19.074 23.417 -12.805 1.00 49.31 306 GLY D CA 1
ATOM 11281 C C . GLY D 1 306 ? -18.690 22.680 -14.076 1.00 50.99 306 GLY D C 1
ATOM 11282 O O . GLY D 1 306 ? -19.558 22.351 -14.886 1.00 51.94 306 GLY D O 1
ATOM 11283 N N . SER D 1 307 ? -17.400 22.414 -14.258 1.00 51.08 307 SER D N 1
ATOM 11284 C CA . SER D 1 307 ? -16.931 21.709 -15.449 1.00 51.76 307 SER D CA 1
ATOM 11285 C C . SER D 1 307 ? -15.626 20.976 -15.173 1.00 52.17 307 SER D C 1
ATOM 11286 O O . SER D 1 307 ? -14.871 21.351 -14.275 1.00 52.30 307 SER D O 1
ATOM 11289 N N . GLU D 1 308 ? -15.356 19.935 -15.952 1.00 52.41 308 GLU D N 1
ATOM 11290 C CA . GLU D 1 308 ? -14.131 19.168 -15.776 1.00 53.67 308 GLU D CA 1
ATOM 11291 C C . GLU D 1 308 ? -12.922 20.044 -16.086 1.00 52.78 308 GLU D C 1
ATOM 11292 O O . GLU D 1 308 ? -11.791 19.709 -15.730 1.00 53.78 308 GLU D O 1
ATOM 11298 N N . GLU D 1 309 ? -13.165 21.174 -16.742 1.00 51.31 309 GLU D N 1
ATOM 11299 C CA . GLU D 1 309 ? -12.086 22.088 -17.097 1.00 49.86 309 GLU D CA 1
ATOM 11300 C C . GLU D 1 309 ? -11.611 22.885 -15.888 1.00 48.06 309 GLU D C 1
ATOM 11301 O O . GLU D 1 309 ? -10.408 23.059 -15.685 1.00 46.09 309 GLU D O 1
ATOM 11307 N N . GLU D 1 310 ? -12.551 23.376 -15.086 1.00 46.87 310 GLU D N 1
ATOM 11308 C CA . GLU D 1 310 ? -12.174 24.140 -13.908 1.00 46.99 310 GLU D CA 1
ATOM 11309 C C . GLU D 1 310 ? -11.807 23.214 -12.751 1.00 45.71 310 GLU D C 1
ATOM 11310 O O . GLU D 1 310 ? -11.233 23.653 -11.753 1.00 45.79 310 GLU D O 1
ATOM 11316 N N . ALA D 1 311 ? -12.128 21.932 -12.900 1.00 43.93 311 ALA D N 1
ATOM 11317 C CA . ALA D 1 311 ? -11.789 20.939 -11.888 1.00 44.43 311 ALA D CA 1
ATOM 11318 C C . ALA D 1 311 ? -10.316 20.615 -12.107 1.00 45.30 311 ALA D C 1
ATOM 11319 O O . ALA D 1 311 ? -9.539 20.499 -11.159 1.00 44.68 311 ALA D O 1
ATOM 11321 N N . ARG D 1 312 ? -9.941 20.478 -13.376 1.00 45.56 312 ARG D N 1
ATOM 11322 C CA . ARG D 1 312 ? -8.563 20.186 -13.740 1.00 45.49 312 ARG D CA 1
ATOM 11323 C C . ARG D 1 312 ? -7.697 21.391 -13.391 1.00 44.07 312 ARG D C 1
ATOM 11324 O O . ARG D 1 312 ? -6.530 21.251 -13.025 1.00 44.26 312 ARG D O 1
ATOM 11332 N N . SER D 1 313 ? -8.285 22.577 -13.492 1.00 43.09 313 SER D N 1
ATOM 11333 C CA . SER D 1 313 ? -7.578 23.813 -13.182 1.00 42.88 313 SER D CA 1
ATOM 11334 C C . SER D 1 313 ? -7.289 23.916 -11.682 1.00 42.45 313 SER D C 1
ATOM 11335 O O . SER D 1 313 ? -6.179 24.264 -11.275 1.00 41.89 313 SER D O 1
ATOM 11338 N N . PHE D 1 314 ? -8.295 23.621 -10.865 1.00 41.78 314 PHE D N 1
ATOM 11339 C CA . PHE D 1 314 ? -8.133 23.675 -9.415 1.00 41.13 314 PHE D CA 1
ATOM 11340 C C . PHE D 1 314 ? -7.081 22.660 -8.978 1.00 40.87 314 PHE D C 1
ATOM 11341 O O . PHE D 1 314 ? -6.208 22.963 -8.167 1.00 41.42 314 PHE D O 1
ATOM 11349 N N . GLU D 1 315 ? -7.165 21.460 -9.539 1.00 40.88 315 GLU D N 1
ATOM 11350 C CA . GLU D 1 315 ? -6.231 20.396 -9.216 1.00 42.12 315 GLU D CA 1
ATOM 11351 C C . GLU D 1 315 ? -4.794 20.877 -9.414 1.00 42.48 315 GLU D C 1
ATOM 11352 O O . GLU D 1 315 ? -3.918 20.593 -8.594 1.00 41.23 315 GLU D O 1
ATOM 11358 N N . ALA D 1 316 ? -4.554 21.621 -10.492 1.00 41.84 316 ALA D N 1
ATOM 11359 C CA . ALA D 1 316 ? -3.212 22.125 -10.772 1.00 41.05 316 ALA D CA 1
ATOM 11360 C C . ALA D 1 316 ? -2.827 23.242 -9.805 1.00 40.48 316 ALA D C 1
ATOM 11361 O O . ALA D 1 316 ? -1.702 23.286 -9.307 1.00 40.42 316 ALA D O 1
ATOM 11363 N N . GLU D 1 317 ? -3.761 24.148 -9.547 1.00 40.37 317 GLU D N 1
ATOM 11364 C CA . GLU D 1 317 ? -3.503 25.259 -8.640 1.00 41.91 317 GLU D CA 1
ATOM 11365 C C . GLU D 1 317 ? -3.232 24.726 -7.226 1.00 41.11 317 GLU D C 1
ATOM 11366 O O . GLU D 1 317 ? -2.421 25.284 -6.487 1.00 40.25 317 GLU D O 1
ATOM 11372 N N . PHE D 1 318 ? -3.911 23.640 -6.865 1.00 40.47 318 PHE D N 1
ATOM 11373 C CA . PHE D 1 318 ? -3.740 23.016 -5.553 1.00 40.12 318 PHE D CA 1
ATOM 11374 C C . PHE D 1 318 ? -2.295 22.550 -5.392 1.00 40.15 318 PHE D C 1
ATOM 11375 O O . PHE D 1 318 ? -1.602 22.936 -4.448 1.00 39.00 318 PHE D O 1
ATOM 11383 N N . ARG D 1 319 ? -1.852 21.717 -6.328 1.00 40.93 319 ARG D N 1
ATOM 11384 C CA . ARG D 1 319 ? -0.499 21.172 -6.319 1.00 42.10 319 ARG D CA 1
ATOM 11385 C C . ARG D 1 319 ? 0.599 22.215 -6.469 1.00 42.26 319 ARG D C 1
ATOM 11386 O O . ARG D 1 319 ? 1.568 22.232 -5.709 1.00 41.76 319 ARG D O 1
ATOM 11394 N N . GLU D 1 320 ? 0.435 23.088 -7.455 1.00 42.18 320 GLU D N 1
ATOM 11395 C CA . GLU D 1 320 ? 1.440 24.095 -7.762 1.00 43.12 320 GLU D CA 1
ATOM 11396 C C . GLU D 1 320 ? 1.472 25.348 -6.894 1.00 42.38 320 GLU D C 1
ATOM 11397 O O . GLU D 1 320 ? 2.496 26.032 -6.842 1.00 42.69 320 GLU D O 1
ATOM 11403 N N . LYS D 1 321 ? 0.382 25.654 -6.200 1.00 40.23 321 LYS D N 1
ATOM 11404 C CA . LYS D 1 321 ? 0.372 26.866 -5.390 1.00 39.45 321 LYS D CA 1
ATOM 11405 C C . LYS D 1 321 ? -0.052 26.753 -3.929 1.00 38.92 321 LYS D C 1
ATOM 11406 O O . LYS D 1 321 ? 0.699 27.120 -3.029 1.00 38.15 321 LYS D O 1
ATOM 11412 N N . TRP D 1 322 ? -1.260 26.257 -3.700 1.00 38.29 322 TRP D N 1
ATOM 11413 C CA . TRP D 1 322 ? -1.801 26.167 -2.351 1.00 37.47 322 TRP D CA 1
ATOM 11414 C C . TRP D 1 322 ? -1.093 25.251 -1.357 1.00 37.38 322 TRP D C 1
ATOM 11415 O O . TRP D 1 322 ? -0.925 25.620 -0.197 1.00 36.96 322 TRP D O 1
ATOM 11426 N N . VAL D 1 323 ? -0.669 24.072 -1.795 1.00 36.68 323 VAL D N 1
ATOM 11427 C CA . VAL D 1 323 ? 0.014 23.157 -0.891 1.00 36.40 323 VAL D CA 1
ATOM 11428 C C . VAL D 1 323 ? 1.184 23.821 -0.167 1.00 37.53 323 VAL D C 1
ATOM 11429 O O . VAL D 1 323 ? 1.271 23.761 1.065 1.00 36.83 323 VAL D O 1
ATOM 11433 N N . GLU D 1 324 ? 2.072 24.467 -0.919 1.00 36.57 324 GLU D N 1
ATOM 11434 C CA . GLU D 1 324 ? 3.235 25.115 -0.322 1.00 36.99 324 GLU D CA 1
ATOM 11435 C C . GLU D 1 324 ? 2.965 26.495 0.262 1.00 36.24 324 GLU D C 1
ATOM 11436 O O . GLU D 1 324 ? 3.546 26.870 1.282 1.00 35.54 324 GLU D O 1
ATOM 11442 N N . LEU D 1 325 ? 2.094 27.255 -0.388 1.00 34.47 325 LEU D N 1
ATOM 11443 C CA . LEU D 1 325 ? 1.783 28.602 0.074 1.00 34.04 325 LEU D CA 1
ATOM 11444 C C . LEU D 1 325 ? 0.939 28.617 1.347 1.00 32.87 325 LEU D C 1
ATOM 11445 O O . LEU D 1 325 ? 1.188 29.407 2.260 1.00 32.03 325 LEU D O 1
ATOM 11450 N N . ALA D 1 326 ? -0.060 27.744 1.400 1.00 31.85 326 ALA D N 1
ATOM 11451 C CA . ALA D 1 326 ? -0.971 27.708 2.538 1.00 32.20 326 ALA D CA 1
ATOM 11452 C C . ALA D 1 326 ? -0.899 26.472 3.433 1.00 31.76 326 ALA D C 1
ATOM 11453 O O . ALA D 1 326 ? -0.568 26.584 4.610 1.00 32.47 326 ALA D O 1
ATOM 11455 N N . LEU D 1 327 ? -1.213 25.303 2.881 1.00 31.30 327 LEU D N 1
ATOM 11456 C CA . LEU D 1 327 ? -1.212 24.084 3.680 1.00 30.64 327 LEU D CA 1
ATOM 11457 C C . LEU D 1 327 ? 0.073 23.913 4.478 1.00 31.45 327 LEU D C 1
ATOM 11458 O O . LEU D 1 327 ? 0.039 23.419 5.614 1.00 29.81 327 LEU D O 1
ATOM 11463 N N . ASN D 1 328 ? 1.200 24.323 3.898 1.00 30.42 328 ASN D N 1
ATOM 11464 C CA . ASN D 1 328 ? 2.475 24.257 4.603 1.00 31.15 328 ASN D CA 1
ATOM 11465 C C . ASN D 1 328 ? 2.870 25.665 5.041 1.00 31.14 328 ASN D C 1
ATOM 11466 O O . ASN D 1 328 ? 3.187 25.898 6.207 1.00 31.44 328 ASN D O 1
ATOM 11471 N N . GLY D 1 329 ? 2.840 26.603 4.095 1.00 31.23 329 GLY D N 1
ATOM 11472 C CA . GLY D 1 329 ? 3.218 27.977 4.385 1.00 28.37 329 GLY D CA 1
ATOM 11473 C C . GLY D 1 329 ? 2.456 28.647 5.514 1.00 28.40 329 GLY D C 1
ATOM 11474 O O . GLY D 1 329 ? 3.006 29.489 6.223 1.00 27.96 329 GLY D O 1
ATOM 11475 N N . PHE D 1 330 ? 1.187 28.294 5.684 1.00 28.87 330 PHE D N 1
ATOM 11476 C CA . PHE D 1 330 ? 0.394 28.894 6.748 1.00 29.26 330 PHE D CA 1
ATOM 11477 C C . PHE D 1 330 ? 0.290 27.981 7.979 1.00 29.22 330 PHE D C 1
ATOM 11478 O O . PHE D 1 330 ? 0.635 28.387 9.088 1.00 29.37 330 PHE D O 1
ATOM 11486 N N . ASN D 1 331 ? -0.158 26.744 7.776 1.00 29.07 331 ASN D N 1
ATOM 11487 C CA . ASN D 1 331 ? -0.340 25.809 8.889 1.00 29.19 331 ASN D CA 1
ATOM 11488 C C . ASN D 1 331 ? 0.895 25.192 9.548 1.00 29.44 331 ASN D C 1
ATOM 11489 O O . ASN D 1 331 ? 0.800 24.681 10.668 1.00 29.42 331 ASN D O 1
ATOM 11494 N N . ASP D 1 332 ? 2.049 25.225 8.888 1.00 28.59 332 ASP D N 1
ATOM 11495 C CA . ASP D 1 332 ? 3.239 24.651 9.509 1.00 29.22 332 ASP D CA 1
ATOM 11496 C C . ASP D 1 332 ? 3.491 25.253 10.892 1.00 28.81 332 ASP D C 1
ATOM 11497 O O . ASP D 1 332 ? 3.971 24.563 11.792 1.00 29.98 332 ASP D O 1
ATOM 11502 N N . ASP D 1 333 ? 3.172 26.533 11.065 1.00 28.34 333 ASP D N 1
ATOM 11503 C CA . ASP D 1 333 ? 3.382 27.194 12.351 1.00 27.88 333 ASP D CA 1
ATOM 11504 C C . ASP D 1 333 ? 2.459 26.671 13.448 1.00 26.90 333 ASP D C 1
ATOM 11505 O O . ASP D 1 333 ? 2.712 26.891 14.631 1.00 25.95 333 ASP D O 1
ATOM 11510 N N . ASP D 1 334 ? 1.383 25.995 13.060 1.00 26.88 334 ASP D N 1
ATOM 11511 C CA . ASP D 1 334 ? 0.448 25.447 14.042 1.00 27.70 334 ASP D CA 1
ATOM 11512 C C . ASP D 1 334 ? 1.012 24.220 14.754 1.00 27.25 334 ASP D C 1
ATOM 11513 O O . ASP D 1 334 ? 0.643 23.937 15.890 1.00 26.59 334 ASP D O 1
ATOM 11518 N N . ILE D 1 335 ? 1.900 23.494 14.083 1.00 27.85 335 ILE D N 1
ATOM 11519 C CA . ILE D 1 335 ? 2.473 22.282 14.661 1.00 28.64 335 ILE D CA 1
ATOM 11520 C C . ILE D 1 335 ? 3.198 22.545 15.981 1.00 28.47 335 ILE D C 1
ATOM 11521 O O . ILE D 1 335 ? 3.055 21.771 16.929 1.00 28.27 335 ILE D O 1
ATOM 11526 N N . LEU D 1 336 ? 3.961 23.634 16.047 1.00 27.44 336 LEU D N 1
ATOM 11527 C CA . LEU D 1 336 ? 4.689 23.982 17.268 1.00 27.40 336 LEU D CA 1
ATOM 11528 C C . LEU D 1 336 ? 3.699 24.140 18.425 1.00 27.06 336 LEU D C 1
ATOM 11529 O O . LEU D 1 336 ? 3.966 23.700 19.546 1.00 25.55 336 LEU D O 1
ATOM 11534 N N . ALA D 1 337 ? 2.571 24.791 18.148 1.00 25.66 337 ALA D N 1
ATOM 11535 C CA . ALA D 1 337 ? 1.542 25.014 19.162 1.00 26.09 337 ALA D CA 1
ATOM 11536 C C . ALA D 1 337 ? 1.048 23.691 19.740 1.00 23.94 337 ALA D C 1
ATOM 11537 O O . ALA D 1 337 ? 0.920 23.545 20.953 1.00 25.09 337 ALA D O 1
ATOM 11539 N N . ARG D 1 338 ? 0.766 22.733 18.865 1.00 23.62 338 ARG D N 1
ATOM 11540 C CA . ARG D 1 338 ? 0.273 21.435 19.305 1.00 24.96 338 ARG D CA 1
ATOM 11541 C C . ARG D 1 338 ? 1.317 20.689 20.127 1.00 25.45 338 ARG D C 1
ATOM 11542 O O . ARG D 1 338 ? 1.005 20.144 21.186 1.00 24.69 338 ARG D O 1
ATOM 11550 N N . ARG D 1 339 ? 2.555 20.682 19.645 1.00 24.92 339 ARG D N 1
ATOM 11551 C CA . ARG D 1 339 ? 3.645 20.003 20.334 1.00 25.55 339 ARG D CA 1
ATOM 11552 C C . ARG D 1 339 ? 3.982 20.641 21.678 1.00 25.02 339 ARG D C 1
ATOM 11553 O O . ARG D 1 339 ? 4.330 19.944 22.633 1.00 25.27 339 ARG D O 1
ATOM 11561 N N . SER D 1 340 ? 3.889 21.963 21.759 1.00 23.18 340 SER D N 1
ATOM 11562 C CA . SER D 1 340 ? 4.227 22.640 23.002 1.00 22.38 340 SER D CA 1
ATOM 11563 C C . SER D 1 340 ? 3.127 22.519 24.053 1.00 21.59 340 SER D C 1
ATOM 11564 O O . SER D 1 340 ? 3.422 22.492 25.248 1.00 23.79 340 SER D O 1
ATOM 11567 N N . MET D 1 341 ? 1.867 22.452 23.621 1.00 21.77 341 MET D N 1
ATOM 11568 C CA . MET D 1 341 ? 0.758 22.297 24.564 1.00 21.34 341 MET D CA 1
ATOM 11569 C C . MET D 1 341 ? 0.679 20.848 25.050 1.00 22.61 341 MET D C 1
ATOM 11570 O O . MET D 1 341 ? 0.307 20.596 26.196 1.00 22.41 341 MET D O 1
ATOM 11575 N N . GLU D 1 342 ? 1.032 19.912 24.169 1.00 22.98 342 GLU D N 1
ATOM 11576 C CA . GLU D 1 342 ? 0.973 18.472 24.455 1.00 23.74 342 GLU D CA 1
ATOM 11577 C C . GLU D 1 342 ? 1.340 18.019 25.875 1.00 23.62 342 GLU D C 1
ATOM 11578 O O . GLU D 1 342 ? 0.510 17.431 26.558 1.00 25.07 342 GLU D O 1
ATOM 11584 N N . PRO D 1 343 ? 2.568 18.291 26.347 1.00 25.49 343 PRO D N 1
ATOM 11585 C CA . PRO D 1 343 ? 2.884 17.836 27.709 1.00 25.75 343 PRO D CA 1
ATOM 11586 C C . PRO D 1 343 ? 2.029 18.446 28.824 1.00 27.43 343 PRO D C 1
ATOM 11587 O O . PRO D 1 343 ? 1.778 17.798 29.847 1.00 25.52 343 PRO D O 1
ATOM 11591 N N . PHE D 1 344 ? 1.583 19.683 28.628 1.00 25.01 344 PHE D N 1
ATOM 11592 C CA . PHE D 1 344 ? 0.757 20.357 29.622 1.00 25.34 344 PHE D CA 1
ATOM 11593 C C . PHE D 1 344 ? -0.578 19.635 29.784 1.00 24.81 344 PHE D C 1
ATOM 11594 O O . PHE D 1 344 ? -1.124 19.566 30.889 1.00 23.01 344 PHE D O 1
ATOM 11602 N N . TYR D 1 345 ? -1.090 19.089 28.683 1.00 24.06 345 TYR D N 1
ATOM 11603 C CA . TYR D 1 345 ? -2.375 18.390 28.698 1.00 24.99 345 TYR D CA 1
ATOM 11604 C C . TYR D 1 345 ? -2.314 16.865 28.736 1.00 24.87 345 TYR D C 1
ATOM 11605 O O . TYR D 1 345 ? -3.307 16.222 29.069 1.00 25.24 345 TYR D O 1
ATOM 11614 N N . ALA D 1 346 ? -1.164 16.291 28.392 1.00 24.37 346 ALA D N 1
ATOM 11615 C CA . ALA D 1 346 ? -1.010 14.836 28.362 1.00 27.68 346 ALA D CA 1
ATOM 11616 C C . ALA D 1 346 ? -1.366 14.120 29.673 1.00 29.48 346 ALA D C 1
ATOM 11617 O O . ALA D 1 346 ? -1.860 12.995 29.644 1.00 30.18 346 ALA D O 1
ATOM 11619 N N . ASP D 1 347 ? -1.114 14.760 30.811 1.00 32.81 347 ASP D N 1
ATOM 11620 C CA . ASP D 1 347 ? -1.422 14.146 32.105 1.00 36.21 347 ASP D CA 1
ATOM 11621 C C . ASP D 1 347 ? -2.692 14.704 32.746 1.00 36.68 347 ASP D C 1
ATOM 11622 O O . ASP D 1 347 ? -2.906 14.544 33.946 1.00 37.16 347 ASP D O 1
ATOM 11627 N N . ASP D 1 348 ? -3.518 15.366 31.940 1.00 36.05 348 ASP D N 1
ATOM 11628 C CA . ASP D 1 348 ? -4.789 15.937 32.387 1.00 36.08 348 ASP D CA 1
ATOM 11629 C C . ASP D 1 348 ? -4.679 17.169 33.279 1.00 34.28 348 ASP D C 1
ATOM 11630 O O . ASP D 1 348 ? -5.694 17.768 33.630 1.00 32.99 348 ASP D O 1
ATOM 11635 N N . ARG D 1 349 ? -3.469 17.551 33.659 1.00 32.85 349 ARG D N 1
ATOM 11636 C CA . ARG D 1 349 ? -3.316 18.725 34.508 1.00 33.89 349 ARG D CA 1
ATOM 11637 C C . ARG D 1 349 ? -3.712 20.016 33.789 1.00 31.13 349 ARG D C 1
ATOM 11638 O O . ARG D 1 349 ? -4.351 20.892 34.376 1.00 29.55 349 ARG D O 1
ATOM 11646 N N . GLY D 1 350 ? -3.338 20.125 32.518 1.00 29.29 350 GLY D N 1
ATOM 11647 C CA . GLY D 1 350 ? -3.657 21.321 31.755 1.00 27.23 350 GLY D CA 1
ATOM 11648 C C . GLY D 1 350 ? -5.119 21.734 31.790 1.00 26.95 350 GLY D C 1
ATOM 11649 O O . GLY D 1 350 ? -5.430 22.922 31.875 1.00 26.15 350 GLY D O 1
ATOM 11650 N N . TRP D 1 351 ? -6.023 20.761 31.723 1.00 26.43 351 TRP D N 1
ATOM 11651 C CA . TRP D 1 351 ? -7.449 21.063 31.742 1.00 27.41 351 TRP D CA 1
ATOM 11652 C C . TRP D 1 351 ? -7.848 21.816 33.013 1.00 29.15 351 TRP D C 1
ATOM 11653 O O . TRP D 1 351 ? -8.818 22.574 33.017 1.00 30.20 351 TRP D O 1
ATOM 11664 N N . ARG D 1 352 ? -7.096 21.615 34.091 1.00 30.25 352 ARG D N 1
ATOM 11665 C CA . ARG D 1 352 ? -7.399 22.284 35.354 1.00 31.78 352 ARG D CA 1
ATOM 11666 C C . ARG D 1 352 ? -6.545 23.530 35.562 1.00 29.89 352 ARG D C 1
ATOM 11667 O O . ARG D 1 352 ? -7.004 24.508 36.136 1.00 30.41 352 ARG D O 1
ATOM 11675 N N . GLU D 1 353 ? -5.303 23.489 35.093 1.00 28.46 353 GLU D N 1
ATOM 11676 C CA . GLU D 1 353 ? -4.377 24.593 35.301 1.00 28.48 353 GLU D CA 1
ATOM 11677 C C . GLU D 1 353 ? -4.346 25.725 34.278 1.00 25.77 353 GLU D C 1
ATOM 11678 O O . GLU D 1 353 ? -3.831 26.799 34.573 1.00 24.50 353 GLU D O 1
ATOM 11684 N N . GLU D 1 354 ? -4.880 25.492 33.084 1.00 25.41 354 GLU D N 1
ATOM 11685 C CA . GLU D 1 354 ? -4.900 26.532 32.053 1.00 24.57 354 GLU D CA 1
ATOM 11686 C C . GLU D 1 354 ? -5.595 27.789 32.601 1.00 26.21 354 GLU D C 1
ATOM 11687 O O . GLU D 1 354 ? -6.460 27.698 33.473 1.00 25.37 354 GLU D O 1
ATOM 11693 N N . VAL D 1 355 ? -5.199 28.960 32.110 1.00 25.62 355 VAL D N 1
ATOM 11694 C CA . VAL D 1 355 ? -5.841 30.206 32.517 1.00 26.32 355 VAL D CA 1
ATOM 11695 C C . VAL D 1 355 ? -6.379 30.789 31.215 1.00 26.33 355 VAL D C 1
ATOM 11696 O O . VAL D 1 355 ? -5.659 31.453 30.466 1.00 25.27 355 VAL D O 1
ATOM 11700 N N . LEU D 1 356 ? -7.647 30.519 30.939 1.00 26.17 356 LEU D N 1
ATOM 11701 C CA . LEU D 1 356 ? -8.263 30.978 29.702 1.00 28.51 356 LEU D CA 1
ATOM 11702 C C . LEU D 1 356 ? -8.665 32.444 29.710 1.00 28.75 356 LEU D C 1
ATOM 11703 O O . LEU D 1 356 ? -8.800 33.052 30.767 1.00 27.84 356 LEU D O 1
ATOM 11708 N N . PHE D 1 357 ? -8.820 33.026 28.523 1.00 28.69 357 PHE D N 1
ATOM 11709 C CA . PHE D 1 357 ? -9.284 34.401 28.464 1.00 28.55 357 PHE D CA 1
ATOM 11710 C C . PHE D 1 357 ? -10.456 34.509 27.487 1.00 27.93 357 PHE D C 1
ATOM 11711 O O . PHE D 1 357 ? -10.945 33.488 26.995 1.00 26.58 357 PHE D O 1
ATOM 11719 N N . GLU D 1 358 ? -10.923 35.726 27.229 1.00 27.48 358 GLU D N 1
ATOM 11720 C CA . GLU D 1 358 ? -12.103 35.946 26.395 1.00 25.99 358 GLU D CA 1
ATOM 11721 C C . GLU D 1 358 ? -12.319 35.178 25.088 1.00 25.57 358 GLU D C 1
ATOM 11722 O O . GLU D 1 358 ? -13.415 34.656 24.856 1.00 25.82 358 GLU D O 1
ATOM 11728 N N . SER D 1 359 ? -11.309 35.100 24.232 1.00 25.17 359 SER D N 1
ATOM 11729 C CA . SER D 1 359 ? -11.473 34.396 22.960 1.00 25.23 359 SER D CA 1
ATOM 11730 C C . SER D 1 359 ? -11.559 32.873 23.090 1.00 26.93 359 SER D C 1
ATOM 11731 O O . SER D 1 359 ? -11.779 32.174 22.098 1.00 27.03 359 SER D O 1
ATOM 11734 N N . ASP D 1 360 ? -11.407 32.361 24.309 1.00 26.52 360 ASP D N 1
ATOM 11735 C CA . ASP D 1 360 ? -11.476 30.919 24.532 1.00 25.57 360 ASP D CA 1
ATOM 11736 C C . ASP D 1 360 ? -12.904 30.401 24.719 1.00 26.30 360 ASP D C 1
ATOM 11737 O O . ASP D 1 360 ? -13.115 29.210 24.943 1.00 27.04 360 ASP D O 1
ATOM 11742 N N . ARG D 1 361 ? -13.886 31.291 24.622 1.00 27.18 361 ARG D N 1
ATOM 11743 C CA . ARG D 1 361 ? -15.282 30.887 24.770 1.00 26.63 361 ARG D CA 1
ATOM 11744 C C . ARG D 1 361 ? -15.652 29.826 23.736 1.00 26.62 361 ARG D C 1
ATOM 11745 O O . ARG D 1 361 ? -16.372 28.876 24.038 1.00 26.87 361 ARG D O 1
ATOM 11753 N N . ALA D 1 362 ? -15.156 29.983 22.515 1.00 25.55 362 ALA D N 1
ATOM 11754 C CA . ALA D 1 362 ? -15.460 29.029 21.457 1.00 26.07 362 ALA D CA 1
ATOM 11755 C C . ALA D 1 362 ? -14.996 27.603 21.780 1.00 25.62 362 ALA D C 1
ATOM 11756 O O . ALA D 1 362 ? -15.771 26.658 21.645 1.00 25.32 362 ALA D O 1
ATOM 11758 N N . ILE D 1 363 ? -13.743 27.440 22.198 1.00 25.61 363 ILE D N 1
ATOM 11759 C CA . ILE D 1 363 ? -13.255 26.099 22.502 1.00 26.73 363 ILE D CA 1
ATOM 11760 C C . ILE D 1 363 ? -14.024 25.485 23.672 1.00 26.19 363 ILE D C 1
ATOM 11761 O O . ILE D 1 363 ? -14.249 24.276 23.709 1.00 26.98 363 ILE D O 1
ATOM 11766 N N . ILE D 1 364 ? -14.432 26.313 24.626 1.00 26.13 364 ILE D N 1
ATOM 11767 C CA . ILE D 1 364 ? -15.194 25.811 25.764 1.00 27.39 364 ILE D CA 1
ATOM 11768 C C . ILE D 1 364 ? -16.528 25.244 25.281 1.00 26.81 364 ILE D C 1
ATOM 11769 O O . ILE D 1 364 ? -16.958 24.187 25.740 1.00 26.94 364 ILE D O 1
ATOM 11774 N N . GLU D 1 365 ? -17.172 25.937 24.343 1.00 26.26 365 GLU D N 1
ATOM 11775 C CA . GLU D 1 365 ? -18.444 25.462 23.804 1.00 26.83 365 GLU D CA 1
ATOM 11776 C C . GLU D 1 365 ? -18.220 24.143 23.078 1.00 26.01 365 GLU D C 1
ATOM 11777 O O . GLU D 1 365 ? -19.080 23.258 23.098 1.00 25.80 365 GLU D O 1
ATOM 11783 N N . TRP D 1 366 ? -17.068 24.017 22.425 1.00 25.73 366 TRP D N 1
ATOM 11784 C CA . TRP D 1 366 ? -16.735 22.781 21.717 1.00 25.20 366 TRP D CA 1
ATOM 11785 C C . TRP D 1 366 ? -16.567 21.625 22.705 1.00 25.37 366 TRP D C 1
ATOM 11786 O O . TRP D 1 366 ? -17.091 20.532 22.494 1.00 26.05 366 TRP D O 1
ATOM 11797 N N . ARG D 1 367 ? -15.833 21.869 23.784 1.00 26.12 367 ARG D N 1
ATOM 11798 C CA . ARG D 1 367 ? -15.604 20.820 24.768 1.00 26.92 367 ARG D CA 1
ATOM 11799 C C . ARG D 1 367 ? -16.933 20.371 25.382 1.00 26.69 367 ARG D C 1
ATOM 11800 O O . ARG D 1 367 ? -17.138 19.181 25.614 1.00 24.88 367 ARG D O 1
ATOM 11808 N N . ARG D 1 368 ? -17.844 21.314 25.606 1.00 27.50 368 ARG D N 1
ATOM 11809 C CA . ARG D 1 368 ? -19.152 20.982 26.169 1.00 28.72 368 ARG D CA 1
ATOM 11810 C C . ARG D 1 368 ? -19.976 20.165 25.176 1.00 27.08 368 ARG D C 1
ATOM 11811 O O . ARG D 1 368 ? -20.547 19.135 25.533 1.00 26.42 368 ARG D O 1
ATOM 11819 N N . LEU D 1 369 ? -20.031 20.626 23.929 1.00 26.15 369 LEU D N 1
ATOM 11820 C CA . LEU D 1 369 ? -20.794 19.940 22.894 1.00 25.65 369 LEU D CA 1
ATOM 11821 C C . LEU D 1 369 ? -20.224 18.562 22.587 1.00 26.13 369 LEU D C 1
ATOM 11822 O O . LEU D 1 369 ? -20.968 17.595 22.446 1.00 27.21 369 LEU D O 1
ATOM 11827 N N . ALA D 1 370 ? -18.904 18.474 22.479 1.00 25.62 370 ALA D N 1
ATOM 11828 C CA . ALA D 1 370 ? -18.261 17.197 22.193 1.00 26.29 370 ALA D CA 1
ATOM 11829 C C . ALA D 1 370 ? -18.513 16.200 23.333 1.00 26.32 370 ALA D C 1
ATOM 11830 O O . ALA D 1 370 ? -18.783 15.023 23.092 1.00 25.31 370 ALA D O 1
ATOM 11832 N N . SER D 1 371 ? -18.417 16.676 24.572 1.00 27.09 371 SER D N 1
ATOM 11833 C CA . SER D 1 371 ? -18.638 15.813 25.732 1.00 27.54 371 SER D CA 1
ATOM 11834 C C . SER D 1 371 ? -20.053 15.251 25.755 1.00 27.78 371 SER D C 1
ATOM 11835 O O . SER D 1 371 ? -20.257 14.064 25.990 1.00 28.32 371 SER D O 1
ATOM 11838 N N . GLN D 1 372 ? -21.031 16.110 25.500 1.00 29.04 372 GLN D N 1
ATOM 11839 C CA . GLN D 1 372 ? -22.420 15.688 25.532 1.00 30.26 372 GLN D CA 1
ATOM 11840 C C . GLN D 1 372 ? -22.897 14.854 24.350 1.00 31.19 372 GLN D C 1
ATOM 11841 O O . GLN D 1 372 ? -23.608 13.866 24.540 1.00 32.12 372 GLN D O 1
ATOM 11847 N N . TYR D 1 373 ? -22.494 15.230 23.140 1.00 29.85 373 TYR D N 1
ATOM 11848 C CA . TYR D 1 373 ? -22.970 14.533 21.948 1.00 29.65 373 TYR D CA 1
ATOM 11849 C C . TYR D 1 373 ? -22.114 13.487 21.249 1.00 28.62 373 TYR D C 1
ATOM 11850 O O . TYR D 1 373 ? -22.560 12.907 20.265 1.00 28.54 373 TYR D O 1
ATOM 11859 N N . ASN D 1 374 ? -20.903 13.227 21.727 1.00 27.95 374 ASN D N 1
ATOM 11860 C CA . ASN D 1 374 ? -20.095 12.200 21.071 1.00 28.09 374 ASN D CA 1
ATOM 11861 C C . ASN D 1 374 ? -20.823 10.864 21.252 1.00 28.78 374 ASN D C 1
ATOM 11862 O O . ASN D 1 374 ? -21.540 10.671 22.237 1.00 27.38 374 ASN D O 1
ATOM 11867 N N . ARG D 1 375 ? -20.641 9.947 20.306 1.00 28.19 375 ARG D N 1
ATOM 11868 C CA . ARG D 1 375 ? -21.316 8.652 20.364 1.00 28.73 375 ARG D CA 1
ATOM 11869 C C . ARG D 1 375 ? -20.569 7.548 21.106 1.00 28.55 375 ARG D C 1
ATOM 11870 O O . ARG D 1 375 ? -20.866 6.362 20.923 1.00 29.46 375 ARG D O 1
ATOM 11878 N N . GLY D 1 376 ? -19.599 7.930 21.932 1.00 28.67 376 GLY D N 1
ATOM 11879 C CA . GLY D 1 376 ? -18.846 6.940 22.681 1.00 26.96 376 GLY D CA 1
ATOM 11880 C C . GLY D 1 376 ? -17.394 7.326 22.856 1.00 28.21 376 GLY D C 1
ATOM 11881 O O . GLY D 1 376 ? -16.803 7.973 21.987 1.00 26.62 376 GLY D O 1
ATOM 11882 N N . ILE D 1 377 ? -16.816 6.937 23.987 1.00 27.80 377 ILE D N 1
ATOM 11883 C CA . ILE D 1 377 ? -15.422 7.237 24.274 1.00 27.89 377 ILE D CA 1
ATOM 11884 C C . ILE D 1 377 ? -14.589 6.004 23.927 1.00 28.76 377 ILE D C 1
ATOM 11885 O O . ILE D 1 377 ? -14.797 4.934 24.496 1.00 28.42 377 ILE D O 1
ATOM 11890 N N . GLN D 1 378 ? -13.662 6.145 22.984 1.00 28.40 378 GLN D N 1
ATOM 11891 C CA . GLN D 1 378 ? -12.805 5.027 22.597 1.00 29.71 378 GLN D CA 1
ATOM 11892 C C . GLN D 1 378 ? -11.883 4.665 23.765 1.00 32.59 378 GLN D C 1
ATOM 11893 O O . GLN D 1 378 ? -11.305 5.545 24.400 1.00 31.68 378 GLN D O 1
ATOM 11899 N N . THR D 1 379 ? -11.753 3.372 24.051 1.00 36.32 379 THR D N 1
ATOM 11900 C CA . THR D 1 379 ? -10.883 2.914 25.136 1.00 42.33 379 THR D CA 1
ATOM 11901 C C . THR D 1 379 ? -9.952 1.815 24.633 1.00 44.76 379 THR D C 1
ATOM 11902 O O . THR D 1 379 ? -10.172 1.250 23.559 1.00 47.08 379 THR D O 1
ATOM 11906 N N . ARG D 1 380 ? -8.915 1.515 25.409 1.00 48.43 380 ARG D N 1
ATOM 11907 C CA . ARG D 1 380 ? -7.956 0.475 25.036 1.00 51.73 380 ARG D CA 1
ATOM 11908 C C . ARG D 1 380 ? -8.509 -0.927 25.285 1.00 54.32 380 ARG D C 1
ATOM 11909 O O . ARG D 1 380 ? -9.542 -1.041 25.981 1.00 57.01 380 ARG D O 1
ATOM 11917 N N . ALA E 1 8 ? 13.594 -5.757 55.841 1.00 53.23 8 ALA E N 1
ATOM 11918 C CA . ALA E 1 8 ? 14.643 -4.701 55.916 1.00 53.91 8 ALA E CA 1
ATOM 11919 C C . ALA E 1 8 ? 14.766 -4.167 57.340 1.00 53.88 8 ALA E C 1
ATOM 11920 O O . ALA E 1 8 ? 14.837 -2.952 57.553 1.00 54.70 8 ALA E O 1
ATOM 11922 N N . GLY E 1 9 ? 14.788 -5.077 58.311 1.00 53.26 9 GLY E N 1
ATOM 11923 C CA . GLY E 1 9 ? 14.901 -4.671 59.701 1.00 51.83 9 GLY E CA 1
ATOM 11924 C C . GLY E 1 9 ? 16.226 -3.996 59.987 1.00 51.40 9 GLY E C 1
ATOM 11925 O O . GLY E 1 9 ? 16.267 -2.856 60.452 1.00 51.27 9 GLY E O 1
ATOM 11926 N N . ILE E 1 10 ? 17.315 -4.703 59.705 1.00 50.62 10 ILE E N 1
ATOM 11927 C CA . ILE E 1 10 ? 18.649 -4.167 59.932 1.00 50.27 10 ILE E CA 1
ATOM 11928 C C . ILE E 1 10 ? 18.947 -3.077 58.903 1.00 49.24 10 ILE E C 1
ATOM 11929 O O . ILE E 1 10 ? 19.744 -2.169 59.156 1.00 48.62 10 ILE E O 1
ATOM 11934 N N . ALA E 1 11 ? 18.300 -3.176 57.744 1.00 47.73 11 ALA E N 1
ATOM 11935 C CA . ALA E 1 11 ? 18.477 -2.199 56.675 1.00 46.41 11 ALA E CA 1
ATOM 11936 C C . ALA E 1 11 ? 17.899 -0.858 57.122 1.00 44.92 11 ALA E C 1
ATOM 11937 O O . ALA E 1 11 ? 18.506 0.196 56.915 1.00 43.75 11 ALA E O 1
ATOM 11939 N N . GLU E 1 12 ? 16.721 -0.913 57.739 1.00 43.59 12 GLU E N 1
ATOM 11940 C CA . GLU E 1 12 ? 16.041 0.279 58.239 1.00 42.91 12 GLU E CA 1
ATOM 11941 C C . GLU E 1 12 ? 16.935 0.968 59.260 1.00 41.58 12 GLU E C 1
ATOM 11942 O O . GLU E 1 12 ? 17.161 2.177 59.189 1.00 40.84 12 GLU E O 1
ATOM 11948 N N . ARG E 1 13 ? 17.450 0.189 60.206 1.00 41.59 13 ARG E N 1
ATOM 11949 C CA . ARG E 1 13 ? 18.313 0.729 61.244 1.00 41.76 13 ARG E CA 1
ATOM 11950 C C . ARG E 1 13 ? 19.578 1.347 60.674 1.00 41.06 13 ARG E C 1
ATOM 11951 O O . ARG E 1 13 ? 20.022 2.397 61.131 1.00 39.93 13 ARG E O 1
ATOM 11959 N N . ARG E 1 14 ? 20.159 0.692 59.675 1.00 40.74 14 ARG E N 1
ATOM 11960 C CA . ARG E 1 14 ? 21.384 1.191 59.077 1.00 40.97 14 ARG E CA 1
ATOM 11961 C C . ARG E 1 14 ? 21.214 2.475 58.261 1.00 40.00 14 ARG E C 1
ATOM 11962 O O . ARG E 1 14 ? 22.092 3.336 58.273 1.00 40.74 14 ARG E O 1
ATOM 11970 N N . THR E 1 15 ? 20.087 2.615 57.569 1.00 38.28 15 THR E N 1
ATOM 11971 C CA . THR E 1 15 ? 19.849 3.793 56.736 1.00 38.20 15 THR E CA 1
ATOM 11972 C C . THR E 1 15 ? 19.007 4.886 57.391 1.00 38.70 15 THR E C 1
ATOM 11973 O O . THR E 1 15 ? 18.763 5.935 56.791 1.00 37.59 15 THR E O 1
ATOM 11977 N N . ARG E 1 16 ? 18.573 4.641 58.621 1.00 38.09 16 ARG E N 1
ATOM 11978 C CA . ARG E 1 16 ? 17.735 5.585 59.354 1.00 37.35 16 ARG E CA 1
ATOM 11979 C C . ARG E 1 16 ? 18.235 7.029 59.371 1.00 34.95 16 ARG E C 1
ATOM 11980 O O . ARG E 1 16 ? 17.493 7.951 59.034 1.00 33.94 16 ARG E O 1
ATOM 11988 N N . ALA E 1 17 ? 19.487 7.219 59.770 1.00 33.80 17 ALA E N 1
ATOM 11989 C CA . ALA E 1 17 ? 20.077 8.549 59.861 1.00 34.44 17 ALA E CA 1
ATOM 11990 C C . ALA E 1 17 ? 20.137 9.324 58.542 1.00 35.13 17 ALA E C 1
ATOM 11991 O O . ALA E 1 17 ? 20.432 10.518 58.539 1.00 35.72 17 ALA E O 1
ATOM 11993 N N . TRP E 1 18 ? 19.880 8.662 57.421 1.00 34.97 18 TRP E N 1
ATOM 11994 C CA . TRP E 1 18 ? 19.897 9.377 56.152 1.00 35.80 18 TRP E CA 1
ATOM 11995 C C . TRP E 1 18 ? 18.769 9.045 55.181 1.00 34.30 18 TRP E C 1
ATOM 11996 O O . TRP E 1 18 ? 18.952 9.084 53.964 1.00 34.17 18 TRP E O 1
ATOM 12007 N N . ALA E 1 19 ? 17.593 8.746 55.725 1.00 33.43 19 ALA E N 1
ATOM 12008 C CA . ALA E 1 19 ? 16.424 8.441 54.907 1.00 32.03 19 ALA E CA 1
ATOM 12009 C C . ALA E 1 19 ? 16.031 9.627 54.018 1.00 31.42 19 ALA E C 1
ATOM 12010 O O . ALA E 1 19 ? 15.577 9.437 52.890 1.00 32.72 19 ALA E O 1
ATOM 12012 N N . PRO E 1 20 ? 16.172 10.868 54.522 1.00 30.55 20 PRO E N 1
ATOM 12013 C CA . PRO E 1 20 ? 15.810 12.026 53.694 1.00 29.48 20 PRO E CA 1
ATOM 12014 C C . PRO E 1 20 ? 16.671 12.109 52.427 1.00 28.99 20 PRO E C 1
ATOM 12015 O O . PRO E 1 20 ? 16.189 12.468 51.351 1.00 28.10 20 PRO E O 1
ATOM 12019 N N . TYR E 1 21 ? 17.952 11.780 52.573 1.00 28.62 21 TYR E N 1
ATOM 12020 C CA . TYR E 1 21 ? 18.893 11.794 51.456 1.00 26.45 21 TYR E CA 1
ATOM 12021 C C . TYR E 1 21 ? 18.439 10.785 50.409 1.00 25.28 21 TYR E C 1
ATOM 12022 O O . TYR E 1 21 ? 18.462 11.066 49.208 1.00 24.21 21 TYR E O 1
ATOM 12031 N N . ILE E 1 22 ? 18.032 9.608 50.874 1.00 25.01 22 ILE E N 1
ATOM 12032 C CA . ILE E 1 22 ? 17.562 8.551 49.986 1.00 26.12 22 ILE E CA 1
ATOM 12033 C C . ILE E 1 22 ? 16.363 9.024 49.173 1.00 27.49 22 ILE E C 1
ATOM 12034 O O . ILE E 1 22 ? 16.180 8.619 48.027 1.00 26.75 22 ILE E O 1
ATOM 12039 N N . ASP E 1 23 ? 15.562 9.901 49.766 1.00 29.17 23 ASP E N 1
ATOM 12040 C CA . ASP E 1 23 ? 14.381 10.431 49.094 1.00 31.97 23 ASP E CA 1
ATOM 12041 C C . ASP E 1 23 ? 14.641 11.643 48.208 1.00 29.63 23 ASP E C 1
ATOM 12042 O O . ASP E 1 23 ? 13.799 11.996 47.392 1.00 29.43 23 ASP E O 1
ATOM 12047 N N . ALA E 1 24 ? 15.805 12.268 48.363 1.00 28.38 24 ALA E N 1
ATOM 12048 C CA . ALA E 1 24 ? 16.148 13.473 47.607 1.00 26.78 24 ALA E CA 1
ATOM 12049 C C . ALA E 1 24 ? 16.626 13.245 46.174 1.00 26.66 24 ALA E C 1
ATOM 12050 O O . ALA E 1 24 ? 17.653 13.782 45.761 1.00 25.23 24 ALA E O 1
ATOM 12052 N N . LYS E 1 25 ? 15.871 12.469 45.409 1.00 27.42 25 LYS E N 1
ATOM 12053 C CA . LYS E 1 25 ? 16.239 12.181 44.030 1.00 28.45 25 LYS E CA 1
ATOM 12054 C C . LYS E 1 25 ? 16.314 13.433 43.158 1.00 29.52 25 LYS E C 1
ATOM 12055 O O . LYS E 1 25 ? 17.063 13.476 42.177 1.00 27.68 25 LYS E O 1
ATOM 12061 N N . LEU E 1 26 ? 15.554 14.459 43.525 1.00 29.02 26 LEU E N 1
ATOM 12062 C CA . LEU E 1 26 ? 15.533 15.695 42.754 1.00 30.39 26 LEU E CA 1
ATOM 12063 C C . LEU E 1 26 ? 16.333 16.814 43.414 1.00 29.68 26 LEU E C 1
ATOM 12064 O O . LEU E 1 26 ? 16.311 17.958 42.966 1.00 29.19 26 LEU E O 1
ATOM 12069 N N . GLY E 1 27 ? 17.041 16.483 44.486 1.00 27.81 27 GLY E N 1
ATOM 12070 C CA . GLY E 1 27 ? 17.838 17.491 45.150 1.00 26.70 27 GLY E CA 1
ATOM 12071 C C . GLY E 1 27 ? 17.141 18.137 46.328 1.00 25.56 27 GLY E C 1
ATOM 12072 O O . GLY E 1 27 ? 16.041 17.739 46.722 1.00 23.61 27 GLY E O 1
ATOM 12073 N N . PHE E 1 28 ? 17.787 19.154 46.880 1.00 24.99 28 PHE E N 1
ATOM 12074 C CA . PHE E 1 28 ? 17.256 19.853 48.034 1.00 26.27 28 PHE E CA 1
ATOM 12075 C C . PHE E 1 28 ? 16.658 21.204 47.679 1.00 27.78 28 PHE E C 1
ATOM 12076 O O . PHE E 1 28 ? 17.289 22.014 47.002 1.00 28.48 28 PHE E O 1
ATOM 12084 N N . ARG E 1 29 ? 15.435 21.437 48.145 1.00 27.38 29 ARG E N 1
ATOM 12085 C CA . ARG E 1 29 ? 14.742 22.688 47.882 1.00 27.97 29 ARG E CA 1
ATOM 12086 C C . ARG E 1 29 ? 15.196 23.758 48.878 1.00 27.97 29 ARG E C 1
ATOM 12087 O O . ARG E 1 29 ? 15.671 23.443 49.974 1.00 27.12 29 ARG E O 1
ATOM 12095 N N . ASN E 1 30 ? 15.051 25.018 48.478 1.00 27.12 30 ASN E N 1
ATOM 12096 C CA . ASN E 1 30 ? 15.435 26.173 49.289 1.00 27.94 30 ASN E CA 1
ATOM 12097 C C . ASN E 1 30 ? 16.946 26.355 49.416 1.00 28.92 30 ASN E C 1
ATOM 12098 O O . ASN E 1 30 ? 17.472 26.625 50.501 1.00 28.90 30 ASN E O 1
ATOM 12103 N N . HIS E 1 31 ? 17.634 26.213 48.285 1.00 27.63 31 HIS E N 1
ATOM 12104 C CA . HIS E 1 31 ? 19.079 26.380 48.217 1.00 27.19 31 HIS E CA 1
ATOM 12105 C C . HIS E 1 31 ? 19.444 27.066 46.901 1.00 27.58 31 HIS E C 1
ATOM 12106 O O . HIS E 1 31 ? 18.647 27.083 45.953 1.00 27.85 31 HIS E O 1
ATOM 12113 N N . TRP E 1 32 ? 20.648 27.630 46.853 1.00 27.50 32 TRP E N 1
ATOM 12114 C CA . TRP E 1 32 ? 21.159 28.291 45.656 1.00 27.64 32 TRP E CA 1
ATOM 12115 C C . TRP E 1 32 ? 21.890 27.255 44.812 1.00 27.87 32 TRP E C 1
ATOM 12116 O O . TRP E 1 32 ? 22.613 26.412 45.346 1.00 27.51 32 TRP E O 1
ATOM 12127 N N . TYR E 1 33 ? 21.717 27.339 43.497 1.00 27.75 33 TYR E N 1
ATOM 12128 C CA . TYR E 1 33 ? 22.367 26.424 42.564 1.00 27.31 33 TYR E CA 1
ATOM 12129 C C . TYR E 1 33 ? 22.850 27.171 41.328 1.00 27.65 33 TYR E C 1
ATOM 12130 O O . TYR E 1 33 ? 22.113 27.974 40.755 1.00 28.03 33 TYR E O 1
ATOM 12139 N N . PRO E 1 34 ? 24.100 26.926 40.904 1.00 27.95 34 PRO E N 1
ATOM 12140 C CA . PRO E 1 34 ? 24.604 27.608 39.710 1.00 27.71 34 PRO E CA 1
ATOM 12141 C C . PRO E 1 34 ? 24.015 26.850 38.520 1.00 28.84 34 PRO E C 1
ATOM 12142 O O . PRO E 1 34 ? 23.938 25.615 38.550 1.00 28.57 34 PRO E O 1
ATOM 12146 N N . VAL E 1 35 ? 23.589 27.569 37.486 1.00 28.68 35 VAL E N 1
ATOM 12147 C CA . VAL E 1 35 ? 22.992 26.914 36.328 1.00 30.82 35 VAL E CA 1
ATOM 12148 C C . VAL E 1 35 ? 23.698 27.186 35.010 1.00 31.09 35 VAL E C 1
ATOM 12149 O O . VAL E 1 35 ? 23.569 26.410 34.066 1.00 31.53 35 VAL E O 1
ATOM 12153 N N . ARG E 1 36 ? 24.447 28.278 34.942 1.00 31.54 36 ARG E N 1
ATOM 12154 C CA . ARG E 1 36 ? 25.125 28.618 33.703 1.00 33.15 36 ARG E CA 1
ATOM 12155 C C . ARG E 1 36 ? 26.298 29.564 33.960 1.00 33.53 36 ARG E C 1
ATOM 12156 O O . ARG E 1 36 ? 26.351 30.243 34.990 1.00 32.67 36 ARG E O 1
ATOM 12164 N N . LEU E 1 37 ? 27.244 29.592 33.028 1.00 33.92 37 LEU E N 1
ATOM 12165 C CA . LEU E 1 37 ? 28.384 30.496 33.132 1.00 34.84 37 LEU E CA 1
ATOM 12166 C C . LEU E 1 37 ? 27.845 31.866 32.710 1.00 34.47 37 LEU E C 1
ATOM 12167 O O . LEU E 1 37 ? 26.963 31.947 31.855 1.00 31.41 37 LEU E O 1
ATOM 12172 N N . SER E 1 38 ? 28.362 32.934 33.308 1.00 35.28 38 SER E N 1
ATOM 12173 C CA . SER E 1 38 ? 27.902 34.283 32.980 1.00 36.67 38 SER E CA 1
ATOM 12174 C C . SER E 1 38 ? 27.903 34.582 31.480 1.00 36.84 38 SER E C 1
ATOM 12175 O O . SER E 1 38 ? 26.935 35.131 30.949 1.00 36.50 38 SER E O 1
ATOM 12178 N N . ALA E 1 39 ? 28.984 34.219 30.799 1.00 37.03 39 ALA E N 1
ATOM 12179 C CA . ALA E 1 39 ? 29.097 34.471 29.365 1.00 38.82 39 ALA E CA 1
ATOM 12180 C C . ALA E 1 39 ? 27.979 33.831 28.541 1.00 38.70 39 ALA E C 1
ATOM 12181 O O . ALA E 1 39 ? 27.656 34.310 27.453 1.00 38.42 39 ALA E O 1
ATOM 12183 N N . GLU E 1 40 ? 27.390 32.754 29.055 1.00 37.43 40 GLU E N 1
ATOM 12184 C CA . GLU E 1 40 ? 26.324 32.062 28.338 1.00 36.75 40 GLU E CA 1
ATOM 12185 C C . GLU E 1 40 ? 24.981 32.776 28.417 1.00 36.08 40 GLU E C 1
ATOM 12186 O O . GLU E 1 40 ? 24.048 32.431 27.694 1.00 36.37 40 GLU E O 1
ATOM 12192 N N . VAL E 1 41 ? 24.884 33.764 29.299 1.00 35.40 41 VAL E N 1
ATOM 12193 C CA . VAL E 1 41 ? 23.649 34.526 29.463 1.00 35.29 41 VAL E CA 1
ATOM 12194 C C . VAL E 1 41 ? 23.922 35.965 29.016 1.00 35.60 41 VAL E C 1
ATOM 12195 O O . VAL E 1 41 ? 24.176 36.847 29.835 1.00 36.18 41 VAL E O 1
ATOM 12199 N N . ALA E 1 42 ? 23.859 36.190 27.708 1.00 35.45 42 ALA E N 1
ATOM 12200 C CA . ALA E 1 42 ? 24.136 37.504 27.137 1.00 36.06 42 ALA E CA 1
ATOM 12201 C C . ALA E 1 42 ? 22.957 38.475 27.130 1.00 36.28 42 ALA E C 1
ATOM 12202 O O . ALA E 1 42 ? 21.799 38.086 27.298 1.00 34.74 42 ALA E O 1
ATOM 12204 N N . GLU E 1 43 ? 23.273 39.751 26.933 1.00 35.93 43 GLU E N 1
ATOM 12205 C CA . GLU E 1 43 ? 22.268 40.806 26.886 1.00 35.53 43 GLU E CA 1
ATOM 12206 C C . GLU E 1 43 ? 21.229 40.484 25.819 1.00 34.10 43 GLU E C 1
ATOM 12207 O O . GLU E 1 43 ? 21.578 40.089 24.709 1.00 33.56 43 GLU E O 1
ATOM 12213 N N . ALA E 1 44 ? 19.956 40.633 26.168 1.00 34.15 44 ALA E N 1
ATOM 12214 C CA . ALA E 1 44 ? 18.859 40.385 25.234 1.00 34.55 44 ALA E CA 1
ATOM 12215 C C . ALA E 1 44 ? 18.972 39.085 24.438 1.00 35.36 44 ALA E C 1
ATOM 12216 O O . ALA E 1 44 ? 18.636 39.051 23.254 1.00 36.05 44 ALA E O 1
ATOM 12218 N N . SER E 1 45 ? 19.429 38.016 25.082 1.00 35.40 45 SER E N 1
ATOM 12219 C CA . SER E 1 45 ? 19.571 36.725 24.414 1.00 35.40 45 SER E CA 1
ATOM 12220 C C . SER E 1 45 ? 19.128 35.618 25.376 1.00 35.40 45 SER E C 1
ATOM 12221 O O . SER E 1 45 ? 19.956 34.913 25.953 1.00 35.67 45 SER E O 1
ATOM 12224 N N . PRO E 1 46 ? 17.806 35.449 25.550 1.00 34.54 46 PRO E N 1
ATOM 12225 C CA . PRO E 1 46 ? 17.226 34.439 26.445 1.00 32.89 46 PRO E CA 1
ATOM 12226 C C . PRO E 1 46 ? 17.742 33.015 26.265 1.00 32.16 46 PRO E C 1
ATOM 12227 O O . PRO E 1 46 ? 17.888 32.527 25.146 1.00 31.13 46 PRO E O 1
ATOM 12231 N N . VAL E 1 47 ? 18.014 32.353 27.384 1.00 31.60 47 VAL E N 1
ATOM 12232 C CA . VAL E 1 47 ? 18.495 30.980 27.362 1.00 31.52 47 VAL E CA 1
ATOM 12233 C C . VAL E 1 47 ? 17.702 30.129 28.351 1.00 29.91 47 VAL E C 1
ATOM 12234 O O . VAL E 1 47 ? 17.588 30.465 29.528 1.00 29.99 47 VAL E O 1
ATOM 12238 N N . PRO E 1 48 ? 17.133 29.016 27.879 1.00 28.96 48 PRO E N 1
ATOM 12239 C CA . PRO E 1 48 ? 16.362 28.159 28.782 1.00 29.12 48 PRO E CA 1
ATOM 12240 C C . PRO E 1 48 ? 17.255 27.159 29.529 1.00 29.90 48 PRO E C 1
ATOM 12241 O O . PRO E 1 48 ? 18.239 26.668 28.979 1.00 30.24 48 PRO E O 1
ATOM 12245 N N . VAL E 1 49 ? 16.926 26.885 30.788 1.00 28.56 49 VAL E N 1
ATOM 12246 C CA . VAL E 1 49 ? 17.674 25.910 31.578 1.00 27.24 49 VAL E CA 1
ATOM 12247 C C . VAL E 1 49 ? 16.679 25.083 32.390 1.00 27.45 49 VAL E C 1
ATOM 12248 O O . VAL E 1 49 ? 15.505 25.441 32.504 1.00 26.62 49 VAL E O 1
ATOM 12252 N N . GLN E 1 50 ? 17.149 23.973 32.941 1.00 26.51 50 GLN E N 1
ATOM 12253 C CA . GLN E 1 50 ? 16.300 23.140 33.777 1.00 27.20 50 GLN E CA 1
ATOM 12254 C C . GLN E 1 50 ? 17.108 22.689 34.976 1.00 25.65 50 GLN E C 1
ATOM 12255 O O . GLN E 1 50 ? 18.210 22.181 34.818 1.00 26.64 50 GLN E O 1
ATOM 12261 N N . LEU E 1 51 ? 16.575 22.901 36.172 1.00 25.90 51 LEU E N 1
ATOM 12262 C CA . LEU E 1 51 ? 17.256 22.463 37.386 1.00 26.21 51 LEU E CA 1
ATOM 12263 C C . LEU E 1 51 ? 16.207 21.984 38.386 1.00 25.12 51 LEU E C 1
ATOM 12264 O O . LEU E 1 51 ? 15.126 22.575 38.505 1.00 23.42 51 LEU E O 1
ATOM 12269 N N . LEU E 1 52 ? 16.530 20.899 39.085 1.00 24.97 52 LEU E N 1
ATOM 12270 C CA . LEU E 1 52 ? 15.628 20.312 40.067 1.00 25.02 52 LEU E CA 1
ATOM 12271 C C . LEU E 1 52 ? 14.250 20.043 39.464 1.00 25.28 52 LEU E C 1
ATOM 12272 O O . LEU E 1 52 ? 13.234 20.146 40.146 1.00 25.23 52 LEU E O 1
ATOM 12277 N N . GLY E 1 53 ? 14.231 19.705 38.177 1.00 25.56 53 GLY E N 1
ATOM 12278 C CA . GLY E 1 53 ? 12.983 19.403 37.501 1.00 26.91 53 GLY E CA 1
ATOM 12279 C C . GLY E 1 53 ? 12.168 20.602 37.052 1.00 27.38 53 GLY E C 1
ATOM 12280 O O . GLY E 1 53 ? 11.111 20.437 36.453 1.00 29.70 53 GLY E O 1
ATOM 12281 N N . GLU E 1 54 ? 12.653 21.806 37.326 1.00 26.32 54 GLU E N 1
ATOM 12282 C CA . GLU E 1 54 ? 11.930 23.016 36.948 1.00 25.38 54 GLU E CA 1
ATOM 12283 C C . GLU E 1 54 ? 12.525 23.705 35.714 1.00 26.69 54 GLU E C 1
ATOM 12284 O O . GLU E 1 54 ? 13.737 23.924 35.631 1.00 27.18 54 GLU E O 1
ATOM 12290 N N . LYS E 1 55 ? 11.667 24.029 34.750 1.00 26.60 55 LYS E N 1
ATOM 12291 C CA . LYS E 1 55 ? 12.111 24.693 33.524 1.00 26.77 55 LYS E CA 1
ATOM 12292 C C . LYS E 1 55 ? 12.096 26.200 33.725 1.00 26.13 55 LYS E C 1
ATOM 12293 O O . LYS E 1 55 ? 11.054 26.793 34.014 1.00 25.99 55 LYS E O 1
ATOM 12299 N N . VAL E 1 56 ? 13.268 26.807 33.573 1.00 24.97 56 VAL E N 1
ATOM 12300 C CA . VAL E 1 56 ? 13.448 28.244 33.767 1.00 25.77 56 VAL E CA 1
ATOM 12301 C C . VAL E 1 56 ? 13.994 28.911 32.503 1.00 26.55 56 VAL E C 1
ATOM 12302 O O . VAL E 1 56 ? 14.694 28.277 31.714 1.00 26.76 56 VAL E O 1
ATOM 12306 N N . LEU E 1 57 ? 13.661 30.185 32.314 1.00 27.98 57 LEU E N 1
ATOM 12307 C CA . LEU E 1 57 ? 14.136 30.945 31.161 1.00 28.45 57 LEU E CA 1
ATOM 12308 C C . LEU E 1 57 ? 14.949 32.123 31.687 1.00 28.21 57 LEU E C 1
ATOM 12309 O O . LEU E 1 57 ? 14.446 32.924 32.477 1.00 27.11 57 LEU E O 1
ATOM 12314 N N . LEU E 1 58 ? 16.195 32.232 31.237 1.00 28.73 58 LEU E N 1
ATOM 12315 C CA . LEU E 1 58 ? 17.080 33.308 31.674 1.00 31.01 58 LEU E CA 1
ATOM 12316 C C . LEU E 1 58 ? 17.282 34.374 30.601 1.00 32.39 58 LEU E C 1
ATOM 12317 O O . LEU E 1 58 ? 17.181 34.099 29.407 1.00 31.99 58 LEU E O 1
ATOM 12322 N N . ASN E 1 59 ? 17.590 35.588 31.043 1.00 33.69 59 ASN E N 1
ATOM 12323 C CA . ASN E 1 59 ? 17.862 36.694 30.135 1.00 34.83 59 ASN E CA 1
ATOM 12324 C C . ASN E 1 59 ? 18.556 37.814 30.903 1.00 35.74 59 ASN E C 1
ATOM 12325 O O . ASN E 1 59 ? 18.365 37.964 32.114 1.00 35.61 59 ASN E O 1
ATOM 12330 N N . ARG E 1 60 ? 19.385 38.578 30.199 1.00 36.15 60 ARG E N 1
ATOM 12331 C CA . ARG E 1 60 ? 20.095 39.691 30.810 1.00 36.10 60 ARG E CA 1
ATOM 12332 C C . ARG E 1 60 ? 19.541 40.977 30.200 1.00 36.76 60 ARG E C 1
ATOM 12333 O O . ARG E 1 60 ? 19.619 41.187 28.987 1.00 36.65 60 ARG E O 1
ATOM 12341 N N . VAL E 1 61 ? 18.959 41.819 31.045 1.00 37.00 61 VAL E N 1
ATOM 12342 C CA . VAL E 1 61 ? 18.386 43.080 30.601 1.00 37.97 61 VAL E CA 1
ATOM 12343 C C . VAL E 1 61 ? 19.171 44.198 31.273 1.00 39.20 61 VAL E C 1
ATOM 12344 O O . VAL E 1 61 ? 19.206 44.291 32.501 1.00 37.66 61 VAL E O 1
ATOM 12348 N N . ASP E 1 62 ? 19.803 45.039 30.459 1.00 41.12 62 ASP E N 1
ATOM 12349 C CA . ASP E 1 62 ? 20.621 46.137 30.964 1.00 41.81 62 ASP E CA 1
ATOM 12350 C C . ASP E 1 62 ? 21.671 45.607 31.934 1.00 40.50 62 ASP E C 1
ATOM 12351 O O . ASP E 1 62 ? 21.898 46.182 32.996 1.00 40.04 62 ASP E O 1
ATOM 12356 N N . GLY E 1 63 ? 22.292 44.492 31.558 1.00 39.30 63 GLY E N 1
ATOM 12357 C CA . GLY E 1 63 ? 23.329 43.894 32.380 1.00 38.45 63 GLY E CA 1
ATOM 12358 C C . GLY E 1 63 ? 22.882 43.040 33.555 1.00 38.01 63 GLY E C 1
ATOM 12359 O O . GLY E 1 63 ? 23.709 42.371 34.167 1.00 38.02 63 GLY E O 1
ATOM 12360 N N . VAL E 1 64 ? 21.590 43.043 33.868 1.00 37.11 64 VAL E N 1
ATOM 12361 C CA . VAL E 1 64 ? 21.080 42.265 34.999 1.00 36.73 64 VAL E CA 1
ATOM 12362 C C . VAL E 1 64 ? 20.376 40.974 34.575 1.00 35.99 64 VAL E C 1
ATOM 12363 O O . VAL E 1 64 ? 19.463 40.997 33.753 1.00 36.06 64 VAL E O 1
ATOM 12367 N N . VAL E 1 65 ? 20.796 39.849 35.146 1.00 35.08 65 VAL E N 1
ATOM 12368 C CA . VAL E 1 65 ? 20.189 38.564 34.814 1.00 33.02 65 VAL E CA 1
ATOM 12369 C C . VAL E 1 65 ? 18.867 38.354 35.548 1.00 32.23 65 VAL E C 1
ATOM 12370 O O . VAL E 1 65 ? 18.773 38.555 36.757 1.00 32.61 65 VAL E O 1
ATOM 12374 N N . HIS E 1 66 ? 17.843 37.958 34.800 1.00 32.20 66 HIS E N 1
ATOM 12375 C CA . HIS E 1 66 ? 16.522 37.692 35.365 1.00 30.86 66 HIS E CA 1
ATOM 12376 C C . HIS E 1 66 ? 16.132 36.250 35.050 1.00 30.84 66 HIS E C 1
ATOM 12377 O O . HIS E 1 66 ? 16.590 35.683 34.058 1.00 30.88 66 HIS E O 1
ATOM 12384 N N . ALA E 1 67 ? 15.290 35.659 35.893 1.00 29.95 67 ALA E N 1
ATOM 12385 C CA . ALA E 1 67 ? 14.864 34.278 35.696 1.00 29.09 67 ALA E CA 1
ATOM 12386 C C . ALA E 1 67 ? 13.369 34.112 35.943 1.00 28.03 67 ALA E C 1
ATOM 12387 O O . ALA E 1 67 ? 12.862 34.484 37.001 1.00 28.23 67 ALA E O 1
ATOM 12389 N N . ILE E 1 68 ? 12.670 33.548 34.961 1.00 27.11 68 ILE E N 1
ATOM 12390 C CA . ILE E 1 68 ? 11.230 33.326 35.073 1.00 27.04 68 ILE E CA 1
ATOM 12391 C C . ILE E 1 68 ? 10.891 31.882 34.702 1.00 26.63 68 ILE E C 1
ATOM 12392 O O . ILE E 1 68 ? 11.667 31.215 34.017 1.00 25.94 68 ILE E O 1
ATOM 12397 N N . ALA E 1 69 ? 9.737 31.402 35.159 1.00 25.86 69 ALA E N 1
ATOM 12398 C CA . ALA E 1 69 ? 9.303 30.049 34.822 1.00 25.96 69 ALA E CA 1
ATOM 12399 C C . ALA E 1 69 ? 9.183 30.021 33.301 1.00 26.58 69 ALA E C 1
ATOM 12400 O O . ALA E 1 69 ? 8.677 30.967 32.702 1.00 26.57 69 ALA E O 1
ATOM 12402 N N . ASP E 1 70 ? 9.643 28.942 32.676 1.00 27.19 70 ASP E N 1
ATOM 12403 C CA . ASP E 1 70 ? 9.605 28.841 31.222 1.00 27.07 70 ASP E CA 1
ATOM 12404 C C . ASP E 1 70 ? 8.307 28.205 30.720 1.00 27.56 70 ASP E C 1
ATOM 12405 O O . ASP E 1 70 ? 8.329 27.218 29.987 1.00 28.45 70 ASP E O 1
ATOM 12410 N N . ARG E 1 71 ? 7.175 28.785 31.113 1.00 27.07 71 ARG E N 1
ATOM 12411 C CA . ARG E 1 71 ? 5.876 28.268 30.704 1.00 27.24 71 ARG E CA 1
ATOM 12412 C C . ARG E 1 71 ? 4.814 29.358 30.745 1.00 26.65 71 ARG E C 1
ATOM 12413 O O . ARG E 1 71 ? 4.670 30.056 31.746 1.00 26.50 71 ARG E O 1
ATOM 12421 N N . CYS E 1 72 ? 4.066 29.498 29.656 1.00 26.07 72 CYS E N 1
ATOM 12422 C CA . CYS E 1 72 ? 3.018 30.510 29.598 1.00 25.19 72 CYS E CA 1
ATOM 12423 C C . CYS E 1 72 ? 1.853 30.080 30.484 1.00 24.74 72 CYS E C 1
ATOM 12424 O O . CYS E 1 72 ? 1.493 28.907 30.523 1.00 25.15 72 CYS E O 1
ATOM 12427 N N . LEU E 1 73 ? 1.267 31.037 31.191 1.00 25.26 73 LEU E N 1
ATOM 12428 C CA . LEU E 1 73 ? 0.142 30.763 32.076 1.00 25.81 73 LEU E CA 1
ATOM 12429 C C . LEU E 1 73 ? -1.149 30.467 31.319 1.00 26.04 73 LEU E C 1
ATOM 12430 O O . LEU E 1 73 ? -2.070 29.876 31.874 1.00 26.35 73 LEU E O 1
ATOM 12435 N N . HIS E 1 74 ? -1.211 30.873 30.054 1.00 25.44 74 HIS E N 1
ATOM 12436 C CA . HIS E 1 74 ? -2.412 30.686 29.240 1.00 25.43 74 HIS E CA 1
ATOM 12437 C C . HIS E 1 74 ? -2.702 29.226 28.878 1.00 26.19 74 HIS E C 1
ATOM 12438 O O . HIS E 1 74 ? -3.595 28.600 29.457 1.00 25.12 74 HIS E O 1
ATOM 12445 N N . ARG E 1 75 ? -1.959 28.683 27.917 1.00 24.65 75 ARG E N 1
ATOM 12446 C CA . ARG E 1 75 ? -2.174 27.300 27.502 1.00 23.26 75 ARG E CA 1
ATOM 12447 C C . ARG E 1 75 ? -0.996 26.393 27.861 1.00 23.51 75 ARG E C 1
ATOM 12448 O O . ARG E 1 75 ? -0.876 25.282 27.356 1.00 25.09 75 ARG E O 1
ATOM 12456 N N . GLY E 1 76 ? -0.127 26.884 28.736 1.00 24.07 76 GLY E N 1
ATOM 12457 C CA . GLY E 1 76 ? 1.004 26.098 29.197 1.00 23.46 76 GLY E CA 1
ATOM 12458 C C . GLY E 1 76 ? 2.134 25.777 28.238 1.00 24.66 76 GLY E C 1
ATOM 12459 O O . GLY E 1 76 ? 2.909 24.862 28.508 1.00 24.47 76 GLY E O 1
ATOM 12460 N N . VAL E 1 77 ? 2.251 26.500 27.128 1.00 24.43 77 VAL E N 1
ATOM 12461 C CA . VAL E 1 77 ? 3.339 26.214 26.201 1.00 22.03 77 VAL E CA 1
ATOM 12462 C C . VAL E 1 77 ? 4.669 26.691 26.790 1.00 21.91 77 VAL E C 1
ATOM 12463 O O . VAL E 1 77 ? 4.700 27.496 27.731 1.00 21.08 77 VAL E O 1
ATOM 12467 N N . THR E 1 78 ? 5.765 26.165 26.253 1.00 22.14 78 THR E N 1
ATOM 12468 C CA . THR E 1 78 ? 7.096 26.555 26.695 1.00 22.62 78 THR E CA 1
ATOM 12469 C C . THR E 1 78 ? 7.467 27.835 25.926 1.00 24.12 78 THR E C 1
ATOM 12470 O O . THR E 1 78 ? 7.556 27.830 24.695 1.00 22.39 78 THR E O 1
ATOM 12474 N N . LEU E 1 79 ? 7.654 28.929 26.660 1.00 24.33 79 LEU E N 1
ATOM 12475 C CA . LEU E 1 79 ? 8.004 30.219 26.067 1.00 25.78 79 LEU E CA 1
ATOM 12476 C C . LEU E 1 79 ? 9.251 30.154 25.185 1.00 25.64 79 LEU E C 1
ATOM 12477 O O . LEU E 1 79 ? 9.273 30.707 24.084 1.00 26.55 79 LEU E O 1
ATOM 12482 N N . SER E 1 80 ? 10.279 29.468 25.667 1.00 25.89 80 SER E N 1
ATOM 12483 C CA . SER E 1 80 ? 11.535 29.364 24.937 1.00 25.29 80 SER E CA 1
ATOM 12484 C C . SER E 1 80 ? 11.479 28.579 23.628 1.00 25.64 80 SER E C 1
ATOM 12485 O O . SER E 1 80 ? 12.476 28.525 22.916 1.00 25.55 80 SER E O 1
ATOM 12488 N N . ASP E 1 81 ? 10.341 27.963 23.303 1.00 25.16 81 ASP E N 1
ATOM 12489 C CA . ASP E 1 81 ? 10.243 27.231 22.037 1.00 25.44 81 ASP E CA 1
ATOM 12490 C C . ASP E 1 81 ? 10.318 28.218 20.867 1.00 26.68 81 ASP E C 1
ATOM 12491 O O . ASP E 1 81 ? 10.664 27.848 19.746 1.00 27.59 81 ASP E O 1
ATOM 12496 N N . LYS E 1 82 ? 9.971 29.470 21.135 1.00 27.85 82 LYS E N 1
ATOM 12497 C CA . LYS E 1 82 ? 10.028 30.528 20.128 1.00 28.90 82 LYS E CA 1
ATOM 12498 C C . LYS E 1 82 ? 10.038 31.863 20.854 1.00 28.97 82 LYS E C 1
ATOM 12499 O O . LYS E 1 82 ? 8.994 32.491 21.053 1.00 28.73 82 LYS E O 1
ATOM 12505 N N . VAL E 1 83 ? 11.231 32.278 21.267 1.00 27.31 83 VAL E N 1
ATOM 12506 C CA . VAL E 1 83 ? 11.408 33.522 21.991 1.00 28.07 83 VAL E CA 1
ATOM 12507 C C . VAL E 1 83 ? 11.069 34.736 21.127 1.00 29.54 83 VAL E C 1
ATOM 12508 O O . VAL E 1 83 ? 11.591 34.888 20.024 1.00 29.56 83 VAL E O 1
ATOM 12512 N N . GLU E 1 84 ? 10.189 35.588 21.641 1.00 29.22 84 GLU E N 1
ATOM 12513 C CA . GLU E 1 84 ? 9.778 36.801 20.949 1.00 31.05 84 GLU E CA 1
ATOM 12514 C C . GLU E 1 84 ? 9.710 37.926 21.980 1.00 31.96 84 GLU E C 1
ATOM 12515 O O . GLU E 1 84 ? 8.922 37.869 22.927 1.00 32.57 84 GLU E O 1
ATOM 12521 N N . CYS E 1 85 ? 10.552 38.939 21.805 1.00 32.30 85 CYS E N 1
ATOM 12522 C CA . CYS E 1 85 ? 10.579 40.079 22.720 1.00 33.68 85 CYS E CA 1
ATOM 12523 C C . CYS E 1 85 ? 10.302 41.369 21.936 1.00 34.78 85 CYS E C 1
ATOM 12524 O O . CYS E 1 85 ? 11.003 41.670 20.968 1.00 34.77 85 CYS E O 1
ATOM 12527 N N . TYR E 1 86 ? 9.286 42.124 22.353 1.00 34.69 86 TYR E N 1
ATOM 12528 C CA . TYR E 1 86 ? 8.925 43.359 21.661 1.00 35.66 86 TYR E CA 1
ATOM 12529 C C . TYR E 1 86 ? 9.132 44.643 22.462 1.00 36.53 86 TYR E C 1
ATOM 12530 O O . TYR E 1 86 ? 8.708 45.724 22.044 1.00 36.91 86 TYR E O 1
ATOM 12539 N N . SER E 1 87 ? 9.773 44.513 23.617 1.00 36.50 87 SER E N 1
ATOM 12540 C CA . SER E 1 87 ? 10.099 45.655 24.463 1.00 37.29 87 SER E CA 1
ATOM 12541 C C . SER E 1 87 ? 11.268 45.172 25.308 1.00 37.71 87 SER E C 1
ATOM 12542 O O . SER E 1 87 ? 11.335 43.993 25.665 1.00 38.36 87 SER E O 1
ATOM 12545 N N . LYS E 1 88 ? 12.202 46.066 25.606 1.00 36.44 88 LYS E N 1
ATOM 12546 C CA . LYS E 1 88 ? 13.380 45.706 26.384 1.00 36.73 88 LYS E CA 1
ATOM 12547 C C . LYS E 1 88 ? 13.092 44.909 27.655 1.00 35.47 88 LYS E C 1
ATOM 12548 O O . LYS E 1 88 ? 13.783 43.934 27.955 1.00 34.28 88 LYS E O 1
ATOM 12554 N N . ALA E 1 89 ? 12.069 45.320 28.393 1.00 33.50 89 ALA E N 1
ATOM 12555 C CA . ALA E 1 89 ? 11.736 44.681 29.662 1.00 34.48 89 ALA E CA 1
ATOM 12556 C C . ALA E 1 89 ? 10.795 43.477 29.627 1.00 33.79 89 ALA E C 1
ATOM 12557 O O . ALA E 1 89 ? 10.485 42.913 30.679 1.00 34.86 89 ALA E O 1
ATOM 12559 N N . THR E 1 90 ? 10.353 43.059 28.447 1.00 32.09 90 THR E N 1
ATOM 12560 C CA . THR E 1 90 ? 9.406 41.953 28.399 1.00 30.45 90 THR E CA 1
ATOM 12561 C C . THR E 1 90 ? 9.636 40.880 27.357 1.00 30.32 90 THR E C 1
ATOM 12562 O O . THR E 1 90 ? 10.466 41.017 26.460 1.00 30.40 90 THR E O 1
ATOM 12566 N N . ILE E 1 91 ? 8.867 39.803 27.500 1.00 28.89 91 ILE E N 1
ATOM 12567 C CA . ILE E 1 91 ? 8.879 38.702 26.556 1.00 26.80 91 ILE E CA 1
ATOM 12568 C C . ILE E 1 91 ? 7.400 38.448 26.267 1.00 25.88 91 ILE E C 1
ATOM 12569 O O . ILE E 1 91 ? 6.564 38.532 27.165 1.00 26.27 91 ILE E O 1
ATOM 12574 N N . SER E 1 92 ? 7.070 38.176 25.013 1.00 25.01 92 SER E N 1
ATOM 12575 C CA . SER E 1 92 ? 5.686 37.919 24.648 1.00 25.28 92 SER E CA 1
ATOM 12576 C C . SER E 1 92 ? 5.564 36.483 24.167 1.00 25.26 92 SER E C 1
ATOM 12577 O O . SER E 1 92 ? 6.354 36.037 23.336 1.00 25.75 92 SER E O 1
ATOM 12580 N N . CYS E 1 93 ? 4.585 35.756 24.701 1.00 25.18 93 CYS E N 1
ATOM 12581 C CA . CYS E 1 93 ? 4.378 34.373 24.291 1.00 24.02 93 CYS E CA 1
ATOM 12582 C C . CYS E 1 93 ? 4.097 34.342 22.795 1.00 23.76 93 CYS E C 1
ATOM 12583 O O . CYS E 1 93 ? 3.329 35.158 22.280 1.00 25.64 93 CYS E O 1
ATOM 12586 N N . TRP E 1 94 ? 4.713 33.385 22.112 1.00 23.42 94 TRP E N 1
ATOM 12587 C CA . TRP E 1 94 ? 4.567 33.223 20.671 1.00 24.01 94 TRP E CA 1
ATOM 12588 C C . TRP E 1 94 ? 3.211 32.727 20.190 1.00 25.29 94 TRP E C 1
ATOM 12589 O O . TRP E 1 94 ? 2.950 32.719 18.983 1.00 25.23 94 TRP E O 1
ATOM 12600 N N . TYR E 1 95 ? 2.348 32.307 21.108 1.00 24.77 95 TYR E N 1
ATOM 12601 C CA . TYR E 1 95 ? 1.048 31.780 20.705 1.00 23.68 95 TYR E CA 1
ATOM 12602 C C . TYR E 1 95 ? -0.052 32.849 20.670 1.00 24.65 95 TYR E C 1
ATOM 12603 O O . TYR E 1 95 ? -0.632 33.106 19.613 1.00 24.32 95 TYR E O 1
ATOM 12612 N N . HIS E 1 96 ? -0.340 33.472 21.812 1.00 24.99 96 HIS E N 1
ATOM 12613 C CA . HIS E 1 96 ? -1.378 34.501 21.857 1.00 25.28 96 HIS E CA 1
ATOM 12614 C C . HIS E 1 96 ? -0.885 35.839 22.401 1.00 24.92 96 HIS E C 1
ATOM 12615 O O . HIS E 1 96 ? -1.676 36.685 22.810 1.00 25.77 96 HIS E O 1
ATOM 12622 N N . GLY E 1 97 ? 0.426 36.017 22.425 1.00 24.61 97 GLY E N 1
ATOM 12623 C CA . GLY E 1 97 ? 0.980 37.280 22.872 1.00 26.69 97 GLY E CA 1
ATOM 12624 C C . GLY E 1 97 ? 0.871 37.730 24.315 1.00 27.64 97 GLY E C 1
ATOM 12625 O O . GLY E 1 97 ? 1.010 38.929 24.576 1.00 24.86 97 GLY E O 1
ATOM 12626 N N . TRP E 1 98 ? 0.607 36.822 25.255 1.00 25.60 98 TRP E N 1
ATOM 12627 C CA . TRP E 1 98 ? 0.561 37.235 26.657 1.00 25.69 98 TRP E CA 1
ATOM 12628 C C . TRP E 1 98 ? 1.971 37.760 26.918 1.00 25.34 98 TRP E C 1
ATOM 12629 O O . TRP E 1 98 ? 2.956 37.081 26.627 1.00 26.12 98 TRP E O 1
ATOM 12640 N N . THR E 1 99 ? 2.071 38.973 27.449 1.00 26.83 99 THR E N 1
ATOM 12641 C CA . THR E 1 99 ? 3.371 39.605 27.666 1.00 26.43 99 THR E CA 1
ATOM 12642 C C . THR E 1 99 ? 3.755 39.780 29.131 1.00 26.98 99 THR E C 1
ATOM 12643 O O . THR E 1 99 ? 2.997 40.350 29.918 1.00 27.40 99 THR E O 1
ATOM 12647 N N . TYR E 1 100 ? 4.949 39.303 29.481 1.00 27.07 100 TYR E N 1
ATOM 12648 C CA . TYR E 1 100 ? 5.434 39.364 30.857 1.00 26.57 100 TYR E CA 1
ATOM 12649 C C . TYR E 1 100 ? 6.752 40.113 31.021 1.00 26.96 100 TYR E C 1
ATOM 12650 O O . TYR E 1 100 ? 7.612 40.070 30.147 1.00 29.15 100 TYR E O 1
ATOM 12659 N N . ARG E 1 101 ? 6.915 40.774 32.164 1.00 28.74 101 ARG E N 1
ATOM 12660 C CA . ARG E 1 101 ? 8.150 41.492 32.462 1.00 29.12 101 ARG E CA 1
ATOM 12661 C C . ARG E 1 101 ? 9.170 40.503 33.012 1.00 30.10 101 ARG E C 1
ATOM 12662 O O . ARG E 1 101 ? 8.826 39.617 33.799 1.00 30.32 101 ARG E O 1
ATOM 12670 N N . TRP E 1 102 ? 10.425 40.660 32.609 1.00 30.02 102 TRP E N 1
ATOM 12671 C CA . TRP E 1 102 ? 11.482 39.783 33.089 1.00 30.07 102 TRP E CA 1
ATOM 12672 C C . TRP E 1 102 ? 11.760 39.961 34.576 1.00 31.03 102 TRP E C 1
ATOM 12673 O O . TRP E 1 102 ? 12.025 38.986 35.282 1.00 30.73 102 TRP E O 1
ATOM 12684 N N . ASP E 1 103 ? 11.699 41.199 35.057 1.00 31.10 103 ASP E N 1
ATOM 12685 C CA . ASP E 1 103 ? 12.019 41.460 36.453 1.00 31.69 103 ASP E CA 1
ATOM 12686 C C . ASP E 1 103 ? 11.057 40.957 37.516 1.00 31.99 103 ASP E C 1
ATOM 12687 O O . ASP E 1 103 ? 11.504 40.562 38.592 1.00 33.01 103 ASP E O 1
ATOM 12692 N N . ASN E 1 104 ? 9.756 40.956 37.240 1.00 30.22 104 ASN E N 1
ATOM 12693 C CA . ASN E 1 104 ? 8.800 40.481 38.235 1.00 30.61 104 ASN E CA 1
ATOM 12694 C C . ASN E 1 104 ? 7.793 39.474 37.682 1.00 30.39 104 ASN E C 1
ATOM 12695 O O . ASN E 1 104 ? 6.868 39.071 38.383 1.00 30.45 104 ASN E O 1
ATOM 12700 N N . GLY E 1 105 ? 7.979 39.079 36.423 1.00 29.98 105 GLY E N 1
ATOM 12701 C CA . GLY E 1 105 ? 7.095 38.110 35.795 1.00 29.54 105 GLY E CA 1
ATOM 12702 C C . GLY E 1 105 ? 5.641 38.507 35.610 1.00 29.53 105 GLY E C 1
ATOM 12703 O O . GLY E 1 105 ? 4.827 37.687 35.180 1.00 30.12 105 GLY E O 1
ATOM 12704 N N . LYS E 1 106 ? 5.299 39.755 35.906 1.00 29.49 106 LYS E N 1
ATOM 12705 C CA . LYS E 1 106 ? 3.912 40.197 35.774 1.00 30.31 106 LYS E CA 1
ATOM 12706 C C . LYS E 1 106 ? 3.387 40.241 34.345 1.00 29.02 106 LYS E C 1
ATOM 12707 O O . LYS E 1 106 ? 4.101 40.599 33.414 1.00 28.55 106 LYS E O 1
ATOM 12713 N N . LEU E 1 107 ? 2.126 39.859 34.188 1.00 28.66 107 LEU E N 1
ATOM 12714 C CA . LEU E 1 107 ? 1.464 39.872 32.893 1.00 29.26 107 LEU E CA 1
ATOM 12715 C C . LEU E 1 107 ? 0.988 41.312 32.717 1.00 29.39 107 LEU E C 1
ATOM 12716 O O . LEU E 1 107 ? -0.088 41.675 33.187 1.00 30.90 107 LEU E O 1
ATOM 12721 N N . VAL E 1 108 ? 1.797 42.130 32.052 1.00 30.51 108 VAL E N 1
ATOM 12722 C CA . VAL E 1 108 ? 1.467 43.544 31.862 1.00 31.00 108 VAL E CA 1
ATOM 12723 C C . VAL E 1 108 ? 0.690 43.898 30.595 1.00 31.97 108 VAL E C 1
ATOM 12724 O O . VAL E 1 108 ? 0.141 44.996 30.490 1.00 31.98 108 VAL E O 1
ATOM 12728 N N . ASP E 1 109 ? 0.639 42.976 29.639 1.00 31.07 109 ASP E N 1
ATOM 12729 C CA . ASP E 1 109 ? -0.077 43.213 28.388 1.00 31.41 109 ASP E CA 1
ATOM 12730 C C . ASP E 1 109 ? -0.424 41.915 27.677 1.00 30.60 109 ASP E C 1
ATOM 12731 O O . ASP E 1 109 ? 0.191 40.878 27.916 1.00 30.20 109 ASP E O 1
ATOM 12736 N N . ILE E 1 110 ? -1.422 41.987 26.807 1.00 29.23 110 ILE E N 1
ATOM 12737 C CA . ILE E 1 110 ? -1.798 40.855 25.978 1.00 29.53 110 ILE E CA 1
ATOM 12738 C C . ILE E 1 110 ? -2.008 41.455 24.589 1.00 30.93 110 ILE E C 1
ATOM 12739 O O . ILE E 1 110 ? -3.042 42.059 24.296 1.00 32.06 110 ILE E O 1
ATOM 12744 N N . LEU E 1 111 ? -0.987 41.306 23.755 1.00 32.42 111 LEU E N 1
ATOM 12745 C CA . LEU E 1 111 ? -0.972 41.829 22.393 1.00 33.05 111 LEU E CA 1
ATOM 12746 C C . LEU E 1 111 ? -2.206 41.516 21.555 1.00 33.21 111 LEU E C 1
ATOM 12747 O O . LEU E 1 111 ? -2.665 42.359 20.782 1.00 34.07 111 LEU E O 1
ATOM 12752 N N . THR E 1 112 ? -2.739 40.308 21.710 1.00 31.53 112 THR E N 1
ATOM 12753 C CA . THR E 1 112 ? -3.892 39.872 20.930 1.00 29.37 112 THR E CA 1
ATOM 12754 C C . THR E 1 112 ? -5.248 40.316 21.467 1.00 29.71 112 THR E C 1
ATOM 12755 O O . THR E 1 112 ? -6.279 40.065 20.842 1.00 29.07 112 THR E O 1
ATOM 12759 N N . ASN E 1 113 ? -5.248 40.959 22.629 1.00 29.38 113 ASN E N 1
ATOM 12760 C CA . ASN E 1 113 ? -6.479 41.458 23.228 1.00 29.88 113 ASN E CA 1
ATOM 12761 C C . ASN E 1 113 ? -6.167 42.394 24.384 1.00 30.95 113 ASN E C 1
ATOM 12762 O O . ASN E 1 113 ? -6.175 41.992 25.552 1.00 30.53 113 ASN E O 1
ATOM 12767 N N . PRO E 1 114 ? -5.889 43.668 24.072 1.00 31.90 114 PRO E N 1
ATOM 12768 C CA . PRO E 1 114 ? -5.569 44.673 25.088 1.00 30.81 114 PRO E CA 1
ATOM 12769 C C . PRO E 1 114 ? -6.697 44.992 26.066 1.00 30.97 114 PRO E C 1
ATOM 12770 O O . PRO E 1 114 ? -6.481 45.704 27.044 1.00 32.03 114 PRO E O 1
ATOM 12774 N N . THR E 1 115 ? -7.895 44.475 25.814 1.00 31.48 115 THR E N 1
ATOM 12775 C CA . THR E 1 115 ? -9.013 44.741 26.716 1.00 33.27 115 THR E CA 1
ATOM 12776 C C . THR E 1 115 ? -9.272 43.596 27.695 1.00 32.65 115 THR E C 1
ATOM 12777 O O . THR E 1 115 ? -10.150 43.701 28.550 1.00 32.87 115 THR E O 1
ATOM 12781 N N . SER E 1 116 ? -8.509 42.512 27.578 1.00 32.14 116 SER E N 1
ATOM 12782 C CA . SER E 1 116 ? -8.694 41.356 28.459 1.00 32.37 116 SER E CA 1
ATOM 12783 C C . SER E 1 116 ? -8.599 41.690 29.940 1.00 32.29 116 SER E C 1
ATOM 12784 O O . SER E 1 116 ? -7.681 42.382 30.372 1.00 33.68 116 SER E O 1
ATOM 12787 N N . VAL E 1 117 ? -9.546 41.178 30.718 1.00 33.51 117 VAL E N 1
ATOM 12788 C CA . VAL E 1 117 ? -9.560 41.412 32.159 1.00 33.99 117 VAL E CA 1
ATOM 12789 C C . VAL E 1 117 ? -8.437 40.654 32.859 1.00 33.41 117 VAL E C 1
ATOM 12790 O O . VAL E 1 117 ? -8.161 40.900 34.031 1.00 33.82 117 VAL E O 1
ATOM 12794 N N . GLN E 1 118 ? -7.790 39.732 32.149 1.00 31.62 118 GLN E N 1
ATOM 12795 C CA . GLN E 1 118 ? -6.697 38.961 32.742 1.00 31.83 118 GLN E CA 1
ATOM 12796 C C . GLN E 1 118 ? -5.426 39.787 32.908 1.00 31.41 118 GLN E C 1
ATOM 12797 O O . GLN E 1 118 ? -4.584 39.478 33.748 1.00 30.55 118 GLN E O 1
ATOM 12803 N N . ILE E 1 119 ? -5.283 40.833 32.099 1.00 32.41 119 ILE E N 1
ATOM 12804 C CA . ILE E 1 119 ? -4.106 41.693 32.173 1.00 31.76 119 ILE E CA 1
ATOM 12805 C C . ILE E 1 119 ? -3.918 42.229 33.590 1.00 32.83 119 ILE E C 1
ATOM 12806 O O . ILE E 1 119 ? -4.864 42.712 34.210 1.00 32.59 119 ILE E O 1
ATOM 12811 N N . GLY E 1 120 ? -2.694 42.120 34.101 1.00 34.22 120 GLY E N 1
ATOM 12812 C CA . GLY E 1 120 ? -2.395 42.602 35.438 1.00 33.91 120 GLY E CA 1
ATOM 12813 C C . GLY E 1 120 ? -2.892 41.738 36.585 1.00 34.48 120 GLY E C 1
ATOM 12814 O O . GLY E 1 120 ? -2.695 42.091 37.746 1.00 34.93 120 GLY E O 1
ATOM 12815 N N . ARG E 1 121 ? -3.526 40.608 36.284 1.00 34.04 121 ARG E N 1
ATOM 12816 C CA . ARG E 1 121 ? -4.037 39.736 37.342 1.00 34.10 121 ARG E CA 1
ATOM 12817 C C . ARG E 1 121 ? -3.175 38.507 37.621 1.00 33.08 121 ARG E C 1
ATOM 12818 O O . ARG E 1 121 ? -3.486 37.724 38.518 1.00 33.34 121 ARG E O 1
ATOM 12826 N N . HIS E 1 122 ? -2.098 38.329 36.865 1.00 31.56 122 HIS E N 1
ATOM 12827 C CA . HIS E 1 122 ? -1.250 37.153 37.048 1.00 30.97 122 HIS E CA 1
ATOM 12828 C C . HIS E 1 122 ? 0.219 37.505 36.885 1.00 30.02 122 HIS E C 1
ATOM 12829 O O . HIS E 1 122 ? 0.561 38.593 36.426 1.00 30.24 122 HIS E O 1
ATOM 12836 N N . ALA E 1 123 ? 1.082 36.563 37.248 1.00 29.62 123 ALA E N 1
ATOM 12837 C CA . ALA E 1 123 ? 2.518 36.750 37.124 1.00 30.12 123 ALA E CA 1
ATOM 12838 C C . ALA E 1 123 ? 3.224 35.405 37.092 1.00 30.44 123 ALA E C 1
ATOM 12839 O O . ALA E 1 123 ? 2.853 34.477 37.809 1.00 29.98 123 ALA E O 1
ATOM 12841 N N . LEU E 1 124 ? 4.231 35.303 36.236 1.00 30.36 124 LEU E N 1
ATOM 12842 C CA . LEU E 1 124 ? 5.025 34.090 36.130 1.00 31.30 124 LEU E CA 1
ATOM 12843 C C . LEU E 1 124 ? 5.834 34.014 37.417 1.00 30.70 124 LEU E C 1
ATOM 12844 O O . LEU E 1 124 ? 6.132 35.042 38.023 1.00 30.04 124 LEU E O 1
ATOM 12849 N N . LYS E 1 125 ? 6.187 32.810 37.846 1.00 31.20 125 LYS E N 1
ATOM 12850 C CA . LYS E 1 125 ? 7.016 32.695 39.034 1.00 30.61 125 LYS E CA 1
ATOM 12851 C C . LYS E 1 125 ? 8.401 33.199 38.629 1.00 30.24 125 LYS E C 1
ATOM 12852 O O . LYS E 1 125 ? 8.846 32.957 37.503 1.00 27.61 125 LYS E O 1
ATOM 12858 N N . THR E 1 126 ? 9.069 33.905 39.537 1.00 29.75 126 THR E N 1
ATOM 12859 C CA . THR E 1 126 ? 10.409 34.419 39.276 1.00 30.67 126 THR E CA 1
ATOM 12860 C C . THR E 1 126 ? 11.392 33.741 40.229 1.00 30.81 126 THR E C 1
ATOM 12861 O O . THR E 1 126 ? 11.013 33.301 41.312 1.00 31.51 126 THR E O 1
ATOM 12865 N N . TYR E 1 127 ? 12.651 33.650 39.820 1.00 30.21 127 TYR E N 1
ATOM 12866 C CA . TYR E 1 127 ? 13.670 33.026 40.655 1.00 30.47 127 TYR E CA 1
ATOM 12867 C C . TYR E 1 127 ? 14.741 34.016 41.066 1.00 30.54 127 TYR E C 1
ATOM 12868 O O . TYR E 1 127 ? 15.319 34.701 40.219 1.00 30.43 127 TYR E O 1
ATOM 12877 N N . PRO E 1 128 ? 15.018 34.110 42.376 1.00 29.99 128 PRO E N 1
ATOM 12878 C CA . PRO E 1 128 ? 16.052 35.038 42.841 1.00 31.33 128 PRO E CA 1
ATOM 12879 C C . PRO E 1 128 ? 17.350 34.674 42.129 1.00 31.95 128 PRO E C 1
ATOM 12880 O O . PRO E 1 128 ? 17.642 33.496 41.928 1.00 31.66 128 PRO E O 1
ATOM 12884 N N . VAL E 1 129 ? 18.120 35.684 41.745 1.00 32.80 129 VAL E N 1
ATOM 12885 C CA . VAL E 1 129 ? 19.369 35.455 41.038 1.00 33.84 129 VAL E CA 1
ATOM 12886 C C . VAL E 1 129 ? 20.558 36.139 41.698 1.00 34.89 129 VAL E C 1
ATOM 12887 O O . VAL E 1 129 ? 20.434 37.222 42.268 1.00 35.44 129 VAL E O 1
ATOM 12891 N N . ARG E 1 130 ? 21.709 35.483 41.619 1.00 35.37 130 ARG E N 1
ATOM 12892 C CA . ARG E 1 130 ? 22.959 36.015 42.144 1.00 36.48 130 ARG E CA 1
ATOM 12893 C C . ARG E 1 130 ? 23.988 35.664 41.084 1.00 37.34 130 ARG E C 1
ATOM 12894 O O . ARG E 1 130 ? 24.004 34.540 40.573 1.00 37.24 130 ARG E O 1
ATOM 12902 N N . GLU E 1 131 ? 24.829 36.623 40.725 1.00 36.29 131 GLU E N 1
ATOM 12903 C CA . GLU E 1 131 ? 25.850 36.360 39.729 1.00 37.22 131 GLU E CA 1
ATOM 12904 C C . GLU E 1 131 ? 27.200 36.662 40.362 1.00 37.89 131 GLU E C 1
ATOM 12905 O O . GLU E 1 131 ? 27.545 37.821 40.593 1.00 38.41 131 GLU E O 1
ATOM 12911 N N . GLU E 1 132 ? 27.948 35.606 40.669 1.00 37.77 132 GLU E N 1
ATOM 12912 C CA . GLU E 1 132 ? 29.258 35.744 41.292 1.00 37.93 132 GLU E CA 1
ATOM 12913 C C . GLU E 1 132 ? 30.247 34.773 40.658 1.00 38.08 132 GLU E C 1
ATOM 12914 O O . GLU E 1 132 ? 29.866 33.705 40.171 1.00 36.61 132 GLU E O 1
ATOM 12920 N N . LYS E 1 133 ? 31.519 35.154 40.671 1.00 36.55 133 LYS E N 1
ATOM 12921 C CA . LYS E 1 133 ? 32.592 34.328 40.129 1.00 36.11 133 LYS E CA 1
ATOM 12922 C C . LYS E 1 133 ? 32.313 33.725 38.760 1.00 36.30 133 LYS E C 1
ATOM 12923 O O . LYS E 1 133 ? 32.627 32.559 38.509 1.00 36.68 133 LYS E O 1
ATOM 12929 N N . GLY E 1 134 ? 31.727 34.522 37.873 1.00 36.13 134 GLY E N 1
ATOM 12930 C CA . GLY E 1 134 ? 31.441 34.049 36.530 1.00 35.36 134 GLY E CA 1
ATOM 12931 C C . GLY E 1 134 ? 30.310 33.041 36.443 1.00 34.28 134 GLY E C 1
ATOM 12932 O O . GLY E 1 134 ? 30.171 32.351 35.436 1.00 34.88 134 GLY E O 1
ATOM 12933 N N . LEU E 1 135 ? 29.497 32.962 37.491 1.00 33.22 135 LEU E N 1
ATOM 12934 C CA . LEU E 1 135 ? 28.380 32.025 37.519 1.00 32.56 135 LEU E CA 1
ATOM 12935 C C . LEU E 1 135 ? 27.048 32.684 37.842 1.00 31.89 135 LEU E C 1
ATOM 12936 O O . LEU E 1 135 ? 26.984 33.647 38.603 1.00 32.22 135 LEU E O 1
ATOM 12941 N N . VAL E 1 136 ? 25.981 32.156 37.254 1.00 32.09 136 VAL E N 1
ATOM 12942 C CA . VAL E 1 136 ? 24.644 32.652 37.543 1.00 32.40 136 VAL E CA 1
ATOM 12943 C C . VAL E 1 136 ? 23.986 31.625 38.465 1.00 31.31 136 VAL E C 1
ATOM 12944 O O . VAL E 1 136 ? 23.789 30.469 38.082 1.00 31.12 136 VAL E O 1
ATOM 12948 N N . PHE E 1 137 ? 23.686 32.041 39.692 1.00 30.64 137 PHE E N 1
ATOM 12949 C CA . PHE E 1 137 ? 23.043 31.164 40.666 1.00 30.08 137 PHE E CA 1
ATOM 12950 C C . PHE E 1 137 ? 21.557 31.480 40.755 1.00 30.21 137 PHE E C 1
ATOM 12951 O O . PHE E 1 137 ? 21.153 32.640 40.653 1.00 29.26 137 PHE E O 1
ATOM 12959 N N . LEU E 1 138 ? 20.752 30.442 40.953 1.00 29.07 138 LEU E N 1
ATOM 12960 C CA . LEU E 1 138 ? 19.312 30.602 41.092 1.00 29.31 138 LEU E CA 1
ATOM 12961 C C . LEU E 1 138 ? 18.886 30.023 42.429 1.00 30.59 138 LEU E C 1
ATOM 12962 O O . LEU E 1 138 ? 19.417 28.998 42.866 1.00 31.38 138 LEU E O 1
ATOM 12967 N N . PHE E 1 139 ? 17.937 30.680 43.085 1.00 31.06 139 PHE E N 1
ATOM 12968 C CA . PHE E 1 139 ? 17.432 30.170 44.349 1.00 31.05 139 PHE E CA 1
ATOM 12969 C C . PHE E 1 139 ? 16.149 29.416 44.022 1.00 31.14 139 PHE E C 1
ATOM 12970 O O . PHE E 1 139 ? 15.201 29.997 43.495 1.00 30.76 139 PHE E O 1
ATOM 12978 N N . VAL E 1 140 ? 16.133 28.121 44.315 1.00 30.57 140 VAL E N 1
ATOM 12979 C CA . VAL E 1 140 ? 14.963 27.294 44.057 1.00 30.54 140 VAL E CA 1
ATOM 12980 C C . VAL E 1 140 ? 14.302 26.977 45.392 1.00 31.59 140 VAL E C 1
ATOM 12981 O O . VAL E 1 140 ? 14.794 26.152 46.163 1.00 31.45 140 VAL E O 1
ATOM 12985 N N . GLY E 1 141 ? 13.192 27.650 45.667 1.00 31.89 141 GLY E N 1
ATOM 12986 C CA . GLY E 1 141 ? 12.500 27.426 46.919 1.00 35.02 141 GLY E CA 1
ATOM 12987 C C . GLY E 1 141 ? 11.297 28.332 47.072 1.00 36.61 141 GLY E C 1
ATOM 12988 O O . GLY E 1 141 ? 10.948 29.071 46.153 1.00 35.71 141 GLY E O 1
ATOM 12989 N N . ASP E 1 142 ? 10.674 28.282 48.244 1.00 38.16 142 ASP E N 1
ATOM 12990 C CA . ASP E 1 142 ? 9.489 29.082 48.523 1.00 40.75 142 ASP E CA 1
ATOM 12991 C C . ASP E 1 142 ? 9.736 30.127 49.595 1.00 42.11 142 ASP E C 1
ATOM 12992 O O . ASP E 1 142 ? 8.908 31.010 49.808 1.00 44.36 142 ASP E O 1
ATOM 12997 N N . GLN E 1 143 ? 10.872 30.030 50.273 1.00 42.68 143 GLN E N 1
ATOM 12998 C CA . GLN E 1 143 ? 11.183 30.972 51.338 1.00 43.57 143 GLN E CA 1
ATOM 12999 C C . GLN E 1 143 ? 12.165 32.057 50.931 1.00 44.22 143 GLN E C 1
ATOM 13000 O O . GLN E 1 143 ? 12.803 31.980 49.881 1.00 44.12 143 GLN E O 1
ATOM 13006 N N . GLU E 1 144 ? 12.266 33.078 51.775 1.00 44.76 144 GLU E N 1
ATOM 13007 C CA . GLU E 1 144 ? 13.178 34.187 51.548 1.00 44.82 144 GLU E CA 1
ATOM 13008 C C . GLU E 1 144 ? 14.589 33.610 51.502 1.00 42.31 144 GLU E C 1
ATOM 13009 O O . GLU E 1 144 ? 14.984 32.845 52.379 1.00 41.83 144 GLU E O 1
ATOM 13015 N N . PRO E 1 145 ? 15.365 33.969 50.473 1.00 40.43 145 PRO E N 1
ATOM 13016 C CA . PRO E 1 145 ? 16.736 33.472 50.327 1.00 39.70 145 PRO E CA 1
ATOM 13017 C C . PRO E 1 145 ? 17.690 33.885 51.445 1.00 39.12 145 PRO E C 1
ATOM 13018 O O . PRO E 1 145 ? 17.612 35.002 51.961 1.00 38.65 145 PRO E O 1
ATOM 13022 N N . HIS E 1 146 ? 18.584 32.972 51.814 1.00 37.48 146 HIS E N 1
ATOM 13023 C CA . HIS E 1 146 ? 19.615 33.247 52.810 1.00 36.31 146 HIS E CA 1
ATOM 13024 C C . HIS E 1 146 ? 20.794 33.703 51.952 1.00 35.58 146 HIS E C 1
ATOM 13025 O O . HIS E 1 146 ? 20.681 33.725 50.728 1.00 35.62 146 HIS E O 1
ATOM 13032 N N . ASP E 1 147 ? 21.915 34.068 52.565 1.00 36.76 147 ASP E N 1
ATOM 13033 C CA . ASP E 1 147 ? 23.072 34.512 51.787 1.00 37.39 147 ASP E CA 1
ATOM 13034 C C . ASP E 1 147 ? 23.608 33.380 50.920 1.00 36.50 147 ASP E C 1
ATOM 13035 O O . ASP E 1 147 ? 23.580 32.215 51.320 1.00 35.99 147 ASP E O 1
ATOM 13040 N N . LEU E 1 148 ? 24.101 33.730 49.737 1.00 33.70 148 LEU E N 1
ATOM 13041 C CA . LEU E 1 148 ? 24.668 32.751 48.819 1.00 33.84 148 LEU E CA 1
ATOM 13042 C C . LEU E 1 148 ? 25.856 32.052 49.478 1.00 33.60 148 LEU E C 1
ATOM 13043 O O . LEU E 1 148 ? 26.106 30.870 49.240 1.00 32.11 148 LEU E O 1
ATOM 13048 N N . ALA E 1 149 ? 26.579 32.794 50.311 1.00 33.11 149 ALA E N 1
ATOM 13049 C CA . ALA E 1 149 ? 27.750 32.267 51.004 1.00 32.65 149 ALA E CA 1
ATOM 13050 C C . ALA E 1 149 ? 27.459 30.976 51.756 1.00 31.21 149 ALA E C 1
ATOM 13051 O O . ALA E 1 149 ? 28.342 30.142 51.923 1.00 32.14 149 ALA E O 1
ATOM 13053 N N . GLU E 1 150 ? 26.223 30.807 52.209 1.00 31.44 150 GLU E N 1
ATOM 13054 C CA . GLU E 1 150 ? 25.862 29.598 52.936 1.00 32.05 150 GLU E CA 1
ATOM 13055 C C . GLU E 1 150 ? 25.755 28.355 52.051 1.00 31.02 150 GLU E C 1
ATOM 13056 O O . GLU E 1 150 ? 25.857 27.238 52.548 1.00 31.16 150 GLU E O 1
ATOM 13062 N N . ASP E 1 151 ? 25.566 28.543 50.748 1.00 29.93 151 ASP E N 1
ATOM 13063 C CA . ASP E 1 151 ? 25.446 27.403 49.837 1.00 29.68 151 ASP E CA 1
ATOM 13064 C C . ASP E 1 151 ? 26.652 27.148 48.927 1.00 30.50 151 ASP E C 1
ATOM 13065 O O . ASP E 1 151 ? 26.538 26.423 47.934 1.00 31.20 151 ASP E O 1
ATOM 13070 N N . VAL E 1 152 ? 27.799 27.742 49.252 1.00 30.08 152 VAL E N 1
ATOM 13071 C CA . VAL E 1 152 ? 29.016 27.529 48.470 1.00 29.69 152 VAL E CA 1
ATOM 13072 C C . VAL E 1 152 ? 30.159 27.209 49.438 1.00 30.59 152 VAL E C 1
ATOM 13073 O O . VAL E 1 152 ? 30.118 27.594 50.602 1.00 32.14 152 VAL E O 1
ATOM 13077 N N . PRO E 1 153 ? 31.190 26.487 48.972 1.00 31.19 153 PRO E N 1
ATOM 13078 C CA . PRO E 1 153 ? 32.315 26.136 49.847 1.00 32.97 153 PRO E CA 1
ATOM 13079 C C . PRO E 1 153 ? 33.039 27.353 50.416 1.00 34.42 153 PRO E C 1
ATOM 13080 O O . PRO E 1 153 ? 33.030 28.428 49.816 1.00 35.23 153 PRO E O 1
ATOM 13084 N N . PRO E 1 154 ? 33.669 27.199 51.592 1.00 35.88 154 PRO E N 1
ATOM 13085 C CA . PRO E 1 154 ? 34.396 28.312 52.209 1.00 36.77 154 PRO E CA 1
ATOM 13086 C C . PRO E 1 154 ? 35.453 28.848 51.248 1.00 36.56 154 PRO E C 1
ATOM 13087 O O . PRO E 1 154 ? 36.150 28.072 50.591 1.00 37.12 154 PRO E O 1
ATOM 13091 N N . GLY E 1 155 ? 35.552 30.169 51.151 1.00 37.91 155 GLY E N 1
ATOM 13092 C CA . GLY E 1 155 ? 36.550 30.774 50.285 1.00 38.37 155 GLY E CA 1
ATOM 13093 C C . GLY E 1 155 ? 36.195 30.965 48.821 1.00 38.88 155 GLY E C 1
ATOM 13094 O O . GLY E 1 155 ? 36.872 31.722 48.120 1.00 38.49 155 GLY E O 1
ATOM 13095 N N . PHE E 1 156 ? 35.144 30.301 48.343 1.00 37.60 156 PHE E N 1
ATOM 13096 C CA . PHE E 1 156 ? 34.763 30.436 46.938 1.00 35.32 156 PHE E CA 1
ATOM 13097 C C . PHE E 1 156 ? 34.437 31.876 46.556 1.00 34.98 156 PHE E C 1
ATOM 13098 O O . PHE E 1 156 ? 34.675 32.291 45.422 1.00 34.21 156 PHE E O 1
ATOM 13106 N N . LEU E 1 157 ? 33.890 32.637 47.496 1.00 35.39 157 LEU E N 1
ATOM 13107 C CA . LEU E 1 157 ? 33.533 34.021 47.210 1.00 37.67 157 LEU E CA 1
ATOM 13108 C C . LEU E 1 157 ? 34.603 35.039 47.611 1.00 39.88 157 LEU E C 1
ATOM 13109 O O . LEU E 1 157 ? 34.336 36.242 47.636 1.00 40.19 157 LEU E O 1
ATOM 13114 N N . ASP E 1 158 ? 35.806 34.568 47.927 1.00 41.98 158 ASP E N 1
ATOM 13115 C CA . ASP E 1 158 ? 36.880 35.486 48.300 1.00 42.50 158 ASP E CA 1
ATOM 13116 C C . ASP E 1 158 ? 37.128 36.458 47.154 1.00 42.58 158 ASP E C 1
ATOM 13117 O O . ASP E 1 158 ? 37.247 36.055 45.997 1.00 41.26 158 ASP E O 1
ATOM 13122 N N . ALA E 1 159 ? 37.214 37.740 47.488 1.00 43.51 159 ALA E N 1
ATOM 13123 C CA . ALA E 1 159 ? 37.429 38.789 46.497 1.00 44.22 159 ALA E CA 1
ATOM 13124 C C . ALA E 1 159 ? 38.640 38.570 45.593 1.00 44.48 159 ALA E C 1
ATOM 13125 O O . ALA E 1 159 ? 38.583 38.857 44.397 1.00 45.43 159 ALA E O 1
ATOM 13127 N N . ASP E 1 160 ? 39.726 38.053 46.156 1.00 45.18 160 ASP E N 1
ATOM 13128 C CA . ASP E 1 160 ? 40.952 37.830 45.391 1.00 46.66 160 ASP E CA 1
ATOM 13129 C C . ASP E 1 160 ? 40.983 36.543 44.574 1.00 46.30 160 ASP E C 1
ATOM 13130 O O . ASP E 1 160 ? 41.980 36.263 43.901 1.00 45.69 160 ASP E O 1
ATOM 13135 N N . LEU E 1 161 ? 39.910 35.760 44.628 1.00 44.95 161 LEU E N 1
ATOM 13136 C CA . LEU E 1 161 ? 39.868 34.496 43.900 1.00 43.20 161 LEU E CA 1
ATOM 13137 C C . LEU E 1 161 ? 39.368 34.629 42.461 1.00 42.43 161 LEU E C 1
ATOM 13138 O O . LEU E 1 161 ? 38.214 34.991 42.226 1.00 42.20 161 LEU E O 1
ATOM 13143 N N . ALA E 1 162 ? 40.240 34.336 41.501 1.00 41.11 162 ALA E N 1
ATOM 13144 C CA . ALA E 1 162 ? 39.863 34.388 40.093 1.00 41.34 162 ALA E CA 1
ATOM 13145 C C . ALA E 1 162 ? 39.303 33.004 39.760 1.00 41.10 162 ALA E C 1
ATOM 13146 O O . ALA E 1 162 ? 39.966 31.992 39.992 1.00 41.48 162 ALA E O 1
ATOM 13148 N N . VAL E 1 163 ? 38.090 32.957 39.216 1.00 40.08 163 VAL E N 1
ATOM 13149 C CA . VAL E 1 163 ? 37.465 31.676 38.901 1.00 37.94 163 VAL E CA 1
ATOM 13150 C C . VAL E 1 163 ? 37.034 31.493 37.450 1.00 37.13 163 VAL E C 1
ATOM 13151 O O . VAL E 1 163 ? 36.525 32.413 36.814 1.00 37.97 163 VAL E O 1
ATOM 13155 N N . HIS E 1 164 ? 37.252 30.283 36.945 1.00 36.77 164 HIS E N 1
ATOM 13156 C CA . HIS E 1 164 ? 36.879 29.891 35.590 1.00 37.03 164 HIS E CA 1
ATOM 13157 C C . HIS E 1 164 ? 36.379 28.451 35.678 1.00 36.02 164 HIS E C 1
ATOM 13158 O O . HIS E 1 164 ? 36.739 27.725 36.603 1.00 35.81 164 HIS E O 1
ATOM 13165 N N . GLY E 1 165 ? 35.555 28.036 34.723 1.00 35.61 165 GLY E N 1
ATOM 13166 C CA . GLY E 1 165 ? 35.053 26.676 34.761 1.00 34.72 165 GLY E CA 1
ATOM 13167 C C . GLY E 1 165 ? 34.327 26.239 33.509 1.00 34.50 165 GLY E C 1
ATOM 13168 O O . GLY E 1 165 ? 34.258 26.974 32.525 1.00 35.04 165 GLY E O 1
ATOM 13169 N N . GLN E 1 166 ? 33.792 25.023 33.557 1.00 32.97 166 GLN E N 1
ATOM 13170 C CA . GLN E 1 166 ? 33.047 24.440 32.451 1.00 32.34 166 GLN E CA 1
ATOM 13171 C C . GLN E 1 166 ? 32.032 23.455 33.023 1.00 31.81 166 GLN E C 1
ATOM 13172 O O . GLN E 1 166 ? 32.194 22.962 34.142 1.00 30.24 166 GLN E O 1
ATOM 13178 N N . HIS E 1 167 ? 30.986 23.166 32.260 1.00 30.64 167 HIS E N 1
ATOM 13179 C CA . HIS E 1 167 ? 29.982 22.224 32.725 1.00 31.03 167 HIS E CA 1
ATOM 13180 C C . HIS E 1 167 ? 29.592 21.251 31.626 1.00 31.53 167 HIS E C 1
ATOM 13181 O O . HIS E 1 167 ? 29.826 21.503 30.445 1.00 31.30 167 HIS E O 1
ATOM 13188 N N . ARG E 1 168 ? 29.013 20.127 32.033 1.00 30.48 168 ARG E N 1
ATOM 13189 C CA . ARG E 1 168 ? 28.575 19.095 31.106 1.00 29.40 168 ARG E CA 1
ATOM 13190 C C . ARG E 1 168 ? 27.400 18.370 31.753 1.00 28.83 168 ARG E C 1
ATOM 13191 O O . ARG E 1 168 ? 27.234 18.404 32.976 1.00 27.04 168 ARG E O 1
ATOM 13199 N N . VAL E 1 169 ? 26.585 17.722 30.932 1.00 28.29 169 VAL E N 1
ATOM 13200 C CA . VAL E 1 169 ? 25.448 16.976 31.445 1.00 27.43 169 VAL E CA 1
ATOM 13201 C C . VAL E 1 169 ? 25.905 15.540 31.631 1.00 27.23 169 VAL E C 1
ATOM 13202 O O . VAL E 1 169 ? 26.510 14.959 30.738 1.00 27.46 169 VAL E O 1
ATOM 13206 N N . VAL E 1 170 ? 25.636 14.974 32.802 1.00 26.73 170 VAL E N 1
ATOM 13207 C CA . VAL E 1 170 ? 26.022 13.599 33.084 1.00 26.35 170 VAL E CA 1
ATOM 13208 C C . VAL E 1 170 ? 24.771 12.732 33.228 1.00 26.70 170 VAL E C 1
ATOM 13209 O O . VAL E 1 170 ? 23.823 13.117 33.917 1.00 26.13 170 VAL E O 1
ATOM 13213 N N . ASP E 1 171 ? 24.776 11.566 32.581 1.00 26.83 171 ASP E N 1
ATOM 13214 C CA . ASP E 1 171 ? 23.631 10.660 32.632 1.00 27.16 171 ASP E CA 1
ATOM 13215 C C . ASP E 1 171 ? 23.542 9.864 33.927 1.00 26.01 171 ASP E C 1
ATOM 13216 O O . ASP E 1 171 ? 23.664 8.641 33.926 1.00 24.62 171 ASP E O 1
ATOM 13221 N N . ALA E 1 172 ? 23.323 10.561 35.034 1.00 23.86 172 ALA E N 1
ATOM 13222 C CA . ALA E 1 172 ? 23.193 9.898 36.316 1.00 22.16 172 ALA E CA 1
ATOM 13223 C C . ALA E 1 172 ? 22.581 10.877 37.299 1.00 22.67 172 ALA E C 1
ATOM 13224 O O . ALA E 1 172 ? 22.679 12.090 37.122 1.00 21.96 172 ALA E O 1
ATOM 13226 N N . ASN E 1 173 ? 21.941 10.342 38.331 1.00 22.48 173 ASN E N 1
ATOM 13227 C CA . ASN E 1 173 ? 21.338 11.172 39.356 1.00 22.70 173 ASN E CA 1
ATOM 13228 C C . ASN E 1 173 ? 22.450 12.007 39.990 1.00 23.85 173 ASN E C 1
ATOM 13229 O O . ASN E 1 173 ? 23.597 11.557 40.078 1.00 23.23 173 ASN E O 1
ATOM 13234 N N . TRP E 1 174 ? 22.110 13.215 40.429 1.00 22.84 174 TRP E N 1
ATOM 13235 C CA . TRP E 1 174 ? 23.088 14.110 41.031 1.00 23.54 174 TRP E CA 1
ATOM 13236 C C . TRP E 1 174 ? 23.822 13.482 42.217 1.00 25.86 174 TRP E C 1
ATOM 13237 O O . TRP E 1 174 ? 24.982 13.805 42.477 1.00 23.97 174 TRP E O 1
ATOM 13248 N N . ARG E 1 175 ? 23.152 12.590 42.938 1.00 25.15 175 ARG E N 1
ATOM 13249 C CA . ARG E 1 175 ? 23.780 11.960 44.091 1.00 26.05 175 ARG E CA 1
ATOM 13250 C C . ARG E 1 175 ? 24.964 11.084 43.700 1.00 25.76 175 ARG E C 1
ATOM 13251 O O . ARG E 1 175 ? 25.899 10.928 44.480 1.00 26.17 175 ARG E O 1
ATOM 13259 N N . MET E 1 176 ? 24.931 10.518 42.498 1.00 24.93 176 MET E N 1
ATOM 13260 C CA . MET E 1 176 ? 26.044 9.695 42.045 1.00 24.76 176 MET E CA 1
ATOM 13261 C C . MET E 1 176 ? 27.252 10.620 41.882 1.00 24.81 176 MET E C 1
ATOM 13262 O O . MET E 1 176 ? 28.397 10.213 42.101 1.00 25.37 176 MET E O 1
ATOM 13267 N N . GLY E 1 177 ? 26.982 11.869 41.513 1.00 24.56 177 GLY E N 1
ATOM 13268 C CA . GLY E 1 177 ? 28.047 12.842 41.351 1.00 26.12 177 GLY E CA 1
ATOM 13269 C C . GLY E 1 177 ? 28.688 13.195 42.684 1.00 28.04 177 GLY E C 1
ATOM 13270 O O . GLY E 1 177 ? 29.910 13.128 42.833 1.00 27.63 177 GLY E O 1
ATOM 13271 N N . VAL E 1 178 ? 27.871 13.561 43.669 1.00 28.98 178 VAL E N 1
ATOM 13272 C CA . VAL E 1 178 ? 28.410 13.926 44.974 1.00 29.97 178 VAL E CA 1
ATOM 13273 C C . VAL E 1 178 ? 29.020 12.722 45.691 1.00 29.94 178 VAL E C 1
ATOM 13274 O O . VAL E 1 178 ? 30.020 12.861 46.395 1.00 30.73 178 VAL E O 1
ATOM 13278 N N . GLU E 1 179 ? 28.434 11.539 45.509 1.00 29.06 179 GLU E N 1
ATOM 13279 C CA . GLU E 1 179 ? 28.968 10.332 46.141 1.00 28.61 179 GLU E CA 1
ATOM 13280 C C . GLU E 1 179 ? 30.366 10.063 45.563 1.00 29.63 179 GLU E C 1
ATOM 13281 O O . GLU E 1 179 ? 31.312 9.761 46.296 1.00 30.03 179 GLU E O 1
ATOM 13287 N N . ASN E 1 180 ? 30.480 10.176 44.244 1.00 28.07 180 ASN E N 1
ATOM 13288 C CA . ASN E 1 180 ? 31.744 9.960 43.549 1.00 30.03 180 ASN E CA 1
ATOM 13289 C C . ASN E 1 180 ? 32.750 11.067 43.881 1.00 30.85 180 ASN E C 1
ATOM 13290 O O . ASN E 1 180 ? 33.933 10.807 44.067 1.00 31.75 180 ASN E O 1
ATOM 13295 N N . GLY E 1 181 ? 32.266 12.299 43.965 1.00 31.80 181 GLY E N 1
ATOM 13296 C CA . GLY E 1 181 ? 33.142 13.411 44.271 1.00 33.22 181 GLY E CA 1
ATOM 13297 C C . GLY E 1 181 ? 33.739 13.371 45.667 1.00 34.74 181 GLY E C 1
ATOM 13298 O O . GLY E 1 181 ? 34.934 13.615 45.841 1.00 34.80 181 GLY E O 1
ATOM 13299 N N . PHE E 1 182 ? 32.921 13.062 46.667 1.00 33.25 182 PHE E N 1
ATOM 13300 C CA . PHE E 1 182 ? 33.400 13.019 48.044 1.00 34.24 182 PHE E CA 1
ATOM 13301 C C . PHE E 1 182 ? 33.846 11.628 48.506 1.00 35.07 182 PHE E C 1
ATOM 13302 O O . PHE E 1 182 ? 34.057 11.404 49.696 1.00 38.46 182 PHE E O 1
ATOM 13310 N N . ASP E 1 183 ? 33.985 10.693 47.572 1.00 35.85 183 ASP E N 1
ATOM 13311 C CA . ASP E 1 183 ? 34.419 9.342 47.913 1.00 35.47 183 ASP E CA 1
ATOM 13312 C C . ASP E 1 183 ? 35.884 9.437 48.336 1.00 36.67 183 ASP E C 1
ATOM 13313 O O . ASP E 1 183 ? 36.775 9.567 47.494 1.00 35.14 183 ASP E O 1
ATOM 13318 N N . ALA E 1 184 ? 36.126 9.357 49.640 1.00 37.79 184 ALA E N 1
ATOM 13319 C CA . ALA E 1 184 ? 37.474 9.477 50.189 1.00 39.96 184 ALA E CA 1
ATOM 13320 C C . ALA E 1 184 ? 38.544 8.507 49.678 1.00 41.00 184 ALA E C 1
ATOM 13321 O O . ALA E 1 184 ? 39.731 8.841 49.688 1.00 43.41 184 ALA E O 1
ATOM 13323 N N . GLY E 1 185 ? 38.152 7.320 49.226 1.00 40.47 185 GLY E N 1
ATOM 13324 C CA . GLY E 1 185 ? 39.155 6.378 48.753 1.00 39.34 185 GLY E CA 1
ATOM 13325 C C . GLY E 1 185 ? 39.057 5.881 47.319 1.00 38.40 185 GLY E C 1
ATOM 13326 O O . GLY E 1 185 ? 39.244 4.684 47.081 1.00 38.25 185 GLY E O 1
ATOM 13327 N N . HIS E 1 186 ? 38.808 6.778 46.361 1.00 36.40 186 HIS E N 1
ATOM 13328 C CA . HIS E 1 186 ? 38.665 6.364 44.965 1.00 33.57 186 HIS E CA 1
ATOM 13329 C C . HIS E 1 186 ? 39.799 6.713 43.994 1.00 33.06 186 HIS E C 1
ATOM 13330 O O . HIS E 1 186 ? 39.646 6.511 42.785 1.00 31.26 186 HIS E O 1
ATOM 13337 N N . VAL E 1 187 ? 40.931 7.209 44.500 1.00 33.58 187 VAL E N 1
ATOM 13338 C CA . VAL E 1 187 ? 42.058 7.574 43.630 1.00 33.37 187 VAL E CA 1
ATOM 13339 C C . VAL E 1 187 ? 42.478 6.470 42.652 1.00 31.39 187 VAL E C 1
ATOM 13340 O O . VAL E 1 187 ? 43.030 6.749 41.591 1.00 32.06 187 VAL E O 1
ATOM 13344 N N . PHE E 1 188 ? 42.210 5.221 43.011 1.00 31.78 188 PHE E N 1
ATOM 13345 C CA . PHE E 1 188 ? 42.551 4.070 42.172 1.00 31.45 188 PHE E CA 1
ATOM 13346 C C . PHE E 1 188 ? 42.076 4.247 40.727 1.00 32.49 188 PHE E C 1
ATOM 13347 O O . PHE E 1 188 ? 42.764 3.864 39.774 1.00 31.85 188 PHE E O 1
ATOM 13355 N N . ILE E 1 189 ? 40.893 4.832 40.569 1.00 31.73 189 ILE E N 1
ATOM 13356 C CA . ILE E 1 189 ? 40.311 5.037 39.249 1.00 31.13 189 ILE E CA 1
ATOM 13357 C C . ILE E 1 189 ? 41.085 6.044 38.390 1.00 30.82 189 ILE E C 1
ATOM 13358 O O . ILE E 1 189 ? 40.941 6.070 37.166 1.00 28.29 189 ILE E O 1
ATOM 13363 N N . HIS E 1 190 ? 41.912 6.862 39.034 1.00 30.86 190 HIS E N 1
ATOM 13364 C CA . HIS E 1 190 ? 42.692 7.883 38.335 1.00 33.39 190 HIS E CA 1
ATOM 13365 C C . HIS E 1 190 ? 44.173 7.524 38.087 1.00 33.77 190 HIS E C 1
ATOM 13366 O O . HIS E 1 190 ? 44.933 8.344 37.563 1.00 33.07 190 HIS E O 1
ATOM 13373 N N . LYS E 1 191 ? 44.568 6.306 38.444 1.00 34.14 191 LYS E N 1
ATOM 13374 C CA . LYS E 1 191 ? 45.960 5.865 38.306 1.00 35.14 191 LYS E CA 1
ATOM 13375 C C . LYS E 1 191 ? 46.610 5.964 36.924 1.00 36.64 191 LYS E C 1
ATOM 13376 O O . LYS E 1 191 ? 47.830 5.852 36.809 1.00 38.15 191 LYS E O 1
ATOM 13382 N N . SER E 1 192 ? 45.820 6.174 35.879 1.00 36.79 192 SER E N 1
ATOM 13383 C CA . SER E 1 192 ? 46.384 6.272 34.539 1.00 38.22 192 SER E CA 1
ATOM 13384 C C . SER E 1 192 ? 46.068 7.602 33.869 1.00 37.10 192 SER E C 1
ATOM 13385 O O . SER E 1 192 ? 46.177 7.730 32.652 1.00 37.52 192 SER E O 1
ATOM 13388 N N . SER E 1 193 ? 45.678 8.591 34.664 1.00 36.64 193 SER E N 1
ATOM 13389 C CA . SER E 1 193 ? 45.342 9.908 34.132 1.00 38.08 193 SER E CA 1
ATOM 13390 C C . SER E 1 193 ? 46.558 10.608 33.541 1.00 39.16 193 SER E C 1
ATOM 13391 O O . SER E 1 193 ? 47.660 10.500 34.074 1.00 37.91 193 SER E O 1
ATOM 13394 N N . ILE E 1 194 ? 46.347 11.336 32.448 1.00 40.16 194 ILE E N 1
ATOM 13395 C CA . ILE E 1 194 ? 47.430 12.063 31.803 1.00 41.33 194 ILE E CA 1
ATOM 13396 C C . ILE E 1 194 ? 47.911 13.210 32.693 1.00 42.36 194 ILE E C 1
ATOM 13397 O O . ILE E 1 194 ? 48.963 13.799 32.444 1.00 42.99 194 ILE E O 1
ATOM 13402 N N . LEU E 1 195 ? 47.142 13.522 33.733 1.00 41.14 195 LEU E N 1
ATOM 13403 C CA . LEU E 1 195 ? 47.513 14.595 34.649 1.00 40.60 195 LEU E CA 1
ATOM 13404 C C . LEU E 1 195 ? 48.694 14.205 35.533 1.00 40.60 195 LEU E C 1
ATOM 13405 O O . LEU E 1 195 ? 49.444 15.068 35.997 1.00 39.58 195 LEU E O 1
ATOM 13410 N N . LEU E 1 196 ? 48.854 12.907 35.767 1.00 40.18 196 LEU E N 1
ATOM 13411 C CA . LEU E 1 196 ? 49.927 12.419 36.627 1.00 41.41 196 LEU E CA 1
ATOM 13412 C C . LEU E 1 196 ? 51.328 12.785 36.134 1.00 42.74 196 LEU E C 1
ATOM 13413 O O . LEU E 1 196 ? 52.077 13.458 36.847 1.00 41.37 196 LEU E O 1
ATOM 13418 N N . ASP E 1 197 ? 51.687 12.346 34.931 1.00 44.34 197 ASP E N 1
ATOM 13419 C CA . ASP E 1 197 ? 53.001 12.675 34.387 1.00 46.73 197 ASP E CA 1
ATOM 13420 C C . ASP E 1 197 ? 52.921 14.036 33.692 1.00 47.27 197 ASP E C 1
ATOM 13421 O O . ASP E 1 197 ? 53.940 14.620 33.320 1.00 48.76 197 ASP E O 1
ATOM 13426 N N . GLY E 1 198 ? 51.699 14.541 33.531 1.00 45.98 198 GLY E N 1
ATOM 13427 C CA . GLY E 1 198 ? 51.503 15.827 32.886 1.00 44.09 198 GLY E CA 1
ATOM 13428 C C . GLY E 1 198 ? 51.790 17.001 33.804 1.00 44.04 198 GLY E C 1
ATOM 13429 O O . GLY E 1 198 ? 52.164 18.081 33.348 1.00 45.20 198 GLY E O 1
ATOM 13430 N N . ASN E 1 199 ? 51.610 16.801 35.103 1.00 43.38 199 ASN E N 1
ATOM 13431 C CA . ASN E 1 199 ? 51.868 17.861 36.063 1.00 43.11 199 ASN E CA 1
ATOM 13432 C C . ASN E 1 199 ? 52.708 17.316 37.206 1.00 42.73 199 ASN E C 1
ATOM 13433 O O . ASN E 1 199 ? 52.730 17.876 38.303 1.00 42.55 199 ASN E O 1
ATOM 13438 N N . ASP E 1 200 ? 53.398 16.211 36.931 1.00 43.05 200 ASP E N 1
ATOM 13439 C CA . ASP E 1 200 ? 54.271 15.567 37.906 1.00 43.26 200 ASP E CA 1
ATOM 13440 C C . ASP E 1 200 ? 53.667 15.526 39.304 1.00 42.77 200 ASP E C 1
ATOM 13441 O O . ASP E 1 200 ? 54.247 16.039 40.260 1.00 42.00 200 ASP E O 1
ATOM 13446 N N . ILE E 1 201 ? 52.497 14.906 39.420 1.00 42.78 201 ILE E N 1
ATOM 13447 C CA . ILE E 1 201 ? 51.826 14.805 40.710 1.00 41.58 201 ILE E CA 1
ATOM 13448 C C . ILE E 1 201 ? 51.919 13.402 41.295 1.00 39.20 201 ILE E C 1
ATOM 13449 O O . ILE E 1 201 ? 51.910 12.411 40.564 1.00 40.78 201 ILE E O 1
ATOM 13454 N N . ALA E 1 202 ? 52.026 13.324 42.616 1.00 37.30 202 ALA E N 1
ATOM 13455 C CA . ALA E 1 202 ? 52.099 12.042 43.299 1.00 36.95 202 ALA E CA 1
ATOM 13456 C C . ALA E 1 202 ? 50.670 11.527 43.480 1.00 36.95 202 ALA E C 1
ATOM 13457 O O . ALA E 1 202 ? 49.762 12.300 43.795 1.00 36.92 202 ALA E O 1
ATOM 13459 N N . LEU E 1 203 ? 50.464 10.230 43.276 1.00 36.18 203 LEU E N 1
ATOM 13460 C CA . LEU E 1 203 ? 49.129 9.660 43.434 1.00 35.37 203 LEU E CA 1
ATOM 13461 C C . LEU E 1 203 ? 49.180 8.228 43.944 1.00 33.90 203 LEU E C 1
ATOM 13462 O O . LEU E 1 203 ? 49.592 7.314 43.227 1.00 34.47 203 LEU E O 1
ATOM 13467 N N . PRO E 1 204 ? 48.768 8.014 45.199 1.00 32.90 204 PRO E N 1
ATOM 13468 C CA . PRO E 1 204 ? 48.784 6.660 45.749 1.00 34.18 204 PRO E CA 1
ATOM 13469 C C . PRO E 1 204 ? 47.646 5.833 45.142 1.00 35.96 204 PRO E C 1
ATOM 13470 O O . PRO E 1 204 ? 46.821 6.356 44.390 1.00 35.89 204 PRO E O 1
ATOM 13474 N N . LEU E 1 205 ? 47.621 4.543 45.456 1.00 37.38 205 LEU E N 1
ATOM 13475 C CA . LEU E 1 205 ? 46.582 3.647 44.962 1.00 38.67 205 LEU E CA 1
ATOM 13476 C C . LEU E 1 205 ? 45.382 3.755 45.888 1.00 39.94 205 LEU E C 1
ATOM 13477 O O . LEU E 1 205 ? 44.239 3.598 45.460 1.00 39.88 205 LEU E O 1
ATOM 13482 N N . GLY E 1 206 ? 45.664 4.017 47.161 1.00 40.38 206 GLY E N 1
ATOM 13483 C CA . GLY E 1 206 ? 44.619 4.142 48.156 1.00 41.80 206 GLY E CA 1
ATOM 13484 C C . GLY E 1 206 ? 45.173 4.555 49.509 1.00 43.33 206 GLY E C 1
ATOM 13485 O O . GLY E 1 206 ? 46.242 5.165 49.591 1.00 43.21 206 GLY E O 1
ATOM 13486 N N . PHE E 1 207 ? 44.454 4.211 50.574 1.00 43.43 207 PHE E N 1
ATOM 13487 C CA . PHE E 1 207 ? 44.864 4.571 51.926 1.00 44.05 207 PHE E CA 1
ATOM 13488 C C . PHE E 1 207 ? 44.473 3.504 52.937 1.00 45.12 207 PHE E C 1
ATOM 13489 O O . PHE E 1 207 ? 43.429 2.866 52.808 1.00 46.74 207 PHE E O 1
ATOM 13497 N N . ALA E 1 208 ? 45.324 3.304 53.937 1.00 45.76 208 ALA E N 1
ATOM 13498 C CA . ALA E 1 208 ? 45.036 2.359 55.010 1.00 45.53 208 ALA E CA 1
ATOM 13499 C C . ALA E 1 208 ? 44.553 3.310 56.102 1.00 46.02 208 ALA E C 1
ATOM 13500 O O . ALA E 1 208 ? 45.356 3.865 56.853 1.00 46.79 208 ALA E O 1
ATOM 13502 N N . PRO E 1 209 ? 43.229 3.528 56.183 1.00 46.37 209 PRO E N 1
ATOM 13503 C CA . PRO E 1 209 ? 42.605 4.422 57.163 1.00 46.20 209 PRO E CA 1
ATOM 13504 C C . PRO E 1 209 ? 43.005 4.219 58.615 1.00 46.58 209 PRO E C 1
ATOM 13505 O O . PRO E 1 209 ? 43.312 3.105 59.046 1.00 46.72 209 PRO E O 1
ATOM 13509 N N . GLY E 1 210 ? 42.993 5.317 59.363 1.00 47.51 210 GLY E N 1
ATOM 13510 C CA . GLY E 1 210 ? 43.318 5.256 60.773 1.00 47.92 210 GLY E CA 1
ATOM 13511 C C . GLY E 1 210 ? 42.021 5.054 61.528 1.00 48.92 210 GLY E C 1
ATOM 13512 O O . GLY E 1 210 ? 41.099 4.414 61.019 1.00 48.72 210 GLY E O 1
ATOM 13513 N N . ASP E 1 211 ? 41.941 5.600 62.736 1.00 49.56 211 ASP E N 1
ATOM 13514 C CA . ASP E 1 211 ? 40.743 5.478 63.556 1.00 50.60 211 ASP E CA 1
ATOM 13515 C C . ASP E 1 211 ? 39.549 6.186 62.911 1.00 49.53 211 ASP E C 1
ATOM 13516 O O . ASP E 1 211 ? 39.633 7.362 62.546 1.00 48.99 211 ASP E O 1
ATOM 13521 N N . PRO E 1 212 ? 38.418 5.473 62.770 1.00 48.09 212 PRO E N 1
ATOM 13522 C CA . PRO E 1 212 ? 37.175 5.977 62.174 1.00 46.94 212 PRO E CA 1
ATOM 13523 C C . PRO E 1 212 ? 36.731 7.361 62.647 1.00 46.73 212 PRO E C 1
ATOM 13524 O O . PRO E 1 212 ? 36.256 8.172 61.850 1.00 44.60 212 PRO E O 1
ATOM 13528 N N . GLU E 1 213 ? 36.893 7.628 63.940 1.00 47.18 213 GLU E N 1
ATOM 13529 C CA . GLU E 1 213 ? 36.477 8.905 64.508 1.00 48.17 213 GLU E CA 1
ATOM 13530 C C . GLU E 1 213 ? 37.325 10.113 64.126 1.00 47.60 213 GLU E C 1
ATOM 13531 O O . GLU E 1 213 ? 36.905 11.248 64.328 1.00 48.45 213 GLU E O 1
ATOM 13537 N N . GLN E 1 214 ? 38.514 9.884 63.582 1.00 46.49 214 GLN E N 1
ATOM 13538 C CA . GLN E 1 214 ? 39.359 11.004 63.182 1.00 47.38 214 GLN E CA 1
ATOM 13539 C C . GLN E 1 214 ? 39.458 11.143 61.665 1.00 46.46 214 GLN E C 1
ATOM 13540 O O . GLN E 1 214 ? 40.282 11.908 61.152 1.00 45.89 214 GLN E O 1
ATOM 13546 N N . LEU E 1 215 ? 38.606 10.411 60.951 1.00 44.10 215 LEU E N 1
ATOM 13547 C CA . LEU E 1 215 ? 38.609 10.443 59.492 1.00 42.04 215 LEU E CA 1
ATOM 13548 C C . LEU E 1 215 ? 37.818 11.610 58.912 1.00 39.90 215 LEU E C 1
ATOM 13549 O O . LEU E 1 215 ? 37.989 11.959 57.744 1.00 40.68 215 LEU E O 1
ATOM 13554 N N . THR E 1 216 ? 36.952 12.210 59.719 1.00 38.70 216 THR E N 1
ATOM 13555 C CA . THR E 1 216 ? 36.140 13.323 59.247 1.00 37.93 216 THR E CA 1
ATOM 13556 C C . THR E 1 216 ? 35.841 14.341 60.340 1.00 38.58 216 THR E C 1
ATOM 13557 O O . THR E 1 216 ? 35.936 14.042 61.530 1.00 37.13 216 THR E O 1
ATOM 13561 N N . ARG E 1 217 ? 35.469 15.542 59.909 1.00 38.17 217 ARG E N 1
ATOM 13562 C CA . ARG E 1 217 ? 35.093 16.622 60.805 1.00 40.07 217 ARG E CA 1
ATOM 13563 C C . ARG E 1 217 ? 33.882 17.296 60.163 1.00 39.38 217 ARG E C 1
ATOM 13564 O O . ARG E 1 217 ? 33.927 17.669 58.991 1.00 40.21 217 ARG E O 1
ATOM 13572 N N . SER E 1 218 ? 32.801 17.435 60.922 1.00 39.79 218 SER E N 1
ATOM 13573 C CA . SER E 1 218 ? 31.584 18.058 60.412 1.00 40.42 218 SER E CA 1
ATOM 13574 C C . SER E 1 218 ? 31.369 19.470 60.939 1.00 41.53 218 SER E C 1
ATOM 13575 O O . SER E 1 218 ? 31.605 19.747 62.116 1.00 42.43 218 SER E O 1
ATOM 13578 N N . VAL E 1 219 ? 30.917 20.356 60.055 1.00 41.16 219 VAL E N 1
ATOM 13579 C CA . VAL E 1 219 ? 30.644 21.745 60.409 1.00 41.97 219 VAL E CA 1
ATOM 13580 C C . VAL E 1 219 ? 29.151 21.990 60.208 1.00 42.41 219 VAL E C 1
ATOM 13581 O O . VAL E 1 219 ? 28.653 21.951 59.080 1.00 41.47 219 VAL E O 1
ATOM 13585 N N . THR E 1 220 ? 28.439 22.243 61.301 1.00 42.21 220 THR E N 1
ATOM 13586 C CA . THR E 1 220 ? 27.002 22.452 61.226 1.00 43.45 220 THR E CA 1
ATOM 13587 C C . THR E 1 220 ? 26.518 23.748 61.871 1.00 44.34 220 THR E C 1
ATOM 13588 O O . THR E 1 220 ? 25.352 23.854 62.253 1.00 44.28 220 THR E O 1
ATOM 13592 N N . GLY E 1 221 ? 27.404 24.733 61.985 1.00 45.56 221 GLY E N 1
ATOM 13593 C CA . GLY E 1 221 ? 27.020 25.999 62.589 1.00 46.71 221 GLY E CA 1
ATOM 13594 C C . GLY E 1 221 ? 26.169 26.854 61.666 1.00 47.87 221 GLY E C 1
ATOM 13595 O O . GLY E 1 221 ? 26.358 26.839 60.447 1.00 48.39 221 GLY E O 1
ATOM 13596 N N . GLU E 1 222 ? 25.230 27.602 62.242 1.00 47.45 222 GLU E N 1
ATOM 13597 C CA . GLU E 1 222 ? 24.357 28.470 61.454 1.00 47.83 222 GLU E CA 1
ATOM 13598 C C . GLU E 1 222 ? 25.106 29.694 60.939 1.00 46.23 222 GLU E C 1
ATOM 13599 O O . GLU E 1 222 ? 26.133 30.081 61.496 1.00 45.92 222 GLU E O 1
ATOM 13605 N N . GLY E 1 223 ? 24.590 30.290 59.867 1.00 44.56 223 GLY E N 1
ATOM 13606 C CA . GLY E 1 223 ? 25.212 31.477 59.308 1.00 43.22 223 GLY E CA 1
ATOM 13607 C C . GLY E 1 223 ? 26.378 31.227 58.374 1.00 42.77 223 GLY E C 1
ATOM 13608 O O . GLY E 1 223 ? 26.910 32.165 57.779 1.00 43.33 223 GLY E O 1
ATOM 13609 N N . ALA E 1 224 ? 26.787 29.969 58.242 1.00 41.41 224 ALA E N 1
ATOM 13610 C CA . ALA E 1 224 ? 27.902 29.623 57.364 1.00 39.69 224 ALA E CA 1
ATOM 13611 C C . ALA E 1 224 ? 27.612 28.284 56.697 1.00 37.66 224 ALA E C 1
ATOM 13612 O O . ALA E 1 224 ? 26.749 27.536 57.156 1.00 37.43 224 ALA E O 1
ATOM 13614 N N . PRO E 1 225 ? 28.326 27.964 55.605 1.00 36.44 225 PRO E N 1
ATOM 13615 C CA . PRO E 1 225 ? 28.102 26.690 54.911 1.00 35.99 225 PRO E CA 1
ATOM 13616 C C . PRO E 1 225 ? 28.264 25.489 55.838 1.00 35.96 225 PRO E C 1
ATOM 13617 O O . PRO E 1 225 ? 29.112 25.496 56.732 1.00 36.35 225 PRO E O 1
ATOM 13621 N N . LYS E 1 226 ? 27.434 24.469 55.632 1.00 34.44 226 LYS E N 1
ATOM 13622 C CA . LYS E 1 226 ? 27.485 23.258 56.442 1.00 32.78 226 LYS E CA 1
ATOM 13623 C C . LYS E 1 226 ? 28.043 22.128 55.586 1.00 32.77 226 LYS E C 1
ATOM 13624 O O . LYS E 1 226 ? 27.594 21.907 54.463 1.00 32.68 226 LYS E O 1
ATOM 13630 N N . GLY E 1 227 ? 29.031 21.417 56.112 1.00 32.33 227 GLY E N 1
ATOM 13631 C CA . GLY E 1 227 ? 29.625 20.345 55.340 1.00 33.18 227 GLY E CA 1
ATOM 13632 C C . GLY E 1 227 ? 30.535 19.422 56.120 1.00 33.12 227 GLY E C 1
ATOM 13633 O O . GLY E 1 227 ? 30.610 19.484 57.348 1.00 31.60 227 GLY E O 1
ATOM 13634 N N . VAL E 1 228 ? 31.235 18.565 55.385 1.00 32.09 228 VAL E N 1
ATOM 13635 C CA . VAL E 1 228 ? 32.129 17.591 55.982 1.00 31.91 228 VAL E CA 1
ATOM 13636 C C . VAL E 1 228 ? 33.522 17.656 55.386 1.00 32.47 228 VAL E C 1
ATOM 13637 O O . VAL E 1 228 ? 33.683 17.752 54.168 1.00 32.43 228 VAL E O 1
ATOM 13641 N N . PHE E 1 229 ? 34.525 17.601 56.256 1.00 33.04 229 PHE E N 1
ATOM 13642 C CA . PHE E 1 229 ? 35.918 17.611 55.831 1.00 33.21 229 PHE E CA 1
ATOM 13643 C C . PHE E 1 229 ? 36.408 16.170 55.790 1.00 34.00 229 PHE E C 1
ATOM 13644 O O . PHE E 1 229 ? 36.182 15.403 56.726 1.00 33.03 229 PHE E O 1
ATOM 13652 N N . ASP E 1 230 ? 37.061 15.806 54.694 1.00 35.10 230 ASP E N 1
ATOM 13653 C CA . ASP E 1 230 ? 37.615 14.470 54.534 1.00 37.33 230 ASP E CA 1
ATOM 13654 C C . ASP E 1 230 ? 39.041 14.533 55.067 1.00 38.69 230 ASP E C 1
ATOM 13655 O O . ASP E 1 230 ? 39.911 15.170 54.470 1.00 37.43 230 ASP E O 1
ATOM 13660 N N . LEU E 1 231 ? 39.266 13.873 56.200 1.00 41.04 231 LEU E N 1
ATOM 13661 C CA . LEU E 1 231 ? 40.572 13.868 56.849 1.00 42.08 231 LEU E CA 1
ATOM 13662 C C . LEU E 1 231 ? 41.294 12.526 56.746 1.00 43.24 231 LEU E C 1
ATOM 13663 O O . LEU E 1 231 ? 42.097 12.181 57.614 1.00 43.83 231 LEU E O 1
ATOM 13668 N N . LEU E 1 232 ? 41.015 11.774 55.685 1.00 43.57 232 LEU E N 1
ATOM 13669 C CA . LEU E 1 232 ? 41.645 10.471 55.493 1.00 43.93 232 LEU E CA 1
ATOM 13670 C C . LEU E 1 232 ? 43.154 10.617 55.264 1.00 44.66 232 LEU E C 1
ATOM 13671 O O . LEU E 1 232 ? 43.953 9.879 55.843 1.00 44.45 232 LEU E O 1
ATOM 13676 N N . GLY E 1 233 ? 43.534 11.562 54.409 1.00 45.77 233 GLY E N 1
ATOM 13677 C CA . GLY E 1 233 ? 44.939 11.776 54.109 1.00 47.23 233 GLY E CA 1
ATOM 13678 C C . GLY E 1 233 ? 45.788 12.039 55.339 1.00 48.43 233 GLY E C 1
ATOM 13679 O O . GLY E 1 233 ? 46.904 11.532 55.458 1.00 49.80 233 GLY E O 1
ATOM 13680 N N . GLU E 1 234 ? 45.249 12.825 56.263 1.00 48.90 234 GLU E N 1
ATOM 13681 C CA . GLU E 1 234 ? 45.954 13.170 57.489 1.00 49.61 234 GLU E CA 1
ATOM 13682 C C . GLU E 1 234 ? 45.970 12.009 58.480 1.00 49.07 234 GLU E C 1
ATOM 13683 O O . GLU E 1 234 ? 46.811 11.967 59.380 1.00 49.94 234 GLU E O 1
ATOM 13689 N N . HIS E 1 235 ? 45.048 11.065 58.318 1.00 47.49 235 HIS E N 1
ATOM 13690 C CA . HIS E 1 235 ? 44.974 9.931 59.231 1.00 46.99 235 HIS E CA 1
ATOM 13691 C C . HIS E 1 235 ? 45.001 8.587 58.523 1.00 46.98 235 HIS E C 1
ATOM 13692 O O . HIS E 1 235 ? 44.037 7.817 58.583 1.00 48.59 235 HIS E O 1
ATOM 13699 N N . SER E 1 236 ? 46.116 8.294 57.863 1.00 47.10 236 SER E N 1
ATOM 13700 C CA . SER E 1 236 ? 46.247 7.033 57.148 1.00 47.08 236 SER E CA 1
ATOM 13701 C C . SER E 1 236 ? 47.643 6.843 56.580 1.00 46.73 236 SER E C 1
ATOM 13702 O O . SER E 1 236 ? 48.472 7.753 56.604 1.00 46.65 236 SER E O 1
ATOM 13705 N N . VAL E 1 237 ? 47.885 5.646 56.062 1.00 45.89 237 VAL E N 1
ATOM 13706 C CA . VAL E 1 237 ? 49.154 5.321 55.441 1.00 45.76 237 VAL E CA 1
ATOM 13707 C C . VAL E 1 237 ? 48.847 5.199 53.956 1.00 46.00 237 VAL E C 1
ATOM 13708 O O . VAL E 1 237 ? 48.166 4.265 53.536 1.00 46.90 237 VAL E O 1
ATOM 13712 N N . PRO E 1 238 ? 49.328 6.152 53.143 1.00 45.71 238 PRO E N 1
ATOM 13713 C CA . PRO E 1 238 ? 49.061 6.082 51.705 1.00 45.02 238 PRO E CA 1
ATOM 13714 C C . PRO E 1 238 ? 49.602 4.791 51.101 1.00 45.08 238 PRO E C 1
ATOM 13715 O O . PRO E 1 238 ? 50.725 4.374 51.397 1.00 45.28 238 PRO E O 1
ATOM 13719 N N . ILE E 1 239 ? 48.787 4.151 50.269 1.00 43.94 239 ILE E N 1
ATOM 13720 C CA . ILE E 1 239 ? 49.169 2.900 49.630 1.00 41.62 239 ILE E CA 1
ATOM 13721 C C . ILE E 1 239 ? 49.720 3.173 48.239 1.00 41.56 239 ILE E C 1
ATOM 13722 O O . ILE E 1 239 ? 48.999 3.665 47.369 1.00 41.91 239 ILE E O 1
ATOM 13727 N N . PHE E 1 240 ? 50.996 2.854 48.033 1.00 39.27 240 PHE E N 1
ATOM 13728 C CA . PHE E 1 240 ? 51.635 3.067 46.740 1.00 38.02 240 PHE E CA 1
ATOM 13729 C C . PHE E 1 240 ? 51.966 1.762 46.040 1.00 37.31 240 PHE E C 1
ATOM 13730 O O . PHE E 1 240 ? 52.322 1.750 44.865 1.00 38.34 240 PHE E O 1
ATOM 13738 N N . GLU E 1 241 ? 51.848 0.659 46.764 1.00 37.53 241 GLU E N 1
ATOM 13739 C CA . GLU E 1 241 ? 52.095 -0.649 46.179 1.00 40.75 241 GLU E CA 1
ATOM 13740 C C . GLU E 1 241 ? 51.184 -1.650 46.868 1.00 40.86 241 GLU E C 1
ATOM 13741 O O . GLU E 1 241 ? 51.030 -1.627 48.089 1.00 41.74 241 GLU E O 1
ATOM 13747 N N . ALA E 1 242 ? 50.556 -2.512 46.080 1.00 40.45 242 ALA E N 1
ATOM 13748 C CA . ALA E 1 242 ? 49.644 -3.499 46.640 1.00 39.42 242 ALA E CA 1
ATOM 13749 C C . ALA E 1 242 ? 49.891 -4.875 46.064 1.00 37.11 242 ALA E C 1
ATOM 13750 O O . ALA E 1 242 ? 50.349 -5.021 44.930 1.00 37.50 242 ALA E O 1
ATOM 13752 N N . THR E 1 243 ? 49.584 -5.886 46.862 1.00 37.84 243 THR E N 1
ATOM 13753 C CA . THR E 1 243 ? 49.773 -7.263 46.450 1.00 38.35 243 THR E CA 1
ATOM 13754 C C . THR E 1 243 ? 48.446 -8.009 46.366 1.00 37.73 243 THR E C 1
ATOM 13755 O O . THR E 1 243 ? 47.439 -7.590 46.942 1.00 36.35 243 THR E O 1
ATOM 13759 N N . ILE E 1 244 ? 48.469 -9.122 45.645 1.00 37.28 244 ILE E N 1
ATOM 13760 C CA . ILE E 1 244 ? 47.308 -9.982 45.508 1.00 36.42 244 ILE E CA 1
ATOM 13761 C C . ILE E 1 244 ? 47.755 -11.365 45.964 1.00 36.74 244 ILE E C 1
ATOM 13762 O O . ILE E 1 244 ? 48.609 -11.993 45.338 1.00 36.52 244 ILE E O 1
ATOM 13767 N N . GLU E 1 245 ? 47.184 -11.818 47.072 1.00 37.28 245 GLU E N 1
ATOM 13768 C CA . GLU E 1 245 ? 47.509 -13.117 47.641 1.00 40.13 245 GLU E CA 1
ATOM 13769 C C . GLU E 1 245 ? 49.016 -13.278 47.869 1.00 41.21 245 GLU E C 1
ATOM 13770 O O . GLU E 1 245 ? 49.593 -14.336 47.606 1.00 40.96 245 GLU E O 1
ATOM 13776 N N . GLY E 1 246 ? 49.640 -12.206 48.353 1.00 41.41 246 GLY E N 1
ATOM 13777 C CA . GLY E 1 246 ? 51.062 -12.220 48.652 1.00 43.59 246 GLY E CA 1
ATOM 13778 C C . GLY E 1 246 ? 52.029 -11.916 47.523 1.00 43.73 246 GLY E C 1
ATOM 13779 O O . GLY E 1 246 ? 53.238 -11.867 47.748 1.00 47.05 246 GLY E O 1
ATOM 13780 N N . GLN E 1 247 ? 51.518 -11.703 46.317 1.00 43.22 247 GLN E N 1
ATOM 13781 C CA . GLN E 1 247 ? 52.375 -11.423 45.171 1.00 42.77 247 GLN E CA 1
ATOM 13782 C C . GLN E 1 247 ? 52.238 -9.994 44.657 1.00 43.75 247 GLN E C 1
ATOM 13783 O O . GLN E 1 247 ? 51.155 -9.412 44.693 1.00 44.43 247 GLN E O 1
ATOM 13789 N N . PRO E 1 248 ? 53.345 -9.405 44.177 1.00 43.80 248 PRO E N 1
ATOM 13790 C CA . PRO E 1 248 ? 53.307 -8.036 43.656 1.00 43.01 248 PRO E CA 1
ATOM 13791 C C . PRO E 1 248 ? 52.183 -7.934 42.631 1.00 42.55 248 PRO E C 1
ATOM 13792 O O . PRO E 1 248 ? 52.032 -8.812 41.780 1.00 42.35 248 PRO E O 1
ATOM 13796 N N . ALA E 1 249 ? 51.396 -6.868 42.710 1.00 41.55 249 ALA E N 1
ATOM 13797 C CA . ALA E 1 249 ? 50.284 -6.701 41.783 1.00 39.74 249 ALA E CA 1
ATOM 13798 C C . ALA E 1 249 ? 50.314 -5.370 41.049 1.00 37.62 249 ALA E C 1
ATOM 13799 O O . ALA E 1 249 ? 50.242 -5.329 39.823 1.00 38.05 249 ALA E O 1
ATOM 13801 N N . ILE E 1 250 ? 50.436 -4.280 41.796 1.00 36.57 250 ILE E N 1
ATOM 13802 C CA . ILE E 1 250 ? 50.438 -2.968 41.172 1.00 36.49 250 ILE E CA 1
ATOM 13803 C C . ILE E 1 250 ? 51.053 -1.909 42.081 1.00 35.92 250 ILE E C 1
ATOM 13804 O O . ILE E 1 250 ? 51.144 -2.092 43.293 1.00 35.04 250 ILE E O 1
ATOM 13809 N N . GLN E 1 251 ? 51.471 -0.797 41.485 1.00 37.84 251 GLN E N 1
ATOM 13810 C CA . GLN E 1 251 ? 52.065 0.296 42.249 1.00 39.32 251 GLN E CA 1
ATOM 13811 C C . GLN E 1 251 ? 51.446 1.632 41.852 1.00 38.47 251 GLN E C 1
ATOM 13812 O O . GLN E 1 251 ? 50.870 1.761 40.772 1.00 38.15 251 GLN E O 1
ATOM 13818 N N . GLY E 1 252 ? 51.578 2.619 42.733 1.00 38.23 252 GLY E N 1
ATOM 13819 C CA . GLY E 1 252 ? 51.034 3.937 42.471 1.00 38.31 252 GLY E CA 1
ATOM 13820 C C . GLY E 1 252 ? 51.888 4.748 41.517 1.00 38.65 252 GLY E C 1
ATOM 13821 O O . GLY E 1 252 ? 52.588 4.190 40.671 1.00 37.67 252 GLY E O 1
ATOM 13822 N N . HIS E 1 253 ? 51.829 6.069 41.649 1.00 38.71 253 HIS E N 1
ATOM 13823 C CA . HIS E 1 253 ? 52.596 6.954 40.784 1.00 39.67 253 HIS E CA 1
ATOM 13824 C C . HIS E 1 253 ? 53.416 7.949 41.595 1.00 40.84 253 HIS E C 1
ATOM 13825 O O . HIS E 1 253 ? 52.880 8.675 42.432 1.00 40.62 253 HIS E O 1
ATOM 13832 N N . MET E 1 254 ? 54.722 7.969 41.343 1.00 41.62 254 MET E N 1
ATOM 13833 C CA . MET E 1 254 ? 55.629 8.872 42.042 1.00 41.70 254 MET E CA 1
ATOM 13834 C C . MET E 1 254 ? 55.597 10.255 41.401 1.00 40.17 254 MET E C 1
ATOM 13835 O O . MET E 1 254 ? 55.591 10.382 40.178 1.00 41.01 254 MET E O 1
ATOM 13840 N N . GLY E 1 255 ? 55.566 11.288 42.236 1.00 40.61 255 GLY E N 1
ATOM 13841 C CA . GLY E 1 255 ? 55.541 12.653 41.741 1.00 40.95 255 GLY E CA 1
ATOM 13842 C C . GLY E 1 255 ? 56.020 13.606 42.820 1.00 41.43 255 GLY E C 1
ATOM 13843 O O . GLY E 1 255 ? 56.029 13.252 43.998 1.00 42.00 255 GLY E O 1
ATOM 13844 N N . SER E 1 256 ? 56.412 14.815 42.435 1.00 43.37 256 SER E N 1
ATOM 13845 C CA . SER E 1 256 ? 56.900 15.787 43.411 1.00 45.18 256 SER E CA 1
ATOM 13846 C C . SER E 1 256 ? 55.801 16.692 43.963 1.00 46.08 256 SER E C 1
ATOM 13847 O O . SER E 1 256 ? 55.883 17.149 45.106 1.00 47.46 256 SER E O 1
ATOM 13850 N N . LYS E 1 257 ? 54.779 16.953 43.152 1.00 46.39 257 LYS E N 1
ATOM 13851 C CA . LYS E 1 257 ? 53.681 17.815 43.577 1.00 46.25 257 LYS E CA 1
ATOM 13852 C C . LYS E 1 257 ? 52.619 17.063 44.373 1.00 46.96 257 LYS E C 1
ATOM 13853 O O . LYS E 1 257 ? 52.102 16.037 43.927 1.00 46.31 257 LYS E O 1
ATOM 13859 N N . MET E 1 258 ? 52.307 17.584 45.555 1.00 47.23 258 MET E N 1
ATOM 13860 C CA . MET E 1 258 ? 51.303 16.992 46.429 1.00 49.03 258 MET E CA 1
ATOM 13861 C C . MET E 1 258 ? 50.011 17.794 46.276 1.00 47.70 258 MET E C 1
ATOM 13862 O O . MET E 1 258 ? 50.004 19.011 46.477 1.00 47.28 258 MET E O 1
ATOM 13867 N N . VAL E 1 259 ? 48.921 17.124 45.917 1.00 45.90 259 VAL E N 1
ATOM 13868 C CA . VAL E 1 259 ? 47.644 17.814 45.756 1.00 43.51 259 VAL E CA 1
ATOM 13869 C C . VAL E 1 259 ? 46.518 17.103 46.503 1.00 43.49 259 VAL E C 1
ATOM 13870 O O . VAL E 1 259 ? 46.730 16.044 47.098 1.00 42.56 259 VAL E O 1
ATOM 13874 N N . ALA E 1 260 ? 45.327 17.699 46.472 1.00 42.25 260 ALA E N 1
ATOM 13875 C CA . ALA E 1 260 ? 44.160 17.140 47.150 1.00 42.61 260 ALA E CA 1
ATOM 13876 C C . ALA E 1 260 ? 44.457 16.902 48.626 1.00 43.00 260 ALA E C 1
ATOM 13877 O O . ALA E 1 260 ? 44.140 15.845 49.172 1.00 43.31 260 ALA E O 1
ATOM 13879 N N . ILE E 1 261 ? 45.071 17.891 49.266 1.00 43.28 261 ILE E N 1
ATOM 13880 C CA . ILE E 1 261 ? 45.410 17.794 50.679 1.00 43.67 261 ILE E CA 1
ATOM 13881 C C . ILE E 1 261 ? 44.151 17.920 51.529 1.00 44.12 261 ILE E C 1
ATOM 13882 O O . ILE E 1 261 ? 43.981 17.211 52.523 1.00 44.17 261 ILE E O 1
ATOM 13887 N N . SER E 1 262 ? 43.272 18.832 51.134 1.00 44.01 262 SER E N 1
ATOM 13888 C CA . SER E 1 262 ? 42.032 19.050 51.862 1.00 44.15 262 SER E CA 1
ATOM 13889 C C . SER E 1 262 ? 40.809 18.914 50.962 1.00 42.23 262 SER E C 1
ATOM 13890 O O . SER E 1 262 ? 40.641 19.667 50.001 1.00 41.92 262 SER E O 1
ATOM 13893 N N . ILE E 1 263 ? 39.962 17.941 51.276 1.00 40.24 263 ILE E N 1
ATOM 13894 C CA . ILE E 1 263 ? 38.744 17.717 50.512 1.00 36.81 263 ILE E CA 1
ATOM 13895 C C . ILE E 1 263 ? 37.552 17.888 51.442 1.00 35.47 263 ILE E C 1
ATOM 13896 O O . ILE E 1 263 ? 37.567 17.414 52.579 1.00 34.15 263 ILE E O 1
ATOM 13901 N N . SER E 1 264 ? 36.525 18.580 50.961 1.00 32.82 264 SER E N 1
ATOM 13902 C CA . SER E 1 264 ? 35.329 18.808 51.755 1.00 31.52 264 SER E CA 1
ATOM 13903 C C . SER E 1 264 ? 34.098 18.925 50.859 1.00 30.18 264 SER E C 1
ATOM 13904 O O . SER E 1 264 ? 34.198 19.328 49.701 1.00 29.06 264 SER E O 1
ATOM 13907 N N . VAL E 1 265 ? 32.938 18.568 51.399 1.00 30.39 265 VAL E N 1
ATOM 13908 C CA . VAL E 1 265 ? 31.688 18.642 50.648 1.00 29.84 265 VAL E CA 1
ATOM 13909 C C . VAL E 1 265 ? 30.697 19.471 51.459 1.00 30.07 265 VAL E C 1
ATOM 13910 O O . VAL E 1 265 ? 30.662 19.380 52.690 1.00 29.44 265 VAL E O 1
ATOM 13914 N N . TRP E 1 266 ? 29.895 20.282 50.772 1.00 29.51 266 TRP E N 1
ATOM 13915 C CA . TRP E 1 266 ? 28.944 21.156 51.452 1.00 29.32 266 TRP E CA 1
ATOM 13916 C C . TRP E 1 266 ? 27.552 21.169 50.837 1.00 29.31 266 TRP E C 1
ATOM 13917 O O . TRP E 1 266 ? 27.392 20.967 49.634 1.00 29.05 266 TRP E O 1
ATOM 13928 N N . LEU E 1 267 ? 26.545 21.417 51.670 1.00 27.99 267 LEU E N 1
ATOM 13929 C CA . LEU E 1 267 ? 25.176 21.514 51.178 1.00 29.27 267 LEU E CA 1
ATOM 13930 C C . LEU E 1 267 ? 25.164 22.713 50.235 1.00 29.70 267 LEU E C 1
ATOM 13931 O O . LEU E 1 267 ? 25.891 23.683 50.459 1.00 28.92 267 LEU E O 1
ATOM 13936 N N . PRO E 1 268 ? 24.332 22.676 49.180 1.00 29.59 268 PRO E N 1
ATOM 13937 C CA . PRO E 1 268 ? 23.394 21.613 48.806 1.00 28.99 268 PRO E CA 1
ATOM 13938 C C . PRO E 1 268 ? 24.031 20.416 48.100 1.00 29.31 268 PRO E C 1
ATOM 13939 O O . PRO E 1 268 ? 23.329 19.481 47.711 1.00 28.02 268 PRO E O 1
ATOM 13943 N N . GLY E 1 269 ? 25.354 20.452 47.937 1.00 28.45 269 GLY E N 1
ATOM 13944 C CA . GLY E 1 269 ? 26.063 19.361 47.287 1.00 27.65 269 GLY E CA 1
ATOM 13945 C C . GLY E 1 269 ? 27.204 19.860 46.415 1.00 29.49 269 GLY E C 1
ATOM 13946 O O . GLY E 1 269 ? 27.196 19.677 45.195 1.00 27.30 269 GLY E O 1
ATOM 13947 N N . VAL E 1 270 ? 28.192 20.494 47.041 1.00 29.58 270 VAL E N 1
ATOM 13948 C CA . VAL E 1 270 ? 29.328 21.036 46.304 1.00 29.43 270 VAL E CA 1
ATOM 13949 C C . VAL E 1 270 ? 30.658 20.618 46.921 1.00 30.44 270 VAL E C 1
ATOM 13950 O O . VAL E 1 270 ? 30.846 20.668 48.139 1.00 29.43 270 VAL E O 1
ATOM 13954 N N . LEU E 1 271 ? 31.576 20.202 46.056 1.00 30.17 271 LEU E N 1
ATOM 13955 C CA . LEU E 1 271 ? 32.888 19.734 46.471 1.00 31.10 271 LEU E CA 1
ATOM 13956 C C . LEU E 1 271 ? 33.969 20.804 46.384 1.00 32.57 271 LEU E C 1
ATOM 13957 O O . LEU E 1 271 ? 33.939 21.668 45.504 1.00 31.41 271 LEU E O 1
ATOM 13962 N N . LYS E 1 272 ? 34.920 20.733 47.311 1.00 33.60 272 LYS E N 1
ATOM 13963 C CA . LYS E 1 272 ? 36.060 21.644 47.335 1.00 34.59 272 LYS E CA 1
ATOM 13964 C C . LYS E 1 272 ? 37.310 20.797 47.542 1.00 35.01 272 LYS E C 1
ATOM 13965 O O . LYS E 1 272 ? 37.471 20.163 48.587 1.00 35.49 272 LYS E O 1
ATOM 13971 N N . VAL E 1 273 ? 38.175 20.766 46.535 1.00 35.35 273 VAL E N 1
ATOM 13972 C CA . VAL E 1 273 ? 39.414 20.002 46.605 1.00 35.72 273 VAL E CA 1
ATOM 13973 C C . VAL E 1 273 ? 40.569 21.004 46.610 1.00 37.99 273 VAL E C 1
ATOM 13974 O O . VAL E 1 273 ? 40.812 21.702 45.620 1.00 35.89 273 VAL E O 1
ATOM 13978 N N . ASP E 1 274 ? 41.282 21.067 47.729 1.00 39.84 274 ASP E N 1
ATOM 13979 C CA . ASP E 1 274 ? 42.372 22.021 47.871 1.00 41.51 274 ASP E CA 1
ATOM 13980 C C . ASP E 1 274 ? 43.696 21.415 48.351 1.00 41.34 274 ASP E C 1
ATOM 13981 O O . ASP E 1 274 ? 43.750 20.764 49.400 1.00 41.93 274 ASP E O 1
ATOM 13986 N N . PRO E 1 275 ? 44.780 21.608 47.578 1.00 40.56 275 PRO E N 1
ATOM 13987 C CA . PRO E 1 275 ? 44.820 22.325 46.298 1.00 39.21 275 PRO E CA 1
ATOM 13988 C C . PRO E 1 275 ? 44.688 21.321 45.156 1.00 37.62 275 PRO E C 1
ATOM 13989 O O . PRO E 1 275 ? 45.055 20.156 45.308 1.00 37.73 275 PRO E O 1
ATOM 13993 N N . PHE E 1 276 ? 44.181 21.762 44.011 1.00 35.51 276 PHE E N 1
ATOM 13994 C CA . PHE E 1 276 ? 44.011 20.854 42.885 1.00 34.84 276 PHE E CA 1
ATOM 13995 C C . PHE E 1 276 ? 43.564 21.635 41.654 1.00 33.67 276 PHE E C 1
ATOM 13996 O O . PHE E 1 276 ? 42.812 22.600 41.771 1.00 34.03 276 PHE E O 1
ATOM 14004 N N . PRO E 1 277 ? 44.021 21.234 40.454 1.00 34.26 277 PRO E N 1
ATOM 14005 C CA . PRO E 1 277 ? 44.916 20.119 40.125 1.00 35.91 277 PRO E CA 1
ATOM 14006 C C . PRO E 1 277 ? 46.401 20.484 40.230 1.00 37.93 277 PRO E C 1
ATOM 14007 O O . PRO E 1 277 ? 47.263 19.771 39.708 1.00 38.11 277 PRO E O 1
ATOM 14011 N N . ASP E 1 278 ? 46.685 21.599 40.892 1.00 39.43 278 ASP E N 1
ATOM 14012 C CA . ASP E 1 278 ? 48.053 22.070 41.075 1.00 40.82 278 ASP E CA 1
ATOM 14013 C C . ASP E 1 278 ? 48.123 22.777 42.423 1.00 41.51 278 ASP E C 1
ATOM 14014 O O . ASP E 1 278 ? 47.118 23.299 42.908 1.00 41.97 278 ASP E O 1
ATOM 14019 N N . PRO E 1 279 ? 49.307 22.788 43.058 1.00 41.11 279 PRO E N 1
ATOM 14020 C CA . PRO E 1 279 ? 49.439 23.453 44.358 1.00 39.94 279 PRO E CA 1
ATOM 14021 C C . PRO E 1 279 ? 48.981 24.911 44.347 1.00 38.22 279 PRO E C 1
ATOM 14022 O O . PRO E 1 279 ? 48.665 25.475 45.392 1.00 37.89 279 PRO E O 1
ATOM 14026 N N . THR E 1 280 ? 48.937 25.514 43.165 1.00 38.58 280 THR E N 1
ATOM 14027 C CA . THR E 1 280 ? 48.517 26.907 43.033 1.00 40.18 280 THR E CA 1
ATOM 14028 C C . THR E 1 280 ? 47.031 27.051 42.706 1.00 41.07 280 THR E C 1
ATOM 14029 O O . THR E 1 280 ? 46.554 28.161 42.456 1.00 41.92 280 THR E O 1
ATOM 14033 N N . LEU E 1 281 ? 46.301 25.941 42.717 1.00 39.31 281 LEU E N 1
ATOM 14034 C CA . LEU E 1 281 ? 44.882 25.976 42.376 1.00 39.51 281 LEU E CA 1
ATOM 14035 C C . LEU E 1 281 ? 43.957 25.285 43.371 1.00 38.17 281 LEU E C 1
ATOM 14036 O O . LEU E 1 281 ? 44.398 24.524 44.231 1.00 38.74 281 LEU E O 1
ATOM 14041 N N . THR E 1 282 ? 42.663 25.568 43.240 1.00 38.25 282 THR E N 1
ATOM 14042 C CA . THR E 1 282 ? 41.633 24.961 44.077 1.00 37.38 282 THR E CA 1
ATOM 14043 C C . THR E 1 282 ? 40.491 24.578 43.137 1.00 37.14 282 THR E C 1
ATOM 14044 O O . THR E 1 282 ? 40.095 25.372 42.278 1.00 37.70 282 THR E O 1
ATOM 14048 N N . GLN E 1 283 ? 39.973 23.363 43.279 1.00 36.22 283 GLN E N 1
ATOM 14049 C CA . GLN E 1 283 ? 38.878 22.924 42.421 1.00 34.77 283 GLN E CA 1
ATOM 14050 C C . GLN E 1 283 ? 37.568 22.843 43.199 1.00 33.84 283 GLN E C 1
ATOM 14051 O O . GLN E 1 283 ? 37.531 22.344 44.329 1.00 32.61 283 GLN E O 1
ATOM 14057 N N . PHE E 1 284 ? 36.506 23.361 42.587 1.00 33.39 284 PHE E N 1
ATOM 14058 C CA . PHE E 1 284 ? 35.166 23.367 43.173 1.00 33.41 284 PHE E CA 1
ATOM 14059 C C . PHE E 1 284 ? 34.231 22.639 42.201 1.00 33.54 284 PHE E C 1
ATOM 14060 O O . PHE E 1 284 ? 34.235 22.933 41.003 1.00 33.28 284 PHE E O 1
ATOM 14068 N N . GLU E 1 285 ? 33.433 21.699 42.704 1.00 32.23 285 GLU E N 1
ATOM 14069 C CA . GLU E 1 285 ? 32.518 20.959 41.837 1.00 31.08 285 GLU E CA 1
ATOM 14070 C C . GLU E 1 285 ? 31.078 20.948 42.327 1.00 29.73 285 GLU E C 1
ATOM 14071 O O . GLU E 1 285 ? 30.811 20.726 43.515 1.00 28.68 285 GLU E O 1
ATOM 14077 N N . TRP E 1 286 ? 30.157 21.177 41.395 1.00 28.14 286 TRP E N 1
ATOM 14078 C CA . TRP E 1 286 ? 28.725 21.142 41.676 1.00 27.31 286 TRP E CA 1
ATOM 14079 C C . TRP E 1 286 ? 28.135 19.989 40.867 1.00 27.05 286 TRP E C 1
ATOM 14080 O O . TRP E 1 286 ? 28.640 19.646 39.796 1.00 25.72 286 TRP E O 1
ATOM 14091 N N . TYR E 1 287 ? 27.063 19.404 41.393 1.00 26.20 287 TYR E N 1
ATOM 14092 C CA . TYR E 1 287 ? 26.357 18.303 40.753 1.00 24.84 287 TYR E CA 1
ATOM 14093 C C . TYR E 1 287 ? 24.899 18.737 40.864 1.00 25.14 287 TYR E C 1
ATOM 14094 O O . TYR E 1 287 ? 24.159 18.274 41.736 1.00 24.37 287 TYR E O 1
ATOM 14103 N N . VAL E 1 288 ? 24.510 19.652 39.986 1.00 24.27 288 VAL E N 1
ATOM 14104 C CA . VAL E 1 288 ? 23.173 20.211 39.981 1.00 23.84 288 VAL E CA 1
ATOM 14105 C C . VAL E 1 288 ? 22.148 19.293 39.327 1.00 23.87 288 VAL E C 1
ATOM 14106 O O . VAL E 1 288 ? 22.286 18.903 38.171 1.00 22.77 288 VAL E O 1
ATOM 14110 N N . PRO E 1 289 ? 21.100 18.934 40.075 1.00 23.89 289 PRO E N 1
ATOM 14111 C CA . PRO E 1 289 ? 20.060 18.058 39.528 1.00 23.54 289 PRO E CA 1
ATOM 14112 C C . PRO E 1 289 ? 19.358 18.731 38.345 1.00 22.16 289 PRO E C 1
ATOM 14113 O O . PRO E 1 289 ? 19.029 19.905 38.419 1.00 23.93 289 PRO E O 1
ATOM 14117 N N . ILE E 1 290 ? 19.148 17.990 37.260 1.00 22.18 290 ILE E N 1
ATOM 14118 C CA . ILE E 1 290 ? 18.429 18.501 36.088 1.00 22.43 290 ILE E CA 1
ATOM 14119 C C . ILE E 1 290 ? 17.060 17.830 36.214 1.00 23.47 290 ILE E C 1
ATOM 14120 O O . ILE E 1 290 ? 16.033 18.498 36.245 1.00 24.99 290 ILE E O 1
ATOM 14125 N N . ASP E 1 291 ? 17.069 16.500 36.274 1.00 25.13 291 ASP E N 1
ATOM 14126 C CA . ASP E 1 291 ? 15.865 15.700 36.504 1.00 26.53 291 ASP E CA 1
ATOM 14127 C C . ASP E 1 291 ? 16.377 14.496 37.286 1.00 26.74 291 ASP E C 1
ATOM 14128 O O . ASP E 1 291 ? 17.545 14.481 37.674 1.00 25.82 291 ASP E O 1
ATOM 14133 N N . GLU E 1 292 ? 15.551 13.487 37.529 1.00 26.26 292 GLU E N 1
ATOM 14134 C CA . GLU E 1 292 ? 16.035 12.364 38.326 1.00 27.15 292 GLU E CA 1
ATOM 14135 C C . GLU E 1 292 ? 17.145 11.523 37.709 1.00 27.12 292 GLU E C 1
ATOM 14136 O O . GLU E 1 292 ? 17.858 10.822 38.428 1.00 25.47 292 GLU E O 1
ATOM 14142 N N . GLY E 1 293 ? 17.304 11.591 36.389 1.00 25.43 293 GLY E N 1
ATOM 14143 C CA . GLY E 1 293 ? 18.335 10.795 35.750 1.00 26.08 293 GLY E CA 1
ATOM 14144 C C . GLY E 1 293 ? 19.548 11.554 35.235 1.00 25.96 293 GLY E C 1
ATOM 14145 O O . GLY E 1 293 ? 20.451 10.940 34.664 1.00 26.17 293 GLY E O 1
ATOM 14146 N N . HIS E 1 294 ? 19.587 12.869 35.443 1.00 24.94 294 HIS E N 1
ATOM 14147 C CA . HIS E 1 294 ? 20.701 13.685 34.953 1.00 26.97 294 HIS E CA 1
ATOM 14148 C C . HIS E 1 294 ? 21.111 14.833 35.865 1.00 26.19 294 HIS E C 1
ATOM 14149 O O . HIS E 1 294 ? 20.284 15.401 36.580 1.00 26.45 294 HIS E O 1
ATOM 14156 N N . HIS E 1 295 ? 22.391 15.188 35.825 1.00 24.15 295 HIS E N 1
ATOM 14157 C CA . HIS E 1 295 ? 22.855 16.324 36.604 1.00 25.02 295 HIS E CA 1
ATOM 14158 C C . HIS E 1 295 ? 23.848 17.145 35.809 1.00 25.59 295 HIS E C 1
ATOM 14159 O O . HIS E 1 295 ? 24.471 16.658 34.858 1.00 24.55 295 HIS E O 1
ATOM 14166 N N . LEU E 1 296 ? 23.969 18.406 36.193 1.00 25.74 296 LEU E N 1
ATOM 14167 C CA . LEU E 1 296 ? 24.891 19.316 35.535 1.00 27.32 296 LEU E CA 1
ATOM 14168 C C . LEU E 1 296 ? 26.183 19.267 36.350 1.00 27.00 296 LEU E C 1
ATOM 14169 O O . LEU E 1 296 ? 26.216 19.682 37.510 1.00 25.60 296 LEU E O 1
ATOM 14174 N N . TYR E 1 297 ? 27.232 18.714 35.752 1.00 26.54 297 TYR E N 1
ATOM 14175 C CA . TYR E 1 297 ? 28.528 18.610 36.415 1.00 28.19 297 TYR E CA 1
ATOM 14176 C C . TYR E 1 297 ? 29.311 19.890 36.116 1.00 29.09 297 TYR E C 1
ATOM 14177 O O . TYR E 1 297 ? 29.793 20.097 35.001 1.00 29.78 297 TYR E O 1
ATOM 14186 N N . LEU E 1 298 ? 29.399 20.754 37.123 1.00 29.25 298 LEU E N 1
ATOM 14187 C CA . LEU E 1 298 ? 30.076 22.043 37.014 1.00 30.42 298 LEU E CA 1
ATOM 14188 C C . LEU E 1 298 ? 31.459 21.986 37.667 1.00 30.41 298 LEU E C 1
ATOM 14189 O O . LEU E 1 298 ? 31.567 21.768 38.872 1.00 28.67 298 LEU E O 1
ATOM 14194 N N . GLN E 1 299 ? 32.504 22.191 36.868 1.00 30.24 299 GLN E N 1
ATOM 14195 C CA . GLN E 1 299 ? 33.886 22.163 37.359 1.00 30.65 299 GLN E CA 1
ATOM 14196 C C . GLN E 1 299 ? 34.498 23.565 37.326 1.00 31.20 299 GLN E C 1
ATOM 14197 O O . GLN E 1 299 ? 34.708 24.129 36.254 1.00 31.33 299 GLN E O 1
ATOM 14203 N N . MET E 1 300 ? 34.779 24.119 38.500 1.00 31.37 300 MET E N 1
ATOM 14204 C CA . MET E 1 300 ? 35.370 25.448 38.598 1.00 32.29 300 MET E CA 1
ATOM 14205 C C . MET E 1 300 ? 36.786 25.368 39.175 1.00 33.27 300 MET E C 1
ATOM 14206 O O . MET E 1 300 ? 37.046 24.593 40.100 1.00 31.77 300 MET E O 1
ATOM 14211 N N . LEU E 1 301 ? 37.697 26.163 38.621 1.00 33.95 301 LEU E N 1
ATOM 14212 C CA . LEU E 1 301 ? 39.073 26.210 39.117 1.00 35.34 301 LEU E CA 1
ATOM 14213 C C . LEU E 1 301 ? 39.363 27.638 39.569 1.00 35.87 301 LEU E C 1
ATOM 14214 O O . LEU E 1 301 ? 39.165 28.588 38.811 1.00 36.77 301 LEU E O 1
ATOM 14219 N N . GLY E 1 302 ? 39.817 27.789 40.808 1.00 37.08 302 GLY E N 1
ATOM 14220 C CA . GLY E 1 302 ? 40.107 29.116 41.318 1.00 39.54 302 GLY E CA 1
ATOM 14221 C C . GLY E 1 302 ? 41.558 29.328 41.705 1.00 41.01 302 GLY E C 1
ATOM 14222 O O . GLY E 1 302 ? 42.230 28.412 42.177 1.00 39.96 302 GLY E O 1
ATOM 14223 N N . ARG E 1 303 ? 42.042 30.550 41.499 1.00 43.32 303 ARG E N 1
ATOM 14224 C CA . ARG E 1 303 ? 43.416 30.908 41.839 1.00 45.10 303 ARG E CA 1
ATOM 14225 C C . ARG E 1 303 ? 43.466 32.306 42.438 1.00 45.37 303 ARG E C 1
ATOM 14226 O O . ARG E 1 303 ? 42.912 33.253 41.876 1.00 45.27 303 ARG E O 1
ATOM 14234 N N . ARG E 1 304 ? 44.117 32.430 43.590 1.00 46.28 304 ARG E N 1
ATOM 14235 C CA . ARG E 1 304 ? 44.246 33.729 44.239 1.00 47.81 304 ARG E CA 1
ATOM 14236 C C . ARG E 1 304 ? 45.097 34.603 43.323 1.00 47.96 304 ARG E C 1
ATOM 14237 O O . ARG E 1 304 ? 46.190 34.213 42.913 1.00 48.35 304 ARG E O 1
ATOM 14245 N N . VAL E 1 305 ? 44.579 35.777 42.985 1.00 48.89 305 VAL E N 1
ATOM 14246 C CA . VAL E 1 305 ? 45.282 36.693 42.096 1.00 49.73 305 VAL E CA 1
ATOM 14247 C C . VAL E 1 305 ? 45.447 38.061 42.751 1.00 51.09 305 VAL E C 1
ATOM 14248 O O . VAL E 1 305 ? 44.691 38.420 43.658 1.00 50.55 305 VAL E O 1
ATOM 14252 N N . GLY E 1 306 ? 46.444 38.816 42.293 1.00 52.40 306 GLY E N 1
ATOM 14253 C CA . GLY E 1 306 ? 46.689 40.135 42.850 1.00 53.33 306 GLY E CA 1
ATOM 14254 C C . GLY E 1 306 ? 46.773 41.241 41.813 1.00 54.11 306 GLY E C 1
ATOM 14255 O O . GLY E 1 306 ? 47.046 42.391 42.153 1.00 54.90 306 GLY E O 1
ATOM 14256 N N . SER E 1 307 ? 46.537 40.906 40.549 1.00 54.39 307 SER E N 1
ATOM 14257 C CA . SER E 1 307 ? 46.599 41.904 39.488 1.00 54.70 307 SER E CA 1
ATOM 14258 C C . SER E 1 307 ? 45.929 41.422 38.209 1.00 54.90 307 SER E C 1
ATOM 14259 O O . SER E 1 307 ? 45.841 40.220 37.956 1.00 55.65 307 SER E O 1
ATOM 14262 N N . GLU E 1 308 ? 45.464 42.373 37.404 1.00 54.50 308 GLU E N 1
ATOM 14263 C CA . GLU E 1 308 ? 44.807 42.062 36.141 1.00 54.86 308 GLU E CA 1
ATOM 14264 C C . GLU E 1 308 ? 45.756 41.270 35.247 1.00 54.39 308 GLU E C 1
ATOM 14265 O O . GLU E 1 308 ? 45.328 40.560 34.333 1.00 54.23 308 GLU E O 1
ATOM 14271 N N . GLU E 1 309 ? 47.050 41.398 35.520 1.00 53.97 309 GLU E N 1
ATOM 14272 C CA . GLU E 1 309 ? 48.064 40.694 34.748 1.00 53.47 309 GLU E CA 1
ATOM 14273 C C . GLU E 1 309 ? 48.018 39.211 35.095 1.00 52.26 309 GLU E C 1
ATOM 14274 O O . GLU E 1 309 ? 48.056 38.354 34.211 1.00 51.52 309 GLU E O 1
ATOM 14280 N N . GLU E 1 310 ? 47.939 38.918 36.388 1.00 51.34 310 GLU E N 1
ATOM 14281 C CA . GLU E 1 310 ? 47.879 37.538 36.851 1.00 51.82 310 GLU E CA 1
ATOM 14282 C C . GLU E 1 310 ? 46.538 36.920 36.458 1.00 50.89 310 GLU E C 1
ATOM 14283 O O . GLU E 1 310 ? 46.480 35.777 35.998 1.00 51.32 310 GLU E O 1
ATOM 14289 N N . ALA E 1 311 ? 45.466 37.686 36.635 1.00 49.86 311 ALA E N 1
ATOM 14290 C CA . ALA E 1 311 ? 44.131 37.220 36.284 1.00 50.09 311 ALA E CA 1
ATOM 14291 C C . ALA E 1 311 ? 44.130 36.806 34.819 1.00 50.35 311 ALA E C 1
ATOM 14292 O O . ALA E 1 311 ? 43.668 35.720 34.468 1.00 50.61 311 ALA E O 1
ATOM 14294 N N . ARG E 1 312 ? 44.658 37.677 33.965 1.00 50.43 312 ARG E N 1
ATOM 14295 C CA . ARG E 1 312 ? 44.713 37.394 32.540 1.00 50.36 312 ARG E CA 1
ATOM 14296 C C . ARG E 1 312 ? 45.594 36.172 32.288 1.00 49.82 312 ARG E C 1
ATOM 14297 O O . ARG E 1 312 ? 45.358 35.405 31.353 1.00 50.18 312 ARG E O 1
ATOM 14305 N N . SER E 1 313 ? 46.598 35.985 33.137 1.00 49.44 313 SER E N 1
ATOM 14306 C CA . SER E 1 313 ? 47.503 34.852 33.002 1.00 49.30 313 SER E CA 1
ATOM 14307 C C . SER E 1 313 ? 46.762 33.545 33.281 1.00 49.39 313 SER E C 1
ATOM 14308 O O . SER E 1 313 ? 46.726 32.644 32.439 1.00 50.11 313 SER E O 1
ATOM 14311 N N . PHE E 1 314 ? 46.174 33.444 34.470 1.00 49.03 314 PHE E N 1
ATOM 14312 C CA . PHE E 1 314 ? 45.428 32.248 34.853 1.00 48.34 314 PHE E CA 1
ATOM 14313 C C . PHE E 1 314 ? 44.393 31.894 33.785 1.00 47.85 314 PHE E C 1
ATOM 14314 O O . PHE E 1 314 ? 44.274 30.735 33.383 1.00 48.67 314 PHE E O 1
ATOM 14322 N N . GLU E 1 315 ? 43.656 32.898 33.321 1.00 47.24 315 GLU E N 1
ATOM 14323 C CA . GLU E 1 315 ? 42.635 32.701 32.295 1.00 48.41 315 GLU E CA 1
ATOM 14324 C C . GLU E 1 315 ? 43.216 31.945 31.101 1.00 48.02 315 GLU E C 1
ATOM 14325 O O . GLU E 1 315 ? 42.590 31.024 30.569 1.00 48.15 315 GLU E O 1
ATOM 14331 N N . ALA E 1 316 ? 44.419 32.333 30.687 1.00 47.28 316 ALA E N 1
ATOM 14332 C CA . ALA E 1 316 ? 45.081 31.698 29.551 1.00 46.33 316 ALA E CA 1
ATOM 14333 C C . ALA E 1 316 ? 45.517 30.272 29.872 1.00 45.68 316 ALA E C 1
ATOM 14334 O O . ALA E 1 316 ? 45.378 29.370 29.046 1.00 45.99 316 ALA E O 1
ATOM 14336 N N . GLU E 1 317 ? 46.050 30.076 31.073 1.00 45.10 317 GLU E N 1
ATOM 14337 C CA . GLU E 1 317 ? 46.514 28.761 31.503 1.00 45.72 317 GLU E CA 1
ATOM 14338 C C . GLU E 1 317 ? 45.339 27.786 31.635 1.00 44.65 317 GLU E C 1
ATOM 14339 O O . GLU E 1 317 ? 45.465 26.600 31.322 1.00 43.86 317 GLU E O 1
ATOM 14345 N N . PHE E 1 318 ? 44.202 28.298 32.099 1.00 43.97 318 PHE E N 1
ATOM 14346 C CA . PHE E 1 318 ? 42.988 27.497 32.261 1.00 42.99 318 PHE E CA 1
ATOM 14347 C C . PHE E 1 318 ? 42.582 26.916 30.910 1.00 43.28 318 PHE E C 1
ATOM 14348 O O . PHE E 1 318 ? 42.389 25.709 30.767 1.00 43.41 318 PHE E O 1
ATOM 14356 N N . ARG E 1 319 ? 42.464 27.794 29.921 1.00 44.26 319 ARG E N 1
ATOM 14357 C CA . ARG E 1 319 ? 42.064 27.409 28.574 1.00 45.76 319 ARG E CA 1
ATOM 14358 C C . ARG E 1 319 ? 43.054 26.529 27.817 1.00 46.57 319 ARG E C 1
ATOM 14359 O O . ARG E 1 319 ? 42.676 25.521 27.215 1.00 46.32 319 ARG E O 1
ATOM 14367 N N . GLU E 1 320 ? 44.323 26.916 27.849 1.00 47.46 320 GLU E N 1
ATOM 14368 C CA . GLU E 1 320 ? 45.357 26.199 27.116 1.00 48.38 320 GLU E CA 1
ATOM 14369 C C . GLU E 1 320 ? 45.974 24.992 27.811 1.00 47.18 320 GLU E C 1
ATOM 14370 O O . GLU E 1 320 ? 46.652 24.188 27.168 1.00 47.30 320 GLU E O 1
ATOM 14376 N N . LYS E 1 321 ? 45.736 24.841 29.109 1.00 45.76 321 LYS E N 1
ATOM 14377 C CA . LYS E 1 321 ? 46.335 23.721 29.824 1.00 44.30 321 LYS E CA 1
ATOM 14378 C C . LYS E 1 321 ? 45.410 22.890 30.710 1.00 43.76 321 LYS E C 1
ATOM 14379 O O . LYS E 1 321 ? 45.161 21.716 30.435 1.00 43.49 321 LYS E O 1
ATOM 14385 N N . TRP E 1 322 ? 44.909 23.507 31.775 1.00 42.32 322 TRP E N 1
ATOM 14386 C CA . TRP E 1 322 ? 44.059 22.829 32.752 1.00 41.96 322 TRP E CA 1
ATOM 14387 C C . TRP E 1 322 ? 42.778 22.152 32.267 1.00 40.85 322 TRP E C 1
ATOM 14388 O O . TRP E 1 322 ? 42.446 21.065 32.736 1.00 40.90 322 TRP E O 1
ATOM 14399 N N . VAL E 1 323 ? 42.059 22.772 31.338 1.00 40.23 323 VAL E N 1
ATOM 14400 C CA . VAL E 1 323 ? 40.827 22.173 30.843 1.00 40.04 323 VAL E CA 1
ATOM 14401 C C . VAL E 1 323 ? 41.049 20.756 30.318 1.00 41.53 323 VAL E C 1
ATOM 14402 O O . VAL E 1 323 ? 40.444 19.804 30.815 1.00 41.88 323 VAL E O 1
ATOM 14406 N N . GLU E 1 324 ? 41.923 20.609 29.328 1.00 41.93 324 GLU E N 1
ATOM 14407 C CA . GLU E 1 324 ? 42.187 19.292 28.755 1.00 42.38 324 GLU E CA 1
ATOM 14408 C C . GLU E 1 324 ? 43.046 18.383 29.624 1.00 41.25 324 GLU E C 1
ATOM 14409 O O . GLU E 1 324 ? 42.906 17.163 29.579 1.00 40.47 324 GLU E O 1
ATOM 14415 N N . LEU E 1 325 ? 43.929 18.977 30.418 1.00 41.26 325 LEU E N 1
ATOM 14416 C CA . LEU E 1 325 ? 44.830 18.204 31.263 1.00 40.89 325 LEU E CA 1
ATOM 14417 C C . LEU E 1 325 ? 44.188 17.645 32.533 1.00 39.95 325 LEU E C 1
ATOM 14418 O O . LEU E 1 325 ? 44.419 16.490 32.897 1.00 38.35 325 LEU E O 1
ATOM 14423 N N . ALA E 1 326 ? 43.394 18.466 33.212 1.00 38.21 326 ALA E N 1
ATOM 14424 C CA . ALA E 1 326 ? 42.762 18.041 34.452 1.00 37.84 326 ALA E CA 1
ATOM 14425 C C . ALA E 1 326 ? 41.245 17.850 34.367 1.00 38.16 326 ALA E C 1
ATOM 14426 O O . ALA E 1 326 ? 40.749 16.734 34.524 1.00 37.87 326 ALA E O 1
ATOM 14428 N N . LEU E 1 327 ? 40.518 18.938 34.126 1.00 37.54 327 LEU E N 1
ATOM 14429 C CA . LEU E 1 327 ? 39.062 18.877 34.058 1.00 38.30 327 LEU E CA 1
ATOM 14430 C C . LEU E 1 327 ? 38.563 17.725 33.194 1.00 38.87 327 LEU E C 1
ATOM 14431 O O . LEU E 1 327 ? 37.557 17.093 33.523 1.00 39.09 327 LEU E O 1
ATOM 14436 N N . ASN E 1 328 ? 39.270 17.448 32.100 1.00 39.54 328 ASN E N 1
ATOM 14437 C CA . ASN E 1 328 ? 38.909 16.344 31.214 1.00 39.50 328 ASN E CA 1
ATOM 14438 C C . ASN E 1 328 ? 39.869 15.174 31.399 1.00 39.93 328 ASN E C 1
ATOM 14439 O O . ASN E 1 328 ? 39.444 14.034 31.572 1.00 40.97 328 ASN E O 1
ATOM 14444 N N . GLY E 1 329 ? 41.166 15.466 31.367 1.00 39.42 329 GLY E N 1
ATOM 14445 C CA . GLY E 1 329 ? 42.173 14.428 31.504 1.00 37.37 329 GLY E CA 1
ATOM 14446 C C . GLY E 1 329 ? 42.134 13.643 32.798 1.00 36.98 329 GLY E C 1
ATOM 14447 O O . GLY E 1 329 ? 42.516 12.470 32.835 1.00 37.05 329 GLY E O 1
ATOM 14448 N N . PHE E 1 330 ? 41.676 14.282 33.867 1.00 35.09 330 PHE E N 1
ATOM 14449 C CA . PHE E 1 330 ? 41.600 13.615 35.158 1.00 34.11 330 PHE E CA 1
ATOM 14450 C C . PHE E 1 330 ? 40.169 13.172 35.496 1.00 34.12 330 PHE E C 1
ATOM 14451 O O . PHE E 1 330 ? 39.929 12.000 35.780 1.00 33.68 330 PHE E O 1
ATOM 14459 N N . ASN E 1 331 ? 39.223 14.107 35.445 1.00 33.76 331 ASN E N 1
ATOM 14460 C CA . ASN E 1 331 ? 37.832 13.811 35.791 1.00 34.34 331 ASN E CA 1
ATOM 14461 C C . ASN E 1 331 ? 36.991 13.006 34.807 1.00 33.64 331 ASN E C 1
ATOM 14462 O O . ASN E 1 331 ? 35.928 12.504 35.177 1.00 35.38 331 ASN E O 1
ATOM 14467 N N . ASP E 1 332 ? 37.433 12.875 33.562 1.00 33.75 332 ASP E N 1
ATOM 14468 C CA . ASP E 1 332 ? 36.657 12.092 32.607 1.00 34.42 332 ASP E CA 1
ATOM 14469 C C . ASP E 1 332 ? 36.417 10.676 33.134 1.00 34.89 332 ASP E C 1
ATOM 14470 O O . ASP E 1 332 ? 35.365 10.090 32.878 1.00 34.39 332 ASP E O 1
ATOM 14475 N N . ASP E 1 333 ? 37.379 10.128 33.877 1.00 34.64 333 ASP E N 1
ATOM 14476 C CA . ASP E 1 333 ? 37.229 8.778 34.426 1.00 34.95 333 ASP E CA 1
ATOM 14477 C C . ASP E 1 333 ? 36.170 8.697 35.523 1.00 32.87 333 ASP E C 1
ATOM 14478 O O . ASP E 1 333 ? 35.668 7.618 35.827 1.00 31.07 333 ASP E O 1
ATOM 14483 N N . ASP E 1 334 ? 35.845 9.835 36.126 1.00 31.81 334 ASP E N 1
ATOM 14484 C CA . ASP E 1 334 ? 34.837 9.862 37.178 1.00 31.53 334 ASP E CA 1
ATOM 14485 C C . ASP E 1 334 ? 33.442 9.625 36.596 1.00 31.54 334 ASP E C 1
ATOM 14486 O O . ASP E 1 334 ? 32.552 9.123 37.281 1.00 32.00 334 ASP E O 1
ATOM 14491 N N . ILE E 1 335 ? 33.260 9.980 35.328 1.00 31.31 335 ILE E N 1
ATOM 14492 C CA . ILE E 1 335 ? 31.969 9.821 34.675 1.00 32.02 335 ILE E CA 1
ATOM 14493 C C . ILE E 1 335 ? 31.514 8.364 34.640 1.00 32.51 335 ILE E C 1
ATOM 14494 O O . ILE E 1 335 ? 30.357 8.076 34.933 1.00 31.86 335 ILE E O 1
ATOM 14499 N N . LEU E 1 336 ? 32.419 7.447 34.299 1.00 31.22 336 LEU E N 1
ATOM 14500 C CA . LEU E 1 336 ? 32.075 6.026 34.234 1.00 30.59 336 LEU E CA 1
ATOM 14501 C C . LEU E 1 336 ? 31.578 5.533 35.590 1.00 28.75 336 LEU E C 1
ATOM 14502 O O . LEU E 1 336 ? 30.616 4.765 35.666 1.00 28.29 336 LEU E O 1
ATOM 14507 N N . ALA E 1 337 ? 32.249 5.961 36.655 1.00 26.43 337 ALA E N 1
ATOM 14508 C CA . ALA E 1 337 ? 31.870 5.559 38.003 1.00 26.19 337 ALA E CA 1
ATOM 14509 C C . ALA E 1 337 ? 30.426 5.961 38.308 1.00 26.25 337 ALA E C 1
ATOM 14510 O O . ALA E 1 337 ? 29.660 5.172 38.866 1.00 26.12 337 ALA E O 1
ATOM 14512 N N . ARG E 1 338 ? 30.066 7.192 37.955 1.00 25.53 338 ARG E N 1
ATOM 14513 C CA . ARG E 1 338 ? 28.715 7.683 38.210 1.00 26.49 338 ARG E CA 1
ATOM 14514 C C . ARG E 1 338 ? 27.694 6.899 37.403 1.00 26.26 338 ARG E C 1
ATOM 14515 O O . ARG E 1 338 ? 26.670 6.477 37.935 1.00 26.07 338 ARG E O 1
ATOM 14523 N N . ARG E 1 339 ? 27.990 6.693 36.123 1.00 26.01 339 ARG E N 1
ATOM 14524 C CA . ARG E 1 339 ? 27.095 5.954 35.240 1.00 26.78 339 ARG E CA 1
ATOM 14525 C C . ARG E 1 339 ? 26.942 4.503 35.665 1.00 27.08 339 ARG E C 1
ATOM 14526 O O . ARG E 1 339 ? 25.850 3.936 35.572 1.00 26.35 339 ARG E O 1
ATOM 14534 N N . SER E 1 340 ? 28.028 3.901 36.144 1.00 25.04 340 SER E N 1
ATOM 14535 C CA . SER E 1 340 ? 27.985 2.505 36.553 1.00 23.41 340 SER E CA 1
ATOM 14536 C C . SER E 1 340 ? 27.272 2.294 37.885 1.00 23.33 340 SER E C 1
ATOM 14537 O O . SER E 1 340 ? 26.655 1.248 38.100 1.00 23.66 340 SER E O 1
ATOM 14540 N N . MET E 1 341 ? 27.359 3.268 38.784 1.00 22.77 341 MET E N 1
ATOM 14541 C CA . MET E 1 341 ? 26.669 3.151 40.066 1.00 22.40 341 MET E CA 1
ATOM 14542 C C . MET E 1 341 ? 25.181 3.482 39.887 1.00 22.67 341 MET E C 1
ATOM 14543 O O . MET E 1 341 ? 24.332 2.936 40.590 1.00 23.17 341 MET E O 1
ATOM 14548 N N . GLU E 1 342 ? 24.883 4.378 38.947 1.00 22.20 342 GLU E N 1
ATOM 14549 C CA . GLU E 1 342 ? 23.516 4.829 38.693 1.00 23.66 342 GLU E CA 1
ATOM 14550 C C . GLU E 1 342 ? 22.417 3.769 38.815 1.00 23.16 342 GLU E C 1
ATOM 14551 O O . GLU E 1 342 ? 21.538 3.897 39.662 1.00 24.74 342 GLU E O 1
ATOM 14557 N N . PRO E 1 343 ? 22.460 2.702 38.001 1.00 25.02 343 PRO E N 1
ATOM 14558 C CA . PRO E 1 343 ? 21.400 1.692 38.115 1.00 24.94 343 PRO E CA 1
ATOM 14559 C C . PRO E 1 343 ? 21.268 1.001 39.468 1.00 26.53 343 PRO E C 1
ATOM 14560 O O . PRO E 1 343 ? 20.166 0.621 39.870 1.00 24.91 343 PRO E O 1
ATOM 14564 N N . PHE E 1 344 ? 22.384 0.840 40.169 1.00 25.31 344 PHE E N 1
ATOM 14565 C CA . PHE E 1 344 ? 22.378 0.187 41.475 1.00 25.04 344 PHE E CA 1
ATOM 14566 C C . PHE E 1 344 ? 21.573 1.028 42.471 1.00 24.45 344 PHE E C 1
ATOM 14567 O O . PHE E 1 344 ? 20.858 0.494 43.316 1.00 23.62 344 PHE E O 1
ATOM 14575 N N . TYR E 1 345 ? 21.687 2.346 42.357 1.00 23.43 345 TYR E N 1
ATOM 14576 C CA . TYR E 1 345 ? 20.987 3.245 43.267 1.00 25.12 345 TYR E CA 1
ATOM 14577 C C . TYR E 1 345 ? 19.704 3.877 42.726 1.00 24.77 345 TYR E C 1
ATOM 14578 O O . TYR E 1 345 ? 18.939 4.456 43.488 1.00 26.65 345 TYR E O 1
ATOM 14587 N N . ALA E 1 346 ? 19.465 3.774 41.424 1.00 26.22 346 ALA E N 1
ATOM 14588 C CA . ALA E 1 346 ? 18.274 4.387 40.834 1.00 29.02 346 ALA E CA 1
ATOM 14589 C C . ALA E 1 346 ? 16.956 3.922 41.464 1.00 31.30 346 ALA E C 1
ATOM 14590 O O . ALA E 1 346 ? 16.019 4.709 41.598 1.00 30.89 346 ALA E O 1
ATOM 14592 N N . ASP E 1 347 ? 16.884 2.655 41.857 1.00 33.34 347 ASP E N 1
ATOM 14593 C CA . ASP E 1 347 ? 15.659 2.136 42.455 1.00 37.42 347 ASP E CA 1
ATOM 14594 C C . ASP E 1 347 ? 15.725 2.010 43.973 1.00 37.82 347 ASP E C 1
ATOM 14595 O O . ASP E 1 347 ? 14.945 1.269 44.564 1.00 39.13 347 ASP E O 1
ATOM 14600 N N . ASP E 1 348 ? 16.663 2.720 44.596 1.00 37.61 348 ASP E N 1
ATOM 14601 C CA . ASP E 1 348 ? 16.820 2.714 46.050 1.00 38.37 348 ASP E CA 1
ATOM 14602 C C . ASP E 1 348 ? 17.402 1.437 46.660 1.00 37.30 348 ASP E C 1
ATOM 14603 O O . ASP E 1 348 ? 17.653 1.390 47.864 1.00 37.00 348 ASP E O 1
ATOM 14608 N N . ARG E 1 349 ? 17.623 0.406 45.851 1.00 36.37 349 ARG E N 1
ATOM 14609 C CA . ARG E 1 349 ? 18.174 -0.842 46.379 1.00 36.26 349 ARG E CA 1
ATOM 14610 C C . ARG E 1 349 ? 19.627 -0.705 46.833 1.00 33.50 349 ARG E C 1
ATOM 14611 O O . ARG E 1 349 ? 20.035 -1.305 47.827 1.00 32.44 349 ARG E O 1
ATOM 14619 N N . GLY E 1 350 ? 20.403 0.085 46.100 1.00 31.68 350 GLY E N 1
ATOM 14620 C CA . GLY E 1 350 ? 21.802 0.273 46.439 1.00 28.99 350 GLY E CA 1
ATOM 14621 C C . GLY E 1 350 ? 22.058 0.757 47.855 1.00 29.09 350 GLY E C 1
ATOM 14622 O O . GLY E 1 350 ? 22.985 0.282 48.514 1.00 27.02 350 GLY E O 1
ATOM 14623 N N . TRP E 1 351 ? 21.244 1.697 48.331 1.00 27.68 351 TRP E N 1
ATOM 14624 C CA . TRP E 1 351 ? 21.422 2.233 49.679 1.00 29.66 351 TRP E CA 1
ATOM 14625 C C . TRP E 1 351 ? 21.356 1.137 50.741 1.00 30.17 351 TRP E C 1
ATOM 14626 O O . TRP E 1 351 ? 21.907 1.290 51.833 1.00 32.11 351 TRP E O 1
ATOM 14637 N N . ARG E 1 352 ? 20.683 0.036 50.428 1.00 30.83 352 ARG E N 1
ATOM 14638 C CA . ARG E 1 352 ? 20.560 -1.056 51.385 1.00 32.86 352 ARG E CA 1
ATOM 14639 C C . ARG E 1 352 ? 21.520 -2.203 51.092 1.00 31.16 352 ARG E C 1
ATOM 14640 O O . ARG E 1 352 ? 21.992 -2.868 52.010 1.00 31.95 352 ARG E O 1
ATOM 14648 N N . GLU E 1 353 ? 21.809 -2.433 49.816 1.00 30.90 353 GLU E N 1
ATOM 14649 C CA . GLU E 1 353 ? 22.673 -3.544 49.425 1.00 31.54 353 GLU E CA 1
ATOM 14650 C C . GLU E 1 353 ? 24.171 -3.283 49.314 1.00 29.71 353 GLU E C 1
ATOM 14651 O O . GLU E 1 353 ? 24.958 -4.229 49.279 1.00 30.17 353 GLU E O 1
ATOM 14657 N N . GLU E 1 354 ? 24.566 -2.018 49.247 1.00 28.32 354 GLU E N 1
ATOM 14658 C CA . GLU E 1 354 ? 25.984 -1.673 49.152 1.00 27.50 354 GLU E CA 1
ATOM 14659 C C . GLU E 1 354 ? 26.729 -2.280 50.342 1.00 27.60 354 GLU E C 1
ATOM 14660 O O . GLU E 1 354 ? 26.158 -2.445 51.419 1.00 27.51 354 GLU E O 1
ATOM 14666 N N . VAL E 1 355 ? 27.994 -2.633 50.139 1.00 28.03 355 VAL E N 1
ATOM 14667 C CA . VAL E 1 355 ? 28.820 -3.162 51.225 1.00 28.67 355 VAL E CA 1
ATOM 14668 C C . VAL E 1 355 ? 29.977 -2.179 51.352 1.00 27.83 355 VAL E C 1
ATOM 14669 O O . VAL E 1 355 ? 30.954 -2.250 50.612 1.00 26.95 355 VAL E O 1
ATOM 14673 N N . LEU E 1 356 ? 29.848 -1.249 52.289 1.00 28.86 356 LEU E N 1
ATOM 14674 C CA . LEU E 1 356 ? 30.859 -0.217 52.488 1.00 30.43 356 LEU E CA 1
ATOM 14675 C C . LEU E 1 356 ? 32.074 -0.671 53.292 1.00 30.79 356 LEU E C 1
ATOM 14676 O O . LEU E 1 356 ? 32.024 -1.677 53.993 1.00 30.42 356 LEU E O 1
ATOM 14681 N N . PHE E 1 357 ? 33.182 0.052 53.160 1.00 31.80 357 PHE E N 1
ATOM 14682 C CA . PHE E 1 357 ? 34.351 -0.277 53.967 1.00 32.76 357 PHE E CA 1
ATOM 14683 C C . PHE E 1 357 ? 34.924 0.985 54.616 1.00 32.67 357 PHE E C 1
ATOM 14684 O O . PHE E 1 357 ? 34.336 2.064 54.502 1.00 31.86 357 PHE E O 1
ATOM 14692 N N . GLU E 1 358 ? 36.041 0.847 55.320 1.00 32.39 358 GLU E N 1
ATOM 14693 C CA . GLU E 1 358 ? 36.633 1.959 56.064 1.00 30.82 358 GLU E CA 1
ATOM 14694 C C . GLU E 1 358 ? 36.630 3.370 55.473 1.00 29.16 358 GLU E C 1
ATOM 14695 O O . GLU E 1 358 ? 36.196 4.315 56.136 1.00 28.54 358 GLU E O 1
ATOM 14701 N N . SER E 1 359 ? 37.115 3.533 54.248 1.00 28.99 359 SER E N 1
ATOM 14702 C CA . SER E 1 359 ? 37.163 4.864 53.653 1.00 29.19 359 SER E CA 1
ATOM 14703 C C . SER E 1 359 ? 35.802 5.478 53.331 1.00 30.54 359 SER E C 1
ATOM 14704 O O . SER E 1 359 ? 35.722 6.652 52.948 1.00 29.03 359 SER E O 1
ATOM 14707 N N . ASP E 1 360 ? 34.733 4.699 53.493 1.00 30.11 360 ASP E N 1
ATOM 14708 C CA . ASP E 1 360 ? 33.394 5.208 53.213 1.00 30.85 360 ASP E CA 1
ATOM 14709 C C . ASP E 1 360 ? 32.794 5.970 54.389 1.00 31.45 360 ASP E C 1
ATOM 14710 O O . ASP E 1 360 ? 31.648 6.416 54.327 1.00 32.09 360 ASP E O 1
ATOM 14715 N N . ARG E 1 361 ? 33.566 6.128 55.460 1.00 31.22 361 ARG E N 1
ATOM 14716 C CA . ARG E 1 361 ? 33.078 6.856 56.628 1.00 31.66 361 ARG E CA 1
ATOM 14717 C C . ARG E 1 361 ? 32.722 8.294 56.264 1.00 29.62 361 ARG E C 1
ATOM 14718 O O . ARG E 1 361 ? 31.728 8.835 56.736 1.00 31.01 361 ARG E O 1
ATOM 14726 N N . ALA E 1 362 ? 33.527 8.915 55.414 1.00 28.60 362 ALA E N 1
ATOM 14727 C CA . ALA E 1 362 ? 33.267 10.297 55.021 1.00 28.89 362 ALA E CA 1
ATOM 14728 C C . ALA E 1 362 ? 31.918 10.473 54.305 1.00 28.10 362 ALA E C 1
ATOM 14729 O O . ALA E 1 362 ? 31.160 11.386 54.621 1.00 27.72 362 ALA E O 1
ATOM 14731 N N . ILE E 1 363 ? 31.618 9.605 53.346 1.00 26.74 363 ILE E N 1
ATOM 14732 C CA . ILE E 1 363 ? 30.361 9.739 52.622 1.00 28.88 363 ILE E CA 1
ATOM 14733 C C . ILE E 1 363 ? 29.175 9.533 53.561 1.00 26.84 363 ILE E C 1
ATOM 14734 O O . ILE E 1 363 ? 28.152 10.198 53.431 1.00 28.37 363 ILE E O 1
ATOM 14739 N N . ILE E 1 364 ? 29.320 8.620 54.513 1.00 28.28 364 ILE E N 1
ATOM 14740 C CA . ILE E 1 364 ? 28.258 8.361 55.477 1.00 29.32 364 ILE E CA 1
ATOM 14741 C C . ILE E 1 364 ? 27.998 9.623 56.298 1.00 29.72 364 ILE E C 1
ATOM 14742 O O . ILE E 1 364 ? 26.849 9.955 56.600 1.00 30.11 364 ILE E O 1
ATOM 14747 N N . GLU E 1 365 ? 29.066 10.331 56.651 1.00 29.56 365 GLU E N 1
ATOM 14748 C CA . GLU E 1 365 ? 28.928 11.571 57.408 1.00 30.12 365 GLU E CA 1
ATOM 14749 C C . GLU E 1 365 ? 28.222 12.605 56.539 1.00 28.07 365 GLU E C 1
ATOM 14750 O O . GLU E 1 365 ? 27.449 13.418 57.035 1.00 26.44 365 GLU E O 1
ATOM 14756 N N . TRP E 1 366 ? 28.498 12.583 55.239 1.00 27.84 366 TRP E N 1
ATOM 14757 C CA . TRP E 1 366 ? 27.845 13.523 54.335 1.00 27.67 366 TRP E CA 1
ATOM 14758 C C . TRP E 1 366 ? 26.352 13.203 54.250 1.00 26.85 366 TRP E C 1
ATOM 14759 O O . TRP E 1 366 ? 25.519 14.104 54.332 1.00 26.36 366 TRP E O 1
ATOM 14770 N N . ARG E 1 367 ? 26.017 11.922 54.097 1.00 25.97 367 ARG E N 1
ATOM 14771 C CA . ARG E 1 367 ? 24.616 11.523 54.004 1.00 25.92 367 ARG E CA 1
ATOM 14772 C C . ARG E 1 367 ? 23.840 11.944 55.253 1.00 26.63 367 ARG E C 1
ATOM 14773 O O . ARG E 1 367 ? 22.704 12.408 55.159 1.00 25.28 367 ARG E O 1
ATOM 14781 N N . ARG E 1 368 ? 24.461 11.787 56.419 1.00 28.11 368 ARG E N 1
ATOM 14782 C CA . ARG E 1 368 ? 23.815 12.159 57.673 1.00 30.30 368 ARG E CA 1
ATOM 14783 C C . ARG E 1 368 ? 23.639 13.668 57.760 1.00 29.69 368 ARG E C 1
ATOM 14784 O O . ARG E 1 368 ? 22.558 14.153 58.093 1.00 30.14 368 ARG E O 1
ATOM 14792 N N . LEU E 1 369 ? 24.699 14.410 57.453 1.00 29.01 369 LEU E N 1
ATOM 14793 C CA . LEU E 1 369 ? 24.640 15.867 57.507 1.00 30.30 369 LEU E CA 1
ATOM 14794 C C . LEU E 1 369 ? 23.638 16.414 56.489 1.00 30.02 369 LEU E C 1
ATOM 14795 O O . LEU E 1 369 ? 22.809 17.267 56.813 1.00 29.82 369 LEU E O 1
ATOM 14800 N N . ALA E 1 370 ? 23.713 15.919 55.258 1.00 28.86 370 ALA E N 1
ATOM 14801 C CA . ALA E 1 370 ? 22.796 16.367 54.214 1.00 28.25 370 ALA E CA 1
ATOM 14802 C C . ALA E 1 370 ? 21.346 16.094 54.613 1.00 27.71 370 ALA E C 1
ATOM 14803 O O . ALA E 1 370 ? 20.478 16.952 54.441 1.00 27.28 370 ALA E O 1
ATOM 14805 N N . SER E 1 371 ? 21.091 14.900 55.148 1.00 28.39 371 SER E N 1
ATOM 14806 C CA . SER E 1 371 ? 19.741 14.508 55.559 1.00 28.01 371 SER E CA 1
ATOM 14807 C C . SER E 1 371 ? 19.165 15.396 56.657 1.00 29.08 371 SER E C 1
ATOM 14808 O O . SER E 1 371 ? 17.986 15.764 56.629 1.00 28.06 371 SER E O 1
ATOM 14811 N N . GLN E 1 372 ? 19.996 15.735 57.630 1.00 30.19 372 GLN E N 1
ATOM 14812 C CA . GLN E 1 372 ? 19.536 16.547 58.739 1.00 33.39 372 GLN E CA 1
ATOM 14813 C C . GLN E 1 372 ? 19.476 18.046 58.476 1.00 33.10 372 GLN E C 1
ATOM 14814 O O . GLN E 1 372 ? 18.556 18.717 58.941 1.00 32.53 372 GLN E O 1
ATOM 14820 N N . TYR E 1 373 ? 20.428 18.572 57.715 1.00 32.02 373 TYR E N 1
ATOM 14821 C CA . TYR E 1 373 ? 20.459 20.009 57.497 1.00 32.14 373 TYR E CA 1
ATOM 14822 C C . TYR E 1 373 ? 19.950 20.604 56.189 1.00 31.28 373 TYR E C 1
ATOM 14823 O O . TYR E 1 373 ? 19.925 21.826 56.048 1.00 30.77 373 TYR E O 1
ATOM 14832 N N . ASN E 1 374 ? 19.537 19.772 55.238 1.00 29.53 374 ASN E N 1
ATOM 14833 C CA . ASN E 1 374 ? 19.019 20.318 53.987 1.00 28.56 374 ASN E CA 1
ATOM 14834 C C . ASN E 1 374 ? 17.757 21.119 54.322 1.00 29.74 374 ASN E C 1
ATOM 14835 O O . ASN E 1 374 ? 17.049 20.804 55.280 1.00 29.04 374 ASN E O 1
ATOM 14840 N N . ARG E 1 375 ? 17.480 22.150 53.533 1.00 29.31 375 ARG E N 1
ATOM 14841 C CA . ARG E 1 375 ? 16.320 23.003 53.767 1.00 29.88 375 ARG E CA 1
ATOM 14842 C C . ARG E 1 375 ? 15.041 22.549 53.063 1.00 29.36 375 ARG E C 1
ATOM 14843 O O . ARG E 1 375 ? 14.115 23.341 52.873 1.00 29.19 375 ARG E O 1
ATOM 14851 N N . GLY E 1 376 ? 14.984 21.276 52.684 1.00 28.53 376 GLY E N 1
ATOM 14852 C CA . GLY E 1 376 ? 13.794 20.765 52.029 1.00 26.91 376 GLY E CA 1
ATOM 14853 C C . GLY E 1 376 ? 14.074 19.761 50.928 1.00 27.10 376 GLY E C 1
ATOM 14854 O O . GLY E 1 376 ? 15.080 19.852 50.228 1.00 26.11 376 GLY E O 1
ATOM 14855 N N . ILE E 1 377 ? 13.175 18.798 50.778 1.00 26.21 377 ILE E N 1
ATOM 14856 C CA . ILE E 1 377 ? 13.309 17.771 49.755 1.00 26.83 377 ILE E CA 1
ATOM 14857 C C . ILE E 1 377 ? 12.505 18.195 48.528 1.00 26.98 377 ILE E C 1
ATOM 14858 O O . ILE E 1 377 ? 11.291 18.351 48.610 1.00 27.50 377 ILE E O 1
ATOM 14863 N N . GLN E 1 378 ? 13.173 18.390 47.396 1.00 26.74 378 GLN E N 1
ATOM 14864 C CA . GLN E 1 378 ? 12.467 18.785 46.182 1.00 28.67 378 GLN E CA 1
ATOM 14865 C C . GLN E 1 378 ? 11.583 17.626 45.722 1.00 31.44 378 GLN E C 1
ATOM 14866 O O . GLN E 1 378 ? 12.021 16.477 45.696 1.00 30.63 378 GLN E O 1
ATOM 14872 N N . THR E 1 379 ? 10.338 17.921 45.365 1.00 34.81 379 THR E N 1
ATOM 14873 C CA . THR E 1 379 ? 9.431 16.878 44.896 1.00 40.57 379 THR E CA 1
ATOM 14874 C C . THR E 1 379 ? 8.724 17.296 43.622 1.00 42.84 379 THR E C 1
ATOM 14875 O O . THR E 1 379 ? 8.757 18.463 43.232 1.00 44.13 379 THR E O 1
ATOM 14879 N N . ARG E 1 380 ? 8.090 16.326 42.975 1.00 45.83 380 ARG E N 1
ATOM 14880 C CA . ARG E 1 380 ? 7.347 16.579 41.750 1.00 50.15 380 ARG E CA 1
ATOM 14881 C C . ARG E 1 380 ? 5.985 17.161 42.117 1.00 52.53 380 ARG E C 1
ATOM 14882 O O . ARG E 1 380 ? 5.706 18.311 41.707 1.00 54.78 380 ARG E O 1
ATOM 14890 N N . ALA F 1 8 ? -13.666 -14.350 32.051 1.00 54.57 8 ALA F N 1
ATOM 14891 C CA . ALA F 1 8 ? -14.138 -15.557 31.309 1.00 54.40 8 ALA F CA 1
ATOM 14892 C C . ALA F 1 8 ? -13.607 -16.836 31.953 1.00 54.59 8 ALA F C 1
ATOM 14893 O O . ALA F 1 8 ? -12.417 -17.145 31.855 1.00 55.24 8 ALA F O 1
ATOM 14895 N N . GLY F 1 9 ? -14.495 -17.575 32.614 1.00 54.01 9 GLY F N 1
ATOM 14896 C CA . GLY F 1 9 ? -14.090 -18.813 33.254 1.00 52.52 9 GLY F CA 1
ATOM 14897 C C . GLY F 1 9 ? -13.621 -19.817 32.221 1.00 52.37 9 GLY F C 1
ATOM 14898 O O . GLY F 1 9 ? -12.895 -20.761 32.539 1.00 52.82 9 GLY F O 1
ATOM 14899 N N . ILE F 1 10 ? -14.046 -19.610 30.977 1.00 51.08 10 ILE F N 1
ATOM 14900 C CA . ILE F 1 10 ? -13.674 -20.485 29.871 1.00 50.35 10 ILE F CA 1
ATOM 14901 C C . ILE F 1 10 ? -12.162 -20.437 29.648 1.00 49.54 10 ILE F C 1
ATOM 14902 O O . ILE F 1 10 ? -11.525 -21.467 29.421 1.00 50.12 10 ILE F O 1
ATOM 14907 N N . ALA F 1 11 ? -11.596 -19.235 29.724 1.00 48.45 11 ALA F N 1
ATOM 14908 C CA . ALA F 1 11 ? -10.162 -19.037 29.531 1.00 47.19 11 ALA F CA 1
ATOM 14909 C C . ALA F 1 11 ? -9.349 -19.660 30.664 1.00 46.29 11 ALA F C 1
ATOM 14910 O O . ALA F 1 11 ? -8.327 -20.303 30.426 1.00 46.12 11 ALA F O 1
ATOM 14912 N N . GLU F 1 12 ? -9.805 -19.460 31.896 1.00 45.05 12 GLU F N 1
ATOM 14913 C CA . GLU F 1 12 ? -9.123 -20.006 33.067 1.00 44.07 12 GLU F CA 1
ATOM 14914 C C . GLU F 1 12 ? -9.021 -21.526 32.944 1.00 43.08 12 GLU F C 1
ATOM 14915 O O . GLU F 1 12 ? -7.956 -22.107 33.152 1.00 40.62 12 GLU F O 1
ATOM 14921 N N . ARG F 1 13 ? -10.132 -22.164 32.591 1.00 42.68 13 ARG F N 1
ATOM 14922 C CA . ARG F 1 13 ? -10.152 -23.611 32.448 1.00 43.50 13 ARG F CA 1
ATOM 14923 C C . ARG F 1 13 ? -9.270 -24.073 31.306 1.00 42.99 13 ARG F C 1
ATOM 14924 O O . ARG F 1 13 ? -8.642 -25.125 31.390 1.00 43.26 13 ARG F O 1
ATOM 14932 N N . ARG F 1 14 ? -9.218 -23.286 30.237 1.00 42.71 14 ARG F N 1
ATOM 14933 C CA . ARG F 1 14 ? -8.409 -23.652 29.085 1.00 43.20 14 ARG F CA 1
ATOM 14934 C C . ARG F 1 14 ? -6.897 -23.492 29.296 1.00 42.90 14 ARG F C 1
ATOM 14935 O O . ARG F 1 14 ? -6.111 -24.294 28.792 1.00 43.74 14 ARG F O 1
ATOM 14943 N N . THR F 1 15 ? -6.489 -22.470 30.039 1.00 41.90 15 THR F N 1
ATOM 14944 C CA . THR F 1 15 ? -5.066 -22.220 30.267 1.00 41.11 15 THR F CA 1
ATOM 14945 C C . THR F 1 15 ? -4.553 -22.756 31.599 1.00 41.28 15 THR F C 1
ATOM 14946 O O . THR F 1 15 ? -3.356 -22.693 31.880 1.00 40.81 15 THR F O 1
ATOM 14950 N N . ARG F 1 16 ? -5.464 -23.281 32.412 1.00 41.32 16 ARG F N 1
ATOM 14951 C CA . ARG F 1 16 ? -5.127 -23.806 33.730 1.00 39.86 16 ARG F CA 1
ATOM 14952 C C . ARG F 1 16 ? -3.848 -24.637 33.774 1.00 37.89 16 ARG F C 1
ATOM 14953 O O . ARG F 1 16 ? -2.975 -24.394 34.605 1.00 37.36 16 ARG F O 1
ATOM 14961 N N . ALA F 1 17 ? -3.743 -25.617 32.883 1.00 36.58 17 ALA F N 1
ATOM 14962 C CA . ALA F 1 17 ? -2.579 -26.490 32.844 1.00 36.58 17 ALA F CA 1
ATOM 14963 C C . ALA F 1 17 ? -1.266 -25.821 32.413 1.00 36.74 17 ALA F C 1
ATOM 14964 O O . ALA F 1 17 ? -0.211 -26.457 32.473 1.00 36.71 17 ALA F O 1
ATOM 14966 N N . TRP F 1 18 ? -1.313 -24.560 31.976 1.00 36.30 18 TRP F N 1
ATOM 14967 C CA . TRP F 1 18 ? -0.077 -23.878 31.575 1.00 35.94 18 TRP F CA 1
ATOM 14968 C C . TRP F 1 18 ? 0.178 -22.563 32.295 1.00 34.98 18 TRP F C 1
ATOM 14969 O O . TRP F 1 18 ? 0.995 -21.763 31.839 1.00 35.27 18 TRP F O 1
ATOM 14980 N N . ALA F 1 19 ? -0.509 -22.331 33.409 1.00 33.65 19 ALA F N 1
ATOM 14981 C CA . ALA F 1 19 ? -0.327 -21.090 34.154 1.00 33.08 19 ALA F CA 1
ATOM 14982 C C . ALA F 1 19 ? 1.139 -20.783 34.471 1.00 33.36 19 ALA F C 1
ATOM 14983 O O . ALA F 1 19 ? 1.581 -19.640 34.345 1.00 34.95 19 ALA F O 1
ATOM 14985 N N . PRO F 1 20 ? 1.914 -21.792 34.897 1.00 32.28 20 PRO F N 1
ATOM 14986 C CA . PRO F 1 20 ? 3.328 -21.539 35.210 1.00 31.32 20 PRO F CA 1
ATOM 14987 C C . PRO F 1 20 ? 4.115 -21.047 33.993 1.00 30.68 20 PRO F C 1
ATOM 14988 O O . PRO F 1 20 ? 4.965 -20.161 34.102 1.00 30.71 20 PRO F O 1
ATOM 14992 N N . TYR F 1 21 ? 3.829 -21.641 32.838 1.00 27.97 21 TYR F N 1
ATOM 14993 C CA . TYR F 1 21 ? 4.487 -21.280 31.585 1.00 26.77 21 TYR F CA 1
ATOM 14994 C C . TYR F 1 21 ? 4.158 -19.838 31.223 1.00 25.69 21 TYR F C 1
ATOM 14995 O O . TYR F 1 21 ? 5.015 -19.091 30.749 1.00 24.81 21 TYR F O 1
ATOM 15004 N N . ILE F 1 22 ? 2.904 -19.457 31.442 1.00 25.79 22 ILE F N 1
ATOM 15005 C CA . ILE F 1 22 ? 2.451 -18.104 31.152 1.00 26.13 22 ILE F CA 1
ATOM 15006 C C . ILE F 1 22 ? 3.186 -17.073 32.011 1.00 26.88 22 ILE F C 1
ATOM 15007 O O . ILE F 1 22 ? 3.416 -15.942 31.574 1.00 25.50 22 ILE F O 1
ATOM 15012 N N . ASP F 1 23 ? 3.561 -17.459 33.226 1.00 28.14 23 ASP F N 1
ATOM 15013 C CA . ASP F 1 23 ? 4.278 -16.540 34.110 1.00 30.94 23 ASP F CA 1
ATOM 15014 C C . ASP F 1 23 ? 5.790 -16.567 33.894 1.00 29.82 23 ASP F C 1
ATOM 15015 O O . ASP F 1 23 ? 6.492 -15.700 34.401 1.00 28.63 23 ASP F O 1
ATOM 15020 N N . ALA F 1 24 ? 6.285 -17.552 33.141 1.00 27.86 24 ALA F N 1
ATOM 15021 C CA . ALA F 1 24 ? 7.726 -17.705 32.910 1.00 26.97 24 ALA F CA 1
ATOM 15022 C C . ALA F 1 24 ? 8.320 -16.803 31.827 1.00 27.22 24 ALA F C 1
ATOM 15023 O O . ALA F 1 24 ? 8.974 -17.273 30.897 1.00 25.05 24 ALA F O 1
ATOM 15025 N N . LYS F 1 25 ? 8.116 -15.502 31.965 1.00 28.02 25 LYS F N 1
ATOM 15026 C CA . LYS F 1 25 ? 8.626 -14.555 30.986 1.00 30.04 25 LYS F CA 1
ATOM 15027 C C . LYS F 1 25 ? 10.156 -14.481 30.968 1.00 30.32 25 LYS F C 1
ATOM 15028 O O . LYS F 1 25 ? 10.757 -14.078 29.969 1.00 28.83 25 LYS F O 1
ATOM 15034 N N . LEU F 1 26 ? 10.782 -14.889 32.067 1.00 29.42 26 LEU F N 1
ATOM 15035 C CA . LEU F 1 26 ? 12.236 -14.850 32.177 1.00 31.11 26 LEU F CA 1
ATOM 15036 C C . LEU F 1 26 ? 12.852 -16.246 32.121 1.00 31.46 26 LEU F C 1
ATOM 15037 O O . LEU F 1 26 ? 14.039 -16.431 32.408 1.00 33.55 26 LEU F O 1
ATOM 15042 N N . GLY F 1 27 ? 12.047 -17.233 31.749 1.00 28.83 27 GLY F N 1
ATOM 15043 C CA . GLY F 1 27 ? 12.564 -18.582 31.657 1.00 27.74 27 GLY F CA 1
ATOM 15044 C C . GLY F 1 27 ? 12.469 -19.379 32.943 1.00 27.26 27 GLY F C 1
ATOM 15045 O O . GLY F 1 27 ? 11.869 -18.941 33.933 1.00 26.58 27 GLY F O 1
ATOM 15046 N N . PHE F 1 28 ? 13.083 -20.554 32.927 1.00 26.39 28 PHE F N 1
ATOM 15047 C CA . PHE F 1 28 ? 13.061 -21.452 34.072 1.00 26.77 28 PHE F CA 1
ATOM 15048 C C . PHE F 1 28 ? 14.372 -21.490 34.837 1.00 27.67 28 PHE F C 1
ATOM 15049 O O . PHE F 1 28 ? 15.448 -21.684 34.260 1.00 27.87 28 PHE F O 1
ATOM 15057 N N . ARG F 1 29 ? 14.269 -21.309 36.147 1.00 26.82 29 ARG F N 1
ATOM 15058 C CA . ARG F 1 29 ? 15.428 -21.333 37.021 1.00 26.99 29 ARG F CA 1
ATOM 15059 C C . ARG F 1 29 ? 15.799 -22.787 37.332 1.00 27.38 29 ARG F C 1
ATOM 15060 O O . ARG F 1 29 ? 14.963 -23.698 37.211 1.00 25.64 29 ARG F O 1
ATOM 15068 N N . ASN F 1 30 ? 17.056 -22.995 37.716 1.00 26.06 30 ASN F N 1
ATOM 15069 C CA . ASN F 1 30 ? 17.581 -24.316 38.050 1.00 26.64 30 ASN F CA 1
ATOM 15070 C C . ASN F 1 30 ? 17.756 -25.252 36.856 1.00 26.79 30 ASN F C 1
ATOM 15071 O O . ASN F 1 30 ? 17.463 -26.445 36.932 1.00 27.66 30 ASN F O 1
ATOM 15076 N N . HIS F 1 31 ? 18.257 -24.695 35.759 1.00 27.51 31 HIS F N 1
ATOM 15077 C CA . HIS F 1 31 ? 18.523 -25.453 34.538 1.00 26.93 31 HIS F CA 1
ATOM 15078 C C . HIS F 1 31 ? 19.824 -24.947 33.910 1.00 26.84 31 HIS F C 1
ATOM 15079 O O . HIS F 1 31 ? 20.286 -23.845 34.218 1.00 26.36 31 HIS F O 1
ATOM 15086 N N . TRP F 1 32 ? 20.404 -25.760 33.030 1.00 27.21 32 TRP F N 1
ATOM 15087 C CA . TRP F 1 32 ? 21.623 -25.395 32.327 1.00 27.01 32 TRP F CA 1
ATOM 15088 C C . TRP F 1 32 ? 21.244 -24.659 31.051 1.00 26.72 32 TRP F C 1
ATOM 15089 O O . TRP F 1 32 ? 20.277 -25.026 30.385 1.00 26.98 32 TRP F O 1
ATOM 15100 N N . TYR F 1 33 ? 22.019 -23.635 30.711 1.00 27.57 33 TYR F N 1
ATOM 15101 C CA . TYR F 1 33 ? 21.788 -22.844 29.506 1.00 27.45 33 TYR F CA 1
ATOM 15102 C C . TYR F 1 33 ? 23.104 -22.499 28.824 1.00 27.88 33 TYR F C 1
ATOM 15103 O O . TYR F 1 33 ? 24.072 -22.145 29.484 1.00 27.86 33 TYR F O 1
ATOM 15112 N N . PRO F 1 34 ? 23.153 -22.601 27.489 1.00 28.10 34 PRO F N 1
ATOM 15113 C CA . PRO F 1 34 ? 24.373 -22.272 26.747 1.00 28.14 34 PRO F CA 1
ATOM 15114 C C . PRO F 1 34 ? 24.378 -20.754 26.545 1.00 28.78 34 PRO F C 1
ATOM 15115 O O . PRO F 1 34 ? 23.341 -20.173 26.223 1.00 29.73 34 PRO F O 1
ATOM 15119 N N . VAL F 1 35 ? 25.528 -20.109 26.728 1.00 27.51 35 VAL F N 1
ATOM 15120 C CA . VAL F 1 35 ? 25.591 -18.655 26.588 1.00 28.56 35 VAL F CA 1
ATOM 15121 C C . VAL F 1 35 ? 26.554 -18.120 25.531 1.00 29.35 35 VAL F C 1
ATOM 15122 O O . VAL F 1 35 ? 26.344 -17.029 25.004 1.00 28.86 35 VAL F O 1
ATOM 15126 N N . ARG F 1 36 ? 27.609 -18.874 25.233 1.00 29.84 36 ARG F N 1
ATOM 15127 C CA . ARG F 1 36 ? 28.598 -18.459 24.237 1.00 32.10 36 ARG F CA 1
ATOM 15128 C C . ARG F 1 36 ? 29.282 -19.672 23.612 1.00 33.00 36 ARG F C 1
ATOM 15129 O O . ARG F 1 36 ? 29.263 -20.772 24.171 1.00 31.02 36 ARG F O 1
ATOM 15137 N N . LEU F 1 37 ? 29.880 -19.455 22.446 1.00 35.23 37 LEU F N 1
ATOM 15138 C CA . LEU F 1 37 ? 30.629 -20.495 21.754 1.00 36.43 37 LEU F CA 1
ATOM 15139 C C . LEU F 1 37 ? 31.981 -20.520 22.455 1.00 36.89 37 LEU F C 1
ATOM 15140 O O . LEU F 1 37 ? 32.472 -19.475 22.888 1.00 35.42 37 LEU F O 1
ATOM 15145 N N . SER F 1 38 ? 32.575 -21.704 22.577 1.00 37.16 38 SER F N 1
ATOM 15146 C CA . SER F 1 38 ? 33.871 -21.842 23.231 1.00 37.27 38 SER F CA 1
ATOM 15147 C C . SER F 1 38 ? 34.899 -20.837 22.719 1.00 36.96 38 SER F C 1
ATOM 15148 O O . SER F 1 38 ? 35.636 -20.243 23.506 1.00 37.69 38 SER F O 1
ATOM 15151 N N . ALA F 1 39 ? 34.936 -20.644 21.405 1.00 36.97 39 ALA F N 1
ATOM 15152 C CA . ALA F 1 39 ? 35.882 -19.720 20.786 1.00 38.16 39 ALA F CA 1
ATOM 15153 C C . ALA F 1 39 ? 35.706 -18.272 21.242 1.00 39.10 39 ALA F C 1
ATOM 15154 O O . ALA F 1 39 ? 36.643 -17.472 21.165 1.00 39.70 39 ALA F O 1
ATOM 15156 N N . GLU F 1 40 ? 34.511 -17.932 21.714 1.00 37.15 40 GLU F N 1
ATOM 15157 C CA . GLU F 1 40 ? 34.242 -16.572 22.160 1.00 35.96 40 GLU F CA 1
ATOM 15158 C C . GLU F 1 40 ? 34.770 -16.297 23.564 1.00 34.43 40 GLU F C 1
ATOM 15159 O O . GLU F 1 40 ? 34.878 -15.145 23.978 1.00 34.91 40 GLU F O 1
ATOM 15165 N N . VAL F 1 41 ? 35.101 -17.357 24.293 1.00 33.81 41 VAL F N 1
ATOM 15166 C CA . VAL F 1 41 ? 35.621 -17.223 25.648 1.00 34.31 41 VAL F CA 1
ATOM 15167 C C . VAL F 1 41 ? 37.084 -17.690 25.662 1.00 35.52 41 VAL F C 1
ATOM 15168 O O . VAL F 1 41 ? 37.389 -18.819 26.049 1.00 36.24 41 VAL F O 1
ATOM 15172 N N . ALA F 1 42 ? 37.978 -16.804 25.236 1.00 36.42 42 ALA F N 1
ATOM 15173 C CA . ALA F 1 42 ? 39.403 -17.113 25.158 1.00 36.82 42 ALA F CA 1
ATOM 15174 C C . ALA F 1 42 ? 40.162 -16.902 26.466 1.00 37.31 42 ALA F C 1
ATOM 15175 O O . ALA F 1 42 ? 39.684 -16.229 27.379 1.00 35.35 42 ALA F O 1
ATOM 15177 N N . GLU F 1 43 ? 41.356 -17.485 26.535 1.00 37.43 43 GLU F N 1
ATOM 15178 C CA . GLU F 1 43 ? 42.220 -17.391 27.706 1.00 37.17 43 GLU F CA 1
ATOM 15179 C C . GLU F 1 43 ? 42.449 -15.934 28.099 1.00 36.60 43 GLU F C 1
ATOM 15180 O O . GLU F 1 43 ? 42.730 -15.094 27.249 1.00 38.28 43 GLU F O 1
ATOM 15186 N N . ALA F 1 44 ? 42.316 -15.644 29.389 1.00 36.51 44 ALA F N 1
ATOM 15187 C CA . ALA F 1 44 ? 42.520 -14.299 29.921 1.00 36.89 44 ALA F CA 1
ATOM 15188 C C . ALA F 1 44 ? 41.859 -13.180 29.112 1.00 36.76 44 ALA F C 1
ATOM 15189 O O . ALA F 1 44 ? 42.429 -12.100 28.958 1.00 36.93 44 ALA F O 1
ATOM 15191 N N . SER F 1 45 ? 40.660 -13.430 28.599 1.00 35.81 45 SER F N 1
ATOM 15192 C CA . SER F 1 45 ? 39.948 -12.417 27.825 1.00 35.47 45 SER F CA 1
ATOM 15193 C C . SER F 1 45 ? 38.477 -12.419 28.266 1.00 35.25 45 SER F C 1
ATOM 15194 O O . SER F 1 45 ? 37.608 -12.959 27.575 1.00 35.10 45 SER F O 1
ATOM 15197 N N . PRO F 1 46 ? 38.188 -11.810 29.431 1.00 34.01 46 PRO F N 1
ATOM 15198 C CA . PRO F 1 46 ? 36.848 -11.712 30.027 1.00 33.48 46 PRO F CA 1
ATOM 15199 C C . PRO F 1 46 ? 35.745 -11.238 29.085 1.00 33.26 46 PRO F C 1
ATOM 15200 O O . PRO F 1 46 ? 35.912 -10.264 28.360 1.00 32.29 46 PRO F O 1
ATOM 15204 N N . VAL F 1 47 ? 34.615 -11.939 29.108 1.00 33.55 47 VAL F N 1
ATOM 15205 C CA . VAL F 1 47 ? 33.480 -11.584 28.261 1.00 33.95 47 VAL F CA 1
ATOM 15206 C C . VAL F 1 47 ? 32.183 -11.561 29.069 1.00 31.87 47 VAL F C 1
ATOM 15207 O O . VAL F 1 47 ? 31.822 -12.543 29.711 1.00 29.50 47 VAL F O 1
ATOM 15211 N N . PRO F 1 48 ? 31.471 -10.427 29.051 1.00 30.96 48 PRO F N 1
ATOM 15212 C CA . PRO F 1 48 ? 30.216 -10.316 29.796 1.00 30.79 48 PRO F CA 1
ATOM 15213 C C . PRO F 1 48 ? 29.035 -10.855 28.993 1.00 29.68 48 PRO F C 1
ATOM 15214 O O . PRO F 1 48 ? 29.003 -10.732 27.771 1.00 30.25 48 PRO F O 1
ATOM 15218 N N . VAL F 1 49 ? 28.084 -11.471 29.687 1.00 28.54 49 VAL F N 1
ATOM 15219 C CA . VAL F 1 49 ? 26.881 -12.011 29.058 1.00 27.70 49 VAL F CA 1
ATOM 15220 C C . VAL F 1 49 ? 25.697 -11.777 29.993 1.00 27.44 49 VAL F C 1
ATOM 15221 O O . VAL F 1 49 ? 25.876 -11.455 31.169 1.00 27.50 49 VAL F O 1
ATOM 15225 N N . GLN F 1 50 ? 24.490 -11.939 29.466 1.00 26.87 50 GLN F N 1
ATOM 15226 C CA . GLN F 1 50 ? 23.286 -11.798 30.279 1.00 26.98 50 GLN F CA 1
ATOM 15227 C C . GLN F 1 50 ? 22.323 -12.900 29.887 1.00 25.31 50 GLN F C 1
ATOM 15228 O O . GLN F 1 50 ? 22.057 -13.104 28.705 1.00 23.41 50 GLN F O 1
ATOM 15234 N N . LEU F 1 51 ? 21.822 -13.625 30.878 1.00 26.06 51 LEU F N 1
ATOM 15235 C CA . LEU F 1 51 ? 20.856 -14.682 30.617 1.00 26.35 51 LEU F CA 1
ATOM 15236 C C . LEU F 1 51 ? 19.865 -14.676 31.766 1.00 25.15 51 LEU F C 1
ATOM 15237 O O . LEU F 1 51 ? 20.243 -14.458 32.919 1.00 24.28 51 LEU F O 1
ATOM 15242 N N . LEU F 1 52 ? 18.593 -14.901 31.447 1.00 24.30 52 LEU F N 1
ATOM 15243 C CA . LEU F 1 52 ? 17.543 -14.911 32.460 1.00 23.59 52 LEU F CA 1
ATOM 15244 C C . LEU F 1 52 ? 17.575 -13.645 33.316 1.00 22.99 52 LEU F C 1
ATOM 15245 O O . LEU F 1 52 ? 17.261 -13.676 34.503 1.00 23.46 52 LEU F O 1
ATOM 15250 N N . GLY F 1 53 ? 17.963 -12.532 32.698 1.00 23.83 53 GLY F N 1
ATOM 15251 C CA . GLY F 1 53 ? 18.021 -11.266 33.404 1.00 25.85 53 GLY F CA 1
ATOM 15252 C C . GLY F 1 53 ? 19.223 -11.074 34.315 1.00 26.00 53 GLY F C 1
ATOM 15253 O O . GLY F 1 53 ? 19.358 -10.027 34.942 1.00 27.47 53 GLY F O 1
ATOM 15254 N N . GLU F 1 54 ? 20.098 -12.070 34.395 1.00 25.55 54 GLU F N 1
ATOM 15255 C CA . GLU F 1 54 ? 21.273 -11.969 35.251 1.00 25.28 54 GLU F CA 1
ATOM 15256 C C . GLU F 1 54 ? 22.541 -11.619 34.464 1.00 25.79 54 GLU F C 1
ATOM 15257 O O . GLU F 1 54 ? 22.797 -12.183 33.398 1.00 24.91 54 GLU F O 1
ATOM 15263 N N . LYS F 1 55 ? 23.319 -10.671 34.985 1.00 25.50 55 LYS F N 1
ATOM 15264 C CA . LYS F 1 55 ? 24.550 -10.254 34.318 1.00 28.26 55 LYS F CA 1
ATOM 15265 C C . LYS F 1 55 ? 25.727 -11.064 34.853 1.00 28.24 55 LYS F C 1
ATOM 15266 O O . LYS F 1 55 ? 26.032 -11.028 36.043 1.00 26.96 55 LYS F O 1
ATOM 15272 N N . VAL F 1 56 ? 26.376 -11.801 33.957 1.00 28.93 56 VAL F N 1
ATOM 15273 C CA . VAL F 1 56 ? 27.495 -12.659 34.325 1.00 29.05 56 VAL F CA 1
ATOM 15274 C C . VAL F 1 56 ? 28.774 -12.283 33.574 1.00 28.89 56 VAL F C 1
ATOM 15275 O O . VAL F 1 56 ? 28.718 -11.755 32.465 1.00 28.91 56 VAL F O 1
ATOM 15279 N N . LEU F 1 57 ? 29.922 -12.552 34.188 1.00 29.87 57 LEU F N 1
ATOM 15280 C CA . LEU F 1 57 ? 31.214 -12.260 33.567 1.00 30.04 57 LEU F CA 1
ATOM 15281 C C . LEU F 1 57 ? 31.976 -13.574 33.423 1.00 28.64 57 LEU F C 1
ATOM 15282 O O . LEU F 1 57 ? 32.214 -14.269 34.408 1.00 27.85 57 LEU F O 1
ATOM 15287 N N . LEU F 1 58 ? 32.358 -13.909 32.197 1.00 28.97 58 LEU F N 1
ATOM 15288 C CA . LEU F 1 58 ? 33.082 -15.151 31.942 1.00 30.70 58 LEU F CA 1
ATOM 15289 C C . LEU F 1 58 ? 34.568 -14.906 31.682 1.00 31.25 58 LEU F C 1
ATOM 15290 O O . LEU F 1 58 ? 34.965 -13.816 31.278 1.00 31.97 58 LEU F O 1
ATOM 15295 N N . ASN F 1 59 ? 35.377 -15.937 31.907 1.00 32.21 59 ASN F N 1
ATOM 15296 C CA . ASN F 1 59 ? 36.810 -15.864 31.654 1.00 33.01 59 ASN F CA 1
ATOM 15297 C C . ASN F 1 59 ? 37.410 -17.266 31.671 1.00 34.01 59 ASN F C 1
ATOM 15298 O O . ASN F 1 59 ? 36.952 -18.143 32.405 1.00 34.87 59 ASN F O 1
ATOM 15303 N N . ARG F 1 60 ? 38.425 -17.475 30.842 1.00 34.95 60 ARG F N 1
ATOM 15304 C CA . ARG F 1 60 ? 39.095 -18.763 30.779 1.00 35.19 60 ARG F CA 1
ATOM 15305 C C . ARG F 1 60 ? 40.468 -18.592 31.421 1.00 36.50 60 ARG F C 1
ATOM 15306 O O . ARG F 1 60 ? 41.295 -17.809 30.946 1.00 35.69 60 ARG F O 1
ATOM 15314 N N . VAL F 1 61 ? 40.688 -19.311 32.517 1.00 37.41 61 VAL F N 1
ATOM 15315 C CA . VAL F 1 61 ? 41.948 -19.258 33.247 1.00 39.14 61 VAL F CA 1
ATOM 15316 C C . VAL F 1 61 ? 42.563 -20.653 33.209 1.00 40.85 61 VAL F C 1
ATOM 15317 O O . VAL F 1 61 ? 41.977 -21.614 33.711 1.00 40.22 61 VAL F O 1
ATOM 15321 N N . ASP F 1 62 ? 43.746 -20.758 32.613 1.00 42.47 62 ASP F N 1
ATOM 15322 C CA . ASP F 1 62 ? 44.419 -22.044 32.472 1.00 43.44 62 ASP F CA 1
ATOM 15323 C C . ASP F 1 62 ? 43.495 -23.033 31.768 1.00 41.59 62 ASP F C 1
ATOM 15324 O O . ASP F 1 62 ? 43.344 -24.174 32.197 1.00 41.53 62 ASP F O 1
ATOM 15329 N N . GLY F 1 63 ? 42.867 -22.569 30.692 1.00 41.13 63 GLY F N 1
ATOM 15330 C CA . GLY F 1 63 ? 41.972 -23.410 29.914 1.00 40.11 63 GLY F CA 1
ATOM 15331 C C . GLY F 1 63 ? 40.586 -23.675 30.479 1.00 39.44 63 GLY F C 1
ATOM 15332 O O . GLY F 1 63 ? 39.720 -24.174 29.761 1.00 38.87 63 GLY F O 1
ATOM 15333 N N . VAL F 1 64 ? 40.369 -23.348 31.751 1.00 39.12 64 VAL F N 1
ATOM 15334 C CA . VAL F 1 64 ? 39.075 -23.579 32.392 1.00 39.00 64 VAL F CA 1
ATOM 15335 C C . VAL F 1 64 ? 38.196 -22.328 32.459 1.00 38.28 64 VAL F C 1
ATOM 15336 O O . VAL F 1 64 ? 38.623 -21.278 32.948 1.00 37.60 64 VAL F O 1
ATOM 15340 N N . VAL F 1 65 ? 36.962 -22.456 31.979 1.00 37.15 65 VAL F N 1
ATOM 15341 C CA . VAL F 1 65 ? 36.011 -21.344 31.986 1.00 34.95 65 VAL F CA 1
ATOM 15342 C C . VAL F 1 65 ? 35.372 -21.150 33.358 1.00 33.87 65 VAL F C 1
ATOM 15343 O O . VAL F 1 65 ? 34.888 -22.102 33.972 1.00 33.21 65 VAL F O 1
ATOM 15347 N N . HIS F 1 66 ? 35.381 -19.910 33.833 1.00 32.66 66 HIS F N 1
ATOM 15348 C CA . HIS F 1 66 ? 34.797 -19.565 35.124 1.00 32.57 66 HIS F CA 1
ATOM 15349 C C . HIS F 1 66 ? 33.720 -18.506 34.900 1.00 31.58 66 HIS F C 1
ATOM 15350 O O . HIS F 1 66 ? 33.771 -17.758 33.924 1.00 31.05 66 HIS F O 1
ATOM 15357 N N . ALA F 1 67 ? 32.753 -18.439 35.808 1.00 30.52 67 ALA F N 1
ATOM 15358 C CA . ALA F 1 67 ? 31.656 -17.482 35.684 1.00 29.67 67 ALA F CA 1
ATOM 15359 C C . ALA F 1 67 ? 31.297 -16.862 37.026 1.00 27.91 67 ALA F C 1
ATOM 15360 O O . ALA F 1 67 ? 31.029 -17.572 38.001 1.00 27.29 67 ALA F O 1
ATOM 15362 N N . ILE F 1 68 ? 31.284 -15.534 37.065 1.00 26.70 68 ILE F N 1
ATOM 15363 C CA . ILE F 1 68 ? 30.963 -14.805 38.285 1.00 26.51 68 ILE F CA 1
ATOM 15364 C C . ILE F 1 68 ? 29.933 -13.711 37.997 1.00 26.77 68 ILE F C 1
ATOM 15365 O O . ILE F 1 68 ? 29.800 -13.254 36.858 1.00 26.21 68 ILE F O 1
ATOM 15370 N N . ALA F 1 69 ? 29.206 -13.297 39.031 1.00 27.15 69 ALA F N 1
ATOM 15371 C CA . ALA F 1 69 ? 28.226 -12.233 38.880 1.00 27.72 69 ALA F CA 1
ATOM 15372 C C . ALA F 1 69 ? 29.008 -11.006 38.421 1.00 28.87 69 ALA F C 1
ATOM 15373 O O . ALA F 1 69 ? 30.074 -10.705 38.962 1.00 28.89 69 ALA F O 1
ATOM 15375 N N . ASP F 1 70 ? 28.478 -10.301 37.429 1.00 28.16 70 ASP F N 1
ATOM 15376 C CA . ASP F 1 70 ? 29.148 -9.129 36.881 1.00 27.92 70 ASP F CA 1
ATOM 15377 C C . ASP F 1 70 ? 28.780 -7.838 37.616 1.00 28.18 70 ASP F C 1
ATOM 15378 O O . ASP F 1 70 ? 28.326 -6.876 37.004 1.00 27.93 70 ASP F O 1
ATOM 15383 N N . ARG F 1 71 ? 28.990 -7.820 38.929 1.00 28.14 71 ARG F N 1
ATOM 15384 C CA . ARG F 1 71 ? 28.686 -6.644 39.741 1.00 28.81 71 ARG F CA 1
ATOM 15385 C C . ARG F 1 71 ? 29.509 -6.646 41.018 1.00 27.81 71 ARG F C 1
ATOM 15386 O O . ARG F 1 71 ? 29.511 -7.626 41.760 1.00 28.87 71 ARG F O 1
ATOM 15394 N N . CYS F 1 72 ? 30.202 -5.545 41.279 1.00 27.05 72 CYS F N 1
ATOM 15395 C CA . CYS F 1 72 ? 31.027 -5.444 42.478 1.00 26.70 72 CYS F CA 1
ATOM 15396 C C . CYS F 1 72 ? 30.138 -5.350 43.715 1.00 26.90 72 CYS F C 1
ATOM 15397 O O . CYS F 1 72 ? 29.083 -4.722 43.684 1.00 27.26 72 CYS F O 1
ATOM 15400 N N . LEU F 1 73 ? 30.568 -5.983 44.799 1.00 26.74 73 LEU F N 1
ATOM 15401 C CA . LEU F 1 73 ? 29.816 -5.978 46.052 1.00 27.73 73 LEU F CA 1
ATOM 15402 C C . LEU F 1 73 ? 29.883 -4.638 46.782 1.00 27.11 73 LEU F C 1
ATOM 15403 O O . LEU F 1 73 ? 29.029 -4.332 47.611 1.00 26.38 73 LEU F O 1
ATOM 15408 N N . HIS F 1 74 ? 30.910 -3.853 46.476 1.00 27.65 74 HIS F N 1
ATOM 15409 C CA . HIS F 1 74 ? 31.125 -2.558 47.120 1.00 27.01 74 HIS F CA 1
ATOM 15410 C C . HIS F 1 74 ? 30.046 -1.516 46.795 1.00 26.21 74 HIS F C 1
ATOM 15411 O O . HIS F 1 74 ? 29.147 -1.274 47.598 1.00 25.75 74 HIS F O 1
ATOM 15418 N N . ARG F 1 75 ? 30.147 -0.893 45.624 1.00 25.90 75 ARG F N 1
ATOM 15419 C CA . ARG F 1 75 ? 29.179 0.122 45.217 1.00 24.92 75 ARG F CA 1
ATOM 15420 C C . ARG F 1 75 ? 28.305 -0.358 44.056 1.00 25.90 75 ARG F C 1
ATOM 15421 O O . ARG F 1 75 ? 27.661 0.440 43.372 1.00 25.68 75 ARG F O 1
ATOM 15429 N N . GLY F 1 76 ? 28.301 -1.669 43.838 1.00 27.02 76 GLY F N 1
ATOM 15430 C CA . GLY F 1 76 ? 27.481 -2.263 42.794 1.00 26.22 76 GLY F CA 1
ATOM 15431 C C . GLY F 1 76 ? 27.773 -1.923 41.344 1.00 27.03 76 GLY F C 1
ATOM 15432 O O . GLY F 1 76 ? 26.889 -2.068 40.501 1.00 25.94 76 GLY F O 1
ATOM 15433 N N . VAL F 1 77 ? 28.991 -1.491 41.023 1.00 25.94 77 VAL F N 1
ATOM 15434 C CA . VAL F 1 77 ? 29.295 -1.164 39.635 1.00 24.43 77 VAL F CA 1
ATOM 15435 C C . VAL F 1 77 ? 29.434 -2.443 38.817 1.00 24.36 77 VAL F C 1
ATOM 15436 O O . VAL F 1 77 ? 29.608 -3.527 39.375 1.00 23.45 77 VAL F O 1
ATOM 15440 N N . THR F 1 78 ? 29.342 -2.316 37.498 1.00 23.95 78 THR F N 1
ATOM 15441 C CA . THR F 1 78 ? 29.496 -3.467 36.617 1.00 25.39 78 THR F CA 1
ATOM 15442 C C . THR F 1 78 ? 30.991 -3.669 36.373 1.00 25.50 78 THR F C 1
ATOM 15443 O O . THR F 1 78 ? 31.650 -2.807 35.793 1.00 23.92 78 THR F O 1
ATOM 15447 N N . LEU F 1 79 ? 31.519 -4.803 36.821 1.00 25.71 79 LEU F N 1
ATOM 15448 C CA . LEU F 1 79 ? 32.944 -5.097 36.659 1.00 25.85 79 LEU F CA 1
ATOM 15449 C C . LEU F 1 79 ? 33.426 -4.993 35.214 1.00 27.38 79 LEU F C 1
ATOM 15450 O O . LEU F 1 79 ? 34.473 -4.399 34.940 1.00 27.47 79 LEU F O 1
ATOM 15455 N N . SER F 1 80 ? 32.653 -5.561 34.292 1.00 26.88 80 SER F N 1
ATOM 15456 C CA . SER F 1 80 ? 33.019 -5.563 32.879 1.00 25.88 80 SER F CA 1
ATOM 15457 C C . SER F 1 80 ? 33.029 -4.198 32.193 1.00 26.67 80 SER F C 1
ATOM 15458 O O . SER F 1 80 ? 33.377 -4.110 31.017 1.00 27.13 80 SER F O 1
ATOM 15461 N N . ASP F 1 81 ? 32.643 -3.135 32.897 1.00 26.53 81 ASP F N 1
ATOM 15462 C CA . ASP F 1 81 ? 32.673 -1.807 32.288 1.00 26.15 81 ASP F CA 1
ATOM 15463 C C . ASP F 1 81 ? 34.137 -1.408 32.042 1.00 28.29 81 ASP F C 1
ATOM 15464 O O . ASP F 1 81 ? 34.433 -0.561 31.196 1.00 28.35 81 ASP F O 1
ATOM 15469 N N . LYS F 1 82 ? 35.043 -2.020 32.798 1.00 28.24 82 LYS F N 1
ATOM 15470 C CA . LYS F 1 82 ? 36.479 -1.768 32.655 1.00 29.82 82 LYS F CA 1
ATOM 15471 C C . LYS F 1 82 ? 37.219 -2.914 33.341 1.00 28.87 82 LYS F C 1
ATOM 15472 O O . LYS F 1 82 ? 37.566 -2.829 34.515 1.00 27.56 82 LYS F O 1
ATOM 15478 N N . VAL F 1 83 ? 37.440 -3.989 32.590 1.00 28.52 83 VAL F N 1
ATOM 15479 C CA . VAL F 1 83 ? 38.110 -5.173 33.103 1.00 29.96 83 VAL F CA 1
ATOM 15480 C C . VAL F 1 83 ? 39.580 -4.916 33.437 1.00 31.21 83 VAL F C 1
ATOM 15481 O O . VAL F 1 83 ? 40.339 -4.421 32.606 1.00 31.61 83 VAL F O 1
ATOM 15485 N N . GLU F 1 84 ? 39.967 -5.256 34.661 1.00 31.21 84 GLU F N 1
ATOM 15486 C CA . GLU F 1 84 ? 41.345 -5.092 35.114 1.00 32.92 84 GLU F CA 1
ATOM 15487 C C . GLU F 1 84 ? 41.743 -6.316 35.934 1.00 34.21 84 GLU F C 1
ATOM 15488 O O . GLU F 1 84 ? 41.131 -6.612 36.963 1.00 34.23 84 GLU F O 1
ATOM 15494 N N . CYS F 1 85 ? 42.759 -7.035 35.464 1.00 35.15 85 CYS F N 1
ATOM 15495 C CA . CYS F 1 85 ? 43.244 -8.231 36.148 1.00 36.94 85 CYS F CA 1
ATOM 15496 C C . CYS F 1 85 ? 44.741 -8.071 36.455 1.00 38.33 85 CYS F C 1
ATOM 15497 O O . CYS F 1 85 ? 45.548 -7.844 35.551 1.00 38.49 85 CYS F O 1
ATOM 15500 N N . TYR F 1 86 ? 45.104 -8.197 37.728 1.00 38.08 86 TYR F N 1
ATOM 15501 C CA . TYR F 1 86 ? 46.493 -8.036 38.143 1.00 38.54 86 TYR F CA 1
ATOM 15502 C C . TYR F 1 86 ? 47.168 -9.313 38.651 1.00 38.94 86 TYR F C 1
ATOM 15503 O O . TYR F 1 86 ? 48.308 -9.286 39.110 1.00 39.87 86 TYR F O 1
ATOM 15512 N N . SER F 1 87 ? 46.448 -10.425 38.571 1.00 38.98 87 SER F N 1
ATOM 15513 C CA . SER F 1 87 ? 46.968 -11.733 38.955 1.00 39.34 87 SER F CA 1
ATOM 15514 C C . SER F 1 87 ? 46.194 -12.689 38.062 1.00 40.47 87 SER F C 1
ATOM 15515 O O . SER F 1 87 ? 45.057 -12.395 37.673 1.00 38.80 87 SER F O 1
ATOM 15518 N N . LYS F 1 88 ? 46.805 -13.818 37.722 1.00 38.85 88 LYS F N 1
ATOM 15519 C CA . LYS F 1 88 ? 46.167 -14.787 36.845 1.00 38.58 88 LYS F CA 1
ATOM 15520 C C . LYS F 1 88 ? 44.797 -15.274 37.322 1.00 36.78 88 LYS F C 1
ATOM 15521 O O . LYS F 1 88 ? 43.870 -15.415 36.526 1.00 36.58 88 LYS F O 1
ATOM 15527 N N . ALA F 1 89 ? 44.674 -15.520 38.618 1.00 34.19 89 ALA F N 1
ATOM 15528 C CA . ALA F 1 89 ? 43.438 -16.045 39.182 1.00 34.75 89 ALA F CA 1
ATOM 15529 C C . ALA F 1 89 ? 42.387 -15.035 39.642 1.00 33.87 89 ALA F C 1
ATOM 15530 O O . ALA F 1 89 ? 41.331 -15.434 40.127 1.00 34.36 89 ALA F O 1
ATOM 15532 N N . THR F 1 90 ? 42.654 -13.743 39.486 1.00 33.13 90 THR F N 1
ATOM 15533 C CA . THR F 1 90 ? 41.707 -12.743 39.956 1.00 31.74 90 THR F CA 1
ATOM 15534 C C . THR F 1 90 ? 41.361 -11.629 38.982 1.00 32.35 90 THR F C 1
ATOM 15535 O O . THR F 1 90 ? 41.946 -11.498 37.904 1.00 32.42 90 THR F O 1
ATOM 15539 N N . ILE F 1 91 ? 40.377 -10.834 39.393 1.00 31.74 91 ILE F N 1
ATOM 15540 C CA . ILE F 1 91 ? 39.937 -9.660 38.658 1.00 28.96 91 ILE F CA 1
ATOM 15541 C C . ILE F 1 91 ? 39.783 -8.604 39.750 1.00 27.87 91 ILE F C 1
ATOM 15542 O O . ILE F 1 91 ? 39.336 -8.908 40.858 1.00 28.95 91 ILE F O 1
ATOM 15547 N N . SER F 1 92 ? 40.185 -7.377 39.456 1.00 27.32 92 SER F N 1
ATOM 15548 C CA . SER F 1 92 ? 40.087 -6.302 40.435 1.00 26.58 92 SER F CA 1
ATOM 15549 C C . SER F 1 92 ? 39.108 -5.255 39.925 1.00 26.16 92 SER F C 1
ATOM 15550 O O . SER F 1 92 ? 39.207 -4.820 38.776 1.00 24.65 92 SER F O 1
ATOM 15553 N N . CYS F 1 93 ? 38.157 -4.857 40.769 1.00 26.46 93 CYS F N 1
ATOM 15554 C CA . CYS F 1 93 ? 37.190 -3.846 40.362 1.00 26.12 93 CYS F CA 1
ATOM 15555 C C . CYS F 1 93 ? 37.941 -2.569 40.013 1.00 26.72 93 CYS F C 1
ATOM 15556 O O . CYS F 1 93 ? 38.855 -2.151 40.729 1.00 28.99 93 CYS F O 1
ATOM 15559 N N . TRP F 1 94 ? 37.549 -1.961 38.903 1.00 25.39 94 TRP F N 1
ATOM 15560 C CA . TRP F 1 94 ? 38.164 -0.742 38.414 1.00 26.16 94 TRP F CA 1
ATOM 15561 C C . TRP F 1 94 ? 37.923 0.507 39.250 1.00 27.17 94 TRP F C 1
ATOM 15562 O O . TRP F 1 94 ? 38.527 1.543 38.992 1.00 27.78 94 TRP F O 1
ATOM 15573 N N . TYR F 1 95 ? 37.052 0.423 40.251 1.00 28.79 95 TYR F N 1
ATOM 15574 C CA . TYR F 1 95 ? 36.742 1.601 41.055 1.00 28.85 95 TYR F CA 1
ATOM 15575 C C . TYR F 1 95 ? 37.586 1.722 42.322 1.00 28.79 95 TYR F C 1
ATOM 15576 O O . TYR F 1 95 ? 38.279 2.723 42.507 1.00 30.06 95 TYR F O 1
ATOM 15585 N N . HIS F 1 96 ? 37.522 0.719 43.194 1.00 29.16 96 HIS F N 1
ATOM 15586 C CA . HIS F 1 96 ? 38.291 0.747 44.435 1.00 29.41 96 HIS F CA 1
ATOM 15587 C C . HIS F 1 96 ? 39.160 -0.497 44.609 1.00 29.15 96 HIS F C 1
ATOM 15588 O O . HIS F 1 96 ? 39.608 -0.808 45.713 1.00 29.02 96 HIS F O 1
ATOM 15595 N N . GLY F 1 97 ? 39.370 -1.217 43.514 1.00 29.05 97 GLY F N 1
ATOM 15596 C CA . GLY F 1 97 ? 40.216 -2.393 43.555 1.00 30.68 97 GLY F CA 1
ATOM 15597 C C . GLY F 1 97 ? 39.828 -3.606 44.382 1.00 30.32 97 GLY F C 1
ATOM 15598 O O . GLY F 1 97 ? 40.717 -4.366 44.775 1.00 28.19 97 GLY F O 1
ATOM 15599 N N . TRP F 1 98 ? 38.544 -3.800 44.681 1.00 28.74 98 TRP F N 1
ATOM 15600 C CA . TRP F 1 98 ? 38.161 -5.005 45.420 1.00 28.02 98 TRP F CA 1
ATOM 15601 C C . TRP F 1 98 ? 38.547 -6.124 44.449 1.00 27.89 98 TRP F C 1
ATOM 15602 O O . TRP F 1 98 ? 38.214 -6.067 43.265 1.00 26.78 98 TRP F O 1
ATOM 15613 N N . THR F 1 99 ? 39.267 -7.123 44.948 1.00 27.57 99 THR F N 1
ATOM 15614 C CA . THR F 1 99 ? 39.772 -8.204 44.102 1.00 27.75 99 THR F CA 1
ATOM 15615 C C . THR F 1 99 ? 39.171 -9.569 44.415 1.00 27.48 99 THR F C 1
ATOM 15616 O O . THR F 1 99 ? 39.239 -10.045 45.548 1.00 27.14 99 THR F O 1
ATOM 15620 N N . TYR F 1 100 ? 38.605 -10.201 43.388 1.00 27.97 100 TYR F N 1
ATOM 15621 C CA . TYR F 1 100 ? 37.946 -11.493 43.544 1.00 27.55 100 TYR F CA 1
ATOM 15622 C C . TYR F 1 100 ? 38.569 -12.585 42.685 1.00 27.12 100 TYR F C 1
ATOM 15623 O O . TYR F 1 100 ? 39.027 -12.324 41.579 1.00 28.03 100 TYR F O 1
ATOM 15632 N N . ARG F 1 101 ? 38.564 -13.814 43.193 1.00 28.06 101 ARG F N 1
ATOM 15633 C CA . ARG F 1 101 ? 39.095 -14.945 42.438 1.00 29.18 101 ARG F CA 1
ATOM 15634 C C . ARG F 1 101 ? 38.012 -15.414 41.474 1.00 30.70 101 ARG F C 1
ATOM 15635 O O . ARG F 1 101 ? 36.827 -15.421 41.817 1.00 28.66 101 ARG F O 1
ATOM 15643 N N . TRP F 1 102 ? 38.417 -15.811 40.274 1.00 30.82 102 TRP F N 1
ATOM 15644 C CA . TRP F 1 102 ? 37.466 -16.294 39.288 1.00 31.74 102 TRP F CA 1
ATOM 15645 C C . TRP F 1 102 ? 36.840 -17.629 39.686 1.00 33.46 102 TRP F C 1
ATOM 15646 O O . TRP F 1 102 ? 35.648 -17.841 39.467 1.00 32.33 102 TRP F O 1
ATOM 15657 N N . ASP F 1 103 ? 37.628 -18.521 40.283 1.00 33.29 103 ASP F N 1
ATOM 15658 C CA . ASP F 1 103 ? 37.107 -19.838 40.638 1.00 34.81 103 ASP F CA 1
ATOM 15659 C C . ASP F 1 103 ? 36.085 -19.933 41.767 1.00 34.28 103 ASP F C 1
ATOM 15660 O O . ASP F 1 103 ? 35.224 -20.810 41.736 1.00 34.78 103 ASP F O 1
ATOM 15665 N N . ASN F 1 104 ? 36.154 -19.051 42.759 1.00 32.19 104 ASN F N 1
ATOM 15666 C CA . ASN F 1 104 ? 35.183 -19.116 43.846 1.00 32.35 104 ASN F CA 1
ATOM 15667 C C . ASN F 1 104 ? 34.589 -17.763 44.209 1.00 31.31 104 ASN F C 1
ATOM 15668 O O . ASN F 1 104 ? 33.873 -17.647 45.201 1.00 31.88 104 ASN F O 1
ATOM 15673 N N . GLY F 1 105 ? 34.897 -16.749 43.404 1.00 31.33 105 GLY F N 1
ATOM 15674 C CA . GLY F 1 105 ? 34.385 -15.408 43.637 1.00 31.69 105 GLY F CA 1
ATOM 15675 C C . GLY F 1 105 ? 34.764 -14.730 44.945 1.00 32.54 105 GLY F C 1
ATOM 15676 O O . GLY F 1 105 ? 34.333 -13.604 45.200 1.00 30.99 105 GLY F O 1
ATOM 15677 N N . LYS F 1 106 ? 35.572 -15.388 45.774 1.00 32.58 106 LYS F N 1
ATOM 15678 C CA . LYS F 1 106 ? 35.952 -14.807 47.061 1.00 33.50 106 LYS F CA 1
ATOM 15679 C C . LYS F 1 106 ? 36.741 -13.501 46.978 1.00 31.90 106 LYS F C 1
ATOM 15680 O O . LYS F 1 106 ? 37.606 -13.332 46.116 1.00 31.48 106 LYS F O 1
ATOM 15686 N N . LEU F 1 107 ? 36.420 -12.578 47.880 1.00 29.49 107 LEU F N 1
ATOM 15687 C CA . LEU F 1 107 ? 37.105 -11.293 47.955 1.00 30.80 107 LEU F CA 1
ATOM 15688 C C . LEU F 1 107 ? 38.411 -11.571 48.709 1.00 30.93 107 LEU F C 1
ATOM 15689 O O . LEU F 1 107 ? 38.426 -11.594 49.939 1.00 31.66 107 LEU F O 1
ATOM 15694 N N . VAL F 1 108 ? 39.495 -11.786 47.971 1.00 32.92 108 VAL F N 1
ATOM 15695 C CA . VAL F 1 108 ? 40.782 -12.107 48.589 1.00 34.02 108 VAL F CA 1
ATOM 15696 C C . VAL F 1 108 ? 41.693 -10.923 48.897 1.00 35.47 108 VAL F C 1
ATOM 15697 O O . VAL F 1 108 ? 42.612 -11.042 49.707 1.00 36.02 108 VAL F O 1
ATOM 15701 N N . ASP F 1 109 ? 41.442 -9.785 48.260 1.00 34.81 109 ASP F N 1
ATOM 15702 C CA . ASP F 1 109 ? 42.256 -8.596 48.487 1.00 34.39 109 ASP F CA 1
ATOM 15703 C C . ASP F 1 109 ? 41.502 -7.325 48.129 1.00 34.99 109 ASP F C 1
ATOM 15704 O O . ASP F 1 109 ? 40.511 -7.359 47.402 1.00 35.30 109 ASP F O 1
ATOM 15709 N N . ILE F 1 110 ? 41.986 -6.209 48.657 1.00 34.58 110 ILE F N 1
ATOM 15710 C CA . ILE F 1 110 ? 41.436 -4.897 48.360 1.00 34.72 110 ILE F CA 1
ATOM 15711 C C . ILE F 1 110 ? 42.662 -4.012 48.154 1.00 35.07 110 ILE F C 1
ATOM 15712 O O . ILE F 1 110 ? 43.273 -3.528 49.110 1.00 35.88 110 ILE F O 1
ATOM 15717 N N . LEU F 1 111 ? 43.022 -3.839 46.888 1.00 34.88 111 LEU F N 1
ATOM 15718 C CA . LEU F 1 111 ? 44.182 -3.057 46.480 1.00 35.45 111 LEU F CA 1
ATOM 15719 C C . LEU F 1 111 ? 44.288 -1.661 47.082 1.00 35.73 111 LEU F C 1
ATOM 15720 O O . LEU F 1 111 ? 45.392 -1.195 47.360 1.00 35.49 111 LEU F O 1
ATOM 15725 N N . THR F 1 112 ? 43.152 -0.999 47.290 1.00 34.23 112 THR F N 1
ATOM 15726 C CA . THR F 1 112 ? 43.156 0.352 47.838 1.00 32.51 112 THR F CA 1
ATOM 15727 C C . THR F 1 112 ? 43.198 0.403 49.360 1.00 33.27 112 THR F C 1
ATOM 15728 O O . THR F 1 112 ? 43.231 1.481 49.950 1.00 33.73 112 THR F O 1
ATOM 15732 N N . ASN F 1 113 ? 43.183 -0.763 49.995 1.00 33.56 113 ASN F N 1
ATOM 15733 C CA . ASN F 1 113 ? 43.250 -0.836 51.449 1.00 35.00 113 ASN F CA 1
ATOM 15734 C C . ASN F 1 113 ? 43.435 -2.270 51.922 1.00 36.12 113 ASN F C 1
ATOM 15735 O O . ASN F 1 113 ? 42.483 -2.933 52.336 1.00 35.99 113 ASN F O 1
ATOM 15740 N N . PRO F 1 114 ? 44.682 -2.763 51.882 1.00 37.11 114 PRO F N 1
ATOM 15741 C CA . PRO F 1 114 ? 45.009 -4.128 52.301 1.00 36.57 114 PRO F CA 1
ATOM 15742 C C . PRO F 1 114 ? 44.711 -4.463 53.759 1.00 35.81 114 PRO F C 1
ATOM 15743 O O . PRO F 1 114 ? 44.770 -5.627 54.150 1.00 37.07 114 PRO F O 1
ATOM 15747 N N . THR F 1 115 ? 44.371 -3.460 54.562 1.00 35.54 115 THR F N 1
ATOM 15748 C CA . THR F 1 115 ? 44.069 -3.709 55.968 1.00 36.28 115 THR F CA 1
ATOM 15749 C C . THR F 1 115 ? 42.568 -3.827 56.234 1.00 35.75 115 THR F C 1
ATOM 15750 O O . THR F 1 115 ? 42.156 -4.147 57.349 1.00 35.47 115 THR F O 1
ATOM 15754 N N . SER F 1 116 ? 41.752 -3.574 55.216 1.00 34.39 116 SER F N 1
ATOM 15755 C CA . SER F 1 116 ? 40.299 -3.633 55.379 1.00 33.79 116 SER F CA 1
ATOM 15756 C C . SER F 1 116 ? 39.788 -4.921 56.011 1.00 33.03 116 SER F C 1
ATOM 15757 O O . SER F 1 116 ? 40.187 -6.017 55.624 1.00 33.42 116 SER F O 1
ATOM 15760 N N . VAL F 1 117 ? 38.891 -4.786 56.979 1.00 33.74 117 VAL F N 1
ATOM 15761 C CA . VAL F 1 117 ? 38.325 -5.954 57.641 1.00 35.43 117 VAL F CA 1
ATOM 15762 C C . VAL F 1 117 ? 37.329 -6.675 56.734 1.00 35.30 117 VAL F C 1
ATOM 15763 O O . VAL F 1 117 ? 36.860 -7.762 57.065 1.00 35.29 117 VAL F O 1
ATOM 15767 N N . GLN F 1 118 ? 37.003 -6.069 55.594 1.00 35.58 118 GLN F N 1
ATOM 15768 C CA . GLN F 1 118 ? 36.060 -6.682 54.660 1.00 35.80 118 GLN F CA 1
ATOM 15769 C C . GLN F 1 118 ? 36.705 -7.817 53.869 1.00 35.68 118 GLN F C 1
ATOM 15770 O O . GLN F 1 118 ? 36.020 -8.717 53.384 1.00 35.32 118 GLN F O 1
ATOM 15776 N N . ILE F 1 119 ? 38.026 -7.769 53.737 1.00 35.72 119 ILE F N 1
ATOM 15777 C CA . ILE F 1 119 ? 38.757 -8.792 53.001 1.00 35.48 119 ILE F CA 1
ATOM 15778 C C . ILE F 1 119 ? 38.480 -10.188 53.554 1.00 35.43 119 ILE F C 1
ATOM 15779 O O . ILE F 1 119 ? 38.476 -10.399 54.764 1.00 34.07 119 ILE F O 1
ATOM 15784 N N . GLY F 1 120 ? 38.224 -11.131 52.652 1.00 35.80 120 GLY F N 1
ATOM 15785 C CA . GLY F 1 120 ? 37.959 -12.501 53.055 1.00 36.42 120 GLY F CA 1
ATOM 15786 C C . GLY F 1 120 ? 36.590 -12.774 53.653 1.00 36.60 120 GLY F C 1
ATOM 15787 O O . GLY F 1 120 ? 36.273 -13.921 53.967 1.00 36.73 120 GLY F O 1
ATOM 15788 N N . ARG F 1 121 ? 35.770 -11.741 53.810 1.00 36.85 121 ARG F N 1
ATOM 15789 C CA . ARG F 1 121 ? 34.442 -11.925 54.394 1.00 37.82 121 ARG F CA 1
ATOM 15790 C C . ARG F 1 121 ? 33.305 -11.982 53.378 1.00 36.51 121 ARG F C 1
ATOM 15791 O O . ARG F 1 121 ? 32.147 -12.153 53.750 1.00 36.58 121 ARG F O 1
ATOM 15799 N N . HIS F 1 122 ? 33.625 -11.845 52.098 1.00 35.81 122 HIS F N 1
ATOM 15800 C CA . HIS F 1 122 ? 32.586 -11.849 51.074 1.00 33.60 122 HIS F CA 1
ATOM 15801 C C . HIS F 1 122 ? 33.003 -12.628 49.841 1.00 32.96 122 HIS F C 1
ATOM 15802 O O . HIS F 1 122 ? 34.173 -12.963 49.667 1.00 32.20 122 HIS F O 1
ATOM 15809 N N . ALA F 1 123 ? 32.030 -12.900 48.979 1.00 31.44 123 ALA F N 1
ATOM 15810 C CA . ALA F 1 123 ? 32.283 -13.622 47.748 1.00 30.94 123 ALA F CA 1
ATOM 15811 C C . ALA F 1 123 ? 31.197 -13.314 46.728 1.00 31.57 123 ALA F C 1
ATOM 15812 O O . ALA F 1 123 ? 30.011 -13.244 47.060 1.00 30.90 123 ALA F O 1
ATOM 15814 N N . LEU F 1 124 ? 31.619 -13.109 45.488 1.00 31.58 124 LEU F N 1
ATOM 15815 C CA . LEU F 1 124 ? 30.702 -12.848 44.391 1.00 32.00 124 LEU F CA 1
ATOM 15816 C C . LEU F 1 124 ? 29.993 -14.174 44.150 1.00 32.78 124 LEU F C 1
ATOM 15817 O O . LEU F 1 124 ? 30.550 -15.235 44.447 1.00 30.22 124 LEU F O 1
ATOM 15822 N N . LYS F 1 125 ? 28.770 -14.132 43.632 1.00 32.46 125 LYS F N 1
ATOM 15823 C CA . LYS F 1 125 ? 28.089 -15.382 43.340 1.00 32.42 125 LYS F CA 1
ATOM 15824 C C . LYS F 1 125 ? 28.782 -15.963 42.119 1.00 32.03 125 LYS F C 1
ATOM 15825 O O . LYS F 1 125 ? 29.165 -15.227 41.209 1.00 31.40 125 LYS F O 1
ATOM 15831 N N . THR F 1 126 ? 28.955 -17.278 42.111 1.00 32.32 126 THR F N 1
ATOM 15832 C CA . THR F 1 126 ? 29.585 -17.955 40.988 1.00 33.39 126 THR F CA 1
ATOM 15833 C C . THR F 1 126 ? 28.540 -18.858 40.340 1.00 33.40 126 THR F C 1
ATOM 15834 O O . THR F 1 126 ? 27.582 -19.274 40.992 1.00 33.54 126 THR F O 1
ATOM 15838 N N . TYR F 1 127 ? 28.722 -19.146 39.056 1.00 32.48 127 TYR F N 1
ATOM 15839 C CA . TYR F 1 127 ? 27.792 -20.001 38.331 1.00 31.74 127 TYR F CA 1
ATOM 15840 C C . TYR F 1 127 ? 28.479 -21.279 37.879 1.00 31.98 127 TYR F C 1
ATOM 15841 O O . TYR F 1 127 ? 29.560 -21.234 37.288 1.00 32.07 127 TYR F O 1
ATOM 15850 N N . PRO F 1 128 ? 27.867 -22.442 38.159 1.00 31.56 128 PRO F N 1
ATOM 15851 C CA . PRO F 1 128 ? 28.492 -23.692 37.728 1.00 31.33 128 PRO F CA 1
ATOM 15852 C C . PRO F 1 128 ? 28.654 -23.649 36.210 1.00 32.25 128 PRO F C 1
ATOM 15853 O O . PRO F 1 128 ? 27.789 -23.126 35.498 1.00 31.36 128 PRO F O 1
ATOM 15857 N N . VAL F 1 129 ? 29.768 -24.175 35.717 1.00 32.01 129 VAL F N 1
ATOM 15858 C CA . VAL F 1 129 ? 30.028 -24.176 34.285 1.00 32.79 129 VAL F CA 1
ATOM 15859 C C . VAL F 1 129 ? 30.282 -25.579 33.749 1.00 33.26 129 VAL F C 1
ATOM 15860 O O . VAL F 1 129 ? 30.772 -26.455 34.461 1.00 34.32 129 VAL F O 1
ATOM 15864 N N . ARG F 1 130 ? 29.920 -25.776 32.490 1.00 34.55 130 ARG F N 1
ATOM 15865 C CA . ARG F 1 130 ? 30.123 -27.034 31.784 1.00 36.41 130 ARG F CA 1
ATOM 15866 C C . ARG F 1 130 ? 30.413 -26.613 30.351 1.00 36.12 130 ARG F C 1
ATOM 15867 O O . ARG F 1 130 ? 29.705 -25.777 29.790 1.00 36.46 130 ARG F O 1
ATOM 15875 N N . GLU F 1 131 ? 31.475 -27.156 29.769 1.00 35.67 131 GLU F N 1
ATOM 15876 C CA . GLU F 1 131 ? 31.823 -26.821 28.398 1.00 36.58 131 GLU F CA 1
ATOM 15877 C C . GLU F 1 131 ? 31.786 -28.108 27.582 1.00 37.14 131 GLU F C 1
ATOM 15878 O O . GLU F 1 131 ? 32.561 -29.031 27.821 1.00 37.90 131 GLU F O 1
ATOM 15884 N N . GLU F 1 132 ? 30.856 -28.170 26.636 1.00 36.95 132 GLU F N 1
ATOM 15885 C CA . GLU F 1 132 ? 30.695 -29.347 25.794 1.00 36.67 132 GLU F CA 1
ATOM 15886 C C . GLU F 1 132 ? 30.233 -28.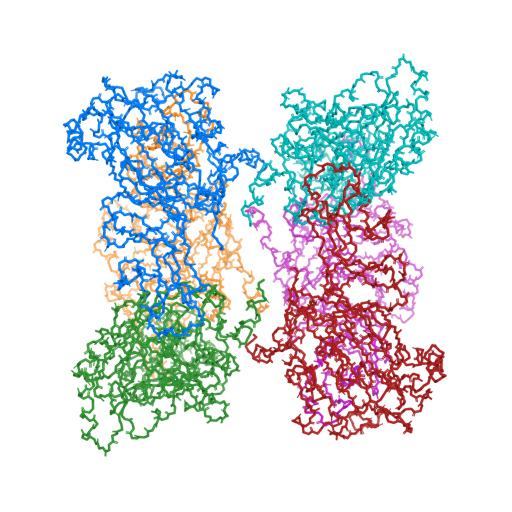945 24.406 1.00 35.74 132 GLU F C 1
ATOM 15887 O O . GLU F 1 132 ? 29.506 -27.962 24.236 1.00 35.58 132 GLU F O 1
ATOM 15893 N N . LYS F 1 133 ? 30.663 -29.713 23.414 1.00 34.53 133 LYS F N 1
ATOM 15894 C CA . LYS F 1 133 ? 30.283 -29.478 22.033 1.00 33.52 133 LYS F CA 1
ATOM 15895 C C . LYS F 1 133 ? 30.491 -28.050 21.552 1.00 32.82 133 LYS F C 1
ATOM 15896 O O . LYS F 1 133 ? 29.687 -27.526 20.782 1.00 32.30 133 LYS F O 1
ATOM 15902 N N . GLY F 1 134 ? 31.574 -27.428 22.004 1.00 32.25 134 GLY F N 1
ATOM 15903 C CA . GLY F 1 134 ? 31.881 -26.070 21.589 1.00 32.20 134 GLY F CA 1
ATOM 15904 C C . GLY F 1 134 ? 30.992 -25.005 22.200 1.00 32.15 134 GLY F C 1
ATOM 15905 O O . GLY F 1 134 ? 30.869 -23.908 21.659 1.00 32.53 134 GLY F O 1
ATOM 15906 N N . LEU F 1 135 ? 30.370 -25.325 23.330 1.00 32.08 135 LEU F N 1
ATOM 15907 C CA . LEU F 1 135 ? 29.490 -24.379 24.003 1.00 31.83 135 LEU F CA 1
ATOM 15908 C C . LEU F 1 135 ? 29.792 -24.253 25.487 1.00 31.21 135 LEU F C 1
ATOM 15909 O O . LEU F 1 135 ? 30.201 -25.212 26.142 1.00 30.60 135 LEU F O 1
ATOM 15914 N N . VAL F 1 136 ? 29.583 -23.052 26.009 1.00 31.65 136 VAL F N 1
ATOM 15915 C CA . VAL F 1 136 ? 29.779 -22.793 27.424 1.00 30.56 136 VAL F CA 1
ATOM 15916 C C . VAL F 1 136 ? 28.386 -22.785 28.037 1.00 29.63 136 VAL F C 1
ATOM 15917 O O . VAL F 1 136 ? 27.563 -21.939 27.696 1.00 30.19 136 VAL F O 1
ATOM 15921 N N . PHE F 1 137 ? 28.116 -23.745 28.917 1.00 29.83 137 PHE F N 1
ATOM 15922 C CA . PHE F 1 137 ? 26.821 -23.831 29.582 1.00 29.71 137 PHE F CA 1
ATOM 15923 C C . PHE F 1 137 ? 26.945 -23.316 31.006 1.00 30.28 137 PHE F C 1
ATOM 15924 O O . PHE F 1 137 ? 27.931 -23.594 31.689 1.00 29.43 137 PHE F O 1
ATOM 15932 N N . LEU F 1 138 ? 25.936 -22.576 31.450 1.00 28.54 138 LEU F N 1
ATOM 15933 C CA . LEU F 1 138 ? 25.907 -22.050 32.808 1.00 29.08 138 LEU F CA 1
ATOM 15934 C C . LEU F 1 138 ? 24.669 -22.583 33.511 1.00 29.49 138 LEU F C 1
ATOM 15935 O O . LEU F 1 138 ? 23.602 -22.698 32.895 1.00 28.35 138 LEU F O 1
ATOM 15940 N N . PHE F 1 139 ? 24.810 -22.920 34.789 1.00 28.66 139 PHE F N 1
ATOM 15941 C CA . PHE F 1 139 ? 23.669 -23.380 35.561 1.00 30.17 139 PHE F CA 1
ATOM 15942 C C . PHE F 1 139 ? 23.150 -22.157 36.314 1.00 31.01 139 PHE F C 1
ATOM 15943 O O . PHE F 1 139 ? 23.884 -21.541 37.093 1.00 31.09 139 PHE F O 1
ATOM 15951 N N . VAL F 1 140 ? 21.894 -21.800 36.071 1.00 31.16 140 VAL F N 1
ATOM 15952 C CA . VAL F 1 140 ? 21.292 -20.657 36.739 1.00 30.94 140 VAL F CA 1
ATOM 15953 C C . VAL F 1 140 ? 20.291 -21.209 37.738 1.00 32.62 140 VAL F C 1
ATOM 15954 O O . VAL F 1 140 ? 19.219 -21.676 37.357 1.00 32.83 140 VAL F O 1
ATOM 15958 N N . GLY F 1 141 ? 20.645 -21.163 39.015 1.00 33.44 141 GLY F N 1
ATOM 15959 C CA . GLY F 1 141 ? 19.753 -21.681 40.032 1.00 35.29 141 GLY F CA 1
ATOM 15960 C C . GLY F 1 141 ? 20.363 -21.598 41.411 1.00 37.10 141 GLY F C 1
ATOM 15961 O O . GLY F 1 141 ? 21.487 -21.123 41.573 1.00 37.75 141 GLY F O 1
ATOM 15962 N N . ASP F 1 142 ? 19.623 -22.072 42.405 1.00 38.53 142 ASP F N 1
ATOM 15963 C CA . ASP F 1 142 ? 20.084 -22.032 43.784 1.00 41.39 142 ASP F CA 1
ATOM 15964 C C . ASP F 1 142 ? 20.418 -23.417 44.320 1.00 42.55 142 ASP F C 1
ATOM 15965 O O . ASP F 1 142 ? 21.073 -23.545 45.352 1.00 44.55 142 ASP F O 1
ATOM 15970 N N . GLN F 1 143 ? 19.974 -24.453 43.620 1.00 42.53 143 GLN F N 1
ATOM 15971 C CA . GLN F 1 143 ? 20.228 -25.816 44.067 1.00 43.12 143 GLN F CA 1
ATOM 15972 C C . GLN F 1 143 ? 21.434 -26.465 43.402 1.00 43.17 143 GLN F C 1
ATOM 15973 O O . GLN F 1 143 ? 22.008 -25.929 42.454 1.00 42.54 143 GLN F O 1
ATOM 15979 N N . GLU F 1 144 ? 21.812 -27.626 43.924 1.00 43.57 144 GLU F N 1
ATOM 15980 C CA . GLU F 1 144 ? 22.932 -28.392 43.394 1.00 43.77 144 GLU F CA 1
ATOM 15981 C C . GLU F 1 144 ? 22.554 -28.768 41.967 1.00 41.17 144 GLU F C 1
ATOM 15982 O O . GLU F 1 144 ? 21.428 -29.186 41.709 1.00 40.93 144 GLU F O 1
ATOM 15988 N N . PRO F 1 145 ? 23.482 -28.606 41.017 1.00 39.81 145 PRO F N 1
ATOM 15989 C CA . PRO F 1 145 ? 23.198 -28.943 39.618 1.00 38.52 145 PRO F CA 1
ATOM 15990 C C . PRO F 1 145 ? 23.031 -30.432 39.330 1.00 38.42 145 PRO F C 1
ATOM 15991 O O . PRO F 1 145 ? 23.689 -31.275 39.943 1.00 37.13 145 PRO F O 1
ATOM 15995 N N . HIS F 1 146 ? 22.130 -30.742 38.402 1.00 37.60 146 HIS F N 1
ATOM 15996 C CA . HIS F 1 146 ? 21.901 -32.112 37.966 1.00 36.51 146 HIS F CA 1
ATOM 15997 C C . HIS F 1 146 ? 22.767 -32.227 36.716 1.00 36.34 146 HIS F C 1
ATOM 15998 O O . HIS F 1 146 ? 23.349 -31.229 36.279 1.00 36.71 146 HIS F O 1
ATOM 16005 N N . ASP F 1 147 ? 22.864 -33.422 36.141 1.00 36.39 147 ASP F N 1
ATOM 16006 C CA . ASP F 1 147 ? 23.682 -33.612 34.945 1.00 37.55 147 ASP F CA 1
ATOM 16007 C C . ASP F 1 147 ? 23.199 -32.749 33.790 1.00 35.65 147 ASP F C 1
ATOM 16008 O O . ASP F 1 147 ? 21.997 -32.581 33.588 1.00 34.24 147 ASP F O 1
ATOM 16013 N N . LEU F 1 148 ? 24.150 -32.220 33.029 1.00 33.42 148 LEU F N 1
ATOM 16014 C CA . LEU F 1 148 ? 23.845 -31.387 31.877 1.00 33.21 148 LEU F CA 1
ATOM 16015 C C . LEU F 1 148 ? 22.970 -32.179 30.911 1.00 32.36 148 LEU F C 1
ATOM 16016 O O . LEU F 1 148 ? 22.076 -31.626 30.267 1.00 31.67 148 LEU F O 1
ATOM 16021 N N . ALA F 1 149 ? 23.233 -33.480 30.823 1.00 31.26 149 ALA F N 1
ATOM 16022 C CA . ALA F 1 149 ? 22.494 -34.363 29.926 1.00 31.01 149 ALA F CA 1
ATOM 16023 C C . ALA F 1 149 ? 20.980 -34.230 30.067 1.00 31.24 149 ALA F C 1
ATOM 16024 O O . ALA F 1 149 ? 20.243 -34.456 29.107 1.00 31.57 149 ALA F O 1
ATOM 16026 N N . GLU F 1 150 ? 20.515 -33.866 31.258 1.00 30.90 150 GLU F N 1
ATOM 16027 C CA . GLU F 1 150 ? 19.084 -33.718 31.479 1.00 31.71 150 GLU F CA 1
ATOM 16028 C C . GLU F 1 150 ? 18.486 -32.454 30.867 1.00 31.16 150 GLU F C 1
ATOM 16029 O O . GLU F 1 150 ? 17.267 -32.356 30.731 1.00 32.92 150 GLU F O 1
ATOM 16035 N N . ASP F 1 151 ? 19.334 -31.494 30.498 1.00 30.97 151 ASP F N 1
ATOM 16036 C CA . ASP F 1 151 ? 18.864 -30.233 29.917 1.00 29.06 151 ASP F CA 1
ATOM 16037 C C . ASP F 1 151 ? 19.211 -30.021 28.446 1.00 28.37 151 ASP F C 1
ATOM 16038 O O . ASP F 1 151 ? 19.126 -28.900 27.944 1.00 26.92 151 ASP F O 1
ATOM 16043 N N . VAL F 1 152 ? 19.613 -31.086 27.758 1.00 28.34 152 VAL F N 1
ATOM 16044 C CA . VAL F 1 152 ? 19.935 -30.997 26.339 1.00 28.27 152 VAL F CA 1
ATOM 16045 C C . VAL F 1 152 ? 19.194 -32.141 25.644 1.00 29.05 152 VAL F C 1
ATOM 16046 O O . VAL F 1 152 ? 18.855 -33.133 26.279 1.00 30.36 152 VAL F O 1
ATOM 16050 N N . PRO F 1 153 ? 18.912 -32.008 24.337 1.00 29.23 153 PRO F N 1
ATOM 16051 C CA . PRO F 1 153 ? 18.192 -33.069 23.619 1.00 30.56 153 PRO F CA 1
ATOM 16052 C C . PRO F 1 153 ? 18.949 -34.397 23.593 1.00 31.53 153 PRO F C 1
ATOM 16053 O O . PRO F 1 153 ? 20.177 -34.421 23.673 1.00 31.55 153 PRO F O 1
ATOM 16057 N N . PRO F 1 154 ? 18.220 -35.521 23.496 1.00 32.79 154 PRO F N 1
ATOM 16058 C CA . PRO F 1 154 ? 18.879 -36.828 23.458 1.00 33.04 154 PRO F CA 1
ATOM 16059 C C . PRO F 1 154 ? 19.859 -36.851 22.295 1.00 33.19 154 PRO F C 1
ATOM 16060 O O . PRO F 1 154 ? 19.550 -36.352 21.215 1.00 32.80 154 PRO F O 1
ATOM 16064 N N . GLY F 1 155 ? 21.043 -37.408 22.526 1.00 33.97 155 GLY F N 1
ATOM 16065 C CA . GLY F 1 155 ? 22.036 -37.497 21.470 1.00 34.80 155 GLY F CA 1
ATOM 16066 C C . GLY F 1 155 ? 22.967 -36.310 21.290 1.00 36.04 155 GLY F C 1
ATOM 16067 O O . GLY F 1 155 ? 24.007 -36.438 20.641 1.00 36.71 155 GLY F O 1
ATOM 16068 N N . PHE F 1 156 ? 22.623 -35.156 21.858 1.00 34.95 156 PHE F N 1
ATOM 16069 C CA . PHE F 1 156 ? 23.473 -33.981 21.699 1.00 33.78 156 PHE F CA 1
ATOM 16070 C C . PHE F 1 156 ? 24.877 -34.180 22.263 1.00 33.00 156 PHE F C 1
ATOM 16071 O O . PHE F 1 156 ? 25.840 -33.627 21.743 1.00 32.21 156 PHE F O 1
ATOM 16079 N N . LEU F 1 157 ? 24.990 -34.966 23.328 1.00 34.07 157 LEU F N 1
ATOM 16080 C CA . LEU F 1 157 ? 26.282 -35.205 23.949 1.00 35.56 157 LEU F CA 1
ATOM 16081 C C . LEU F 1 157 ? 26.981 -36.488 23.491 1.00 37.44 157 LEU F C 1
ATOM 16082 O O . LEU F 1 157 ? 27.958 -36.911 24.108 1.00 38.10 157 LEU F O 1
ATOM 16087 N N . ASP F 1 158 ? 26.494 -37.107 22.417 1.00 38.05 158 ASP F N 1
ATOM 16088 C CA . ASP F 1 158 ? 27.129 -38.328 21.917 1.00 39.27 158 ASP F CA 1
ATOM 16089 C C . ASP F 1 158 ? 28.588 -38.044 21.582 1.00 39.08 158 ASP F C 1
ATOM 16090 O O . ASP F 1 158 ? 28.902 -37.036 20.951 1.00 38.20 158 ASP F O 1
ATOM 16095 N N . ALA F 1 159 ? 29.472 -38.942 22.002 1.00 40.09 159 ALA F N 1
ATOM 16096 C CA . ALA F 1 159 ? 30.906 -38.779 21.774 1.00 40.76 159 ALA F CA 1
ATOM 16097 C C . ALA F 1 159 ? 31.299 -38.545 20.316 1.00 41.12 159 ALA F C 1
ATOM 16098 O O . ALA F 1 159 ? 32.186 -37.739 20.028 1.00 41.83 159 ALA F O 1
ATOM 16100 N N . ASP F 1 160 ? 30.636 -39.237 19.397 1.00 42.03 160 ASP F N 1
ATOM 16101 C CA . ASP F 1 160 ? 30.950 -39.115 17.976 1.00 44.37 160 ASP F CA 1
ATOM 16102 C C . ASP F 1 160 ? 30.270 -37.956 17.250 1.00 43.87 160 ASP F C 1
ATOM 16103 O O . ASP F 1 160 ? 30.393 -37.828 16.028 1.00 42.74 160 ASP F O 1
ATOM 16108 N N . LEU F 1 161 ? 29.571 -37.104 17.993 1.00 42.99 161 LEU F N 1
ATOM 16109 C CA . LEU F 1 161 ? 28.864 -35.982 17.382 1.00 41.49 161 LEU F CA 1
ATOM 16110 C C . LEU F 1 161 ? 29.702 -34.710 17.286 1.00 40.01 161 LEU F C 1
ATOM 16111 O O . LEU F 1 161 ? 30.027 -34.091 18.302 1.00 40.00 161 LEU F O 1
ATOM 16116 N N . ALA F 1 162 ? 30.049 -34.323 16.063 1.00 39.27 162 ALA F N 1
ATOM 16117 C CA . ALA F 1 162 ? 30.816 -33.105 15.840 1.00 38.21 162 ALA F CA 1
ATOM 16118 C C . ALA F 1 162 ? 29.781 -31.988 15.766 1.00 38.11 162 ALA F C 1
ATOM 16119 O O . ALA F 1 162 ? 28.811 -32.088 15.012 1.00 38.19 162 ALA F O 1
ATOM 16121 N N . VAL F 1 163 ? 29.988 -30.927 16.539 1.00 37.61 163 VAL F N 1
ATOM 16122 C CA . VAL F 1 163 ? 29.038 -29.821 16.578 1.00 35.17 163 VAL F CA 1
ATOM 16123 C C . VAL F 1 163 ? 29.627 -28.446 16.290 1.00 34.75 163 VAL F C 1
ATOM 16124 O O . VAL F 1 163 ? 30.730 -28.126 16.720 1.00 34.80 163 VAL F O 1
ATOM 16128 N N . HIS F 1 164 ? 28.864 -27.641 15.559 1.00 35.09 164 HIS F N 1
ATOM 16129 C CA . HIS F 1 164 ? 29.235 -26.271 15.219 1.00 36.36 164 HIS F CA 1
ATOM 16130 C C . HIS F 1 164 ? 27.937 -25.459 15.230 1.00 35.50 164 HIS F C 1
ATOM 16131 O O . HIS F 1 164 ? 26.855 -26.016 15.051 1.00 34.37 164 HIS F O 1
ATOM 16138 N N . GLY F 1 165 ? 28.036 -24.154 15.447 1.00 33.71 165 GLY F N 1
ATOM 16139 C CA . GLY F 1 165 ? 26.831 -23.347 15.464 1.00 33.81 165 GLY F CA 1
ATOM 16140 C C . GLY F 1 165 ? 27.063 -21.850 15.473 1.00 33.25 165 GLY F C 1
ATOM 16141 O O . GLY F 1 165 ? 28.198 -21.381 15.391 1.00 33.61 165 GLY F O 1
ATOM 16142 N N . GLN F 1 166 ? 25.966 -21.103 15.564 1.00 31.32 166 GLN F N 1
ATOM 16143 C CA . GLN F 1 166 ? 26.000 -19.646 15.599 1.00 30.23 166 GLN F CA 1
ATOM 16144 C C . GLN F 1 166 ? 24.817 -19.163 16.435 1.00 30.63 166 GLN F C 1
ATOM 16145 O O . GLN F 1 166 ? 23.869 -19.916 16.683 1.00 28.92 166 GLN F O 1
ATOM 16151 N N . HIS F 1 167 ? 24.877 -17.915 16.884 1.00 29.88 167 HIS F N 1
ATOM 16152 C CA . HIS F 1 167 ? 23.779 -17.360 17.665 1.00 30.08 167 HIS F CA 1
ATOM 16153 C C . HIS F 1 167 ? 23.529 -15.912 17.279 1.00 29.88 167 HIS F C 1
ATOM 16154 O O . HIS F 1 167 ? 24.386 -15.256 16.687 1.00 30.08 167 HIS F O 1
ATOM 16161 N N . ARG F 1 168 ? 22.332 -15.433 17.592 1.00 29.27 168 ARG F N 1
ATOM 16162 C CA . ARG F 1 168 ? 21.947 -14.062 17.305 1.00 28.23 168 ARG F CA 1
ATOM 16163 C C . ARG F 1 168 ? 20.951 -13.635 18.379 1.00 27.52 168 ARG F C 1
ATOM 16164 O O . ARG F 1 168 ? 20.347 -14.476 19.043 1.00 26.83 168 ARG F O 1
ATOM 16172 N N . VAL F 1 169 ? 20.793 -12.329 18.552 1.00 26.86 169 VAL F N 1
ATOM 16173 C CA . VAL F 1 169 ? 19.843 -11.807 19.521 1.00 25.90 169 VAL F CA 1
ATOM 16174 C C . VAL F 1 169 ? 18.551 -11.560 18.754 1.00 25.30 169 VAL F C 1
ATOM 16175 O O . VAL F 1 169 ? 18.564 -10.955 17.685 1.00 25.99 169 VAL F O 1
ATOM 16179 N N . VAL F 1 170 ? 17.440 -12.050 19.287 1.00 24.23 170 VAL F N 1
ATOM 16180 C CA . VAL F 1 170 ? 16.148 -11.856 18.646 1.00 23.51 170 VAL F CA 1
ATOM 16181 C C . VAL F 1 170 ? 15.295 -10.943 19.523 1.00 24.29 170 VAL F C 1
ATOM 16182 O O . VAL F 1 170 ? 15.232 -11.129 20.744 1.00 23.57 170 VAL F O 1
ATOM 16186 N N . ASP F 1 171 ? 14.652 -9.959 18.900 1.00 24.95 171 ASP F N 1
ATOM 16187 C CA . ASP F 1 171 ? 13.807 -9.016 19.624 1.00 25.44 171 ASP F CA 1
ATOM 16188 C C . ASP F 1 171 ? 12.431 -9.576 19.984 1.00 24.70 171 ASP F C 1
ATOM 16189 O O . ASP F 1 171 ? 11.402 -9.072 19.529 1.00 23.86 171 ASP F O 1
ATOM 16194 N N . ALA F 1 172 ? 12.415 -10.622 20.799 1.00 23.11 172 ALA F N 1
ATOM 16195 C CA . ALA F 1 172 ? 11.158 -11.207 21.240 1.00 22.20 172 ALA F CA 1
ATOM 16196 C C . ALA F 1 172 ? 11.433 -12.032 22.478 1.00 20.86 172 ALA F C 1
ATOM 16197 O O . ALA F 1 172 ? 12.570 -12.416 22.733 1.00 21.29 172 ALA F O 1
ATOM 16199 N N . ASN F 1 173 ? 10.390 -12.294 23.255 1.00 21.95 173 ASN F N 1
ATOM 16200 C CA . ASN F 1 173 ? 10.535 -13.109 24.452 1.00 22.23 173 ASN F CA 1
ATOM 16201 C C . ASN F 1 173 ? 10.967 -14.510 24.006 1.00 22.52 173 ASN F C 1
ATOM 16202 O O . ASN F 1 173 ? 10.641 -14.940 22.890 1.00 21.91 173 ASN F O 1
ATOM 16207 N N . TRP F 1 174 ? 11.698 -15.217 24.865 1.00 21.15 174 TRP F N 1
ATOM 16208 C CA . TRP F 1 174 ? 12.180 -16.554 24.531 1.00 23.20 174 TRP F CA 1
ATOM 16209 C C . TRP F 1 174 ? 11.061 -17.527 24.158 1.00 25.11 174 TRP F C 1
ATOM 16210 O O . TRP F 1 174 ? 11.271 -18.441 23.358 1.00 24.42 174 TRP F O 1
ATOM 16221 N N . ARG F 1 175 ? 9.880 -17.343 24.741 1.00 23.48 175 ARG F N 1
ATOM 16222 C CA . ARG F 1 175 ? 8.763 -18.228 24.439 1.00 23.42 175 ARG F CA 1
ATOM 16223 C C . ARG F 1 175 ? 8.339 -18.127 22.979 1.00 22.55 175 ARG F C 1
ATOM 16224 O O . ARG F 1 175 ? 7.893 -19.112 22.394 1.00 24.11 175 ARG F O 1
ATOM 16232 N N . MET F 1 176 ? 8.488 -16.950 22.382 1.00 22.42 176 MET F N 1
ATOM 16233 C CA . MET F 1 176 ? 8.141 -16.799 20.972 1.00 21.64 176 MET F CA 1
ATOM 16234 C C . MET F 1 176 ? 9.096 -17.666 20.148 1.00 21.69 176 MET F C 1
ATOM 16235 O O . MET F 1 176 ? 8.722 -18.195 19.107 1.00 22.94 176 MET F O 1
ATOM 16240 N N . GLY F 1 177 ? 10.331 -17.799 20.625 1.00 22.50 177 GLY F N 1
ATOM 16241 C CA . GLY F 1 177 ? 11.307 -18.625 19.938 1.00 22.79 177 GLY F CA 1
ATOM 16242 C C . GLY F 1 177 ? 10.920 -20.096 20.018 1.00 24.80 177 GLY F C 1
ATOM 16243 O O . GLY F 1 177 ? 10.878 -20.796 18.998 1.00 23.83 177 GLY F O 1
ATOM 16244 N N . VAL F 1 178 ? 10.611 -20.575 21.222 1.00 25.04 178 VAL F N 1
ATOM 16245 C CA . VAL F 1 178 ? 10.243 -21.983 21.383 1.00 25.36 178 VAL F CA 1
ATOM 16246 C C . VAL F 1 178 ? 8.883 -22.318 20.745 1.00 24.61 178 VAL F C 1
ATOM 16247 O O . VAL F 1 178 ? 8.700 -23.411 20.200 1.00 25.44 178 VAL F O 1
ATOM 16251 N N . GLU F 1 179 ? 7.938 -21.382 20.788 1.00 24.43 179 GLU F N 1
ATOM 16252 C CA . GLU F 1 179 ? 6.616 -21.606 20.191 1.00 25.46 179 GLU F CA 1
ATOM 16253 C C . GLU F 1 179 ? 6.776 -21.724 18.675 1.00 25.47 179 GLU F C 1
ATOM 16254 O O . GLU F 1 179 ? 6.148 -22.569 18.035 1.00 25.37 179 GLU F O 1
ATOM 16260 N N . ASN F 1 180 ? 7.619 -20.863 18.111 1.00 24.34 180 ASN F N 1
ATOM 16261 C CA . ASN F 1 180 ? 7.899 -20.869 16.678 1.00 25.81 180 ASN F CA 1
ATOM 16262 C C . ASN F 1 180 ? 8.680 -22.137 16.298 1.00 25.76 180 ASN F C 1
ATOM 16263 O O . ASN F 1 180 ? 8.383 -22.785 15.298 1.00 26.98 180 ASN F O 1
ATOM 16268 N N . GLY F 1 181 ? 9.664 -22.492 17.117 1.00 25.83 181 GLY F N 1
ATOM 16269 C CA . GLY F 1 181 ? 10.476 -23.667 16.847 1.00 26.19 181 GLY F CA 1
ATOM 16270 C C . GLY F 1 181 ? 9.757 -25.009 16.885 1.00 27.58 181 GLY F C 1
ATOM 16271 O O . GLY F 1 181 ? 10.022 -25.876 16.050 1.00 28.27 181 GLY F O 1
ATOM 16272 N N . PHE F 1 182 ? 8.847 -25.189 17.839 1.00 27.02 182 PHE F N 1
ATOM 16273 C CA . PHE F 1 182 ? 8.126 -26.454 17.968 1.00 28.65 182 PHE F CA 1
ATOM 16274 C C . PHE F 1 182 ? 6.724 -26.439 17.343 1.00 29.00 182 PHE F C 1
ATOM 16275 O O . PHE F 1 182 ? 5.946 -27.372 17.517 1.00 33.07 182 PHE F O 1
ATOM 16283 N N . ASP F 1 183 ? 6.414 -25.379 16.605 1.00 29.19 183 ASP F N 1
ATOM 16284 C CA . ASP F 1 183 ? 5.120 -25.226 15.937 1.00 28.68 183 ASP F CA 1
ATOM 16285 C C . ASP F 1 183 ? 5.004 -26.320 14.859 1.00 29.50 183 ASP F C 1
ATOM 16286 O O . ASP F 1 183 ? 5.537 -26.175 13.757 1.00 28.77 183 ASP F O 1
ATOM 16291 N N . ALA F 1 184 ? 4.300 -27.401 15.182 1.00 29.26 184 ALA F N 1
ATOM 16292 C CA . ALA F 1 184 ? 4.145 -28.548 14.277 1.00 32.20 184 ALA F CA 1
ATOM 16293 C C . ALA F 1 184 ? 3.754 -28.289 12.814 1.00 33.21 184 ALA F C 1
ATOM 16294 O O . ALA F 1 184 ? 4.281 -28.936 11.910 1.00 36.07 184 ALA F O 1
ATOM 16296 N N . GLY F 1 185 ? 2.839 -27.362 12.559 1.00 34.69 185 GLY F N 1
ATOM 16297 C CA . GLY F 1 185 ? 2.452 -27.129 11.176 1.00 38.16 185 GLY F CA 1
ATOM 16298 C C . GLY F 1 185 ? 2.763 -25.763 10.591 1.00 38.16 185 GLY F C 1
ATOM 16299 O O . GLY F 1 185 ? 1.846 -25.091 10.090 1.00 36.94 185 GLY F O 1
ATOM 16300 N N . HIS F 1 186 ? 4.039 -25.363 10.602 1.00 36.03 186 HIS F N 1
ATOM 16301 C CA . HIS F 1 186 ? 4.400 -24.048 10.084 1.00 32.40 186 HIS F CA 1
ATOM 16302 C C . HIS F 1 186 ? 5.292 -23.968 8.837 1.00 31.89 186 HIS F C 1
ATOM 16303 O O . HIS F 1 186 ? 5.748 -22.876 8.486 1.00 30.39 186 HIS F O 1
ATOM 16310 N N . VAL F 1 187 ? 5.514 -25.093 8.156 1.00 30.20 187 VAL F N 1
ATOM 16311 C CA . VAL F 1 187 ? 6.355 -25.113 6.951 1.00 29.81 187 VAL F CA 1
ATOM 16312 C C . VAL F 1 187 ? 5.949 -24.102 5.870 1.00 28.28 187 VAL F C 1
ATOM 16313 O O . VAL F 1 187 ? 6.762 -23.750 5.017 1.00 28.78 187 VAL F O 1
ATOM 16317 N N . PHE F 1 188 ? 4.698 -23.648 5.898 1.00 27.76 188 PHE F N 1
ATOM 16318 C CA . PHE F 1 188 ? 4.205 -22.669 4.925 1.00 28.16 188 PHE F CA 1
ATOM 16319 C C . PHE F 1 188 ? 5.095 -21.418 4.867 1.00 28.70 188 PHE F C 1
ATOM 16320 O O . PHE F 1 188 ? 5.329 -20.849 3.797 1.00 28.54 188 PHE F O 1
ATOM 16328 N N . ILE F 1 189 ? 5.591 -20.998 6.026 1.00 28.94 189 ILE F N 1
ATOM 16329 C CA . ILE F 1 189 ? 6.433 -19.806 6.119 1.00 28.78 189 ILE F CA 1
ATOM 16330 C C . ILE F 1 189 ? 7.798 -19.994 5.448 1.00 28.82 189 ILE F C 1
ATOM 16331 O O . ILE F 1 189 ? 8.501 -19.022 5.166 1.00 26.74 189 ILE F O 1
ATOM 16336 N N . HIS F 1 190 ? 8.161 -21.247 5.190 1.00 28.84 190 HIS F N 1
ATOM 16337 C CA . HIS F 1 190 ? 9.442 -21.571 4.570 1.00 30.07 190 HIS F CA 1
ATOM 16338 C C . HIS F 1 190 ? 9.344 -21.955 3.082 1.00 30.79 190 HIS F C 1
ATOM 16339 O O . HIS F 1 190 ? 10.332 -22.385 2.489 1.00 30.61 190 HIS F O 1
ATOM 16346 N N . LYS F 1 191 ? 8.168 -21.787 2.483 1.00 31.13 191 LYS F N 1
ATOM 16347 C CA . LYS F 1 191 ? 7.953 -22.162 1.085 1.00 32.38 191 LYS F CA 1
ATOM 16348 C C . LYS F 1 191 ? 8.841 -21.496 0.032 1.00 34.38 191 LYS F C 1
ATOM 16349 O O . LYS F 1 191 ? 8.916 -21.976 -1.098 1.00 34.81 191 LYS F O 1
ATOM 16355 N N . SER F 1 192 ? 9.521 -20.410 0.383 1.00 33.67 192 SER F N 1
ATOM 16356 C CA . SER F 1 192 ? 10.374 -19.734 -0.588 1.00 34.70 192 SER F CA 1
ATOM 16357 C C . SER F 1 192 ? 11.853 -19.817 -0.227 1.00 33.58 192 SER F C 1
ATOM 16358 O O . SER F 1 192 ? 12.686 -19.187 -0.872 1.00 34.32 192 SER F O 1
ATOM 16361 N N . SER F 1 193 ? 12.185 -20.599 0.794 1.00 32.78 193 SER F N 1
ATOM 16362 C CA . SER F 1 193 ? 13.573 -20.725 1.222 1.00 32.87 193 SER F CA 1
ATOM 16363 C C . SER F 1 193 ? 14.513 -21.225 0.129 1.00 35.31 193 SER F C 1
ATOM 16364 O O . SER F 1 193 ? 14.177 -22.149 -0.617 1.00 35.51 193 SER F O 1
ATOM 16367 N N . ILE F 1 194 ? 15.695 -20.616 0.053 1.00 35.02 194 ILE F N 1
ATOM 16368 C CA . ILE F 1 194 ? 16.696 -21.002 -0.933 1.00 35.32 194 ILE F CA 1
ATOM 16369 C C . ILE F 1 194 ? 17.195 -22.417 -0.665 1.00 36.19 194 ILE F C 1
ATOM 16370 O O . ILE F 1 194 ? 17.844 -23.023 -1.516 1.00 37.18 194 ILE F O 1
ATOM 16375 N N . LEU F 1 195 ? 16.892 -22.942 0.521 1.00 35.20 195 LEU F N 1
ATOM 16376 C CA . LEU F 1 195 ? 17.312 -24.293 0.886 1.00 34.97 195 LEU F CA 1
ATOM 16377 C C . LEU F 1 195 ? 16.537 -25.365 0.118 1.00 35.35 195 LEU F C 1
ATOM 16378 O O . LEU F 1 195 ? 17.024 -26.482 -0.053 1.00 35.08 195 LEU F O 1
ATOM 16383 N N . LEU F 1 196 ? 15.333 -25.030 -0.333 1.00 35.01 196 LEU F N 1
ATOM 16384 C CA . LEU F 1 196 ? 14.506 -25.995 -1.046 1.00 36.36 196 LEU F CA 1
ATOM 16385 C C . LEU F 1 196 ? 15.180 -26.535 -2.308 1.00 37.15 196 LEU F C 1
ATOM 16386 O O . LEU F 1 196 ? 15.453 -27.731 -2.394 1.00 36.02 196 LEU F O 1
ATOM 16391 N N . ASP F 1 197 ? 15.453 -25.671 -3.280 1.00 38.82 197 ASP F N 1
ATOM 16392 C CA . ASP F 1 197 ? 16.116 -26.126 -4.498 1.00 41.72 197 ASP F CA 1
ATOM 16393 C C . ASP F 1 197 ? 17.622 -26.208 -4.233 1.00 42.06 197 ASP F C 1
ATOM 16394 O O . ASP F 1 197 ? 18.363 -26.822 -4.998 1.00 42.26 197 ASP F O 1
ATOM 16399 N N . GLY F 1 198 ? 18.063 -25.599 -3.134 1.00 40.60 198 GLY F N 1
ATOM 16400 C CA . GLY F 1 198 ? 19.474 -25.607 -2.785 1.00 38.13 198 GLY F CA 1
ATOM 16401 C C . GLY F 1 198 ? 19.983 -26.943 -2.284 1.00 38.42 198 GLY F C 1
ATOM 16402 O O . GLY F 1 198 ? 21.162 -27.269 -2.446 1.00 38.69 198 GLY F O 1
ATOM 16403 N N . ASN F 1 199 ? 19.111 -27.720 -1.653 1.00 37.86 199 ASN F N 1
ATOM 16404 C CA . ASN F 1 199 ? 19.510 -29.033 -1.165 1.00 37.84 199 ASN F CA 1
ATOM 16405 C C . ASN F 1 199 ? 18.497 -30.079 -1.616 1.00 36.74 199 ASN F C 1
ATOM 16406 O O . ASN F 1 199 ? 18.440 -31.183 -1.078 1.00 36.87 199 ASN F O 1
ATOM 16411 N N . ASP F 1 200 ? 17.698 -29.711 -2.612 1.00 37.56 200 ASP F N 1
ATOM 16412 C CA . ASP F 1 200 ? 16.697 -30.602 -3.183 1.00 38.55 200 ASP F CA 1
ATOM 16413 C C . ASP F 1 200 ? 15.852 -31.274 -2.106 1.00 38.88 200 ASP F C 1
ATOM 16414 O O . ASP F 1 200 ? 15.737 -32.502 -2.049 1.00 37.67 200 ASP F O 1
ATOM 16419 N N . ILE F 1 201 ? 15.247 -30.453 -1.256 1.00 38.87 201 ILE F N 1
ATOM 16420 C CA . ILE F 1 201 ? 14.425 -30.954 -0.168 1.00 37.30 201 ILE F CA 1
ATOM 16421 C C . ILE F 1 201 ? 12.938 -30.864 -0.466 1.00 35.62 201 ILE F C 1
ATOM 16422 O O . ILE F 1 201 ? 12.469 -29.904 -1.077 1.00 35.35 201 ILE F O 1
ATOM 16427 N N . ALA F 1 202 ? 12.201 -31.884 -0.046 1.00 33.80 202 ALA F N 1
ATOM 16428 C CA . ALA F 1 202 ? 10.763 -31.897 -0.248 1.00 33.35 202 ALA F CA 1
ATOM 16429 C C . ALA F 1 202 ? 10.153 -31.083 0.885 1.00 33.09 202 ALA F C 1
ATOM 16430 O O . ALA F 1 202 ? 10.573 -31.200 2.035 1.00 33.76 202 ALA F O 1
ATOM 16432 N N . LEU F 1 203 ? 9.177 -30.245 0.565 1.00 32.18 203 LEU F N 1
ATOM 16433 C CA . LEU F 1 203 ? 8.529 -29.453 1.599 1.00 31.71 203 LEU F CA 1
ATOM 16434 C C . LEU F 1 203 ? 7.087 -29.169 1.226 1.00 28.85 203 LEU F C 1
ATOM 16435 O O . LEU F 1 203 ? 6.813 -28.406 0.301 1.00 29.21 203 LEU F O 1
ATOM 16440 N N . PRO F 1 204 ? 6.141 -29.807 1.922 1.00 27.87 204 PRO F N 1
ATOM 16441 C CA . PRO F 1 204 ? 4.732 -29.563 1.615 1.00 28.03 204 PRO F CA 1
ATOM 16442 C C . PRO F 1 204 ? 4.348 -28.182 2.143 1.00 29.46 204 PRO F C 1
ATOM 16443 O O . PRO F 1 204 ? 5.165 -27.506 2.771 1.00 28.64 204 PRO F O 1
ATOM 16447 N N . LEU F 1 205 ? 3.111 -27.772 1.884 1.00 29.62 205 LEU F N 1
ATOM 16448 C CA . LEU F 1 205 ? 2.610 -26.482 2.339 1.00 30.76 205 LEU F CA 1
ATOM 16449 C C . LEU F 1 205 ? 2.052 -26.602 3.749 1.00 32.38 205 LEU F C 1
ATOM 16450 O O . LEU F 1 205 ? 1.927 -25.609 4.466 1.00 32.23 205 LEU F O 1
ATOM 16455 N N . GLY F 1 206 ? 1.710 -27.827 4.132 1.00 32.51 206 GLY F N 1
ATOM 16456 C CA . GLY F 1 206 ? 1.146 -28.065 5.445 1.00 32.13 206 GLY F CA 1
ATOM 16457 C C . GLY F 1 206 ? 0.761 -29.524 5.603 1.00 34.30 206 GLY F C 1
ATOM 16458 O O . GLY F 1 206 ? 1.193 -30.374 4.816 1.00 33.41 206 GLY F O 1
ATOM 16459 N N . PHE F 1 207 ? -0.062 -29.815 6.606 1.00 33.46 207 PHE F N 1
ATOM 16460 C CA . PHE F 1 207 ? -0.476 -31.184 6.871 1.00 34.17 207 PHE F CA 1
ATOM 16461 C C . PHE F 1 207 ? -1.924 -31.269 7.338 1.00 35.66 207 PHE F C 1
ATOM 16462 O O . PHE F 1 207 ? -2.424 -30.369 8.017 1.00 37.06 207 PHE F O 1
ATOM 16470 N N . ALA F 1 208 ? -2.600 -32.348 6.959 1.00 35.63 208 ALA F N 1
ATOM 16471 C CA . ALA F 1 208 ? -3.974 -32.580 7.390 1.00 36.93 208 ALA F CA 1
ATOM 16472 C C . ALA F 1 208 ? -3.795 -33.598 8.516 1.00 37.20 208 ALA F C 1
ATOM 16473 O O . ALA F 1 208 ? -3.678 -34.796 8.263 1.00 38.96 208 ALA F O 1
ATOM 16475 N N . PRO F 1 209 ? -3.765 -33.127 9.775 1.00 37.27 209 PRO F N 1
ATOM 16476 C CA . PRO F 1 209 ? -3.585 -33.960 10.972 1.00 36.75 209 PRO F CA 1
ATOM 16477 C C . PRO F 1 209 ? -4.525 -35.148 11.131 1.00 37.09 209 PRO F C 1
ATOM 16478 O O . PRO F 1 209 ? -5.704 -35.083 10.776 1.00 36.29 209 PRO F O 1
ATOM 16482 N N . GLY F 1 210 ? -3.988 -36.230 11.681 1.00 37.74 210 GLY F N 1
ATOM 16483 C CA . GLY F 1 210 ? -4.797 -37.403 11.929 1.00 39.65 210 GLY F CA 1
ATOM 16484 C C . GLY F 1 210 ? -5.406 -37.241 13.310 1.00 40.37 210 GLY F C 1
ATOM 16485 O O . GLY F 1 210 ? -5.663 -36.121 13.753 1.00 39.75 210 GLY F O 1
ATOM 16486 N N . ASP F 1 211 ? -5.619 -38.356 13.996 1.00 41.25 211 ASP F N 1
ATOM 16487 C CA . ASP F 1 211 ? -6.197 -38.352 15.335 1.00 42.58 211 ASP F CA 1
ATOM 16488 C C . ASP F 1 211 ? -5.344 -37.566 16.343 1.00 41.03 211 ASP F C 1
ATOM 16489 O O . ASP F 1 211 ? -4.152 -37.827 16.502 1.00 40.80 211 ASP F O 1
ATOM 16494 N N . PRO F 1 212 ? -5.957 -36.595 17.041 1.00 40.59 212 PRO F N 1
ATOM 16495 C CA . PRO F 1 212 ? -5.275 -35.756 18.036 1.00 40.06 212 PRO F CA 1
ATOM 16496 C C . PRO F 1 212 ? -4.390 -36.516 19.025 1.00 40.60 212 PRO F C 1
ATOM 16497 O O . PRO F 1 212 ? -3.276 -36.087 19.333 1.00 38.51 212 PRO F O 1
ATOM 16501 N N . GLU F 1 213 ? -4.889 -37.646 19.516 1.00 40.77 213 GLU F N 1
ATOM 16502 C CA . GLU F 1 213 ? -4.154 -38.444 20.487 1.00 41.66 213 GLU F CA 1
ATOM 16503 C C . GLU F 1 213 ? -2.911 -39.141 19.942 1.00 40.84 213 GLU F C 1
ATOM 16504 O O . GLU F 1 213 ? -2.119 -39.682 20.709 1.00 42.14 213 GLU F O 1
ATOM 16510 N N . GLN F 1 214 ? -2.732 -39.133 18.627 1.00 39.64 214 GLN F N 1
ATOM 16511 C CA . GLN F 1 214 ? -1.559 -39.767 18.041 1.00 39.86 214 GLN F CA 1
ATOM 16512 C C . GLN F 1 214 ? -0.551 -38.756 17.499 1.00 37.81 214 GLN F C 1
ATOM 16513 O O . GLN F 1 214 ? 0.494 -39.137 16.976 1.00 36.15 214 GLN F O 1
ATOM 16519 N N . LEU F 1 215 ? -0.855 -37.470 17.636 1.00 35.78 215 LEU F N 1
ATOM 16520 C CA . LEU F 1 215 ? 0.034 -36.433 17.122 1.00 34.79 215 LEU F CA 1
ATOM 16521 C C . LEU F 1 215 ? 1.279 -36.173 17.974 1.00 33.80 215 LEU F C 1
ATOM 16522 O O . LEU F 1 215 ? 2.243 -35.577 17.499 1.00 34.27 215 LEU F O 1
ATOM 16527 N N . THR F 1 216 ? 1.273 -36.622 19.224 1.00 32.63 216 THR F N 1
ATOM 16528 C CA . THR F 1 216 ? 2.420 -36.382 20.087 1.00 33.00 216 THR F CA 1
ATOM 16529 C C . THR F 1 216 ? 2.721 -37.518 21.051 1.00 33.86 216 THR F C 1
ATOM 16530 O O . THR F 1 216 ? 1.895 -38.397 21.279 1.00 32.60 216 THR F O 1
ATOM 16534 N N . ARG F 1 217 ? 3.923 -37.466 21.616 1.00 33.85 217 ARG F N 1
ATOM 16535 C CA . ARG F 1 217 ? 4.385 -38.420 22.612 1.00 36.44 217 ARG F CA 1
ATOM 16536 C C . ARG F 1 217 ? 5.248 -37.608 23.579 1.00 35.89 217 ARG F C 1
ATOM 16537 O O . ARG F 1 217 ? 6.145 -36.884 23.153 1.00 35.33 217 ARG F O 1
ATOM 16545 N N . SER F 1 218 ? 4.964 -37.711 24.872 1.00 35.89 218 SER F N 1
ATOM 16546 C CA . SER F 1 218 ? 5.726 -36.974 25.874 1.00 35.64 218 SER F CA 1
ATOM 16547 C C . SER F 1 218 ? 6.620 -37.907 26.681 1.00 36.34 218 SER F C 1
ATOM 16548 O O . SER F 1 218 ? 6.230 -39.033 26.983 1.00 36.13 218 SER F O 1
ATOM 16551 N N . VAL F 1 219 ? 7.820 -37.432 27.012 1.00 36.03 219 VAL F N 1
ATOM 16552 C CA . VAL F 1 219 ? 8.786 -38.195 27.801 1.00 36.55 219 VAL F CA 1
ATOM 16553 C C . VAL F 1 219 ? 8.922 -37.460 29.131 1.00 36.42 219 VAL F C 1
ATOM 16554 O O . VAL F 1 219 ? 9.417 -36.332 29.190 1.00 35.42 219 VAL F O 1
ATOM 16558 N N . THR F 1 220 ? 8.495 -38.128 30.194 1.00 35.38 220 THR F N 1
ATOM 16559 C CA . THR F 1 220 ? 8.455 -37.551 31.528 1.00 37.76 220 THR F CA 1
ATOM 16560 C C . THR F 1 220 ? 9.289 -38.239 32.622 1.00 37.39 220 THR F C 1
ATOM 16561 O O . THR F 1 220 ? 9.232 -37.853 33.792 1.00 36.93 220 THR F O 1
ATOM 16565 N N . GLY F 1 221 ? 10.088 -39.229 32.240 1.00 37.76 221 GLY F N 1
ATOM 16566 C CA . GLY F 1 221 ? 10.892 -39.951 33.214 1.00 39.67 221 GLY F CA 1
ATOM 16567 C C . GLY F 1 221 ? 12.041 -39.207 33.877 1.00 40.60 221 GLY F C 1
ATOM 16568 O O . GLY F 1 221 ? 12.607 -38.269 33.312 1.00 41.01 221 GLY F O 1
ATOM 16569 N N . GLU F 1 222 ? 12.391 -39.642 35.085 1.00 40.56 222 GLU F N 1
ATOM 16570 C CA . GLU F 1 222 ? 13.479 -39.038 35.848 1.00 41.00 222 GLU F CA 1
ATOM 16571 C C . GLU F 1 222 ? 14.833 -39.491 35.319 1.00 38.95 222 GLU F C 1
ATOM 16572 O O . GLU F 1 222 ? 14.938 -40.533 34.677 1.00 38.41 222 GLU F O 1
ATOM 16578 N N . GLY F 1 223 ? 15.864 -38.695 35.588 1.00 38.42 223 GLY F N 1
ATOM 16579 C CA . GLY F 1 223 ? 17.208 -39.040 35.157 1.00 37.18 223 GLY F CA 1
ATOM 16580 C C . GLY F 1 223 ? 17.493 -38.861 33.679 1.00 37.80 223 GLY F C 1
ATOM 16581 O O . GLY F 1 223 ? 18.574 -39.209 33.205 1.00 39.18 223 GLY F O 1
ATOM 16582 N N . ALA F 1 224 ? 16.532 -38.316 32.945 1.00 35.48 224 ALA F N 1
ATOM 16583 C CA . ALA F 1 224 ? 16.706 -38.097 31.516 1.00 34.68 224 ALA F CA 1
ATOM 16584 C C . ALA F 1 224 ? 15.979 -36.825 31.103 1.00 33.33 224 ALA F C 1
ATOM 16585 O O . ALA F 1 224 ? 15.096 -36.349 31.819 1.00 31.96 224 ALA F O 1
ATOM 16587 N N . PRO F 1 225 ? 16.345 -36.252 29.945 1.00 33.36 225 PRO F N 1
ATOM 16588 C CA . PRO F 1 225 ? 15.678 -35.028 29.492 1.00 33.37 225 PRO F CA 1
ATOM 16589 C C . PRO F 1 225 ? 14.182 -35.263 29.300 1.00 33.72 225 PRO F C 1
ATOM 16590 O O . PRO F 1 225 ? 13.762 -36.335 28.863 1.00 32.57 225 PRO F O 1
ATOM 16594 N N . LYS F 1 226 ? 13.381 -34.262 29.652 1.00 32.97 226 LYS F N 1
ATOM 16595 C CA . LYS F 1 226 ? 11.932 -34.354 29.520 1.00 31.13 226 LYS F CA 1
ATOM 16596 C C . LYS F 1 226 ? 11.475 -33.475 28.362 1.00 31.14 226 LYS F C 1
ATOM 16597 O O . LYS F 1 226 ? 11.877 -32.309 28.257 1.00 29.38 226 LYS F O 1
ATOM 16603 N N . GLY F 1 227 ? 10.642 -34.032 27.488 1.00 29.28 227 GLY F N 1
ATOM 16604 C CA . GLY F 1 227 ? 10.178 -33.265 26.350 1.00 29.58 227 GLY F CA 1
ATOM 16605 C C . GLY F 1 227 ? 9.010 -33.871 25.599 1.00 30.43 227 GLY F C 1
ATOM 16606 O O . GLY F 1 227 ? 8.377 -34.820 26.060 1.00 29.41 227 GLY F O 1
ATOM 16607 N N . VAL F 1 228 ? 8.733 -33.314 24.426 1.00 30.43 228 VAL F N 1
ATOM 16608 C CA . VAL F 1 228 ? 7.626 -33.768 23.595 1.00 29.89 228 VAL F CA 1
ATOM 16609 C C . VAL F 1 228 ? 8.089 -34.047 22.173 1.00 30.31 228 VAL F C 1
ATOM 16610 O O . VAL F 1 228 ? 8.872 -33.284 21.612 1.00 30.62 228 VAL F O 1
ATOM 16614 N N . PHE F 1 229 ? 7.607 -35.145 21.598 1.00 30.30 229 PHE F N 1
ATOM 16615 C CA . PHE F 1 229 ? 7.932 -35.502 20.222 1.00 30.57 229 PHE F CA 1
ATOM 16616 C C . PHE F 1 229 ? 6.755 -35.085 19.353 1.00 30.59 229 PHE F C 1
ATOM 16617 O O . PHE F 1 229 ? 5.603 -35.361 19.687 1.00 30.28 229 PHE F O 1
ATOM 16625 N N . ASP F 1 230 ? 7.045 -34.405 18.252 1.00 30.64 230 ASP F N 1
ATOM 16626 C CA . ASP F 1 230 ? 6.012 -33.982 17.318 1.00 33.26 230 ASP F CA 1
ATOM 16627 C C . ASP F 1 230 ? 5.884 -35.105 16.288 1.00 34.13 230 ASP F C 1
ATOM 16628 O O . ASP F 1 230 ? 6.807 -35.347 15.511 1.00 34.92 230 ASP F O 1
ATOM 16633 N N . LEU F 1 231 ? 4.740 -35.786 16.291 1.00 34.20 231 LEU F N 1
ATOM 16634 C CA . LEU F 1 231 ? 4.508 -36.905 15.380 1.00 34.81 231 LEU F CA 1
ATOM 16635 C C . LEU F 1 231 ? 3.553 -36.590 14.226 1.00 35.92 231 LEU F C 1
ATOM 16636 O O . LEU F 1 231 ? 2.986 -37.505 13.619 1.00 34.49 231 LEU F O 1
ATOM 16641 N N . LEU F 1 232 ? 3.375 -35.305 13.922 1.00 35.51 232 LEU F N 1
ATOM 16642 C CA . LEU F 1 232 ? 2.485 -34.900 12.835 1.00 36.92 232 LEU F CA 1
ATOM 16643 C C . LEU F 1 232 ? 2.894 -35.644 11.564 1.00 38.05 232 LEU F C 1
ATOM 16644 O O . LEU F 1 232 ? 2.054 -35.996 10.735 1.00 35.83 232 LEU F O 1
ATOM 16649 N N . GLY F 1 233 ? 4.198 -35.866 11.425 1.00 40.20 233 GLY F N 1
ATOM 16650 C CA . GLY F 1 233 ? 4.726 -36.568 10.269 1.00 43.61 233 GLY F CA 1
ATOM 16651 C C . GLY F 1 233 ? 4.124 -37.945 10.038 1.00 44.45 233 GLY F C 1
ATOM 16652 O O . GLY F 1 233 ? 3.663 -38.222 8.935 1.00 46.35 233 GLY F O 1
ATOM 16653 N N . GLU F 1 234 ? 4.121 -38.805 11.059 1.00 46.12 234 GLU F N 1
ATOM 16654 C CA . GLU F 1 234 ? 3.564 -40.155 10.912 1.00 46.93 234 GLU F CA 1
ATOM 16655 C C . GLU F 1 234 ? 2.041 -40.176 10.857 1.00 45.91 234 GLU F C 1
ATOM 16656 O O . GLU F 1 234 ? 1.455 -41.137 10.355 1.00 48.01 234 GLU F O 1
ATOM 16662 N N . HIS F 1 235 ? 1.388 -39.130 11.353 1.00 42.32 235 HIS F N 1
ATOM 16663 C CA . HIS F 1 235 ? -0.067 -39.139 11.362 1.00 39.95 235 HIS F CA 1
ATOM 16664 C C . HIS F 1 235 ? -0.748 -37.959 10.689 1.00 37.93 235 HIS F C 1
ATOM 16665 O O . HIS F 1 235 ? -1.392 -37.147 11.354 1.00 38.65 235 HIS F O 1
ATOM 16672 N N . SER F 1 236 ? -0.626 -37.877 9.368 1.00 35.30 236 SER F N 1
ATOM 16673 C CA . SER F 1 236 ? -1.248 -36.790 8.623 1.00 35.70 236 SER F CA 1
ATOM 16674 C C . SER F 1 236 ? -1.084 -36.977 7.121 1.00 35.75 236 SER F C 1
ATOM 16675 O O . SER F 1 236 ? -0.341 -37.841 6.668 1.00 35.46 236 SER F O 1
ATOM 16678 N N . VAL F 1 237 ? -1.787 -36.149 6.359 1.00 35.96 237 VAL F N 1
ATOM 16679 C CA . VAL F 1 237 ? -1.705 -36.171 4.909 1.00 35.85 237 VAL F CA 1
ATOM 16680 C C . VAL F 1 237 ? -1.077 -34.843 4.508 1.00 36.09 237 VAL F C 1
ATOM 16681 O O . VAL F 1 237 ? -1.657 -33.784 4.732 1.00 36.58 237 VAL F O 1
ATOM 16685 N N . PRO F 1 238 ? 0.127 -34.880 3.921 1.00 36.03 238 PRO F N 1
ATOM 16686 C CA . PRO F 1 238 ? 0.800 -33.647 3.505 1.00 36.28 238 PRO F CA 1
ATOM 16687 C C . PRO F 1 238 ? 0.044 -32.914 2.404 1.00 37.10 238 PRO F C 1
ATOM 16688 O O . PRO F 1 238 ? -0.504 -33.537 1.492 1.00 37.29 238 PRO F O 1
ATOM 16692 N N . ILE F 1 239 ? 0.011 -31.588 2.500 1.00 36.88 239 ILE F N 1
ATOM 16693 C CA . ILE F 1 239 ? -0.680 -30.759 1.522 1.00 35.93 239 ILE F CA 1
ATOM 16694 C C . ILE F 1 239 ? 0.308 -30.144 0.533 1.00 36.18 239 ILE F C 1
ATOM 16695 O O . ILE F 1 239 ? 1.131 -29.301 0.904 1.00 34.99 239 ILE F O 1
ATOM 16700 N N . PHE F 1 240 ? 0.221 -30.569 -0.725 1.00 33.86 240 PHE F N 1
ATOM 16701 C CA . PHE F 1 240 ? 1.099 -30.064 -1.771 1.00 32.85 240 PHE F CA 1
ATOM 16702 C C . PHE F 1 240 ? 0.383 -29.123 -2.732 1.00 32.92 240 PHE F C 1
ATOM 16703 O O . PHE F 1 240 ? 1.022 -28.365 -3.457 1.00 32.85 240 PHE F O 1
ATOM 16711 N N . GLU F 1 241 ? -0.942 -29.175 -2.741 1.00 33.53 241 GLU F N 1
ATOM 16712 C CA . GLU F 1 241 ? -1.722 -28.312 -3.616 1.00 35.48 241 GLU F CA 1
ATOM 16713 C C . GLU F 1 241 ? -2.858 -27.694 -2.820 1.00 35.51 241 GLU F C 1
ATOM 16714 O O . GLU F 1 241 ? -3.834 -28.363 -2.491 1.00 35.79 241 GLU F O 1
ATOM 16720 N N . ALA F 1 242 ? -2.714 -26.412 -2.500 1.00 35.70 242 ALA F N 1
ATOM 16721 C CA . ALA F 1 242 ? -3.722 -25.703 -1.722 1.00 35.54 242 ALA F CA 1
ATOM 16722 C C . ALA F 1 242 ? -4.697 -24.959 -2.620 1.00 35.09 242 ALA F C 1
ATOM 16723 O O . ALA F 1 242 ? -4.336 -24.479 -3.692 1.00 34.30 242 ALA F O 1
ATOM 16725 N N . THR F 1 243 ? -5.940 -24.858 -2.171 1.00 35.17 243 THR F N 1
ATOM 16726 C CA . THR F 1 243 ? -6.956 -24.171 -2.943 1.00 36.41 243 THR F CA 1
ATOM 16727 C C . THR F 1 243 ? -7.673 -23.118 -2.105 1.00 36.27 243 THR F C 1
ATOM 16728 O O . THR F 1 243 ? -7.605 -23.126 -0.874 1.00 35.72 243 THR F O 1
ATOM 16732 N N . ILE F 1 244 ? -8.353 -22.210 -2.791 1.00 35.81 244 ILE F N 1
ATOM 16733 C CA . ILE F 1 244 ? -9.123 -21.165 -2.140 1.00 36.13 244 ILE F CA 1
ATOM 16734 C C . ILE F 1 244 ? -10.491 -21.135 -2.801 1.00 37.27 244 ILE F C 1
ATOM 16735 O O . ILE F 1 244 ? -10.605 -20.876 -3.997 1.00 36.73 244 ILE F O 1
ATOM 16740 N N . GLU F 1 245 ? -11.521 -21.414 -2.013 1.00 38.57 245 GLU F N 1
ATOM 16741 C CA . GLU F 1 245 ? -12.888 -21.428 -2.506 1.00 40.55 245 GLU F CA 1
ATOM 16742 C C . GLU F 1 245 ? -13.016 -22.312 -3.752 1.00 41.67 245 GLU F C 1
ATOM 16743 O O . GLU F 1 245 ? -13.685 -21.956 -4.724 1.00 41.87 245 GLU F O 1
ATOM 16749 N N . GLY F 1 246 ? -12.351 -23.466 -3.705 1.00 42.20 246 GLY F N 1
ATOM 16750 C CA . GLY F 1 246 ? -12.407 -24.418 -4.799 1.00 42.64 246 GLY F CA 1
ATOM 16751 C C . GLY F 1 246 ? -11.400 -24.270 -5.922 1.00 42.98 246 GLY F C 1
ATOM 16752 O O . GLY F 1 246 ? -11.232 -25.194 -6.716 1.00 44.77 246 GLY F O 1
ATOM 16753 N N . GLN F 1 247 ? -10.724 -23.129 -5.995 1.00 42.05 247 GLN F N 1
ATOM 16754 C CA . GLN F 1 247 ? -9.754 -22.885 -7.059 1.00 40.78 247 GLN F CA 1
ATOM 16755 C C . GLN F 1 247 ? -8.302 -23.069 -6.633 1.00 41.09 247 GLN F C 1
ATOM 16756 O O . GLN F 1 247 ? -7.954 -22.850 -5.474 1.00 41.05 247 GLN F O 1
ATOM 16762 N N . PRO F 1 248 ? -7.433 -23.485 -7.571 1.00 40.80 248 PRO F N 1
ATOM 16763 C CA . PRO F 1 248 ? -6.015 -23.677 -7.253 1.00 39.62 248 PRO F CA 1
ATOM 16764 C C . PRO F 1 248 ? -5.460 -22.359 -6.711 1.00 39.04 248 PRO F C 1
ATOM 16765 O O . PRO F 1 248 ? -5.776 -21.291 -7.235 1.00 38.16 248 PRO F O 1
ATOM 16769 N N . ALA F 1 249 ? -4.635 -22.428 -5.673 1.00 37.65 249 ALA F N 1
ATOM 16770 C CA . ALA F 1 249 ? -4.077 -21.215 -5.088 1.00 35.68 249 ALA F CA 1
ATOM 16771 C C . ALA F 1 249 ? -2.559 -21.215 -5.099 1.00 33.68 249 ALA F C 1
ATOM 16772 O O . ALA F 1 249 ? -1.934 -20.287 -5.612 1.00 34.46 249 ALA F O 1
ATOM 16774 N N . ILE F 1 250 ? -1.969 -22.259 -4.529 1.00 33.17 250 ILE F N 1
ATOM 16775 C CA . ILE F 1 250 ? -0.520 -22.365 -4.462 1.00 32.23 250 ILE F CA 1
ATOM 16776 C C . ILE F 1 250 ? -0.140 -23.830 -4.270 1.00 32.59 250 ILE F C 1
ATOM 16777 O O . ILE F 1 250 ? -0.969 -24.635 -3.841 1.00 32.21 250 ILE F O 1
ATOM 16782 N N . GLN F 1 251 ? 1.103 -24.176 -4.595 1.00 33.28 251 GLN F N 1
ATOM 16783 C CA . GLN F 1 251 ? 1.565 -25.554 -4.459 1.00 35.50 251 GLN F CA 1
ATOM 16784 C C . GLN F 1 251 ? 2.872 -25.686 -3.686 1.00 34.71 251 GLN F C 1
ATOM 16785 O O . GLN F 1 251 ? 3.657 -24.744 -3.605 1.00 33.76 251 GLN F O 1
ATOM 16791 N N . GLY F 1 252 ? 3.095 -26.880 -3.140 1.00 34.66 252 GLY F N 1
ATOM 16792 C CA . GLY F 1 252 ? 4.296 -27.156 -2.377 1.00 34.09 252 GLY F CA 1
ATOM 16793 C C . GLY F 1 252 ? 5.524 -27.424 -3.226 1.00 33.47 252 GLY F C 1
ATOM 16794 O O . GLY F 1 252 ? 5.550 -27.114 -4.412 1.00 34.24 252 GLY F O 1
ATOM 16795 N N . HIS F 1 253 ? 6.544 -28.015 -2.616 1.00 33.09 253 HIS F N 1
ATOM 16796 C CA . HIS F 1 253 ? 7.790 -28.290 -3.318 1.00 34.52 253 HIS F CA 1
ATOM 16797 C C . HIS F 1 253 ? 8.237 -29.743 -3.167 1.00 34.54 253 HIS F C 1
ATOM 16798 O O . HIS F 1 253 ? 8.395 -30.243 -2.054 1.00 34.94 253 HIS F O 1
ATOM 16805 N N . MET F 1 254 ? 8.432 -30.425 -4.291 1.00 34.42 254 MET F N 1
ATOM 16806 C CA . MET F 1 254 ? 8.875 -31.816 -4.253 1.00 33.88 254 MET F CA 1
ATOM 16807 C C . MET F 1 254 ? 10.396 -31.863 -4.263 1.00 32.74 254 MET F C 1
ATOM 16808 O O . MET F 1 254 ? 11.049 -30.939 -4.746 1.00 32.51 254 MET F O 1
ATOM 16813 N N . GLY F 1 255 ? 10.957 -32.938 -3.724 1.00 33.25 255 GLY F N 1
ATOM 16814 C CA . GLY F 1 255 ? 12.399 -33.074 -3.691 1.00 34.66 255 GLY F CA 1
ATOM 16815 C C . GLY F 1 255 ? 12.801 -34.488 -3.331 1.00 36.32 255 GLY F C 1
ATOM 16816 O O . GLY F 1 255 ? 11.978 -35.261 -2.851 1.00 38.49 255 GLY F O 1
ATOM 16817 N N . SER F 1 256 ? 14.067 -34.825 -3.550 1.00 37.58 256 SER F N 1
ATOM 16818 C CA . SER F 1 256 ? 14.569 -36.164 -3.257 1.00 39.65 256 SER F CA 1
ATOM 16819 C C . SER F 1 256 ? 14.856 -36.415 -1.785 1.00 39.49 256 SER F C 1
ATOM 16820 O O . SER F 1 256 ? 14.804 -37.558 -1.326 1.00 38.82 256 SER F O 1
ATOM 16823 N N . LYS F 1 257 ? 15.160 -35.354 -1.044 1.00 38.63 257 LYS F N 1
ATOM 16824 C CA . LYS F 1 257 ? 15.498 -35.503 0.366 1.00 38.51 257 LYS F CA 1
ATOM 16825 C C . LYS F 1 257 ? 14.377 -35.221 1.364 1.00 38.06 257 LYS F C 1
ATOM 16826 O O . LYS F 1 257 ? 13.668 -34.222 1.265 1.00 37.55 257 LYS F O 1
ATOM 16832 N N . MET F 1 258 ? 14.238 -36.127 2.327 1.00 37.95 258 MET F N 1
ATOM 16833 C CA . MET F 1 258 ? 13.237 -36.024 3.381 1.00 39.56 258 MET F CA 1
ATOM 16834 C C . MET F 1 258 ? 13.957 -35.580 4.649 1.00 38.57 258 MET F C 1
ATOM 16835 O O . MET F 1 258 ? 14.842 -36.283 5.141 1.00 38.53 258 MET F O 1
ATOM 16840 N N . VAL F 1 259 ? 13.581 -34.420 5.177 1.00 37.41 259 VAL F N 1
ATOM 16841 C CA . VAL F 1 259 ? 14.207 -33.909 6.391 1.00 36.10 259 VAL F CA 1
ATOM 16842 C C . VAL F 1 259 ? 13.159 -33.625 7.463 1.00 36.67 259 VAL F C 1
ATOM 16843 O O . VAL F 1 259 ? 11.956 -33.684 7.199 1.00 35.83 259 VAL F O 1
ATOM 16847 N N . ALA F 1 260 ? 13.623 -33.327 8.672 1.00 36.71 260 ALA F N 1
ATOM 16848 C CA . ALA F 1 260 ? 12.733 -33.034 9.790 1.00 38.16 260 ALA F CA 1
ATOM 16849 C C . ALA F 1 260 ? 11.723 -34.161 9.983 1.00 38.91 260 ALA F C 1
ATOM 16850 O O . ALA F 1 260 ? 10.527 -33.918 10.135 1.00 39.91 260 ALA F O 1
ATOM 16852 N N . ILE F 1 261 ? 12.218 -35.395 9.976 1.00 40.42 261 ILE F N 1
ATOM 16853 C CA . ILE F 1 261 ? 11.374 -36.573 10.154 1.00 40.35 261 ILE F CA 1
ATOM 16854 C C . ILE F 1 261 ? 10.976 -36.675 11.617 1.00 39.95 261 ILE F C 1
ATOM 16855 O O . ILE F 1 261 ? 9.862 -37.078 11.952 1.00 39.69 261 ILE F O 1
ATOM 16860 N N . SER F 1 262 ? 11.907 -36.309 12.487 1.00 39.24 262 SER F N 1
ATOM 16861 C CA . SER F 1 262 ? 11.671 -36.347 13.917 1.00 39.38 262 SER F CA 1
ATOM 16862 C C . SER F 1 262 ? 11.949 -34.979 14.535 1.00 38.28 262 SER F C 1
ATOM 16863 O O . SER F 1 262 ? 13.069 -34.470 14.455 1.00 37.79 262 SER F O 1
ATOM 16866 N N . ILE F 1 263 ? 10.923 -34.386 15.138 1.00 35.43 263 ILE F N 1
ATOM 16867 C CA . ILE F 1 263 ? 11.060 -33.087 15.783 1.00 33.07 263 ILE F CA 1
ATOM 16868 C C . ILE F 1 263 ? 10.639 -33.214 17.242 1.00 31.74 263 ILE F C 1
ATOM 16869 O O . ILE F 1 263 ? 9.584 -33.772 17.548 1.00 30.25 263 ILE F O 1
ATOM 16874 N N . SER F 1 264 ? 11.469 -32.698 18.141 1.00 28.63 264 SER F N 1
ATOM 16875 C CA . SER F 1 264 ? 11.167 -32.757 19.563 1.00 28.80 264 SER F CA 1
ATOM 16876 C C . SER F 1 264 ? 11.682 -31.518 20.292 1.00 28.14 264 SER F C 1
ATOM 16877 O O . SER F 1 264 ? 12.641 -30.880 19.856 1.00 27.42 264 SER F O 1
ATOM 16880 N N . VAL F 1 265 ? 11.033 -31.180 21.400 1.00 27.84 265 VAL F N 1
ATOM 16881 C CA . VAL F 1 265 ? 11.438 -30.035 22.201 1.00 28.49 265 VAL F CA 1
ATOM 16882 C C . VAL F 1 265 ? 11.629 -30.535 23.623 1.00 28.50 265 VAL F C 1
ATOM 16883 O O . VAL F 1 265 ? 10.892 -31.410 24.083 1.00 28.60 265 VAL F O 1
ATOM 16887 N N . TRP F 1 266 ? 12.627 -29.989 24.311 1.00 28.06 266 TRP F N 1
ATOM 16888 C CA . TRP F 1 266 ? 12.945 -30.426 25.665 1.00 27.55 266 TRP F CA 1
ATOM 16889 C C . TRP F 1 266 ? 13.197 -29.277 26.632 1.00 27.42 266 TRP F C 1
ATOM 16890 O O . TRP F 1 266 ? 13.676 -28.216 26.231 1.00 28.39 266 TRP F O 1
ATOM 16901 N N . LEU F 1 267 ? 12.868 -29.490 27.905 1.00 26.32 267 LEU F N 1
ATOM 16902 C CA . LEU F 1 267 ? 13.118 -28.480 28.922 1.00 27.24 267 LEU F CA 1
ATOM 16903 C C . LEU F 1 267 ? 14.636 -28.313 28.964 1.00 28.56 267 LEU F C 1
ATOM 16904 O O . LEU F 1 267 ? 15.376 -29.278 28.758 1.00 27.64 267 LEU F O 1
ATOM 16909 N N . PRO F 1 268 ? 15.124 -27.096 29.255 1.00 28.30 268 PRO F N 1
ATOM 16910 C CA . PRO F 1 268 ? 14.385 -25.869 29.568 1.00 27.25 268 PRO F CA 1
ATOM 16911 C C . PRO F 1 268 ? 13.769 -25.151 28.365 1.00 27.33 268 PRO F C 1
ATOM 16912 O O . PRO F 1 268 ? 13.111 -24.121 28.525 1.00 28.01 268 PRO F O 1
ATOM 16916 N N . GLY F 1 269 ? 13.985 -25.688 27.166 1.00 27.08 269 GLY F N 1
ATOM 16917 C CA . GLY F 1 269 ? 13.437 -25.077 25.966 1.00 27.09 269 GLY F CA 1
ATOM 16918 C C . GLY F 1 269 ? 14.418 -25.182 24.811 1.00 29.48 269 GLY F C 1
ATOM 16919 O O . GLY F 1 269 ? 14.953 -24.179 24.335 1.00 29.43 269 GLY F O 1
ATOM 16920 N N . VAL F 1 270 ? 14.664 -26.407 24.363 1.00 29.02 270 VAL F N 1
ATOM 16921 C CA . VAL F 1 270 ? 15.600 -26.639 23.274 1.00 29.90 270 VAL F CA 1
ATOM 16922 C C . VAL F 1 270 ? 15.021 -27.628 22.267 1.00 28.93 270 VAL F C 1
ATOM 16923 O O . VAL F 1 270 ? 14.465 -28.662 22.631 1.00 29.12 270 VAL F O 1
ATOM 16927 N N . LEU F 1 271 ? 15.161 -27.286 20.995 1.00 28.85 271 LEU F N 1
ATOM 16928 C CA . LEU F 1 271 ? 14.631 -28.079 19.898 1.00 29.00 271 LEU F CA 1
ATOM 16929 C C . LEU F 1 271 ? 15.648 -29.017 19.251 1.00 30.60 271 LEU F C 1
ATOM 16930 O O . LEU F 1 271 ? 16.847 -28.737 19.223 1.00 30.28 271 LEU F O 1
ATOM 16935 N N . LYS F 1 272 ? 15.146 -30.132 18.729 1.00 30.70 272 LYS F N 1
ATOM 16936 C CA . LYS F 1 272 ? 15.967 -31.109 18.021 1.00 31.03 272 LYS F CA 1
ATOM 16937 C C . LYS F 1 272 ? 15.194 -31.477 16.754 1.00 30.82 272 LYS F C 1
ATOM 16938 O O . LYS F 1 272 ? 14.070 -31.977 16.829 1.00 30.75 272 LYS F O 1
ATOM 16944 N N . VAL F 1 273 ? 15.789 -31.196 15.599 1.00 30.75 273 VAL F N 1
ATOM 16945 C CA . VAL F 1 273 ? 15.171 -31.488 14.308 1.00 31.18 273 VAL F CA 1
ATOM 16946 C C . VAL F 1 273 ? 16.088 -32.498 13.629 1.00 33.59 273 VAL F C 1
ATOM 16947 O O . VAL F 1 273 ? 17.229 -32.182 13.272 1.00 31.14 273 VAL F O 1
ATOM 16951 N N . ASP F 1 274 ? 15.583 -33.715 13.453 1.00 33.96 274 ASP F N 1
ATOM 16952 C CA . ASP F 1 274 ? 16.384 -34.787 12.883 1.00 35.83 274 ASP F CA 1
ATOM 16953 C C . ASP F 1 274 ? 15.680 -35.560 11.765 1.00 35.90 274 ASP F C 1
ATOM 16954 O O . ASP F 1 274 ? 14.586 -36.088 11.958 1.00 36.43 274 ASP F O 1
ATOM 16959 N N . PRO F 1 275 ? 16.295 -35.619 10.571 1.00 35.76 275 PRO F N 1
ATOM 16960 C CA . PRO F 1 275 ? 17.575 -34.998 10.211 1.00 34.89 275 PRO F CA 1
ATOM 16961 C C . PRO F 1 275 ? 17.310 -33.640 9.555 1.00 33.82 275 PRO F C 1
ATOM 16962 O O . PRO F 1 275 ? 16.274 -33.453 8.917 1.00 34.49 275 PRO F O 1
ATOM 16966 N N . PHE F 1 276 ? 18.241 -32.701 9.700 1.00 31.87 276 PHE F N 1
ATOM 16967 C CA . PHE F 1 276 ? 18.061 -31.368 9.126 1.00 31.92 276 PHE F CA 1
ATOM 16968 C C . PHE F 1 276 ? 19.356 -30.568 9.283 1.00 30.77 276 PHE F C 1
ATOM 16969 O O . PHE F 1 276 ? 20.064 -30.721 10.276 1.00 29.85 276 PHE F O 1
ATOM 16977 N N . PRO F 1 277 ? 19.693 -29.716 8.297 1.00 30.68 277 PRO F N 1
ATOM 16978 C CA . PRO F 1 277 ? 18.966 -29.443 7.052 1.00 31.81 277 PRO F CA 1
ATOM 16979 C C . PRO F 1 277 ? 19.256 -30.459 5.943 1.00 33.44 277 PRO F C 1
ATOM 16980 O O . PRO F 1 277 ? 18.856 -30.270 4.795 1.00 33.91 277 PRO F O 1
ATOM 16984 N N . ASP F 1 278 ? 19.956 -31.530 6.297 1.00 35.50 278 ASP F N 1
ATOM 16985 C CA . ASP F 1 278 ? 20.309 -32.577 5.341 1.00 36.48 278 ASP F CA 1
ATOM 16986 C C . ASP F 1 278 ? 20.211 -33.926 6.041 1.00 37.38 278 ASP F C 1
ATOM 16987 O O . ASP F 1 278 ? 20.335 -34.006 7.266 1.00 36.30 278 ASP F O 1
ATOM 16992 N N . PRO F 1 279 ? 19.963 -35.004 5.278 1.00 37.82 279 PRO F N 1
ATOM 16993 C CA . PRO F 1 279 ? 19.857 -36.338 5.876 1.00 37.76 279 PRO F CA 1
ATOM 16994 C C . PRO F 1 279 ? 21.058 -36.711 6.740 1.00 37.15 279 PRO F C 1
ATOM 16995 O O . PRO F 1 279 ? 20.947 -37.534 7.645 1.00 38.43 279 PRO F O 1
ATOM 16999 N N . THR F 1 280 ? 22.202 -36.095 6.468 1.00 37.86 280 THR F N 1
ATOM 17000 C CA . THR F 1 280 ? 23.415 -36.386 7.226 1.00 40.28 280 THR F CA 1
ATOM 17001 C C . THR F 1 280 ? 23.619 -35.464 8.431 1.00 41.70 280 THR F C 1
ATOM 17002 O O . THR F 1 280 ? 24.636 -35.563 9.123 1.00 43.11 280 THR F O 1
ATOM 17006 N N . LEU F 1 281 ? 22.660 -34.578 8.691 1.00 39.93 281 LEU F N 1
ATOM 17007 C CA . LEU F 1 281 ? 22.792 -33.639 9.806 1.00 38.80 281 LEU F CA 1
ATOM 17008 C C . LEU F 1 281 ? 21.621 -33.621 10.785 1.00 37.25 281 LEU F C 1
ATOM 17009 O O . LEU F 1 281 ? 20.541 -34.140 10.506 1.00 36.55 281 LEU F O 1
ATOM 17014 N N . THR F 1 282 ? 21.860 -33.012 11.941 1.00 36.91 282 THR F N 1
ATOM 17015 C CA . THR F 1 282 ? 20.849 -32.860 12.980 1.00 35.12 282 THR F CA 1
ATOM 17016 C C . THR F 1 282 ? 20.963 -31.431 13.509 1.00 35.13 282 THR F C 1
ATOM 17017 O O . THR F 1 282 ? 22.066 -30.959 13.801 1.00 32.72 282 THR F O 1
ATOM 17021 N N . GLN F 1 283 ? 19.828 -30.745 13.624 1.00 33.16 283 GLN F N 1
ATOM 17022 C CA . GLN F 1 283 ? 19.827 -29.368 14.109 1.00 32.34 283 GLN F CA 1
ATOM 17023 C C . GLN F 1 283 ? 19.257 -29.255 15.518 1.00 32.11 283 GLN F C 1
ATOM 17024 O O . GLN F 1 283 ? 18.221 -29.848 15.827 1.00 31.73 283 GLN F O 1
ATOM 17030 N N . PHE F 1 284 ? 19.952 -28.500 16.366 1.00 31.64 284 PHE F N 1
ATOM 17031 C CA . PHE F 1 284 ? 19.535 -28.275 17.747 1.00 31.14 284 PHE F CA 1
ATOM 17032 C C . PHE F 1 284 ? 19.444 -26.764 17.948 1.00 31.00 284 PHE F C 1
ATOM 17033 O O . PHE F 1 284 ? 20.373 -26.038 17.589 1.00 30.96 284 PHE F O 1
ATOM 17041 N N . GLU F 1 285 ? 18.338 -26.291 18.521 1.00 29.22 285 GLU F N 1
ATOM 17042 C CA . GLU F 1 285 ? 18.161 -24.857 18.748 1.00 28.52 285 GLU F CA 1
ATOM 17043 C C . GLU F 1 285 ? 17.803 -24.528 20.190 1.00 28.04 285 GLU F C 1
ATOM 17044 O O . GLU F 1 285 ? 17.034 -25.248 20.827 1.00 28.21 285 GLU F O 1
ATOM 17050 N N . TRP F 1 286 ? 18.363 -23.428 20.689 1.00 26.55 286 TRP F N 1
ATOM 17051 C CA . TRP F 1 286 ? 18.083 -22.934 22.034 1.00 25.30 286 TRP F CA 1
ATOM 17052 C C . TRP F 1 286 ? 17.512 -21.530 21.873 1.00 25.05 286 TRP F C 1
ATOM 17053 O O . TRP F 1 286 ? 17.833 -20.826 20.916 1.00 24.93 286 TRP F O 1
ATOM 17064 N N . TYR F 1 287 ? 16.669 -21.130 22.815 1.00 24.47 287 TYR F N 1
ATOM 17065 C CA . TYR F 1 287 ? 16.057 -19.805 22.807 1.00 23.96 287 TYR F CA 1
ATOM 17066 C C . TYR F 1 287 ? 16.295 -19.342 24.237 1.00 25.02 287 TYR F C 1
ATOM 17067 O O . TYR F 1 287 ? 15.395 -19.377 25.075 1.00 25.44 287 TYR F O 1
ATOM 17076 N N . VAL F 1 288 ? 17.531 -18.940 24.512 1.00 25.46 288 VAL F N 1
ATOM 17077 C CA . VAL F 1 288 ? 17.918 -18.521 25.849 1.00 24.14 288 VAL F CA 1
ATOM 17078 C C . VAL F 1 288 ? 17.419 -17.132 26.201 1.00 24.11 288 VAL F C 1
ATOM 17079 O O . VAL F 1 288 ? 17.691 -16.159 25.495 1.00 23.50 288 VAL F O 1
ATOM 17083 N N . PRO F 1 289 ? 16.673 -17.024 27.306 1.00 24.41 289 PRO F N 1
ATOM 17084 C CA . PRO F 1 289 ? 16.150 -15.719 27.726 1.00 24.38 289 PRO F CA 1
ATOM 17085 C C . PRO F 1 289 ? 17.307 -14.778 28.077 1.00 24.00 289 PRO F C 1
ATOM 17086 O O . PRO F 1 289 ? 18.227 -15.173 28.781 1.00 24.32 289 PRO F O 1
ATOM 17090 N N . ILE F 1 290 ? 17.271 -13.555 27.559 1.00 23.28 290 ILE F N 1
ATOM 17091 C CA . ILE F 1 290 ? 18.281 -12.557 27.887 1.00 24.64 290 ILE F CA 1
ATOM 17092 C C . ILE F 1 290 ? 17.574 -11.679 28.925 1.00 24.61 290 ILE F C 1
ATOM 17093 O O . ILE F 1 290 ? 18.060 -11.492 30.035 1.00 26.17 290 ILE F O 1
ATOM 17098 N N . ASP F 1 291 ? 16.423 -11.141 28.540 1.00 25.60 291 ASP F N 1
ATOM 17099 C CA . ASP F 1 291 ? 15.582 -10.364 29.441 1.00 25.81 291 ASP F CA 1
ATOM 17100 C C . ASP F 1 291 ? 14.169 -10.586 28.915 1.00 27.00 291 ASP F C 1
ATOM 17101 O O . ASP F 1 291 ? 13.977 -11.398 28.012 1.00 25.64 291 ASP F O 1
ATOM 17106 N N . GLU F 1 292 ? 13.183 -9.885 29.461 1.00 27.10 292 GLU F N 1
ATOM 17107 C CA . GLU F 1 292 ? 11.802 -10.093 29.033 1.00 27.63 292 GLU F CA 1
ATOM 17108 C C . GLU F 1 292 ? 11.510 -9.918 27.537 1.00 26.69 292 GLU F C 1
ATOM 17109 O O . GLU F 1 292 ? 10.635 -10.595 26.999 1.00 25.72 292 GLU F O 1
ATOM 17115 N N . GLY F 1 293 ? 12.229 -9.019 26.869 1.00 24.38 293 GLY F N 1
ATOM 17116 C CA . GLY F 1 293 ? 11.970 -8.788 25.457 1.00 25.28 293 GLY F CA 1
ATOM 17117 C C . GLY F 1 293 ? 12.954 -9.353 24.439 1.00 25.60 293 GLY F C 1
ATOM 17118 O O . GLY F 1 293 ? 12.793 -9.123 23.235 1.00 25.52 293 GLY F O 1
ATOM 17119 N N . HIS F 1 294 ? 13.960 -10.097 24.893 1.00 25.05 294 HIS F N 1
ATOM 17120 C CA . HIS F 1 294 ? 14.956 -10.648 23.971 1.00 25.57 294 HIS F CA 1
ATOM 17121 C C . HIS F 1 294 ? 15.448 -12.033 24.355 1.00 24.59 294 HIS F C 1
ATOM 17122 O O . HIS F 1 294 ? 15.471 -12.399 25.533 1.00 24.71 294 HIS F O 1
ATOM 17129 N N . HIS F 1 295 ? 15.856 -12.799 23.352 1.00 23.93 295 HIS F N 1
ATOM 17130 C CA . HIS F 1 295 ? 16.421 -14.109 23.611 1.00 23.36 295 HIS F CA 1
ATOM 17131 C C . HIS F 1 295 ? 17.588 -14.370 22.675 1.00 23.35 295 HIS F C 1
ATOM 17132 O O . HIS F 1 295 ? 17.719 -13.735 21.625 1.00 22.90 295 HIS F O 1
ATOM 17139 N N . LEU F 1 296 ? 18.458 -15.284 23.088 1.00 23.99 296 LEU F N 1
ATOM 17140 C CA . LEU F 1 296 ? 19.624 -15.658 22.300 1.00 26.15 296 LEU F CA 1
ATOM 17141 C C . LEU F 1 296 ? 19.205 -16.876 21.480 1.00 24.87 296 LEU F C 1
ATOM 17142 O O . LEU F 1 296 ? 18.958 -17.945 22.040 1.00 24.02 296 LEU F O 1
ATOM 17147 N N . TYR F 1 297 ? 19.093 -16.706 20.166 1.00 25.12 297 TYR F N 1
ATOM 17148 C CA . TYR F 1 297 ? 18.722 -17.812 19.287 1.00 25.88 297 TYR F CA 1
ATOM 17149 C C . TYR F 1 297 ? 20.006 -18.516 18.875 1.00 26.88 297 TYR F C 1
ATOM 17150 O O . TYR F 1 297 ? 20.773 -18.004 18.057 1.00 28.31 297 TYR F O 1
ATOM 17159 N N . LEU F 1 298 ? 20.229 -19.685 19.466 1.00 27.08 298 LEU F N 1
ATOM 17160 C CA . LEU F 1 298 ? 21.420 -20.499 19.228 1.00 28.20 298 LEU F CA 1
ATOM 17161 C C . LEU F 1 298 ? 21.089 -21.660 18.282 1.00 29.21 298 LEU F C 1
ATOM 17162 O O . LEU F 1 298 ? 20.235 -22.491 18.593 1.00 29.65 298 LEU F O 1
ATOM 17167 N N . GLN F 1 299 ? 21.768 -21.718 17.141 1.00 27.76 299 GLN F N 1
ATOM 17168 C CA . GLN F 1 299 ? 21.547 -22.778 16.158 1.00 28.24 299 GLN F CA 1
ATOM 17169 C C . GLN F 1 299 ? 22.784 -23.660 16.031 1.00 28.60 299 GLN F C 1
ATOM 17170 O O . GLN F 1 299 ? 23.819 -23.202 15.561 1.00 29.24 299 GLN F O 1
ATOM 17176 N N . MET F 1 300 ? 22.668 -24.919 16.441 1.00 29.30 300 MET F N 1
ATOM 17177 C CA . MET F 1 300 ? 23.781 -25.860 16.363 1.00 30.11 300 MET F CA 1
ATOM 17178 C C . MET F 1 300 ? 23.497 -26.959 15.341 1.00 31.15 300 MET F C 1
ATOM 17179 O O . MET F 1 300 ? 22.369 -27.452 15.248 1.00 30.56 300 MET F O 1
ATOM 17184 N N . LEU F 1 301 ? 24.522 -27.335 14.578 1.00 31.43 301 LEU F N 1
ATOM 17185 C CA . LEU F 1 301 ? 24.400 -28.413 13.596 1.00 32.46 301 LEU F CA 1
ATOM 17186 C C . LEU F 1 301 ? 25.384 -29.512 13.989 1.00 34.05 301 LEU F C 1
ATOM 17187 O O . LEU F 1 301 ? 26.553 -29.240 14.280 1.00 34.84 301 LEU F O 1
ATOM 17192 N N . GLY F 1 302 ? 24.904 -30.749 14.020 1.00 34.33 302 GLY F N 1
ATOM 17193 C CA . GLY F 1 302 ? 25.769 -31.853 14.381 1.00 36.70 302 GLY F CA 1
ATOM 17194 C C . GLY F 1 302 ? 25.777 -32.967 13.349 1.00 37.95 302 GLY F C 1
ATOM 17195 O O . GLY F 1 302 ? 24.786 -33.199 12.658 1.00 36.47 302 GLY F O 1
ATOM 17196 N N . ARG F 1 303 ? 26.914 -33.647 13.240 1.00 40.40 303 ARG F N 1
ATOM 17197 C CA . ARG F 1 303 ? 27.075 -34.765 12.315 1.00 41.79 303 ARG F CA 1
ATOM 17198 C C . ARG F 1 303 ? 27.963 -35.821 12.956 1.00 41.69 303 ARG F C 1
ATOM 17199 O O . ARG F 1 303 ? 29.028 -35.503 13.479 1.00 40.32 303 ARG F O 1
ATOM 17207 N N . ARG F 1 304 ? 27.522 -37.073 12.924 1.00 43.07 304 ARG F N 1
ATOM 17208 C CA . ARG F 1 304 ? 28.319 -38.153 13.490 1.00 45.79 304 ARG F CA 1
ATOM 17209 C C . ARG F 1 304 ? 29.605 -38.257 12.676 1.00 46.29 304 ARG F C 1
ATOM 17210 O O . ARG F 1 304 ? 29.570 -38.317 11.447 1.00 46.43 304 ARG F O 1
ATOM 17218 N N . VAL F 1 305 ? 30.738 -38.256 13.370 1.00 47.46 305 VAL F N 1
ATOM 17219 C CA . VAL F 1 305 ? 32.041 -38.327 12.720 1.00 48.67 305 VAL F CA 1
ATOM 17220 C C . VAL F 1 305 ? 32.881 -39.472 13.281 1.00 49.81 305 VAL F C 1
ATOM 17221 O O . VAL F 1 305 ? 32.866 -39.731 14.485 1.00 49.61 305 VAL F O 1
ATOM 17225 N N . GLY F 1 306 ? 33.615 -40.152 12.401 1.00 51.66 306 GLY F N 1
ATOM 17226 C CA . GLY F 1 306 ? 34.440 -41.270 12.830 1.00 51.74 306 GLY F CA 1
ATOM 17227 C C . GLY F 1 306 ? 35.933 -41.058 12.656 1.00 52.96 306 GLY F C 1
ATOM 17228 O O . GLY F 1 306 ? 36.728 -41.963 12.916 1.00 53.98 306 GLY F O 1
ATOM 17229 N N . SER F 1 307 ? 36.322 -39.867 12.215 1.00 52.96 307 SER F N 1
ATOM 17230 C CA . SER F 1 307 ? 37.732 -39.553 12.019 1.00 53.44 307 SER F CA 1
ATOM 17231 C C . SER F 1 307 ? 37.932 -38.046 12.046 1.00 54.05 307 SER F C 1
ATOM 17232 O O . SER F 1 307 ? 37.029 -37.287 11.694 1.00 55.13 307 SER F O 1
ATOM 17235 N N . GLU F 1 308 ? 39.121 -37.616 12.456 1.00 53.69 308 GLU F N 1
ATOM 17236 C CA . GLU F 1 308 ? 39.428 -36.194 12.523 1.00 53.74 308 GLU F CA 1
ATOM 17237 C C . GLU F 1 308 ? 39.353 -35.567 11.132 1.00 53.25 308 GLU F C 1
ATOM 17238 O O . GLU F 1 308 ? 39.155 -34.358 10.991 1.00 54.01 308 GLU F O 1
ATOM 17244 N N . GLU F 1 309 ? 39.505 -36.396 10.106 1.00 52.19 309 GLU F N 1
ATOM 17245 C CA . GLU F 1 309 ? 39.453 -35.914 8.731 1.00 51.75 309 GLU F CA 1
ATOM 17246 C C . GLU F 1 309 ? 38.043 -35.486 8.348 1.00 50.34 309 GLU F C 1
ATOM 17247 O O . GLU F 1 309 ? 37.844 -34.405 7.793 1.00 50.78 309 GLU F O 1
ATOM 17253 N N . GLU F 1 310 ? 37.064 -36.335 8.634 1.00 48.89 310 GLU F N 1
ATOM 17254 C CA . GLU F 1 310 ? 35.686 -36.004 8.306 1.00 50.05 310 GLU F CA 1
ATOM 17255 C C . GLU F 1 310 ? 35.137 -34.973 9.295 1.00 48.94 310 GLU F C 1
ATOM 17256 O O . GLU F 1 310 ? 34.091 -34.368 9.058 1.00 48.95 310 GLU F O 1
ATOM 17262 N N . ALA F 1 311 ? 35.858 -34.775 10.396 1.00 48.01 311 ALA F N 1
ATOM 17263 C CA . ALA F 1 311 ? 35.477 -33.790 11.402 1.00 48.38 311 ALA F CA 1
ATOM 17264 C C . ALA F 1 311 ? 35.875 -32.438 10.825 1.00 48.30 311 ALA F C 1
ATOM 17265 O O . ALA F 1 311 ? 35.123 -31.468 10.899 1.00 48.73 311 ALA F O 1
ATOM 17267 N N . ARG F 1 312 ? 37.068 -32.390 10.241 1.00 48.41 312 ARG F N 1
ATOM 17268 C CA . ARG F 1 312 ? 37.575 -31.176 9.618 1.00 48.51 312 ARG F CA 1
ATOM 17269 C C . ARG F 1 312 ? 36.772 -30.915 8.349 1.00 47.39 312 ARG F C 1
ATOM 17270 O O . ARG F 1 312 ? 36.637 -29.777 7.901 1.00 47.31 312 ARG F O 1
ATOM 17278 N N . SER F 1 313 ? 36.228 -31.984 7.780 1.00 46.69 313 SER F N 1
ATOM 17279 C CA . SER F 1 313 ? 35.425 -31.878 6.571 1.00 46.47 313 SER F CA 1
ATOM 17280 C C . SER F 1 313 ? 34.071 -31.237 6.885 1.00 45.17 313 SER F C 1
ATOM 17281 O O . SER F 1 313 ? 33.585 -30.388 6.137 1.00 45.00 313 SER F O 1
ATOM 17284 N N . PHE F 1 314 ? 33.462 -31.655 7.989 1.00 44.00 314 PHE F N 1
ATOM 17285 C CA . PHE F 1 314 ? 32.173 -31.106 8.392 1.00 43.51 314 PHE F CA 1
ATOM 17286 C C . PHE F 1 314 ? 32.329 -29.621 8.722 1.00 43.40 314 PHE F C 1
ATOM 17287 O O . PHE F 1 314 ? 31.515 -28.792 8.309 1.00 43.41 314 PHE F O 1
ATOM 17295 N N . GLU F 1 315 ? 33.388 -29.296 9.455 1.00 43.36 315 GLU F N 1
ATOM 17296 C CA . GLU F 1 315 ? 33.672 -27.922 9.848 1.00 44.81 315 GLU F CA 1
ATOM 17297 C C . GLU F 1 315 ? 33.673 -26.992 8.634 1.00 44.81 315 GLU F C 1
ATOM 17298 O O . GLU F 1 315 ? 33.133 -25.886 8.689 1.00 45.08 315 GLU F O 1
ATOM 17304 N N . ALA F 1 316 ? 34.275 -27.448 7.538 1.00 44.13 316 ALA F N 1
ATOM 17305 C CA . ALA F 1 316 ? 34.353 -26.651 6.316 1.00 42.80 316 ALA F CA 1
ATOM 17306 C C . ALA F 1 316 ? 33.002 -26.528 5.621 1.00 42.11 316 ALA F C 1
ATOM 17307 O O . ALA F 1 316 ? 32.657 -25.463 5.109 1.00 41.95 316 ALA F O 1
ATOM 17309 N N . GLU F 1 317 ? 32.246 -27.621 5.590 1.00 41.90 317 GLU F N 1
ATOM 17310 C CA . GLU F 1 317 ? 30.933 -27.612 4.958 1.00 41.99 317 GLU F CA 1
ATOM 17311 C C . GLU F 1 317 ? 29.986 -26.727 5.776 1.00 40.70 317 GLU F C 1
ATOM 17312 O O . GLU F 1 317 ? 29.137 -26.024 5.224 1.00 40.57 317 GLU F O 1
ATOM 17318 N N . PHE F 1 318 ? 30.138 -26.767 7.096 1.00 39.64 318 PHE F N 1
ATOM 17319 C CA . PHE F 1 318 ? 29.313 -25.950 7.980 1.00 38.79 318 PHE F CA 1
ATOM 17320 C C . PHE F 1 318 ? 29.459 -24.478 7.608 1.00 37.84 318 PHE F C 1
ATOM 17321 O O . PHE F 1 318 ? 28.473 -23.811 7.295 1.00 37.20 318 PHE F O 1
ATOM 17329 N N . ARG F 1 319 ? 30.695 -23.981 7.626 1.00 38.56 319 ARG F N 1
ATOM 17330 C CA . ARG F 1 319 ? 30.966 -22.578 7.312 1.00 40.14 319 ARG F CA 1
ATOM 17331 C C . ARG F 1 319 ? 30.743 -22.179 5.862 1.00 40.62 319 ARG F C 1
ATOM 17332 O O . ARG F 1 319 ? 30.211 -21.106 5.579 1.00 40.25 319 ARG F O 1
ATOM 17340 N N . GLU F 1 320 ? 31.163 -23.039 4.943 1.00 42.07 320 GLU F N 1
ATOM 17341 C CA . GLU F 1 320 ? 31.058 -22.733 3.522 1.00 42.66 320 GLU F CA 1
ATOM 17342 C C . GLU F 1 320 ? 29.703 -22.953 2.881 1.00 40.72 320 GLU F C 1
ATOM 17343 O O . GLU F 1 320 ? 29.418 -22.380 1.831 1.00 40.85 320 GLU F O 1
ATOM 17349 N N . LYS F 1 321 ? 28.854 -23.763 3.501 1.00 39.88 321 LYS F N 1
ATOM 17350 C CA . LYS F 1 321 ? 27.561 -24.037 2.894 1.00 39.57 321 LYS F CA 1
ATOM 17351 C C . LYS F 1 321 ? 26.323 -23.886 3.777 1.00 38.21 321 LYS F C 1
ATOM 17352 O O . LYS F 1 321 ? 25.465 -23.048 3.518 1.00 38.58 321 LYS F O 1
ATOM 17358 N N . TRP F 1 322 ? 26.241 -24.711 4.811 1.00 37.78 322 TRP F N 1
ATOM 17359 C CA . TRP F 1 322 ? 25.086 -24.731 5.698 1.00 37.36 322 TRP F CA 1
ATOM 17360 C C . TRP F 1 322 ? 24.702 -23.442 6.415 1.00 36.61 322 TRP F C 1
ATOM 17361 O O . TRP F 1 322 ? 23.513 -23.143 6.548 1.00 36.32 322 TRP F O 1
ATOM 17372 N N . VAL F 1 323 ? 25.687 -22.672 6.866 1.00 35.28 323 VAL F N 1
ATOM 17373 C CA . VAL F 1 323 ? 25.394 -21.426 7.563 1.00 34.39 323 VAL F CA 1
ATOM 17374 C C . VAL F 1 323 ? 24.499 -20.507 6.744 1.00 35.71 323 VAL F C 1
ATOM 17375 O O . VAL F 1 323 ? 23.467 -20.042 7.231 1.00 35.73 323 VAL F O 1
ATOM 17379 N N . GLU F 1 324 ? 24.884 -20.250 5.498 1.00 35.90 324 GLU F N 1
ATOM 17380 C CA . GLU F 1 324 ? 24.102 -19.362 4.647 1.00 36.29 324 GLU F CA 1
ATOM 17381 C C . GLU F 1 324 ? 22.906 -20.031 3.989 1.00 35.64 324 GLU F C 1
ATOM 17382 O O . GLU F 1 324 ? 21.857 -19.413 3.831 1.00 34.93 324 GLU F O 1
ATOM 17388 N N . LEU F 1 325 ? 23.061 -21.292 3.605 1.00 35.68 325 LEU F N 1
ATOM 17389 C CA . LEU F 1 325 ? 21.984 -22.012 2.938 1.00 35.43 325 LEU F CA 1
ATOM 17390 C C . LEU F 1 325 ? 20.817 -22.352 3.860 1.00 34.23 325 LEU F C 1
ATOM 17391 O O . LEU F 1 325 ? 19.654 -22.198 3.476 1.00 32.72 325 LEU F O 1
ATOM 17396 N N . ALA F 1 326 ? 21.125 -22.814 5.070 1.00 32.25 326 ALA F N 1
ATOM 17397 C CA . ALA F 1 326 ? 20.086 -23.215 6.013 1.00 31.65 326 ALA F CA 1
ATOM 17398 C C . ALA F 1 326 ? 19.906 -22.321 7.243 1.00 31.50 326 ALA F C 1
ATOM 17399 O O . ALA F 1 326 ? 18.849 -21.714 7.422 1.00 32.46 326 ALA F O 1
ATOM 17401 N N . LEU F 1 327 ? 20.923 -22.254 8.094 1.00 31.16 327 LEU F N 1
ATOM 17402 C CA . LEU F 1 327 ? 20.829 -21.454 9.310 1.00 31.35 327 LEU F CA 1
ATOM 17403 C C . LEU F 1 327 ? 20.287 -20.059 9.035 1.00 31.26 327 LEU F C 1
ATOM 17404 O O . LEU F 1 327 ? 19.496 -19.533 9.815 1.00 30.69 327 LEU F O 1
ATOM 17409 N N . ASN F 1 328 ? 20.701 -19.461 7.924 1.00 31.44 328 ASN F N 1
ATOM 17410 C CA . ASN F 1 328 ? 20.194 -18.148 7.558 1.00 31.75 328 ASN F CA 1
ATOM 17411 C C . ASN F 1 328 ? 19.152 -18.316 6.451 1.00 31.59 328 ASN F C 1
ATOM 17412 O O . ASN F 1 328 ? 18.043 -17.787 6.543 1.00 31.92 328 ASN F O 1
ATOM 17417 N N . GLY F 1 329 ? 19.512 -19.073 5.418 1.00 31.49 329 GLY F N 1
ATOM 17418 C CA . GLY F 1 329 ? 18.619 -19.287 4.291 1.00 30.28 329 GLY F CA 1
ATOM 17419 C C . GLY F 1 329 ? 17.258 -19.867 4.622 1.00 30.12 329 GLY F C 1
ATOM 17420 O O . GLY F 1 329 ? 16.260 -19.540 3.980 1.00 31.09 329 GLY F O 1
ATOM 17421 N N . PHE F 1 330 ? 17.205 -20.739 5.618 1.00 29.67 330 PHE F N 1
ATOM 17422 C CA . PHE F 1 330 ? 15.937 -21.338 5.998 1.00 29.99 330 PHE F CA 1
ATOM 17423 C C . PHE F 1 330 ? 15.328 -20.619 7.210 1.00 28.97 330 PHE F C 1
ATOM 17424 O O . PHE F 1 330 ? 14.203 -20.119 7.147 1.00 28.52 330 PHE F O 1
ATOM 17432 N N . ASN F 1 331 ? 16.087 -20.546 8.298 1.00 28.09 331 ASN F N 1
ATOM 17433 C CA . ASN F 1 331 ? 15.601 -19.931 9.531 1.00 29.01 331 ASN F CA 1
ATOM 17434 C C . ASN F 1 331 ? 15.401 -18.415 9.607 1.00 28.94 331 ASN F C 1
ATOM 17435 O O . ASN F 1 331 ? 14.692 -17.943 10.497 1.00 29.44 331 ASN F O 1
ATOM 17440 N N . ASP F 1 332 ? 15.998 -17.640 8.705 1.00 29.50 332 ASP F N 1
ATOM 17441 C CA . ASP F 1 332 ? 15.804 -16.188 8.767 1.00 30.22 332 ASP F CA 1
ATOM 17442 C C . ASP F 1 332 ? 14.319 -15.834 8.702 1.00 30.29 332 ASP F C 1
ATOM 17443 O O . ASP F 1 332 ? 13.880 -14.846 9.302 1.00 30.31 332 ASP F O 1
ATOM 17448 N N . ASP F 1 333 ? 13.543 -16.633 7.976 1.00 29.81 333 ASP F N 1
ATOM 17449 C CA . ASP F 1 333 ? 12.109 -16.377 7.868 1.00 30.17 333 ASP F CA 1
ATOM 17450 C C . ASP F 1 333 ? 11.350 -16.616 9.181 1.00 27.95 333 ASP F C 1
ATOM 17451 O O . ASP F 1 333 ? 10.222 -16.153 9.336 1.00 27.49 333 ASP F O 1
ATOM 17456 N N . ASP F 1 334 ? 11.957 -17.340 10.117 1.00 27.22 334 ASP F N 1
ATOM 17457 C CA . ASP F 1 334 ? 11.301 -17.611 11.400 1.00 27.28 334 ASP F CA 1
ATOM 17458 C C . ASP F 1 334 ? 11.311 -16.365 12.299 1.00 27.42 334 ASP F C 1
ATOM 17459 O O . ASP F 1 334 ? 10.444 -16.211 13.161 1.00 26.93 334 ASP F O 1
ATOM 17464 N N . ILE F 1 335 ? 12.289 -15.486 12.097 1.00 26.11 335 ILE F N 1
ATOM 17465 C CA . ILE F 1 335 ? 12.413 -14.283 12.916 1.00 26.77 335 ILE F CA 1
ATOM 17466 C C . ILE F 1 335 ? 11.176 -13.391 12.875 1.00 26.50 335 ILE F C 1
ATOM 17467 O O . ILE F 1 335 ? 10.732 -12.895 13.907 1.00 27.72 335 ILE F O 1
ATOM 17472 N N . LEU F 1 336 ? 10.619 -13.196 11.687 1.00 26.53 336 LEU F N 1
ATOM 17473 C CA . LEU F 1 336 ? 9.430 -12.368 11.527 1.00 26.73 336 LEU F CA 1
ATOM 17474 C C . LEU F 1 336 ? 8.278 -12.945 12.353 1.00 26.58 336 LEU F C 1
ATOM 17475 O O . LEU F 1 336 ? 7.529 -12.203 12.990 1.00 25.73 336 LEU F O 1
ATOM 17480 N N . ALA F 1 337 ? 8.138 -14.269 12.335 1.00 25.44 337 ALA F N 1
ATOM 17481 C CA . ALA F 1 337 ? 7.077 -14.931 13.090 1.00 25.89 337 ALA F CA 1
ATOM 17482 C C . ALA F 1 337 ? 7.187 -14.587 14.579 1.00 24.67 337 ALA F C 1
ATOM 17483 O O . ALA F 1 337 ? 6.200 -14.224 15.215 1.00 24.07 337 ALA F O 1
ATOM 17485 N N . ARG F 1 338 ? 8.394 -14.705 15.124 1.00 24.05 338 ARG F N 1
ATOM 17486 C CA . ARG F 1 338 ? 8.618 -14.417 16.535 1.00 24.71 338 ARG F CA 1
ATOM 17487 C C . ARG F 1 338 ? 8.324 -12.958 16.872 1.00 24.28 338 ARG F C 1
ATOM 17488 O O . ARG F 1 338 ? 7.675 -12.668 17.875 1.00 23.08 338 ARG F O 1
ATOM 17496 N N . ARG F 1 339 ? 8.777 -12.046 16.017 1.00 25.35 339 ARG F N 1
ATOM 17497 C CA . ARG F 1 339 ? 8.565 -10.623 16.245 1.00 25.33 339 ARG F CA 1
ATOM 17498 C C . ARG F 1 339 ? 7.106 -10.218 16.122 1.00 24.76 339 ARG F C 1
ATOM 17499 O O . ARG F 1 339 ? 6.626 -9.368 16.876 1.00 23.40 339 ARG F O 1
ATOM 17507 N N . SER F 1 340 ? 6.396 -10.829 15.180 1.00 23.16 340 SER F N 1
ATOM 17508 C CA . SER F 1 340 ? 5.005 -10.476 14.965 1.00 22.66 340 SER F CA 1
ATOM 17509 C C . SER F 1 340 ? 4.075 -11.046 16.028 1.00 22.34 340 SER F C 1
ATOM 17510 O O . SER F 1 340 ? 3.040 -10.450 16.324 1.00 23.33 340 SER F O 1
ATOM 17513 N N . MET F 1 341 ? 4.423 -12.196 16.597 1.00 23.85 341 MET F N 1
ATOM 17514 C CA . MET F 1 341 ? 3.593 -12.773 17.656 1.00 22.78 341 MET F CA 1
ATOM 17515 C C . MET F 1 341 ? 3.906 -12.060 18.978 1.00 22.58 341 MET F C 1
ATOM 17516 O O . MET F 1 341 ? 3.042 -11.922 19.833 1.00 23.61 341 MET F O 1
ATOM 17521 N N . GLU F 1 342 ? 5.151 -11.617 19.131 1.00 22.70 342 GLU F N 1
ATOM 17522 C CA . GLU F 1 342 ? 5.605 -10.957 20.360 1.00 24.44 342 GLU F CA 1
ATOM 17523 C C . GLU F 1 342 ? 4.603 -10.035 21.072 1.00 23.27 342 GLU F C 1
ATOM 17524 O O . GLU F 1 342 ? 4.257 -10.283 22.225 1.00 25.67 342 GLU F O 1
ATOM 17530 N N . PRO F 1 343 ? 4.112 -8.977 20.402 1.00 24.79 343 PRO F N 1
ATOM 17531 C CA . PRO F 1 343 ? 3.158 -8.094 21.092 1.00 25.30 343 PRO F CA 1
ATOM 17532 C C . PRO F 1 343 ? 1.839 -8.740 21.521 1.00 26.45 343 PRO F C 1
ATOM 17533 O O . PRO F 1 343 ? 1.248 -8.350 22.536 1.00 24.04 343 PRO F O 1
ATOM 17537 N N . PHE F 1 344 ? 1.391 -9.736 20.762 1.00 25.06 344 PHE F N 1
ATOM 17538 C CA . PHE F 1 344 ? 0.144 -10.427 21.067 1.00 25.03 344 PHE F CA 1
ATOM 17539 C C . PHE F 1 344 ? 0.257 -11.182 22.388 1.00 23.95 344 PHE F C 1
ATOM 17540 O O . PHE F 1 344 ? -0.711 -11.277 23.138 1.00 23.89 344 PHE F O 1
ATOM 17548 N N . TYR F 1 345 ? 1.443 -11.714 22.667 1.00 24.27 345 TYR F N 1
ATOM 17549 C CA . TYR F 1 345 ? 1.672 -12.484 23.886 1.00 24.90 345 TYR F CA 1
ATOM 17550 C C . TYR F 1 345 ? 2.401 -11.742 25.010 1.00 26.65 345 TYR F C 1
ATOM 17551 O O . TYR F 1 345 ? 2.367 -12.179 26.160 1.00 27.21 345 TYR F O 1
ATOM 17560 N N . ALA F 1 346 ? 3.048 -10.627 24.680 1.00 27.23 346 ALA F N 1
ATOM 17561 C CA . ALA F 1 346 ? 3.809 -9.858 25.666 1.00 30.00 346 ALA F CA 1
ATOM 17562 C C . ALA F 1 346 ? 3.011 -9.438 26.903 1.00 32.02 346 ALA F C 1
ATOM 17563 O O . ALA F 1 346 ? 3.551 -9.408 28.008 1.00 32.07 346 ALA F O 1
ATOM 17565 N N . ASP F 1 347 ? 1.734 -9.118 26.721 1.00 34.39 347 ASP F N 1
ATOM 17566 C CA . ASP F 1 347 ? 0.895 -8.699 27.841 1.00 38.01 347 ASP F CA 1
ATOM 17567 C C . ASP F 1 347 ? 0.011 -9.818 28.385 1.00 38.19 347 ASP F C 1
ATOM 17568 O O . ASP F 1 347 ? -0.920 -9.557 29.143 1.00 39.12 347 ASP F O 1
ATOM 17573 N N . ASP F 1 348 ? 0.304 -11.054 27.991 1.00 37.69 348 ASP F N 1
ATOM 17574 C CA . ASP F 1 348 ? -0.440 -12.233 28.437 1.00 38.18 348 ASP F CA 1
ATOM 17575 C C . ASP F 1 348 ? -1.799 -12.444 27.772 1.00 37.22 348 ASP F C 1
ATOM 17576 O O . ASP F 1 348 ? -2.413 -13.494 27.945 1.00 36.63 348 ASP F O 1
ATOM 17581 N N . ARG F 1 349 ? -2.276 -11.463 27.018 1.00 36.88 349 ARG F N 1
ATOM 17582 C CA . ARG F 1 349 ? -3.575 -11.600 26.364 1.00 36.20 349 ARG F CA 1
ATOM 17583 C C . ARG F 1 349 ? -3.608 -12.722 25.326 1.00 33.47 349 ARG F C 1
ATOM 17584 O O . ARG F 1 349 ? -4.598 -13.446 25.210 1.00 29.64 349 ARG F O 1
ATOM 17592 N N . GLY F 1 350 ? -2.516 -12.864 24.582 1.00 31.65 350 GLY F N 1
ATOM 17593 C CA . GLY F 1 350 ? -2.445 -13.886 23.552 1.00 29.74 350 GLY F CA 1
ATOM 17594 C C . GLY F 1 350 ? -2.795 -15.295 23.990 1.00 28.98 350 GLY F C 1
ATOM 17595 O O . GLY F 1 350 ? -3.491 -16.009 23.268 1.00 27.05 350 GLY F O 1
ATOM 17596 N N . TRP F 1 351 ? -2.317 -15.705 25.164 1.00 28.66 351 TRP F N 1
ATOM 17597 C CA . TRP F 1 351 ? -2.588 -17.051 25.662 1.00 28.99 351 TRP F CA 1
ATOM 17598 C C . TRP F 1 351 ? -4.082 -17.356 25.769 1.00 29.54 351 TRP F C 1
ATOM 17599 O O . TRP F 1 351 ? -4.492 -18.512 25.658 1.00 29.20 351 TRP F O 1
ATOM 17610 N N . ARG F 1 352 ? -4.895 -16.326 25.972 1.00 30.84 352 ARG F N 1
ATOM 17611 C CA . ARG F 1 352 ? -6.335 -16.531 26.096 1.00 33.21 352 ARG F CA 1
ATOM 17612 C C . ARG F 1 352 ? -7.098 -16.186 24.819 1.00 31.50 352 ARG F C 1
ATOM 17613 O O . ARG F 1 352 ? -8.186 -16.705 24.584 1.00 32.84 352 ARG F O 1
ATOM 17621 N N . GLU F 1 353 ? -6.531 -15.315 23.993 1.00 29.88 353 GLU F N 1
ATOM 17622 C CA . GLU F 1 353 ? -7.210 -14.896 22.772 1.00 30.51 353 GLU F CA 1
ATOM 17623 C C . GLU F 1 353 ? -6.857 -15.656 21.495 1.00 28.04 353 GLU F C 1
ATOM 17624 O O . GLU F 1 353 ? -7.603 -15.604 20.523 1.00 28.29 353 GLU F O 1
ATOM 17630 N N . GLU F 1 354 ? -5.728 -16.358 21.494 1.00 26.59 354 GLU F N 1
ATOM 17631 C CA . GLU F 1 354 ? -5.312 -17.131 20.323 1.00 25.52 354 GLU F CA 1
ATOM 17632 C C . GLU F 1 354 ? -6.420 -18.122 19.953 1.00 26.21 354 GLU F C 1
ATOM 17633 O O . GLU F 1 354 ? -7.147 -18.591 20.824 1.00 26.65 354 GLU F O 1
ATOM 17639 N N . VAL F 1 355 ? -6.555 -18.424 18.664 1.00 26.85 355 VAL F N 1
ATOM 17640 C CA . VAL F 1 355 ? -7.533 -19.408 18.209 1.00 26.90 355 VAL F CA 1
ATOM 17641 C C . VAL F 1 355 ? -6.696 -20.520 17.575 1.00 27.42 355 VAL F C 1
ATOM 17642 O O . VAL F 1 355 ? -6.304 -20.436 16.411 1.00 24.53 355 VAL F O 1
ATOM 17646 N N . LEU F 1 356 ? -6.417 -21.557 18.353 1.00 27.08 356 LEU F N 1
ATOM 17647 C CA . LEU F 1 356 ? -5.587 -22.654 17.874 1.00 29.50 356 LEU F CA 1
ATOM 17648 C C . LEU F 1 356 ? -6.346 -23.663 17.026 1.00 29.55 356 LEU F C 1
ATOM 17649 O O . LEU F 1 356 ? -7.572 -23.744 17.094 1.00 27.82 356 LEU F O 1
ATOM 17654 N N . PHE F 1 357 ? -5.624 -24.409 16.196 1.00 29.33 357 PHE F N 1
ATOM 17655 C CA . PHE F 1 357 ? -6.284 -25.445 15.419 1.00 29.55 357 PHE F CA 1
ATOM 17656 C C . PHE F 1 357 ? -5.548 -26.775 15.558 1.00 29.80 357 PHE F C 1
ATOM 17657 O O . PHE F 1 357 ? -4.651 -26.904 16.401 1.00 28.04 357 PHE F O 1
ATOM 17665 N N . GLU F 1 358 ? -5.943 -27.762 14.762 1.00 28.86 358 GLU F N 1
ATOM 17666 C CA . GLU F 1 358 ? -5.393 -29.112 14.841 1.00 28.47 358 GLU F CA 1
ATOM 17667 C C . GLU F 1 358 ? -3.889 -29.334 15.034 1.00 28.15 358 GLU F C 1
ATOM 17668 O O . GLU F 1 358 ? -3.485 -30.093 15.919 1.00 27.22 358 GLU F O 1
ATOM 17674 N N . SER F 1 359 ? -3.056 -28.696 14.221 1.00 26.62 359 SER F N 1
ATOM 17675 C CA . SER F 1 359 ? -1.615 -28.894 14.347 1.00 26.13 359 SER F CA 1
ATOM 17676 C C . SER F 1 359 ? -0.997 -28.287 15.602 1.00 26.71 359 SER F C 1
ATOM 17677 O O . SER F 1 359 ? 0.183 -28.513 15.885 1.00 26.96 359 SER F O 1
ATOM 17680 N N . ASP F 1 360 ? -1.787 -27.532 16.361 1.00 26.21 360 ASP F N 1
ATOM 17681 C CA . ASP F 1 360 ? -1.282 -26.912 17.585 1.00 26.17 360 ASP F CA 1
ATOM 17682 C C . ASP F 1 360 ? -1.284 -27.844 18.794 1.00 27.24 360 ASP F C 1
ATOM 17683 O O . ASP F 1 360 ? -0.941 -27.430 19.905 1.00 27.44 360 ASP F O 1
ATOM 17688 N N . ARG F 1 361 ? -1.657 -29.104 18.585 1.00 26.98 361 ARG F N 1
ATOM 17689 C CA . ARG F 1 361 ? -1.666 -30.064 19.688 1.00 27.74 361 ARG F CA 1
ATOM 17690 C C . ARG F 1 361 ? -0.269 -30.210 20.301 1.00 27.13 361 ARG F C 1
ATOM 17691 O O . ARG F 1 361 ? -0.117 -30.300 21.521 1.00 26.95 361 ARG F O 1
ATOM 17699 N N . ALA F 1 362 ? 0.747 -30.239 19.446 1.00 26.15 362 ALA F N 1
ATOM 17700 C CA . ALA F 1 362 ? 2.126 -30.381 19.897 1.00 25.23 362 ALA F CA 1
ATOM 17701 C C . ALA F 1 362 ? 2.546 -29.265 20.868 1.00 25.76 362 ALA F C 1
ATOM 17702 O O . ALA F 1 362 ? 3.073 -29.538 21.949 1.00 25.68 362 ALA F O 1
ATOM 17704 N N . ILE F 1 363 ? 2.309 -28.013 20.492 1.00 25.04 363 ILE F N 1
ATOM 17705 C CA . ILE F 1 363 ? 2.708 -26.913 21.359 1.00 26.26 363 ILE F CA 1
ATOM 17706 C C . ILE F 1 363 ? 1.949 -26.948 22.686 1.00 26.28 363 ILE F C 1
ATOM 17707 O O . ILE F 1 363 ? 2.513 -26.631 23.732 1.00 26.73 363 ILE F O 1
ATOM 17712 N N . ILE F 1 364 ? 0.678 -27.343 22.648 1.00 27.01 364 ILE F N 1
ATOM 17713 C CA . ILE F 1 364 ? -0.108 -27.432 23.871 1.00 28.06 364 ILE F CA 1
ATOM 17714 C C . ILE F 1 364 ? 0.511 -28.464 24.811 1.00 28.04 364 ILE F C 1
ATOM 17715 O O . ILE F 1 364 ? 0.556 -28.249 26.021 1.00 28.61 364 ILE F O 1
ATOM 17720 N N . GLU F 1 365 ? 0.994 -29.575 24.254 1.00 27.81 365 GLU F N 1
ATOM 17721 C CA . GLU F 1 365 ? 1.632 -30.613 25.060 1.00 28.43 365 GLU F CA 1
ATOM 17722 C C . GLU F 1 365 ? 2.931 -30.077 25.664 1.00 27.70 365 GLU F C 1
ATOM 17723 O O . GLU F 1 365 ? 3.302 -30.448 26.776 1.00 26.39 365 GLU F O 1
ATOM 17729 N N . TRP F 1 366 ? 3.625 -29.216 24.923 1.00 26.47 366 TRP F N 1
ATOM 17730 C CA . TRP F 1 366 ? 4.862 -28.619 25.420 1.00 26.94 366 TRP F CA 1
ATOM 17731 C C . TRP F 1 366 ? 4.546 -27.668 26.577 1.00 25.84 366 TRP F C 1
ATOM 17732 O O . TRP F 1 366 ? 5.220 -27.690 27.606 1.00 26.12 366 TRP F O 1
ATOM 17743 N N . ARG F 1 367 ? 3.519 -26.838 26.407 1.00 25.47 367 ARG F N 1
ATOM 17744 C CA . ARG F 1 367 ? 3.143 -25.898 27.456 1.00 25.75 367 ARG F CA 1
ATOM 17745 C C . ARG F 1 367 ? 2.782 -26.626 28.752 1.00 26.46 367 ARG F C 1
ATOM 17746 O O . ARG F 1 367 ? 3.152 -26.189 29.844 1.00 26.05 367 ARG F O 1
ATOM 17754 N N . ARG F 1 368 ? 2.065 -27.738 28.623 1.00 27.11 368 ARG F N 1
ATOM 17755 C CA . ARG F 1 368 ? 1.664 -28.532 29.781 1.00 29.01 368 ARG F CA 1
ATOM 17756 C C . ARG F 1 368 ? 2.880 -29.161 30.454 1.00 27.64 368 ARG F C 1
ATOM 17757 O O . ARG F 1 368 ? 3.048 -29.069 31.669 1.00 28.41 368 ARG F O 1
ATOM 17765 N N . LEU F 1 369 ? 3.729 -29.804 29.660 1.00 27.68 369 LEU F N 1
ATOM 17766 C CA . LEU F 1 369 ? 4.919 -30.454 30.200 1.00 27.41 369 LEU F CA 1
ATOM 17767 C C . LEU F 1 369 ? 5.883 -29.452 30.822 1.00 26.38 369 LEU F C 1
ATOM 17768 O O . LEU F 1 369 ? 6.421 -29.684 31.909 1.00 26.78 369 LEU F O 1
ATOM 17773 N N . ALA F 1 370 ? 6.097 -28.335 30.138 1.00 24.80 370 ALA F N 1
ATOM 17774 C CA . ALA F 1 370 ? 7.009 -27.317 30.644 1.00 25.78 370 ALA F CA 1
ATOM 17775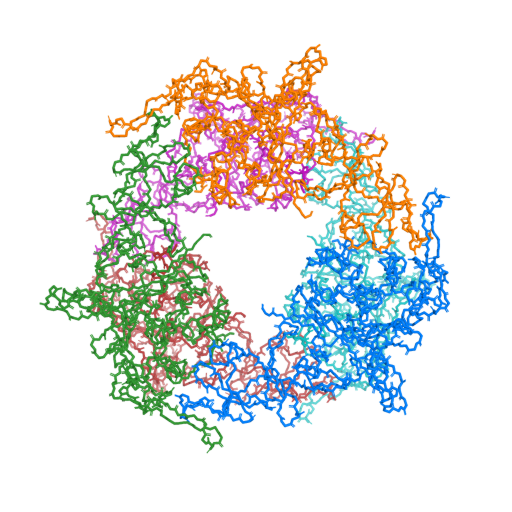 C C . ALA F 1 370 ? 6.494 -26.760 31.966 1.00 25.15 370 ALA F C 1
ATOM 17776 O O . ALA F 1 370 ? 7.265 -26.559 32.902 1.00 24.93 370 ALA F O 1
ATOM 17778 N N . SER F 1 371 ? 5.186 -26.526 32.041 1.00 25.81 371 SER F N 1
ATOM 17779 C CA . SER F 1 371 ? 4.580 -25.987 33.254 1.00 27.39 371 SER F CA 1
ATOM 17780 C C . SER F 1 371 ? 4.739 -26.929 34.440 1.00 27.60 371 SER F C 1
ATOM 17781 O O . SER F 1 371 ? 5.081 -26.508 35.547 1.00 28.15 371 SER F O 1
ATOM 17784 N N . GLN F 1 372 ? 4.489 -28.207 34.202 1.00 27.64 372 GLN F N 1
ATOM 17785 C CA . GLN F 1 372 ? 4.571 -29.193 35.261 1.00 28.82 372 GLN F CA 1
ATOM 17786 C C . GLN F 1 372 ? 5.978 -29.578 35.703 1.00 29.23 372 GLN F C 1
ATOM 17787 O O . GLN F 1 372 ? 6.243 -29.677 36.904 1.00 29.32 372 GLN F O 1
ATOM 17793 N N . TYR F 1 373 ? 6.880 -29.772 34.744 1.00 28.13 373 TYR F N 1
ATOM 17794 C CA . TYR F 1 373 ? 8.227 -30.227 35.063 1.00 28.34 373 TYR F CA 1
ATOM 17795 C C . TYR F 1 373 ? 9.401 -29.254 35.128 1.00 28.72 373 TYR F C 1
ATOM 17796 O O . TYR F 1 373 ? 10.527 -29.685 35.385 1.00 28.49 373 TYR F O 1
ATOM 17805 N N . ASN F 1 374 ? 9.176 -27.963 34.900 1.00 28.29 374 ASN F N 1
ATOM 17806 C CA . ASN F 1 374 ? 10.294 -27.025 34.973 1.00 27.91 374 ASN F CA 1
ATOM 17807 C C . ASN F 1 374 ? 10.750 -26.986 36.433 1.00 28.76 374 ASN F C 1
ATOM 17808 O O . ASN F 1 374 ? 9.953 -27.217 37.345 1.00 28.22 374 ASN F O 1
ATOM 17813 N N . ARG F 1 375 ? 12.029 -26.702 36.657 1.00 27.80 375 ARG F N 1
ATOM 17814 C CA . ARG F 1 375 ? 12.559 -26.689 38.016 1.00 28.83 375 ARG F CA 1
ATOM 17815 C C . ARG F 1 375 ? 12.474 -25.349 38.741 1.00 27.79 375 ARG F C 1
ATOM 17816 O O . ARG F 1 375 ? 13.148 -25.143 39.748 1.00 28.36 375 ARG F O 1
ATOM 17824 N N . GLY F 1 376 ? 11.645 -24.441 38.235 1.00 28.18 376 GLY F N 1
ATOM 17825 C CA . GLY F 1 376 ? 11.496 -23.146 38.881 1.00 26.50 376 GLY F CA 1
ATOM 17826 C C . GLY F 1 376 ? 11.231 -22.012 37.915 1.00 27.14 376 GLY F C 1
ATOM 17827 O O . GLY F 1 376 ? 11.750 -22.007 36.798 1.00 27.56 376 GLY F O 1
ATOM 17828 N N . ILE F 1 377 ? 10.411 -21.054 38.335 1.00 26.57 377 ILE F N 1
ATOM 17829 C CA . ILE F 1 377 ? 10.097 -19.912 37.491 1.00 27.40 377 ILE F CA 1
ATOM 17830 C C . ILE F 1 377 ? 11.056 -18.783 37.846 1.00 27.94 377 ILE F C 1
ATOM 17831 O O . ILE F 1 377 ? 11.070 -18.313 38.981 1.00 27.22 377 ILE F O 1
ATOM 17836 N N . GLN F 1 378 ? 11.862 -18.356 36.881 1.00 28.40 378 GLN F N 1
ATOM 17837 C CA . GLN F 1 378 ? 12.813 -17.278 37.123 1.00 30.62 378 GLN F CA 1
ATOM 17838 C C . GLN F 1 378 ? 12.064 -15.970 37.333 1.00 33.26 378 GLN F C 1
ATOM 17839 O O . GLN F 1 378 ? 11.171 -15.631 36.561 1.00 31.92 378 GLN F O 1
ATOM 17845 N N . THR F 1 379 ? 12.426 -15.245 38.387 1.00 35.87 379 THR F N 1
ATOM 17846 C CA . THR F 1 379 ? 11.811 -13.956 38.688 1.00 41.55 379 THR F CA 1
ATOM 17847 C C . THR F 1 379 ? 12.932 -12.968 38.975 1.00 44.42 379 THR F C 1
ATOM 17848 O O . THR F 1 379 ? 14.074 -13.370 39.205 1.00 47.08 379 THR F O 1
ATOM 17852 N N . ARG F 1 380 ? 12.621 -11.679 38.948 1.00 47.55 380 ARG F N 1
ATOM 17853 C CA . ARG F 1 380 ? 13.638 -10.675 39.240 1.00 51.18 380 ARG F CA 1
ATOM 17854 C C . ARG F 1 380 ? 13.204 -9.803 40.411 1.00 53.34 380 ARG F C 1
ATOM 17855 O O . ARG F 1 380 ? 13.106 -8.568 40.236 1.00 55.92 380 ARG F O 1
#

B-factor: mean 35.43, std 8.83, range [10.97, 76.04]

Solvent-accessible surface area: 83851 Å² total; per-residue (Å²): 108,40,118,18,52,71,88,2,33,40,6,40,19,0,8,101,0,62,7,0,0,44,2,4,10,6,0,8,50,40,27,97,71,1,49,86,77,52,28,32,65,13,63,1,1,16,39,100,0,0,0,4,36,12,100,45,84,8,38,3,0,22,3,103,4,50,1,3,4,1,14,1,26,69,94,58,13,57,62,33,130,16,0,0,1,2,1,1,3,0,0,0,0,55,3,70,71,0,76,0,25,24,2,1,4,1,64,93,7,80,37,45,34,164,51,57,5,83,49,12,53,38,85,55,61,43,39,0,0,1,0,2,0,7,119,70,155,45,30,97,1,48,25,2,2,2,48,32,0,55,73,110,58,20,20,17,52,13,42,47,63,98,2,66,0,5,2,2,1,0,0,0,1,9,5,9,7,2,19,22,0,17,0,42,100,9,108,0,3,122,45,8,66,0,12,13,15,0,0,34,18,24,40,71,73,124,94,5,18,123,56,43,55,41,148,61,50,16,25,0,0,39,18,41,4,42,156,28,30,101,64,16,52,103,2,54,3,74,63,116,118,28,24,141,23,41,149,26,93,70,114,15,39,119,41,34,1,0,3,6,3,4,0,6,38,16,46,20,11,0,8,64,80,4,22,3,4,5,2,4,4,1,30,34,57,26,69,0,8,0,3,0,2,0,1,44,198,20,72,52,123,126,79,22,142,64,0,58,31,52,15,134,131,84,4,24,112,25,0,0,34,18,14,8,68,56,5,29,58,0,1,126,7,0,29,86,19,1,42,83,52,111,0,0,102,68,8,39,26,10,58,7,2,56,4,3,46,33,0,0,105,10,0,3,104,64,4,68,1,21,9,106,122,199,123,40,133,26,55,78,91,3,36,44,6,46,19,0,8,102,0,64,8,0,0,44,4,3,8,6,0,8,48,41,26,97,67,0,50,86,78,53,27,32,65,14,66,1,1,18,38,102,0,0,0,4,35,18,92,45,85,8,37,3,0,22,2,117,4,46,2,3,5,1,17,1,26,70,100,57,13,58,62,36,143,23,0,1,1,2,3,1,2,0,1,0,0,58,4,71,73,0,72,0,26,24,2,1,2,1,63,99,7,85,42,45,36,155,52,54,4,84,48,13,53,40,78,59,63,41,37,0,0,0,0,1,0,6,121,71,156,47,28,84,0,43,31,3,3,2,50,30,0,55,67,110,44,15,21,17,52,13,40,46,61,91,2,74,0,5,3,3,1,0,0,0,1,11,2,7,14,4,24,27,0,14,3,45,99,8,106,0,6,123,42,6,62,2,22,16,17,1,0,34,14,24,37,73,69,124,95,6,21,127,55,47,57,32,153,61,45,15,20,0,0,34,14,28,5,56,117,48,28,97,70,17,54,110,6,63,3,80,63,120,115,22,38,122,26,45,163,19,88,71,100,24,37,113,44,40,1,0,4,6,3,4,0,6,39,14,47,19,11,0,10,66,79,3,21,3,2,6,2,4,5,1,32,35,60,26,64,0,14,0,3,0,1,0,1,44,177,21,71,49,122,127,78,22,140,63,0,59,32,47,13,137,135,82,3,23,110,24,0,0,31,17,17,8,70,54,6,31,50,0,1,118,5,0,30,83,12,2,40,74,49,74,0,0,103,84,9,38,27,12,52,6,2,57,2,2,48,30,0,0,101,8,0,2,111,68,5,63,0,24,8,102,118,165,138,27,127,24,53,68,87,2,33,37,7,48,21,0,6,102,0,68,8,0,0,44,3,3,11,7,0,8,48,40,28,98,68,0,50,86,76,55,28,31,68,13,61,0,1,17,38,104,0,0,0,4,35,12,95,44,82,8,39,3,0,22,3,108,3,51,2,3,3,1,14,1,25,71,96,58,13,55,60,34,128,16,0,1,1,2,1,2,2,0,1,0,0,54,3,70,74,0,88,0,29,24,2,3,3,3,74,94,7,99,38,43,34,181,51,56,5,84,49,11,54,38,85,58,61,44,38,0,0,0,0,2,0,8,120,70,152,42,29,101,0,48,25,3,3,2,50,31,0,56,74,108,58,15,22,16,52,13,41,47,60,98,2,73,0,5,3,2,1,0,0,0,0,12,1,8,11,3,24,26,0,14,3,43,94,8,112,0,8,121,43,10,61,1,16,15,17,1,0,33,13,23,39,76,67,122,91,4,22,126,57,42,54,44,142,62,44,18,18,0,0,38,12,38,3,50,132,46,28,97,64,19,45,133,6,65,4,80,61,120,118,28,31,141,21,34,134,22,96,67,139,17,35,116,43,37,0,0,4,6,3,5,0,6,41,15,48,19,10,0,11,67,79,2,21,3,3,6,2,5,4,2,29,33,68,26,71,0,10,0,3,0,2,0,1,46,189,23,69,51,125,122,80,27,125,65,0,56,32,51,12,130,131,84,4,23,112,23,0,0,33,18,17,8,69,52,6,31,50,0,1,124,5,0,30,73,7,2,41,80,46,94,0,0,102,95,9,37,26,13,51,7,3,54,2,3,46,32,0,0,99,8,0,2,104,61,6,58,2,26,10,103,116,162,104,46,126,15,54,69,88,7,34,38,8,43,20,0,11,102,0,67,9,0,0,42,3,4,11,8,0,8,52,39,29,96,69,1,49,83,77,52,27,32,70,13,65,1,1,16,36,99,0,0,0,4,37,15,95,44,85,8,37,3,0,22,3,119,4,50,2,3,5,2,15,1,26,66,96,57,13,57,62,33,142,25,0,1,1,3,1,1,3,0,0,0,0,56,4,72,73,0,90,0,32,23,2,3,3,2,74,98,7,71,32,46,41,156,52,51,5,82,50,11,52,41,84,58,62,43,38,0,0,0,0,2,0,8,118,69,156,41,30,104,0,49,30,3,4,1,51,31,0,52,73,111,59,15,20,16,53,13,40,47,62,99,2,76,0,6,3,3,1,0,0,1,0,13,1,7,12,3,23,26,0,13,3,44,97,8,109,0,4,123,40,9,61,2,18,16,16,0,0,36,16,23,35,68,67,123,95,6,22,128,54,42,58,43,148,62,43,16,19,0,0,37,12,41,5,50,135,41,27,96,65,18,67,136,5,64,4,86,63,123,105,21,28,98,25,40,176,29,95,68,147,21,33,129,42,38,1,0,4,5,3,5,0,5,42,15,47,21,14,0,11,69,70,2,20,3,3,6,2,4,3,1,30,31,62,27,70,0,9,0,2,0,1,0,1,57,184,22,71,50,120,134,79,24,141,68,3,56,31,55,12,135,129,80,4,24,109,24,0,0,31,17,19,8,68,52,6,31,47,0,0,117,7,0,30,85,16,2,41,90,49,104,0,0,69,82,9,40,26,12,48,6,3,59,3,2,42,30,0,0,102,9,0,3,101,66,6,64,1,26,9,103,185,110,45,122,16,49,70,89,6,37,42,6,48,21,0,12,105,0,64,7,0,0,44,3,3,10,7,0,7,54,40,26,97,69,0,49,80,79,53,28,32,69,13,64,1,1,16,37,100,0,0,0,4,35,17,97,43,86,8,38,3,0,23,2,121,3,51,1,3,4,1,15,1,25,69,96,56,15,57,59,34,135,25,0,1,1,2,1,2,3,0,0,0,0,55,3,69,55,0,110,0,33,22,2,2,4,2,72,90,6,84,28,48,61,160,53,50,4,86,48,12,53,39,83,61,60,42,38,0,0,0,0,2,0,7,122,68,148,36,30,100,1,48,24,3,4,1,47,31,0,55,72,109,64,16,20,17,52,11,41,49,60,93,3,74,0,5,3,2,1,0,0,0,0,9,1,8,11,3,25,27,0,12,3,46,91,9,110,1,5,125,42,9,65,2,18,16,17,0,0,32,13,22,36,80,68,120,103,5,21,127,55,41,52,43,137,61,45,17,17,0,0,37,13,43,3,51,139,36,27,98,66,17,78,128,6,68,3,85,63,116,116,23,31,134,26,32,180,20,88,70,134,22,38,127,44,37,1,0,4,6,2,4,0,6,42,14,48,19,14,0,9,65,79,3,22,3,2,6,2,4,3,1,29,34,60,26,64,0,8,0,3,0,2,0,1,49,196,25,70,51,119,133,83,28,141,62,0,58,34,50,13,131,136,78,2,23,116,25,0,0,32,16,17,8,71,50,6,31,52,0,1,116,6,0,31,83,16,2,42,87,46,120,0,0,77,91,9,40,26,12,50,8,3,60,3,3,45,28,0,0,105,8,0,2,106,65,4,64,1,24,9,104,188,111,41,115,18,53,79,82,6,38,40,7,45,19,0,8,101,0,62,7,0,0,42,4,4,11,8,0,6,55,38,28,96,66,0,50,88,78,54,29,31,69,12,62,1,1,23,38,99,0,0,0,4,34,15,94,43,86,7,38,4,0,22,4,120,3,49,3,2,4,1,16,1,27,69,93,56,14,58,62,32,144,24,0,1,1,3,1,1,1,0,0,0,0,56,3,70,72,0,93,0,25,22,1,1,4,1,68,90,6,82,32,44,41,165,52,55,5,86,48,13,52,39,86,60,63,41,36,0,0,0,0,1,0,5,119,73,150,40,30,98,1,48,28,2,3,2,48,29,0,54,69,106,60,15,21,16,53,13,42,48,61,90,3,76,0,5,4,2,1,0,0,0,1,12,1,6,13,3,24,27,0,14,4,49,91,7,113,0,7,124,40,8,60,2,21,16,18,1,0,38,12,22,34,78,69,123,94,5,22,125,53,42,55,42,150,64,42,20,20,0,0,37,11,51,5,56,141,21,28,99,63,18,68,136,5,60,5,78,62,121,105,21,28,99,26,38,162,29,98,69,132,18,34,103,47,37,1,0,4,6,2,5,0,5,40,14,47,25,12,0,12,65,78,3,22,3,2,5,2,4,3,1,28,35,54,27,66,0,7,0,2,0,2,0,1,44,188,23,73,52,125,112,72,21,135,61,2,55,33,54,14,136,136,82,4,23,109,25,0,0,32,16,16,9,70,49,6,32,52,0,1,113,5,0,32,83,19,2,41,92,54,118,0,0,80,72,9,37,25,13,52,6,2,57,3,3,45,32,0,0,96,9,0,3,104,62,5,65,1,19,7,109,190

Sequence (2241 aa):
AGIAERRTRAWAPYIDAKLGFRNHWYPVRLSAEVAEASPVPVQLLGEKVLLNRVDGVVHAIADRCLHRGVTLSDKVECYSKATISCWYHGWTYRWDNGKLVDILTNPTSVQIGRHALKTYPVREEKGLVFLFVGDQEPHDLAEDVPPGFLDADLAVHGQHRVVDANWRMGVENGFDAGHVFIHKSSILLDGNDIALPLGFAPGDPEQLTRSVTGEGAPKGVFDLLGEHSVPIFEATIEGQPAIQGHMGSKMVAISISVWLPGVLKVDPFPDPTLTQFEWYVPIDEGHHLYLQMLGRRVGSEEEARSFEAEFREKWVELALNGFNDDDILARRSMEPFYADDRGWREEVLFESDRAIIEWRRLASQYNRGIQTRDAGIAERRTRAWAPYIDAKLGFRNHWYPVRLSAEVAEASPVPVQLLGEKVLLNRVDGVVHAIADRCLHRGVTLSDKVECYSKATISCWYHGWTYRWDNGKLVDILTNPTSVQIGRHALKTYPVREEKGLVFLFVGDQEPHDLAEDVPPGFLDADLAVHGQHRVVDANWRMGVENGFDAGHVFIHKSSILLDGNDIALPLGFAPGDPEQLTRSVTGEGAPKGVFDLLGEHSVPIFEATIEGQPAIQGHMGSKMVAISISVWLPGVLKVDPFPDPTLTQFEWYVPIDEGHHLYLQMLGRRVGSEEEARSFEAEFREKWVELALNGFNDDDILARRSMEPFYADDRGWREEVLFESDRAIIEWRRLASQYNRGIQTRDAGIAERRTRAWAPYIDAKLGFRNHWYPVRLSAEVAEASPVPVQLLGEKVLLNRVDGVVHAIADRCLHRGVTLSDKVECYSKATISCWYHGWTYRWDNGKLVDILTNPTSVQIGRHALKTYPVREEKGLVFLFVGDQEPHDLAEDVPPGFLDADLAVHGQHRVVDANWRMGVENGFDAGHVFIHKSSILLDGNDIALPLGFAPGDPEQLTRSVTGEGAPKGVFDLLGEHSVPIFEATIEGQPAIQGHMGSKMVAISISVWLPGVLKVDPFPDPTLTQFEWYVPIDEGHHLYLQMLGRRVGSEEEARSFEAEFREKWVELALNGFNDDDILARRSMEPFYADDRGWREEVLFESDRAIIEWRRLASQYNRGIQTRDAGIAERRTRAWAPYIDAKLGFRNHWYPVRLSAEVAEASPVPVQLLGEKVLLNRVDGVVHAIADRCLHRGVTLSDKVECYSKATISCWYHGWTYRWDNGKLVDILTNPTSVQIGRHALKTYPVREEKGLVFLFVGDQEPHDLAEDVPPGFLDADLAVHGQHRVVDANWRMGVENGFDAGHVFIHKSSILLDGNDIALPLGFAPGDPEQLTRSVTGEGAPKGVFDLLGEHSVPIFEATIEGQPAIQGHMGSKMVAISISVWLPGVLKVDPFPDPTLTQFEWYVPIDEGHHLYLQMLGRRVGSEEEARSFEAEFREKWVELALNGFNDDDILARRSMEPFYADDRGWREEVLFESDRAIIEWRRLASQYNRGIQTRAGIAERRTRAWAPYIDAKLGFRNHWYPVRLSAEVAEASPVPVQLLGEKVLLNRVDGVVHAIADRCLHRGVTLSDKVECYSKATISCWYHGWTYRWDNGKLVDILTNPTSVQIGRHALKTYPVREEKGLVFLFVGDQEPHDLAEDVPPGFLDADLAVHGQHRVVDANWRMGVENGFDAGHVFIHKSSILLDGNDIALPLGFAPGDPEQLTRSVTGEGAPKGVFDLLGEHSVPIFEATIEGQPAIQGHMGSKMVAISISVWLPGVLKVDPFPDPTLTQFEWYVPIDEGHHLYLQMLGRRVGSEEEARSFEAEFREKWVELALNGFNDDDILARRSMEPFYADDRGWREEVLFESDRAIIEWRRLASQYNRGIQTRAGIAERRTRAWAPYIDAKLGFRNHWYPVRLSAEVAEASPVPVQLLGEKVLLNRVDGVVHAIADRCLHRGVTLSDKVECYSKATISCWYHGWTYRWDNGKLVDILTNPTSVQIGRHALKTYPVREEKGLVFLFVGDQEPHDLAEDVPPGFLDADLAVHGQHRVVDANWRMGVENGFDAGHVFIHKSSILLDGNDIALPLGFAPGDPEQLTRSVTGEGAPKGVFDLLGEHSVPIFEATIEGQPAIQGHMGSKMVAISISVWLPGVLKVDPFPDPTLTQFEWYVPIDEGHHLYLQMLGRRVGSEEEARSFEAEFREKWVELALNGFNDDDILARRSMEPFYADDRGWREEVLFESDRAIIEWRRLASQYNRGIQTR

CATH classification: 3.90.380.10 (+2 more: 2.20.25.680, 2.20.25.10)

Secondary structure (DSSP, 8-state):
-HHHHHHHGGGHHHHH-TT-BSSEEEEEEEGGGS-BT--EEEEETTEEEEEEEETTEEEEEESS-TTT---GGGG---SBTTEEE-TTT-EEEETTT-BEEEETT-TT-TTTTS-B--B--EEEETTEEEEEESSSPP--GGGGS-TTTT-TTEEEEEEEEEESS-HHHHHHHHT-SGGGGGGTT-HHHHHTTB-B-SEEEE--GGGSEEEE--TTS--EEEE-SGGGEEEESEEEETTEEEEE-B--SB----EEEEETTTEEEEES-SSTT-EEEEEEEEEETTEEEEEEEEEEE-SSHHHHHHHHHHIIIIIIIIIIITTTHHHHHHHHHHHHHHHTSHHHHH----GGGHHHHHHHHHHHHH-S-B----/-HHHHHHHGGGHHHHH-TT-BSSEEEEEEEGGGS-BT--EEEEETTEEEEEEEETTEEEEEESS-TTT---GGGS---SBTTEEE-TTT-EEEETTT-BEEEETT-TT-TTTTS-B--B--EEEETTEEEEEESSSPP--GGGGS-TTTT-TTEEEEEEEEEESS-HHHHHHHHT-TT-GGGGTT-HHHHHTTB-B-SEEEE--GGGSEEEE--SSS--EEEE-TGGGEEEE-EEEETTEEEEE-B--SB----EEEEETTTEEEEES-SSTT-EEEEEEEEEETTEEEEEEEEEEE-SSHHHHHHHHHHIIIIIIIIIIITTTHHHHHHHHHHHHHHHTSHHHHH----GGGHHHHHHHHHHHHH-S-B----/-TTHHHHHGGGHHHHH-TT-BSSEEEEEEEGGGS-BT--EEEEETTEEEEEEEETTEEEEEESS-TTT---GGGG---SBTTEEE-TTT-EEEETTT-BEEEETT-TT-TTTTS-B--B--EEEETTEEEEEESSS----GGGGS-TTTT-TTEEEEEEEEEESS-HHHHHHHHT-TT-GGGGTT-THHHHTTB-B-SEEEE--GGGSEEEE--TTS--EEEE-TTTSEEEESEEEETTEEEEE-B--SB----EEEEETTTEEEEES-SSTT-EEEEEEEEEETTEEEEEEEEEEE-SSHHHHHHHHHHIIIIIIIIIIITTTHHHHHHHHHHHHHHHTS-HHHH----GGGHHHHHHHHHHHHH-S-B----/-HHHHHHHGGGHHHHH-TT-BSSEEEEEEEGGGS-BT--EEEEETTEEEEEEEETTEEEEEESS-TTT---GGGG---SBTTEEE-TTT-EEEETTT-BEEEETT-TT-TTTTS-B--B--EEEETTEEEEEESSSPP--GGGGS-TTTT-TTEEEEEEEEEESS-HHHHHHHHT-TT-GGGGTT-HHHHHTTB-B-SEEEE--GGGSEEEE--TTS--EEEE-TGGGEEEE-EEEETTEEEEE-B--SB----EEEEETTTEEEEES-SSTT-EEEEEEEEEETTEEEEEEEEEEE-SSHHHHHHHHHHIIIIIIIIIIITTTHHHHHHHHHHHHHHHTS-HHHH----GGGHHHHHHHHHHHHH-S-B---/-HHHHHHHGGGHHHHH-TT-BSSEEEEEEEGGGS-BT--EEEEETTEEEEEEEETTEEEEEESS-TTT---GGGG---SBTTEEE-TTT-EEEETTT-BEEEETT-TT-TTTTS-B--B--EEEETTEEEEEESSSPP--GGGGS-TTTT-TTEEEEEEEEEESS-HHHHHHHHT-TT-GGGGTT-HHHHHTTB-B-SEEEE--GGGSEEEE--TTS--EEEE-TGGGEEEE-EEEETTEEEEE-B--SB----EEEEETTTEEEEES-SSTT-EEEEEEEEEETTEEEEEEEEEEE-SSHHHHHHHHHHIIIIIIIIIIITTTHHHHHHHHHHHHHHHTS-HHHH----GGGHHHHHHHHHHHHH-S-B---/-HHHHHHHGGGHHHHH-TT-BSSEEEEEEEGGGS-BT--EEEEETTEEEEEEEETTEEEEEESS-TTT---GGGS---SSTTEEE-TTT-EEEETTT-BEEEETT-TT-TTTTS-B--B--EEEETTEEEEEESSSPP--GGGGS-TTTT-TTEEEEEEEEEESS-HHHHHHHHT-TT-GGGGTT-THHHHTTB-B-SEEEE--GGGSEEEE--TTS--EEEE-TTTSEEEESEEEETTEEEEE-B--SB----EEEEETTTEEEEES-SSTT-EEEEEEEEEETTEEEEEEEEEEE-SSHHHHHHHHHHIIIIIIIIIIITTTHHHHHHHHHHHHHHHTS-HHHH----GGGHHHHHHHHHHHHH-S-B---